Protein 5OKA (pdb70)

InterPro domains:
  IPR001360 Glycoside hydrolase family 1 [PF00232] (7-475)
  IPR001360 Glycoside hydrolase family 1 [PR00131] (292-306)
  IPR001360 Glycoside hydrolase family 1 [PR00131] (374-382)
  IPR001360 Glycoside hydrolase family 1 [PR00131] (395-406)
  IPR001360 Glycoside hydrolase family 1 [PR00131] (416-433)
  IPR001360 Glycoside hydrolase family 1 [PR00131] (440-452)
  IPR001360 Glycoside hydrolase family 1 [PTHR10353] (10-475)
  IPR017853 Glycoside hydrolase superfamily [SSF51445] (8-477)
  IPR018120 Glycoside hydrolase family 1, active site [PS00572] (374-382)
  IPR033132 Glycosyl hydrolases family 1, N-terminal conserved site [PS00653] (13-27)

Secondary structure (DSSP, 8-state):
-PPPPPPTT-EEEEE--HHHH---TTSTTPPPBHHHHHTTSTTSSGGG--TTTTT-HHHHHHHHHHHHHHHT-SEEEEE--HHHHSTBSBSS--HHHHHHHHHHHHHHHHTTPEEEEEEESS--BHHHHHHH-GGGSTHHHHHHHHHHHHHHHHHTTT--EEEEEESHHHHHHHHHTS-SSTT----HHHHHHHHHHHHHHHHHHHHHHHHH-TT-EEEEEEE---EEESSS-HHHHHHHHHHIIIIIIHHHHHHHHS---HHHHHHHHHTT-PPP--TTHHHHHHT---S-EEEE----EEEE---TTS-----EETTTEEEE--TTSEE-TTS-EE-HHHHHHHHHHHHHHH---EEEEEE---B----BTTTB---HHHHHHHHHHHHHHHHHHHHT--EEEEEEE-SB---BTTTBSSSB--SEEES--SS--TT--EEE-HHHHHHHHHHHTTTS--/-PPPPPPTT-EEEEE--HHHH---TTSTTPPPBHHHHHTTSTTSSGGG--TTTTT-HHHHHHHHHHHHHHHT-SEEEEE--HHHHSTTSSSS--HHHHHHHHHHHHHHHHTT-EEEEEEESS--BHHHHHHH-GGGSTHHHHHHHHHHHHHHHHHTTT--EEEEEESHHHHHHHHHTS-SSTT----HHHHHHHHHHHHHHHHHHHHHHHHH-TT-EEEEEEE---EEESSS-HHHHHHHHHHHIIIIIHHHHHHHHS---HHHHHHHHHTT-PPP--TTHHHHHHT---S-EEEE----EEEE---TTS-----EETTTEEEE--TTSEE-TTS-EE-HHHHHHHHHHHHHHH---EEEEEE---B----BTTTB---HHHHHHHHHHHHHHHHHHHHT--EEEEEEE-SB----SSS-SSSB--SEEE---SS--TT--EEE-HHHHHHHHHHHTTTS--/-PPPPPPTT-EEEEE--HHHH---TTSTTPPPBHHHHHHTSTTSSGGG--TTTTT-HHHHHHHHHHHHHHHT-SEEEEE--HHHH-TTSSSS--HHHHHHHHHHHHHHHHTTPEEEEEEESS--BHHHHHHH-GGGSTHHHHHHHHHHHHHHHHHTTT--EEEEEESHHHHHHHHHTS-SSTT----HHHHHHHHHHHHHHHHHHHHHHHHH-TT-EEEEEEE---EEESSS-HHHHHHHHHHHIIIIIHHHHHHHHS---HHHHHHHHHTT-SPP--TTHHHHHHT---S-EEEE-S--EEEE---TTS-----EETTTEEEE--TTSEE-TTS-EE-HHHHHHHHHHHHHHH---EEEEEE---B----BTTTB---HHHHHHHHHHHHHHHHHHHHT--EEEEEEE-SB----SSS-SSSB--SEEE---SS--TT--EEE-HHHHHHHHHHHTTTS--/-PPPPPPTT-EEEEE--HHHH---TTSTTPPPBHHHHHHTSTTSSGGG--TTTTT-HHHHHHHHHHHHHHHT-SEEEEE--HHHH-TBSBSS--HHHHHHHHHHHHHHHHTTPEEEEEEESS--BHHHHHHH-GGGSTHHHHHHHHHHHHHHHHHTTT--EEEEEESHHHHHHHHHTS-SSTT----HHHHHHHHHHHHHHHHHHHHHHHHH-TT-EEEEEEE---EEESSS-HHHHHHHHHHHIIIIIHHHHHHHHS---HHHHHHHHHTT-SPP--TTHHHHHHT---S-EEEE-S--EEEE---TTS-----EETTTEEEE--TTSEE-TTS-EE-HHHHHHHHHHHHHHH---EEEEEE---B----BTTTB---HHHHHHHHHHHHHHHHHHHHT--EEEEEEE-SB----SSS-SSSB--SEEES--SS--TT--EEE-HHHHHHHHHHHTTTS--

Radius of gyration: 42.03 Å; Cα contacts (8 Å, |Δi|>4): 4276; chains: 4; bounding box: 72×100×112 Å

CATH classification: 3.20.20.80

Structure (mmCIF, N/CA/C/O backbone):
data_5OKA
#
_entry.id   5OKA
#
_cell.length_a   101.549
_cell.length_b   97.430
_cell.length_c   105.249
_cell.angle_alpha   90.00
_cell.angle_beta   97.82
_cell.angle_gamma   90.00
#
_symmetry.space_group_name_H-M   'P 1 21 1'
#
loop_
_entity.id
_entity.type
_entity.pdbx_description
1 polymer 'Putative 6-phospho-beta-galactobiosidase'
2 non-polymer GLYCEROL
3 non-polymer IMIDAZOLE
4 water water
#
loop_
_atom_site.group_PDB
_atom_site.id
_atom_site.type_symbol
_atom_site.label_atom_id
_atom_site.label_alt_id
_atom_site.label_comp_id
_atom_site.label_asym_id
_atom_site.label_entity_id
_atom_site.label_seq_id
_atom_site.pdbx_PDB_ins_code
_atom_site.Cartn_x
_atom_site.Cartn_y
_atom_site.Cartn_z
_atom_site.occupancy
_atom_site.B_iso_or_equiv
_atom_site.auth_seq_id
_atom_site.auth_comp_id
_atom_site.auth_asym_id
_atom_site.auth_atom_id
_atom_site.pdbx_PDB_model_num
ATOM 1 N N . ARG A 1 11 ? -43.123 15.880 3.631 1.00 43.86 4 ARG A N 1
ATOM 2 C CA . ARG A 1 11 ? -42.763 14.593 3.041 1.00 42.49 4 ARG A CA 1
ATOM 3 C C . ARG A 1 11 ? -41.258 14.337 3.076 1.00 41.49 4 ARG A C 1
ATOM 4 O O . ARG A 1 11 ? -40.449 15.244 2.857 1.00 42.54 4 ARG A O 1
ATOM 12 N N . HIS A 1 12 ? -40.890 13.091 3.358 1.00 39.08 5 HIS A N 1
ATOM 13 C CA . HIS A 1 12 ? -39.489 12.718 3.459 1.00 37.31 5 HIS A CA 1
ATOM 14 C C . HIS A 1 12 ? -38.953 12.433 2.064 1.00 34.02 5 HIS A C 1
ATOM 15 O O . HIS A 1 12 ? -39.586 11.723 1.277 1.00 33.41 5 HIS A O 1
ATOM 22 N N . LEU A 1 13 ? -37.801 13.012 1.747 1.00 31.76 6 LEU A N 1
ATOM 23 C CA . LEU A 1 13 ? -37.182 12.759 0.456 1.00 30.23 6 LEU A CA 1
ATOM 24 C C . LEU A 1 13 ? -36.465 11.422 0.517 1.00 27.86 6 LEU A C 1
ATOM 25 O O . LEU A 1 13 ? -35.904 11.050 1.553 1.00 28.39 6 LEU A O 1
ATOM 30 N N . LYS A 1 14 ? -36.518 10.679 -0.579 1.00 25.92 7 LYS A N 1
ATOM 31 C CA . LYS A 1 14 ? -35.735 9.465 -0.653 1.00 25.09 7 LYS A CA 1
ATOM 32 C C . LYS A 1 14 ? -34.264 9.835 -0.832 1.00 23.55 7 LYS A C 1
ATOM 33 O O . LYS A 1 14 ? -33.942 10.842 -1.465 1.00 22.74 7 LYS A O 1
ATOM 39 N N . PRO A 1 15 ? -33.354 9.028 -0.301 1.00 22.84 8 PRO A N 1
ATOM 40 C CA . PRO A 1 15 ? -31.934 9.250 -0.569 1.00 22.14 8 PRO A CA 1
ATOM 41 C C . PRO A 1 15 ? -31.615 8.885 -2.005 1.00 20.90 8 PRO A C 1
ATOM 42 O O . PRO A 1 15 ? -32.377 8.193 -2.686 1.00 22.33 8 PRO A O 1
ATOM 46 N N . PHE A 1 16 ? -30.468 9.357 -2.470 1.00 19.13 9 PHE A N 1
ATOM 47 C CA . PHE A 1 16 ? -29.974 8.825 -3.724 1.00 17.16 9 PHE A CA 1
ATOM 48 C C . PHE A 1 16 ? -29.660 7.346 -3.520 1.00 18.61 9 PHE A C 1
ATOM 49 O O . PHE A 1 16 ? -29.141 6.965 -2.465 1.00 20.26 9 PHE A O 1
ATOM 57 N N . PRO A 1 17 ? -29.984 6.487 -4.480 1.00 18.76 10 PRO A N 1
ATOM 58 C CA . PRO A 1 17 ? -29.805 5.046 -4.278 1.00 20.40 10 PRO A CA 1
ATOM 59 C C . PRO A 1 17 ? -28.340 4.694 -4.099 1.00 22.33 10 PRO A C 1
ATOM 60 O O . PRO A 1 17 ? -27.453 5.443 -4.534 1.00 22.62 10 PRO A O 1
ATOM 64 N N . PRO A 1 18 ? -28.051 3.561 -3.457 1.00 25.00 11 PRO A N 1
ATOM 65 C CA . PRO A 1 18 ? -26.660 3.271 -3.074 1.00 26.85 11 PRO A CA 1
ATOM 66 C C . PRO A 1 18 ? -25.681 3.196 -4.231 1.00 29.91 11 PRO A C 1
ATOM 67 O O . PRO A 1 18 ? -24.503 3.521 -4.040 1.00 32.92 11 PRO A O 1
ATOM 71 N N . GLU A 1 19 ? -26.111 2.785 -5.422 1.00 29.20 12 GLU A N 1
ATOM 72 C CA . GLU A 1 19 ? -25.207 2.685 -6.563 1.00 28.91 12 GLU A CA 1
ATOM 73 C C . GLU A 1 19 ? -25.455 3.788 -7.587 1.00 26.44 12 GLU A C 1
ATOM 74 O O . GLU A 1 19 ? -25.136 3.631 -8.770 1.00 27.17 12 GLU A O 1
ATOM 76 N N . PHE A 1 20 ? -26.006 4.914 -7.135 1.00 22.66 13 PHE A N 1
ATOM 77 C CA . PHE A 1 20 ? -26.254 6.048 -8.014 1.00 19.03 13 PHE A CA 1
ATOM 78 C C . PHE A 1 20 ? -24.963 6.472 -8.698 1.00 17.80 13 PHE A C 1
ATOM 79 O O . PHE A 1 20 ? -23.930 6.653 -8.047 1.00 18.21 13 PHE A O 1
ATOM 87 N N . LEU A 1 21 ? -25.021 6.642 -10.013 1.00 15.23 14 LEU A N 1
ATOM 88 C CA . LEU A 1 21 ? -23.809 6.929 -10.783 1.00 14.01 14 LEU A CA 1
ATOM 89 C C . LEU A 1 21 ? -23.565 8.433 -10.796 1.00 12.95 14 LEU A C 1
ATOM 90 O O . LEU A 1 21 ? -23.982 9.149 -11.715 1.00 12.87 14 LEU A O 1
ATOM 95 N N . TRP A 1 22 ? -22.860 8.919 -9.772 1.00 12.71 15 TRP A N 1
ATOM 96 C CA . TRP A 1 22 ? -22.369 10.291 -9.774 1.00 12.47 15 TRP A CA 1
ATOM 97 C C . TRP A 1 22 ? -21.259 10.387 -10.803 1.00 10.79 15 TRP A C 1
ATOM 98 O O . TRP A 1 22 ? -20.182 9.790 -10.633 1.00 12.61 15 TRP A O 1
ATOM 109 N N . GLY A 1 23 ? -21.506 11.145 -11.871 1.00 10.26 16 GLY A N 1
ATOM 110 C CA . GLY A 1 23 ? -20.638 11.128 -13.027 1.00 11.20 16 GLY A CA 1
ATOM 111 C C . GLY A 1 23 ? -20.274 12.506 -13.545 1.00 11.50 16 GLY A C 1
ATOM 112 O O . GLY A 1 23 ? -20.737 13.548 -13.051 1.00 11.02 16 GLY A O 1
ATOM 113 N N . ALA A 1 24 ? -19.412 12.476 -14.557 1.00 10.86 17 ALA A N 1
ATOM 114 C CA . ALA A 1 24 ? -19.132 13.666 -15.353 1.00 10.94 17 ALA A CA 1
ATOM 115 C C . ALA A 1 24 ? -18.875 13.166 -16.758 1.00 9.98 17 ALA A C 1
ATOM 116 O O . ALA A 1 24 ? -18.671 11.967 -16.957 1.00 11.43 17 ALA A O 1
ATOM 118 N N . ALA A 1 25 ? -18.899 14.073 -17.736 1.00 9.82 18 ALA A N 1
ATOM 119 C CA . ALA A 1 25 ? -18.915 13.616 -19.121 1.00 10.19 18 ALA A CA 1
ATOM 120 C C . ALA A 1 25 ? -18.081 14.500 -20.042 1.00 10.73 18 ALA A C 1
ATOM 121 O O . ALA A 1 25 ? -17.737 15.640 -19.717 1.00 10.96 18 ALA A O 1
ATOM 123 N N . SER A 1 26 ? -17.790 13.947 -21.223 1.00 9.49 19 SER A N 1
ATOM 124 C CA . SER A 1 26 ? -17.103 14.657 -22.297 1.00 9.74 19 SER A CA 1
ATOM 125 C C . SER A 1 26 ? -17.541 14.062 -23.634 1.00 8.53 19 SER A C 1
ATOM 126 O O . SER A 1 26 ? -18.397 13.174 -23.688 1.00 9.52 19 SER A O 1
ATOM 129 N N . ALA A 1 27 ? -16.963 14.580 -24.725 1.00 8.53 20 ALA A N 1
ATOM 130 C CA . ALA A 1 27 ? -17.144 14.030 -26.066 1.00 8.29 20 ALA A CA 1
ATOM 131 C C . ALA A 1 27 ? -15.788 14.023 -26.758 1.00 9.29 20 ALA A C 1
ATOM 132 O O . ALA A 1 27 ? -14.966 14.915 -26.526 1.00 9.47 20 ALA A O 1
ATOM 134 N N . ALA A 1 28 ? -15.573 13.033 -27.636 1.00 8.31 21 ALA A N 1
ATOM 135 C CA . ALA A 1 28 ? -14.227 12.767 -28.145 1.00 8.67 21 ALA A CA 1
ATOM 136 C C . ALA A 1 28 ? -13.650 13.972 -28.884 1.00 8.52 21 ALA A C 1
ATOM 137 O O . ALA A 1 28 ? -12.520 14.399 -28.609 1.00 9.17 21 ALA A O 1
ATOM 139 N N . TYR A 1 29 ? -14.394 14.524 -29.847 1.00 8.98 22 TYR A N 1
ATOM 140 C CA . TYR A 1 29 ? -13.857 15.642 -30.627 1.00 9.27 22 TYR A CA 1
ATOM 141 C C . TYR A 1 29 ? -13.574 16.845 -29.740 1.00 9.19 22 TYR A C 1
ATOM 142 O O . TYR A 1 29 ? -12.635 17.614 -29.994 1.00 9.95 22 TYR A O 1
ATOM 151 N N . GLN A 1 30 ? -14.358 17.009 -28.681 1.00 8.97 23 GLN A N 1
ATOM 152 C CA . GLN A 1 30 ? -14.232 18.180 -27.831 1.00 8.66 23 GLN A CA 1
ATOM 153 C C . GLN A 1 30 ? -13.043 18.111 -26.887 1.00 9.50 23 GLN A C 1
ATOM 154 O O . GLN A 1 30 ? -12.630 19.159 -26.376 1.00 9.83 23 GLN A O 1
ATOM 160 N N . VAL A 1 31 ? -12.502 16.919 -26.624 1.00 9.40 24 VAL A N 1
ATOM 161 C CA . VAL A 1 31 ? -11.408 16.801 -25.655 1.00 10.14 24 VAL A CA 1
ATOM 162 C C . VAL A 1 31 ? -10.123 16.175 -26.191 1.00 10.12 24 VAL A C 1
ATOM 163 O O . VAL A 1 31 ? -9.042 16.494 -25.693 1.00 11.29 24 VAL A O 1
ATOM 167 N N . GLU A 1 32 ? -10.212 15.247 -27.156 1.00 9.35 25 GLU A N 1
ATOM 168 C CA . GLU A 1 32 ? -9.097 14.317 -27.376 1.00 9.69 25 GLU A CA 1
ATOM 169 C C . GLU A 1 32 ? -7.879 14.968 -28.019 1.00 10.25 25 GLU A C 1
ATOM 170 O O . GLU A 1 32 ? -6.743 14.692 -27.617 1.00 10.90 25 GLU A O 1
ATOM 176 N N . GLY A 1 33 ? -8.082 15.754 -29.073 1.00 9.44 26 GLY A N 1
ATOM 177 C CA . GLY A 1 33 ? -6.936 16.093 -29.899 1.00 9.91 26 GLY A CA 1
ATOM 178 C C . GLY A 1 33 ? -6.438 14.875 -30.663 1.00 9.57 26 GLY A C 1
ATOM 179 O O . GLY A 1 33 ? -7.200 13.966 -31.012 1.00 9.59 26 GLY A O 1
ATOM 180 N N . ALA A 1 34 ? -5.133 14.859 -30.937 1.00 10.36 27 ALA A N 1
ATOM 181 C CA . ALA A 1 34 ? -4.509 13.738 -31.635 1.00 10.67 27 ALA A CA 1
ATOM 182 C C . ALA A 1 34 ? -5.304 13.343 -32.880 1.00 10.79 27 ALA A C 1
ATOM 183 O O . ALA A 1 34 ? -5.554 12.165 -33.148 1.00 11.72 27 ALA A O 1
ATOM 185 N N . TRP A 1 35 ? -5.694 14.358 -33.657 1.00 10.55 28 TRP A N 1
ATOM 186 C CA . TRP A 1 35 ? -6.661 14.163 -34.733 1.00 11.42 28 TRP A CA 1
ATOM 187 C C . TRP A 1 35 ? -6.123 13.309 -35.872 1.00 11.93 28 TRP A C 1
ATOM 188 O O . TRP A 1 35 ? -6.918 12.771 -36.650 1.00 11.92 28 TRP A O 1
ATOM 199 N N . ASN A 1 36 ? -4.803 13.194 -36.008 1.00 12.74 29 ASN A N 1
ATOM 200 C CA . ASN A 1 36 ? -4.198 12.469 -37.119 1.00 14.62 29 ASN A CA 1
ATOM 201 C C . ASN A 1 36 ? -3.133 11.505 -36.621 1.00 15.14 29 ASN A C 1
ATOM 202 O O . ASN A 1 36 ? -2.227 11.141 -37.365 1.00 17.99 29 ASN A O 1
ATOM 207 N N . GLU A 1 37 ? -3.247 11.073 -35.373 1.00 13.97 30 GLU A N 1
ATOM 208 C CA A GLU A 1 37 ? -2.241 10.226 -34.756 0.54 14.84 30 GLU A CA 1
ATOM 209 C CA B GLU A 1 37 ? -2.252 10.235 -34.719 0.46 14.73 30 GLU A CA 1
ATOM 210 C C . GLU A 1 37 ? -2.710 8.781 -34.687 1.00 14.02 30 GLU A C 1
ATOM 211 O O . GLU A 1 37 ? -3.908 8.492 -34.664 1.00 13.93 30 GLU A O 1
ATOM 222 N N . ASP A 1 38 ? -1.736 7.867 -34.692 1.00 14.31 31 ASP A N 1
ATOM 223 C CA . ASP A 1 38 ? -1.980 6.438 -34.486 1.00 15.47 31 ASP A CA 1
ATOM 224 C C . ASP A 1 38 ? -2.956 5.850 -35.501 1.00 15.41 31 ASP A C 1
ATOM 225 O O . ASP A 1 38 ? -3.732 4.942 -35.184 1.00 16.85 31 ASP A O 1
ATOM 230 N N . GLY A 1 39 ? -2.916 6.359 -36.728 1.00 15.15 32 GLY A N 1
ATOM 231 C CA . GLY A 1 39 ? -3.731 5.826 -37.798 1.00 14.41 32 GLY A CA 1
ATOM 232 C C . GLY A 1 39 ? -5.156 6.335 -37.840 1.00 12.57 32 GLY A C 1
ATOM 233 O O . GLY A 1 39 ? -5.932 5.860 -38.676 1.00 13.48 32 GLY A O 1
ATOM 234 N N . LYS A 1 40 ? -5.529 7.276 -36.973 1.00 11.47 33 LYS A N 1
ATOM 235 C CA . LYS A 1 40 ? -6.900 7.778 -36.959 1.00 10.93 33 LYS A CA 1
ATOM 236 C C . LYS A 1 40 ? -7.259 8.408 -38.302 1.00 10.65 33 LYS A C 1
ATOM 237 O O . LYS A 1 40 ? -6.486 9.180 -38.876 1.00 12.16 33 LYS A O 1
ATOM 243 N N . GLY A 1 41 ? -8.444 8.081 -38.806 1.00 10.38 34 GLY A N 1
ATOM 244 C CA . GLY A 1 41 ? -8.913 8.692 -40.029 1.00 11.60 34 GLY A CA 1
ATOM 245 C C . GLY A 1 41 ? -9.617 10.010 -39.777 1.00 10.51 34 GLY A C 1
ATOM 246 O O . GLY A 1 41 ? -9.909 10.379 -38.639 1.00 10.53 34 GLY A O 1
ATOM 247 N N . LEU A 1 42 ? -9.889 10.726 -40.863 1.00 10.76 35 LEU A N 1
ATOM 248 C CA . LEU A 1 42 ? -10.610 11.987 -40.757 1.00 10.50 35 LEU A CA 1
ATOM 249 C C . LEU A 1 42 ? -12.055 11.729 -40.367 1.00 10.22 35 LEU A C 1
ATOM 250 O O . LEU A 1 42 ? -12.715 10.855 -40.941 1.00 10.61 35 LEU A O 1
ATOM 255 N N . SER A 1 43 ? -12.559 12.510 -39.420 1.00 9.89 36 SER A N 1
ATOM 256 C CA . SER A 1 43 ? -13.996 12.542 -39.195 1.00 9.73 36 SER A CA 1
ATOM 257 C C . SER A 1 43 ? -14.614 13.700 -39.971 1.00 9.40 36 SER A C 1
ATOM 258 O O . SER A 1 43 ? -13.920 14.594 -40.463 1.00 10.31 36 SER A O 1
ATOM 261 N N . VAL A 1 44 ? -15.950 13.700 -40.055 1.00 8.60 37 VAL A N 1
ATOM 262 C CA . VAL A 1 44 ? -16.620 14.810 -40.728 1.00 10.08 37 VAL A CA 1
ATOM 263 C C . VAL A 1 44 ? -16.340 16.126 -40.021 1.00 10.61 37 VAL A C 1
ATOM 264 O O . VAL A 1 44 ? -16.371 17.192 -40.651 1.00 11.22 37 VAL A O 1
ATOM 268 N N . TRP A 1 45 ? -16.077 16.085 -38.708 1.00 9.55 38 TRP A N 1
ATOM 269 C CA . TRP A 1 45 ? -15.788 17.310 -37.966 1.00 10.76 38 TRP A CA 1
ATOM 270 C C . TRP A 1 45 ? -14.366 17.811 -38.207 1.00 11.40 38 TRP A C 1
ATOM 271 O O . TRP A 1 45 ? -14.141 19.026 -38.240 1.00 13.22 38 TRP A O 1
ATOM 282 N N . ASP A 1 46 ? -13.397 16.901 -38.377 1.00 11.27 39 ASP A N 1
ATOM 283 C CA . ASP A 1 46 ? -12.054 17.324 -38.766 1.00 12.06 39 ASP A CA 1
ATOM 284 C C . ASP A 1 46 ? -12.120 18.192 -40.015 1.00 12.47 39 ASP A C 1
ATOM 285 O O . ASP A 1 46 ? -11.511 19.266 -40.079 1.00 15.72 39 ASP A O 1
ATOM 290 N N . VAL A 1 47 ? -12.889 17.743 -41.011 1.00 11.44 40 VAL A N 1
ATOM 291 C CA . VAL A 1 47 ? -12.970 18.448 -42.287 1.00 12.74 40 VAL A CA 1
ATOM 292 C C . VAL A 1 47 ? -13.814 19.710 -42.155 1.00 13.27 40 VAL A C 1
ATOM 293 O O . VAL A 1 47 ? -13.410 20.797 -42.588 1.00 14.01 40 VAL A O 1
ATOM 297 N N . PHE A 1 48 ? -14.994 19.584 -41.538 1.00 11.92 41 PHE A N 1
ATOM 298 C CA . PHE A 1 48 ? -15.940 20.695 -41.446 1.00 12.38 41 PHE A CA 1
ATOM 299 C C . PHE A 1 48 ? -15.343 21.879 -40.698 1.00 12.47 41 PHE A C 1
ATOM 300 O O . PHE A 1 48 ? -15.488 23.030 -41.131 1.00 12.99 41 PHE A O 1
ATOM 308 N N . ALA A 1 49 ? -14.657 21.622 -39.577 1.00 12.77 42 ALA A N 1
ATOM 309 C CA . ALA A 1 49 ? -14.172 22.726 -38.754 1.00 13.23 42 ALA A CA 1
ATOM 310 C C . ALA A 1 49 ? -13.052 23.502 -39.427 1.00 14.11 42 ALA A C 1
ATOM 311 O O . ALA A 1 49 ? -12.727 24.611 -38.986 1.00 15.92 42 ALA A O 1
ATOM 313 N N . LYS A 1 50 ? -12.446 22.947 -40.471 1.00 13.95 43 LYS A N 1
ATOM 314 C CA . LYS A 1 50 ? -11.393 23.647 -41.191 1.00 15.64 43 LYS A CA 1
ATOM 315 C C . LYS A 1 50 ? -11.912 24.471 -42.363 1.00 16.64 43 LYS A C 1
ATOM 316 O O . LYS A 1 50 ? -11.123 25.164 -43.012 1.00 19.51 43 LYS A O 1
ATOM 322 N N . GLN A 1 51 ? -13.213 24.435 -42.638 1.00 17.27 44 GLN A N 1
ATOM 323 C CA . GLN A 1 51 ? -13.780 25.335 -43.637 1.00 20.12 44 GLN A CA 1
ATOM 324 C C . GLN A 1 51 ? -13.683 26.762 -43.118 1.00 21.86 44 GLN A C 1
ATOM 325 O O . GLN A 1 51 ? -14.088 27.025 -41.981 1.00 20.94 44 GLN A O 1
ATOM 331 N N . PRO A 1 52 ? -13.156 27.700 -43.903 1.00 24.83 45 PRO A N 1
ATOM 332 C CA . PRO A 1 52 ? -13.008 29.075 -43.414 1.00 26.42 45 PRO A CA 1
ATOM 333 C C . PRO A 1 52 ? -14.340 29.652 -42.956 1.00 26.89 45 PRO A C 1
ATOM 334 O O . PRO A 1 52 ? -15.369 29.491 -43.617 1.00 27.62 45 PRO A O 1
ATOM 338 N N . GLY A 1 53 ? -14.312 30.322 -41.801 1.00 26.94 46 GLY A N 1
ATOM 339 C CA . GLY A 1 53 ? -15.488 30.966 -41.259 1.00 26.58 46 GLY A CA 1
ATOM 340 C C . GLY A 1 53 ? -16.426 30.071 -40.482 1.00 25.25 46 GLY A C 1
ATOM 341 O O . GLY A 1 53 ? -17.392 30.574 -39.895 1.00 26.54 46 GLY A O 1
ATOM 342 N N . ARG A 1 54 ? -16.180 28.763 -40.448 1.00 23.23 47 ARG A N 1
ATOM 343 C CA . ARG A 1 54 ? -17.144 27.852 -39.846 1.00 22.34 47 ARG A CA 1
ATOM 344 C C . ARG A 1 54 ? -17.127 27.927 -38.321 1.00 21.25 47 ARG A C 1
ATOM 345 O O . ARG A 1 54 ? -18.182 27.867 -37.681 1.00 22.47 47 ARG A O 1
ATOM 353 N N . THR A 1 55 ? -15.949 28.054 -37.716 1.00 18.94 48 THR A N 1
ATOM 354 C CA . THR A 1 55 ? -15.828 28.046 -36.267 1.00 18.00 48 THR A CA 1
ATOM 355 C C . THR A 1 55 ? -15.180 29.338 -35.789 1.00 17.96 48 THR A C 1
ATOM 356 O O . THR A 1 55 ? -14.435 29.992 -36.525 1.00 19.33 48 THR A O 1
ATOM 360 N N . PHE A 1 56 ? -15.468 29.691 -34.538 1.00 18.46 49 PHE A N 1
ATOM 361 C CA . PHE A 1 56 ? -14.965 30.939 -33.983 1.00 1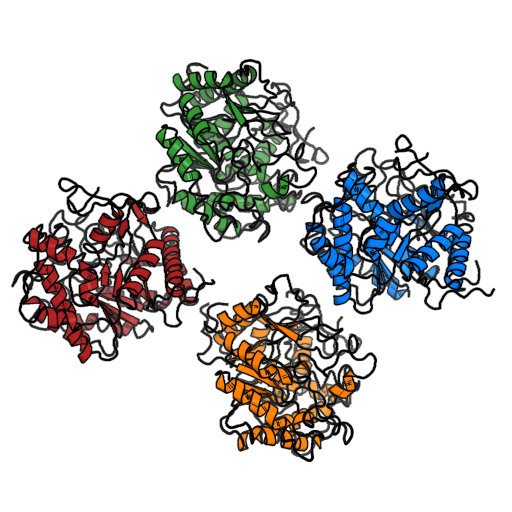8.46 49 PHE A CA 1
ATOM 362 C C . PHE A 1 56 ? -13.443 30.938 -33.943 1.00 18.06 49 PHE A C 1
ATOM 363 O O . PHE A 1 56 ? -12.822 30.030 -33.374 1.00 17.66 49 PHE A O 1
ATOM 371 N N . LYS A 1 57 ? -12.847 31.960 -34.560 1.00 17.72 50 LYS A N 1
ATOM 372 C CA . LYS A 1 57 ? -11.393 32.102 -34.622 1.00 19.07 50 LYS A CA 1
ATOM 373 C C . LYS A 1 57 ? -10.722 30.867 -35.218 1.00 18.91 50 LYS A C 1
ATOM 374 O O . LYS A 1 57 ? -9.557 30.577 -34.943 1.00 21.22 50 LYS A O 1
ATOM 380 N N . GLY A 1 58 ? -11.457 30.124 -36.043 1.00 17.99 51 GLY A N 1
ATOM 381 C CA . GLY A 1 58 ? -10.894 28.939 -36.656 1.00 16.56 51 GLY A CA 1
ATOM 382 C C . GLY A 1 58 ? -10.561 27.823 -35.693 1.00 16.17 51 GLY A C 1
ATOM 383 O O . GLY A 1 58 ? -9.815 26.909 -36.060 1.00 17.07 51 GLY A O 1
ATOM 384 N N . THR A 1 59 ? -11.092 27.860 -34.469 1.00 15.48 52 THR A N 1
ATOM 385 C CA . THR A 1 59 ? -10.783 26.812 -33.505 1.00 14.87 52 THR A CA 1
ATOM 386 C C . THR A 1 59 ? -11.284 25.460 -34.006 1.00 14.75 52 THR A C 1
ATOM 387 O O . THR A 1 59 ? -12.307 25.358 -34.689 1.00 15.52 52 THR A O 1
ATOM 391 N N . ASN A 1 60 ? -10.542 24.410 -33.672 1.00 13.68 53 ASN A N 1
ATOM 392 C CA . ASN A 1 60 ? -10.881 23.082 -34.165 1.00 12.58 53 ASN A CA 1
ATOM 393 C C . ASN A 1 60 ? -10.317 22.036 -33.209 1.00 12.73 53 ASN A C 1
ATOM 394 O O . ASN A 1 60 ? -9.661 22.359 -32.213 1.00 13.25 53 ASN A O 1
ATOM 399 N N . GLY A 1 61 ? -10.571 20.773 -33.531 1.00 11.09 54 GLY A N 1
ATOM 400 C CA . GLY A 1 61 ? -10.225 19.680 -32.645 1.00 11.70 54 GLY A CA 1
ATOM 401 C C . GLY A 1 61 ? -8.866 19.045 -32.866 1.00 11.38 54 GLY A C 1
ATOM 402 O O . GLY A 1 61 ? -8.638 17.935 -32.377 1.00 11.30 54 GLY A O 1
ATOM 403 N N . ASP A 1 62 ? -7.951 19.719 -33.579 1.00 11.08 55 ASP A N 1
ATOM 404 C CA . ASP A 1 62 ? -6.628 19.136 -33.812 1.00 11.93 55 ASP A CA 1
ATOM 405 C C . ASP A 1 62 ? -5.962 18.770 -32.498 1.00 11.66 55 ASP A C 1
ATOM 406 O O . ASP A 1 62 ? -5.380 17.682 -32.365 1.00 11.29 55 ASP A O 1
ATOM 411 N N . VAL A 1 63 ? -6.038 19.679 -31.520 1.00 11.51 56 VAL A N 1
ATOM 412 C CA . VAL A 1 63 ? -5.469 19.488 -30.195 1.00 11.01 56 VAL A CA 1
ATOM 413 C C . VAL A 1 63 ? -6.538 19.490 -29.111 1.00 10.61 56 VAL A C 1
ATOM 414 O O . VAL A 1 63 ? -6.486 18.674 -28.186 1.00 10.47 56 VAL A O 1
ATOM 418 N N . ALA A 1 64 ? -7.520 20.393 -29.205 1.00 10.29 57 ALA A N 1
ATOM 419 C CA . ALA A 1 64 ? -8.545 20.510 -28.169 1.00 10.65 57 ALA A CA 1
ATOM 420 C C . ALA A 1 64 ? -7.865 20.710 -26.814 1.00 10.96 57 ALA A C 1
ATOM 421 O O . ALA A 1 64 ? -7.104 21.667 -26.647 1.00 11.65 57 ALA A O 1
ATOM 423 N N . VAL A 1 65 ? -8.132 19.848 -25.833 1.00 10.06 58 VAL A N 1
ATOM 424 C CA . VAL A 1 65 ? -7.406 19.899 -24.565 1.00 11.19 58 VAL A CA 1
ATOM 425 C C . VAL A 1 65 ? -6.433 18.737 -24.416 1.00 11.26 58 VAL A C 1
ATOM 426 O O . VAL A 1 65 ? -5.918 18.497 -23.321 1.00 11.58 58 VAL A O 1
ATOM 430 N N . ASP A 1 66 ? -6.165 18.014 -25.502 1.00 11.10 59 ASP A N 1
ATOM 431 C CA . ASP A 1 66 ? -5.114 16.997 -25.555 1.00 11.58 59 ASP A CA 1
ATOM 432 C C . ASP A 1 66 ? -5.358 15.841 -24.585 1.00 11.36 59 ASP A C 1
ATOM 433 O O . ASP A 1 66 ? -4.416 15.266 -24.036 1.00 11.96 59 ASP A O 1
ATOM 438 N N . HIS A 1 67 ? -6.625 15.477 -24.371 1.00 10.09 60 HIS A N 1
ATOM 439 C CA . HIS A 1 67 ? -6.930 14.358 -23.483 1.00 10.45 60 HIS A CA 1
ATOM 440 C C . HIS A 1 67 ? -6.334 13.045 -23.991 1.00 11.22 60 HIS A C 1
ATOM 441 O O . HIS A 1 67 ? -6.039 12.149 -23.192 1.00 11.82 60 HIS A O 1
ATOM 448 N N . TYR A 1 68 ? -6.134 12.906 -25.309 1.00 10.36 61 TYR A N 1
ATOM 449 C CA . TYR A 1 68 ? -5.561 11.665 -25.828 1.00 11.41 61 TYR A CA 1
ATOM 450 C C . TYR A 1 68 ? -4.204 11.378 -25.201 1.00 11.77 61 TYR A C 1
ATOM 451 O O . TYR A 1 68 ? -3.887 10.225 -24.883 1.00 13.00 61 TYR A O 1
ATOM 460 N N . HIS A 1 69 ? -3.394 12.413 -25.002 1.00 11.57 62 HIS A N 1
ATOM 461 C CA . HIS A 1 69 ? -2.082 12.234 -24.399 1.00 12.37 62 HIS A CA 1
ATOM 462 C C . HIS A 1 69 ? -2.096 12.425 -22.896 1.00 12.57 62 HIS A C 1
ATOM 463 O O . HIS A 1 69 ? -1.225 11.878 -22.215 1.00 15.14 62 HIS A O 1
ATOM 470 N N . ARG A 1 70 ? -3.072 13.159 -22.360 1.00 12.19 63 ARG A N 1
ATOM 471 C CA A ARG A 1 70 ? -3.112 13.534 -20.952 0.58 12.86 63 ARG A CA 1
ATOM 472 C CA B ARG A 1 70 ? -3.081 13.505 -20.944 0.42 12.01 63 ARG A CA 1
ATOM 473 C C . ARG A 1 70 ? -4.153 12.749 -20.162 1.00 12.20 63 ARG A C 1
ATOM 474 O O . ARG A 1 70 ? -4.498 13.142 -19.034 1.00 13.46 63 ARG A O 1
ATOM 489 N N . TYR A 1 71 ? -4.646 11.635 -20.716 1.00 12.27 64 TYR A N 1
ATOM 490 C CA . TYR A 1 71 ? -5.747 10.920 -20.070 1.00 11.92 64 TYR A CA 1
ATOM 491 C C . TYR A 1 71 ? -5.380 10.412 -18.679 1.00 12.76 64 TYR A C 1
ATOM 492 O O . TYR A 1 71 ? -6.249 10.354 -17.810 1.00 13.21 64 TYR A O 1
ATOM 501 N N . GLN A 1 72 ? -4.118 10.049 -18.428 1.00 13.62 65 GLN A N 1
ATOM 502 C CA A GLN A 1 72 ? -3.756 9.558 -17.099 0.44 14.36 65 GLN A CA 1
ATOM 503 C CA B GLN A 1 72 ? -3.763 9.557 -17.098 0.56 14.35 65 GLN A CA 1
ATOM 504 C C . GLN A 1 72 ? -3.928 10.647 -16.048 1.00 14.31 65 GLN A C 1
ATOM 505 O O . GLN A 1 72 ? -4.495 10.410 -14.971 1.00 14.89 65 GLN A O 1
ATOM 516 N N . GLU A 1 73 ? -3.447 11.852 -16.348 1.00 15.46 66 GLU A N 1
ATOM 517 C CA . GLU A 1 73 ? -3.638 12.987 -15.451 1.00 16.34 66 GLU A CA 1
ATOM 518 C C . GLU A 1 73 ? -5.119 13.283 -15.247 1.00 15.66 66 GLU A C 1
ATOM 519 O O . GLU A 1 73 ? -5.571 13.515 -14.114 1.00 15.38 66 GLU A O 1
ATOM 525 N N . ASP A 1 74 ? -5.899 13.250 -16.329 1.00 13.32 67 ASP A N 1
ATOM 526 C CA . ASP A 1 74 ? -7.323 13.543 -16.196 1.00 12.33 67 ASP A CA 1
ATOM 527 C C . ASP A 1 74 ? -8.034 12.500 -15.333 1.00 12.75 67 ASP A C 1
ATOM 528 O O . ASP A 1 74 ? -8.853 12.850 -14.470 1.00 12.91 67 ASP A O 1
ATOM 533 N N . VAL A 1 75 ? -7.721 11.214 -15.531 1.00 12.83 68 VAL A N 1
ATOM 534 C CA . VAL A 1 75 ? -8.335 10.175 -14.709 1.00 12.98 68 VAL A CA 1
ATOM 535 C C . VAL A 1 75 ? -7.880 10.294 -13.256 1.00 13.01 68 VAL A C 1
ATOM 536 O O . VAL A 1 75 ? -8.663 10.050 -12.329 1.00 14.41 68 VAL A O 1
ATOM 540 N N . ALA A 1 76 ? -6.619 10.675 -13.028 1.00 14.10 69 ALA A N 1
ATOM 541 C CA . ALA A 1 76 ? -6.165 10.899 -11.658 1.00 15.01 69 ALA A CA 1
ATOM 542 C C . ALA A 1 76 ? -6.992 11.983 -10.981 1.00 14.63 69 ALA A C 1
ATOM 543 O O . ALA A 1 76 ? -7.336 11.865 -9.797 1.00 16.11 69 ALA A O 1
ATOM 545 N N . LEU A 1 77 ? -7.341 13.041 -11.722 1.00 14.67 70 LEU A N 1
ATOM 546 C CA . LEU A 1 77 ? -8.225 14.060 -11.157 1.00 14.46 70 LEU A CA 1
ATOM 547 C C . LEU A 1 77 ? -9.618 13.503 -10.890 1.00 14.07 70 LEU A C 1
ATOM 548 O O . LEU A 1 77 ? -10.241 13.839 -9.874 1.00 14.95 70 LEU A O 1
ATOM 553 N N . MET A 1 78 ? -10.128 12.652 -11.787 1.00 13.26 71 MET A N 1
ATOM 554 C CA . MET A 1 78 ? -11.428 12.028 -11.534 1.00 13.64 71 MET A CA 1
ATOM 555 C C . MET A 1 78 ? -11.402 11.208 -10.252 1.00 14.12 71 MET A C 1
ATOM 556 O O . MET A 1 78 ? -12.364 11.225 -9.477 1.00 15.26 71 MET A O 1
ATOM 561 N N . ALA A 1 79 ? -10.310 10.472 -10.021 1.00 14.94 72 ALA A N 1
ATOM 562 C CA . ALA A 1 79 ? -10.192 9.663 -8.812 1.00 16.27 72 ALA A CA 1
ATOM 563 C C . ALA A 1 79 ? -10.092 10.545 -7.576 1.00 16.62 72 ALA A C 1
ATOM 564 O O . ALA A 1 79 ? -10.644 10.211 -6.520 1.00 17.49 72 ALA A O 1
ATOM 566 N N . GLU A 1 80 ? -9.387 11.674 -7.690 1.00 16.86 73 GLU A N 1
ATOM 567 C CA . GLU A 1 80 ? -9.343 12.628 -6.587 1.00 18.07 73 GLU A CA 1
ATOM 568 C C . GLU A 1 80 ? -10.738 13.155 -6.264 1.00 16.87 73 GLU A C 1
ATOM 569 O O . GLU A 1 80 ? -11.116 13.267 -5.092 1.00 18.27 73 GLU A O 1
ATOM 575 N N . MET A 1 81 ? -11.527 13.458 -7.296 1.00 16.29 74 MET A N 1
ATOM 576 C CA . MET A 1 81 ? -12.899 13.893 -7.076 1.00 16.78 74 MET A CA 1
ATOM 577 C C . MET A 1 81 ? -13.757 12.777 -6.496 1.00 17.49 74 MET A C 1
ATOM 578 O O . MET A 1 81 ? -14.749 13.050 -5.809 1.00 18.29 74 MET A O 1
ATOM 583 N N . GLY A 1 82 ? -13.398 11.523 -6.762 1.00 17.26 75 GLY A N 1
ATOM 584 C CA . GLY A 1 82 ? -14.220 10.403 -6.348 1.00 17.22 75 GLY A CA 1
ATOM 585 C C . GLY A 1 82 ? -15.356 10.074 -7.289 1.00 16.88 75 GLY A C 1
ATOM 586 O O . GLY A 1 82 ? -16.355 9.501 -6.852 1.00 16.20 75 GLY A O 1
ATOM 587 N N . LEU A 1 83 ? -15.242 10.433 -8.564 1.00 16.40 76 LEU A N 1
ATOM 588 C CA . LEU A 1 83 ? -16.288 10.145 -9.537 1.00 16.57 76 LEU A CA 1
ATOM 589 C C . LEU A 1 83 ? -16.673 8.680 -9.477 1.00 14.59 76 LEU A C 1
ATOM 590 O O . LEU A 1 83 ? -15.807 7.798 -9.450 1.00 15.28 76 LEU A O 1
ATOM 595 N N . LYS A 1 84 ? -17.977 8.423 -9.466 1.00 13.91 77 LYS A N 1
ATOM 596 C CA . LYS A 1 84 ? -18.447 7.054 -9.598 1.00 14.21 77 LYS A CA 1
ATOM 597 C C . LYS A 1 84 ? -18.469 6.615 -11.050 1.00 13.60 77 LYS A C 1
ATOM 598 O O . LYS A 1 84 ? -18.373 5.413 -11.327 1.00 14.38 77 LYS A O 1
ATOM 604 N N . ALA A 1 85 ? -18.617 7.559 -11.981 1.00 11.99 78 ALA A N 1
ATOM 605 C CA . ALA A 1 85 ? -18.716 7.214 -13.391 1.00 12.37 78 ALA A CA 1
ATOM 606 C C . ALA A 1 85 ? -18.164 8.351 -14.236 1.00 11.02 78 ALA A C 1
ATOM 607 O O . ALA A 1 85 ? -18.286 9.542 -13.897 1.00 12.42 78 ALA A O 1
ATOM 609 N N . TYR A 1 86 ? -17.588 7.962 -15.372 1.00 11.09 79 TYR A N 1
ATOM 610 C CA . TYR A 1 86 ? -17.129 8.913 -16.372 1.00 10.55 79 TYR A CA 1
ATOM 611 C C . TYR A 1 86 ? -17.708 8.485 -17.709 1.00 10.19 79 TYR A C 1
ATOM 612 O O . TYR A 1 86 ? -17.481 7.350 -18.150 1.00 10.66 79 TYR A O 1
ATOM 621 N N . ARG A 1 87 ? -18.491 9.371 -18.325 1.00 9.42 80 ARG A N 1
ATOM 622 C CA . ARG A 1 87 ? -19.094 9.100 -19.621 1.00 9.23 80 ARG A CA 1
ATOM 623 C C . ARG A 1 87 ? -18.280 9.791 -20.702 1.00 8.88 80 ARG A C 1
ATOM 624 O O . ARG A 1 87 ? -18.070 11.010 -20.650 1.00 10.03 80 ARG A O 1
ATOM 632 N N . PHE A 1 88 ? -17.824 9.013 -21.673 1.00 9.47 81 PHE A N 1
ATOM 633 C CA . PHE A 1 88 ? -17.010 9.556 -22.752 1.00 8.66 81 PHE A CA 1
ATOM 634 C C . PHE A 1 88 ? -17.529 8.961 -24.038 1.00 8.92 81 PHE A C 1
ATOM 635 O O . PHE A 1 88 ? -18.283 7.993 -24.015 1.00 9.61 81 PHE A O 1
ATOM 643 N N . SER A 1 89 ? -17.141 9.547 -25.164 1.00 8.29 82 SER A N 1
ATOM 644 C CA . SER A 1 89 ? -17.488 8.949 -26.444 1.00 8.67 82 SER A CA 1
ATOM 645 C C . SER A 1 89 ? -16.261 8.347 -27.113 1.00 8.79 82 SER A C 1
ATOM 646 O O . SER A 1 89 ? -15.122 8.788 -26.901 1.00 9.54 82 SER A O 1
ATOM 649 N N . VAL A 1 90 ? -16.506 7.320 -27.912 1.00 9.11 83 VAL A N 1
ATOM 650 C CA . VAL A 1 90 ? -15.460 6.698 -28.712 1.00 8.57 83 VAL A CA 1
ATOM 651 C C . VAL A 1 90 ? -15.472 7.339 -30.087 1.00 8.35 83 VAL A C 1
ATOM 652 O O . VAL A 1 90 ? -16.533 7.508 -30.698 1.00 9.75 83 VAL A O 1
ATOM 656 N N . SER A 1 91 ? -14.291 7.712 -30.566 1.00 8.41 84 SER A N 1
ATOM 657 C CA . SER A 1 91 ? -14.156 8.299 -31.889 1.00 9.80 84 SER A CA 1
ATOM 658 C C . SER A 1 91 ? -14.117 7.166 -32.909 1.00 9.57 84 SER A C 1
ATOM 659 O O . SER A 1 91 ? -13.124 6.440 -33.011 1.00 10.05 84 SER A O 1
ATOM 662 N N . TRP A 1 92 ? -15.204 7.020 -33.667 1.00 8.47 85 TRP A N 1
ATOM 663 C CA . TRP A 1 92 ? -15.311 5.965 -34.669 1.00 8.41 85 TRP A CA 1
ATOM 664 C C . TRP A 1 92 ? -14.105 5.966 -35.610 1.00 9.14 85 TRP A C 1
ATOM 665 O O . TRP A 1 92 ? -13.576 4.900 -35.949 1.00 9.69 85 TRP A O 1
ATOM 676 N N . SER A 1 93 ? -13.628 7.154 -35.998 1.00 9.04 86 SER A N 1
ATOM 677 C CA A SER A 1 93 ? -12.519 7.218 -36.944 0.74 9.49 86 SER A CA 1
ATOM 678 C CA B SER A 1 93 ? -12.505 7.267 -36.929 0.26 9.42 86 SER A CA 1
ATOM 679 C C . SER A 1 93 ? -11.188 6.752 -36.354 1.00 9.64 86 SER A C 1
ATOM 680 O O . SER A 1 93 ? -10.243 6.526 -37.117 1.00 10.28 86 SER A O 1
ATOM 685 N N . ARG A 1 94 ? -11.084 6.604 -35.032 1.00 10.13 87 ARG A N 1
ATOM 686 C CA . ARG A 1 94 ? -9.897 5.966 -34.466 1.00 11.37 87 ARG A CA 1
ATOM 687 C C . ARG A 1 94 ? -9.952 4.458 -34.611 1.00 11.24 87 ARG A C 1
ATOM 688 O O . ARG A 1 94 ? -8.900 3.807 -34.686 1.00 12.23 87 ARG A O 1
ATOM 696 N N . VAL A 1 95 ? -11.157 3.887 -34.596 1.00 10.84 88 VAL A N 1
ATOM 697 C CA . VAL A 1 95 ? -11.344 2.441 -34.597 1.00 10.53 88 VAL A CA 1
ATOM 698 C C . VAL A 1 95 ? -11.461 1.897 -36.014 1.00 10.64 88 VAL A C 1
ATOM 699 O O . VAL A 1 95 ? -10.863 0.868 -36.343 1.00 11.52 88 VAL A O 1
ATOM 703 N N . PHE A 1 96 ? -12.235 2.571 -36.864 1.00 10.58 89 PHE A N 1
ATOM 704 C CA . PHE A 1 96 ? -12.300 2.266 -38.293 1.00 9.77 89 PHE A CA 1
ATOM 705 C C . PHE A 1 96 ? -12.010 3.574 -39.009 1.00 10.03 89 PHE A C 1
ATOM 706 O O . PHE A 1 96 ? -12.917 4.389 -39.227 1.00 10.87 89 PHE A O 1
ATOM 714 N N . PRO A 1 97 ? -10.749 3.820 -39.360 1.00 10.39 90 PRO A N 1
ATOM 715 C CA . PRO A 1 97 ? -10.396 5.097 -39.995 1.00 10.48 90 PRO A CA 1
ATOM 716 C C . PRO A 1 97 ? -11.236 5.418 -41.214 1.00 10.94 90 PRO A C 1
ATOM 717 O O . PRO A 1 97 ? -11.518 6.599 -41.464 1.00 11.86 90 PRO A O 1
ATOM 721 N N . ASP A 1 98 ? -11.671 4.408 -41.964 1.00 11.29 91 ASP A N 1
ATOM 722 C CA . ASP A 1 98 ? -12.559 4.622 -43.099 1.00 12.79 91 ASP A CA 1
ATOM 723 C C . ASP A 1 98 ? -14.021 4.309 -42.796 1.00 12.78 91 ASP A C 1
ATOM 724 O O . ASP A 1 98 ? -14.834 4.265 -43.720 1.00 13.91 91 ASP A O 1
ATOM 729 N N . GLY A 1 99 ? -14.376 4.115 -41.541 1.00 11.34 92 GLY A N 1
ATOM 730 C CA . GLY A 1 99 ? -15.759 3.817 -41.170 1.00 10.64 92 GLY A CA 1
ATOM 731 C C . GLY A 1 99 ? -16.092 2.348 -41.265 1.00 11.83 92 GLY A C 1
ATOM 732 O O . GLY A 1 99 ? -16.586 1.752 -40.307 1.00 13.76 92 GLY A O 1
ATOM 733 N N . ASN A 1 100 ? -15.810 1.754 -42.410 1.00 13.23 93 ASN A N 1
ATOM 734 C CA . ASN A 1 100 ? -15.836 0.315 -42.607 1.00 14.46 93 ASN A CA 1
ATOM 735 C C . ASN A 1 100 ? -14.402 -0.099 -42.959 1.00 16.12 93 ASN A C 1
ATOM 736 O O . ASN A 1 100 ? -13.467 0.685 -42.804 1.00 18.12 93 ASN A O 1
ATOM 741 N N . GLY A 1 101 ? -14.219 -1.323 -43.435 1.00 16.41 94 GLY A N 1
ATOM 742 C CA . GLY A 1 101 ? -12.867 -1.766 -43.734 1.00 16.67 94 GLY A CA 1
ATOM 743 C C . GLY A 1 101 ? -12.112 -2.194 -42.486 1.00 16.16 94 GLY A C 1
ATOM 744 O O . GLY A 1 101 ? -12.690 -2.705 -41.530 1.00 17.35 94 GLY A O 1
ATOM 745 N N . ALA A 1 102 ? -10.798 -1.975 -42.499 1.00 15.57 95 ALA A N 1
ATOM 746 C CA . ALA A 1 102 ? -9.908 -2.596 -41.523 1.00 15.04 95 ALA A CA 1
ATOM 747 C C . ALA A 1 102 ? -9.963 -1.892 -40.171 1.00 14.87 95 ALA A C 1
ATOM 748 O O . ALA A 1 102 ? -9.890 -0.661 -40.096 1.00 16.02 95 ALA A O 1
ATOM 750 N N . VAL A 1 103 ? -10.049 -2.684 -39.102 1.00 14.45 96 VAL A N 1
ATOM 751 C CA . VAL A 1 103 ? -10.000 -2.138 -37.753 1.00 14.74 96 VAL A CA 1
ATOM 752 C C . VAL A 1 103 ? -8.589 -1.634 -37.454 1.00 14.38 96 VAL A C 1
ATOM 753 O O . VAL A 1 103 ? -7.585 -2.166 -37.952 1.00 16.01 96 VAL A O 1
ATOM 757 N N . ASN A 1 104 ? -8.511 -0.578 -36.654 1.00 12.98 97 ASN A N 1
ATOM 758 C CA A ASN A 1 104 ? -7.245 0.032 -36.259 0.50 12.84 97 ASN A CA 1
ATOM 759 C CA B ASN A 1 104 ? -7.244 0.029 -36.259 0.50 13.12 97 ASN A CA 1
ATOM 760 C C . ASN A 1 104 ? -6.985 -0.344 -34.805 1.00 13.56 97 ASN A C 1
ATOM 761 O O . ASN A 1 104 ? -7.631 0.185 -33.896 1.00 13.71 97 ASN A O 1
ATOM 770 N N . GLU A 1 105 ? -6.037 -1.256 -34.588 1.00 14.03 98 GLU A N 1
ATOM 771 C CA . GLU A 1 105 ? -5.787 -1.739 -33.235 1.00 14.19 98 GLU A CA 1
ATOM 772 C C . GLU A 1 105 ? -5.234 -0.652 -32.318 1.00 13.27 98 GLU A C 1
ATOM 773 O O . GLU A 1 105 ? -5.501 -0.685 -31.114 1.00 13.75 98 GLU A O 1
ATOM 779 N N . LYS A 1 106 ? -4.462 0.307 -32.844 1.00 12.62 99 LYS A N 1
ATOM 780 C CA . LYS A 1 106 ? -3.979 1.387 -31.977 1.00 14.09 99 LYS A CA 1
ATOM 781 C C . LYS A 1 106 ? -5.121 2.249 -31.448 1.00 13.67 99 LYS A C 1
ATOM 782 O O . LYS A 1 106 ? -5.071 2.715 -30.293 1.00 14.74 99 LYS A O 1
ATOM 788 N N . GLY A 1 107 ? -6.167 2.439 -32.260 1.00 12.79 100 GLY A N 1
ATOM 789 C CA . GLY A 1 107 ? -7.322 3.195 -31.802 1.00 12.63 100 GLY A CA 1
ATOM 790 C C . GLY A 1 107 ? -8.055 2.479 -30.687 1.00 12.97 100 GLY A C 1
ATOM 791 O O . GLY A 1 107 ? -8.373 3.077 -29.655 1.00 14.02 100 GLY A O 1
ATOM 792 N N . LEU A 1 108 ? -8.319 1.182 -30.870 1.00 12.00 101 LEU A N 1
ATOM 793 C CA . LEU A 1 108 ? -8.933 0.412 -29.794 1.00 11.88 101 LEU A CA 1
ATOM 794 C C . LEU A 1 108 ? -8.057 0.416 -28.555 1.00 12.13 101 LEU A C 1
ATOM 795 O O . LEU A 1 108 ? -8.561 0.481 -27.432 1.00 13.03 101 LEU A O 1
ATOM 800 N N . ASP A 1 109 ? -6.741 0.359 -28.745 1.00 12.65 102 ASP A N 1
ATOM 801 C CA . ASP A 1 109 ? -5.838 0.320 -27.606 1.00 13.69 102 ASP A CA 1
ATOM 802 C C . ASP A 1 109 ? -5.927 1.588 -26.775 1.00 12.76 102 ASP A C 1
ATOM 803 O O . ASP A 1 109 ? -5.787 1.519 -25.547 1.00 13.24 102 ASP A O 1
ATOM 808 N N . PHE A 1 110 ? -6.165 2.752 -27.400 1.00 12.69 103 PHE A N 1
ATOM 809 C CA . PHE A 1 110 ? -6.378 3.946 -26.580 1.00 11.82 103 PHE A CA 1
ATOM 810 C C . PHE A 1 110 ? -7.563 3.765 -25.635 1.00 10.79 103 PHE A C 1
ATOM 811 O O . PHE A 1 110 ? -7.466 4.033 -24.429 1.00 11.47 103 PHE A O 1
ATOM 819 N N . TYR A 1 111 ? -8.707 3.332 -26.169 1.00 10.76 104 TYR A N 1
ATOM 820 C CA . TYR A 1 111 ? -9.877 3.175 -25.312 1.00 10.44 104 TYR A CA 1
ATOM 821 C C . TYR A 1 111 ? -9.686 2.052 -24.308 1.00 11.34 104 TYR A C 1
ATOM 822 O O . TYR A 1 111 ? -10.202 2.132 -23.189 1.00 11.32 104 TYR A O 1
ATOM 831 N N . ASP A 1 112 ? -8.911 1.027 -24.664 1.00 11.98 105 ASP A N 1
ATOM 832 C CA A ASP A 1 112 ? -8.602 -0.018 -23.699 0.56 13.21 105 ASP A CA 1
ATOM 833 C CA B ASP A 1 112 ? -8.593 -0.020 -23.703 0.44 13.13 105 ASP A CA 1
ATOM 834 C C . ASP A 1 112 ? -7.803 0.554 -22.533 1.00 13.65 105 ASP A C 1
ATOM 835 O O . ASP A 1 112 ? -8.114 0.290 -21.367 1.00 14.53 105 ASP A O 1
ATOM 844 N N . ARG A 1 113 ? -6.784 1.368 -22.835 1.00 13.40 106 ARG A N 1
ATOM 845 C CA . ARG A 1 113 ? -5.982 1.987 -21.782 1.00 12.83 106 ARG A CA 1
ATOM 846 C C . ARG A 1 113 ? -6.821 2.939 -20.933 1.00 12.85 106 ARG A C 1
ATOM 847 O O . ARG A 1 113 ? -6.664 2.993 -19.707 1.00 14.16 106 ARG A O 1
ATOM 855 N N . LEU A 1 114 ? -7.710 3.704 -21.570 1.00 12.00 107 LEU A N 1
ATOM 856 C CA . LEU A 1 114 ? -8.587 4.606 -20.825 1.00 11.91 107 LEU A CA 1
ATOM 857 C C . LEU A 1 114 ? -9.501 3.824 -19.887 1.00 12.01 107 LEU A C 1
ATOM 858 O O . LEU A 1 114 ? -9.625 4.153 -18.701 1.00 12.74 107 LEU A O 1
ATOM 863 N N . ILE A 1 115 ? -10.133 2.768 -20.402 1.00 11.69 108 ILE A N 1
ATOM 864 C CA . ILE A 1 115 ? -11.032 1.955 -19.587 1.00 12.14 108 ILE A CA 1
ATOM 865 C C . ILE A 1 115 ? -10.275 1.309 -18.436 1.00 13.47 108 ILE A C 1
ATOM 866 O O . ILE A 1 115 ? -10.762 1.265 -17.302 1.00 14.36 108 ILE A O 1
ATOM 871 N N . GLU A 1 116 ? -9.065 0.821 -18.698 1.00 14.44 109 GLU A N 1
ATOM 872 C CA . GLU A 1 116 ? -8.274 0.231 -17.623 1.00 15.44 109 GLU A CA 1
ATOM 873 C C . GLU A 1 116 ? -7.921 1.262 -16.559 1.00 15.99 109 GLU A C 1
ATOM 874 O O . GLU A 1 116 ? -7.974 0.967 -15.362 1.00 17.13 109 GLU A O 1
ATOM 880 N N . GLU A 1 117 ? -7.570 2.480 -16.974 1.00 15.15 110 GLU A N 1
ATOM 881 C CA . GLU A 1 117 ? -7.253 3.528 -16.005 1.00 15.97 110 GLU A CA 1
ATOM 882 C C . GLU A 1 117 ? -8.466 3.832 -15.124 1.00 15.21 110 GLU A C 1
ATOM 883 O O . GLU A 1 117 ? -8.363 3.897 -13.885 1.00 17.38 110 GLU A O 1
ATOM 889 N N . LEU A 1 118 ? -9.639 3.987 -15.753 1.00 13.91 111 LEU A N 1
ATOM 890 C CA . LEU A 1 118 ? -10.867 4.220 -14.997 1.00 14.01 111 LEU A CA 1
ATOM 891 C C . LEU A 1 118 ? -11.125 3.084 -14.016 1.00 15.47 111 LEU A C 1
ATOM 892 O O . LEU A 1 118 ? -11.371 3.314 -12.825 1.00 15.66 111 LEU A O 1
ATOM 897 N N . ARG A 1 119 ? -11.071 1.843 -14.507 1.00 16.21 112 ARG A N 1
ATOM 898 C CA . ARG A 1 119 ? -11.372 0.681 -13.678 1.00 19.00 112 ARG A CA 1
ATOM 899 C C . ARG A 1 119 ? -10.406 0.576 -12.512 1.00 18.79 112 ARG A C 1
ATOM 900 O O . ARG A 1 119 ? -10.812 0.276 -11.384 1.00 19.91 112 ARG A O 1
ATOM 908 N N . ASN A 1 120 ? -9.121 0.820 -12.767 1.00 18.66 113 ASN A N 1
ATOM 909 C CA . ASN A 1 120 ? -8.126 0.763 -11.707 1.00 20.81 113 ASN A CA 1
ATOM 910 C C . ASN A 1 120 ? -8.370 1.819 -10.642 1.00 21.12 113 ASN A C 1
ATOM 911 O O . ASN A 1 120 ? -7.929 1.640 -9.501 1.00 23.08 113 ASN A O 1
ATOM 916 N N . HIS A 1 121 ? -9.058 2.910 -10.979 1.00 20.21 114 HIS A N 1
ATOM 917 C CA . HIS A 1 121 ? -9.423 3.890 -9.964 1.00 22.03 114 HIS A CA 1
ATOM 918 C C . HIS A 1 121 ? -10.856 3.736 -9.456 1.00 22.51 114 HIS A C 1
ATOM 919 O O . HIS A 1 121 ? -11.352 4.627 -8.763 1.00 24.77 114 HIS A O 1
ATOM 926 N N . GLY A 1 122 ? -11.524 2.626 -9.769 1.00 21.59 115 GLY A N 1
ATOM 927 C CA . GLY A 1 122 ? -12.874 2.398 -9.281 1.00 21.28 115 GLY A CA 1
ATOM 928 C C . GLY A 1 122 ? -13.956 3.234 -9.932 1.00 20.64 115 GLY A C 1
ATOM 929 O O . GLY A 1 122 ? -15.024 3.425 -9.339 1.00 23.53 115 GLY A O 1
ATOM 930 N N . ILE A 1 123 ? -13.727 3.722 -11.147 1.00 17.01 116 ILE A N 1
ATOM 931 C CA . ILE A 1 123 ? -14.678 4.569 -11.860 1.00 15.89 116 ILE A CA 1
ATOM 932 C C . ILE A 1 123 ? -15.365 3.730 -12.926 1.00 15.16 116 ILE A C 1
ATOM 933 O O . ILE A 1 123 ? -14.701 3.034 -13.707 1.00 15.76 116 ILE A O 1
ATOM 938 N N . GLU A 1 124 ? -16.691 3.802 -12.966 1.00 13.93 117 GLU A N 1
ATOM 939 C CA A GLU A 1 124 ? -17.457 3.069 -13.963 0.55 14.64 117 GLU A CA 1
ATOM 940 C CA B GLU A 1 124 ? -17.462 3.072 -13.960 0.45 14.75 117 GLU A CA 1
ATOM 941 C C . GLU A 1 124 ? -17.372 3.789 -15.307 1.00 13.73 117 GLU A C 1
ATOM 942 O O . GLU A 1 124 ? -17.748 4.967 -15.389 1.00 13.44 117 GLU A O 1
ATOM 953 N N . PRO A 1 125 ? -16.878 3.142 -16.360 1.00 12.78 118 PRO A N 1
ATOM 954 C CA . PRO A 1 125 ? -16.930 3.768 -17.686 1.00 12.50 118 PRO A CA 1
ATOM 955 C C . PRO A 1 125 ? -18.351 3.722 -18.212 1.00 12.84 118 PRO A C 1
ATOM 956 O O . PRO A 1 125 ? -19.049 2.719 -18.057 1.00 14.66 118 PRO A O 1
ATOM 960 N N . ILE A 1 126 ? -18.787 4.818 -18.822 1.00 11.53 119 ILE A N 1
ATOM 961 C CA . ILE A 1 126 ? -20.030 4.828 -19.590 1.00 10.58 119 ILE A CA 1
ATOM 962 C C . ILE A 1 126 ? -19.633 5.168 -21.018 1.00 10.16 119 ILE A C 1
ATOM 963 O O . ILE A 1 126 ? -19.221 6.308 -21.303 1.00 10.71 119 ILE A O 1
ATOM 968 N N . VAL A 1 127 ? -19.712 4.174 -21.905 1.00 9.07 120 VAL A N 1
ATOM 969 C CA . VAL A 1 127 ? -19.216 4.347 -23.271 1.00 9.08 120 VAL A CA 1
ATOM 970 C C . VAL A 1 127 ? -20.341 4.856 -24.156 1.00 8.79 120 VAL A C 1
ATOM 971 O O . VAL A 1 127 ? -21.409 4.240 -24.230 1.00 10.01 120 VAL A O 1
ATOM 975 N N . THR A 1 128 ? -20.099 5.973 -24.835 1.00 8.90 121 THR A N 1
ATOM 976 C CA . THR A 1 128 ? -21.029 6.546 -25.798 1.00 8.35 121 THR A CA 1
ATOM 977 C C . THR A 1 128 ? -20.527 6.207 -27.197 1.00 8.94 121 THR A C 1
ATOM 978 O O . THR A 1 128 ? -19.410 6.585 -27.574 1.00 9.43 121 THR A O 1
ATOM 982 N N . LEU A 1 129 ? -21.349 5.493 -27.967 1.00 8.28 122 LEU A N 1
ATOM 983 C CA . LEU A 1 129 ? -20.889 5.012 -29.270 1.00 8.76 122 LEU A CA 1
ATOM 984 C C . LEU A 1 129 ? -20.673 6.150 -30.261 1.00 9.00 122 LEU A C 1
ATOM 985 O O . LEU A 1 129 ? -19.729 6.112 -31.066 1.00 10.28 122 LEU A O 1
ATOM 990 N N . TYR A 1 130 ? -21.555 7.148 -30.269 1.00 8.99 123 TYR A N 1
ATOM 991 C CA . TYR A 1 130 ? -21.568 8.114 -31.357 1.00 9.13 123 TYR A CA 1
ATOM 992 C C . TYR A 1 130 ? -21.817 9.508 -30.824 1.00 9.60 123 TYR A C 1
ATOM 993 O O . TYR A 1 130 ? -22.904 9.797 -30.310 1.00 11.17 123 TYR A O 1
ATOM 1002 N N . HIS A 1 131 ? -20.835 10.383 -31.003 1.00 9.32 124 HIS A N 1
ATOM 1003 C CA . HIS A 1 131 ? -21.010 11.802 -30.724 1.00 9.25 124 HIS A CA 1
ATOM 1004 C C . HIS A 1 131 ? -20.569 12.615 -31.946 1.00 10.04 124 HIS A C 1
ATOM 1005 O O . HIS A 1 131 ? -19.622 13.401 -31.904 1.00 10.83 124 HIS A O 1
ATOM 1012 N N . TRP A 1 132 ? -21.268 12.389 -33.062 1.00 9.83 125 TRP A N 1
ATOM 1013 C CA . TRP A 1 132 ? -21.371 13.314 -34.192 1.00 9.32 125 TRP A CA 1
ATOM 1014 C C . TRP A 1 132 ? -20.209 13.222 -35.170 1.00 10.02 125 TRP A C 1
ATOM 1015 O O . TRP A 1 132 ? -20.144 14.036 -36.113 1.00 10.75 125 TRP A O 1
ATOM 1026 N N . ASP A 1 133 ? -19.316 12.249 -35.008 1.00 9.56 126 ASP A N 1
ATOM 1027 C CA . ASP A 1 133 ? -18.027 12.258 -35.691 1.00 9.49 126 ASP A CA 1
ATOM 1028 C C . ASP A 1 133 ? -17.878 11.070 -36.633 1.00 9.90 126 ASP A C 1
ATOM 1029 O O . ASP A 1 133 ? -16.845 10.387 -36.631 1.00 10.91 126 ASP A O 1
ATOM 1034 N N . VAL A 1 134 ? -18.892 10.834 -37.461 1.00 9.42 127 VAL A N 1
ATOM 1035 C CA . VAL A 1 134 ? -18.807 9.740 -38.438 1.00 9.71 127 VAL A CA 1
ATOM 1036 C C . VAL A 1 134 ? -17.572 9.933 -39.314 1.00 9.89 127 VAL A C 1
ATOM 1037 O O . VAL A 1 134 ? -17.229 11.083 -39.672 1.00 9.06 127 VAL A O 1
ATOM 1041 N N . PRO A 1 135 ? -16.854 8.870 -39.666 1.00 8.98 128 PRO A N 1
ATOM 1042 C CA . PRO A 1 135 ? -15.676 9.038 -40.518 1.00 9.79 128 PRO A CA 1
ATOM 1043 C C . PRO A 1 135 ? -16.022 9.683 -41.856 1.00 9.47 128 PRO A C 1
ATOM 1044 O O . PRO A 1 135 ? -17.020 9.350 -42.508 1.00 10.12 128 PRO A O 1
ATOM 1048 N N . GLN A 1 136 ? -15.168 10.626 -42.256 1.00 9.56 129 GLN A N 1
ATOM 1049 C CA . GLN A 1 136 ? -15.367 11.331 -43.515 1.00 9.29 129 GLN A CA 1
ATOM 1050 C C . GLN A 1 136 ? -15.469 10.373 -44.696 1.00 9.12 129 GLN A C 1
ATOM 1051 O O . GLN A 1 136 ? -16.206 10.650 -45.647 1.00 10.00 129 GLN A O 1
ATOM 1057 N N . ALA A 1 137 ? -14.768 9.234 -44.654 1.00 9.01 130 ALA A N 1
ATOM 1058 C CA . ALA A 1 137 ? -14.830 8.303 -45.783 1.00 9.44 130 ALA A CA 1
ATOM 1059 C C . ALA A 1 137 ? -16.253 7.809 -46.048 1.00 10.08 130 ALA A C 1
ATOM 1060 O O . ALA A 1 137 ? -16.597 7.533 -47.200 1.00 10.25 130 ALA A O 1
ATOM 1062 N N . LEU A 1 138 ? -17.088 7.669 -45.007 1.00 9.62 131 LEU A N 1
ATOM 1063 C CA . LEU A 1 138 ? -18.464 7.226 -45.242 1.00 10.04 131 LEU A CA 1
ATOM 1064 C C . LEU A 1 138 ? -19.292 8.342 -45.860 1.00 10.44 131 LEU A C 1
ATOM 1065 O O . LEU A 1 138 ? -20.200 8.090 -46.667 1.00 10.92 131 LEU A O 1
ATOM 1070 N N . MET A 1 139 ? -19.022 9.583 -45.462 1.00 9.83 132 MET A N 1
ATOM 1071 C CA A MET A 1 139 ? -19.667 10.707 -46.126 0.51 10.64 132 MET A CA 1
ATOM 1072 C CA B MET A 1 139 ? -19.660 10.714 -46.121 0.49 11.21 132 MET A CA 1
ATOM 1073 C C . MET A 1 139 ? -19.259 10.767 -47.591 1.00 10.99 132 MET A C 1
ATOM 1074 O O . MET A 1 139 ? -20.109 10.918 -48.477 1.00 12.34 132 MET A O 1
ATOM 1083 N N . ASP A 1 140 ? -17.954 10.618 -47.867 1.00 11.32 133 ASP A N 1
ATOM 1084 C CA . ASP A 1 140 ? -17.453 10.639 -49.241 1.00 12.09 133 ASP A CA 1
ATOM 1085 C C . ASP A 1 140 ? -18.101 9.542 -50.083 1.00 11.27 133 ASP A C 1
ATOM 1086 O O . ASP A 1 140 ? -18.475 9.765 -51.244 1.00 11.50 133 ASP A O 1
ATOM 1091 N N . ALA A 1 141 ? -18.196 8.329 -49.534 1.00 10.40 134 ALA A N 1
ATOM 1092 C CA . ALA A 1 141 ? -18.638 7.193 -50.335 1.00 11.19 134 ALA A CA 1
ATOM 1093 C C . ALA A 1 141 ? -20.139 7.218 -50.568 1.00 11.63 134 ALA A C 1
ATOM 1094 O O . ALA A 1 141 ? -20.601 7.019 -51.700 1.00 12.55 134 ALA A O 1
ATOM 1096 N N . TYR A 1 142 ? -20.923 7.471 -49.508 1.00 11.75 135 TYR A N 1
ATOM 1097 C CA . TYR A 1 142 ? -22.357 7.284 -49.654 1.00 11.40 135 TYR A CA 1
ATOM 1098 C C . TYR A 1 142 ? -23.198 8.292 -48.891 1.00 11.80 135 TYR A C 1
ATOM 1099 O O . TYR A 1 142 ? -24.410 8.078 -48.746 1.00 13.23 135 TYR A O 1
ATOM 1108 N N . GLY A 1 143 ? -22.618 9.392 -48.431 1.00 11.80 136 GLY A N 1
ATOM 1109 C CA . GLY A 1 143 ? -23.413 10.379 -47.728 1.00 12.28 136 GLY A CA 1
ATOM 1110 C C . GLY A 1 143 ? -23.723 10.053 -46.285 1.00 11.47 136 GLY A C 1
ATOM 1111 O O . GLY A 1 143 ? -24.669 10.622 -45.729 1.00 12.20 136 GLY A O 1
ATOM 1112 N N . ALA A 1 144 ? -22.969 9.136 -45.669 1.00 11.31 137 ALA A N 1
ATOM 1113 C CA . ALA A 1 144 ? -23.094 8.843 -44.244 1.00 11.31 137 ALA A CA 1
ATOM 1114 C C . ALA A 1 144 ? -24.543 8.561 -43.843 1.00 10.33 137 ALA A C 1
ATOM 1115 O O . ALA A 1 144 ? -25.133 7.604 -44.351 1.00 10.92 137 ALA A O 1
ATOM 1117 N N . TRP A 1 145 ? -25.137 9.390 -42.968 1.00 9.99 138 TRP A N 1
ATOM 1118 C CA . TRP A 1 145 ? -26.445 9.092 -42.376 1.00 9.74 138 TRP A CA 1
ATOM 1119 C C . TRP A 1 145 ? -27.597 9.118 -43.375 1.00 10.34 138 TRP A C 1
ATOM 1120 O O . TRP A 1 145 ? -28.712 8.723 -43.011 1.00 10.80 138 TRP A O 1
ATOM 1131 N N . GLU A 1 146 ? -27.370 9.566 -44.609 1.00 10.05 139 GLU A N 1
ATOM 1132 C CA . GLU A 1 146 ? -28.411 9.532 -45.627 1.00 10.42 139 GLU A CA 1
ATOM 1133 C C . GLU A 1 146 ? -28.506 8.201 -46.351 1.00 11.22 139 GLU A C 1
ATOM 1134 O O . GLU A 1 146 ? -29.399 8.035 -47.191 1.00 12.77 139 GLU A O 1
ATOM 1140 N N . SER A 1 147 ? -27.634 7.245 -46.050 1.00 10.32 140 SER A N 1
ATOM 1141 C CA . SER A 1 147 ? -27.662 5.952 -46.709 1.00 10.37 140 SER A CA 1
ATOM 1142 C C . SER A 1 147 ? -27.932 4.844 -45.702 1.00 10.47 140 SER A C 1
ATOM 1143 O O . SER A 1 147 ? -27.323 4.803 -44.629 1.00 10.98 140 SER A O 1
ATOM 1146 N N . ARG A 1 148 ? -28.802 3.905 -46.082 1.00 11.01 141 ARG A N 1
ATOM 1147 C CA . ARG A 1 148 ? -29.004 2.713 -45.267 1.00 11.49 141 ARG A CA 1
ATOM 1148 C C . ARG A 1 148 ? -27.728 1.896 -45.097 1.00 10.56 141 ARG A C 1
ATOM 1149 O O . ARG A 1 148 ? -27.649 1.083 -44.172 1.00 11.54 141 ARG A O 1
ATOM 1157 N N . ARG A 1 149 ? -26.711 2.116 -45.939 1.00 10.04 142 ARG A N 1
ATOM 1158 C CA . ARG A 1 149 ? -25.434 1.432 -45.746 1.00 11.13 142 ARG A CA 1
ATOM 1159 C C . ARG A 1 149 ? -24.844 1.704 -44.368 1.00 11.15 142 ARG A C 1
ATOM 1160 O O . ARG A 1 149 ? -24.107 0.865 -43.834 1.00 12.13 142 ARG A O 1
ATOM 1168 N N . ILE A 1 150 ? -25.152 2.858 -43.771 1.00 9.55 143 ILE A N 1
ATOM 1169 C CA . ILE A 1 150 ? -24.570 3.159 -42.474 1.00 9.22 143 ILE A CA 1
ATOM 1170 C C . ILE A 1 150 ? -25.099 2.236 -41.387 1.00 9.27 143 ILE A C 1
ATOM 1171 O O . ILE A 1 150 ? -24.431 2.049 -40.360 1.00 10.61 143 ILE A O 1
ATOM 1176 N N . ILE A 1 151 ? -26.287 1.652 -41.574 1.00 9.62 144 ILE A N 1
ATOM 1177 C CA . ILE A 1 151 ? -26.845 0.801 -40.522 1.00 10.11 144 ILE A CA 1
ATOM 1178 C C . ILE A 1 151 ? -25.899 -0.355 -40.223 1.00 10.93 144 ILE A C 1
ATOM 1179 O O . ILE A 1 151 ? -25.495 -0.568 -39.074 1.00 11.96 144 ILE A O 1
ATOM 1184 N N . ASP A 1 152 ? -25.496 -1.093 -41.260 1.00 11.36 145 ASP A N 1
ATOM 1185 C CA . ASP A 1 152 ? -24.566 -2.193 -41.039 1.00 13.06 145 ASP A CA 1
ATOM 1186 C C . ASP A 1 152 ? -23.179 -1.686 -40.665 1.00 11.65 145 ASP A C 1
ATOM 1187 O O . ASP A 1 152 ? -22.509 -2.302 -39.828 1.00 12.01 145 ASP A O 1
ATOM 1192 N N . ASP A 1 153 ? -22.749 -0.540 -41.209 1.00 10.59 146 ASP A N 1
ATOM 1193 C CA . ASP A 1 153 ? -21.394 -0.103 -40.877 1.00 10.62 146 ASP A CA 1
ATOM 1194 C C . ASP A 1 153 ? -21.319 0.334 -39.418 1.00 9.59 146 ASP A C 1
ATOM 1195 O O . ASP A 1 153 ? -20.405 -0.072 -38.683 1.00 10.41 146 ASP A O 1
ATOM 1200 N N . PHE A 1 154 ? -22.316 1.101 -38.966 1.00 8.73 147 PHE A N 1
ATOM 1201 C CA . PHE A 1 154 ? -22.393 1.460 -37.556 1.00 9.44 147 PHE A CA 1
ATOM 1202 C C . PHE A 1 154 ? -22.509 0.214 -36.688 1.00 9.64 147 PHE A C 1
ATOM 1203 O O . PHE A 1 154 ? -21.848 0.112 -35.642 1.00 10.06 147 PHE A O 1
ATOM 1211 N N . ASP A 1 155 ? -23.307 -0.769 -37.127 1.00 10.11 148 ASP A N 1
ATOM 1212 C CA . ASP A 1 155 ? -23.464 -1.971 -36.317 1.00 9.87 148 ASP A CA 1
ATOM 1213 C C . ASP A 1 155 ? -22.133 -2.693 -36.184 1.00 10.62 148 ASP A C 1
ATOM 1214 O O . ASP A 1 155 ? -21.773 -3.155 -35.089 1.00 10.52 148 ASP A O 1
ATOM 1219 N N . ARG A 1 156 ? -21.360 -2.751 -37.281 1.00 10.58 149 ARG A N 1
ATOM 1220 C CA . ARG A 1 156 ? -20.094 -3.466 -37.207 1.00 11.48 149 ARG A CA 1
ATOM 1221 C C . ARG A 1 156 ? -19.153 -2.764 -36.244 1.00 10.71 149 ARG A C 1
ATOM 1222 O O . ARG A 1 156 ? -18.448 -3.416 -35.466 1.00 10.77 149 ARG A O 1
ATOM 1230 N N . TYR A 1 157 ? -19.185 -1.430 -36.247 1.00 9.89 150 TYR A N 1
ATOM 1231 C CA . TYR A 1 157 ? -18.371 -0.659 -35.322 1.00 9.84 150 TYR A CA 1
ATOM 1232 C C . TYR A 1 157 ? -18.822 -0.917 -33.884 1.00 9.76 150 TYR A C 1
ATOM 1233 O O . TYR A 1 157 ? -18.003 -1.239 -33.007 1.00 10.01 150 TYR A O 1
ATOM 1242 N N . ALA A 1 158 ? -20.140 -0.878 -33.641 1.00 9.91 151 ALA A N 1
ATOM 1243 C CA . ALA A 1 158 ? -20.626 -1.060 -32.277 1.00 9.49 151 ALA A CA 1
ATOM 1244 C C . ALA A 1 158 ? -20.279 -2.448 -31.764 1.00 9.83 151 ALA A C 1
ATOM 1245 O O . ALA A 1 158 ? -19.798 -2.605 -30.632 1.00 10.14 151 ALA A O 1
ATOM 1247 N N . VAL A 1 159 ? -20.512 -3.470 -32.593 1.00 9.84 152 VAL A N 1
ATOM 1248 C CA . VAL A 1 159 ? -20.213 -4.839 -32.185 1.00 10.72 152 VAL A CA 1
ATOM 1249 C C . VAL A 1 159 ? -18.732 -4.990 -31.854 1.00 10.62 152 VAL A C 1
ATOM 1250 O O . VAL A 1 159 ? -18.367 -5.666 -30.878 1.00 10.99 152 VAL A O 1
ATOM 1254 N N . THR A 1 160 ? -17.854 -4.339 -32.637 1.00 10.79 153 THR A N 1
ATOM 1255 C CA . THR A 1 160 ? -16.429 -4.396 -32.320 1.00 11.44 153 THR A CA 1
ATOM 1256 C C . THR A 1 160 ? -16.191 -3.914 -30.897 1.00 10.55 153 THR A C 1
ATOM 1257 O O . THR A 1 160 ? -15.530 -4.589 -30.095 1.00 11.81 153 THR A O 1
ATOM 1261 N N . LEU A 1 161 ? -16.791 -2.776 -30.544 1.00 9.57 154 LEU A N 1
ATOM 1262 C CA . LEU A 1 161 ? -16.635 -2.267 -29.185 1.00 9.20 154 LEU A CA 1
ATOM 1263 C C . LEU A 1 161 ? -17.253 -3.211 -28.162 1.00 10.90 154 LEU A C 1
ATOM 1264 O O . LEU A 1 161 ? -16.649 -3.471 -27.113 1.00 11.48 154 LEU A O 1
ATOM 1269 N N . PHE A 1 162 ? -18.446 -3.753 -28.459 1.00 10.16 155 PHE A N 1
ATOM 1270 C CA . PHE A 1 162 ? -19.071 -4.663 -27.505 1.00 10.86 155 PHE A CA 1
ATOM 1271 C C . PHE A 1 162 ? -18.165 -5.857 -27.265 1.00 11.87 155 PHE A C 1
ATOM 1272 O O . PHE A 1 162 ? -18.049 -6.343 -26.133 1.00 13.39 155 PHE A O 1
ATOM 1280 N N . GLN A 1 163 ? -17.503 -6.335 -28.324 1.00 11.95 156 GLN A N 1
ATOM 1281 C CA . GLN A 1 163 ? -16.667 -7.519 -28.178 1.00 13.96 156 GLN A CA 1
ATOM 1282 C C . GLN A 1 163 ? -15.417 -7.208 -27.373 1.00 14.66 156 GLN A C 1
ATOM 1283 O O . GLN A 1 163 ? -14.984 -8.029 -26.552 1.00 15.80 156 GLN A O 1
ATOM 1289 N N . ARG A 1 164 ? -14.846 -6.009 -27.559 1.00 13.26 157 ARG A N 1
ATOM 1290 C CA A ARG A 1 164 ? -13.579 -5.710 -26.913 0.35 13.85 157 ARG A CA 1
ATOM 1291 C CA B ARG A 1 164 ? -13.576 -5.704 -26.907 0.65 13.77 157 ARG A CA 1
ATOM 1292 C C . ARG A 1 164 ? -13.770 -5.248 -25.473 1.00 13.39 157 ARG A C 1
ATOM 1293 O O . ARG A 1 164 ? -12.907 -5.502 -24.626 1.00 15.53 157 ARG A O 1
ATOM 1308 N N . PHE A 1 165 ? -14.894 -4.592 -25.174 1.00 12.38 158 PHE A N 1
ATOM 1309 C CA . PHE A 1 165 ? -15.052 -3.919 -23.896 1.00 11.76 158 PHE A CA 1
ATOM 1310 C C . PHE A 1 165 ? -16.268 -4.351 -23.093 1.00 12.77 158 PHE A C 1
ATOM 1311 O O . PHE A 1 165 ? -16.426 -3.884 -21.957 1.00 13.38 158 PHE A O 1
ATOM 1319 N N . GLY A 1 166 ? -17.126 -5.214 -23.646 1.00 13.14 159 GLY A N 1
ATOM 1320 C CA . GLY A 1 166 ? -18.356 -5.582 -22.964 1.00 14.61 159 GLY A CA 1
ATOM 1321 C C . GLY A 1 166 ? -18.130 -6.238 -21.618 1.00 17.31 159 GLY A C 1
ATOM 1322 O O . GLY A 1 166 ? -18.990 -6.158 -20.739 1.00 19.75 159 GLY A O 1
ATOM 1323 N N . ASP A 1 167 ? -16.975 -6.888 -21.436 1.00 18.74 160 ASP A N 1
ATOM 1324 C CA . ASP A 1 167 ? -16.646 -7.523 -20.165 1.00 22.32 160 ASP A CA 1
ATOM 1325 C C . ASP A 1 167 ? -16.358 -6.510 -19.066 1.00 21.76 160 ASP A C 1
ATOM 1326 O O . ASP A 1 167 ? -16.410 -6.861 -17.882 1.00 24.91 160 ASP A O 1
ATOM 1331 N N . ARG A 1 168 ? -16.047 -5.272 -19.427 1.00 18.90 161 ARG A N 1
ATOM 1332 C CA . ARG A 1 168 ? -15.639 -4.256 -18.473 1.00 18.40 161 ARG A CA 1
ATOM 1333 C C . ARG A 1 168 ? -16.525 -3.027 -18.459 1.00 17.59 161 ARG A C 1
ATOM 1334 O O . ARG A 1 168 ? -16.322 -2.150 -17.610 1.00 19.63 161 ARG A O 1
ATOM 1342 N N . VAL A 1 169 ? -17.466 -2.911 -19.386 1.00 15.27 162 VAL A N 1
ATOM 1343 C CA . VAL A 1 169 ? -18.340 -1.752 -19.480 1.00 14.86 162 VAL A CA 1
ATOM 1344 C C . VAL A 1 169 ? -19.769 -2.257 -19.411 1.00 14.90 162 VAL A C 1
ATOM 1345 O O . VAL A 1 169 ? -20.210 -3.018 -20.287 1.00 14.52 162 VAL A O 1
ATOM 1349 N N . LYS A 1 170 ? -20.480 -1.853 -18.361 1.00 14.80 163 LYS A N 1
ATOM 1350 C CA . LYS A 1 170 ? -21.877 -2.216 -18.183 1.00 14.21 163 LYS A CA 1
ATOM 1351 C C . LYS A 1 170 ? -22.806 -1.229 -18.872 1.00 12.93 163 LYS A C 1
ATOM 1352 O O . LYS A 1 170 ? -23.803 -1.644 -19.465 1.00 15.05 163 LYS A O 1
ATOM 1358 N N . TYR A 1 171 ? -22.490 0.063 -18.817 1.00 12.24 164 TYR A N 1
ATOM 1359 C CA . TYR A 1 171 ? -23.389 1.121 -19.270 1.00 11.72 164 TYR A CA 1
ATOM 1360 C C . TYR A 1 171 ? -22.929 1.683 -20.612 1.00 10.41 164 TYR A C 1
ATOM 1361 O O . TYR A 1 171 ? -21.790 2.174 -20.744 1.00 10.54 164 TYR A O 1
ATOM 1370 N N . TRP A 1 172 ? -23.845 1.659 -21.589 1.00 9.35 165 TRP A N 1
ATOM 1371 C CA . TRP A 1 172 ? -23.571 2.098 -22.947 1.00 8.86 165 TRP A CA 1
ATOM 1372 C C . TRP A 1 172 ? -24.664 3.044 -23.422 1.00 8.85 165 TRP A C 1
ATOM 1373 O O . TRP A 1 172 ? -25.862 2.801 -23.201 1.00 9.96 165 TRP A O 1
ATOM 1384 N N . VAL A 1 173 ? -24.241 4.116 -24.084 1.00 8.41 166 VAL A N 1
ATOM 1385 C CA . VAL A 1 173 ? -25.132 5.032 -24.777 1.00 8.11 166 VAL A CA 1
ATOM 1386 C C . VAL A 1 173 ? -24.876 4.877 -26.269 1.00 7.93 166 VAL A C 1
ATOM 1387 O O . VAL A 1 173 ? -23.722 4.779 -26.701 1.00 9.15 166 VAL A O 1
ATOM 1391 N N . THR A 1 174 ? -25.948 4.834 -27.058 1.00 8.78 167 THR A N 1
ATOM 1392 C CA . THR A 1 174 ? -25.797 4.628 -28.496 1.00 9.31 167 THR A CA 1
ATOM 1393 C C . THR A 1 174 ? -25.560 5.947 -29.222 1.00 8.83 167 THR A C 1
ATOM 1394 O O . THR A 1 174 ? -24.410 6.399 -29.349 1.00 10.88 167 THR A O 1
ATOM 1398 N N . LEU A 1 175 ? -26.633 6.556 -29.726 1.00 9.09 168 LEU A N 1
ATOM 1399 C CA . LEU A 1 175 ? -26.551 7.866 -30.353 1.00 9.47 168 LEU A CA 1
ATOM 1400 C C . LEU A 1 175 ? -26.777 8.925 -29.288 1.00 9.91 168 LEU A C 1
ATOM 1401 O O . LEU A 1 175 ? -27.725 8.835 -28.498 1.00 12.09 168 LEU A O 1
ATOM 1406 N N . ASN A 1 176 ? -25.883 9.893 -29.233 1.00 10.63 169 ASN A N 1
ATOM 1407 C CA . ASN A 1 176 ? -25.985 10.978 -28.272 1.00 10.09 169 ASN A CA 1
ATOM 1408 C C . ASN A 1 176 ? -26.514 12.216 -28.994 1.00 8.62 169 ASN A C 1
ATOM 1409 O O . ASN A 1 176 ? -25.856 12.747 -29.894 1.00 10.44 169 ASN A O 1
ATOM 1414 N N . GLN A 1 177 ? -27.685 12.624 -28.542 1.00 8.47 170 GLN A N 1
ATOM 1415 C CA A GLN A 1 177 ? -28.350 13.797 -29.075 0.72 8.56 170 GLN A CA 1
ATOM 1416 C CA B GLN A 1 177 ? -28.312 13.879 -29.157 0.28 8.72 170 GLN A CA 1
ATOM 1417 C C . GLN A 1 177 ? -28.594 13.821 -30.695 1.00 8.24 170 GLN A C 1
ATOM 1418 O O . GLN A 1 177 ? -28.166 14.672 -31.473 1.00 9.32 170 GLN A O 1
ATOM 1429 N N . GLN A 1 178 ? -29.177 12.690 -31.088 1.00 9.38 171 GLN A N 1
ATOM 1430 C CA . GLN A 1 178 ? -29.529 12.519 -32.491 1.00 8.70 171 GLN A CA 1
ATOM 1431 C C . GLN A 1 178 ? -30.328 13.709 -33.008 1.00 8.53 171 GLN A C 1
ATOM 1432 O O . GLN A 1 178 ? -30.157 14.142 -34.158 1.00 9.17 171 GLN A O 1
ATOM 1438 N N . ASN A 1 179 ? -31.237 14.235 -32.180 1.00 8.38 172 ASN A N 1
ATOM 1439 C CA . ASN A 1 179 ? -32.039 15.364 -32.631 1.00 8.38 172 ASN A CA 1
ATOM 1440 C C . ASN A 1 179 ? -31.164 16.571 -32.959 1.00 9.37 172 ASN A C 1
ATOM 1441 O O . ASN A 1 179 ? -31.476 17.328 -33.894 1.00 11.88 172 ASN A O 1
ATOM 1446 N N . ILE A 1 180 ? -30.033 16.725 -32.263 1.00 9.48 173 ILE A N 1
ATOM 1447 C CA A ILE A 1 180 ? -29.126 17.830 -32.557 0.54 10.30 173 ILE A CA 1
ATOM 1448 C CA B ILE A 1 180 ? -29.128 17.830 -32.558 0.46 10.00 173 ILE A CA 1
ATOM 1449 C C . ILE A 1 180 ? -28.305 17.553 -33.811 1.00 9.10 173 ILE A C 1
ATOM 1450 O O . ILE A 1 180 ? -28.264 18.377 -34.728 1.00 10.09 173 ILE A O 1
ATOM 1459 N N . PHE A 1 181 ? -27.621 16.402 -33.880 1.00 8.99 174 PHE A N 1
ATOM 1460 C CA . PHE A 1 181 ? -26.747 16.228 -35.045 1.00 9.72 174 PHE A CA 1
ATOM 1461 C C . PHE A 1 181 ? -27.541 16.145 -36.342 1.00 10.15 174 PHE A C 1
ATOM 1462 O O . PHE A 1 181 ? -27.090 16.654 -37.382 1.00 10.58 174 PHE A O 1
ATOM 1470 N N . ILE A 1 182 ? -28.744 15.573 -36.286 1.00 9.88 175 ILE A N 1
ATOM 1471 C CA . ILE A 1 182 ? -29.598 15.512 -37.465 1.00 10.44 175 ILE A CA 1
ATOM 1472 C C . ILE A 1 182 ? -30.142 16.899 -37.817 1.00 10.86 175 ILE A C 1
ATOM 1473 O O . ILE A 1 182 ? -30.041 17.340 -38.968 1.00 10.91 175 ILE A O 1
ATOM 1478 N N . SER A 1 183 ? -30.709 17.620 -36.837 1.00 10.84 176 SER A N 1
ATOM 1479 C CA A SER A 1 183 ? -31.312 18.915 -37.151 0.20 10.97 176 SER A CA 1
ATOM 1480 C CA B SER A 1 183 ? -31.312 18.912 -37.160 0.46 11.36 176 SER A CA 1
ATOM 1481 C CA C SER A 1 183 ? -31.313 18.918 -37.140 0.34 11.24 176 SER A CA 1
ATOM 1482 C C . SER A 1 183 ? -30.254 19.944 -37.539 1.00 10.70 176 SER A C 1
ATOM 1483 O O . SER A 1 183 ? -30.437 20.697 -38.508 1.00 11.95 176 SER A O 1
ATOM 1490 N N . PHE A 1 184 ? -29.154 20.001 -36.796 1.00 10.64 177 PHE A N 1
ATOM 1491 C CA . PHE A 1 184 ? -28.099 20.957 -37.115 1.00 10.70 177 PHE A CA 1
ATOM 1492 C C . PHE A 1 184 ? -27.384 20.589 -38.407 1.00 10.64 177 PHE A C 1
ATOM 1493 O O . PHE A 1 184 ? -26.928 21.482 -39.131 1.00 11.89 177 PHE A O 1
ATOM 1501 N N . GLY A 1 185 ? -27.288 19.291 -38.719 1.00 10.11 178 GLY A N 1
ATOM 1502 C CA . GLY A 1 185 ? -26.576 18.882 -39.918 1.00 10.59 178 GLY A CA 1
ATOM 1503 C C . GLY A 1 185 ? -27.391 18.982 -41.191 1.00 10.20 178 GLY A C 1
ATOM 1504 O O . GLY A 1 185 ? -26.823 19.172 -42.271 1.00 11.04 178 GLY A O 1
ATOM 1505 N N . TYR A 1 186 ? -28.722 18.838 -41.095 1.00 9.89 179 TYR A N 1
ATOM 1506 C CA . TYR A 1 186 ? -29.558 18.715 -42.282 1.00 9.56 179 TYR A CA 1
ATOM 1507 C C . TYR A 1 186 ? -30.687 19.729 -42.381 1.00 10.76 179 TYR A C 1
ATOM 1508 O O . TYR A 1 186 ? -31.272 19.863 -43.461 1.00 11.82 179 TYR A O 1
ATOM 1517 N N . ARG A 1 187 ? -31.038 20.421 -41.303 1.00 11.75 180 ARG A N 1
ATOM 1518 C CA A ARG A 1 187 ? -32.062 21.458 -41.348 0.44 12.87 180 ARG A CA 1
ATOM 1519 C CA B ARG A 1 187 ? -32.057 21.461 -41.370 0.56 13.12 180 ARG A CA 1
ATOM 1520 C C . ARG A 1 187 ? -31.470 22.855 -41.236 1.00 13.46 180 ARG A C 1
ATOM 1521 O O . ARG A 1 187 ? -31.772 23.733 -42.052 1.00 15.57 180 ARG A O 1
ATOM 1536 N N . LEU A 1 188 ? -30.610 23.074 -40.250 1.00 12.87 181 LEU A N 1
ATOM 1537 C CA . LEU A 1 188 ? -30.032 24.389 -40.022 1.00 13.46 181 LEU A CA 1
ATOM 1538 C C . LEU A 1 188 ? -28.717 24.599 -40.758 1.00 13.59 181 LEU A C 1
ATOM 1539 O O . LEU A 1 188 ? -28.275 25.744 -40.888 1.00 15.16 181 LEU A O 1
ATOM 1544 N N . GLY A 1 189 ? -28.084 23.527 -41.227 1.00 12.65 182 GLY A N 1
ATOM 1545 C CA . GLY A 1 189 ? -26.816 23.659 -41.917 1.00 12.21 182 GLY A CA 1
ATOM 1546 C C . GLY A 1 189 ? -25.668 24.156 -41.068 1.00 13.16 182 GLY A C 1
ATOM 1547 O O . GLY A 1 189 ? -24.686 24.653 -41.617 1.00 15.29 182 GLY A O 1
ATOM 1548 N N . LEU A 1 190 ? -25.768 24.047 -39.739 1.00 12.63 183 LEU A N 1
ATOM 1549 C CA . LEU A 1 190 ? -24.744 24.549 -38.827 1.00 13.76 183 LEU A CA 1
ATOM 1550 C C . LEU A 1 190 ? -23.644 23.538 -38.554 1.00 12.84 183 LEU A C 1
ATOM 1551 O O . LEU A 1 190 ? -22.534 23.929 -38.166 1.00 13.34 183 LEU A O 1
ATOM 1556 N N . HIS A 1 191 ? -23.954 22.249 -38.684 1.00 11.53 184 HIS A N 1
ATOM 1557 C CA . HIS A 1 191 ? -23.058 21.134 -38.403 1.00 11.41 184 HIS A CA 1
ATOM 1558 C C . HIS A 1 191 ? -22.927 20.313 -39.680 1.00 11.27 184 HIS A C 1
ATOM 1559 O O . HIS A 1 191 ? -23.727 20.492 -40.607 1.00 10.80 184 HIS A O 1
ATOM 1566 N N . PRO A 1 192 ? -21.947 19.400 -39.772 1.00 11.67 185 PRO A N 1
ATOM 1567 C CA . PRO A 1 192 ? -21.810 18.588 -40.992 1.00 11.95 185 PRO A CA 1
ATOM 1568 C C . PRO A 1 192 ? -23.073 17.776 -41.240 1.00 11.66 185 PRO A C 1
ATOM 1569 O O . PRO A 1 192 ? -23.626 17.240 -40.284 1.00 12.12 185 PRO A O 1
ATOM 1573 N N . PRO A 1 193 ? -23.498 17.638 -42.506 1.00 11.44 186 PRO A N 1
ATOM 1574 C CA . PRO A 1 193 ? -22.835 18.094 -43.735 1.00 12.41 186 PRO A CA 1
ATOM 1575 C C . PRO A 1 193 ? -23.225 19.495 -44.205 1.00 12.95 186 PRO A C 1
ATOM 1576 O O . PRO A 1 193 ? -22.977 19.815 -45.372 1.00 16.77 186 PRO A O 1
ATOM 1580 N N . GLY A 1 194 ? -23.835 20.302 -43.340 1.00 11.62 187 GLY A N 1
ATOM 1581 C CA . GLY A 1 194 ? -24.161 21.667 -43.705 1.00 12.89 187 GLY A CA 1
ATOM 1582 C C . GLY A 1 194 ? -25.313 21.798 -44.671 1.00 12.97 187 GLY A C 1
ATOM 1583 O O . GLY A 1 194 ? -25.366 22.769 -45.436 1.00 16.32 187 GLY A O 1
ATOM 1584 N N . VAL A 1 195 ? -26.294 20.913 -44.577 1.00 12.57 188 VAL A N 1
ATOM 1585 C CA . VAL A 1 195 ? -27.426 20.874 -45.491 1.00 12.02 188 VAL A CA 1
ATOM 1586 C C . VAL A 1 195 ? -28.603 21.576 -44.830 1.00 12.13 188 VAL A C 1
ATOM 1587 O O . VAL A 1 195 ? -28.753 21.563 -43.596 1.00 11.86 188 VAL A O 1
ATOM 1591 N N . LYS A 1 196 ? -29.424 22.245 -45.645 1.00 12.76 189 LYS A N 1
ATOM 1592 C CA . LYS A 1 196 ? -30.660 22.868 -45.161 1.00 13.33 189 LYS A CA 1
ATOM 1593 C C . LYS A 1 196 ? -31.798 22.327 -46.044 1.00 13.68 189 LYS A C 1
ATOM 1594 O O . LYS A 1 196 ? -32.175 22.937 -47.051 1.00 15.95 189 LYS A O 1
ATOM 1600 N N . ASP A 1 197 ? -32.354 21.176 -45.657 1.00 13.05 190 ASP A N 1
ATOM 1601 C CA . ASP A 1 197 ? -33.331 20.471 -46.493 1.00 13.12 190 ASP A CA 1
ATOM 1602 C C . ASP A 1 197 ? -34.092 19.529 -45.557 1.00 12.82 190 ASP A C 1
ATOM 1603 O O . ASP A 1 197 ? -33.563 18.488 -45.165 1.00 12.89 190 ASP A O 1
ATOM 1608 N N . MET A 1 198 ? -35.333 19.890 -45.227 1.00 13.01 191 MET A N 1
ATOM 1609 C CA A MET A 1 198 ? -36.046 19.096 -44.236 0.36 13.70 191 MET A CA 1
ATOM 1610 C CA B MET A 1 198 ? -36.108 19.115 -44.256 0.64 13.91 191 MET A CA 1
ATOM 1611 C C . MET A 1 198 ? -36.363 17.689 -44.735 1.00 12.61 191 MET A C 1
ATOM 1612 O O . MET A 1 198 ? -36.397 16.751 -43.929 1.00 11.99 191 MET A O 1
ATOM 1621 N N . LYS A 1 199 ? -36.584 17.507 -46.040 1.00 12.91 192 LYS A N 1
ATOM 1622 C CA . LYS A 1 199 ? -36.815 16.156 -46.554 1.00 12.92 192 LYS A CA 1
ATOM 1623 C C . LYS A 1 199 ? -35.610 15.260 -46.270 1.00 11.96 192 LYS A C 1
ATOM 1624 O O . LYS A 1 199 ? -35.743 14.139 -45.739 1.00 11.46 192 LYS A O 1
ATOM 1630 N N . ARG A 1 200 ? -34.416 15.758 -46.599 1.00 12.34 193 ARG A N 1
ATOM 1631 C CA . ARG A 1 200 ? -33.191 15.017 -46.325 1.00 11.03 193 ARG A CA 1
ATOM 1632 C C . ARG A 1 200 ? -33.003 14.818 -44.830 1.00 10.13 193 ARG A C 1
ATOM 1633 O O . ARG A 1 200 ? -32.600 13.735 -44.389 1.00 10.76 193 ARG A O 1
ATOM 1641 N N . MET A 1 201 ? -33.377 15.820 -44.029 1.00 10.08 194 MET A N 1
ATOM 1642 C CA A MET A 1 201 ? -33.260 15.687 -42.582 0.62 10.07 194 MET A CA 1
ATOM 1643 C CA B MET A 1 201 ? -33.265 15.694 -42.579 0.38 11.35 194 MET A CA 1
ATOM 1644 C C . MET A 1 201 ? -34.066 14.504 -42.063 1.00 9.68 194 MET A C 1
ATOM 1645 O O . MET A 1 201 ? -33.565 13.694 -41.273 1.00 9.12 194 MET A O 1
ATOM 1654 N N . TYR A 1 202 ? -35.322 14.387 -42.494 1.00 9.46 195 TYR A N 1
ATOM 1655 C CA . TYR A 1 202 ? -36.159 13.319 -41.957 1.00 9.29 195 TYR A CA 1
ATOM 1656 C C . TYR A 1 202 ? -35.745 11.952 -42.476 1.00 9.26 195 TYR A C 1
ATOM 1657 O O . TYR A 1 202 ? -35.906 10.953 -41.761 1.00 9.72 195 TYR A O 1
ATOM 1666 N N . GLU A 1 203 ? -35.178 11.885 -43.691 1.00 10.17 196 GLU A N 1
ATOM 1667 C CA . GLU A 1 203 ? -34.649 10.604 -44.166 1.00 11.03 196 GLU A CA 1
ATOM 1668 C C . GLU A 1 203 ? -33.433 10.168 -43.349 1.00 10.08 196 GLU A C 1
ATOM 1669 O O . GLU A 1 203 ? -33.336 9.007 -42.914 1.00 10.00 196 GLU A O 1
ATOM 1675 N N . ALA A 1 204 ? -32.476 11.082 -43.156 1.00 9.77 197 ALA A N 1
ATOM 1676 C CA . ALA A 1 204 ? -31.307 10.754 -42.343 1.00 8.79 197 ALA A CA 1
ATOM 1677 C C . ALA A 1 204 ? -31.731 10.389 -40.926 1.00 8.71 197 ALA A C 1
ATOM 1678 O O . ALA A 1 204 ? -31.176 9.466 -40.315 1.00 9.78 197 ALA A O 1
ATOM 1680 N N . ASN A 1 205 ? -32.741 11.087 -40.398 1.00 8.25 198 ASN A N 1
ATOM 1681 C CA . ASN A 1 205 ? -33.200 10.791 -39.052 1.00 8.24 198 ASN A CA 1
ATOM 1682 C C . ASN A 1 205 ? -33.760 9.377 -38.962 1.00 7.89 198 ASN A C 1
ATOM 1683 O O . ASN A 1 205 ? -33.533 8.667 -37.969 1.00 8.24 198 ASN A O 1
ATOM 1688 N N . HIS A 1 206 ? -34.515 8.960 -39.983 1.00 8.17 199 HIS A N 1
ATOM 1689 C CA . HIS A 1 206 ? -35.077 7.616 -39.973 1.00 9.11 199 HIS A CA 1
ATOM 1690 C C . HIS A 1 206 ? -33.978 6.567 -40.030 1.00 8.48 199 HIS A C 1
ATOM 1691 O O . HIS A 1 206 ? -34.036 5.547 -39.324 1.00 8.27 199 HIS A O 1
ATOM 1698 N N . ILE A 1 207 ? -32.958 6.810 -40.859 1.00 8.37 200 ILE A N 1
ATOM 1699 C CA . ILE A 1 207 ? -31.828 5.887 -40.922 1.00 8.73 200 ILE A CA 1
ATOM 1700 C C . ILE A 1 207 ? -31.102 5.806 -39.578 1.00 8.25 200 ILE A C 1
ATOM 1701 O O . ILE A 1 207 ? -30.741 4.714 -39.120 1.00 8.77 200 ILE A O 1
ATOM 1706 N N . ALA A 1 208 ? -30.908 6.947 -38.910 1.00 8.39 201 ALA A N 1
ATOM 1707 C CA . ALA A 1 208 ? -30.302 6.925 -37.581 1.00 9.04 201 ALA A CA 1
ATOM 1708 C C . ALA A 1 208 ? -31.153 6.127 -36.599 1.00 8.17 201 ALA A C 1
ATOM 1709 O O . ALA A 1 208 ? -30.623 5.386 -35.761 1.00 8.62 201 ALA A O 1
ATOM 1711 N N . ASN A 1 209 ? -32.482 6.245 -36.697 1.00 7.90 202 ASN A N 1
ATOM 1712 C CA . ASN A 1 209 ? -33.355 5.431 -35.847 1.00 7.33 202 ASN A CA 1
ATOM 1713 C C . ASN A 1 209 ? -33.118 3.946 -36.071 1.00 8.21 202 ASN A C 1
ATOM 1714 O O . ASN A 1 209 ? -33.066 3.156 -35.110 1.00 8.55 202 ASN A O 1
ATOM 1719 N N . LEU A 1 210 ? -32.994 3.544 -37.341 1.00 8.11 203 LEU A N 1
ATOM 1720 C CA . LEU A 1 210 ? -32.762 2.136 -37.629 1.00 8.90 203 LEU A CA 1
ATOM 1721 C C . LEU A 1 210 ? -31.398 1.684 -37.119 1.00 8.08 203 LEU A C 1
ATOM 1722 O O . LEU A 1 210 ? -31.261 0.565 -36.616 1.00 9.35 203 LEU A O 1
ATOM 1727 N N . ALA A 1 211 ? -30.374 2.532 -37.256 1.00 8.07 204 ALA A N 1
ATOM 1728 C CA . ALA A 1 211 ? -29.041 2.193 -36.763 1.00 8.71 204 ALA A CA 1
ATOM 1729 C C . ALA A 1 211 ? -29.050 2.005 -35.249 1.00 8.40 204 ALA A C 1
ATOM 1730 O O . ALA A 1 211 ? -28.442 1.061 -34.719 1.00 9.46 204 ALA A O 1
ATOM 1732 N N . ASN A 1 212 ? -29.755 2.889 -34.539 1.00 9.35 205 ASN A N 1
ATOM 1733 C CA . ASN A 1 212 ? -29.885 2.762 -33.092 1.00 8.98 205 ASN A CA 1
ATOM 1734 C C . ASN A 1 212 ? -30.525 1.428 -32.723 1.00 8.53 205 ASN A C 1
ATOM 1735 O O . ASN A 1 212 ? -30.016 0.687 -31.859 1.00 9.28 205 ASN A O 1
ATOM 1740 N N . ALA A 1 213 ? -31.649 1.105 -33.378 1.00 8.95 206 ALA A N 1
ATOM 1741 C CA . ALA A 1 213 ? -32.341 -0.139 -33.055 1.00 9.45 206 ALA A CA 1
ATOM 1742 C C . ALA A 1 213 ? -31.463 -1.351 -33.356 1.00 9.07 206 ALA A C 1
ATOM 1743 O O . ALA A 1 213 ? -31.408 -2.305 -32.567 1.00 9.95 206 ALA A O 1
ATOM 1745 N N . LYS A 1 214 ? -30.753 -1.318 -34.488 1.00 9.60 207 LYS A N 1
ATOM 1746 C CA . LYS A 1 214 ? -29.923 -2.450 -34.873 1.00 10.10 207 LYS A CA 1
ATOM 1747 C C . LYS A 1 214 ? -28.831 -2.699 -33.844 1.00 9.48 207 LYS A C 1
ATOM 1748 O O . LYS A 1 214 ? -28.572 -3.850 -33.461 1.00 10.48 207 LYS A O 1
ATOM 1754 N N . VAL A 1 215 ? -28.197 -1.631 -33.355 1.00 8.96 208 VAL A N 1
ATOM 1755 C CA A VAL A 1 215 ? -27.118 -1.852 -32.400 0.50 9.16 208 VAL A CA 1
ATOM 1756 C CA B VAL A 1 215 ? -27.119 -1.784 -32.382 0.50 9.52 208 VAL A CA 1
ATOM 1757 C C . VAL A 1 215 ? -27.646 -2.303 -31.046 1.00 9.83 208 VAL A C 1
ATOM 1758 O O . VAL A 1 215 ? -26.983 -3.090 -30.361 1.00 10.66 208 VAL A O 1
ATOM 1765 N N . ILE A 1 216 ? -28.839 -1.855 -30.636 1.00 9.35 209 ILE A N 1
ATOM 1766 C CA . ILE A 1 216 ? -29.385 -2.375 -29.381 1.00 11.00 209 ILE A CA 1
ATOM 1767 C C . ILE A 1 216 ? -29.680 -3.870 -29.503 1.00 10.79 209 ILE A C 1
ATOM 1768 O O . ILE A 1 216 ? -29.409 -4.666 -28.580 1.00 11.24 209 ILE A O 1
ATOM 1773 N N . GLN A 1 217 ? -30.233 -4.278 -30.651 1.00 10.42 210 GLN A N 1
ATOM 1774 C CA . GLN A 1 217 ? -30.439 -5.702 -30.900 1.00 12.64 210 GLN A CA 1
ATOM 1775 C C . GLN A 1 217 ? -29.125 -6.475 -30.807 1.00 11.99 210 GLN A C 1
ATOM 1776 O O . GLN A 1 217 ? -29.064 -7.543 -30.187 1.00 13.42 210 GLN A O 1
ATOM 1782 N N . SER A 1 218 ? -28.061 -5.957 -31.433 1.00 10.95 211 SER A N 1
ATOM 1783 C CA . SER A 1 218 ? -26.766 -6.637 -31.370 1.00 11.15 211 SER A CA 1
ATOM 1784 C C . SER A 1 218 ? -26.243 -6.706 -29.939 1.00 11.23 211 SER A C 1
ATOM 1785 O O . SER A 1 218 ? -25.648 -7.718 -29.515 1.00 12.84 211 SER A O 1
ATOM 1788 N N . PHE A 1 219 ? -26.442 -5.624 -29.187 1.00 10.79 212 PHE A N 1
ATOM 1789 C CA . PHE A 1 219 ? -25.974 -5.561 -27.811 1.00 10.77 212 PHE A CA 1
ATOM 1790 C C . PHE A 1 219 ? -26.546 -6.705 -26.997 1.00 12.14 212 PHE A C 1
ATOM 1791 O O . PHE A 1 219 ? -25.848 -7.275 -26.146 1.00 13.31 212 PHE A O 1
ATOM 1799 N N . ARG A 1 220 ? -27.816 -7.059 -27.239 1.00 12.15 213 ARG A N 1
ATOM 1800 C CA . ARG A 1 220 ? -28.397 -8.175 -26.486 1.00 13.77 213 ARG A CA 1
ATOM 1801 C C . ARG A 1 220 ? -27.628 -9.480 -26.693 1.00 15.03 213 ARG A C 1
ATOM 1802 O O . ARG A 1 220 ? -27.574 -10.319 -25.785 1.00 16.61 213 ARG A O 1
ATOM 1810 N N . HIS A 1 221 ? -27.025 -9.664 -27.871 1.00 14.67 214 HIS A N 1
ATOM 1811 C CA . HIS A 1 221 ? -26.245 -10.863 -28.153 1.00 16.56 214 HIS A CA 1
ATOM 1812 C C . HIS A 1 221 ? -24.879 -10.800 -27.494 1.00 16.66 214 HIS A C 1
ATOM 1813 O O . HIS A 1 221 ? -24.370 -11.822 -27.021 1.00 18.77 214 HIS A O 1
ATOM 1820 N N . TYR A 1 222 ? -24.265 -9.617 -27.455 1.00 16.46 215 TYR A N 1
ATOM 1821 C CA . TYR A 1 222 ? -22.867 -9.560 -27.038 1.00 18.26 215 TYR A CA 1
ATOM 1822 C C . TYR A 1 222 ? -22.645 -9.133 -25.593 1.00 18.88 215 TYR A C 1
ATOM 1823 O O . TYR A 1 222 ? -21.599 -9.470 -25.024 1.00 19.71 215 TYR A O 1
ATOM 1832 N N . VAL A 1 223 ? -23.572 -8.394 -24.993 1.00 17.28 216 VAL A N 1
ATOM 1833 C CA . VAL A 1 223 ? -23.382 -7.884 -23.636 1.00 17.30 216 VAL A CA 1
ATOM 1834 C C . VAL A 1 223 ? -24.629 -8.214 -22.825 1.00 18.94 216 VAL A C 1
ATOM 1835 O O . VAL A 1 223 ? -25.418 -7.315 -22.501 1.00 17.11 216 VAL A O 1
ATOM 1839 N N . PRO A 1 224 ? -24.842 -9.482 -22.470 1.00 22.64 217 PRO A N 1
ATOM 1840 C CA . PRO A 1 224 ? -26.131 -9.878 -21.880 1.00 25.38 217 PRO A CA 1
ATOM 1841 C C . PRO A 1 224 ? -26.435 -9.236 -20.534 1.00 26.73 217 PRO A C 1
ATOM 1842 O O . PRO A 1 224 ? -27.615 -9.111 -20.186 1.00 29.02 217 PRO A O 1
ATOM 1846 N N . ASP A 1 225 ? -25.431 -8.818 -19.768 1.00 25.94 218 ASP A N 1
ATOM 1847 C CA . ASP A 1 225 ? -25.676 -8.160 -18.492 1.00 27.97 218 ASP A CA 1
ATOM 1848 C C . ASP A 1 225 ? -25.575 -6.645 -18.577 1.00 24.43 218 ASP A C 1
ATOM 1849 O O . ASP A 1 225 ? -25.681 -5.971 -17.547 1.00 26.03 218 ASP A O 1
ATOM 1854 N N . GLY A 1 226 ? -25.388 -6.090 -19.766 1.00 18.71 219 GLY A N 1
ATOM 1855 C CA . GLY A 1 226 ? -25.216 -4.661 -19.885 1.00 16.40 219 GLY A CA 1
ATOM 1856 C C . GLY A 1 226 ? -26.530 -3.910 -19.954 1.00 14.05 219 GLY A C 1
ATOM 1857 O O . GLY A 1 226 ? -27.620 -4.477 -20.056 1.00 15.16 219 GLY A O 1
ATOM 1858 N N . LYS A 1 227 ? -26.413 -2.591 -19.895 1.00 12.53 220 LYS A N 1
ATOM 1859 C CA . LYS A 1 227 ? -27.548 -1.687 -19.992 1.00 11.97 220 LYS A CA 1
ATOM 1860 C C . LYS A 1 227 ? -27.226 -0.669 -21.074 1.00 10.92 220 LYS A C 1
ATOM 1861 O O . LYS A 1 227 ? -26.138 -0.082 -21.073 1.00 11.56 220 LYS A O 1
ATOM 1867 N N . ILE A 1 228 ? -28.157 -0.465 -22.002 1.00 10.32 221 ILE A N 1
ATOM 1868 C CA . ILE A 1 228 ? -27.908 0.378 -23.165 1.00 10.42 221 ILE A CA 1
ATOM 1869 C C . ILE A 1 228 ? -29.114 1.270 -23.423 1.00 9.74 221 ILE A C 1
ATOM 1870 O O . ILE A 1 228 ? -30.265 0.892 -23.177 1.00 10.97 221 ILE A O 1
ATOM 1875 N N . GLY A 1 229 ? -28.847 2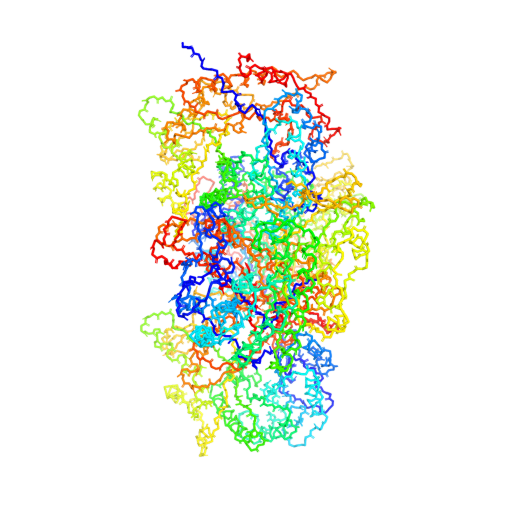.470 -23.917 1.00 9.40 222 GLY A N 1
ATOM 1876 C CA . GLY A 1 229 ? -29.921 3.315 -24.383 1.00 9.13 222 GLY A CA 1
ATOM 1877 C C . GLY A 1 229 ? -29.409 4.472 -25.206 1.00 8.61 222 GLY A C 1
ATOM 1878 O O . GLY A 1 229 ? -28.219 4.797 -25.180 1.00 9.00 222 GLY A O 1
ATOM 1879 N N . PRO A 1 230 ? -30.295 5.107 -25.964 1.00 9.17 223 PRO A N 1
ATOM 1880 C CA . PRO A 1 230 ? -29.938 6.355 -26.639 1.00 8.94 223 PRO A CA 1
ATOM 1881 C C . PRO A 1 230 ? -29.993 7.494 -25.633 1.00 8.80 223 PRO A C 1
ATOM 1882 O O . PRO A 1 230 ? -30.532 7.356 -24.537 1.00 9.94 223 PRO A O 1
ATOM 1886 N N . SER A 1 231 ? -29.428 8.638 -26.017 1.00 9.09 224 SER A N 1
ATOM 1887 C CA . SER A 1 231 ? -29.516 9.838 -25.193 1.00 8.76 224 SER A CA 1
ATOM 1888 C C . SER A 1 231 ? -30.116 10.970 -26.012 1.00 9.03 224 SER A C 1
ATOM 1889 O O . SER A 1 231 ? -29.639 11.270 -27.109 1.00 10.32 224 SER A O 1
ATOM 1892 N N . PHE A 1 232 ? -31.150 11.597 -25.469 1.00 9.33 225 PHE A N 1
ATOM 1893 C CA . PHE A 1 232 ? -31.943 12.589 -26.177 1.00 8.88 225 PHE A CA 1
ATOM 1894 C C . PHE A 1 232 ? -31.715 13.969 -25.574 1.00 9.83 225 PHE A C 1
ATOM 1895 O O . PHE A 1 232 ? -31.762 14.128 -24.350 1.00 9.89 225 PHE A O 1
ATOM 1903 N N . ALA A 1 233 ? -31.485 14.968 -26.428 1.00 8.56 226 ALA A N 1
ATOM 1904 C CA . ALA A 1 233 ? -31.356 16.351 -25.968 1.00 8.27 226 ALA A CA 1
ATOM 1905 C C . ALA A 1 233 ? -32.764 16.890 -25.731 1.00 8.18 226 ALA A C 1
ATOM 1906 O O . ALA A 1 233 ? -33.474 17.258 -26.670 1.00 9.32 226 ALA A O 1
ATOM 1908 N N . TYR A 1 234 ? -33.183 16.906 -24.473 1.00 8.23 227 TYR A N 1
ATOM 1909 C CA . TYR A 1 234 ? -34.579 17.113 -24.100 1.00 8.19 227 TYR A CA 1
ATOM 1910 C C . TYR A 1 234 ? -34.773 18.518 -23.545 1.00 9.54 227 TYR A C 1
ATOM 1911 O O . TYR A 1 234 ? -34.276 18.835 -22.459 1.00 10.37 227 TYR A O 1
ATOM 1920 N N . SER A 1 235 ? -35.532 19.342 -24.269 1.00 9.33 228 SER A N 1
ATOM 1921 C CA . SER A 1 235 ? -36.057 20.589 -23.725 1.00 9.82 228 SER A CA 1
ATOM 1922 C C . SER A 1 235 ? -37.558 20.408 -23.523 1.00 8.76 228 SER A C 1
ATOM 1923 O O . SER A 1 235 ? -38.334 20.484 -24.495 1.00 9.63 228 SER A O 1
ATOM 1926 N N . PRO A 1 236 ? -38.014 20.108 -22.307 1.00 8.71 229 PRO A N 1
ATOM 1927 C CA . PRO A 1 236 ? -39.454 19.939 -22.085 1.00 8.80 229 PRO A CA 1
ATOM 1928 C C . PRO A 1 236 ? -40.187 21.223 -22.433 1.00 8.43 229 PRO A C 1
ATOM 1929 O O . PRO A 1 236 ? -39.740 22.326 -22.105 1.00 9.71 229 PRO A O 1
ATOM 1933 N N . MET A 1 237 ? -41.330 21.067 -23.097 1.00 8.97 230 MET A N 1
ATOM 1934 C CA . MET A 1 237 ? -42.134 22.205 -23.521 1.00 9.23 230 MET A CA 1
ATOM 1935 C C . MET A 1 237 ? -43.154 22.593 -22.452 1.00 9.59 230 MET A C 1
ATOM 1936 O O . MET A 1 237 ? -43.708 21.731 -21.759 1.00 9.81 230 MET A O 1
ATOM 1941 N N . TYR A 1 238 ? -43.408 23.901 -22.332 1.00 9.17 231 TYR A N 1
ATOM 1942 C CA . TYR A 1 238 ? -44.462 24.458 -21.489 1.00 9.11 231 TYR A CA 1
ATOM 1943 C C . TYR A 1 238 ? -45.410 25.270 -22.358 1.00 9.94 231 TYR A C 1
ATOM 1944 O O . TYR A 1 238 ? -44.941 25.986 -23.244 1.00 10.11 231 TYR A O 1
ATOM 1953 N N . PRO A 1 239 ? -46.718 25.255 -22.087 1.00 9.98 232 PRO A N 1
ATOM 1954 C CA . PRO A 1 239 ? -47.585 26.285 -22.664 1.00 11.15 232 PRO A CA 1
ATOM 1955 C C . PRO A 1 239 ? -47.348 27.594 -21.941 1.00 10.72 232 PRO A C 1
ATOM 1956 O O . PRO A 1 239 ? -47.062 27.626 -20.740 1.00 11.44 232 PRO A O 1
ATOM 1960 N N . TYR A 1 240 ? -47.490 28.690 -22.681 1.00 11.06 233 TYR A N 1
ATOM 1961 C CA . TYR A 1 240 ? -47.310 29.997 -22.063 1.00 12.37 233 TYR A CA 1
ATOM 1962 C C . TYR A 1 240 ? -48.336 30.231 -20.960 1.00 12.28 233 TYR A C 1
ATOM 1963 O O . TYR A 1 240 ? -48.008 30.783 -19.902 1.00 13.24 233 TYR A O 1
ATOM 1972 N N . ASP A 1 241 ? -49.583 29.838 -21.192 1.00 11.98 234 ASP A N 1
ATOM 1973 C CA . ASP A 1 241 ? -50.636 30.019 -20.201 1.00 12.45 234 ASP A CA 1
ATOM 1974 C C . ASP A 1 241 ? -51.783 29.076 -20.534 1.00 11.98 234 ASP A C 1
ATOM 1975 O O . ASP A 1 241 ? -51.675 28.214 -21.414 1.00 12.36 234 ASP A O 1
ATOM 1980 N N . SER A 1 242 ? -52.895 29.259 -19.837 1.00 10.83 235 SER A N 1
ATOM 1981 C CA . SER A 1 242 ? -54.049 28.384 -19.962 1.00 10.84 235 SER A CA 1
ATOM 1982 C C . SER A 1 242 ? -55.019 28.805 -21.066 1.00 10.92 235 SER A C 1
ATOM 1983 O O . SER A 1 242 ? -56.158 28.325 -21.085 1.00 11.18 235 SER A O 1
ATOM 1986 N N . ARG A 1 243 ? -54.612 29.695 -21.968 1.00 10.65 236 ARG A N 1
ATOM 1987 C CA . ARG A 1 243 ? -55.389 29.901 -23.181 1.00 10.07 236 ARG A CA 1
ATOM 1988 C C . ARG A 1 243 ? -55.414 28.590 -23.952 1.00 9.71 236 ARG A C 1
ATOM 1989 O O . ARG A 1 243 ? -54.344 28.012 -24.199 1.00 9.30 236 ARG A O 1
ATOM 1997 N N . PRO A 1 244 ? -56.590 28.088 -24.343 1.00 10.16 237 PRO A N 1
ATOM 1998 C CA . PRO A 1 244 ? -56.629 26.794 -25.052 1.00 10.07 237 PRO A CA 1
ATOM 1999 C C . PRO A 1 244 ? -55.682 26.729 -26.240 1.00 10.17 237 PRO A C 1
ATOM 2000 O O . PRO A 1 244 ? -54.999 25.720 -26.415 1.00 10.66 237 PRO A O 1
ATOM 2004 N N . GLU A 1 245 ? -55.579 27.795 -27.034 1.00 10.70 238 GLU A N 1
ATOM 2005 C CA . GLU A 1 245 ? -54.690 27.733 -28.192 1.00 11.09 238 GLU A CA 1
ATOM 2006 C C . GLU A 1 245 ? -53.222 27.626 -27.789 1.00 9.89 238 GLU A C 1
ATOM 2007 O O . GLU A 1 245 ? -52.417 27.062 -28.543 1.00 11.43 238 GLU A O 1
ATOM 2013 N N . ASN A 1 246 ? -52.852 28.132 -26.608 1.00 10.15 239 ASN A N 1
ATOM 2014 C CA . ASN A 1 246 ? -51.473 27.965 -26.157 1.00 9.73 239 ASN A CA 1
ATOM 2015 C C . ASN A 1 246 ? -51.219 26.562 -25.626 1.00 9.83 239 ASN A C 1
ATOM 2016 O O . ASN A 1 246 ? -50.128 26.008 -25.821 1.00 9.98 239 ASN A O 1
ATOM 2021 N N . VAL A 1 247 ? -52.207 25.966 -24.956 1.00 9.58 240 VAL A N 1
ATOM 2022 C CA . VAL A 1 247 ? -52.071 24.574 -24.551 1.00 9.44 240 VAL A CA 1
ATOM 2023 C C . VAL A 1 247 ? -51.977 23.675 -25.777 1.00 10.18 240 VAL A C 1
ATOM 2024 O O . VAL A 1 247 ? -51.184 22.727 -25.811 1.00 9.57 240 VAL A O 1
ATOM 2028 N N . LEU A 1 248 ? -52.770 23.972 -26.810 1.00 8.94 241 LEU A N 1
ATOM 2029 C CA . LEU A 1 248 ? -52.674 23.211 -28.052 1.00 9.42 241 LEU A CA 1
ATOM 2030 C C . LEU A 1 248 ? -51.295 23.366 -28.682 1.00 9.65 241 LEU A C 1
ATOM 2031 O O . LEU A 1 248 ? -50.711 22.385 -29.163 1.00 9.85 241 LEU A O 1
ATOM 2036 N N . ALA A 1 249 ? -50.753 24.588 -28.673 1.00 9.55 242 ALA A N 1
ATOM 2037 C CA . ALA A 1 249 ? -49.392 24.794 -29.166 1.00 9.91 242 ALA A CA 1
ATOM 2038 C C . ALA A 1 249 ? -48.400 23.923 -28.407 1.00 9.01 242 ALA A C 1
ATOM 2039 O O . ALA A 1 249 ? -47.493 23.340 -29.010 1.00 9.92 242 ALA A O 1
ATOM 2041 N N . PHE A 1 250 ? -48.571 23.814 -27.084 1.00 9.61 243 PHE A N 1
ATOM 2042 C CA . PHE A 1 250 ? -47.731 22.933 -26.279 1.00 9.46 243 PHE A CA 1
ATOM 2043 C C . PHE A 1 250 ? -47.885 21.471 -26.696 1.00 8.84 243 PHE A C 1
ATOM 2044 O O . PHE A 1 250 ? -46.887 20.752 -26.812 1.00 9.57 243 PHE A O 1
ATOM 2052 N N . GLU A 1 251 ? -49.118 21.006 -26.941 1.00 8.95 244 GLU A N 1
ATOM 2053 C CA . GLU A 1 251 ? -49.298 19.628 -27.409 1.00 9.52 244 GLU A CA 1
ATOM 2054 C C . GLU A 1 251 ? -48.513 19.395 -28.692 1.00 9.35 244 GLU A C 1
ATOM 2055 O O . GLU A 1 251 ? -47.797 18.387 -28.838 1.00 10.46 244 GLU A O 1
ATOM 2061 N N . ASN A 1 252 ? -48.637 20.338 -29.635 1.00 9.61 245 ASN A N 1
ATOM 2062 C CA . ASN A 1 252 ? -47.920 20.227 -30.901 1.00 9.58 245 ASN A CA 1
ATOM 2063 C C . ASN A 1 252 ? -46.417 20.214 -30.676 1.00 9.60 245 ASN A C 1
ATOM 2064 O O . ASN A 1 252 ? -45.700 19.398 -31.261 1.00 10.36 245 ASN A O 1
ATOM 2069 N N . ALA A 1 253 ? -45.919 21.120 -29.833 1.00 8.93 246 ALA A N 1
ATOM 2070 C CA . ALA A 1 253 ? -44.478 21.271 -29.657 1.00 9.05 246 ALA A CA 1
ATOM 2071 C C . ALA A 1 253 ? -43.865 20.072 -28.947 1.00 9.41 246 ALA A C 1
ATOM 2072 O O . ALA A 1 253 ? -42.800 19.585 -29.346 1.00 8.77 246 ALA A O 1
ATOM 2074 N N . GLU A 1 254 ? -44.492 19.604 -27.868 1.00 9.52 247 GLU A N 1
ATOM 2075 C CA . GLU A 1 254 ? -43.936 18.458 -27.165 1.00 8.42 247 GLU A CA 1
ATOM 2076 C C . GLU A 1 254 ? -43.917 17.236 -28.070 1.00 9.45 247 GLU A C 1
ATOM 2077 O O . GLU A 1 254 ? -42.946 16.469 -28.067 1.00 9.36 247 GLU A O 1
ATOM 2083 N N . GLU A 1 255 ? -44.962 17.059 -28.884 1.00 9.49 248 GLU A N 1
ATOM 2084 C CA . GLU A 1 255 ? -44.964 15.906 -29.776 1.00 9.78 248 GLU A CA 1
ATOM 2085 C C . GLU A 1 255 ? -43.928 16.053 -30.892 1.00 10.28 248 GLU A C 1
ATOM 2086 O O . GLU A 1 255 ? -43.169 15.116 -31.187 1.00 10.77 248 GLU A O 1
ATOM 2092 N N . PHE A 1 256 ? -43.883 17.222 -31.530 1.00 9.58 249 PHE A N 1
ATOM 2093 C CA . PHE A 1 256 ? -43.045 17.398 -32.712 1.00 10.39 249 PHE A CA 1
ATOM 2094 C C . PHE A 1 256 ? -41.568 17.468 -32.352 1.00 9.26 249 PHE A C 1
ATOM 2095 O O . PHE A 1 256 ? -40.721 16.970 -33.099 1.00 10.52 249 PHE A O 1
ATOM 2103 N N . GLN A 1 257 ? -41.238 18.085 -31.218 1.00 8.94 250 GLN A N 1
ATOM 2104 C CA . GLN A 1 257 ? -39.843 18.286 -30.846 1.00 9.34 250 GLN A CA 1
ATOM 2105 C C . GLN A 1 257 ? -39.291 17.154 -29.998 1.00 9.23 250 GLN A C 1
ATOM 2106 O O . GLN A 1 257 ? -38.082 16.888 -30.040 1.00 10.03 250 GLN A O 1
ATOM 2112 N N . ASN A 1 258 ? -40.142 16.495 -29.210 1.00 8.20 251 ASN A N 1
ATOM 2113 C CA . ASN A 1 258 ? -39.676 15.550 -28.205 1.00 8.51 251 ASN A CA 1
ATOM 2114 C C . ASN A 1 258 ? -40.192 14.141 -28.445 1.00 7.83 251 ASN A C 1
ATOM 2115 O O . ASN A 1 258 ? -39.381 13.220 -28.574 1.00 8.62 251 ASN A O 1
ATOM 2120 N N . HIS A 1 259 ? -41.511 13.939 -28.546 1.00 7.71 252 HIS A N 1
ATOM 2121 C CA . HIS A 1 259 ? -42.013 12.592 -28.791 1.00 8.41 252 HIS A CA 1
ATOM 2122 C C . HIS A 1 259 ? -41.537 12.048 -30.131 1.00 8.26 252 HIS A C 1
ATOM 2123 O O . HIS A 1 259 ? -41.381 10.831 -30.282 1.00 8.62 252 HIS A O 1
ATOM 2130 N N . TRP A 1 260 ? -41.300 12.926 -31.112 1.00 7.55 253 TRP A N 1
ATOM 2131 C CA . TRP A 1 260 ? -40.834 12.468 -32.418 1.00 8.21 253 TRP A CA 1
ATOM 2132 C C . TRP A 1 260 ? -39.621 11.559 -32.297 1.00 9.14 253 TRP A C 1
ATOM 2133 O O . TRP A 1 260 ? -39.491 10.590 -33.053 1.00 9.25 253 TRP A O 1
ATOM 2144 N N . TRP A 1 261 ? -38.720 11.864 -31.358 1.00 7.85 254 TRP A N 1
ATOM 2145 C CA . TRP A 1 261 ? -37.563 11.016 -31.079 1.00 7.00 254 TRP A CA 1
ATOM 2146 C C . TRP A 1 261 ? -37.840 9.985 -29.986 1.00 7.66 254 TRP A C 1
ATOM 2147 O O . TRP A 1 261 ? -37.591 8.789 -30.180 1.00 8.21 254 TRP A O 1
ATOM 2158 N N . MET A 1 262 ? -38.353 10.421 -28.828 1.00 7.55 255 MET A N 1
ATOM 2159 C CA . MET A 1 262 ? -38.405 9.497 -27.701 1.00 7.79 255 MET A CA 1
ATOM 2160 C C . MET A 1 262 ? -39.431 8.388 -27.901 1.00 8.04 255 MET A C 1
ATOM 2161 O O . MET A 1 262 ? -39.224 7.276 -27.406 1.00 8.59 255 MET A O 1
ATOM 2166 N N . ASP A 1 263 ? -40.531 8.650 -28.622 1.00 8.39 256 ASP A N 1
ATOM 2167 C CA . ASP A 1 263 ? -41.477 7.570 -28.895 1.00 7.94 256 ASP A CA 1
ATOM 2168 C C . ASP A 1 263 ? -40.855 6.506 -29.788 1.00 7.93 256 ASP A C 1
ATOM 2169 O O . ASP A 1 263 ? -41.202 5.327 -29.680 1.00 8.75 256 ASP A O 1
ATOM 2174 N N . VAL A 1 264 ? -39.986 6.901 -30.720 1.00 8.44 257 VAL A N 1
ATOM 2175 C CA . VAL A 1 264 ? -39.318 5.891 -31.529 1.00 8.44 257 VAL A CA 1
ATOM 2176 C C . VAL A 1 264 ? -38.367 5.080 -30.667 1.00 8.55 257 VAL A C 1
ATOM 2177 O O . VAL A 1 264 ? -38.324 3.844 -30.751 1.00 9.57 257 VAL A O 1
ATOM 2181 N N . TYR A 1 265 ? -37.623 5.758 -29.791 1.00 7.74 258 TYR A N 1
ATOM 2182 C CA . TYR A 1 265 ? -36.695 5.053 -28.911 1.00 8.68 258 TYR A CA 1
ATOM 2183 C C . TYR A 1 265 ? -37.410 4.076 -27.979 1.00 8.51 258 TYR A C 1
ATOM 2184 O O . TYR A 1 265 ? -36.930 2.958 -27.746 1.00 11.05 258 TYR A O 1
ATOM 2193 N N . ALA A 1 266 ? -38.544 4.489 -27.411 1.00 8.92 259 ALA A N 1
ATOM 2194 C CA . ALA A 1 266 ? -39.205 3.683 -26.389 1.00 9.89 259 ALA A CA 1
ATOM 2195 C C . ALA A 1 266 ? -40.193 2.675 -26.967 1.00 10.21 259 ALA A C 1
ATOM 2196 O O . ALA A 1 266 ? -40.299 1.551 -26.467 1.00 11.20 259 ALA A O 1
ATOM 2198 N N . TRP A 1 267 ? -40.914 3.062 -28.014 1.00 9.11 260 TRP A N 1
ATOM 2199 C CA . TRP A 1 267 ? -42.031 2.300 -28.547 1.00 10.29 260 TRP A CA 1
ATOM 2200 C C . TRP A 1 267 ? -41.837 1.860 -29.990 1.00 10.94 260 TRP A C 1
ATOM 2201 O O . TRP A 1 267 ? -42.627 1.044 -30.481 1.00 12.99 260 TRP A O 1
ATOM 2212 N N . GLY A 1 268 ? -40.842 2.400 -30.692 1.00 9.98 261 GLY A N 1
ATOM 2213 C CA . GLY A 1 268 ? -40.632 2.070 -32.083 1.00 11.29 261 GLY A CA 1
ATOM 2214 C C . GLY A 1 268 ? -41.650 2.658 -33.026 1.00 11.52 261 GLY A C 1
ATOM 2215 O O . GLY A 1 268 ? -41.807 2.146 -34.131 1.00 13.39 261 GLY A O 1
ATOM 2216 N N . MET A 1 269 ? -42.328 3.741 -32.644 1.00 11.01 262 MET A N 1
ATOM 2217 C CA A MET A 1 269 ? -43.359 4.323 -33.489 0.11 11.26 262 MET A CA 1
ATOM 2218 C CA B MET A 1 269 ? -43.364 4.324 -33.484 0.39 12.14 262 MET A CA 1
ATOM 2219 C CA C MET A 1 269 ? -43.388 4.323 -33.459 0.50 11.40 262 MET A CA 1
ATOM 2220 C C . MET A 1 269 ? -43.274 5.840 -33.445 1.00 11.53 262 MET A C 1
ATOM 2221 O O . MET A 1 269 ? -43.067 6.433 -32.385 1.00 13.24 262 MET A O 1
ATOM 2234 N N . TYR A 1 270 ? -43.442 6.457 -34.603 1.00 9.80 263 TYR A N 1
ATOM 2235 C CA . TYR A 1 270 ? -43.535 7.904 -34.666 1.00 9.63 263 TYR A CA 1
ATOM 2236 C C . TYR A 1 270 ? -44.941 8.343 -34.248 1.00 10.35 263 TYR A C 1
ATOM 2237 O O . TYR A 1 270 ? -45.928 7.655 -34.531 1.00 11.83 263 TYR A O 1
ATOM 2246 N N . PRO A 1 271 ? -45.066 9.500 -33.606 1.00 9.92 264 PRO A N 1
ATOM 2247 C CA . PRO A 1 271 ? -46.398 9.990 -33.237 1.00 10.48 264 PRO A CA 1
ATOM 2248 C C . PRO A 1 271 ? -47.178 10.442 -34.465 1.00 10.98 264 PRO A C 1
ATOM 2249 O O . PRO A 1 271 ? -46.622 10.996 -35.417 1.00 11.44 264 PRO A O 1
ATOM 2253 N N . GLN A 1 272 ? -48.496 10.217 -34.420 1.00 11.31 265 GLN A N 1
ATOM 2254 C CA . GLN A 1 272 ? -49.304 10.284 -35.637 1.00 11.80 265 GLN A CA 1
ATOM 2255 C C . GLN A 1 272 ? -49.548 11.712 -36.105 1.00 12.04 265 GLN A C 1
ATOM 2256 O O . GLN A 1 272 ? -49.529 11.974 -37.310 1.00 13.16 265 GLN A O 1
ATOM 2262 N N . ALA A 1 273 ? -49.825 12.645 -35.193 1.00 12.46 266 ALA A N 1
ATOM 2263 C CA . ALA A 1 273 ? -50.098 14.010 -35.642 1.00 12.41 266 ALA A CA 1
ATOM 2264 C C . ALA A 1 273 ? -48.874 14.611 -36.326 1.00 12.24 266 ALA A C 1
ATOM 2265 O O . ALA A 1 273 ? -48.983 15.229 -37.397 1.00 13.71 266 ALA A O 1
ATOM 2267 N N . ALA A 1 274 ? -47.694 14.404 -35.741 1.00 11.49 267 ALA A N 1
ATOM 2268 C CA . ALA A 1 274 ? -46.469 14.888 -36.361 1.00 12.04 267 ALA A CA 1
ATOM 2269 C C . ALA A 1 274 ? -46.234 14.202 -37.697 1.00 11.65 267 ALA A C 1
ATOM 2270 O O . ALA A 1 274 ? -45.880 14.857 -38.685 1.00 12.65 267 ALA A O 1
ATOM 2272 N N . TRP A 1 275 ? -46.444 12.883 -37.748 1.00 11.41 268 TRP A N 1
ATOM 2273 C CA . TRP A 1 275 ? -46.301 12.158 -39.005 1.00 12.85 268 TRP A CA 1
ATOM 2274 C C . TRP A 1 275 ? -47.213 12.738 -40.077 1.00 14.08 268 TRP A C 1
ATOM 2275 O O . TRP A 1 275 ? -46.784 12.978 -41.209 1.00 14.98 268 TRP A O 1
ATOM 2286 N N . ASN A 1 276 ? -48.482 12.966 -39.737 1.00 14.05 269 ASN A N 1
ATOM 2287 C CA . ASN A 1 276 ? -49.430 13.473 -40.723 1.00 15.29 269 ASN A CA 1
ATOM 2288 C C . ASN A 1 276 ? -49.070 14.879 -41.177 1.00 15.18 269 ASN A C 1
ATOM 2289 O O . ASN A 1 276 ? -49.245 15.216 -42.356 1.00 17.75 269 ASN A O 1
ATOM 2294 N N . TYR A 1 277 ? -48.574 15.720 -40.265 1.00 14.47 270 TYR A N 1
ATOM 2295 C CA . TYR A 1 277 ? -48.108 17.039 -40.686 1.00 15.67 270 TYR A CA 1
ATOM 2296 C C . TYR A 1 277 ? -46.972 16.909 -41.702 1.00 16.21 270 TYR A C 1
ATOM 2297 O O . TYR A 1 277 ? -46.985 17.545 -42.770 1.00 17.71 270 TYR A O 1
ATOM 2306 N N . LEU A 1 278 ? -45.975 16.079 -41.386 1.00 14.32 271 LEU A N 1
ATOM 2307 C CA . LEU A 1 278 ? -44.871 15.905 -42.324 1.00 15.31 271 LEU A CA 1
ATOM 2308 C C . LEU A 1 278 ? -45.362 15.351 -43.656 1.00 15.82 271 LEU A C 1
ATOM 2309 O O . LEU A 1 278 ? -44.950 15.821 -44.719 1.00 16.17 271 LEU A O 1
ATOM 2314 N N . GLU A 1 279 ? -46.273 14.381 -43.622 1.00 16.98 272 GLU A N 1
ATOM 2315 C CA . GLU A 1 279 ? -46.775 13.814 -44.866 1.00 21.18 272 GLU A CA 1
ATOM 2316 C C . GLU A 1 279 ? -47.497 14.870 -45.694 1.00 20.59 272 GLU A C 1
ATOM 2317 O O . GLU A 1 279 ? -47.392 14.879 -46.927 1.00 21.79 272 GLU A O 1
ATOM 2323 N N . SER A 1 280 ? -48.213 15.789 -45.029 1.00 19.78 273 SER A N 1
ATOM 2324 C CA . SER A 1 280 ? -48.877 16.876 -45.743 1.00 22.95 273 SER A CA 1
ATOM 2325 C C . SER A 1 280 ? -47.875 17.842 -46.363 1.00 23.36 273 SER A C 1
ATOM 2326 O O . SER A 1 280 ? -48.202 18.522 -47.342 1.00 25.33 273 SER A O 1
ATOM 2329 N N . GLN A 1 281 ? -46.663 17.927 -45.810 1.00 21.73 274 GLN A N 1
ATOM 2330 C CA . GLN A 1 281 ? -45.601 18.739 -46.398 1.00 23.69 274 GLN A CA 1
ATOM 2331 C C . GLN A 1 281 ? -44.701 17.959 -47.356 1.00 23.69 274 GLN A C 1
ATOM 2332 O O . GLN A 1 281 ? -43.728 18.528 -47.868 1.00 24.70 274 GLN A O 1
ATOM 2338 N N . GLY A 1 282 ? -44.977 16.677 -47.601 1.00 22.96 275 GLY A N 1
ATOM 2339 C CA . GLY A 1 282 ? -44.079 15.863 -48.407 1.00 22.07 275 GLY A CA 1
ATOM 2340 C C . GLY A 1 282 ? -42.754 15.541 -47.742 1.00 21.17 275 GLY A C 1
ATOM 2341 O O . GLY A 1 282 ? -41.746 15.362 -48.432 1.00 22.86 275 GLY A O 1
ATOM 2342 N N . LEU A 1 283 ? -42.725 15.469 -46.413 1.00 18.17 276 LEU A N 1
ATOM 2343 C CA . LEU A 1 283 ? -41.481 15.344 -45.666 1.00 15.76 276 LEU A CA 1
ATOM 2344 C C . LEU A 1 283 ? -41.324 14.041 -44.895 1.00 14.68 276 LEU A C 1
ATOM 2345 O O . LEU A 1 283 ? -40.276 13.841 -44.273 1.00 15.33 276 LEU A O 1
ATOM 2350 N N . GLU A 1 284 ? -42.330 13.171 -44.866 1.00 15.29 277 GLU A N 1
ATOM 2351 C CA . GLU A 1 284 ? -42.204 11.964 -44.067 1.00 15.27 277 GLU A CA 1
ATOM 2352 C C . GLU A 1 284 ? -41.153 11.030 -44.679 1.00 14.46 277 GLU A C 1
ATOM 2353 O O . GLU A 1 284 ? -40.965 11.004 -45.896 1.00 15.30 277 GLU A O 1
ATOM 2359 N N . PRO A 1 285 ? -40.422 10.287 -43.851 1.00 13.98 278 PRO A N 1
ATOM 2360 C CA . PRO A 1 285 ? -39.340 9.445 -44.374 1.00 14.20 278 PRO A CA 1
ATOM 2361 C C . PRO A 1 285 ? -39.855 8.246 -45.151 1.00 15.16 278 PRO A C 1
ATOM 2362 O O . PRO A 1 285 ? -41.005 7.815 -45.020 1.00 16.27 278 PRO A O 1
ATOM 2366 N N . THR A 1 286 ? -38.958 7.710 -45.976 1.00 15.98 279 THR A N 1
ATOM 2367 C CA . THR A 1 286 ? -39.226 6.502 -46.740 1.00 17.41 279 THR A CA 1
ATOM 2368 C C . THR A 1 286 ? -39.079 5.294 -45.825 1.00 18.24 279 THR A C 1
ATOM 2369 O O . THR A 1 286 ? -38.052 5.126 -45.163 1.00 19.39 279 THR A O 1
ATOM 2373 N N . VAL A 1 287 ? -40.104 4.450 -45.792 1.00 18.72 280 VAL A N 1
ATOM 2374 C CA . VAL A 1 287 ? -40.148 3.294 -44.909 1.00 18.33 280 VAL A CA 1
ATOM 2375 C C . VAL A 1 287 ? -39.991 2.046 -45.762 1.00 18.75 280 VAL A C 1
ATOM 2376 O O . VAL A 1 287 ? -40.658 1.902 -46.796 1.00 21.38 280 VAL A O 1
ATOM 2380 N N . ALA A 1 288 ? -39.102 1.162 -45.347 1.00 17.46 281 ALA A N 1
ATOM 2381 C CA . ALA A 1 288 ? -38.857 -0.089 -46.041 1.00 18.49 281 ALA A CA 1
ATOM 2382 C C . ALA A 1 288 ? -39.458 -1.250 -45.266 1.00 19.23 281 ALA A C 1
ATOM 2383 O O . ALA A 1 288 ? -39.675 -1.151 -44.054 1.00 17.77 281 ALA A O 1
ATOM 2385 N N . PRO A 1 289 ? -39.750 -2.365 -45.934 1.00 21.64 282 PRO A N 1
ATOM 2386 C CA . PRO A 1 289 ? -40.197 -3.559 -45.212 1.00 22.11 282 PRO A CA 1
ATOM 2387 C C . PRO A 1 289 ? -39.191 -3.934 -44.135 1.00 21.61 282 PRO A C 1
ATOM 2388 O O . PRO A 1 289 ? -37.976 -3.877 -44.341 1.00 23.55 282 PRO A O 1
ATOM 2392 N N . GLY A 1 290 ? -39.708 -4.283 -42.963 1.00 19.96 283 GLY A N 1
ATOM 2393 C CA . GLY A 1 290 ? -38.886 -4.623 -41.832 1.00 17.41 283 GLY A CA 1
ATOM 2394 C C . GLY A 1 290 ? -38.552 -3.467 -40.909 1.00 15.13 283 GLY A C 1
ATOM 2395 O O . GLY A 1 290 ? -38.130 -3.710 -39.776 1.00 15.95 283 GLY A O 1
ATOM 2396 N N . ASP A 1 291 ? -38.738 -2.217 -41.350 1.00 14.00 284 ASP A N 1
ATOM 2397 C CA . ASP A 1 291 ? -38.368 -1.073 -40.515 1.00 13.24 284 ASP A CA 1
ATOM 2398 C C . ASP A 1 291 ? -39.135 -1.066 -39.194 1.00 12.94 284 ASP A C 1
ATOM 2399 O O . ASP A 1 291 ? -38.538 -0.930 -38.118 1.00 12.20 284 ASP A O 1
ATOM 2404 N N . TRP A 1 292 ? -40.466 -1.177 -39.248 1.00 13.02 285 TRP A N 1
ATOM 2405 C CA . TRP A 1 292 ? -41.237 -1.092 -38.009 1.00 14.18 285 TRP A CA 1
ATOM 2406 C C . TRP A 1 292 ? -40.907 -2.246 -37.074 1.00 14.36 285 TRP A C 1
ATOM 2407 O O . TRP A 1 292 ? -40.828 -2.060 -35.852 1.00 14.17 285 TRP A O 1
ATOM 2418 N N . GLU A 1 293 ? -40.726 -3.447 -37.629 1.00 15.19 286 GLU A N 1
ATOM 2419 C CA . GLU A 1 293 ? -40.391 -4.611 -36.815 1.00 17.81 286 GLU A CA 1
ATOM 2420 C C . GLU A 1 293 ? -39.089 -4.380 -36.053 1.00 16.43 286 GLU A C 1
ATOM 2421 O O . GLU A 1 293 ? -38.999 -4.647 -34.844 1.00 16.48 286 GLU A O 1
ATOM 2427 N N . LEU A 1 294 ? -38.075 -3.853 -36.743 1.00 15.19 287 LEU A N 1
ATOM 2428 C CA . LEU A 1 294 ? -36.796 -3.578 -36.096 1.00 13.65 287 LEU A CA 1
ATOM 2429 C C . LEU A 1 294 ? -36.934 -2.495 -35.033 1.00 12.40 287 LEU A C 1
ATOM 2430 O O . LEU A 1 294 ? -36.455 -2.656 -33.902 1.00 13.06 287 LEU A O 1
ATOM 2435 N N . LEU A 1 295 ? -37.596 -1.384 -35.369 1.00 12.17 288 LEU A N 1
ATOM 2436 C CA . LEU A 1 295 ? -37.703 -0.290 -34.406 1.00 11.75 288 LEU A CA 1
ATOM 2437 C C . LEU A 1 295 ? -38.466 -0.723 -33.165 1.00 11.61 288 LEU A C 1
ATOM 2438 O O . LEU A 1 295 ? -38.142 -0.303 -32.047 1.00 12.05 288 LEU A O 1
ATOM 2443 N N . GLN A 1 296 ? -39.479 -1.569 -33.336 1.00 12.89 289 GLN A N 1
ATOM 2444 C CA . GLN A 1 296 ? -40.273 -1.989 -32.194 1.00 14.92 289 GLN A CA 1
ATOM 2445 C C . GLN A 1 296 ? -39.601 -3.089 -31.386 1.00 17.45 289 GLN A C 1
ATOM 2446 O O . GLN A 1 296 ? -39.910 -3.238 -30.197 1.00 21.40 289 GLN A O 1
ATOM 2452 N N . ALA A 1 297 ? -38.652 -3.821 -31.964 1.00 16.17 290 ALA A N 1
ATOM 2453 C CA . ALA A 1 297 ? -38.067 -4.946 -31.242 1.00 18.26 290 ALA A CA 1
ATOM 2454 C C . ALA A 1 297 ? -36.806 -4.598 -30.458 1.00 20.68 290 ALA A C 1
ATOM 2455 O O . ALA A 1 297 ? -36.196 -5.498 -29.875 1.00 27.16 290 ALA A O 1
ATOM 2457 N N . ALA A 1 298 ? -36.437 -3.332 -30.359 1.00 19.01 291 ALA A N 1
ATOM 2458 C CA . ALA A 1 298 ? -35.146 -2.943 -29.794 1.00 17.85 291 ALA A CA 1
ATOM 2459 C C . ALA A 1 298 ? -35.366 -2.031 -28.590 1.00 17.33 291 ALA A C 1
ATOM 2460 O O . ALA A 1 298 ? -34.998 -0.851 -28.608 1.00 19.01 291 ALA A O 1
ATOM 2462 N N . LYS A 1 299 ? -35.909 -2.595 -27.527 1.00 15.50 292 LYS A N 1
ATOM 2463 C CA A LYS A 1 299 ? -36.233 -1.804 -26.350 0.58 14.79 292 LYS A CA 1
ATOM 2464 C CA B LYS A 1 299 ? -36.236 -1.815 -26.339 0.42 14.78 292 LYS A CA 1
ATOM 2465 C C . LYS A 1 299 ? -34.984 -1.445 -25.593 1.00 13.18 292 LYS A C 1
ATOM 2466 O O . LYS A 1 299 ? -34.131 -2.321 -25.327 1.00 13.83 292 LYS A O 1
ATOM 2477 N N . PRO A 1 300 ? -34.781 -0.189 -25.193 1.00 11.60 293 PRO A N 1
ATOM 2478 C CA . PRO A 1 300 ? -33.614 0.209 -24.421 1.00 10.91 293 PRO A CA 1
ATOM 2479 C C . PRO A 1 300 ? -33.822 -0.083 -22.942 1.00 11.45 293 PRO A C 1
ATOM 2480 O O . PRO A 1 300 ? -34.945 -0.261 -22.475 1.00 12.45 293 PRO A O 1
ATOM 2484 N N . ASP A 1 301 ? -32.711 -0.131 -22.200 1.00 10.63 294 ASP A N 1
ATOM 2485 C CA . ASP A 1 301 ? -32.805 -0.283 -20.753 1.00 11.05 294 ASP A CA 1
ATOM 2486 C C . ASP A 1 301 ? -33.098 1.030 -20.050 1.00 10.85 294 ASP A C 1
ATOM 2487 O O . ASP A 1 301 ? -33.609 1.024 -18.925 1.00 13.40 294 ASP A O 1
ATOM 2492 N N . PHE A 1 302 ? -32.734 2.155 -20.654 1.00 9.90 295 PHE A N 1
ATOM 2493 C CA . PHE A 1 302 ? -32.970 3.449 -20.039 1.00 10.29 295 PHE A CA 1
ATOM 2494 C C . PHE A 1 302 ? -33.084 4.472 -21.150 1.00 9.13 295 PHE A C 1
ATOM 2495 O O . PHE A 1 302 ? -32.696 4.220 -22.292 1.00 9.67 295 PHE A O 1
ATOM 2503 N N . MET A 1 303 ? -33.617 5.633 -20.798 1.00 9.63 296 MET A N 1
ATOM 2504 C CA . MET A 1 303 ? -33.564 6.808 -21.652 1.00 10.62 296 MET A CA 1
ATOM 2505 C C . MET A 1 303 ? -32.450 7.709 -21.131 1.00 10.03 296 MET A C 1
ATOM 2506 O O . MET A 1 303 ? -32.460 8.109 -19.959 1.00 10.33 296 MET A O 1
ATOM 2511 N N . GLY A 1 304 ? -31.473 8.008 -21.982 1.00 9.31 297 GLY A N 1
ATOM 2512 C CA . GLY A 1 304 ? -30.500 9.028 -21.637 1.00 8.87 297 GLY A CA 1
ATOM 2513 C C . GLY A 1 304 ? -31.088 10.401 -21.900 1.00 8.51 297 GLY A C 1
ATOM 2514 O O . GLY A 1 304 ? -31.819 10.608 -22.868 1.00 9.09 297 GLY A O 1
ATOM 2515 N N . VAL A 1 305 ? -30.784 11.341 -21.009 1.00 8.78 298 VAL A N 1
ATOM 2516 C CA . VAL A 1 305 ? -31.311 12.699 -21.098 1.00 8.99 298 VAL A CA 1
ATOM 2517 C C . VAL A 1 305 ? -30.173 13.705 -20.990 1.00 9.32 298 VAL A C 1
ATOM 2518 O O . VAL A 1 305 ? -29.470 13.753 -19.969 1.00 9.80 298 VAL A O 1
ATOM 2522 N N . ASN A 1 306 ? -30.012 14.524 -22.026 1.00 8.77 299 ASN A N 1
ATOM 2523 C CA . ASN A 1 306 ? -29.152 15.704 -21.977 1.00 9.36 299 ASN A CA 1
ATOM 2524 C C . ASN A 1 306 ? -30.082 16.884 -21.723 1.00 9.19 299 ASN A C 1
ATOM 2525 O O . ASN A 1 306 ? -30.951 17.172 -22.552 1.00 10.76 299 ASN A O 1
ATOM 2530 N N . TYR A 1 307 ? -29.908 17.569 -20.593 1.00 9.59 300 TYR A N 1
ATOM 2531 C CA . TYR A 1 307 ? -30.847 18.617 -20.197 1.00 9.76 300 TYR A CA 1
ATOM 2532 C C . TYR A 1 307 ? -30.132 19.924 -19.896 1.00 9.25 300 TYR A C 1
ATOM 2533 O O . TYR A 1 307 ? -29.192 19.949 -19.094 1.00 10.59 300 TYR A O 1
ATOM 2542 N N . TYR A 1 308 ? -30.620 21.006 -20.484 1.00 9.96 301 TYR A N 1
ATOM 2543 C CA . TYR A 1 308 ? -30.191 22.351 -20.124 1.00 10.67 301 TYR A CA 1
ATOM 2544 C C . TYR A 1 308 ? -31.331 23.284 -19.744 1.00 10.72 301 TYR A C 1
ATOM 2545 O O . TYR A 1 308 ? -31.158 24.104 -18.841 1.00 12.00 301 TYR A O 1
ATOM 2554 N N . GLN A 1 309 ? -32.469 23.217 -20.432 1.00 10.93 302 GLN A N 1
ATOM 2555 C CA . GLN A 1 309 ? -33.521 24.192 -20.171 1.00 11.54 302 GLN A CA 1
ATOM 2556 C C . GLN A 1 309 ? -34.816 23.711 -20.794 1.00 11.28 302 GLN A C 1
ATOM 2557 O O . GLN A 1 309 ? -34.818 22.882 -21.705 1.00 12.04 302 GLN A O 1
ATOM 2563 N N . THR A 1 310 ? -35.917 24.270 -20.304 1.00 9.81 303 THR A N 1
ATOM 2564 C CA . THR A 1 310 ? -37.231 24.105 -20.897 1.00 9.88 303 THR A CA 1
ATOM 2565 C C . THR A 1 310 ? -37.448 25.156 -21.985 1.00 10.71 303 THR A C 1
ATOM 2566 O O . THR A 1 310 ? -36.673 26.102 -22.145 1.00 11.85 303 THR A O 1
ATOM 2570 N N . THR A 1 311 ? -38.536 24.986 -22.729 1.00 10.24 304 THR A N 1
ATOM 2571 C CA . THR A 1 311 ? -38.951 25.923 -23.765 1.00 9.93 304 THR A CA 1
ATOM 2572 C C . THR A 1 311 ? -40.435 26.196 -23.584 1.00 9.68 304 THR A C 1
ATOM 2573 O O . THR A 1 311 ? -41.223 25.261 -23.430 1.00 10.45 304 THR A O 1
ATOM 2577 N N . THR A 1 312 ? -40.816 27.468 -23.616 1.00 9.54 305 THR A N 1
ATOM 2578 C CA . THR A 1 312 ? -42.216 27.852 -23.498 1.00 10.37 305 THR A CA 1
ATOM 2579 C C . THR A 1 312 ? -42.720 28.248 -24.879 1.00 10.12 305 THR A C 1
ATOM 2580 O O . THR A 1 312 ? -41.993 28.872 -25.662 1.00 12.00 305 THR A O 1
ATOM 2584 N N . VAL A 1 313 ? -43.951 27.838 -25.195 1.00 10.16 306 VAL A N 1
ATOM 2585 C CA . VAL A 1 313 ? -44.499 28.043 -26.528 1.00 10.56 306 VAL A CA 1
ATOM 2586 C C . VAL A 1 313 ? -45.885 28.663 -26.443 1.00 10.72 306 VAL A C 1
ATOM 2587 O O . VAL A 1 313 ? -46.583 28.584 -25.423 1.00 10.67 306 VAL A O 1
ATOM 2591 N N . GLU A 1 314 ? -46.288 29.265 -27.561 1.00 10.89 307 GLU A N 1
ATOM 2592 C CA . GLU A 1 314 ? -47.616 29.829 -27.710 1.00 11.45 307 GLU A CA 1
ATOM 2593 C C . GLU A 1 314 ? -48.097 29.595 -29.133 1.00 11.38 307 GLU A C 1
ATOM 2594 O O . GLU A 1 314 ? -47.342 29.153 -30.013 1.00 11.68 307 GLU A O 1
ATOM 2600 N N . HIS A 1 315 ? -49.381 29.891 -29.338 1.00 12.58 308 HIS A N 1
ATOM 2601 C CA . HIS A 1 315 ? -50.020 29.742 -30.637 1.00 14.85 308 HIS A CA 1
ATOM 2602 C C . HIS A 1 315 ? -49.251 30.485 -31.722 1.00 15.34 308 HIS A C 1
ATOM 2603 O O . HIS A 1 315 ? -48.753 31.595 -31.512 1.00 16.71 308 HIS A O 1
ATOM 2610 N N . ASN A 1 316 ? -49.176 29.866 -32.897 1.00 16.28 309 ASN A N 1
ATOM 2611 C CA . ASN A 1 316 ? -48.465 30.425 -34.046 1.00 18.84 309 ASN A CA 1
ATOM 2612 C C . ASN A 1 316 ? -49.353 30.258 -35.271 1.00 24.68 309 ASN A C 1
ATOM 2613 O O . ASN A 1 316 ? -49.468 29.143 -35.809 1.00 25.31 309 ASN A O 1
ATOM 2618 N N . PRO A 1 317 ? -49.985 31.328 -35.738 1.00 29.53 310 PRO A N 1
ATOM 2619 C CA . PRO A 1 317 ? -50.892 31.230 -36.892 1.00 33.99 310 PRO A CA 1
ATOM 2620 C C . PRO A 1 317 ? -50.167 30.724 -38.126 1.00 38.61 310 PRO A C 1
ATOM 2621 O O . PRO A 1 317 ? -48.931 30.804 -38.209 1.00 38.46 310 PRO A O 1
ATOM 2625 N N . PRO A 1 318 ? -50.900 30.179 -39.103 1.00 42.79 311 PRO A N 1
ATOM 2626 C CA . PRO A 1 318 ? -50.249 29.675 -40.326 1.00 46.24 311 PRO A CA 1
ATOM 2627 C C . PRO A 1 318 ? -49.498 30.745 -41.102 1.00 49.76 311 PRO A C 1
ATOM 2628 O O . PRO A 1 318 ? -48.786 30.409 -42.057 1.00 50.07 311 PRO A O 1
ATOM 2632 N N . ASP A 1 319 ? -49.641 32.015 -40.724 1.00 52.90 312 ASP A N 1
ATOM 2633 C CA . ASP A 1 319 ? -48.925 33.131 -41.324 1.00 55.77 312 ASP A CA 1
ATOM 2634 C C . ASP A 1 319 ? -47.861 33.694 -40.388 1.00 56.46 312 ASP A C 1
ATOM 2635 O O . ASP A 1 319 ? -47.448 34.849 -40.547 1.00 56.85 312 ASP A O 1
ATOM 2640 N N . GLY A 1 320 ? -47.404 32.905 -39.424 1.00 56.35 313 GLY A N 1
ATOM 2641 C CA . GLY A 1 320 ? -46.600 33.403 -38.318 1.00 55.90 313 GLY A CA 1
ATOM 2642 C C . GLY A 1 320 ? -45.128 33.071 -38.440 1.00 55.16 313 GLY A C 1
ATOM 2643 O O . GLY A 1 320 ? -44.553 33.083 -39.534 1.00 55.36 313 GLY A O 1
ATOM 2644 N N . VAL A 1 321 ? -44.515 32.777 -37.292 1.00 54.04 314 VAL A N 1
ATOM 2645 C CA . VAL A 1 321 ? -43.070 32.613 -37.195 1.00 53.06 314 VAL A CA 1
ATOM 2646 C C . VAL A 1 321 ? -42.646 31.292 -37.822 1.00 52.92 314 VAL A C 1
ATOM 2647 O O . VAL A 1 321 ? -43.285 30.251 -37.621 1.00 51.97 314 VAL A O 1
ATOM 2651 N N . GLY A 1 322 ? -41.558 31.328 -38.586 1.00 53.88 315 GLY A N 1
ATOM 2652 C CA . GLY A 1 322 ? -40.994 30.126 -39.173 1.00 54.81 315 GLY A CA 1
ATOM 2653 C C . GLY A 1 322 ? -39.509 29.970 -38.895 1.00 55.78 315 GLY A C 1
ATOM 2654 O O . GLY A 1 322 ? -39.090 29.821 -37.743 1.00 56.12 315 GLY A O 1
ATOM 2655 N N . THR A 1 336 ? -34.507 35.226 -30.250 1.00 50.16 329 THR A N 1
ATOM 2656 C CA . THR A 1 336 ? -35.702 35.526 -31.032 1.00 49.40 329 THR A CA 1
ATOM 2657 C C . THR A 1 336 ? -36.587 34.285 -31.174 1.00 45.92 329 THR A C 1
ATOM 2658 O O . THR A 1 336 ? -36.124 33.156 -30.994 1.00 46.76 329 THR A O 1
ATOM 2662 N N . SER A 1 337 ? -37.860 34.499 -31.498 1.00 41.13 330 SER A N 1
ATOM 2663 C CA . SER A 1 337 ? -38.814 33.400 -31.545 1.00 36.50 330 SER A CA 1
ATOM 2664 C C . SER A 1 337 ? -38.579 32.526 -32.770 1.00 33.83 330 SER A C 1
ATOM 2665 O O . SER A 1 337 ? -38.259 33.017 -33.856 1.00 34.15 330 SER A O 1
ATOM 2668 N N . SER A 1 338 ? -38.733 31.218 -32.584 1.00 30.10 331 SER A N 1
ATOM 2669 C CA . SER A 1 338 ? -38.720 30.260 -33.677 1.00 27.58 331 SER A CA 1
ATOM 2670 C C . SER A 1 338 ? -39.943 29.368 -33.538 1.00 24.19 331 SER A C 1
ATOM 2671 O O . SER A 1 338 ? -40.583 29.321 -32.489 1.00 22.21 331 SER A O 1
ATOM 2674 N N . GLY A 1 339 ? -40.265 28.653 -34.607 1.00 23.56 332 GLY A N 1
ATOM 2675 C CA . GLY A 1 339 ? -41.385 27.744 -34.552 1.00 24.29 332 GLY A CA 1
ATOM 2676 C C . GLY A 1 339 ? -41.776 27.277 -35.938 1.00 24.08 332 GLY A C 1
ATOM 2677 O O . GLY A 1 339 ? -41.030 27.435 -36.910 1.00 24.95 332 GLY A O 1
ATOM 2678 N N . ILE A 1 340 ? -42.966 26.690 -35.992 1.00 22.59 333 ILE A N 1
ATOM 2679 C CA . ILE A 1 340 ? -43.523 26.141 -37.226 1.00 22.56 333 ILE A CA 1
ATOM 2680 C C . ILE A 1 340 ? -44.891 26.750 -37.406 1.00 21.50 333 ILE A C 1
ATOM 2681 O O . ILE A 1 340 ? -45.757 26.630 -36.530 1.00 18.96 333 ILE A O 1
ATOM 2686 N N . PRO A 1 341 ? -45.159 27.438 -38.524 1.00 23.22 334 PRO A N 1
ATOM 2687 C CA . PRO A 1 341 ? -46.470 28.069 -38.719 1.00 24.24 334 PRO A CA 1
ATOM 2688 C C . PRO A 1 341 ? -47.590 27.047 -38.607 1.00 24.12 334 PRO A C 1
ATOM 2689 O O . PRO A 1 341 ? -47.509 25.946 -39.157 1.00 24.32 334 PRO A O 1
ATOM 2693 N N . GLY A 1 342 ? -48.637 27.417 -37.871 1.00 22.66 335 GLY A N 1
ATOM 2694 C CA . GLY A 1 342 ? -49.751 26.529 -37.641 1.00 22.77 335 GLY A CA 1
ATOM 2695 C C . GLY A 1 342 ? -49.566 25.536 -36.517 1.00 22.79 335 GLY A C 1
ATOM 2696 O O . GLY A 1 342 ? -50.533 24.847 -36.162 1.00 25.55 335 GLY A O 1
ATOM 2697 N N . LEU A 1 343 ? -48.365 25.422 -35.947 1.00 19.82 336 LEU A N 1
ATOM 2698 C CA . LEU A 1 343 ? -48.109 24.466 -34.878 1.00 18.31 336 LEU A CA 1
ATOM 2699 C C . LEU A 1 343 ? -47.780 25.144 -33.554 1.00 15.31 336 LEU A C 1
ATOM 2700 O O . LEU A 1 343 ? -48.483 24.920 -32.563 1.00 15.01 336 LEU A O 1
ATOM 2705 N N . PHE A 1 344 ? -46.731 25.968 -33.506 1.00 14.48 337 PHE A N 1
ATOM 2706 C CA . PHE A 1 344 ? -46.296 26.597 -32.262 1.00 12.90 337 PHE A CA 1
ATOM 2707 C C . PHE A 1 344 ? -45.194 27.589 -32.589 1.00 12.26 337 PHE A C 1
ATOM 2708 O O . PHE A 1 344 ? -44.572 27.522 -33.653 1.00 12.85 337 PHE A O 1
ATOM 2716 N N . LYS A 1 345 ? -44.948 28.499 -31.651 1.00 11.99 338 LYS A N 1
ATOM 2717 C CA . LYS A 1 345 ? -43.730 29.298 -31.677 1.00 12.81 338 LYS A CA 1
ATOM 2718 C C . LYS A 1 345 ? -43.229 29.486 -30.253 1.00 12.75 338 LYS A C 1
ATOM 2719 O O . LYS A 1 345 ? -44.009 29.473 -29.298 1.00 12.42 338 LYS A O 1
ATOM 2725 N N . THR A 1 346 ? -41.919 29.653 -30.113 1.00 12.66 339 THR A N 1
ATOM 2726 C CA . THR A 1 346 ? -41.362 29.860 -28.788 1.00 13.14 339 THR A CA 1
ATOM 2727 C C . THR A 1 346 ? -41.616 31.286 -28.305 1.00 13.83 339 THR A C 1
ATOM 2728 O O . THR A 1 346 ? -41.806 32.223 -29.088 1.00 14.44 339 THR A O 1
ATOM 2732 N N . VAL A 1 347 ? -41.614 31.436 -26.981 1.00 13.10 340 VAL A N 1
ATOM 2733 C CA . VAL A 1 347 ? -41.790 32.728 -26.337 1.00 13.92 340 VAL A CA 1
ATOM 2734 C C . VAL A 1 347 ? -41.000 32.697 -25.040 1.00 13.75 340 VAL A C 1
ATOM 2735 O O . VAL A 1 347 ? -40.885 31.654 -24.392 1.00 14.76 340 VAL A O 1
ATOM 2739 N N . ARG A 1 348 ? -40.435 33.843 -24.673 1.00 16.04 341 ARG A N 1
ATOM 2740 C CA . ARG A 1 348 ? -39.685 33.942 -23.432 1.00 17.84 341 ARG A CA 1
ATOM 2741 C C . ARG A 1 348 ? -40.587 33.616 -22.247 1.00 15.95 341 ARG A C 1
ATOM 2742 O O . ARG A 1 348 ? -41.734 34.067 -22.171 1.00 17.56 341 ARG A O 1
ATOM 2750 N N . ASN A 1 349 ? -40.070 32.809 -21.325 1.00 14.76 342 ASN A N 1
ATOM 2751 C CA . ASN A 1 349 ? -40.809 32.437 -20.127 1.00 14.57 342 ASN A CA 1
ATOM 2752 C C . ASN A 1 349 ? -40.513 33.482 -19.060 1.00 16.51 342 ASN A C 1
ATOM 2753 O O . ASN A 1 349 ? -39.367 33.561 -18.588 1.00 16.34 342 ASN A O 1
ATOM 2758 N N . PRO A 1 350 ? -41.490 34.293 -18.643 1.00 18.07 343 PRO A N 1
ATOM 2759 C CA . PRO A 1 350 ? -41.198 35.339 -17.654 1.00 19.32 343 PRO A CA 1
ATOM 2760 C C . PRO A 1 350 ? -40.926 34.806 -16.259 1.00 19.90 343 PRO A C 1
ATOM 2761 O O . PRO A 1 350 ? -40.557 35.597 -15.377 1.00 22.11 343 PRO A O 1
ATOM 2765 N N . HIS A 1 351 ? -41.094 33.505 -16.023 1.00 17.93 344 HIS A N 1
ATOM 2766 C CA . HIS A 1 351 ? -41.049 32.960 -14.674 1.00 18.97 344 HIS A CA 1
ATOM 2767 C C . HIS A 1 351 ? -39.802 32.137 -14.373 1.00 20.40 344 HIS A C 1
ATOM 2768 O O . HIS A 1 351 ? -39.780 31.437 -13.357 1.00 22.67 344 HIS A O 1
ATOM 2775 N N . VAL A 1 352 ? -38.774 32.192 -15.220 1.00 20.63 345 VAL A N 1
ATOM 2776 C CA . VAL A 1 352 ? -37.505 31.523 -14.950 1.00 22.41 345 VAL A CA 1
ATOM 2777 C C . VAL A 1 352 ? -36.372 32.524 -15.114 1.00 26.18 345 VAL A C 1
ATOM 2778 O O . VAL A 1 352 ? -36.494 33.506 -15.854 1.00 26.29 345 VAL A O 1
ATOM 2782 N N . ASP A 1 353 ? -35.272 32.277 -14.398 1.00 29.73 346 ASP A N 1
ATOM 2783 C CA . ASP A 1 353 ? -34.049 33.046 -14.580 1.00 34.42 346 ASP A CA 1
ATOM 2784 C C . ASP A 1 353 ? -33.392 32.677 -15.907 1.00 33.73 346 ASP A C 1
ATOM 2785 O O . ASP A 1 353 ? -33.719 31.672 -16.540 1.00 30.82 346 ASP A O 1
ATOM 2790 N N . THR A 1 354 ? -32.430 33.493 -16.322 1.00 36.14 347 THR A N 1
ATOM 2791 C CA . THR A 1 354 ? -31.713 33.250 -17.563 1.00 38.46 347 THR A CA 1
ATOM 2792 C C . THR A 1 354 ? -30.213 33.290 -17.316 1.00 39.55 347 THR A C 1
ATOM 2793 O O . THR A 1 354 ? -29.737 33.964 -16.398 1.00 39.58 347 THR A O 1
ATOM 2797 N N . THR A 1 355 ? -29.474 32.550 -18.144 1.00 40.56 348 THR A N 1
ATOM 2798 C CA . THR A 1 355 ? -28.024 32.658 -18.169 1.00 42.19 348 THR A CA 1
ATOM 2799 C C . THR A 1 355 ? -27.621 33.929 -18.915 1.00 44.98 348 THR A C 1
ATOM 2800 O O . THR A 1 355 ? -28.461 34.703 -19.381 1.00 45.15 348 THR A O 1
ATOM 2804 N N . ASN A 1 356 ? -26.315 34.145 -19.045 1.00 47.72 349 ASN A N 1
ATOM 2805 C CA . ASN A 1 356 ? -25.821 35.281 -19.812 1.00 50.67 349 ASN A CA 1
ATOM 2806 C C . ASN A 1 356 ? -25.948 35.087 -21.319 1.00 52.26 349 ASN A C 1
ATOM 2807 O O . ASN A 1 356 ? -25.592 35.998 -22.074 1.00 52.16 349 ASN A O 1
ATOM 2812 N N . TRP A 1 357 ? -26.446 33.934 -21.770 1.00 53.64 350 TRP A N 1
ATOM 2813 C CA A TRP A 1 357 ? -26.668 33.642 -23.181 0.43 54.01 350 TRP A CA 1
ATOM 2814 C CA B TRP A 1 357 ? -26.670 33.696 -23.192 0.57 54.52 350 TRP A CA 1
ATOM 2815 C C . TRP A 1 357 ? -28.148 33.531 -23.522 1.00 54.01 350 TRP A C 1
ATOM 2816 O O . TRP A 1 357 ? -28.494 32.955 -24.559 1.00 54.39 350 TRP A O 1
ATOM 2837 N N . ASP A 1 358 ? -29.025 34.041 -22.660 1.00 52.73 351 ASP A N 1
ATOM 2838 C CA . ASP A 1 358 ? -30.473 33.966 -22.814 1.00 51.46 351 ASP A CA 1
ATOM 2839 C C . ASP A 1 358 ? -31.014 32.548 -22.672 1.00 48.14 351 ASP A C 1
ATOM 2840 O O . ASP A 1 358 ? -32.189 32.307 -22.977 1.00 48.44 351 ASP A O 1
ATOM 2845 N N . TRP A 1 359 ? -30.193 31.601 -22.224 1.00 44.42 352 TRP A N 1
ATOM 2846 C CA . TRP A 1 359 ? -30.702 30.286 -21.868 1.00 41.16 352 TRP A CA 1
ATOM 2847 C C . TRP A 1 359 ? -31.444 30.374 -20.545 1.00 34.94 352 TRP A C 1
ATOM 2848 O O . TRP A 1 359 ? -30.988 31.027 -19.603 1.00 34.54 352 TRP A O 1
ATOM 2859 N N . ALA A 1 360 ? -32.584 29.702 -20.468 1.00 29.73 353 ALA A N 1
ATOM 2860 C CA . ALA A 1 360 ? -33.290 29.621 -19.202 1.00 25.53 353 ALA A CA 1
ATOM 2861 C C . ALA A 1 360 ? -32.490 28.793 -18.202 1.00 21.37 353 ALA A C 1
ATOM 2862 O O . ALA A 1 360 ? -31.754 27.870 -18.566 1.00 22.03 353 ALA A O 1
ATOM 2864 N N . ILE A 1 361 ? -32.638 29.137 -16.928 1.00 17.96 354 ILE A N 1
ATOM 2865 C CA . ILE A 1 361 ? -32.204 28.282 -15.831 1.00 16.42 354 ILE A CA 1
ATOM 2866 C C . ILE A 1 361 ? -33.483 27.779 -15.182 1.00 15.03 354 ILE A C 1
ATOM 2867 O O . ILE A 1 361 ? -34.256 28.561 -14.612 1.00 16.44 354 ILE A O 1
ATOM 2872 N N . ASP A 1 362 ? -33.733 26.479 -15.288 1.00 12.25 355 ASP A N 1
ATOM 2873 C CA . ASP A 1 362 ? -35.007 25.903 -14.855 1.00 11.25 355 ASP A CA 1
ATOM 2874 C C . ASP A 1 362 ? -34.786 24.509 -14.286 1.00 11.64 355 ASP A C 1
ATOM 2875 O O . ASP A 1 362 ? -35.057 23.496 -14.940 1.00 11.57 355 ASP A O 1
ATOM 2880 N N . PRO A 1 363 ? -34.301 24.415 -13.046 1.00 11.23 356 PRO A N 1
ATOM 2881 C CA . PRO A 1 363 ? -34.095 23.078 -12.453 1.00 11.62 356 PRO A CA 1
ATOM 2882 C C . PRO A 1 363 ? -35.394 22.306 -12.228 1.00 11.00 356 PRO A C 1
ATOM 2883 O O . PRO A 1 363 ? -35.423 21.064 -12.364 1.00 11.16 356 PRO A O 1
ATOM 2887 N N . VAL A 1 364 ? -36.482 23.009 -11.880 1.00 11.20 357 VAL A N 1
ATOM 2888 C CA . VAL A 1 364 ? -37.769 22.327 -11.775 1.00 10.97 357 VAL A CA 1
ATOM 2889 C C . VAL A 1 364 ? -38.130 21.694 -13.111 1.00 10.49 357 VAL A C 1
ATOM 2890 O O . VAL A 1 364 ? -38.698 20.598 -13.151 1.00 10.84 357 VAL A O 1
ATOM 2894 N N . GLY A 1 365 ? -37.743 22.339 -14.220 1.00 9.88 358 GLY A N 1
ATOM 2895 C CA . GLY A 1 365 ? -37.957 21.762 -15.536 1.00 10.07 358 GLY A CA 1
ATOM 2896 C C . GLY A 1 365 ? -37.295 20.412 -15.720 1.00 9.98 358 GLY A C 1
ATOM 2897 O O . GLY A 1 365 ? -37.790 19.575 -16.476 1.00 10.00 358 GLY A O 1
ATOM 2898 N N . LEU A 1 366 ? -36.143 20.198 -15.075 1.00 9.86 359 LEU A N 1
ATOM 2899 C CA . LEU A 1 366 ? -35.531 18.876 -15.104 1.00 10.39 359 LEU A CA 1
ATOM 2900 C C . LEU A 1 366 ? -36.406 17.874 -14.373 1.00 10.49 359 LEU A C 1
ATOM 2901 O O . LEU A 1 366 ? -36.649 16.769 -14.884 1.00 10.80 359 LEU A O 1
ATOM 2906 N N . ARG A 1 367 ? -36.923 18.249 -13.195 1.00 10.78 360 ARG A N 1
ATOM 2907 C CA . ARG A 1 367 ? -37.868 17.342 -12.533 1.00 11.25 360 ARG A CA 1
ATOM 2908 C C . ARG A 1 367 ? -39.072 17.029 -13.426 1.00 10.42 360 ARG A C 1
ATOM 2909 O O . ARG A 1 367 ? -39.493 15.867 -13.534 1.00 9.88 360 ARG A O 1
ATOM 2917 N N . ILE A 1 368 ? -39.622 18.047 -14.092 1.00 9.72 361 ILE A N 1
ATOM 2918 C CA . ILE A 1 368 ? -40.764 17.839 -14.983 1.00 9.65 361 ILE A CA 1
ATOM 2919 C C . ILE A 1 368 ? -40.408 16.881 -16.112 1.00 9.27 361 ILE A C 1
ATOM 2920 O O . ILE A 1 368 ? -41.163 15.951 -16.418 1.00 9.47 361 ILE A O 1
ATOM 2925 N N . GLY A 1 369 ? -39.244 17.078 -16.739 1.00 9.36 362 GLY A N 1
ATOM 2926 C CA . GLY A 1 369 ? -38.848 16.189 -17.823 1.00 9.79 362 GLY A CA 1
ATOM 2927 C C . GLY A 1 369 ? -38.675 14.749 -17.371 1.00 8.99 362 GLY A C 1
ATOM 2928 O O . GLY A 1 369 ? -39.070 13.807 -18.075 1.00 9.49 362 GLY A O 1
ATOM 2929 N N . LEU A 1 370 ? -38.048 14.555 -16.208 1.00 9.15 363 LEU A N 1
ATOM 2930 C CA . LEU A 1 370 ? -37.899 13.208 -15.665 1.00 8.75 363 LEU A CA 1
ATOM 2931 C C . LEU A 1 370 ? -39.261 12.577 -15.393 1.00 8.46 363 LEU A C 1
ATOM 2932 O O . LEU A 1 370 ? -39.496 11.398 -15.713 1.00 9.37 363 LEU A O 1
ATOM 2937 N N . ARG A 1 371 ? -40.163 13.345 -14.779 1.00 8.68 364 ARG A N 1
ATOM 2938 C CA . ARG A 1 371 ? -41.511 12.855 -14.519 1.00 9.14 364 ARG A CA 1
ATOM 2939 C C . ARG A 1 371 ? -42.228 12.484 -15.810 1.00 9.43 364 ARG A C 1
ATOM 2940 O O . ARG A 1 371 ? -42.938 11.472 -15.861 1.00 10.08 364 ARG A O 1
ATOM 2948 N N . ARG A 1 372 ? -42.054 13.287 -16.864 1.00 8.85 365 ARG A N 1
ATOM 2949 C CA . ARG A 1 372 ? -42.736 13.004 -18.124 1.00 9.01 365 ARG A CA 1
ATOM 2950 C C . ARG A 1 372 ? -42.235 11.716 -18.741 1.00 8.87 365 ARG A C 1
ATOM 2951 O O . ARG A 1 372 ? -43.024 10.933 -19.280 1.00 9.06 365 ARG A O 1
ATOM 2959 N N . ILE A 1 373 ? -40.920 11.495 -18.702 1.00 8.93 366 ILE A N 1
ATOM 2960 C CA . ILE A 1 373 ? -40.380 10.262 -19.267 1.00 9.40 366 ILE A CA 1
ATOM 2961 C C . ILE A 1 373 ? -40.857 9.047 -18.474 1.00 8.72 366 ILE A C 1
ATOM 2962 O O . ILE A 1 373 ? -41.253 8.022 -19.054 1.00 9.28 366 ILE A O 1
ATOM 2967 N N . ALA A 1 374 ? -40.847 9.135 -17.138 1.00 9.58 367 ALA A N 1
ATOM 2968 C CA . ALA A 1 374 ? -41.352 8.016 -16.348 1.00 10.98 367 ALA A CA 1
ATOM 2969 C C . ALA A 1 374 ? -42.833 7.776 -16.626 1.00 10.20 367 ALA A C 1
ATOM 2970 O O . ALA A 1 374 ? -43.263 6.633 -16.823 1.00 10.82 367 ALA A O 1
ATOM 2972 N N . ASN A 1 375 ? -43.622 8.850 -16.677 1.00 10.14 368 ASN A N 1
ATOM 2973 C CA . ASN A 1 375 ? -45.067 8.747 -16.850 1.00 10.26 368 ASN A CA 1
ATOM 2974 C C . ASN A 1 375 ? -45.428 8.192 -18.224 1.00 9.78 368 ASN A C 1
ATOM 2975 O O . ASN A 1 375 ? -46.399 7.441 -18.356 1.00 10.14 368 ASN A O 1
ATOM 2980 N N . ARG A 1 376 ? -44.654 8.533 -19.255 1.00 9.14 369 ARG A N 1
ATOM 2981 C CA . ARG A 1 376 ? -45.005 8.124 -20.609 1.00 8.77 369 ARG A CA 1
ATOM 2982 C C . ARG A 1 376 ? -44.441 6.754 -20.968 1.00 8.81 369 ARG A C 1
ATOM 2983 O O . ARG A 1 376 ? -45.138 5.942 -21.589 1.00 9.68 369 ARG A O 1
ATOM 2991 N N . TYR A 1 377 ? -43.192 6.478 -20.579 1.00 9.12 370 TYR A N 1
ATOM 2992 C CA . TYR A 1 377 ? -42.485 5.299 -21.046 1.00 9.38 370 TYR A CA 1
ATOM 2993 C C . TYR A 1 377 ? -42.121 4.325 -19.943 1.00 10.62 370 TYR A C 1
ATOM 2994 O O . TYR A 1 377 ? -41.695 3.206 -20.255 1.00 10.60 370 TYR A O 1
ATOM 3003 N N . GLN A 1 378 ? -42.261 4.713 -18.673 1.00 10.37 371 GLN A N 1
ATOM 3004 C CA . GLN A 1 378 ? -41.885 3.870 -17.536 1.00 11.01 371 GLN A CA 1
ATOM 3005 C C . GLN A 1 378 ? -40.427 3.418 -17.608 1.00 12.35 371 GLN A C 1
ATOM 3006 O O . GLN A 1 378 ? -40.089 2.313 -17.182 1.00 15.47 371 GLN A O 1
ATOM 3012 N N . LEU A 1 379 ? -39.547 4.263 -18.178 1.00 11.06 372 LEU A N 1
ATOM 3013 C CA . LEU A 1 379 ? -38.147 3.892 -18.316 1.00 10.77 372 LEU A CA 1
ATOM 3014 C C . LEU A 1 379 ? -37.323 4.519 -17.207 1.00 10.48 372 LEU A C 1
ATOM 3015 O O . LEU A 1 379 ? -37.580 5.662 -16.816 1.00 11.88 372 LEU A O 1
ATOM 3020 N N . PRO A 1 380 ? -36.309 3.798 -16.730 1.00 11.21 373 PRO A N 1
ATOM 3021 C CA . PRO A 1 380 ? -35.251 4.452 -15.958 1.00 11.30 373 PRO A CA 1
ATOM 3022 C C . PRO A 1 380 ? -34.563 5.493 -16.829 1.00 10.75 373 PRO A C 1
ATOM 3023 O O . PRO A 1 380 ? -34.592 5.426 -18.061 1.00 10.69 373 PRO A O 1
ATOM 3027 N N . ILE A 1 381 ? -33.945 6.476 -16.175 1.00 11.20 374 ILE A N 1
ATOM 3028 C CA . ILE A 1 381 ? -33.315 7.597 -16.863 1.00 11.14 374 ILE A CA 1
ATOM 3029 C C . ILE A 1 381 ? -31.875 7.727 -16.400 1.00 10.21 374 ILE A C 1
ATOM 3030 O O . ILE A 1 381 ? -31.596 7.679 -15.195 1.00 11.59 374 ILE A O 1
ATOM 3035 N N . LEU A 1 382 ? -30.963 7.887 -17.351 1.00 10.16 375 LEU A N 1
ATOM 3036 C CA . LEU A 1 382 ? -29.594 8.285 -17.045 1.00 9.72 375 LEU A CA 1
ATOM 3037 C C . LEU A 1 382 ? -29.446 9.722 -17.520 1.00 9.64 375 LEU A C 1
ATOM 3038 O O . LEU A 1 382 ? -29.609 9.997 -18.711 1.00 9.96 375 LEU A O 1
ATOM 3043 N N . ILE A 1 383 ? -29.182 10.645 -16.599 1.00 9.27 376 ILE A N 1
ATOM 3044 C CA . ILE A 1 383 ? -28.930 12.019 -17.015 1.00 9.32 376 ILE A CA 1
ATOM 3045 C C . ILE A 1 383 ? -27.488 12.062 -17.512 1.00 9.61 376 ILE A C 1
ATOM 3046 O O . ILE A 1 383 ? -26.541 11.929 -16.732 1.00 10.51 376 ILE A O 1
ATOM 3051 N N . THR A 1 384 ? -27.323 12.182 -18.825 1.00 8.72 377 THR A N 1
ATOM 3052 C CA . THR A 1 384 ? -26.027 12.053 -19.468 1.00 8.54 377 THR A CA 1
ATOM 3053 C C . THR A 1 384 ? -25.294 13.380 -19.592 1.00 8.65 377 THR A C 1
ATOM 3054 O O . THR A 1 384 ? -24.091 13.374 -19.876 1.00 9.66 377 THR A O 1
ATOM 3058 N N . GLU A 1 385 ? -25.980 14.504 -19.385 1.00 8.82 378 GLU A N 1
ATOM 3059 C CA . GLU A 1 385 ? -25.374 15.815 -19.571 1.00 9.09 378 GLU A CA 1
ATOM 3060 C C . GLU A 1 385 ? -26.252 16.869 -18.918 1.00 8.77 378 GLU A C 1
ATOM 3061 O O . GLU A 1 385 ? -27.454 16.937 -19.195 1.00 10.11 378 GLU A O 1
ATOM 3067 N N . ASN A 1 386 ? -25.644 17.692 -18.065 1.00 9.39 379 ASN A N 1
ATOM 3068 C CA . ASN A 1 386 ? -26.275 18.875 -17.489 1.00 10.54 379 ASN A CA 1
ATOM 3069 C C . ASN A 1 386 ? -25.147 19.718 -16.917 1.00 10.83 379 ASN A C 1
ATOM 3070 O O . ASN A 1 386 ? -24.265 19.178 -16.250 1.00 11.30 379 ASN A O 1
ATOM 3075 N N . GLY A 1 387 ? -25.152 21.017 -17.188 1.00 10.84 380 GLY A N 1
ATOM 3076 C CA . GLY A 1 387 ? -24.065 21.839 -16.687 1.00 11.19 380 GLY A CA 1
ATOM 3077 C C . GLY A 1 387 ? -24.280 23.284 -17.067 1.00 10.92 380 GLY A C 1
ATOM 3078 O O . GLY A 1 387 ? -25.267 23.639 -17.728 1.00 12.65 380 GLY A O 1
ATOM 3079 N N . LEU A 1 388 ? -23.346 24.126 -16.619 1.00 11.66 381 LEU A N 1
ATOM 3080 C CA . LEU A 1 388 ? -23.416 25.562 -16.840 1.00 12.72 381 LEU A CA 1
ATOM 3081 C C . LEU A 1 388 ? -22.145 26.044 -17.530 1.00 12.98 381 LEU A C 1
ATOM 3082 O O . LEU A 1 388 ? -21.034 25.806 -17.034 1.00 13.90 381 LEU A O 1
ATOM 3087 N N . GLY A 1 389 ? -22.308 26.726 -18.654 1.00 13.31 382 GLY A N 1
ATOM 3088 C CA . GLY A 1 389 ? -21.191 27.340 -19.355 1.00 14.39 382 GLY A CA 1
ATOM 3089 C C . GLY A 1 389 ? -21.088 28.793 -18.984 1.00 15.33 382 GLY A C 1
ATOM 3090 O O . GLY A 1 389 ? -22.087 29.521 -18.956 1.00 17.68 382 GLY A O 1
ATOM 3091 N N . GLU A 1 390 ? -19.865 29.232 -18.669 1.00 15.10 383 GLU A N 1
ATOM 3092 C CA . GLU A 1 390 ? -19.638 30.599 -18.229 1.00 15.87 383 GLU A CA 1
ATOM 3093 C C . GLU A 1 390 ? -18.178 30.951 -18.479 1.00 16.76 383 GLU A C 1
ATOM 3094 O O . GLU A 1 390 ? -17.329 30.067 -18.602 1.00 17.55 383 GLU A O 1
ATOM 3100 N N . PHE A 1 391 ? -17.901 32.255 -18.553 1.00 18.24 384 PHE A N 1
ATOM 3101 C CA . PHE A 1 391 ? -16.551 32.779 -18.797 1.00 21.01 384 PHE A CA 1
ATOM 3102 C C . PHE A 1 391 ? -15.758 32.826 -17.492 1.00 23.20 384 PHE A C 1
ATOM 3103 O O . PHE A 1 391 ? -15.643 33.874 -16.849 1.00 26.12 384 PHE A O 1
ATOM 3111 N N . ASP A 1 392 ? -15.151 31.699 -17.123 1.00 21.46 385 ASP A N 1
ATOM 3112 C CA . ASP A 1 392 ? -14.427 31.603 -15.859 1.00 21.08 385 ASP A CA 1
ATOM 3113 C C . ASP A 1 392 ? -13.149 32.433 -15.890 1.00 21.09 385 ASP A C 1
ATOM 3114 O O . ASP A 1 392 ? -12.455 32.496 -16.908 1.00 22.39 385 ASP A O 1
ATOM 3119 N N . THR A 1 393 ? -12.835 33.061 -14.761 1.00 21.63 386 THR A N 1
ATOM 3120 C CA . THR A 1 393 ? -11.617 33.847 -14.596 1.00 23.20 386 THR A CA 1
ATOM 3121 C C . THR A 1 393 ? -10.609 33.057 -13.774 1.00 23.96 386 THR A C 1
ATOM 3122 O O . THR A 1 393 ? -10.943 32.546 -12.698 1.00 23.25 386 THR A O 1
ATOM 3126 N N . LEU A 1 394 ? -9.379 32.961 -14.275 1.00 24.85 387 LEU A N 1
ATOM 3127 C CA . LEU A 1 394 ? -8.283 32.358 -13.525 1.00 25.95 387 LEU A CA 1
ATOM 3128 C C . LEU A 1 394 ? -7.646 33.456 -12.679 1.00 28.66 387 LEU A C 1
ATOM 3129 O O . LEU A 1 394 ? -6.992 34.360 -13.209 1.00 29.45 387 LEU A O 1
ATOM 3134 N N . GLU A 1 395 ? -7.844 33.385 -11.374 1.00 30.26 388 GLU A N 1
ATOM 3135 C CA . GLU A 1 395 ? -7.348 34.404 -10.465 1.00 33.47 388 GLU A CA 1
ATOM 3136 C C . GLU A 1 395 ? -5.987 33.996 -9.920 1.00 34.17 388 GLU A C 1
ATOM 3137 O O . GLU A 1 395 ? -5.601 32.826 -10.012 1.00 33.56 388 GLU A O 1
ATOM 3143 N N . PRO A 1 396 ? -5.216 34.946 -9.377 1.00 35.41 389 PRO A N 1
ATOM 3144 C CA . PRO A 1 396 ? -3.861 34.622 -8.910 1.00 35.61 389 PRO A CA 1
ATOM 3145 C C . PRO A 1 396 ? -3.851 33.448 -7.941 1.00 35.59 389 PRO A C 1
ATOM 3146 O O . PRO A 1 396 ? -4.768 33.271 -7.136 1.00 36.72 389 PRO A O 1
ATOM 3150 N N . GLY A 1 397 ? -2.796 32.642 -8.027 1.00 34.28 390 GLY A N 1
ATOM 3151 C CA . GLY A 1 397 ? -2.728 31.419 -7.256 1.00 33.51 390 GLY A CA 1
ATOM 3152 C C . GLY A 1 397 ? -3.469 30.258 -7.871 1.00 33.71 390 GLY A C 1
ATOM 3153 O O . GLY A 1 397 ? -3.708 29.259 -7.184 1.00 34.59 390 GLY A O 1
ATOM 3154 N N . ASP A 1 398 ? -3.832 30.358 -9.152 1.00 32.98 391 ASP A N 1
ATOM 3155 C CA . ASP A 1 398 ? -4.570 29.313 -9.866 1.00 31.80 391 ASP A CA 1
ATOM 3156 C C . ASP A 1 398 ? -5.873 28.965 -9.142 1.00 29.77 391 ASP A C 1
ATOM 3157 O O . ASP A 1 398 ? -6.132 27.815 -8.782 1.00 29.80 391 ASP A O 1
ATOM 3162 N N . ILE A 1 399 ? -6.695 29.992 -8.939 1.00 27.88 392 ILE A N 1
ATOM 3163 C CA . ILE A 1 399 ? -7.986 29.865 -8.273 1.00 27.37 392 ILE A CA 1
ATOM 3164 C C . ILE A 1 399 ? -9.076 30.240 -9.268 1.00 25.49 392 ILE A C 1
ATOM 3165 O O . ILE A 1 399 ? -8.971 31.263 -9.952 1.00 26.68 392 ILE A O 1
ATOM 3170 N N . VAL A 1 400 ? -10.118 29.416 -9.352 1.00 22.39 393 VAL A N 1
ATOM 3171 C CA . VAL A 1 400 ? -11.295 29.717 -10.160 1.00 21.11 393 VAL A CA 1
ATOM 3172 C C . VAL A 1 400 ? -12.502 29.631 -9.240 1.00 21.86 393 VAL A C 1
ATOM 3173 O O . VAL A 1 400 ? -12.883 28.538 -8.800 1.00 22.32 393 VAL A O 1
ATOM 3177 N N . ASN A 1 401 ? -13.100 30.778 -8.939 1.00 21.84 394 ASN A N 1
ATOM 3178 C CA . ASN A 1 401 ? -14.247 30.819 -8.039 1.00 22.44 394 ASN A CA 1
ATOM 3179 C C . ASN A 1 401 ? -15.506 30.774 -8.894 1.00 22.43 394 ASN A C 1
ATOM 3180 O O . ASN A 1 401 ? -16.016 31.811 -9.325 1.00 25.02 394 ASN A O 1
ATOM 3185 N N . ASP A 1 402 ? -16.047 29.569 -9.085 1.00 19.03 395 ASP A N 1
ATOM 3186 C CA . ASP A 1 402 ? -17.210 29.405 -9.947 1.00 16.48 395 ASP A CA 1
ATOM 3187 C C . ASP A 1 402 ? -18.441 29.055 -9.126 1.00 17.12 395 ASP A C 1
ATOM 3188 O O . ASP A 1 402 ? -19.085 28.023 -9.344 1.00 16.25 395 ASP A O 1
ATOM 3193 N N . ASP A 1 403 ? -18.769 29.937 -8.181 1.00 18.04 396 ASP A N 1
ATOM 3194 C CA . ASP A 1 403 ? -19.953 29.746 -7.353 1.00 18.75 396 ASP A CA 1
ATOM 3195 C C . ASP A 1 403 ? -21.219 29.669 -8.193 1.00 17.91 396 ASP A C 1
ATOM 3196 O O . ASP A 1 403 ? -22.178 28.999 -7.804 1.00 17.91 396 ASP A O 1
ATOM 3201 N N . TYR A 1 404 ? -21.245 30.352 -9.341 1.00 17.31 397 TYR A N 1
ATOM 3202 C CA . TYR A 1 404 ? -22.407 30.290 -10.224 1.00 17.49 397 TYR A CA 1
ATOM 3203 C C . TYR A 1 404 ? -22.634 28.868 -10.729 1.00 16.23 397 TYR A C 1
ATOM 3204 O O . TYR A 1 404 ? -23.783 28.408 -10.852 1.00 16.24 397 TYR A O 1
ATOM 3213 N N . ARG A 1 405 ? -21.547 28.147 -11.007 1.00 15.67 398 ARG A N 1
ATOM 3214 C CA . ARG A 1 405 ? -21.671 26.768 -11.463 1.00 14.69 398 ARG A CA 1
ATOM 3215 C C . ARG A 1 405 ? -22.143 25.866 -10.329 1.00 14.41 398 ARG A C 1
ATOM 3216 O O . ARG A 1 405 ? -23.004 24.997 -10.531 1.00 14.68 398 ARG A O 1
ATOM 3224 N N . ILE A 1 406 ? -21.602 26.073 -9.126 1.00 14.67 399 ILE A N 1
ATOM 3225 C CA . ILE A 1 406 ? -22.068 25.334 -7.957 1.00 15.36 399 ILE A CA 1
ATOM 3226 C C . ILE A 1 406 ? -23.562 25.545 -7.750 1.00 15.55 399 ILE A C 1
ATOM 3227 O O . ILE A 1 406 ? -24.311 24.592 -7.524 1.00 15.76 399 ILE A O 1
ATOM 3232 N N . ASP A 1 407 ? -24.019 26.796 -7.821 1.00 16.49 400 ASP A N 1
ATOM 3233 C CA A ASP A 1 407 ? -25.436 27.067 -7.596 0.50 17.47 400 ASP A CA 1
ATOM 3234 C CA B ASP A 1 407 ? -25.437 27.076 -7.601 0.50 17.09 400 ASP A CA 1
ATOM 3235 C C . ASP A 1 407 ? -26.302 26.342 -8.619 1.00 16.41 400 ASP A C 1
ATOM 3236 O O . ASP A 1 407 ? -27.310 25.700 -8.262 1.00 15.86 400 ASP A O 1
ATOM 3245 N N . TYR A 1 408 ? -25.922 26.423 -9.902 1.00 16.16 401 TYR A N 1
ATOM 3246 C CA . TYR A 1 408 ? -26.692 25.754 -10.952 1.00 14.51 401 TYR A CA 1
ATOM 3247 C C . TYR A 1 408 ? -26.763 24.245 -10.708 1.00 14.19 401 TYR A C 1
ATOM 3248 O O . TYR A 1 408 ? -27.850 23.639 -10.705 1.00 13.69 401 TYR A O 1
ATOM 3257 N N . LEU A 1 409 ? -25.605 23.620 -10.481 1.00 14.23 402 LEU A N 1
ATOM 3258 C CA . LEU A 1 409 ? -25.582 22.174 -10.292 1.00 13.34 402 LEU A CA 1
ATOM 3259 C C . LEU A 1 409 ? -26.349 21.769 -9.039 1.00 13.82 402 LEU A C 1
ATOM 3260 O O . LEU A 1 409 ? -27.118 20.801 -9.063 1.00 14.00 402 LEU A O 1
ATOM 3265 N N . ARG A 1 410 ? -26.169 22.510 -7.943 1.00 14.03 403 ARG A N 1
ATOM 3266 C CA . ARG A 1 410 ? -26.877 22.206 -6.701 1.00 13.86 403 ARG A CA 1
ATOM 3267 C C . ARG A 1 410 ? -28.379 22.164 -6.926 1.00 13.84 403 ARG A C 1
ATOM 3268 O O . ARG A 1 410 ? -29.054 21.218 -6.502 1.00 13.87 403 ARG A O 1
ATOM 3276 N N . ARG A 1 411 ? -28.919 23.186 -7.599 1.00 14.17 404 ARG A N 1
ATOM 3277 C CA . ARG A 1 411 ? -30.366 23.242 -7.788 1.00 14.11 404 ARG A CA 1
ATOM 3278 C C . ARG A 1 411 ? -30.861 22.078 -8.639 1.00 12.93 404 ARG A C 1
ATOM 3279 O O . ARG A 1 411 ? -31.933 21.501 -8.371 1.00 13.19 404 ARG A O 1
ATOM 3287 N N . HIS A 1 412 ? -30.095 21.711 -9.672 1.00 12.30 405 HIS A N 1
ATOM 3288 C CA . HIS A 1 412 ? -30.519 20.577 -10.491 1.00 11.72 405 HIS A CA 1
ATOM 3289 C C . HIS A 1 412 ? -30.456 19.256 -9.729 1.00 11.99 405 HIS A C 1
ATOM 3290 O O . HIS A 1 412 ? -31.370 18.428 -9.841 1.00 12.64 405 HIS A O 1
ATOM 3297 N N . VAL A 1 413 ? -29.392 19.034 -8.952 1.00 12.37 406 VAL A N 1
ATOM 3298 C CA . VAL A 1 413 ? -29.299 17.796 -8.181 1.00 13.30 406 VAL A CA 1
ATOM 3299 C C . VAL A 1 413 ? -30.433 17.706 -7.157 1.00 13.22 406 VAL A C 1
ATOM 3300 O O . VAL A 1 413 ? -31.012 16.629 -6.933 1.00 13.48 406 VAL A O 1
ATOM 3304 N N . GLN A 1 414 ? -30.788 18.839 -6.541 1.00 13.25 407 GLN A N 1
ATOM 3305 C CA . GLN A 1 414 ? -31.912 18.845 -5.605 1.00 14.05 407 GLN A CA 1
ATOM 3306 C C . GLN A 1 414 ? -33.207 18.426 -6.296 1.00 13.60 407 GLN A C 1
ATOM 3307 O O . GLN A 1 414 ? -33.997 17.626 -5.750 1.00 14.65 407 GLN A O 1
ATOM 3313 N N . GLU A 1 415 ? -33.439 18.944 -7.510 1.00 13.49 408 GLU A N 1
ATOM 3314 C CA . GLU A 1 415 ? -34.645 18.547 -8.227 1.00 13.13 408 GLU A CA 1
ATOM 3315 C C . GLU A 1 415 ? -34.617 17.078 -8.629 1.00 12.45 408 GLU A C 1
ATOM 3316 O O . GLU A 1 415 ? -35.674 16.423 -8.661 1.00 13.16 408 GLU A O 1
ATOM 3322 N N . ILE A 1 416 ? -33.435 16.543 -8.946 1.00 12.73 409 ILE A N 1
ATOM 3323 C CA . ILE A 1 416 ? -33.333 15.112 -9.216 1.00 12.83 409 ILE A CA 1
ATOM 3324 C C . ILE A 1 416 ? -33.769 14.309 -8.003 1.00 12.89 409 ILE A C 1
ATOM 3325 O O . ILE A 1 416 ? -34.508 13.322 -8.131 1.00 12.66 409 ILE A O 1
ATOM 3330 N N . GLN A 1 417 ? -33.331 14.716 -6.803 1.00 13.07 410 GLN A N 1
ATOM 3331 C CA . GLN A 1 417 ? -33.753 13.982 -5.613 1.00 13.43 410 GLN A CA 1
ATOM 3332 C C . GLN A 1 417 ? -35.268 14.027 -5.436 1.00 14.22 410 GLN A C 1
ATOM 3333 O O . GLN A 1 417 ? -35.884 13.031 -5.025 1.00 14.66 410 GLN A O 1
ATOM 3339 N N . ARG A 1 418 ? -35.892 15.164 -5.755 1.00 13.88 411 ARG A N 1
ATOM 3340 C CA . ARG A 1 418 ? -37.351 15.216 -5.685 1.00 14.61 411 ARG A CA 1
ATOM 3341 C C . ARG A 1 418 ? -37.996 14.287 -6.707 1.00 13.86 411 ARG A C 1
ATOM 3342 O O . ARG A 1 418 ? -39.011 13.645 -6.414 1.00 14.82 411 ARG A O 1
ATOM 3350 N N . ALA A 1 419 ? -37.419 14.188 -7.908 1.00 12.65 412 ALA A N 1
ATOM 3351 C CA . ALA A 1 419 ? -37.959 13.269 -8.902 1.00 12.34 412 ALA A CA 1
ATOM 3352 C C . ALA A 1 419 ? -37.827 11.818 -8.456 1.00 12.51 412 ALA A C 1
ATOM 3353 O O . ALA A 1 419 ? -38.760 11.022 -8.630 1.00 12.56 412 ALA A O 1
ATOM 3355 N N . ILE A 1 420 ? -36.688 11.461 -7.852 1.00 12.40 413 ILE A N 1
ATOM 3356 C CA . ILE A 1 420 ? -36.533 10.120 -7.296 1.00 13.79 413 ILE A CA 1
ATOM 3357 C C . ILE A 1 420 ? -37.592 9.869 -6.230 1.00 14.47 413 ILE A C 1
ATOM 3358 O O . ILE A 1 420 ? -38.213 8.798 -6.186 1.00 15.33 413 ILE A O 1
ATOM 3363 N N . THR A 1 421 ? -37.825 10.859 -5.366 1.00 14.89 414 THR A N 1
ATOM 3364 C CA . THR A 1 421 ? -38.835 10.717 -4.323 1.00 16.40 414 THR A CA 1
ATOM 3365 C C . THR A 1 421 ? -40.219 10.520 -4.926 1.00 16.26 414 THR A C 1
A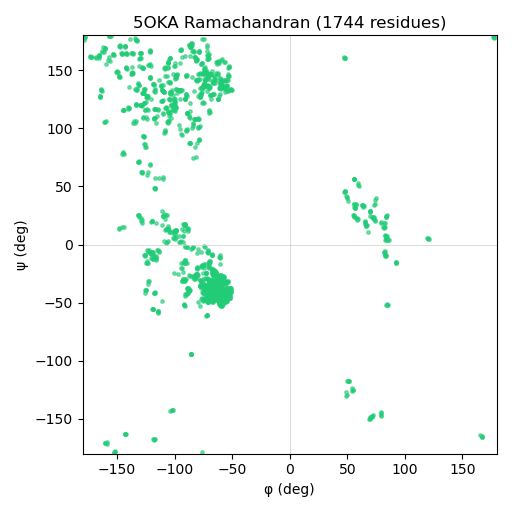TOM 3366 O O . THR A 1 421 ? -41.037 9.766 -4.384 1.00 19.11 414 THR A O 1
ATOM 3370 N N . ASP A 1 422 ? -40.497 11.186 -6.053 1.00 15.16 415 ASP A N 1
ATOM 3371 C CA . ASP A 1 422 ? -41.766 10.996 -6.746 1.00 15.52 415 ASP A CA 1
ATOM 3372 C C . ASP A 1 422 ? -41.917 9.590 -7.308 1.00 16.81 415 ASP A C 1
ATOM 3373 O O . ASP A 1 422 ? -43.043 9.180 -7.599 1.00 19.78 415 ASP A O 1
ATOM 3378 N N . GLY A 1 423 ? -40.819 8.869 -7.523 1.00 15.85 416 GLY A N 1
ATOM 3379 C CA . GLY A 1 423 ? -40.865 7.526 -8.088 1.00 15.60 416 GLY A CA 1
ATOM 3380 C C . GLY A 1 423 ? -40.114 7.358 -9.400 1.00 15.33 416 GLY A C 1
ATOM 3381 O O . GLY A 1 423 ? -40.179 6.271 -9.993 1.00 16.81 416 GLY A O 1
ATOM 3382 N N . VAL A 1 424 ? -39.407 8.366 -9.896 1.00 13.48 417 VAL A N 1
ATOM 3383 C CA . VAL A 1 424 ? -38.615 8.212 -11.110 1.00 12.84 417 VAL A CA 1
ATOM 3384 C C . VAL A 1 424 ? -37.363 7.415 -10.775 1.00 12.39 417 VAL A C 1
ATOM 3385 O O . VAL A 1 424 ? -36.695 7.683 -9.770 1.00 13.74 417 VAL A O 1
ATOM 3389 N N . ASP A 1 425 ? -37.029 6.444 -11.619 1.00 12.57 418 ASP A N 1
ATOM 3390 C CA . ASP A 1 425 ? -35.806 5.660 -11.440 1.00 13.38 418 ASP A CA 1
ATOM 3391 C C . ASP A 1 425 ? -34.693 6.379 -12.190 1.00 13.37 418 ASP A C 1
ATOM 3392 O O . ASP A 1 425 ? -34.548 6.225 -13.403 1.00 16.25 418 ASP A O 1
ATOM 3397 N N . VAL A 1 426 ? -33.901 7.165 -11.473 1.00 12.22 419 VAL A N 1
ATOM 3398 C CA . VAL A 1 426 ? -32.764 7.873 -12.055 1.00 11.80 419 VAL A CA 1
ATOM 3399 C C . VAL A 1 426 ? -31.499 7.088 -11.733 1.00 11.59 419 VAL A C 1
ATOM 3400 O O . VAL A 1 426 ? -31.156 6.902 -10.561 1.00 13.43 419 VAL A O 1
ATOM 3404 N N . LEU A 1 427 ? -30.798 6.639 -12.779 1.00 12.35 420 LEU A N 1
ATOM 3405 C CA . LEU A 1 427 ? -29.637 5.773 -12.600 1.00 12.36 420 LEU A CA 1
ATOM 3406 C C . LEU A 1 427 ? -28.381 6.561 -12.247 1.00 12.36 420 LEU A C 1
ATOM 3407 O O . LEU A 1 427 ? -27.456 6.017 -11.627 1.00 13.76 420 LEU A O 1
ATOM 3412 N N . GLY A 1 428 ? -28.310 7.819 -12.657 1.00 11.76 421 GLY A N 1
ATOM 3413 C CA . GLY A 1 428 ? -27.106 8.588 -12.417 1.00 11.29 421 GLY A CA 1
ATOM 3414 C C . GLY A 1 428 ? -27.237 9.954 -13.036 1.00 10.54 421 GLY A C 1
ATOM 3415 O O . GLY A 1 428 ? -28.247 10.280 -13.677 1.00 10.37 421 GLY A O 1
ATOM 3416 N N . TYR A 1 429 ? -26.186 10.746 -12.836 1.00 10.65 422 TYR A N 1
ATOM 3417 C CA . TYR A 1 429 ? -26.166 12.147 -13.232 1.00 10.59 422 TYR A CA 1
ATOM 3418 C C . TYR A 1 429 ? -24.756 12.468 -13.688 1.00 10.35 422 TYR A C 1
ATOM 3419 O O . TYR A 1 429 ? -23.817 12.415 -12.886 1.00 11.29 422 TYR A O 1
ATOM 3428 N N . CYS A 1 430 ? -24.602 12.803 -14.959 1.00 10.27 423 CYS A N 1
ATOM 3429 C CA . CYS A 1 430 ? -23.292 13.113 -15.517 1.00 10.65 423 CYS A CA 1
ATOM 3430 C C . CYS A 1 430 ? -23.200 14.613 -15.731 1.00 10.45 423 CYS A C 1
ATOM 3431 O O . CYS A 1 430 ? -23.796 15.148 -16.674 1.00 11.85 423 CYS A O 1
ATOM 3434 N N . ALA A 1 431 ? -22.450 15.289 -14.863 1.00 11.26 424 ALA A N 1
ATOM 3435 C CA . ALA A 1 431 ? -22.262 16.720 -15.051 1.00 11.54 424 ALA A CA 1
ATOM 3436 C C . ALA A 1 431 ? -21.451 16.995 -16.316 1.00 10.84 424 ALA A C 1
ATOM 3437 O O . ALA A 1 431 ? -20.484 16.292 -16.628 1.00 10.89 424 ALA A O 1
ATOM 3439 N N . TRP A 1 432 ? -21.860 18.022 -17.051 1.00 10.59 425 TRP A N 1
ATOM 3440 C CA . TRP A 1 432 ? -21.141 18.461 -18.243 1.00 10.39 425 TRP A CA 1
ATOM 3441 C C . TRP A 1 432 ? -20.370 19.723 -17.884 1.00 11.26 425 TRP A C 1
ATOM 3442 O O . TRP A 1 432 ? -20.987 20.749 -17.631 1.00 12.61 425 TRP A O 1
ATOM 3453 N N . SER A 1 433 ? -19.037 19.690 -17.855 1.00 10.95 426 SER A N 1
ATOM 3454 C CA . SER A 1 433 ? -18.185 18.580 -18.279 1.00 10.34 426 SER A CA 1
ATOM 3455 C C . SER A 1 433 ? -17.123 18.326 -17.213 1.00 11.57 426 SER A C 1
ATOM 3456 O O . SER A 1 433 ? -17.029 19.079 -16.239 1.00 11.90 426 SER A O 1
ATOM 3459 N N . PHE A 1 434 ? -16.289 17.297 -17.382 1.00 11.29 427 PHE A N 1
ATOM 3460 C CA . PHE A 1 434 ? -15.252 17.083 -16.380 1.00 11.19 427 PHE A CA 1
ATOM 3461 C C . PHE A 1 434 ? -14.158 18.142 -16.478 1.00 11.60 427 PHE A C 1
ATOM 3462 O O . PHE A 1 434 ? -13.921 18.891 -15.523 1.00 11.79 427 PHE A O 1
ATOM 3470 N N . THR A 1 435 ? -13.481 18.223 -17.624 1.00 11.47 428 THR A N 1
ATOM 3471 C CA . THR A 1 435 ? -12.586 19.341 -17.901 1.00 11.07 428 THR A CA 1
ATOM 3472 C C . THR A 1 435 ? -13.251 20.295 -18.879 1.00 10.93 428 THR A C 1
ATOM 3473 O O . THR A 1 435 ? -14.165 19.924 -19.621 1.00 11.24 428 THR A O 1
ATOM 3477 N N . ASP A 1 436 ? -12.747 21.527 -18.912 1.00 10.65 429 ASP A N 1
ATOM 3478 C CA . ASP A 1 436 ? -13.092 22.416 -20.010 1.00 11.39 429 ASP A CA 1
ATOM 3479 C C . ASP A 1 436 ? -12.792 21.734 -21.338 1.00 11.27 429 ASP A C 1
ATOM 3480 O O . ASP A 1 436 ? -11.895 20.885 -21.446 1.00 11.91 429 ASP A O 1
ATOM 3485 N N . LEU A 1 437 ? -13.538 22.118 -22.366 1.00 11.67 430 LEU A N 1
ATOM 3486 C CA . LEU A 1 437 ? -13.388 21.459 -23.653 1.00 12.43 430 LEU A CA 1
ATOM 3487 C C . LEU A 1 437 ? -13.664 22.437 -24.788 1.00 10.68 430 LEU A C 1
ATOM 3488 O O . LEU A 1 437 ? -14.062 23.586 -24.576 1.00 12.97 430 LEU A O 1
ATOM 3493 N N . LEU A 1 438 ? -13.373 21.982 -25.999 1.00 10.05 431 LEU A N 1
ATOM 3494 C CA . LEU A 1 438 ? -13.650 22.755 -27.197 1.00 11.03 431 LEU A CA 1
ATOM 3495 C C . LEU A 1 438 ? -15.137 22.675 -27.521 1.00 11.92 431 LEU A C 1
ATOM 3496 O O . LEU A 1 438 ? -15.701 21.581 -27.588 1.00 12.30 431 LEU A O 1
ATOM 3501 N N . SER A 1 439 ? -15.768 23.827 -27.734 1.00 11.42 432 SER A N 1
ATOM 3502 C CA . SER A 1 439 ? -17.126 23.830 -28.258 1.00 12.10 432 SER A CA 1
ATOM 3503 C C . SER A 1 439 ? -17.093 23.643 -29.771 1.00 12.43 432 SER A C 1
ATOM 3504 O O . SER A 1 439 ? -16.095 23.915 -30.441 1.00 12.91 432 SER A O 1
ATOM 3507 N N . TRP A 1 440 ? -18.218 23.181 -30.310 1.00 11.45 433 TRP A N 1
ATOM 3508 C CA . TRP A 1 440 ? -18.264 22.811 -31.720 1.00 11.26 433 TRP A CA 1
ATOM 3509 C C . TRP A 1 440 ? -17.995 24.004 -32.632 1.00 12.83 433 TRP A C 1
ATOM 3510 O O . TRP A 1 440 ? -17.232 23.894 -33.604 1.00 12.85 433 TRP A O 1
ATOM 3521 N N . LEU A 1 441 ? -18.607 25.154 -32.335 1.00 13.90 434 LEU A N 1
ATOM 3522 C CA . LEU A 1 441 ? -18.513 26.318 -33.204 1.00 14.87 434 LEU A CA 1
ATOM 3523 C C . LEU A 1 441 ? -18.024 27.575 -32.512 1.00 15.10 434 LEU A C 1
ATOM 3524 O O . LEU A 1 441 ? -17.735 28.557 -33.207 1.00 15.39 434 LEU A O 1
ATOM 3529 N N . ASN A 1 442 ? -17.909 27.585 -31.182 1.00 14.76 435 ASN A N 1
ATOM 3530 C CA . ASN A 1 442 ? -17.723 28.829 -30.442 1.00 15.68 435 ASN A CA 1
ATOM 3531 C C . ASN A 1 442 ? -16.430 28.872 -29.637 1.00 15.53 435 ASN A C 1
ATOM 3532 O O . ASN A 1 442 ? -16.318 29.674 -28.700 1.00 15.72 435 ASN A O 1
ATOM 3537 N N . GLY A 1 443 ? -15.451 28.039 -29.980 1.00 14.27 436 GLY A N 1
ATOM 3538 C CA . GLY A 1 443 ? -14.175 28.124 -29.294 1.00 14.13 436 GLY A CA 1
ATOM 3539 C C . GLY A 1 443 ? -14.241 27.610 -27.863 1.00 13.66 436 GLY A C 1
ATOM 3540 O O . GLY A 1 443 ? -15.007 26.699 -27.529 1.00 13.65 436 GLY A O 1
ATOM 3541 N N . TYR A 1 444 ? -13.427 28.224 -26.997 1.00 14.06 437 TYR A N 1
ATOM 3542 C CA . TYR A 1 444 ? -13.150 27.701 -25.661 1.00 14.51 437 TYR A CA 1
ATOM 3543 C C . TYR A 1 444 ? -13.616 28.581 -24.507 1.00 15.15 437 TYR A C 1
ATOM 3544 O O . TYR A 1 444 ? -13.621 28.107 -23.364 1.00 15.82 437 TYR A O 1
ATOM 3553 N N . GLN A 1 445 ? -13.980 29.841 -24.751 1.00 14.82 438 GLN A N 1
ATOM 3554 C CA . GLN A 1 445 ? -14.073 30.785 -23.638 1.00 16.35 438 GLN A CA 1
ATOM 3555 C C . GLN A 1 445 ? -15.285 30.543 -22.747 1.00 15.37 438 GLN A C 1
ATOM 3556 O O . GLN A 1 445 ? -15.235 30.860 -21.553 1.00 16.96 438 GLN A O 1
ATOM 3562 N N . LYS A 1 446 ? -16.374 30.002 -23.288 1.00 14.43 439 LYS A N 1
ATOM 3563 C CA . LYS A 1 446 ? -17.514 29.622 -22.454 1.00 15.30 439 LYS A CA 1
ATOM 3564 C C . LYS A 1 446 ? -17.220 28.233 -21.904 1.00 15.60 439 LYS A C 1
ATOM 3565 O O . LYS A 1 446 ? -17.369 27.231 -22.603 1.00 17.84 439 LYS A O 1
ATOM 3571 N N . ARG A 1 447 ? -16.802 28.169 -20.649 1.00 13.28 440 ARG A N 1
ATOM 3572 C CA . ARG A 1 447 ? -16.241 26.956 -20.077 1.00 13.28 440 ARG A CA 1
ATOM 3573 C C . ARG A 1 447 ? -17.291 26.191 -19.286 1.00 12.60 440 ARG A C 1
ATOM 3574 O O . ARG A 1 447 ? -18.177 26.786 -18.667 1.00 13.25 440 ARG A O 1
ATOM 3582 N N . TYR A 1 448 ? -17.175 24.858 -19.308 1.00 12.63 441 TYR A N 1
ATOM 3583 C CA . TYR A 1 448 ? -18.119 23.973 -18.632 1.00 13.00 441 TYR A CA 1
ATOM 3584 C C . TYR A 1 448 ? -17.509 23.080 -17.562 1.00 13.06 441 TYR A C 1
ATOM 3585 O O . TYR A 1 448 ? -18.260 22.396 -16.864 1.00 13.31 441 TYR A O 1
ATOM 3594 N N . GLY A 1 449 ? -16.192 23.043 -17.412 1.00 11.94 442 GLY A N 1
ATOM 3595 C CA . GLY A 1 449 ? -15.588 21.982 -16.631 1.00 12.31 442 GLY A CA 1
ATOM 3596 C C . GLY A 1 449 ? -15.619 22.213 -15.129 1.00 11.94 442 GLY A C 1
ATOM 3597 O O . GLY A 1 449 ? -15.765 23.329 -14.635 1.00 12.76 442 GLY A O 1
ATOM 3598 N N . PHE A 1 450 ? -15.478 21.107 -14.391 1.00 12.13 443 PHE A N 1
ATOM 3599 C CA . PHE A 1 450 ? -15.002 21.180 -13.013 1.00 12.45 443 PHE A CA 1
ATOM 3600 C C . PHE A 1 450 ? -13.516 21.505 -12.960 1.00 12.97 443 PHE A C 1
ATOM 3601 O O . PHE A 1 450 ? -13.040 22.036 -11.949 1.00 13.25 443 PHE A O 1
ATOM 3609 N N . VAL A 1 451 ? -12.788 21.186 -14.030 1.00 12.47 444 VAL A N 1
ATOM 3610 C CA . VAL A 1 451 ? -11.345 21.370 -14.125 1.00 12.33 444 VAL A CA 1
ATOM 3611 C C . VAL A 1 451 ? -11.086 22.374 -15.240 1.00 12.73 444 VAL A C 1
ATOM 3612 O O . VAL A 1 451 ? -11.431 22.129 -16.402 1.00 13.64 444 VAL A O 1
ATOM 3616 N N . TYR A 1 452 ? -10.518 23.516 -14.875 1.00 13.22 445 TYR A N 1
ATOM 3617 C CA . TYR A 1 452 ? -10.123 24.534 -15.832 1.00 13.20 445 TYR A CA 1
ATOM 3618 C C . TYR A 1 452 ? -8.929 24.031 -16.624 1.00 13.21 445 TYR A C 1
ATOM 3619 O O . TYR A 1 452 ? -8.011 23.428 -16.067 1.00 14.13 445 TYR A O 1
ATOM 3628 N N . VAL A 1 453 ? -8.946 24.250 -17.932 1.00 13.68 446 VAL A N 1
ATOM 3629 C CA . VAL A 1 453 ? -7.795 23.952 -18.775 1.00 13.11 446 VAL A CA 1
ATOM 3630 C C . VAL A 1 453 ? -7.231 25.270 -19.275 1.00 13.19 446 VAL A C 1
ATOM 3631 O O . VAL A 1 453 ? -7.943 26.067 -19.898 1.00 13.99 446 VAL A O 1
ATOM 3635 N N . ASN A 1 454 ? -5.948 25.493 -19.005 1.00 13.95 447 ASN A N 1
ATOM 3636 C CA . ASN A 1 454 ? -5.282 26.743 -19.353 1.00 14.84 447 ASN A CA 1
ATOM 3637 C C . ASN A 1 454 ? -4.937 26.743 -20.841 1.00 15.57 447 ASN A C 1
ATOM 3638 O O . ASN A 1 454 ? -3.890 26.253 -21.265 1.00 17.33 447 ASN A O 1
ATOM 3643 N N . ARG A 1 455 ? -5.865 27.262 -21.637 1.00 16.16 448 ARG A N 1
ATOM 3644 C CA . ARG A 1 455 ? -5.694 27.549 -23.055 1.00 16.40 448 ARG A CA 1
ATOM 3645 C C . ARG A 1 455 ? -6.815 28.508 -23.430 1.00 17.16 448 ARG A C 1
ATOM 3646 O O . ARG A 1 455 ? -7.742 28.733 -22.649 1.00 18.82 448 ARG A O 1
ATOM 3654 N N . ASP A 1 456 ? -6.733 29.075 -24.627 1.00 16.84 449 ASP A N 1
ATOM 3655 C CA . ASP A 1 456 ? -7.802 29.956 -25.099 1.00 18.22 449 ASP A CA 1
ATOM 3656 C C . ASP A 1 456 ? -7.996 29.730 -26.594 1.00 16.85 449 ASP A C 1
ATOM 3657 O O . ASP A 1 456 ? -7.582 28.705 -27.145 1.00 16.24 449 ASP A O 1
ATOM 3662 N N . ASP A 1 457 ? -8.665 30.673 -27.257 1.00 17.26 450 ASP A N 1
ATOM 3663 C CA . ASP A 1 457 ? -8.930 30.536 -28.684 1.00 18.20 450 ASP A CA 1
ATOM 3664 C C . ASP A 1 457 ? -7.702 30.812 -29.541 1.00 19.99 450 ASP A C 1
ATOM 3665 O O . ASP A 1 457 ? -7.672 30.395 -30.705 1.00 20.90 450 ASP A O 1
ATOM 3670 N N . GLU A 1 458 ? -6.690 31.491 -28.997 1.00 21.50 451 GLU A N 1
ATOM 3671 C CA . GLU A 1 458 ? -5.518 31.852 -29.783 1.00 24.90 451 GLU A CA 1
ATOM 3672 C C . GLU A 1 458 ? -4.419 30.804 -29.725 1.00 24.30 451 GLU A C 1
ATOM 3673 O O . GLU A 1 458 ? -3.679 30.648 -30.703 1.00 24.96 451 GLU A O 1
ATOM 3679 N N . SER A 1 459 ? -4.286 30.086 -28.613 1.00 22.63 452 SER A N 1
ATOM 3680 C CA . SER A 1 459 ? -3.245 29.072 -28.510 1.00 21.84 452 SER A CA 1
ATOM 3681 C C . SER A 1 459 ? -3.583 28.103 -27.388 1.00 19.73 452 SER A C 1
ATOM 3682 O O . SER A 1 459 ? -4.440 28.363 -26.537 1.00 18.82 452 SER A O 1
ATOM 3685 N N . GLU A 1 460 ? -2.873 26.979 -27.393 1.00 18.99 453 GLU A N 1
ATOM 3686 C CA . GLU A 1 460 ? -3.052 25.948 -26.386 1.00 18.30 453 GLU A CA 1
ATOM 3687 C C . GLU A 1 460 ? -2.345 26.264 -25.078 1.00 16.27 453 GLU A C 1
ATOM 3688 O O . GLU A 1 460 ? -2.510 25.504 -24.119 1.00 15.71 453 GLU A O 1
ATOM 3694 N N . LYS A 1 461 ? -1.586 27.362 -25.004 1.00 17.01 454 LYS A N 1
ATOM 3695 C CA A LYS A 1 461 ? -0.821 27.723 -23.801 0.40 17.38 454 LYS A CA 1
ATOM 3696 C CA B LYS A 1 461 ? -0.821 27.723 -23.800 0.60 17.29 454 LYS A CA 1
ATOM 3697 C C . LYS A 1 461 ? -0.085 26.472 -23.324 1.00 17.40 454 LYS A C 1
ATOM 3698 O O . LYS A 1 461 ? 0.580 25.815 -24.138 1.00 17.63 454 LYS A O 1
ATOM 3709 N N . ASP A 1 462 ? -0.189 26.093 -22.053 1.00 16.72 455 ASP A N 1
ATOM 3710 C CA . ASP A 1 462 ? 0.443 24.887 -21.541 1.00 17.12 455 ASP A CA 1
ATOM 3711 C C . ASP A 1 462 ? -0.553 23.774 -21.244 1.00 15.22 455 ASP A C 1
ATOM 3712 O O . ASP A 1 462 ? -0.151 22.702 -20.786 1.00 16.11 455 ASP A O 1
ATOM 3717 N N . LEU A 1 463 ? -1.839 23.999 -21.502 1.00 13.01 456 LEU A N 1
ATOM 3718 C CA . LEU A 1 463 ? -2.888 23.000 -21.297 1.00 13.80 456 LEU A CA 1
ATOM 3719 C C . LEU A 1 463 ? -2.964 22.497 -19.853 1.00 14.80 456 LEU A C 1
ATOM 3720 O O . LEU A 1 463 ? -3.463 21.395 -19.605 1.00 14.67 456 LEU A O 1
ATOM 3725 N N . ARG A 1 464 ? -2.474 23.257 -18.876 1.00 15.09 457 ARG A N 1
ATOM 3726 C CA . ARG A 1 464 ? -2.472 22.709 -17.528 1.00 16.04 457 ARG A CA 1
ATOM 3727 C C . ARG A 1 464 ? -3.884 22.660 -16.948 1.00 15.26 457 ARG A C 1
ATOM 3728 O O . ARG A 1 464 ? -4.756 23.477 -17.269 1.00 15.31 457 ARG A O 1
ATOM 3736 N N . ARG A 1 465 ? -4.101 21.666 -16.098 1.00 14.57 458 ARG A N 1
ATOM 3737 C CA . ARG A 1 465 ? -5.384 21.417 -15.453 1.00 14.57 458 ARG A CA 1
ATOM 3738 C C . ARG A 1 465 ? -5.388 22.075 -14.077 1.00 14.74 458 ARG A C 1
ATOM 3739 O O . ARG A 1 465 ? -4.451 21.891 -13.295 1.00 16.16 458 ARG A O 1
ATOM 3747 N N . ILE A 1 466 ? -6.453 22.812 -13.768 1.00 14.64 459 ILE A N 1
ATOM 3748 C CA . ILE A 1 466 ? -6.573 23.564 -12.519 1.00 15.50 459 ILE A CA 1
ATOM 3749 C C . ILE A 1 466 ? -7.959 23.295 -11.945 1.00 15.05 459 ILE A C 1
ATOM 3750 O O . ILE A 1 466 ? -8.963 23.587 -12.594 1.00 15.02 459 ILE A O 1
ATOM 3755 N N . LYS A 1 467 ? -8.022 22.749 -10.735 1.00 14.98 460 LYS A N 1
ATOM 3756 C CA . LYS A 1 467 ? -9.316 22.439 -10.132 1.00 15.49 460 LYS A CA 1
ATOM 3757 C C . LYS A 1 467 ? -10.075 23.723 -9.797 1.00 15.26 460 LYS A C 1
ATOM 3758 O O . LYS A 1 467 ? -9.527 24.627 -9.161 1.00 17.69 460 LYS A O 1
ATOM 3764 N N . LYS A 1 468 ? -11.331 23.813 -10.234 1.00 14.14 461 LYS A N 1
ATOM 3765 C CA . LYS A 1 468 ? -12.178 24.937 -9.868 1.00 14.44 461 LYS A CA 1
ATOM 3766 C C . LYS A 1 468 ? -12.832 24.665 -8.512 1.00 14.16 461 LYS A C 1
ATOM 3767 O O . LYS A 1 468 ? -12.847 23.537 -8.020 1.00 15.74 461 LYS A O 1
ATOM 3773 N N . LYS A 1 469 ? -13.405 25.712 -7.911 1.00 14.69 462 LYS A N 1
ATOM 3774 C CA . LYS A 1 469 ? -14.126 25.528 -6.649 1.00 15.49 462 LYS A CA 1
ATOM 3775 C C . LYS A 1 469 ? -15.204 24.445 -6.768 1.00 15.39 462 LYS A C 1
ATOM 3776 O O . LYS A 1 469 ? -15.425 23.655 -5.830 1.00 16.37 462 LYS A O 1
ATOM 3782 N N . SER A 1 470 ? -15.881 24.388 -7.925 1.00 14.42 463 SER A N 1
ATOM 3783 C CA . SER A 1 470 ? -16.944 23.410 -8.131 1.00 14.30 463 SER A CA 1
ATOM 3784 C C . SER A 1 470 ? -16.428 21.980 -8.055 1.00 13.80 463 SER A C 1
ATOM 3785 O O . SER A 1 470 ? -17.185 21.070 -7.693 1.00 13.99 463 SER A O 1
ATOM 3788 N N . PHE A 1 471 ? -15.149 21.763 -8.385 1.00 13.90 464 PHE A N 1
ATOM 3789 C CA . PHE A 1 471 ? -14.557 20.434 -8.254 1.00 14.26 464 PHE A CA 1
ATOM 3790 C C . PHE A 1 471 ? -14.692 19.932 -6.822 1.00 14.30 464 PHE A C 1
ATOM 3791 O O . PHE A 1 471 ? -15.132 18.803 -6.577 1.00 13.97 464 PHE A O 1
ATOM 3799 N N . TYR A 1 472 ? -14.324 20.771 -5.855 1.00 14.80 465 TYR A N 1
ATOM 3800 C CA . TYR A 1 472 ? -14.393 20.354 -4.463 1.00 15.46 465 TYR A CA 1
ATOM 3801 C C . TYR A 1 472 ? -15.834 20.252 -3.983 1.00 14.99 465 TYR A C 1
ATOM 3802 O O . TYR A 1 472 ? -16.157 19.368 -3.165 1.00 16.58 465 TYR A O 1
ATOM 3811 N N . TRP A 1 473 ? -16.713 21.131 -4.483 1.00 14.80 466 TRP A N 1
ATOM 3812 C CA . TRP A 1 473 ? -18.129 21.004 -4.137 1.00 14.68 466 TRP A CA 1
ATOM 3813 C C . TRP A 1 473 ? -18.683 19.645 -4.561 1.00 13.59 466 TRP A C 1
ATOM 3814 O O . TRP A 1 473 ? -19.346 18.952 -3.772 1.00 14.49 466 TRP A O 1
ATOM 3825 N N . TYR A 1 474 ? -18.429 19.246 -5.813 1.00 13.17 467 TYR A N 1
ATOM 3826 C CA . TYR A 1 474 ? -18.973 17.983 -6.303 1.00 12.93 467 TYR A CA 1
ATOM 3827 C C . TYR A 1 474 ? -18.306 16.801 -5.617 1.00 13.13 467 TYR A C 1
ATOM 3828 O O . TYR A 1 474 ? -18.967 15.800 -5.316 1.00 13.60 467 TYR A O 1
ATOM 3837 N N . GLN A 1 475 ? -17.004 16.912 -5.338 1.00 13.53 468 GLN A N 1
ATOM 3838 C CA . GLN A 1 475 ? -16.333 15.904 -4.527 1.00 14.20 468 GLN A CA 1
ATOM 3839 C C . GLN A 1 475 ? -17.090 15.660 -3.224 1.00 15.55 468 GLN A C 1
ATOM 3840 O O . GLN A 1 475 ? -17.305 14.506 -2.826 1.00 15.48 468 GLN A O 1
ATOM 3846 N N . ARG A 1 476 ? -17.523 16.741 -2.561 1.00 15.55 469 ARG A N 1
ATOM 3847 C CA A ARG A 1 476 ? -18.274 16.589 -1.317 0.46 15.39 469 ARG A CA 1
ATOM 3848 C CA B ARG A 1 476 ? -18.285 16.610 -1.319 0.54 15.82 469 ARG A CA 1
ATOM 3849 C C . ARG A 1 476 ? -19.656 15.988 -1.564 1.00 14.92 469 ARG A C 1
ATOM 3850 O O . ARG A 1 476 ? -20.121 15.157 -0.771 1.00 15.31 469 ARG A O 1
ATOM 3865 N N . VAL A 1 477 ? -20.332 16.394 -2.651 1.00 13.74 470 VAL A N 1
ATOM 3866 C CA . VAL A 1 477 ? -21.628 15.794 -2.996 1.00 13.52 470 VAL A CA 1
ATOM 3867 C C . VAL A 1 477 ? -21.495 14.283 -3.121 1.00 13.41 470 VAL A C 1
ATOM 3868 O O . VAL A 1 477 ? -22.287 13.517 -2.563 1.00 13.37 470 VAL A O 1
ATOM 3872 N N . ILE A 1 478 ? -20.476 13.829 -3.846 1.00 13.39 471 ILE A N 1
ATOM 3873 C CA . ILE A 1 478 ? -20.316 12.396 -4.052 1.00 13.81 471 ILE A CA 1
ATOM 3874 C C . ILE A 1 478 ? -19.984 11.703 -2.741 1.00 14.66 471 ILE A C 1
ATOM 3875 O O . ILE A 1 478 ? -20.541 10.645 -2.426 1.00 14.75 471 ILE A O 1
ATOM 3880 N N . GLU A 1 479 ? -19.065 12.286 -1.962 1.00 15.97 472 GLU A N 1
ATOM 3881 C CA A GLU A 1 479 ? -18.656 11.678 -0.699 0.57 17.91 472 GLU A CA 1
ATOM 3882 C CA B GLU A 1 479 ? -18.661 11.657 -0.710 0.43 17.58 472 GLU A CA 1
ATOM 3883 C C . GLU A 1 479 ? -19.853 11.446 0.216 1.00 17.43 472 GLU A C 1
ATOM 3884 O O . GLU A 1 479 ? -19.920 10.435 0.929 1.00 18.63 472 GLU A O 1
ATOM 3895 N N . THR A 1 480 ? -20.806 12.377 0.214 1.00 15.11 473 THR A N 1
ATOM 3896 C CA . THR A 1 480 ? -21.982 12.304 1.071 1.00 15.12 473 THR A CA 1
ATOM 3897 C C . THR A 1 480 ? -23.194 11.704 0.367 1.00 14.78 473 THR A C 1
ATOM 3898 O O . THR A 1 480 ? -24.286 11.683 0.946 1.00 15.54 473 THR A O 1
ATOM 3902 N N . ASN A 1 481 ? -23.020 11.190 -0.849 1.00 13.75 474 ASN A N 1
ATOM 3903 C CA . ASN A 1 481 ? -24.127 10.666 -1.657 1.00 13.51 474 ASN A CA 1
ATOM 3904 C C . ASN A 1 481 ? -25.287 11.653 -1.751 1.00 13.52 474 ASN A C 1
ATOM 3905 O O . ASN A 1 481 ? -26.460 11.272 -1.753 1.00 14.47 474 ASN A O 1
ATOM 3910 N N . GLY A 1 482 ? -24.962 12.939 -1.834 1.00 13.40 475 GLY A N 1
ATOM 3911 C CA . GLY A 1 482 ? -26.002 13.928 -1.999 1.00 14.64 475 GLY A CA 1
ATOM 3912 C C . GLY A 1 482 ? -26.724 14.311 -0.727 1.00 17.48 475 GLY A C 1
ATOM 3913 O O . GLY A 1 482 ? -27.722 15.037 -0.800 1.00 19.75 475 GLY A O 1
ATOM 3914 N N A ALA A 1 483 ? -26.172 13.994 0.444 0.47 18.77 476 ALA A N 1
ATOM 3915 N N B ALA A 1 483 ? -26.352 13.709 0.413 0.53 16.06 476 ALA A N 1
ATOM 3916 C CA A ALA A 1 483 ? -26.706 14.581 1.670 0.47 19.97 476 ALA A CA 1
ATOM 3917 C CA B ALA A 1 483 ? -27.196 13.699 1.605 0.53 15.37 476 ALA A CA 1
ATOM 3918 C C A ALA A 1 483 ? -26.346 16.064 1.795 0.47 19.38 476 ALA A C 1
ATOM 3919 C C B ALA A 1 483 ? -27.298 15.054 2.272 0.53 14.47 476 ALA A C 1
ATOM 3920 O O A ALA A 1 483 ? -27.147 16.857 2.304 0.47 19.62 476 ALA A O 1
ATOM 3921 O O B ALA A 1 483 ? -28.179 15.237 3.117 0.53 15.08 476 ALA A O 1
ATOM 3924 N N A GLU A 1 484 ? -25.157 16.466 1.333 0.47 19.11 477 GLU A N 1
ATOM 3925 N N B GLU A 1 484 ? -26.439 15.997 1.906 0.53 14.06 477 GLU A N 1
ATOM 3926 C CA A GLU A 1 484 ? -24.676 17.841 1.490 0.47 20.42 477 GLU A CA 1
ATOM 3927 C CA B GLU A 1 484 ? -26.419 17.315 2.516 0.53 14.37 477 GLU A CA 1
ATOM 3928 C C A GLU A 1 484 ? -24.488 18.514 0.136 0.47 20.90 477 GLU A C 1
ATOM 3929 C C B GLU A 1 484 ? -27.270 18.335 1.772 0.53 15.82 477 GLU A C 1
ATOM 3930 O O A GLU A 1 484 ? -23.554 18.184 -0.605 0.47 20.38 477 GLU A O 1
ATOM 3931 O O B GLU A 1 484 ? -27.543 19.408 2.322 0.53 15.87 477 GLU A O 1
ATOM 3942 N N A LEU A 1 485 ? -25.337 19.497 -0.153 0.47 21.90 478 LEU A N 1
ATOM 3943 N N B LEU A 1 485 ? -27.701 18.035 0.553 0.53 18.20 478 LEU A N 1
ATOM 3944 C CA A LEU A 1 485 ? -25.251 20.264 -1.387 0.47 23.61 478 LEU A CA 1
ATOM 3945 C CA B LEU A 1 485 ? -28.398 19.027 -0.262 0.53 20.03 478 LEU A CA 1
ATOM 3946 C C A LEU A 1 485 ? -25.139 21.757 -1.085 0.47 22.92 478 LEU A C 1
ATOM 3947 C C B LEU A 1 485 ? -29.888 19.119 0.067 0.53 19.89 478 LEU A C 1
ATOM 3948 O O A LEU A 1 485 ? -24.262 22.448 -1.608 0.47 22.19 478 LEU A O 1
ATOM 3949 O O B LEU A 1 485 ? -30.448 18.216 0.685 0.53 20.22 478 LEU A O 1
ATOM 3958 N N . ARG B 1 11 ? -0.791 -30.033 -55.241 1.00 46.73 4 ARG B N 1
ATOM 3959 C CA . ARG B 1 11 ? -0.579 -31.361 -54.681 1.00 45.69 4 ARG B CA 1
ATOM 3960 C C . ARG B 1 11 ? -1.850 -32.145 -54.965 1.00 46.17 4 ARG B C 1
ATOM 3961 O O . ARG B 1 11 ? -2.945 -31.615 -54.781 1.00 47.25 4 ARG B O 1
ATOM 3969 N N . HIS B 1 12 ? -1.731 -33.400 -55.394 1.00 44.97 5 HIS B N 1
ATOM 3970 C CA . HIS B 1 12 ? -2.925 -34.163 -55.729 1.00 43.97 5 HIS B CA 1
ATOM 3971 C C . HIS B 1 12 ? -3.452 -34.833 -54.464 1.00 37.31 5 HIS B C 1
ATOM 3972 O O . HIS B 1 12 ? -2.749 -35.623 -53.827 1.00 37.04 5 HIS B O 1
ATOM 3979 N N . LEU B 1 13 ? -4.702 -34.528 -54.128 1.00 31.81 6 LEU B N 1
ATOM 3980 C CA . LEU B 1 13 ? -5.368 -35.003 -52.924 1.00 27.06 6 LEU B CA 1
ATOM 3981 C C . LEU B 1 13 ? -5.993 -36.381 -53.142 1.00 24.51 6 LEU B C 1
ATOM 3982 O O . LEU B 1 13 ? -6.462 -36.704 -54.238 1.00 25.37 6 LEU B O 1
ATOM 3987 N N . LYS B 1 14 ? -5.969 -37.202 -52.125 1.00 22.16 7 LYS B N 1
ATOM 3988 C CA . LYS B 1 14 ? -6.664 -38.444 -52.161 1.00 22.58 7 LYS B CA 1
ATOM 3989 C C . LYS B 1 14 ? -8.183 -38.157 -51.998 1.00 20.72 7 LYS B C 1
ATOM 3990 O O . LYS B 1 14 ? -8.527 -37.180 -51.373 1.00 20.44 7 LYS B O 1
ATOM 3996 N N . PRO B 1 15 ? -9.044 -38.984 -52.590 1.00 21.30 8 PRO B N 1
ATOM 3997 C CA . PRO B 1 15 ? -10.470 -38.785 -52.320 1.00 21.16 8 PRO B CA 1
ATOM 3998 C C . PRO B 1 15 ? -10.784 -39.177 -50.889 1.00 20.54 8 PRO B C 1
ATOM 3999 O O . PRO B 1 15 ? -9.996 -39.837 -50.210 1.00 21.63 8 PRO B O 1
ATOM 4003 N N . PHE B 1 16 ? -11.947 -38.745 -50.427 1.00 19.23 9 PHE B N 1
ATOM 4004 C CA . PHE B 1 16 ? -12.485 -39.317 -49.206 1.00 18.44 9 PHE B CA 1
ATOM 4005 C C . PHE B 1 16 ? -12.795 -40.792 -49.458 1.00 19.07 9 PHE B C 1
ATOM 4006 O O . PHE B 1 16 ? -13.204 -41.158 -50.566 1.00 18.98 9 PHE B O 1
ATOM 4014 N N . PRO B 1 17 ? -12.563 -41.667 -48.483 1.00 19.16 10 PRO B N 1
ATOM 4015 C CA . PRO B 1 17 ? -12.777 -43.107 -48.712 1.00 20.21 10 PRO B CA 1
ATOM 4016 C C . PRO B 1 17 ? -14.233 -43.417 -49.006 1.00 20.67 10 PRO B C 1
ATOM 4017 O O . PRO B 1 17 ? -15.133 -42.644 -48.635 1.00 20.19 10 PRO B O 1
ATOM 4021 N N . PRO B 1 18 ? -14.501 -44.543 -49.678 1.00 23.23 11 PRO B N 1
ATOM 4022 C CA . PRO B 1 18 ? -15.857 -44.792 -50.197 1.00 25.14 11 PRO B CA 1
ATOM 4023 C C . PRO B 1 18 ? -16.939 -44.846 -49.143 1.00 27.55 11 PRO B C 1
ATOM 4024 O O . PRO B 1 18 ? -18.080 -44.470 -49.433 1.00 29.49 11 PRO B O 1
ATOM 4028 N N . GLU B 1 19 ? -16.641 -45.314 -47.935 1.00 27.78 12 GLU B N 1
ATOM 4029 C CA . GLU B 1 19 ? -17.655 -45.396 -46.894 1.00 29.41 12 GLU B CA 1
ATOM 4030 C C . GLU B 1 19 ? -17.433 -44.364 -45.795 1.00 25.52 12 GLU B C 1
ATOM 4031 O O . GLU B 1 19 ? -17.858 -44.565 -44.655 1.00 25.58 12 GLU B O 1
ATOM 4037 N N . PHE B 1 20 ? -16.780 -43.251 -46.134 1.00 21.65 13 PHE B N 1
ATOM 4038 C CA . PHE B 1 20 ? -16.550 -42.177 -45.173 1.00 17.48 13 PHE B CA 1
ATOM 4039 C C . PHE B 1 20 ? -17.868 -41.750 -44.544 1.00 16.11 13 PHE B C 1
ATOM 4040 O O . PHE B 1 20 ? -18.866 -41.552 -45.242 1.00 17.25 13 PHE B O 1
ATOM 4048 N N . LEU B 1 21 ? -17.879 -41.632 -43.216 1.00 14.73 14 LEU B N 1
ATOM 4049 C CA . LEU B 1 21 ? -19.129 -41.356 -42.503 1.00 14.71 14 LEU B CA 1
ATOM 4050 C C . LEU B 1 21 ? -19.375 -39.852 -42.452 1.00 13.53 14 LEU B C 1
ATOM 4051 O O . LEU B 1 21 ? -19.004 -39.169 -41.493 1.00 13.82 14 LEU B O 1
ATOM 4056 N N . TRP B 1 22 ? -20.021 -39.330 -43.497 1.00 12.49 15 TRP B N 1
ATOM 4057 C CA . TRP B 1 22 ? -20.520 -37.956 -43.475 1.00 12.06 15 TRP B CA 1
ATOM 4058 C C . TRP B 1 22 ? -21.686 -37.887 -42.505 1.00 12.12 15 TRP B C 1
ATOM 4059 O O . TRP B 1 22 ? -22.746 -38.490 -42.738 1.00 13.12 15 TRP B O 1
ATOM 4070 N N . GLY B 1 23 ? -21.504 -37.142 -41.418 1.00 11.57 16 GLY B N 1
ATOM 4071 C CA . GLY B 1 23 ? -22.438 -37.177 -40.316 1.00 11.61 16 GLY B CA 1
ATOM 4072 C C . GLY B 1 23 ? -22.825 -35.805 -39.798 1.00 10.96 16 GLY B C 1
ATOM 4073 O O . GLY B 1 23 ? -22.338 -34.761 -40.257 1.00 10.11 16 GLY B O 1
ATOM 4074 N N . ALA B 1 24 ? -23.742 -35.843 -38.838 1.00 10.44 17 ALA B N 1
ATOM 4075 C CA . ALA B 1 24 ? -24.044 -34.665 -38.033 1.00 10.25 17 ALA B CA 1
ATOM 4076 C C . ALA B 1 24 ? -24.373 -35.174 -36.645 1.00 9.87 17 ALA B C 1
ATOM 4077 O O . ALA B 1 24 ? -24.608 -36.371 -36.467 1.00 11.35 17 ALA B O 1
ATOM 4079 N N . ALA B 1 25 ? -24.373 -34.275 -35.658 1.00 9.81 18 ALA B N 1
ATOM 4080 C CA . ALA B 1 25 ? -24.420 -34.735 -34.273 1.00 10.48 18 ALA B CA 1
ATOM 4081 C C . ALA B 1 25 ? -25.304 -33.857 -33.396 1.00 10.32 18 ALA B C 1
ATOM 4082 O O . ALA B 1 25 ? -25.633 -32.719 -33.736 1.00 11.36 18 ALA B O 1
ATOM 4084 N N . SER B 1 26 ? -25.653 -34.415 -32.232 1.00 9.40 19 SER B N 1
ATOM 4085 C CA . SER B 1 26 ? -26.403 -33.713 -31.198 1.00 9.74 19 SER B CA 1
ATOM 4086 C C . SER B 1 26 ? -26.043 -34.325 -29.848 1.00 9.31 19 SER B C 1
ATOM 4087 O O . SER B 1 26 ? -25.220 -35.241 -29.760 1.00 9.43 19 SER B O 1
ATOM 4090 N N . ALA B 1 27 ? -26.665 -33.805 -28.785 1.00 8.77 20 ALA B N 1
ATOM 4091 C CA . ALA B 1 27 ? -26.564 -34.378 -27.448 1.00 8.86 20 ALA B CA 1
ATOM 4092 C C . ALA B 1 27 ? -27.956 -34.383 -26.831 1.00 9.60 20 ALA B C 1
ATOM 4093 O O . ALA B 1 27 ? -28.760 -33.483 -27.083 1.00 9.62 20 ALA B O 1
ATOM 4095 N N . ALA B 1 28 ? -28.221 -35.388 -25.990 1.00 9.27 21 ALA B N 1
ATOM 4096 C CA . ALA B 1 28 ? -29.591 -35.655 -25.551 1.00 9.23 21 ALA B CA 1
ATOM 4097 C C . ALA B 1 28 ? -30.208 -34.458 -24.834 1.00 8.92 21 ALA B C 1
ATOM 4098 O O . ALA B 1 28 ? -31.323 -34.038 -25.161 1.00 8.85 21 ALA B O 1
ATOM 4100 N N . TYR B 1 29 ? -29.522 -33.916 -23.830 1.00 8.64 22 TYR B N 1
ATOM 4101 C CA . TYR B 1 29 ? -30.108 -32.812 -23.078 1.00 9.04 22 TYR B CA 1
ATOM 4102 C C . TYR B 1 29 ? -30.349 -31.605 -23.967 1.00 9.07 22 TYR B C 1
ATOM 4103 O O . TYR B 1 29 ? -31.305 -30.852 -23.756 1.00 9.21 22 TYR B O 1
ATOM 4112 N N . GLN B 1 30 ? -29.505 -31.412 -24.973 1.00 8.04 23 GLN B N 1
ATOM 4113 C CA . GLN B 1 30 ? -29.597 -30.232 -25.814 1.00 7.54 23 GLN B CA 1
ATOM 4114 C C . GLN B 1 30 ? -30.727 -30.306 -26.829 1.00 9.10 23 GLN B C 1
ATOM 4115 O O . GLN B 1 30 ? -31.123 -29.259 -27.346 1.00 9.98 23 GLN B O 1
ATOM 4121 N N . VAL B 1 31 ? -31.253 -31.498 -27.128 1.00 9.09 24 VAL B N 1
ATOM 4122 C CA . VAL B 1 31 ? -32.293 -31.604 -28.158 1.00 9.78 24 VAL B CA 1
ATOM 4123 C C . VAL B 1 31 ? -33.609 -32.223 -27.700 1.00 9.28 24 VAL B C 1
ATOM 4124 O O . VAL B 1 31 ? -34.663 -31.899 -28.255 1.00 10.64 24 VAL B O 1
ATOM 4128 N N . GLU B 1 32 ? -33.571 -33.154 -26.743 1.00 8.96 25 GLU B N 1
ATOM 4129 C CA . GLU B 1 32 ? -34.696 -34.087 -26.604 1.00 8.85 25 GLU B CA 1
ATOM 4130 C C . GLU B 1 32 ? -35.952 -33.441 -26.026 1.00 9.25 25 GLU B C 1
ATOM 4131 O O . GLU B 1 32 ? -37.066 -33.691 -26.510 1.00 9.94 25 GLU B O 1
ATOM 4137 N N . GLY B 1 33 ? -35.809 -32.672 -24.950 1.00 9.62 26 GLY B N 1
ATOM 4138 C CA . GLY B 1 33 ? -36.998 -32.356 -24.173 1.00 9.97 26 GLY B CA 1
ATOM 4139 C C . GLY B 1 33 ? -37.520 -33.598 -23.463 1.00 9.71 26 GLY B C 1
ATOM 4140 O O . GLY B 1 33 ? -36.765 -34.502 -23.086 1.00 10.14 26 GLY B O 1
ATOM 4141 N N . ALA B 1 34 ? -38.837 -33.638 -23.260 1.00 9.46 27 ALA B N 1
ATOM 4142 C CA . ALA B 1 34 ? -39.491 -34.777 -22.606 1.00 10.57 27 ALA B CA 1
ATOM 4143 C C . ALA B 1 34 ? -38.768 -35.173 -21.320 1.00 10.49 27 ALA B C 1
ATOM 4144 O O . ALA B 1 34 ? -38.532 -36.350 -21.044 1.00 11.81 27 ALA B O 1
ATOM 4146 N N . TRP B 1 35 ? -38.436 -34.161 -20.517 1.00 10.21 28 TRP B N 1
ATOM 4147 C CA . TRP B 1 35 ? -37.527 -34.343 -19.388 1.00 11.18 28 TRP B CA 1
ATOM 4148 C C . TRP B 1 35 ? -38.125 -35.198 -18.284 1.00 11.62 28 TRP B C 1
ATOM 4149 O O . TRP B 1 35 ? -37.377 -35.728 -17.456 1.00 11.07 28 TRP B O 1
ATOM 4160 N N . ASN B 1 36 ? -39.452 -35.331 -18.240 1.00 12.24 29 ASN B N 1
ATOM 4161 C CA . ASN B 1 36 ? -40.136 -36.055 -17.174 1.00 13.41 29 ASN B CA 1
ATOM 4162 C C . ASN B 1 36 ? -41.142 -37.054 -17.733 1.00 15.45 29 ASN B C 1
ATOM 4163 O O . ASN B 1 36 ? -42.109 -37.407 -17.059 1.00 17.75 29 ASN B O 1
ATOM 4168 N N . GLU B 1 37 ? -40.932 -37.518 -18.960 1.00 13.84 30 GLU B N 1
ATOM 4169 C CA . GLU B 1 37 ? -41.893 -38.365 -19.648 1.00 14.55 30 GLU B CA 1
ATOM 4170 C C . GLU B 1 37 ? -41.429 -39.811 -19.693 1.00 14.48 30 GLU B C 1
ATOM 4171 O O . GLU B 1 37 ? -40.227 -40.100 -19.694 1.00 14.81 30 GLU B O 1
ATOM 4177 N N . ASP B 1 38 ? -42.408 -40.714 -19.751 1.00 14.34 31 ASP B N 1
ATOM 4178 C CA . ASP B 1 38 ? -42.156 -42.131 -19.989 1.00 15.74 31 ASP B CA 1
ATOM 4179 C C . ASP B 1 38 ? -41.207 -42.730 -18.953 1.00 16.18 31 ASP B C 1
ATOM 4180 O O . ASP B 1 38 ? -40.417 -43.627 -19.263 1.00 17.39 31 ASP B O 1
ATOM 4185 N N . GLY B 1 39 ? -41.303 -42.248 -17.712 1.00 16.04 32 GLY B N 1
ATOM 4186 C CA . GLY B 1 39 ? -40.548 -42.771 -16.596 1.00 15.74 32 GLY B CA 1
ATOM 4187 C C . GLY B 1 39 ? -39.147 -42.218 -16.438 1.00 14.13 32 GLY B C 1
ATOM 4188 O O . GLY B 1 39 ? -38.427 -42.667 -15.536 1.00 14.98 32 GLY B O 1
ATOM 4189 N N . LYS B 1 40 ? -38.739 -41.251 -17.260 1.00 13.00 33 LYS B N 1
ATOM 4190 C CA . LYS B 1 40 ? -37.379 -40.733 -17.173 1.00 11.58 33 LYS B CA 1
ATOM 4191 C C . LYS B 1 40 ? -37.120 -40.120 -15.798 1.00 11.20 33 LYS B C 1
ATOM 4192 O O . LYS B 1 40 ? -37.936 -39.358 -15.278 1.00 13.21 33 LYS B O 1
ATOM 4198 N N . GLY B 1 41 ? -35.961 -40.445 -15.210 1.00 11.07 34 GLY B N 1
ATOM 4199 C CA . GLY B 1 41 ? -35.561 -39.840 -13.957 1.00 11.74 34 GLY B CA 1
ATOM 4200 C C . GLY B 1 41 ? -34.837 -38.513 -14.161 1.00 11.01 34 GLY B C 1
ATOM 4201 O O . GLY B 1 41 ? -34.485 -38.130 -15.274 1.00 11.82 34 GLY B O 1
ATOM 4202 N N . LEU B 1 42 ? -34.610 -37.804 -13.053 1.00 10.68 35 LEU B N 1
ATOM 4203 C CA . LEU B 1 42 ? -33.874 -36.544 -13.112 1.00 11.37 35 LEU B CA 1
ATOM 4204 C C . LEU B 1 42 ? -32.408 -36.802 -13.430 1.00 10.50 35 LEU B C 1
ATOM 4205 O O . LEU B 1 42 ? -31.785 -37.693 -12.843 1.00 10.95 35 LEU B O 1
ATOM 4210 N N . SER B 1 43 ? -31.851 -36.018 -14.348 1.00 10.14 36 SER B N 1
ATOM 4211 C CA . SER B 1 43 ? -30.406 -35.984 -14.512 1.00 9.92 36 SER B CA 1
ATOM 4212 C C . SER B 1 43 ? -29.825 -34.833 -13.698 1.00 9.78 36 SER B C 1
ATOM 4213 O O . SER B 1 43 ? -30.538 -33.942 -13.234 1.00 10.82 36 SER B O 1
ATOM 4216 N N . VAL B 1 44 ? -28.495 -34.838 -13.552 1.00 9.27 37 VAL B N 1
ATOM 4217 C CA . VAL B 1 44 ? -27.860 -33.731 -12.849 1.00 9.54 37 VAL B CA 1
ATOM 4218 C C . VAL B 1 44 ? -28.099 -32.413 -13.568 1.00 10.20 37 VAL B C 1
ATOM 4219 O O . VAL B 1 44 ? -28.086 -31.352 -12.938 1.00 10.61 37 VAL B O 1
ATOM 4223 N N . TRP B 1 45 ? -28.306 -32.449 -14.891 1.00 9.58 38 TRP B N 1
ATOM 4224 C CA . TRP B 1 45 ? -28.552 -31.213 -15.633 1.00 10.73 38 TRP B CA 1
ATOM 4225 C C . TRP B 1 45 ? -29.980 -30.712 -15.455 1.00 11.42 38 TRP B C 1
ATOM 4226 O O . TRP B 1 45 ? -30.206 -29.496 -15.396 1.00 12.83 38 TRP B O 1
ATOM 4237 N N . ASP B 1 46 ? -30.954 -31.626 -15.358 1.00 10.53 39 ASP B N 1
ATOM 4238 C CA . ASP B 1 46 ? -32.314 -31.211 -15.027 1.00 11.30 39 ASP B CA 1
ATOM 4239 C C . ASP B 1 46 ? -32.307 -30.359 -13.769 1.00 12.89 39 ASP B C 1
ATOM 4240 O O . ASP B 1 46 ? -32.934 -29.296 -13.714 1.00 14.76 39 ASP B O 1
ATOM 4245 N N . VAL B 1 47 ? -31.574 -30.808 -12.750 1.00 11.61 40 VAL B N 1
ATOM 4246 C CA . VAL B 1 47 ? -31.553 -30.110 -11.469 1.00 11.83 40 VAL B CA 1
ATOM 4247 C C . VAL B 1 47 ? -30.703 -28.846 -11.547 1.00 11.72 40 VAL B C 1
ATOM 4248 O O . VAL B 1 47 ? -31.118 -27.765 -11.119 1.00 13.06 40 VAL B O 1
ATOM 4252 N N . PHE B 1 48 ? -29.495 -28.967 -12.098 1.00 11.48 41 PHE B N 1
ATOM 4253 C CA . PHE B 1 48 ? -28.554 -27.850 -12.124 1.00 11.78 41 PHE B CA 1
ATOM 4254 C C . PHE B 1 48 ? -29.121 -26.659 -12.886 1.00 12.28 41 PHE B C 1
ATOM 4255 O O . PHE B 1 48 ? -29.000 -25.513 -12.438 1.00 12.92 41 PHE B O 1
ATOM 4263 N N . ALA B 1 49 ? -29.749 -26.907 -14.042 1.00 11.90 42 ALA B N 1
ATOM 4264 C CA . ALA B 1 49 ? -30.209 -25.790 -14.863 1.00 11.69 42 ALA B CA 1
ATOM 4265 C C . ALA B 1 49 ? -31.376 -25.045 -14.232 1.00 13.16 42 ALA B C 1
ATOM 4266 O O . ALA B 1 49 ? -31.704 -23.942 -14.678 1.00 13.75 42 ALA B O 1
ATOM 4268 N N . LYS B 1 50 ? -32.033 -25.630 -13.235 1.00 13.12 43 LYS B N 1
ATOM 4269 C CA . LYS B 1 50 ? -33.129 -24.961 -12.548 1.00 14.57 43 LYS B CA 1
ATOM 4270 C C . LYS B 1 50 ? -32.667 -24.166 -11.333 1.00 16.24 43 LYS B C 1
ATOM 4271 O O . LYS B 1 50 ? -33.489 -23.505 -10.692 1.00 17.72 43 LYS B O 1
ATOM 4277 N N . GLN B 1 51 ? -31.376 -24.191 -11.020 1.00 16.52 44 GLN B N 1
ATOM 4278 C CA . GLN B 1 51 ? -30.849 -23.305 -9.988 1.00 17.76 44 GLN B CA 1
ATOM 4279 C C . GLN B 1 51 ? -30.969 -21.863 -10.464 1.00 19.15 44 GLN B C 1
ATOM 4280 O O . GLN B 1 51 ? -30.550 -21.552 -11.587 1.00 18.62 44 GLN B O 1
ATOM 4286 N N . PRO B 1 52 ? -31.526 -20.962 -9.656 1.00 21.76 45 PRO B N 1
ATOM 4287 C CA . PRO B 1 52 ? -31.688 -19.574 -10.103 1.00 22.66 45 PRO B CA 1
ATOM 4288 C C . PRO B 1 52 ? -30.357 -18.961 -10.510 1.00 23.42 45 PRO B C 1
ATOM 4289 O O . PRO B 1 52 ? -29.346 -19.102 -9.814 1.00 23.51 45 PRO B O 1
ATOM 4293 N N . GLY B 1 53 ? -30.366 -18.279 -11.656 1.00 22.83 46 GLY B N 1
ATOM 4294 C CA . GLY B 1 53 ? -29.195 -17.597 -12.164 1.00 22.16 46 GLY B CA 1
ATOM 4295 C C . GLY B 1 53 ? -28.206 -18.461 -12.915 1.00 20.72 46 GLY B C 1
ATOM 4296 O O . GLY B 1 53 ? -27.260 -17.922 -13.499 1.00 21.97 46 GLY B O 1
ATOM 4297 N N . ARG B 1 54 ? -28.402 -19.779 -12.949 1.00 18.83 47 ARG B N 1
ATOM 4298 C CA . ARG B 1 54 ? -27.388 -20.663 -13.514 1.00 18.51 47 ARG B CA 1
ATOM 4299 C C . ARG B 1 54 ? -27.329 -20.578 -15.037 1.00 17.08 47 ARG B C 1
ATOM 4300 O O . ARG B 1 54 ? -26.240 -20.610 -15.624 1.00 18.52 47 ARG B O 1
ATOM 4308 N N . THR B 1 55 ? -28.475 -20.476 -15.695 1.00 14.89 48 THR B N 1
ATOM 4309 C CA . THR B 1 55 ? -28.529 -20.467 -17.148 1.00 14.07 48 THR B CA 1
ATOM 4310 C C . THR B 1 55 ? -29.169 -19.176 -17.636 1.00 13.63 48 THR B C 1
ATOM 4311 O O . THR B 1 55 ? -29.975 -18.556 -16.934 1.00 15.28 48 THR B O 1
ATOM 4315 N N . PHE B 1 56 ? -28.816 -18.784 -18.857 1.00 13.82 49 PHE B N 1
ATOM 4316 C CA . PHE B 1 56 ? -29.314 -17.534 -19.412 1.00 13.82 49 PHE B CA 1
ATOM 4317 C C . PHE B 1 56 ? -30.832 -17.576 -19.534 1.00 13.87 49 PHE B C 1
ATOM 4318 O O . PHE B 1 56 ? -31.404 -18.500 -20.130 1.00 13.13 49 PHE B O 1
ATOM 4326 N N . LYS B 1 57 ? -31.482 -16.576 -18.938 1.00 14.44 50 LYS B N 1
ATOM 4327 C CA . LYS B 1 57 ? -32.934 -16.443 -18.938 1.00 15.16 50 LYS B CA 1
ATOM 4328 C C . LYS B 1 57 ? -33.633 -17.679 -18.385 1.00 14.74 50 LYS B C 1
ATOM 4329 O O . LYS B 1 57 ? -34.808 -17.920 -18.677 1.00 16.49 50 LYS B O 1
ATOM 4335 N N . GLY B 1 58 ? -32.931 -18.454 -17.563 1.00 14.42 51 GLY B N 1
ATOM 4336 C CA . GLY B 1 58 ? -33.504 -19.660 -17.002 1.00 14.37 51 GLY B CA 1
ATOM 4337 C C . GLY B 1 58 ? -33.790 -20.758 -18.002 1.00 13.52 51 GLY B C 1
ATOM 4338 O O . GLY B 1 58 ? -34.529 -21.696 -17.680 1.00 14.92 51 GLY B O 1
ATOM 4339 N N . THR B 1 59 ? -33.212 -20.688 -19.201 1.00 12.91 52 THR B N 1
ATOM 4340 C CA . THR B 1 59 ? -33.461 -21.725 -20.196 1.00 11.91 52 THR B CA 1
ATOM 4341 C C . THR B 1 59 ? -32.950 -23.079 -19.702 1.00 12.63 52 THR B C 1
ATOM 4342 O O . THR B 1 59 ? -31.952 -23.175 -18.982 1.00 13.92 52 THR B O 1
ATOM 4346 N N . ASN B 1 60 ? -33.645 -24.139 -20.095 1.00 11.11 53 ASN B N 1
ATOM 4347 C CA . ASN B 1 60 ? -33.312 -25.470 -19.602 1.00 11.32 53 ASN B CA 1
ATOM 4348 C C . ASN B 1 60 ? -33.823 -26.499 -20.603 1.00 10.77 53 ASN B C 1
ATOM 4349 O O . ASN B 1 60 ? -34.420 -26.154 -21.626 1.00 10.92 53 ASN B O 1
ATOM 4354 N N . GLY B 1 61 ? -33.589 -27.770 -20.294 1.00 10.49 54 GLY B N 1
ATOM 4355 C CA . GLY B 1 61 ? -33.891 -28.845 -21.225 1.00 10.16 54 GLY B CA 1
ATOM 4356 C C . GLY B 1 61 ? -35.272 -29.465 -21.096 1.00 9.22 54 GLY B C 1
ATOM 4357 O O . GLY B 1 61 ? -35.493 -30.569 -21.597 1.00 10.72 54 GLY B O 1
ATOM 4358 N N . ASP B 1 62 ? -36.215 -28.788 -20.434 1.00 9.89 55 ASP B N 1
ATOM 4359 C CA . ASP B 1 62 ? -37.548 -29.369 -20.283 1.00 10.36 55 ASP B CA 1
ATOM 4360 C C . ASP B 1 62 ? -38.142 -29.722 -21.636 1.00 10.47 55 ASP B C 1
ATOM 4361 O O . ASP B 1 62 ? -38.742 -30.794 -21.804 1.00 10.48 55 ASP B O 1
ATOM 4366 N N . VAL B 1 63 ? -38.008 -28.810 -22.601 1.00 9.87 56 VAL B N 1
ATOM 4367 C CA . VAL B 1 63 ? -38.500 -28.994 -23.960 1.00 10.79 56 VAL B CA 1
ATOM 4368 C C . VAL B 1 63 ? -37.366 -28.982 -24.977 1.00 10.54 56 VAL B C 1
ATOM 4369 O O . VAL B 1 63 ? -37.347 -29.798 -25.904 1.00 10.79 56 VAL B O 1
ATOM 4373 N N . ALA B 1 64 ? -36.401 -28.078 -24.812 1.00 10.15 57 ALA B N 1
ATOM 4374 C CA . ALA B 1 64 ? -35.282 -27.939 -25.758 1.00 9.07 57 ALA B CA 1
ATOM 4375 C C . ALA B 1 64 ? -35.876 -27.729 -27.152 1.00 10.00 57 ALA B C 1
ATOM 4376 O O . ALA B 1 64 ? -36.697 -26.821 -27.327 1.00 10.07 57 ALA B O 1
ATOM 4378 N N . VAL B 1 65 ? -35.514 -28.537 -28.147 1.00 8.97 58 VAL B N 1
ATOM 4379 C CA . VAL B 1 65 ? -36.144 -28.459 -29.460 1.00 9.99 58 VAL B CA 1
ATOM 4380 C C . VAL B 1 65 ? -37.103 -29.619 -29.694 1.00 9.81 58 VAL B C 1
ATOM 4381 O O . VAL B 1 65 ? -37.542 -29.849 -30.833 1.00 10.22 58 VAL B O 1
ATOM 4385 N N . ASP B 1 66 ? -37.448 -30.346 -28.634 1.00 10.33 59 ASP B N 1
ATOM 4386 C CA . ASP B 1 66 ? -38.519 -31.336 -28.656 1.00 9.86 59 ASP B CA 1
ATOM 4387 C C . ASP B 1 66 ? -38.227 -32.495 -29.602 1.00 9.51 59 ASP B C 1
ATOM 4388 O O . ASP B 1 66 ? -39.142 -33.081 -30.178 1.00 10.89 59 ASP B O 1
ATOM 4393 N N . HIS B 1 67 ? -36.957 -32.865 -29.750 1.00 9.64 60 HIS B N 1
ATOM 4394 C CA . HIS B 1 67 ? -36.608 -33.982 -30.622 1.00 10.11 60 HIS B CA 1
ATOM 4395 C C . HIS B 1 67 ? -37.248 -35.294 -30.163 1.00 10.80 60 HIS B C 1
ATOM 4396 O O . HIS B 1 67 ? -37.533 -36.166 -30.996 1.00 11.24 60 HIS B O 1
ATOM 4403 N N . TYR B 1 68 ? -37.517 -35.444 -28.857 1.00 10.41 61 TYR B N 1
ATOM 4404 C CA . TYR B 1 68 ? -38.144 -36.677 -28.379 1.00 10.05 61 TYR B CA 1
ATOM 4405 C C . TYR B 1 68 ? -39.473 -36.933 -29.083 1.00 10.03 61 TYR B C 1
ATOM 4406 O O . TYR B 1 68 ? -39.801 -38.080 -29.418 1.00 11.33 61 TYR B O 1
ATOM 4415 N N . HIS B 1 69 ? -40.252 -35.882 -29.317 1.00 10.70 62 HIS B N 1
ATOM 4416 C CA . HIS B 1 69 ? -41.535 -36.038 -29.988 1.00 11.10 62 HIS B CA 1
ATOM 4417 C C . HIS B 1 69 ? -41.457 -35.812 -31.488 1.00 12.00 62 HIS B C 1
ATOM 4418 O O . HIS B 1 69 ? -42.390 -36.192 -32.205 1.00 14.57 62 HIS B O 1
ATOM 4425 N N . ARG B 1 70 ? -40.375 -35.206 -31.978 1.00 10.85 63 ARG B N 1
ATOM 4426 C CA . ARG B 1 70 ? -40.278 -34.795 -33.377 1.00 11.07 63 ARG B CA 1
ATOM 4427 C C . ARG B 1 70 ? -39.179 -35.537 -34.126 1.00 10.68 63 ARG B C 1
ATOM 4428 O O . ARG B 1 70 ? -38.767 -35.109 -35.216 1.00 12.22 63 ARG B O 1
ATOM 4436 N N . TYR B 1 71 ? -38.730 -36.673 -33.581 1.00 11.89 64 TYR B N 1
ATOM 4437 C CA . TYR B 1 71 ? -37.597 -37.374 -34.176 1.00 12.10 64 TYR B CA 1
ATOM 4438 C C . TYR B 1 71 ? -37.917 -37.878 -35.575 1.00 12.14 64 TYR B C 1
ATOM 4439 O O . TYR B 1 71 ? -37.016 -37.981 -36.408 1.00 13.08 64 TYR B O 1
ATOM 4448 N N . GLN B 1 72 ? -39.186 -38.178 -35.870 1.00 12.67 65 GLN B N 1
ATOM 4449 C CA . GLN B 1 72 ? -39.502 -38.642 -37.216 1.00 14.20 65 GLN B CA 1
ATOM 4450 C C . GLN B 1 72 ? -39.268 -37.539 -38.237 1.00 13.89 65 GLN B C 1
ATOM 4451 O O . GLN B 1 72 ? -38.671 -37.780 -39.295 1.00 14.76 65 GLN B O 1
ATOM 4457 N N . GLU B 1 73 ? -39.703 -36.316 -37.921 1.00 13.20 66 GLU B N 1
ATOM 4458 C CA . GLU B 1 73 ? -39.451 -35.189 -38.811 1.00 13.26 66 GLU B CA 1
ATOM 4459 C C . GLU B 1 73 ? -37.955 -34.932 -38.937 1.00 12.72 66 GLU B C 1
ATOM 4460 O O . GLU B 1 73 ? -37.442 -34.706 -40.044 1.00 13.46 66 GLU B O 1
ATOM 4466 N N . ASP B 1 74 ? -37.230 -34.979 -37.811 1.00 11.72 67 ASP B N 1
ATOM 4467 C CA . ASP B 1 74 ? -35.797 -34.707 -37.865 1.00 11.66 67 ASP B CA 1
ATOM 4468 C C . ASP B 1 74 ? -35.062 -35.749 -38.702 1.00 11.25 67 ASP B C 1
ATOM 4469 O O . ASP B 1 74 ? -34.187 -35.404 -39.511 1.00 12.26 67 ASP B O 1
ATOM 4474 N N . VAL B 1 75 ? -35.404 -37.028 -38.533 1.00 12.53 68 VAL B N 1
ATOM 4475 C CA . VAL B 1 75 ? -34.765 -38.072 -39.332 1.00 13.49 68 VAL B CA 1
ATOM 4476 C C . VAL B 1 75 ? -35.141 -37.937 -40.804 1.00 13.26 68 VAL B C 1
ATOM 4477 O O . VAL B 1 75 ? -34.310 -38.171 -41.688 1.00 13.52 68 VAL B O 1
ATOM 4481 N N . ALA B 1 76 ? -36.390 -37.552 -41.098 1.00 13.73 69 ALA B N 1
ATOM 4482 C CA . ALA B 1 76 ? -36.757 -37.306 -42.490 1.00 13.86 69 ALA B CA 1
ATOM 4483 C C . ALA B 1 76 ? -35.879 -36.216 -43.099 1.00 13.50 69 ALA B C 1
ATOM 4484 O O . ALA B 1 76 ? -35.464 -36.317 -44.261 1.00 14.20 69 ALA B O 1
ATOM 4486 N N . LEU B 1 77 ? -35.574 -35.171 -42.325 1.00 13.28 70 LEU B N 1
ATOM 4487 C CA . LEU B 1 77 ? -34.657 -34.138 -42.811 1.00 12.78 70 LEU B CA 1
ATOM 4488 C C . LEU B 1 77 ? -33.247 -34.685 -43.006 1.00 12.48 70 LEU B C 1
ATOM 4489 O O . LEU B 1 77 ? -32.562 -34.311 -43.967 1.00 13.06 70 LEU B O 1
ATOM 4494 N N . MET B 1 78 ? -32.790 -35.557 -42.102 1.00 12.35 71 MET B N 1
ATOM 4495 C CA . MET B 1 78 ? -31.477 -36.177 -42.287 1.00 12.84 71 MET B CA 1
ATOM 4496 C C . MET B 1 78 ? -31.431 -36.983 -43.575 1.00 13.37 71 MET B C 1
ATOM 4497 O O . MET B 1 78 ? -30.425 -36.965 -44.297 1.00 14.00 71 MET B O 1
ATOM 4502 N N . ALA B 1 79 ? -32.507 -37.717 -43.865 1.00 14.03 72 ALA B N 1
ATOM 4503 C CA . ALA B 1 79 ? -32.561 -38.520 -45.080 1.00 15.60 72 ALA B CA 1
ATOM 4504 C C . ALA B 1 79 ? -32.600 -37.633 -46.313 1.00 15.61 72 ALA B C 1
ATOM 4505 O O . ALA B 1 79 ? -31.983 -37.956 -47.338 1.00 16.80 72 ALA B O 1
ATOM 4507 N N . GLU B 1 80 ? -33.316 -36.505 -46.231 1.00 14.66 73 GLU B N 1
ATOM 4508 C CA . GLU B 1 80 ? -33.309 -35.545 -47.331 1.00 15.47 73 GLU B CA 1
ATOM 4509 C C . GLU B 1 80 ? -31.901 -35.012 -47.574 1.00 14.33 73 GLU B C 1
ATOM 4510 O O . GLU B 1 80 ? -31.460 -34.891 -48.726 1.00 17.23 73 GLU B O 1
ATOM 4516 N N . MET B 1 81 ? -31.174 -34.707 -46.499 1.00 14.05 74 MET B N 1
ATOM 4517 C CA . MET B 1 81 ? -29.786 -34.278 -46.637 1.00 15.30 74 MET B CA 1
ATOM 4518 C C . MET B 1 81 ? -28.903 -35.396 -47.175 1.00 16.02 74 MET B C 1
ATOM 4519 O O . MET B 1 81 ? -27.892 -35.120 -47.830 1.00 16.99 74 MET B O 1
ATOM 4524 N N . GLY B 1 82 ? -29.275 -36.651 -46.934 1.00 16.14 75 GLY B N 1
ATOM 4525 C CA . GLY B 1 82 ? -28.441 -37.774 -47.311 1.00 16.15 75 GLY B CA 1
ATOM 4526 C C . GLY B 1 82 ? -27.369 -38.127 -46.306 1.00 15.07 75 GLY B C 1
ATOM 4527 O O . GLY B 1 82 ? -26.345 -38.699 -46.683 1.00 14.73 75 GLY B O 1
ATOM 4528 N N . LEU B 1 83 ? -27.568 -37.792 -45.033 1.00 16.30 76 LEU B N 1
ATOM 4529 C CA . LEU B 1 83 ? -26.572 -38.101 -44.014 1.00 15.76 76 LEU B CA 1
ATOM 4530 C C . LEU B 1 83 ? -26.184 -39.567 -44.079 1.00 14.72 76 LEU B C 1
ATOM 4531 O O . LEU B 1 83 ? -27.047 -40.447 -44.135 1.00 14.74 76 LEU B O 1
ATOM 4536 N N . LYS B 1 84 ? -24.881 -39.831 -44.043 1.00 15.12 77 LYS B N 1
ATOM 4537 C CA . LYS B 1 84 ? -24.443 -41.211 -43.913 1.00 15.03 77 LYS B CA 1
ATOM 4538 C C . LYS B 1 84 ? -24.503 -41.664 -42.469 1.00 14.84 77 LYS B C 1
ATOM 4539 O O . LYS B 1 84 ? -24.637 -42.868 -42.208 1.00 16.08 77 LYS B O 1
ATOM 4545 N N . ALA B 1 85 ? -24.393 -40.724 -41.528 1.00 13.32 78 ALA B N 1
ATOM 4546 C CA . ALA B 1 85 ? -24.359 -41.078 -40.118 1.00 12.64 78 ALA B CA 1
ATOM 4547 C C . ALA B 1 85 ? -24.966 -39.962 -39.281 1.00 11.71 78 ALA B C 1
ATOM 4548 O O . ALA B 1 85 ? -24.856 -38.766 -39.604 1.00 12.78 78 ALA B O 1
ATOM 4550 N N . TYR B 1 86 ? -25.583 -40.372 -38.174 1.00 11.39 79 TYR B N 1
ATOM 4551 C CA . TYR B 1 86 ? -26.101 -39.434 -37.184 1.00 10.69 79 TYR B CA 1
ATOM 4552 C C . TYR B 1 86 ? -25.589 -39.863 -35.820 1.00 10.37 79 TYR B C 1
ATOM 4553 O O . TYR B 1 86 ? -25.845 -40.993 -35.387 1.00 11.21 79 TYR B O 1
ATOM 4562 N N . ARG B 1 87 ? -24.838 -38.981 -35.162 1.00 9.88 80 ARG B N 1
ATOM 4563 C CA . ARG B 1 87 ? -24.307 -39.271 -33.840 1.00 9.63 80 ARG B CA 1
ATOM 4564 C C . ARG B 1 87 ? -25.178 -38.590 -32.798 1.00 9.08 80 ARG B C 1
ATOM 4565 O O . ARG B 1 87 ? -25.397 -37.371 -32.854 1.00 10.98 80 ARG B O 1
ATOM 4573 N N . PHE B 1 88 ? -25.674 -39.378 -31.859 1.00 10.28 81 PHE B N 1
ATOM 4574 C CA . PHE B 1 88 ? -26.546 -38.842 -30.822 1.00 9.53 81 PHE B CA 1
ATOM 4575 C C . PHE B 1 88 ? -26.099 -39.456 -29.513 1.00 8.66 81 PHE B C 1
ATOM 4576 O O . PHE B 1 88 ? -25.359 -40.436 -29.511 1.00 10.05 81 PHE B O 1
ATOM 4584 N N . SER B 1 89 ? -26.534 -38.878 -28.395 1.00 8.64 82 SER B N 1
ATOM 4585 C CA . SER B 1 89 ? -26.251 -39.488 -27.107 1.00 8.26 82 SER B CA 1
ATOM 4586 C C . SER B 1 89 ? -27.517 -40.081 -26.501 1.00 9.33 82 SER B C 1
ATOM 4587 O O . SER B 1 89 ? -28.639 -39.645 -26.798 1.00 10.24 82 SER B O 1
ATOM 4590 N N . VAL B 1 90 ? -27.320 -41.110 -25.684 1.00 9.16 83 VAL B N 1
ATOM 4591 C CA . VAL B 1 90 ? -28.402 -41.746 -24.942 1.00 9.23 83 VAL B CA 1
ATOM 4592 C C . VAL B 1 90 ? -28.454 -41.123 -23.563 1.00 9.66 83 VAL B C 1
ATOM 4593 O O . VAL B 1 90 ? -27.423 -40.973 -22.898 1.00 10.27 83 VAL B O 1
ATOM 4597 N N . SER B 1 91 ? -29.655 -40.757 -23.136 1.00 9.59 84 SER B N 1
ATOM 4598 C CA . SER B 1 91 ? -29.855 -40.178 -21.818 1.00 10.36 84 SER B CA 1
ATOM 4599 C C . SER B 1 91 ? -29.957 -41.318 -20.811 1.00 9.52 84 SER B C 1
ATOM 4600 O O . SER B 1 91 ? -30.972 -42.030 -20.765 1.00 10.71 84 SER B O 1
ATOM 4603 N N . TRP B 1 92 ? -28.908 -41.473 -19.996 1.00 8.84 85 TRP B N 1
ATOM 4604 C CA . TRP B 1 92 ? -28.855 -42.535 -18.995 1.00 9.13 85 TRP B CA 1
ATOM 4605 C C . TRP B 1 92 ? -30.100 -42.534 -18.119 1.00 9.96 85 TRP B C 1
ATOM 4606 O O . TRP B 1 92 ? -30.638 -43.599 -17.795 1.00 10.41 85 TRP B O 1
ATOM 4617 N N . SER B 1 93 ? -30.592 -41.350 -17.745 1.00 10.67 86 SER B N 1
ATOM 4618 C CA . SER B 1 93 ? -31.757 -41.294 -16.861 1.00 11.03 86 SER B CA 1
ATOM 4619 C C . SER B 1 93 ? -33.057 -41.755 -17.518 1.00 11.23 86 SER B C 1
ATOM 4620 O O . SER B 1 93 ? -34.033 -42.003 -16.796 1.00 11.39 86 SER B O 1
ATOM 4623 N N . ARG B 1 94 ? -33.105 -41.888 -18.847 1.00 10.40 87 ARG B N 1
ATOM 4624 C CA . ARG B 1 94 ? -34.260 -42.538 -19.462 1.00 10.57 87 ARG B CA 1
ATOM 4625 C C . ARG B 1 94 ? -34.188 -44.047 -19.315 1.00 11.35 87 ARG B C 1
ATOM 4626 O O . ARG B 1 94 ? -35.231 -44.708 -19.229 1.00 13.53 87 ARG B O 1
ATOM 4634 N N . VAL B 1 95 ? -32.977 -44.604 -19.298 1.00 11.28 88 VAL B N 1
ATOM 4635 C CA . VAL B 1 95 ? -32.790 -46.050 -19.291 1.00 11.45 88 VAL B CA 1
ATOM 4636 C C . VAL B 1 95 ? -32.759 -46.596 -17.869 1.00 11.80 88 VAL B C 1
ATOM 4637 O O . VAL B 1 95 ? -33.347 -47.643 -17.586 1.00 12.60 88 VAL B O 1
ATOM 4641 N N . PHE B 1 96 ? -32.064 -45.910 -16.963 1.00 11.39 89 PHE B N 1
ATOM 4642 C CA . PHE B 1 96 ? -32.091 -46.223 -15.536 1.00 11.50 89 PHE B CA 1
ATOM 4643 C C . PHE B 1 96 ? -32.437 -44.928 -14.822 1.00 11.22 89 PHE B C 1
ATOM 4644 O O . PHE B 1 96 ? -31.551 -44.112 -14.537 1.00 11.72 89 PHE B O 1
ATOM 4652 N N . PRO B 1 97 ? -33.721 -44.692 -14.541 1.00 11.48 90 PRO B N 1
ATOM 4653 C CA . PRO B 1 97 ? -34.117 -43.423 -13.908 1.00 12.08 90 PRO B CA 1
ATOM 4654 C C . PRO B 1 97 ? -33.371 -43.114 -12.624 1.00 12.14 90 PRO B C 1
ATOM 4655 O O . PRO B 1 97 ? -33.135 -41.932 -12.336 1.00 13.37 90 PRO B O 1
ATOM 4659 N N . ASP B 1 98 ? -32.993 -44.133 -11.848 1.00 13.42 91 ASP B N 1
ATOM 4660 C CA . ASP B 1 98 ? -32.179 -43.952 -10.653 1.00 16.45 91 ASP B CA 1
ATOM 4661 C C . ASP B 1 98 ? -30.705 -44.271 -10.879 1.00 14.95 91 ASP B C 1
ATOM 4662 O O . ASP B 1 98 ? -29.945 -44.364 -9.907 1.00 16.89 91 ASP B O 1
ATOM 4667 N N . GLY B 1 99 ? -30.286 -44.440 -12.125 1.00 13.48 92 GLY B N 1
ATOM 4668 C CA . GLY B 1 99 ? -28.879 -44.714 -12.433 1.00 13.81 92 GLY B CA 1
ATOM 4669 C C . GLY B 1 99 ? -28.501 -46.171 -12.333 1.00 14.32 92 GLY B C 1
ATOM 4670 O O . GLY B 1 99 ? -27.893 -46.730 -13.253 1.00 13.56 92 GLY B O 1
ATOM 4671 N N . ASN B 1 100 ? -28.820 -46.796 -11.217 1.00 16.45 93 ASN B N 1
ATOM 4672 C CA . ASN B 1 100 ? -28.734 -48.234 -11.058 1.00 18.00 93 ASN B CA 1
ATOM 4673 C C . ASN B 1 100 ? -30.160 -48.714 -10.770 1.00 22.32 93 ASN B C 1
ATOM 4674 O O . ASN B 1 100 ? -31.123 -47.960 -10.919 1.00 23.98 93 ASN B O 1
ATOM 4679 N N . GLY B 1 101 ? -30.317 -49.954 -10.358 1.00 23.94 94 GLY B N 1
ATOM 4680 C CA . GLY B 1 101 ? -31.677 -50.412 -10.126 1.00 21.57 94 GLY B CA 1
ATOM 4681 C C . GLY B 1 101 ? -32.396 -50.779 -11.419 1.00 19.54 94 GLY B C 1
ATOM 4682 O O . GLY B 1 101 ? -31.789 -51.246 -12.377 1.00 20.51 94 GLY B O 1
ATOM 4683 N N . ALA B 1 102 ? -33.710 -50.550 -11.446 1.00 19.34 95 ALA B N 1
ATOM 4684 C CA . ALA B 1 102 ? -34.561 -51.149 -12.472 1.00 18.52 95 ALA B CA 1
ATOM 4685 C C . ALA B 1 102 ? -34.450 -50.438 -13.818 1.00 17.69 95 ALA B C 1
ATOM 4686 O O . ALA B 1 102 ? -34.505 -49.208 -13.891 1.00 18.52 95 ALA B O 1
ATOM 4688 N N . VAL B 1 103 ? -34.324 -51.227 -14.889 1.00 16.87 96 VAL B N 1
ATOM 4689 C CA . VAL B 1 103 ? -34.305 -50.672 -16.236 1.00 17.22 96 VAL B CA 1
ATOM 4690 C C . VAL B 1 103 ? -35.695 -50.166 -16.608 1.00 16.32 96 VAL B C 1
ATOM 4691 O O . VAL B 1 103 ? -36.721 -50.720 -16.188 1.00 18.64 96 VAL B O 1
ATOM 4695 N N . ASN B 1 104 ? -35.734 -49.093 -17.399 1.00 13.93 97 ASN B N 1
ATOM 4696 C CA . ASN B 1 104 ? -36.983 -48.498 -17.876 1.00 14.82 97 ASN B CA 1
ATOM 4697 C C . ASN B 1 104 ? -37.143 -48.861 -19.351 1.00 14.76 97 ASN B C 1
ATOM 4698 O O . ASN B 1 104 ? -36.476 -48.293 -20.223 1.00 14.36 97 ASN B O 1
ATOM 4703 N N . GLU B 1 105 ? -38.041 -49.808 -19.627 1.00 14.99 98 GLU B N 1
ATOM 4704 C CA A GLU B 1 105 ? -38.228 -50.279 -20.997 0.38 15.95 98 GLU B CA 1
ATOM 4705 C CA B GLU B 1 105 ? -38.218 -50.276 -20.997 0.62 15.78 98 GLU B CA 1
ATOM 4706 C C . GLU B 1 105 ? -38.729 -49.175 -21.922 1.00 15.55 98 GLU B C 1
ATOM 4707 O O . GLU B 1 105 ? -38.385 -49.160 -23.106 1.00 15.39 98 GLU B O 1
ATOM 4718 N N . LYS B 1 106 ? -39.547 -48.244 -21.416 1.00 15.17 99 LYS B N 1
ATOM 4719 C CA . LYS B 1 106 ? -40.004 -47.154 -22.282 1.00 17.06 99 LYS B CA 1
ATOM 4720 C C . LYS B 1 106 ? -38.850 -46.263 -22.734 1.00 15.94 99 LYS B C 1
ATOM 4721 O O . LYS B 1 106 ? -38.861 -45.744 -23.867 1.00 16.26 99 LYS B O 1
ATOM 4727 N N . GLY B 1 107 ? -37.847 -46.086 -21.866 1.00 15.34 100 GLY B N 1
ATOM 4728 C CA . GLY B 1 107 ? -36.679 -45.308 -22.249 1.00 14.79 100 GLY B CA 1
ATOM 4729 C C . GLY B 1 107 ? -35.877 -45.989 -23.340 1.00 14.15 100 GLY B C 1
ATOM 4730 O O . GLY B 1 107 ? -35.505 -45.362 -24.339 1.00 14.56 100 GLY B O 1
ATOM 4731 N N . LEU B 1 108 ? -35.612 -47.287 -23.170 1.00 14.13 101 LEU B N 1
ATOM 4732 C CA . LEU B 1 108 ? -34.950 -48.042 -24.224 1.00 14.88 101 LEU B CA 1
ATOM 4733 C C . LEU B 1 108 ? -35.770 -48.015 -25.504 1.00 14.90 101 LEU B C 1
ATOM 4734 O O . LEU B 1 108 ? -35.211 -47.950 -26.602 1.00 14.84 101 LEU B O 1
ATOM 4739 N N . ASP B 1 109 ? -37.099 -48.041 -25.383 1.00 14.54 102 ASP B N 1
ATOM 4740 C CA . ASP B 1 109 ? -37.944 -48.056 -26.566 1.00 14.98 102 ASP B CA 1
ATOM 4741 C C . ASP B 1 109 ? -37.811 -46.775 -27.376 1.00 13.83 102 ASP B C 1
ATOM 4742 O O . ASP B 1 109 ? -37.903 -46.820 -28.609 1.00 13.85 102 ASP B O 1
ATOM 4747 N N . PHE B 1 110 ? -37.598 -45.625 -26.726 1.00 13.98 103 PHE B N 1
ATOM 4748 C CA . PHE B 1 110 ? -37.349 -44.425 -27.526 1.00 12.99 103 PHE B CA 1
ATOM 4749 C C . PHE B 1 110 ? -36.125 -44.598 -28.421 1.00 12.58 103 PHE B C 1
ATOM 4750 O O . PHE B 1 110 ? -36.171 -44.313 -29.624 1.00 13.00 103 PHE B O 1
ATOM 4758 N N . TYR B 1 111 ? -35.011 -45.051 -27.848 1.00 11.79 104 TYR B N 1
ATOM 4759 C CA . TYR B 1 111 ? -33.800 -45.207 -28.648 1.00 12.16 104 TYR B CA 1
ATOM 4760 C C . TYR B 1 111 ? -33.955 -46.312 -29.682 1.00 12.97 104 TYR B C 1
ATOM 4761 O O . TYR B 1 111 ? -33.386 -46.222 -30.775 1.00 13.18 104 TYR B O 1
ATOM 4770 N N . ASP B 1 112 ? -34.742 -47.344 -29.372 1.00 13.17 105 ASP B N 1
ATOM 4771 C CA . ASP B 1 112 ? -35.032 -48.364 -30.369 1.00 15.08 105 ASP B CA 1
ATOM 4772 C C . ASP B 1 112 ? -35.774 -47.763 -31.557 1.00 14.82 105 ASP B C 1
ATOM 4773 O O . ASP B 1 112 ? -35.427 -48.022 -32.714 1.00 15.28 105 ASP B O 1
ATOM 4778 N N . ARG B 1 113 ? -36.789 -46.932 -31.285 1.00 13.97 106 ARG B N 1
ATOM 4779 C CA . ARG B 1 113 ? -37.543 -46.299 -32.367 1.00 14.28 106 ARG B CA 1
ATOM 4780 C C . ARG B 1 113 ? -36.663 -45.356 -33.178 1.00 13.11 106 ARG B C 1
ATOM 4781 O O . ARG B 1 113 ? -36.768 -45.305 -34.411 1.00 15.10 106 ARG B O 1
ATOM 4789 N N . LEU B 1 114 ? -35.795 -44.600 -32.503 1.00 12.27 107 LEU B N 1
ATOM 4790 C CA . LEU B 1 114 ? -34.892 -43.698 -33.210 1.00 12.38 107 LEU B CA 1
ATOM 4791 C C . LEU B 1 114 ? -33.936 -44.476 -34.107 1.00 12.71 107 LEU B C 1
ATOM 4792 O O . LEU B 1 114 ? -33.736 -44.130 -35.280 1.00 13.87 107 LEU B O 1
ATOM 4797 N N . ILE B 1 115 ? -33.330 -45.533 -33.565 1.00 12.80 108 ILE B N 1
ATOM 4798 C CA . ILE B 1 115 ? -32.398 -46.348 -34.344 1.00 13.14 108 ILE B CA 1
ATOM 4799 C C . ILE B 1 115 ? -33.106 -46.993 -35.532 1.00 14.29 108 ILE B C 1
ATOM 4800 O O . ILE B 1 115 ? -32.564 -47.051 -36.642 1.00 14.93 108 ILE B O 1
ATOM 4805 N N . GLU B 1 116 ? -34.333 -47.475 -35.326 1.00 14.85 109 GLU B N 1
ATOM 4806 C CA . GLU B 1 116 ? -35.076 -48.057 -36.437 1.00 16.45 109 GLU B CA 1
ATOM 4807 C C . GLU B 1 116 ? -35.373 -47.013 -37.506 1.00 16.23 109 GLU B C 1
ATOM 4808 O O . GLU B 1 116 ? -35.290 -47.300 -38.701 1.00 17.48 109 GLU B O 1
ATOM 4814 N N . GLU B 1 117 ? -35.720 -45.791 -37.096 1.00 15.58 110 GLU B N 1
ATOM 4815 C CA . GLU B 1 117 ? -35.984 -44.731 -38.067 1.00 16.37 110 GLU B CA 1
ATOM 4816 C C . GLU B 1 117 ? -34.734 -44.426 -38.893 1.00 15.65 110 GLU B C 1
ATOM 4817 O O . GLU B 1 117 ? -34.790 -44.312 -40.133 1.00 17.29 110 GLU B O 1
ATOM 4823 N N . LEU B 1 118 ? -33.590 -44.300 -38.211 1.00 14.64 111 LEU B N 1
ATOM 4824 C CA . LEU B 1 118 ? -32.327 -44.064 -38.902 1.00 13.70 111 LEU B CA 1
ATOM 4825 C C . LEU B 1 118 ? -32.029 -45.189 -39.882 1.00 15.63 111 LEU B C 1
ATOM 4826 O O . LEU B 1 118 ? -31.736 -44.942 -41.058 1.00 16.36 111 LEU B O 1
ATOM 4831 N N . ARG B 1 119 ? -32.111 -46.438 -39.415 1.00 16.95 112 ARG B N 1
ATOM 4832 C CA . ARG B 1 119 ? -31.765 -47.574 -40.265 1.00 20.21 112 ARG B CA 1
ATOM 4833 C C . ARG B 1 119 ? -32.725 -47.707 -41.436 1.00 19.95 112 ARG B C 1
ATOM 4834 O O . ARG B 1 119 ? -32.313 -48.069 -42.543 1.00 20.89 112 ARG B O 1
ATOM 4842 N N . ASN B 1 120 ? -34.008 -47.419 -41.215 1.00 19.41 113 ASN B N 1
ATOM 4843 C CA . ASN B 1 120 ? -34.974 -47.459 -42.301 1.00 21.68 113 ASN B CA 1
ATOM 4844 C C . ASN B 1 120 ? -34.684 -46.403 -43.348 1.00 21.95 113 ASN B C 1
ATOM 4845 O O . ASN B 1 120 ? -35.115 -46.554 -44.496 1.00 23.94 113 ASN B O 1
ATOM 4850 N N . HIS B 1 121 ? -33.986 -45.327 -42.980 1.00 20.18 114 HIS B N 1
ATOM 4851 C CA . HIS B 1 121 ? -33.559 -44.344 -43.972 1.00 22.39 114 HIS B CA 1
ATOM 4852 C C . HIS B 1 121 ? -32.107 -44.509 -44.420 1.00 23.18 114 HIS B C 1
ATOM 4853 O O . HIS B 1 121 ? -31.570 -43.609 -45.074 1.00 25.28 114 HIS B O 1
ATOM 4860 N N . GLY B 1 122 ? -31.462 -45.627 -44.091 1.00 21.12 115 GLY B N 1
ATOM 4861 C CA . GLY B 1 122 ? -30.094 -45.861 -44.525 1.00 20.27 115 GLY B CA 1
ATOM 4862 C C . GLY B 1 122 ? -29.034 -45.032 -43.828 1.00 19.84 115 GLY B C 1
ATOM 4863 O O . GLY B 1 122 ? -27.950 -44.834 -44.387 1.00 22.04 115 GLY B O 1
ATOM 4864 N N . ILE B 1 123 ? -29.302 -44.553 -42.618 1.00 17.35 116 ILE B N 1
ATOM 4865 C CA . ILE B 1 123 ? -28.369 -43.717 -41.868 1.00 15.34 116 ILE B CA 1
ATOM 4866 C C . ILE B 1 123 ? -27.733 -44.570 -40.779 1.00 16.12 116 ILE B C 1
ATOM 4867 O O . ILE B 1 123 ? -28.442 -45.252 -40.030 1.00 17.78 116 ILE B O 1
ATOM 4872 N N . GLU B 1 124 ? -26.400 -44.525 -40.681 1.00 14.82 117 GLU B N 1
ATOM 4873 C CA . GLU B 1 124 ? -25.695 -45.252 -39.624 1.00 16.27 117 GLU B CA 1
ATOM 4874 C C . GLU B 1 124 ? -25.859 -44.529 -38.291 1.00 14.81 117 GLU B C 1
ATOM 4875 O O . GLU B 1 124 ? -25.489 -43.350 -38.185 1.00 13.88 117 GLU B O 1
ATOM 4881 N N . PRO B 1 125 ? -26.395 -45.179 -37.263 1.00 14.04 118 PRO B N 1
ATOM 4882 C CA . PRO B 1 125 ? -26.405 -44.561 -35.935 1.00 13.02 118 PRO B CA 1
ATOM 4883 C C . PRO B 1 125 ? -25.014 -44.632 -35.337 1.00 13.78 118 PRO B C 1
ATOM 4884 O O . PRO B 1 125 ? -24.321 -45.649 -35.441 1.00 15.45 118 PRO B O 1
ATOM 4888 N N . ILE B 1 126 ? -24.594 -43.540 -34.715 1.00 11.78 119 ILE B N 1
ATOM 4889 C CA . ILE B 1 126 ? -23.390 -43.548 -33.890 1.00 10.89 119 ILE B CA 1
ATOM 4890 C C . ILE B 1 126 ? -23.859 -43.228 -32.482 1.00 10.78 119 ILE B C 1
ATOM 4891 O O . ILE B 1 126 ? -24.278 -42.091 -32.203 1.00 11.90 119 ILE B O 1
ATOM 4896 N N . VAL B 1 127 ? -23.827 -44.235 -31.602 1.00 10.91 120 VAL B N 1
ATOM 4897 C CA . VAL B 1 127 ? -24.389 -44.076 -30.263 1.00 11.01 120 VAL B CA 1
ATOM 4898 C C . VAL B 1 127 ? -23.306 -43.582 -29.319 1.00 10.07 120 VAL B C 1
ATOM 4899 O O . VAL B 1 127 ? -22.249 -44.209 -29.199 1.00 10.89 120 VAL B O 1
ATOM 4903 N N . THR B 1 128 ? -23.578 -42.468 -28.641 1.00 9.42 121 THR B N 1
ATOM 4904 C CA . THR B 1 128 ? -22.700 -41.901 -27.622 1.00 9.13 121 THR B CA 1
ATOM 4905 C C . THR B 1 128 ? -23.281 -42.253 -26.259 1.00 9.21 121 THR B C 1
ATOM 4906 O O . THR B 1 128 ? -24.420 -41.883 -25.951 1.00 9.75 121 THR B O 1
ATOM 4910 N N . LEU B 1 129 ? -22.507 -42.979 -25.451 1.00 8.69 122 LEU B N 1
ATOM 4911 C CA . LEU B 1 129 ? -23.033 -43.478 -24.182 1.00 9.62 122 LEU B CA 1
ATOM 4912 C C . LEU B 1 129 ? -23.292 -42.350 -23.197 1.00 9.64 122 LEU B C 1
ATOM 4913 O O . LEU B 1 129 ? -24.272 -42.394 -22.436 1.00 10.81 122 LEU B O 1
ATOM 4918 N N . TYR B 1 130 ? -22.406 -41.358 -23.147 1.00 9.37 123 TYR B N 1
ATOM 4919 C CA . TYR B 1 130 ? -22.444 -40.391 -22.059 1.00 9.36 123 TYR B CA 1
ATOM 4920 C C . TYR B 1 130 ? -22.167 -38.989 -22.563 1.00 9.66 123 TYR B C 1
ATOM 4921 O O . TYR B 1 130 ? -21.051 -38.692 -23.005 1.00 11.28 123 TYR B O 1
ATOM 4930 N N . HIS B 1 131 ? -23.158 -38.107 -22.417 1.00 10.28 124 HIS B N 1
ATOM 4931 C CA . HIS B 1 131 ? -22.968 -36.682 -22.655 1.00 10.44 124 HIS B CA 1
ATOM 4932 C C . HIS B 1 131 ? -23.486 -35.889 -21.455 1.00 10.38 124 HIS B C 1
ATOM 4933 O O . HIS B 1 131 ? -24.411 -35.087 -21.562 1.00 10.84 124 HIS B O 1
ATOM 4940 N N . TRP B 1 132 ? -22.862 -36.130 -20.299 1.00 9.53 125 TRP B N 1
ATOM 4941 C CA . TRP B 1 132 ? -22.808 -35.215 -19.159 1.00 9.63 125 TRP B CA 1
ATOM 4942 C C . TRP B 1 132 ? -24.023 -35.302 -18.245 1.00 9.81 125 TRP B C 1
ATOM 4943 O O . TRP B 1 132 ? -24.145 -34.490 -17.298 1.00 10.75 125 TRP B O 1
ATOM 4954 N N . ASP B 1 133 ? -24.913 -36.264 -18.469 1.00 9.98 126 ASP B N 1
ATOM 4955 C CA . ASP B 1 133 ? -26.226 -36.254 -17.840 1.00 9.68 126 ASP B CA 1
ATOM 4956 C C . ASP B 1 133 ? -26.424 -37.458 -16.924 1.00 10.28 126 ASP B C 1
ATOM 4957 O O . ASP B 1 133 ? -27.460 -38.134 -16.972 1.00 11.11 126 ASP B O 1
ATOM 4962 N N . VAL B 1 134 ? -25.449 -37.711 -16.055 1.00 9.46 127 VAL B N 1
ATOM 4963 C CA . VAL B 1 134 ? -25.580 -38.813 -15.092 1.00 9.69 127 VAL B CA 1
ATOM 4964 C C . VAL B 1 134 ? -26.844 -38.620 -14.261 1.00 10.04 127 VAL B C 1
ATOM 4965 O O . VAL B 1 134 ? -27.200 -37.471 -13.924 1.00 10.26 127 VAL B O 1
ATOM 4969 N N . PRO B 1 135 ? -27.576 -39.681 -13.931 1.00 9.36 128 PRO B N 1
ATOM 4970 C CA . PRO B 1 135 ? -28.794 -39.509 -13.132 1.00 10.03 128 PRO B CA 1
ATOM 4971 C C . PRO B 1 135 ? -28.513 -38.867 -11.780 1.00 9.94 128 PRO B C 1
ATOM 4972 O O . PRO B 1 135 ? -27.543 -39.199 -11.089 1.00 10.37 128 PRO B O 1
ATOM 4976 N N . GLN B 1 136 ? -29.386 -37.930 -11.413 1.00 9.72 129 GLN B N 1
ATOM 4977 C CA . GLN B 1 136 ? -29.245 -37.234 -10.141 1.00 10.10 129 GLN B CA 1
ATOM 4978 C C . GLN B 1 136 ? -29.193 -38.196 -8.964 1.00 9.68 129 GLN B C 1
ATOM 4979 O O . GLN B 1 136 ? -28.496 -37.924 -7.986 1.00 10.44 129 GLN B O 1
ATOM 4985 N N . ALA B 1 137 ? -29.904 -39.328 -9.040 1.00 10.28 130 ALA B N 1
ATOM 4986 C CA . ALA B 1 137 ? -29.893 -40.276 -7.925 1.00 10.66 130 ALA B CA 1
ATOM 4987 C C . ALA B 1 137 ? -28.488 -40.785 -7.612 1.00 11.20 130 ALA B C 1
ATOM 4988 O O . ALA B 1 137 ? -28.190 -41.088 -6.452 1.00 12.21 130 ALA B O 1
ATOM 4990 N N . LEU B 1 138 ? -27.619 -40.920 -8.624 1.00 10.73 131 LEU B N 1
ATOM 4991 C CA . LEU B 1 138 ? -26.254 -41.366 -8.348 1.00 10.69 131 LEU B CA 1
ATOM 4992 C C . LEU B 1 138 ? -25.436 -40.259 -7.707 1.00 11.30 131 LEU B C 1
ATOM 4993 O O . LEU B 1 138 ? -24.558 -40.530 -6.873 1.00 12.58 131 LEU B O 1
ATOM 4998 N N . MET B 1 139 ? -25.683 -39.006 -8.108 1.00 10.65 132 MET B N 1
ATOM 4999 C CA A MET B 1 139 ? -25.055 -37.885 -7.418 0.48 11.14 132 MET B CA 1
ATOM 5000 C CA B MET B 1 139 ? -25.064 -37.877 -7.422 0.52 11.18 132 MET B CA 1
ATOM 5001 C C . MET B 1 139 ? -25.488 -37.845 -5.959 1.00 11.37 132 MET B C 1
ATOM 5002 O O . MET B 1 139 ? -24.656 -37.691 -5.060 1.00 12.64 132 MET B O 1
ATOM 5011 N N . ASP B 1 140 ? -26.792 -38.006 -5.704 1.00 10.93 133 ASP B N 1
ATOM 5012 C CA . ASP B 1 140 ? -27.292 -37.993 -4.331 1.00 13.23 133 ASP B CA 1
ATOM 5013 C C . ASP B 1 140 ? -26.701 -39.138 -3.516 1.00 13.25 133 ASP B C 1
ATOM 5014 O O . ASP B 1 140 ? -26.357 -38.957 -2.342 1.00 13.34 133 ASP B O 1
ATOM 5019 N N . ALA B 1 141 ? -26.621 -40.338 -4.104 1.00 12.05 134 ALA B N 1
ATOM 5020 C CA . ALA B 1 141 ? -26.222 -41.516 -3.334 1.00 12.62 134 ALA B CA 1
ATOM 5021 C C . ALA B 1 141 ? -24.733 -41.504 -3.033 1.00 14.05 134 ALA B C 1
ATOM 5022 O O . ALA B 1 141 ? -24.316 -41.780 -1.901 1.00 15.47 134 ALA B O 1
ATOM 5024 N N . TYR B 1 142 ? -23.909 -41.192 -4.035 1.00 12.92 135 TYR B N 1
ATOM 5025 C CA . TYR B 1 142 ? -22.479 -41.365 -3.820 1.00 12.34 135 TYR B CA 1
ATOM 5026 C C . TYR B 1 142 ? -21.622 -40.331 -4.537 1.00 12.55 135 TYR B C 1
ATOM 5027 O O . TYR B 1 142 ? -20.407 -40.543 -4.664 1.00 13.77 135 TYR B O 1
ATOM 5036 N N . GLY B 1 143 ? -22.196 -39.234 -5.021 1.00 12.93 136 GLY B N 1
ATOM 5037 C CA . GLY B 1 143 ? -21.380 -38.228 -5.659 1.00 12.55 136 GLY B CA 1
ATOM 5038 C C . GLY B 1 143 ? -20.995 -38.546 -7.080 1.00 11.98 136 GLY B C 1
ATOM 5039 O O . GLY B 1 143 ? -20.026 -37.974 -7.583 1.00 12.81 136 GLY B O 1
ATOM 5040 N N . ALA B 1 144 ? -21.716 -39.461 -7.735 1.00 11.70 137 ALA B N 1
ATOM 5041 C CA . ALA B 1 144 ? -21.525 -39.762 -9.148 1.00 12.07 137 ALA B CA 1
ATOM 5042 C C . ALA B 1 144 ? -20.061 -40.048 -9.479 1.00 11.44 137 ALA B C 1
ATOM 5043 O O . ALA B 1 144 ? -19.493 -41.004 -8.944 1.00 11.00 137 ALA B O 1
ATOM 5045 N N . TRP B 1 145 ? -19.438 -39.221 -10.330 1.00 11.23 138 TRP B N 1
ATOM 5046 C CA . TRP B 1 145 ? -18.107 -39.510 -10.862 1.00 10.31 138 TRP B CA 1
ATOM 5047 C C . TRP B 1 145 ? -17.007 -39.465 -9.810 1.00 10.66 138 TRP B C 1
ATOM 5048 O O . TRP B 1 145 ? -15.875 -39.862 -10.113 1.00 11.12 138 TRP B O 1
ATOM 5059 N N . GLU B 1 146 ? -17.300 -39.016 -8.592 1.00 11.15 139 GLU B N 1
ATOM 5060 C CA . GLU B 1 146 ? -16.295 -39.027 -7.538 1.00 10.75 139 GLU B CA 1
ATOM 5061 C C . GLU B 1 146 ? -16.209 -40.355 -6.799 1.00 11.14 139 GLU B C 1
ATOM 5062 O O . GLU B 1 146 ? -15.335 -40.509 -5.941 1.00 12.74 139 GLU B O 1
ATOM 5068 N N . SER B 1 147 ? -17.070 -41.321 -7.114 1.00 10.48 140 SER B N 1
ATOM 5069 C CA . SER B 1 147 ? -17.061 -42.610 -6.441 1.00 10.94 140 SER B CA 1
ATOM 5070 C C . SER B 1 147 ? -16.750 -43.717 -7.436 1.00 10.81 140 SER B C 1
ATOM 5071 O O . SER B 1 147 ? -17.281 -43.733 -8.549 1.00 11.15 140 SER B O 1
ATOM 5074 N N . ARG B 1 148 ? -15.914 -44.669 -7.013 1.00 11.05 141 ARG B N 1
ATOM 5075 C CA A ARG B 1 148 ? -15.652 -45.834 -7.847 0.29 11.67 141 ARG B CA 1
ATOM 5076 C CA B ARG B 1 148 ? -15.652 -45.840 -7.840 0.71 12.01 141 ARG B CA 1
ATOM 5077 C C . ARG B 1 148 ? -16.910 -46.661 -8.095 1.00 11.22 141 ARG B C 1
ATOM 5078 O O . ARG B 1 148 ? -16.925 -47.485 -9.018 1.00 11.97 141 ARG B O 1
ATOM 5093 N N . ARG B 1 149 ? -17.973 -46.445 -7.308 1.00 11.24 142 ARG B N 1
ATOM 5094 C CA . ARG B 1 149 ? -19.227 -47.151 -7.551 1.00 12.72 142 ARG B CA 1
ATOM 5095 C C . ARG B 1 149 ? -19.759 -46.884 -8.948 1.00 12.41 142 ARG B C 1
ATOM 5096 O O . ARG B 1 149 ? -20.460 -47.728 -9.512 1.00 12.63 142 ARG B O 1
ATOM 5104 N N . ILE B 1 150 ? -19.432 -45.727 -9.528 1.00 10.91 143 ILE B N 1
ATOM 5105 C CA . ILE B 1 150 ? -19.943 -45.411 -10.855 1.00 10.90 143 ILE B CA 1
ATOM 5106 C C . ILE B 1 150 ? -19.358 -46.329 -11.919 1.00 11.04 143 ILE B C 1
ATOM 5107 O O . ILE B 1 150 ? -19.980 -46.522 -12.975 1.00 11.70 143 ILE B O 1
ATOM 5112 N N . ILE B 1 151 ? -18.185 -46.920 -11.670 1.00 10.50 144 ILE B N 1
ATOM 5113 C CA . ILE B 1 151 ? -17.571 -47.760 -12.699 1.00 11.18 144 ILE B CA 1
ATOM 5114 C C . ILE B 1 151 ? -18.500 -48.915 -13.054 1.00 11.77 144 ILE B C 1
ATOM 5115 O O . ILE B 1 151 ? -18.856 -49.119 -14.222 1.00 12.57 144 ILE B O 1
ATOM 5120 N N . ASP B 1 152 ? -18.946 -49.662 -12.041 1.00 12.54 145 ASP B N 1
ATOM 5121 C CA . ASP B 1 152 ? -19.858 -50.760 -12.323 1.00 13.44 145 ASP B CA 1
ATOM 5122 C C . ASP B 1 152 ? -21.227 -50.258 -12.757 1.00 13.06 145 ASP B C 1
ATOM 5123 O O . ASP B 1 152 ? -21.856 -50.882 -13.622 1.00 13.96 145 ASP B O 1
ATOM 5128 N N . ASP B 1 153 ? -21.685 -49.116 -12.222 1.00 12.06 146 ASP B N 1
ATOM 5129 C CA . ASP B 1 153 ? -23.023 -48.667 -12.600 1.00 11.67 146 ASP B CA 1
ATOM 5130 C C . ASP B 1 153 ? -23.041 -48.217 -14.050 1.00 10.45 146 ASP B C 1
ATOM 5131 O O . ASP B 1 153 ? -23.943 -48.589 -14.817 1.00 11.71 146 ASP B O 1
ATOM 5136 N N . PHE B 1 154 ? -22.016 -47.462 -14.452 1.00 11.05 147 PHE B N 1
ATOM 5137 C CA . PHE B 1 154 ? -21.875 -47.094 -15.851 1.00 10.20 147 PHE B CA 1
ATOM 5138 C C . PHE B 1 154 ? -21.733 -48.337 -16.718 1.00 11.06 147 PHE B C 1
ATOM 5139 O O . PHE B 1 154 ? -22.355 -48.430 -17.788 1.00 10.78 147 PHE B O 1
ATOM 5147 N N . ASP B 1 155 ? -20.966 -49.333 -16.247 1.00 11.82 148 ASP B N 1
ATOM 5148 C CA . ASP B 1 155 ? -20.779 -50.534 -17.053 1.00 12.11 148 ASP B CA 1
ATOM 5149 C C . ASP B 1 155 ? -22.111 -51.234 -17.255 1.00 12.37 148 ASP B C 1
ATOM 5150 O O . ASP B 1 155 ? -22.440 -51.657 -18.378 1.00 12.09 148 ASP B O 1
ATOM 5155 N N . ARG B 1 156 ? -22.929 -51.295 -16.194 1.00 12.16 149 ARG B N 1
ATOM 5156 C CA . ARG B 1 156 ? -24.202 -51.992 -16.319 1.00 12.89 149 ARG B CA 1
ATOM 5157 C C . ARG B 1 156 ? -25.096 -51.280 -17.317 1.00 11.83 149 ARG B C 1
ATOM 5158 O O . ARG B 1 156 ? -25.797 -51.923 -18.112 1.00 12.79 149 ARG B O 1
ATOM 5166 N N . TYR B 1 157 ? -25.054 -49.947 -17.308 1.00 10.93 150 TYR B N 1
ATOM 5167 C CA . TYR B 1 157 ? -25.823 -49.171 -18.265 1.00 11.29 150 TYR B CA 1
ATOM 5168 C C . TYR B 1 157 ? -25.321 -49.423 -19.680 1.00 11.26 150 TYR B C 1
ATOM 5169 O O . TYR B 1 157 ? -26.113 -49.722 -20.589 1.00 12.24 150 TYR B O 1
ATOM 5178 N N . ALA B 1 158 ? -23.994 -49.389 -19.869 1.00 10.93 151 ALA B N 1
ATOM 5179 C CA . ALA B 1 158 ? -23.445 -49.554 -21.211 1.00 10.82 151 ALA B CA 1
ATOM 5180 C C . ALA B 1 158 ? -23.776 -50.933 -21.758 1.00 11.40 151 ALA B C 1
ATOM 5181 O O . ALA B 1 158 ? -24.208 -51.076 -22.911 1.00 11.65 151 ALA B O 1
ATOM 5183 N N . VAL B 1 159 ? -23.584 -51.966 -20.935 1.00 12.17 152 VAL B N 1
ATOM 5184 C CA . VAL B 1 159 ? -23.876 -53.328 -21.368 1.00 13.34 152 VAL B CA 1
ATOM 5185 C C . VAL B 1 159 ? -25.342 -53.459 -21.755 1.00 13.03 152 VAL B C 1
ATOM 5186 O O . VAL B 1 159 ? -25.677 -54.128 -22.744 1.00 12.73 152 VAL B O 1
ATOM 5190 N N . THR B 1 160 ? -26.237 -52.791 -21.008 1.00 12.50 153 THR B N 1
ATOM 5191 C CA . THR B 1 160 ? -27.650 -52.828 -21.379 1.00 12.58 153 THR B CA 1
ATOM 5192 C C . THR B 1 160 ? -27.820 -52.344 -22.812 1.00 13.16 153 THR B C 1
ATOM 5193 O O . THR B 1 160 ? -28.424 -53.032 -23.652 1.00 14.50 153 THR B O 1
ATOM 5197 N N . LEU B 1 161 ? -27.198 -51.202 -23.134 1.00 11.77 154 LEU B N 1
ATOM 5198 C CA . LEU B 1 161 ? -27.279 -50.688 -24.495 1.00 12.17 154 LEU B CA 1
ATOM 5199 C C . LEU B 1 161 ? -26.625 -51.644 -25.486 1.00 12.44 154 LEU B C 1
ATOM 5200 O O . LEU B 1 161 ? -27.193 -51.918 -26.552 1.00 12.58 154 LEU B O 1
ATOM 5205 N N . PHE B 1 162 ? -25.451 -52.200 -25.134 1.00 12.09 155 PHE B N 1
ATOM 5206 C CA . PHE B 1 162 ? -24.782 -53.113 -26.057 1.00 12.77 155 PHE B CA 1
ATOM 5207 C C . PHE B 1 162 ? -25.679 -54.302 -26.352 1.00 13.50 155 PHE B C 1
ATOM 5208 O O . PHE B 1 162 ? -25.755 -54.767 -27.499 1.00 14.62 155 PHE B O 1
ATOM 5216 N N . GLN B 1 163 ? -26.389 -54.792 -25.331 1.00 14.46 156 GLN B N 1
ATOM 5217 C CA . GLN B 1 163 ? -27.196 -55.984 -25.539 1.00 16.48 156 GLN B CA 1
ATOM 5218 C C . GLN B 1 163 ? -28.405 -55.669 -26.402 1.00 16.25 156 GLN B C 1
ATOM 5219 O O . GLN B 1 163 ? -28.792 -56.472 -27.259 1.00 17.72 156 GLN B O 1
ATOM 5225 N N . ARG B 1 164 ? -28.978 -54.474 -26.235 1.00 14.79 157 ARG B N 1
ATOM 5226 C CA A ARG B 1 164 ? -30.225 -54.174 -26.924 0.47 15.28 157 ARG B CA 1
ATOM 5227 C CA B ARG B 1 164 ? -30.227 -54.171 -26.927 0.53 14.95 157 ARG B CA 1
ATOM 5228 C C . ARG B 1 164 ? -29.986 -53.698 -28.351 1.00 14.88 157 ARG B C 1
ATOM 5229 O O . ARG B 1 164 ? -30.807 -53.967 -29.238 1.00 17.28 157 ARG B O 1
ATOM 5244 N N . PHE B 1 165 ? -28.862 -53.017 -28.593 1.00 14.19 158 PHE B N 1
ATOM 5245 C CA . PHE B 1 165 ? -28.630 -52.335 -29.853 1.00 13.57 158 PHE B CA 1
ATOM 5246 C C . PHE B 1 165 ? -27.380 -52.771 -30.602 1.00 14.98 158 PHE B C 1
ATOM 5247 O O . PHE B 1 165 ? -27.166 -52.296 -31.726 1.00 14.63 158 PHE B O 1
ATOM 5255 N N . GLY B 1 166 ? -26.549 -53.646 -30.022 1.00 15.43 159 GLY B N 1
ATOM 5256 C CA . GLY B 1 166 ? -25.286 -54.006 -30.656 1.00 17.88 159 GLY B CA 1
ATOM 5257 C C . GLY B 1 166 ? -25.425 -54.639 -32.029 1.00 19.41 159 GLY B C 1
ATOM 5258 O O . GLY B 1 166 ? -24.515 -54.536 -32.854 1.00 20.32 159 GLY B O 1
ATOM 5259 N N . ASP B 1 167 ? -26.546 -55.311 -32.292 1.00 20.94 160 ASP B N 1
ATOM 5260 C CA . ASP B 1 167 ? -26.756 -55.899 -33.613 1.00 24.55 160 ASP B CA 1
ATOM 5261 C C . ASP B 1 167 ? -27.052 -54.858 -34.686 1.00 22.75 160 ASP B C 1
ATOM 5262 O O . ASP B 1 167 ? -26.939 -55.165 -35.876 1.00 24.45 160 ASP B O 1
ATOM 5267 N N . ARG B 1 168 ? -27.423 -53.640 -34.297 1.00 19.64 161 ARG B N 1
ATOM 5268 C CA . ARG B 1 168 ? -27.821 -52.608 -35.240 1.00 18.00 161 ARG B CA 1
ATOM 5269 C C . ARG B 1 168 ? -26.932 -51.383 -35.209 1.00 17.65 161 ARG B C 1
ATOM 5270 O O . ARG B 1 168 ? -27.097 -50.495 -36.054 1.00 19.50 161 ARG B O 1
ATOM 5278 N N . VAL B 1 169 ? -26.014 -51.292 -34.256 1.00 15.22 162 VAL B N 1
ATOM 5279 C CA . VAL B 1 169 ? -25.143 -50.138 -34.115 1.00 15.04 162 VAL B CA 1
ATOM 5280 C C . VAL B 1 169 ? -23.714 -50.645 -34.119 1.00 15.19 162 VAL B C 1
ATOM 5281 O O . VAL B 1 169 ? -23.313 -51.385 -33.212 1.00 15.91 162 VAL B O 1
ATOM 5285 N N . LYS B 1 170 ? -22.948 -50.246 -35.131 1.00 15.29 163 LYS B N 1
ATOM 5286 C CA . LYS B 1 170 ? -21.543 -50.615 -35.224 1.00 15.01 163 LYS B CA 1
ATOM 5287 C C . LYS B 1 170 ? -20.635 -49.640 -34.488 1.00 13.93 163 LYS B C 1
ATOM 5288 O O . LYS B 1 170 ? -19.672 -50.064 -33.842 1.00 14.42 163 LYS B O 1
ATOM 5294 N N . TYR B 1 171 ? -20.929 -48.344 -34.564 1.00 13.72 164 TYR B N 1
ATOM 5295 C CA . TYR B 1 171 ? -20.048 -47.293 -34.064 1.00 12.86 164 TYR B CA 1
ATOM 5296 C C . TYR B 1 171 ? -20.570 -46.727 -32.750 1.00 11.50 164 TYR B C 1
ATOM 5297 O O . TYR B 1 171 ? -21.708 -46.226 -32.680 1.00 11.96 164 TYR B O 1
ATOM 5306 N N . TRP B 1 172 ? -19.709 -46.764 -31.729 1.00 11.00 165 TRP B N 1
ATOM 5307 C CA . TRP B 1 172 ? -20.040 -46.323 -30.384 1.00 9.94 165 TRP B CA 1
ATOM 5308 C C . TRP B 1 172 ? -18.964 -45.383 -29.850 1.00 9.20 165 TRP B C 1
ATOM 5309 O O . TRP B 1 172 ? -17.758 -45.643 -29.979 1.00 10.72 165 TRP B O 1
ATOM 5320 N N . VAL B 1 173 ? -19.413 -44.311 -29.208 1.00 9.67 166 VAL B N 1
ATOM 5321 C CA . VAL B 1 173 ? -18.554 -43.408 -28.457 1.00 8.63 166 VAL B CA 1
ATOM 5322 C C . VAL B 1 173 ? -18.877 -43.597 -26.980 1.00 8.51 166 VAL B C 1
ATOM 5323 O O . VAL B 1 173 ? -20.048 -43.699 -26.604 1.00 9.79 166 VAL B O 1
ATOM 5327 N N . THR B 1 174 ? -17.845 -43.652 -26.143 1.00 9.14 167 THR B N 1
ATOM 5328 C CA . THR B 1 174 ? -18.066 -43.874 -24.718 1.00 9.64 167 THR B CA 1
ATOM 5329 C C . THR B 1 174 ? -18.345 -42.559 -24.000 1.00 9.40 167 THR B C 1
ATOM 5330 O O . THR B 1 174 ? -19.503 -42.129 -23.922 1.00 11.28 167 THR B O 1
ATOM 5334 N N . LEU B 1 175 ? -17.307 -41.946 -23.434 1.00 8.94 168 LEU B N 1
ATOM 5335 C CA . LEU B 1 175 ? -17.433 -40.641 -22.801 1.00 9.50 168 LEU B CA 1
ATOM 5336 C C . LEU B 1 175 ? -17.155 -39.567 -23.842 1.00 10.65 168 LEU B C 1
ATOM 5337 O O . LEU B 1 175 ? -16.146 -39.623 -24.555 1.00 11.94 168 LEU B O 1
ATOM 5342 N N . ASN B 1 176 ? -18.054 -38.608 -23.948 1.00 10.47 169 ASN B N 1
ATOM 5343 C CA . ASN B 1 176 ? -17.877 -37.520 -24.894 1.00 10.37 169 ASN B CA 1
ATOM 5344 C C . ASN B 1 176 ? -17.373 -36.292 -24.142 1.00 9.97 169 ASN B C 1
ATOM 5345 O O . ASN B 1 176 ? -18.070 -35.768 -23.267 1.00 10.77 169 ASN B O 1
ATOM 5350 N N . GLN B 1 177 ? -16.164 -35.847 -24.457 1.00 9.45 170 GLN B N 1
ATOM 5351 C CA . GLN B 1 177 ? -15.555 -34.662 -23.880 1.00 9.57 170 GLN B CA 1
ATOM 5352 C C . GLN B 1 177 ? -15.407 -34.768 -22.348 1.00 9.37 170 GLN B C 1
ATOM 5353 O O . GLN B 1 177 ? -15.786 -33.898 -21.623 1.00 10.49 170 GLN B O 1
ATOM 5359 N N . GLN B 1 178 ? -14.838 -35.875 -21.907 1.00 9.81 171 GLN B N 1
ATOM 5360 C CA . GLN B 1 178 ? -14.542 -36.063 -20.494 1.00 9.92 171 GLN B CA 1
ATOM 5361 C C . GLN B 1 178 ? -13.752 -34.891 -19.940 1.00 8.93 171 GLN B C 1
ATOM 5362 O O . GLN B 1 178 ? -13.985 -34.459 -18.805 1.00 9.06 171 GLN B O 1
ATOM 5368 N N . ASN B 1 179 ? -12.803 -34.361 -20.723 1.00 8.49 172 ASN B N 1
ATOM 5369 C CA . ASN B 1 179 ? -12.012 -33.239 -20.228 1.00 9.19 172 ASN B CA 1
ATOM 5370 C C . ASN B 1 179 ? -12.882 -32.024 -19.929 1.00 10.13 172 ASN B C 1
ATOM 5371 O O . ASN B 1 179 ? -12.591 -31.273 -18.986 1.00 11.54 172 ASN B O 1
ATOM 5376 N N . ILE B 1 180 ? -13.982 -31.859 -20.672 1.00 9.80 173 ILE B N 1
ATOM 5377 C CA A ILE B 1 180 ? -14.892 -30.744 -20.428 0.40 9.79 173 ILE B CA 1
ATOM 5378 C CA B ILE B 1 180 ? -14.891 -30.743 -20.429 0.60 9.77 173 ILE B CA 1
ATOM 5379 C C . ILE B 1 180 ? -15.784 -31.014 -19.222 1.00 9.72 173 ILE B C 1
ATOM 5380 O O . ILE B 1 180 ? -15.879 -30.189 -18.313 1.00 9.50 173 ILE B O 1
ATOM 5389 N N . PHE B 1 181 ? -16.480 -32.161 -19.189 1.00 9.41 174 PHE B N 1
ATOM 5390 C CA . PHE B 1 181 ? -17.407 -32.333 -18.064 1.00 9.67 174 PHE B CA 1
ATOM 5391 C C . PHE B 1 181 ? -16.664 -32.425 -16.742 1.00 10.10 174 PHE B C 1
ATOM 5392 O O . PHE B 1 181 ? -17.137 -31.906 -15.724 1.00 11.19 174 PHE B O 1
ATOM 5400 N N . ILE B 1 182 ? -15.459 -32.989 -16.762 1.00 9.93 175 ILE B N 1
ATOM 5401 C CA . ILE B 1 182 ? -14.653 -33.056 -15.553 1.00 10.80 175 ILE B CA 1
ATOM 5402 C C . ILE B 1 182 ? -14.134 -31.671 -15.165 1.00 10.12 175 ILE B C 1
ATOM 5403 O O . ILE B 1 182 ? -14.283 -31.246 -14.016 1.00 10.68 175 ILE B O 1
ATOM 5408 N N . SER B 1 183 ? -13.533 -30.928 -16.110 1.00 10.55 176 SER B N 1
ATOM 5409 C CA A SER B 1 183 ? -12.951 -29.637 -15.752 0.24 11.09 176 SER B CA 1
ATOM 5410 C CA B SER B 1 183 ? -12.951 -29.641 -15.739 0.47 11.10 176 SER B CA 1
ATOM 5411 C CA C SER B 1 183 ? -12.950 -29.632 -15.763 0.29 10.94 176 SER B CA 1
ATOM 5412 C C . SER B 1 183 ? -14.030 -28.602 -15.427 1.00 10.44 176 SER B C 1
ATOM 5413 O O . SER B 1 183 ? -13.895 -27.838 -14.460 1.00 11.32 176 SER B O 1
ATOM 5420 N N . PHE B 1 184 ? -15.088 -28.552 -16.229 1.00 10.00 177 PHE B N 1
ATOM 5421 C CA . PHE B 1 184 ? -16.151 -27.584 -15.971 1.00 10.44 177 PHE B CA 1
ATOM 5422 C C . PHE B 1 184 ? -16.921 -27.939 -14.707 1.00 10.58 177 PHE B C 1
ATOM 5423 O O . PHE B 1 184 ? -17.408 -27.038 -14.015 1.00 11.19 177 PHE B O 1
ATOM 5431 N N . GLY B 1 185 ? -17.037 -29.236 -14.390 1.00 9.85 178 GLY B N 1
ATOM 5432 C CA . GLY B 1 185 ? -17.805 -29.631 -13.220 1.00 9.76 178 GLY B CA 1
ATOM 5433 C C . GLY B 1 185 ? -17.035 -29.550 -11.917 1.00 9.34 178 GLY B C 1
ATOM 5434 O O . GLY B 1 185 ? -17.643 -29.343 -10.855 1.00 10.81 178 GLY B O 1
ATOM 5435 N N . TYR B 1 186 ? -15.699 -29.713 -11.964 1.00 8.79 179 TYR B N 1
ATOM 5436 C CA . TYR B 1 186 ? -14.914 -29.856 -10.745 1.00 9.90 179 TYR B CA 1
ATOM 5437 C C . TYR B 1 186 ? -13.783 -28.856 -10.594 1.00 10.25 179 TYR B C 1
ATOM 5438 O O . TYR B 1 186 ? -13.259 -28.716 -9.482 1.00 12.66 179 TYR B O 1
ATOM 5447 N N . ARG B 1 187 ? -13.375 -28.169 -11.657 1.00 11.01 180 ARG B N 1
ATOM 5448 C CA A ARG B 1 187 ? -12.347 -27.141 -11.566 0.50 11.96 180 ARG B CA 1
ATOM 5449 C CA B ARG B 1 187 ? -12.358 -27.133 -11.533 0.50 12.18 180 ARG B CA 1
ATOM 5450 C C . ARG B 1 187 ? -12.910 -25.735 -11.725 1.00 12.76 180 ARG B C 1
ATOM 5451 O O . ARG B 1 187 ? -12.599 -24.847 -10.928 1.00 14.15 180 ARG B O 1
ATOM 5466 N N . LEU B 1 188 ? -13.755 -25.515 -12.738 1.00 12.44 181 LEU B N 1
ATOM 5467 C CA . LEU B 1 188 ? -14.298 -24.192 -13.006 1.00 13.28 181 LEU B CA 1
ATOM 5468 C C . LEU B 1 188 ? -15.641 -23.949 -12.330 1.00 12.85 181 LEU B C 1
ATOM 5469 O O . LEU B 1 188 ? -16.072 -22.795 -12.241 1.00 14.11 181 LEU B O 1
ATOM 5474 N N . GLY B 1 189 ? -16.313 -25.001 -11.861 1.00 12.30 182 GLY B N 1
ATOM 5475 C CA . GLY B 1 189 ? -17.607 -24.858 -11.216 1.00 12.70 182 GLY B CA 1
ATOM 5476 C C . GLY B 1 189 ? -18.723 -24.365 -12.109 1.00 13.84 182 GLY B C 1
ATOM 5477 O O . GLY B 1 189 ? -19.738 -23.882 -11.598 1.00 16.11 182 GLY B O 1
ATOM 5478 N N . LEU B 1 190 ? -18.571 -24.472 -13.432 1.00 12.70 183 LEU B N 1
ATOM 5479 C CA . LEU B 1 190 ? -19.561 -23.975 -14.388 1.00 12.21 183 LEU B CA 1
ATOM 5480 C C . LEU B 1 190 ? -20.654 -24.985 -14.694 1.00 11.35 183 LEU B C 1
ATOM 5481 O O . LEU B 1 190 ? -21.768 -24.592 -15.064 1.00 11.87 183 LEU B O 1
ATOM 5486 N N . HIS B 1 191 ? -20.351 -26.272 -14.576 1.00 10.95 184 HIS B N 1
ATOM 5487 C CA . HIS B 1 191 ? -21.251 -27.370 -14.900 1.00 11.42 184 HIS B CA 1
ATOM 5488 C C . HIS B 1 191 ? -21.426 -28.213 -13.643 1.00 11.17 184 HIS B C 1
ATOM 5489 O O . HIS B 1 191 ? -20.660 -28.037 -12.688 1.00 10.39 184 HIS B O 1
ATOM 5496 N N . PRO B 1 192 ? -22.412 -29.132 -13.594 1.00 11.55 185 PRO B N 1
ATOM 5497 C CA . PRO B 1 192 ? -22.599 -29.940 -12.379 1.00 12.09 185 PRO B CA 1
ATOM 5498 C C . PRO B 1 192 ? -21.355 -30.769 -12.048 1.00 11.01 185 PRO B C 1
ATOM 5499 O O . PRO B 1 192 ? -20.739 -31.328 -12.951 1.00 12.13 185 PRO B O 1
ATOM 5503 N N . PRO B 1 193 ? -21.007 -30.889 -10.760 1.00 11.06 186 PRO B N 1
ATOM 5504 C CA . PRO B 1 193 ? -21.728 -30.410 -9.574 1.00 12.70 186 PRO B CA 1
ATOM 5505 C C . PRO B 1 193 ? -21.358 -29.004 -9.108 1.00 13.98 186 PRO B C 1
ATOM 5506 O O . PRO B 1 193 ? -21.651 -28.652 -7.965 1.00 17.35 186 PRO B O 1
ATOM 5510 N N . GLY B 1 194 ? -20.718 -28.215 -9.963 1.00 12.62 187 GLY B N 1
ATOM 5511 C CA . GLY B 1 194 ? -20.394 -26.847 -9.599 1.00 13.22 187 GLY B CA 1
ATOM 5512 C C . GLY B 1 194 ? -19.265 -26.697 -8.604 1.00 13.20 187 GLY B C 1
ATOM 5513 O O . GLY B 1 194 ? -19.255 -25.732 -7.837 1.00 15.81 187 GLY B O 1
ATOM 5514 N N . VAL B 1 195 ? -18.266 -27.560 -8.671 1.00 11.64 188 VAL B N 1
ATOM 5515 C CA . VAL B 1 195 ? -17.163 -27.602 -7.718 1.00 11.84 188 VAL B CA 1
ATOM 5516 C C . VAL B 1 195 ? -15.932 -26.926 -8.319 1.00 12.34 188 VAL B C 1
ATOM 5517 O O . VAL B 1 195 ? -15.728 -26.923 -9.544 1.00 11.63 188 VAL B O 1
ATOM 5521 N N . LYS B 1 196 ? -15.132 -26.268 -7.452 1.00 13.26 189 LYS B N 1
ATOM 5522 C CA . LYS B 1 196 ? -13.834 -25.670 -7.834 1.00 13.73 189 LYS B CA 1
ATOM 5523 C C . LYS B 1 196 ? -12.772 -26.207 -6.882 1.00 13.40 189 LYS B C 1
ATOM 5524 O O . LYS B 1 196 ? -12.429 -25.602 -5.855 1.00 15.69 189 LYS B O 1
ATOM 5530 N N . ASP B 1 197 ? -12.240 -27.359 -7.252 1.00 12.74 190 ASP B N 1
ATOM 5531 C CA A ASP B 1 197 ? -11.291 -28.072 -6.401 0.50 12.67 190 ASP B CA 1
ATOM 5532 C CA B ASP B 1 197 ? -11.245 -28.024 -6.425 0.50 12.80 190 ASP B CA 1
ATOM 5533 C C . ASP B 1 197 ? -10.482 -29.008 -7.297 1.00 12.54 190 ASP B C 1
ATOM 5534 O O . ASP B 1 197 ? -11.006 -30.050 -7.700 1.00 12.51 190 ASP B O 1
ATOM 5543 N N . MET B 1 198 ? -9.220 -28.671 -7.568 1.00 12.79 191 MET B N 1
ATOM 5544 C CA A MET B 1 198 ? -8.464 -29.481 -8.515 0.38 13.06 191 MET B CA 1
ATOM 5545 C CA B MET B 1 198 ? -8.412 -29.465 -8.494 0.62 13.13 191 MET B CA 1
ATOM 5546 C C . MET B 1 198 ? -8.212 -30.893 -8.000 1.00 11.77 191 MET B C 1
ATOM 5547 O O . MET B 1 198 ? -8.163 -31.837 -8.801 1.00 11.37 191 MET B O 1
ATOM 5556 N N . LYS B 1 199 ? -8.054 -31.070 -6.688 1.00 12.16 192 LYS B N 1
ATOM 5557 C CA . LYS B 1 199 ? -7.872 -32.417 -6.153 1.00 13.10 192 LYS B CA 1
ATOM 5558 C C . LYS B 1 199 ? -9.065 -33.301 -6.503 1.00 12.12 192 LYS B C 1
ATOM 5559 O O . LYS B 1 199 ? -8.911 -34.417 -7.024 1.00 11.32 192 LYS B O 1
ATOM 5565 N N . ARG B 1 200 ? -10.275 -32.800 -6.237 1.00 11.94 193 ARG B N 1
ATOM 5566 C CA . ARG B 1 200 ? -11.481 -33.542 -6.582 1.00 11.53 193 ARG B CA 1
ATOM 5567 C C . ARG B 1 200 ? -11.584 -33.757 -8.083 1.00 10.74 193 ARG B C 1
ATOM 5568 O O . ARG B 1 200 ? -11.994 -34.835 -8.533 1.00 10.68 193 ARG B O 1
ATOM 5576 N N . MET B 1 201 ? -11.181 -32.758 -8.870 1.00 10.96 194 MET B N 1
ATOM 5577 C CA A MET B 1 201 ? -11.225 -32.887 -10.321 0.73 10.73 194 MET B CA 1
ATOM 5578 C CA B MET B 1 201 ? -11.234 -32.894 -10.320 0.27 9.62 194 MET B CA 1
ATOM 5579 C C . MET B 1 201 ? -10.401 -34.074 -10.801 1.00 9.33 194 MET B C 1
ATOM 5580 O O . MET B 1 201 ? -10.868 -34.881 -11.614 1.00 9.74 194 MET B O 1
ATOM 5589 N N . TYR B 1 202 ? -9.159 -34.191 -10.316 1.00 9.41 195 TYR B N 1
ATOM 5590 C CA . TYR B 1 202 ? -8.294 -35.258 -10.811 1.00 10.07 195 TYR B CA 1
ATOM 5591 C C . TYR B 1 202 ? -8.727 -36.626 -10.305 1.00 9.66 195 TYR B C 1
ATOM 5592 O O . TYR B 1 202 ? -8.534 -37.628 -11.015 1.00 10.23 195 TYR B O 1
ATOM 5601 N N . GLU B 1 203 ? -9.336 -36.692 -9.107 1.00 10.24 196 GLU B N 1
ATOM 5602 C CA . GLU B 1 203 ? -9.876 -37.977 -8.653 1.00 11.25 196 GLU B CA 1
ATOM 5603 C C . GLU B 1 203 ? -11.062 -38.416 -9.510 1.00 11.03 196 GLU B C 1
ATOM 5604 O O . GLU B 1 203 ? -11.140 -39.576 -9.952 1.00 11.14 196 GLU B O 1
ATOM 5610 N N . ALA B 1 204 ? -12.009 -37.500 -9.740 1.00 9.58 197 ALA B N 1
ATOM 5611 C CA . ALA B 1 204 ? -13.150 -37.824 -10.593 1.00 9.76 197 ALA B CA 1
ATOM 5612 C C . ALA B 1 204 ? -12.681 -38.205 -11.990 1.00 9.90 197 ALA B C 1
ATOM 5613 O O . ALA B 1 204 ? -13.214 -39.136 -12.608 1.00 9.54 197 ALA B O 1
ATOM 5615 N N . ASN B 1 205 ? -11.654 -37.520 -12.485 1.00 9.15 198 ASN B N 1
ATOM 5616 C CA . ASN B 1 205 ? -11.144 -37.822 -13.809 1.00 8.94 198 ASN B CA 1
ATOM 5617 C C . ASN B 1 205 ? -10.587 -39.237 -13.869 1.00 8.69 198 ASN B C 1
ATOM 5618 O O . ASN B 1 205 ? -10.765 -39.948 -14.870 1.00 8.48 198 ASN B O 1
ATOM 5623 N N . HIS B 1 206 ? -9.880 -39.656 -12.813 1.00 8.30 199 HIS B N 1
ATOM 5624 C CA . HIS B 1 206 ? -9.325 -41.004 -12.814 1.00 9.21 199 HIS B CA 1
ATOM 5625 C C . HIS B 1 206 ? -10.432 -42.050 -12.813 1.00 9.01 199 HIS B C 1
ATOM 5626 O O . HIS B 1 206 ? -10.344 -43.074 -13.513 1.00 9.24 199 HIS B O 1
ATOM 5633 N N . ILE B 1 207 ? -11.482 -41.809 -12.026 1.00 9.15 200 ILE B N 1
ATOM 5634 C CA . ILE B 1 207 ? -12.620 -42.724 -12.017 1.00 10.02 200 ILE B CA 1
ATOM 5635 C C . ILE B 1 207 ? -13.285 -42.786 -13.390 1.00 9.19 200 ILE B C 1
ATOM 5636 O O . ILE B 1 207 ? -13.615 -43.871 -13.882 1.00 9.83 200 ILE B O 1
ATOM 5641 N N . ALA B 1 208 ? -13.443 -41.636 -14.055 1.00 8.44 201 ALA B N 1
ATOM 5642 C CA . ALA B 1 208 ? -13.985 -41.652 -15.411 1.00 8.67 201 ALA B CA 1
ATOM 5643 C C . ALA B 1 208 ? -13.091 -42.457 -16.359 1.00 8.57 201 ALA B C 1
ATOM 5644 O O . ALA B 1 208 ? -13.589 -43.202 -17.216 1.00 8.77 201 ALA B O 1
ATOM 5646 N N . ASN B 1 209 ? -11.767 -42.339 -16.212 1.00 8.91 202 ASN B N 1
ATOM 5647 C CA . ASN B 1 209 ? -10.866 -43.154 -17.030 1.00 9.24 202 ASN B CA 1
ATOM 5648 C C . ASN B 1 209 ? -11.113 -44.642 -16.825 1.00 8.62 202 ASN B C 1
ATOM 5649 O O . ASN B 1 209 ? -11.113 -45.430 -17.791 1.00 8.71 202 ASN B O 1
ATOM 5654 N N . LEU B 1 210 ? -11.296 -45.050 -15.565 1.00 8.88 203 LEU B N 1
ATOM 5655 C CA . LEU B 1 210 ? -11.547 -46.460 -15.289 1.00 9.23 203 LEU B CA 1
ATOM 5656 C C . LEU B 1 210 ? -12.887 -46.909 -15.872 1.00 9.63 203 LEU B C 1
ATOM 5657 O O . LEU B 1 210 ? -13.004 -48.024 -16.396 1.00 10.31 203 LEU B O 1
ATOM 5662 N N . ALA B 1 211 ? -13.910 -46.056 -15.783 1.00 9.96 204 ALA B N 1
ATOM 5663 C CA . ALA B 1 211 ? -15.215 -46.396 -16.349 1.00 10.22 204 ALA B CA 1
ATOM 5664 C C . ALA B 1 211 ? -15.127 -46.571 -17.860 1.00 9.85 204 ALA B C 1
ATOM 5665 O O . ALA B 1 211 ? -15.704 -47.514 -18.425 1.00 10.37 204 ALA B O 1
ATOM 5667 N N . ASN B 1 212 ? -14.386 -45.676 -18.528 1.00 9.76 205 ASN B N 1
ATOM 5668 C CA . ASN B 1 212 ? -14.193 -45.793 -19.968 1.00 9.77 205 ASN B CA 1
ATOM 5669 C C . ASN B 1 212 ? -13.542 -47.124 -20.320 1.00 10.04 205 ASN B C 1
ATOM 5670 O O . ASN B 1 212 ? -14.015 -47.858 -21.208 1.00 10.51 205 ASN B O 1
ATOM 5675 N N . ALA B 1 213 ? -12.450 -47.457 -19.621 1.00 10.06 206 ALA B N 1
ATOM 5676 C CA . ALA B 1 213 ? -11.753 -48.709 -19.905 1.00 10.91 206 ALA B CA 1
ATOM 5677 C C . ALA B 1 213 ? -12.650 -49.918 -19.648 1.00 10.70 206 ALA B C 1
ATOM 5678 O O . ALA B 1 213 ? -12.670 -50.874 -20.440 1.00 11.00 206 ALA B O 1
ATOM 5680 N N . LYS B 1 214 ? -13.410 -49.889 -18.550 1.00 11.01 207 LYS B N 1
ATOM 5681 C CA . LYS B 1 214 ? -14.263 -51.018 -18.211 1.00 11.93 207 LYS B CA 1
ATOM 5682 C C . LYS B 1 214 ? -15.299 -51.260 -19.298 1.00 11.24 207 LYS B C 1
ATOM 5683 O O . LYS B 1 214 ? -15.539 -52.409 -19.697 1.00 11.31 207 LYS B O 1
ATOM 5689 N N . VAL B 1 215 ? -15.908 -50.187 -19.807 1.00 10.37 208 VAL B N 1
ATOM 5690 C CA A VAL B 1 215 ? -16.942 -50.390 -20.814 0.52 10.61 208 VAL B CA 1
ATOM 5691 C CA B VAL B 1 215 ? -16.940 -50.328 -20.831 0.48 10.10 208 VAL B CA 1
ATOM 5692 C C . VAL B 1 215 ? -16.351 -50.833 -22.147 1.00 10.72 208 VAL B C 1
ATOM 5693 O O . VAL B 1 215 ? -16.991 -51.600 -22.876 1.00 11.74 208 VAL B O 1
ATOM 5700 N N . ILE B 1 216 ? -15.129 -50.401 -22.487 1.00 10.83 209 ILE B N 1
ATOM 5701 C CA . ILE B 1 216 ? -14.527 -50.905 -23.724 1.00 11.50 209 ILE B CA 1
ATOM 5702 C C . ILE B 1 216 ? -14.241 -52.401 -23.603 1.00 11.26 209 ILE B C 1
ATOM 5703 O O . ILE B 1 216 ? -14.492 -53.195 -24.535 1.00 12.24 209 ILE B O 1
ATOM 5708 N N . GLN B 1 217 ? -13.758 -52.815 -22.430 1.00 12.09 210 GLN B N 1
ATOM 5709 C CA A GLN B 1 217 ? -13.557 -54.234 -22.155 0.45 13.43 210 GLN B CA 1
ATOM 5710 C CA B GLN B 1 217 ? -13.555 -54.238 -22.186 0.55 13.42 210 GLN B CA 1
ATOM 5711 C C . GLN B 1 217 ? -14.858 -55.015 -22.336 1.00 13.50 210 GLN B C 1
ATOM 5712 O O . GLN B 1 217 ? -14.886 -56.069 -22.988 1.00 14.76 210 GLN B O 1
ATOM 5723 N N . SER B 1 218 ? -15.956 -54.503 -21.757 1.00 12.38 211 SER B N 1
ATOM 5724 C CA . SER B 1 218 ? -17.248 -55.178 -21.903 1.00 12.77 211 SER B CA 1
ATOM 5725 C C . SER B 1 218 ? -17.692 -55.226 -23.366 1.00 12.81 211 SER B C 1
ATOM 5726 O O . SER B 1 218 ? -18.241 -56.239 -23.837 1.00 15.27 211 SER B O 1
ATOM 5729 N N . PHE B 1 219 ? -17.452 -54.136 -24.099 1.00 12.33 212 PHE B N 1
ATOM 5730 C CA . PHE B 1 219 ? -17.859 -54.048 -25.495 1.00 12.08 212 PHE B CA 1
ATOM 5731 C C . PHE B 1 219 ? -17.258 -55.179 -26.310 1.00 14.13 212 PHE B C 1
ATOM 5732 O O . PHE B 1 219 ? -17.916 -55.724 -27.203 1.00 15.40 212 PHE B O 1
ATOM 5740 N N . ARG B 1 220 ? -16.005 -55.546 -26.019 1.00 14.59 213 ARG B N 1
ATOM 5741 C CA . ARG B 1 220 ? -15.394 -56.654 -26.759 1.00 16.56 213 ARG B CA 1
ATOM 5742 C C . ARG B 1 220 ? -16.179 -57.953 -26.597 1.00 18.32 213 ARG B C 1
ATOM 5743 O O . ARG B 1 220 ? -16.194 -58.793 -27.510 1.00 19.81 213 ARG B O 1
ATOM 5751 N N . HIS B 1 221 ? -16.820 -58.147 -25.441 1.00 19.25 214 HIS B N 1
ATOM 5752 C CA . HIS B 1 221 ? -17.624 -59.343 -25.219 1.00 21.57 214 HIS B CA 1
ATOM 5753 C C . HIS B 1 221 ? -18.956 -59.253 -25.944 1.00 21.35 214 HIS B C 1
ATOM 5754 O O . HIS B 1 221 ? -19.433 -60.250 -26.497 1.00 23.95 214 HIS B O 1
ATOM 5761 N N . TYR B 1 222 ? -19.586 -58.078 -25.933 1.00 19.00 215 TYR B N 1
ATOM 5762 C CA . TYR B 1 222 ? -20.974 -58.004 -26.380 1.00 20.33 215 TYR B CA 1
ATOM 5763 C C . TYR B 1 222 ? -21.149 -57.566 -27.827 1.00 20.34 215 TYR B C 1
ATOM 5764 O O . TYR B 1 222 ? -22.173 -57.895 -28.438 1.00 22.29 215 TYR B O 1
ATOM 5773 N N . VAL B 1 223 ? -20.200 -56.822 -28.384 1.00 18.90 216 VAL B N 1
ATOM 5774 C CA . VAL B 1 223 ? -20.315 -56.299 -29.745 1.00 18.25 216 VAL B CA 1
ATOM 5775 C C . VAL B 1 223 ? -19.006 -56.596 -30.469 1.00 19.50 216 VAL B C 1
ATOM 5776 O O . VAL B 1 223 ? -18.225 -55.676 -30.756 1.00 18.71 216 VAL B O 1
ATOM 5780 N N . PRO B 1 224 ? -18.734 -57.859 -30.793 1.00 22.51 217 PRO B N 1
ATOM 5781 C CA . PRO B 1 224 ? -17.395 -58.220 -31.286 1.00 25.12 217 PRO B CA 1
ATOM 5782 C C . PRO B 1 224 ? -17.025 -57.597 -32.622 1.00 25.52 217 PRO B C 1
ATOM 5783 O O . PRO B 1 224 ? -15.829 -57.442 -32.903 1.00 26.57 217 PRO B O 1
ATOM 5787 N N . ASP B 1 225 ? -17.997 -57.230 -33.455 1.00 24.84 218 ASP B N 1
ATOM 5788 C CA . ASP B 1 225 ? -17.714 -56.597 -34.735 1.00 26.01 218 ASP B CA 1
ATOM 5789 C C . ASP B 1 225 ? -17.859 -55.083 -34.688 1.00 23.21 218 ASP B C 1
ATOM 5790 O O . ASP B 1 225 ? -17.770 -54.429 -35.731 1.00 24.92 218 ASP B O 1
ATOM 5795 N N . GLY B 1 226 ? -18.091 -54.511 -33.511 1.00 18.55 219 GLY B N 1
ATOM 5796 C CA . GLY B 1 226 ? -18.279 -53.080 -33.404 1.00 16.05 219 GLY B CA 1
ATOM 5797 C C . GLY B 1 226 ? -16.970 -52.324 -33.273 1.00 14.64 219 GLY B C 1
ATOM 5798 O O . GLY B 1 226 ? -15.889 -52.904 -33.134 1.00 15.91 219 GLY B O 1
ATOM 5799 N N . LYS B 1 227 ? -17.086 -50.999 -33.327 1.00 13.36 220 LYS B N 1
ATOM 5800 C CA . LYS B 1 227 ? -15.953 -50.095 -33.175 1.00 12.39 220 LYS B CA 1
ATOM 5801 C C . LYS B 1 227 ? -16.317 -49.084 -32.100 1.00 12.09 220 LYS B C 1
ATOM 5802 O O . LYS B 1 227 ? -17.403 -48.492 -32.143 1.00 12.42 220 LYS B O 1
ATOM 5808 N N . ILE B 1 228 ? -15.421 -48.888 -31.135 1.00 11.44 221 ILE B N 1
ATOM 5809 C CA . ILE B 1 228 ? -15.716 -48.051 -29.982 1.00 10.99 221 ILE B CA 1
ATOM 5810 C C . ILE B 1 228 ? -14.514 -47.176 -29.665 1.00 10.04 221 ILE B C 1
ATOM 5811 O O . ILE B 1 228 ? -13.358 -47.570 -29.864 1.00 11.82 221 ILE B O 1
ATOM 5816 N N . GLY B 1 229 ? -14.794 -45.973 -29.169 1.00 10.13 222 GLY B N 1
ATOM 5817 C CA . GLY B 1 229 ? -13.740 -45.131 -28.655 1.00 10.30 222 GLY B CA 1
ATOM 5818 C C . GLY B 1 229 ? -14.299 -43.986 -27.842 1.00 9.93 222 GLY B C 1
ATOM 5819 O O . GLY B 1 229 ? -15.491 -43.664 -27.919 1.00 9.28 222 GLY B O 1
ATOM 5820 N N . PRO B 1 230 ? -13.454 -43.366 -27.026 1.00 9.53 223 PRO B N 1
ATOM 5821 C CA . PRO B 1 230 ? -13.840 -42.129 -26.350 1.00 9.79 223 PRO B CA 1
ATOM 5822 C C . PRO B 1 230 ? -13.729 -40.975 -27.334 1.00 9.11 223 PRO B C 1
ATOM 5823 O O . PRO B 1 230 ? -13.120 -41.093 -28.396 1.00 10.01 223 PRO B O 1
ATOM 5827 N N . SER B 1 231 ? -14.307 -39.838 -26.962 1.00 9.55 224 SER B N 1
ATOM 5828 C CA . SER B 1 231 ? -14.170 -38.632 -27.766 1.00 9.60 224 SER B CA 1
ATOM 5829 C C . SER B 1 231 ? -13.604 -37.509 -26.911 1.00 9.19 224 SER B C 1
ATOM 5830 O O . SER B 1 231 ? -14.142 -37.197 -25.844 1.00 10.74 224 SER B O 1
ATOM 5833 N N . PHE B 1 232 ? -12.530 -36.897 -27.391 1.00 9.79 225 PHE B N 1
ATOM 5834 C CA . PHE B 1 232 ? -11.767 -35.921 -26.635 1.00 9.42 225 PHE B CA 1
ATOM 5835 C C . PHE B 1 232 ? -11.959 -34.538 -27.243 1.00 8.91 225 PHE B C 1
ATOM 5836 O O . PHE B 1 232 ? -11.866 -34.375 -28.466 1.00 9.36 225 PHE B O 1
ATOM 5844 N N . ALA B 1 233 ? -12.226 -33.544 -26.391 1.00 8.35 226 ALA B N 1
ATOM 5845 C CA . ALA B 1 233 ? -12.322 -32.156 -26.847 1.00 8.89 226 ALA B CA 1
ATOM 5846 C C . ALA B 1 233 ? -10.904 -31.624 -27.008 1.00 8.63 226 ALA B C 1
ATOM 5847 O O . ALA B 1 233 ? -10.256 -31.241 -26.035 1.00 8.72 226 ALA B O 1
ATOM 5849 N N . TYR B 1 234 ? -10.423 -31.586 -28.244 1.00 8.45 227 TYR B N 1
ATOM 5850 C CA . TYR B 1 234 ? -9.004 -31.385 -28.531 1.00 8.89 227 TYR B CA 1
ATOM 5851 C C . TYR B 1 234 ? -8.768 -29.970 -29.042 1.00 9.80 227 TYR B C 1
ATOM 5852 O O . TYR B 1 234 ? -9.203 -29.623 -30.146 1.00 10.17 227 TYR B O 1
ATOM 5861 N N . SER B 1 235 ? -8.044 -29.174 -28.255 1.00 9.55 228 SER B N 1
ATOM 5862 C CA . SER B 1 235 ? -7.480 -27.918 -28.738 1.00 9.34 228 SER B CA 1
ATOM 5863 C C . SER B 1 235 ? -5.975 -28.101 -28.872 1.00 9.31 228 SER B C 1
ATOM 5864 O O . SER B 1 235 ? -5.249 -28.036 -27.867 1.00 9.44 228 SER B O 1
ATOM 5867 N N . PRO B 1 236 ? -5.462 -28.389 -30.065 1.00 9.00 229 PRO B N 1
ATOM 5868 C CA . PRO B 1 236 ? -4.011 -28.555 -30.210 1.00 8.61 229 PRO B CA 1
ATOM 5869 C C . PRO B 1 236 ? -3.273 -27.286 -29.815 1.00 8.25 229 PRO B C 1
ATOM 5870 O O . PRO B 1 236 ? -3.694 -26.174 -30.147 1.00 9.22 229 PRO B O 1
ATOM 5874 N N . MET B 1 237 ? -2.167 -27.465 -29.093 1.00 8.67 230 MET B N 1
ATOM 5875 C CA . MET B 1 237 ? -1.382 -26.336 -28.619 1.00 9.24 230 MET B CA 1
ATOM 5876 C C . MET B 1 237 ? -0.315 -25.946 -29.637 1.00 9.01 230 MET B C 1
ATOM 5877 O O . MET B 1 237 ? 0.244 -26.793 -30.343 1.00 9.52 230 MET B O 1
ATOM 5882 N N . TYR B 1 238 ? -0.053 -24.638 -29.713 1.00 8.72 231 TYR B N 1
ATOM 5883 C CA . TYR B 1 238 ? 1.031 -24.046 -30.485 1.00 8.85 231 TYR B CA 1
ATOM 5884 C C . TYR B 1 238 ? 1.941 -23.253 -29.561 1.00 8.96 231 TYR B C 1
ATOM 5885 O O . TYR B 1 238 ? 1.445 -22.576 -28.657 1.00 10.02 231 TYR B O 1
ATOM 5894 N N . PRO B 1 239 ? 3.251 -23.247 -29.795 1.00 9.89 232 PRO B N 1
ATOM 5895 C CA . PRO B 1 239 ? 4.091 -22.224 -29.162 1.00 10.15 232 PRO B CA 1
ATOM 5896 C C . PRO B 1 239 ? 3.901 -20.885 -29.857 1.00 10.76 232 PRO B C 1
ATOM 5897 O O . PRO B 1 239 ? 3.693 -20.813 -31.068 1.00 11.62 232 PRO B O 1
ATOM 5901 N N . TYR B 1 240 ? 4.010 -19.807 -29.077 1.00 11.21 233 TYR B N 1
ATOM 5902 C CA . TYR B 1 240 ? 3.873 -18.481 -29.668 1.00 11.60 233 TYR B CA 1
ATOM 5903 C C . TYR B 1 240 ? 4.956 -18.232 -30.714 1.00 10.94 233 TYR B C 1
ATOM 5904 O O . TYR B 1 240 ? 4.685 -17.666 -31.783 1.00 12.81 233 TYR B O 1
ATOM 5913 N N . ASP B 1 241 ? 6.187 -18.636 -30.423 1.00 11.09 234 ASP B N 1
ATOM 5914 C CA . ASP B 1 241 ? 7.285 -18.442 -31.359 1.00 12.31 234 ASP B CA 1
ATOM 5915 C C . ASP B 1 241 ? 8.404 -19.401 -30.986 1.00 11.75 234 ASP B C 1
ATOM 5916 O O . ASP B 1 241 ? 8.241 -20.274 -30.127 1.00 12.07 234 ASP B O 1
ATOM 5921 N N . SER B 1 242 ? 9.554 -19.219 -31.624 1.00 10.98 235 SER B N 1
ATOM 5922 C CA . SER B 1 242 ? 10.690 -20.113 -31.466 1.00 10.69 235 SER B CA 1
ATOM 5923 C C . SER B 1 242 ? 11.605 -19.731 -30.305 1.00 9.64 235 SER B C 1
ATOM 5924 O O . SER B 1 242 ? 12.728 -20.246 -30.228 1.00 10.83 235 SER B O 1
ATOM 5927 N N . ARG B 1 243 ? 11.168 -18.846 -29.409 1.00 9.89 236 ARG B N 1
ATOM 5928 C CA . ARG B 1 243 ? 11.894 -18.670 -28.160 1.00 10.16 236 ARG B CA 1
ATOM 5929 C C . ARG B 1 243 ? 11.883 -20.004 -27.426 1.00 9.47 236 ARG B C 1
ATOM 5930 O O . ARG B 1 243 ? 10.804 -20.583 -27.229 1.00 9.59 236 ARG B O 1
ATOM 5938 N N . PRO B 1 244 ? 13.034 -20.506 -26.974 1.00 9.03 237 PRO B N 1
ATOM 5939 C CA . PRO B 1 244 ? 13.020 -21.809 -26.287 1.00 9.48 237 PRO B CA 1
ATOM 5940 C C . PRO B 1 244 ? 12.028 -21.886 -25.138 1.00 9.84 237 PRO B C 1
ATOM 5941 O O . PRO B 1 244 ? 11.328 -22.897 -25.016 1.00 9.37 237 PRO B O 1
ATOM 5945 N N . GLU B 1 245 ? 11.902 -20.837 -24.320 1.00 9.87 238 GLU B N 1
ATOM 5946 C CA A GLU B 1 245 ? 10.953 -20.906 -23.212 0.41 10.39 238 GLU B CA 1
ATOM 5947 C CA B GLU B 1 245 ? 10.950 -20.888 -23.208 0.59 9.89 238 GLU B CA 1
ATOM 5948 C C . GLU B 1 245 ? 9.509 -21.007 -23.696 1.00 9.75 238 GLU B C 1
ATOM 5949 O O . GLU B 1 245 ? 8.663 -21.595 -23.002 1.00 10.57 238 GLU B O 1
ATOM 5960 N N . ASN B 1 246 ? 9.202 -20.465 -24.878 1.00 9.89 239 ASN B N 1
ATOM 5961 C CA . ASN B 1 246 ? 7.842 -20.620 -25.398 1.00 9.51 239 ASN B CA 1
ATOM 5962 C C . ASN B 1 246 ? 7.611 -22.013 -25.971 1.00 9.33 239 ASN B C 1
ATOM 5963 O O . ASN B 1 246 ? 6.505 -22.566 -25.855 1.00 9.36 239 ASN B O 1
ATOM 5968 N N . VAL B 1 247 ? 8.634 -22.599 -26.596 1.00 8.54 240 VAL B N 1
ATOM 5969 C CA . VAL B 1 247 ? 8.505 -23.981 -27.044 1.00 8.82 240 VAL B CA 1
ATOM 5970 C C . VAL B 1 247 ? 8.342 -24.911 -25.848 1.00 8.72 240 VAL B C 1
ATOM 5971 O O . VAL B 1 247 ? 7.526 -25.840 -25.868 1.00 9.32 240 VAL B O 1
ATOM 5975 N N . LEU B 1 248 ? 9.077 -24.645 -24.766 1.00 8.26 241 LEU B N 1
ATOM 5976 C CA . LEU B 1 248 ? 8.906 -25.434 -23.549 1.00 9.00 241 LEU B CA 1
ATOM 5977 C C . LEU B 1 248 ? 7.498 -25.278 -22.981 1.00 9.66 241 LEU B C 1
ATOM 5978 O O . LEU B 1 248 ? 6.892 -26.256 -22.524 1.00 9.64 241 LEU B O 1
ATOM 5983 N N . ALA B 1 249 ? 6.968 -24.050 -22.989 1.00 8.96 242 ALA B N 1
ATOM 5984 C CA . ALA B 1 249 ? 5.585 -23.840 -22.558 1.00 8.89 242 ALA B CA 1
ATOM 5985 C C . ALA B 1 249 ? 4.626 -24.687 -23.383 1.00 8.52 242 ALA B C 1
ATOM 5986 O O . ALA B 1 249 ? 3.675 -25.267 -22.840 1.00 9.01 242 ALA B O 1
ATOM 5988 N N . PHE B 1 250 ? 4.865 -24.765 -24.698 1.00 8.92 243 PHE B N 1
ATOM 5989 C CA . PHE B 1 250 ? 4.068 -25.628 -25.563 1.00 9.41 243 PHE B CA 1
ATOM 5990 C C . PHE B 1 250 ? 4.193 -27.099 -25.173 1.00 8.88 243 PHE B C 1
ATOM 5991 O O . PHE B 1 250 ? 3.186 -27.815 -25.127 1.00 9.62 243 PHE B O 1
ATOM 5999 N N . GLU B 1 251 ? 5.409 -27.574 -24.877 1.00 8.75 244 GLU B N 1
ATOM 6000 C CA . GLU B 1 251 ? 5.546 -28.957 -24.420 1.00 9.37 244 GLU B CA 1
ATOM 6001 C C . GLU B 1 251 ? 4.695 -29.197 -23.180 1.00 9.13 244 GLU B C 1
ATOM 6002 O O . GLU B 1 251 ? 3.976 -30.207 -23.077 1.00 10.29 244 GLU B O 1
ATOM 6008 N N . ASN B 1 252 ? 4.782 -28.274 -22.218 1.00 8.91 245 ASN B N 1
ATOM 6009 C CA . ASN B 1 252 ? 4.009 -28.415 -20.990 1.00 9.23 245 ASN B CA 1
ATOM 6010 C C . ASN B 1 252 ? 2.515 -28.428 -21.283 1.00 8.96 245 ASN B C 1
ATOM 6011 O O . ASN B 1 252 ? 1.780 -29.265 -20.749 1.00 9.86 245 ASN B O 1
ATOM 6016 N N . ALA B 1 253 ? 2.053 -27.503 -22.133 1.00 8.94 246 ALA B N 1
ATOM 6017 C CA . ALA B 1 253 ? 0.623 -27.338 -22.382 1.00 9.01 246 ALA B CA 1
ATOM 6018 C C . ALA B 1 253 ? 0.048 -28.516 -23.149 1.00 8.70 246 ALA B C 1
ATOM 6019 O O . ALA B 1 253 ? -1.033 -29.010 -22.820 1.00 9.06 246 ALA B O 1
ATOM 6021 N N . GLU B 1 254 ? 0.728 -28.961 -24.201 1.00 9.78 247 GLU B N 1
ATOM 6022 C CA . GLU B 1 254 ? 0.209 -30.096 -24.953 1.00 9.18 247 GLU B CA 1
ATOM 6023 C C . GLU B 1 254 ? 0.138 -31.330 -24.064 1.00 9.40 247 GLU B C 1
ATOM 6024 O O . GLU B 1 254 ? -0.837 -32.092 -24.122 1.00 8.69 247 GLU B O 1
ATOM 6030 N N . GLU B 1 255 ? 1.136 -31.515 -23.188 1.00 9.29 248 GLU B N 1
ATOM 6031 C CA . GLU B 1 255 ? 1.098 -32.680 -22.308 1.00 9.97 248 GLU B CA 1
ATOM 6032 C C . GLU B 1 255 ? 0.008 -32.553 -21.249 1.00 10.04 248 GLU B C 1
ATOM 6033 O O . GLU B 1 255 ? -0.751 -33.497 -21.009 1.00 10.54 248 GLU B O 1
ATOM 6039 N N . PHE B 1 256 ? -0.088 -31.385 -20.618 1.00 9.50 249 PHE B N 1
ATOM 6040 C CA . PHE B 1 256 ? -0.992 -31.200 -19.491 1.00 9.65 249 PHE B CA 1
ATOM 6041 C C . PHE B 1 256 ? -2.449 -31.148 -19.937 1.00 9.24 249 PHE B C 1
ATOM 6042 O O . PHE B 1 256 ? -3.336 -31.664 -19.247 1.00 10.52 249 PHE B O 1
ATOM 6050 N N . GLN B 1 257 ? -2.720 -30.529 -21.084 1.00 9.25 250 GLN B N 1
ATOM 6051 C CA . GLN B 1 257 ? -4.092 -30.315 -21.527 1.00 9.66 250 GLN B CA 1
ATOM 6052 C C . GLN B 1 257 ? -4.599 -31.429 -22.419 1.00 8.69 250 GLN B C 1
ATOM 6053 O O . GLN B 1 257 ? -5.808 -31.676 -22.452 1.00 10.46 250 GLN B O 1
ATOM 6059 N N . ASN B 1 258 ? -3.705 -32.084 -23.163 1.00 8.25 251 ASN B N 1
ATOM 6060 C CA . ASN B 1 258 ? -4.107 -33.018 -24.207 1.00 8.34 251 ASN B CA 1
ATOM 6061 C C . ASN B 1 258 ? -3.616 -34.436 -23.957 1.00 7.49 251 ASN B C 1
ATOM 6062 O O . ASN B 1 258 ? -4.438 -35.359 -23.884 1.00 8.83 251 ASN B O 1
ATOM 6067 N N . HIS B 1 259 ? -2.305 -34.638 -23.781 1.00 7.16 252 HIS B N 1
ATOM 6068 C CA . HIS B 1 259 ? -1.810 -35.987 -23.531 1.00 7.70 252 HIS B CA 1
ATOM 6069 C C . HIS B 1 259 ? -2.365 -36.545 -22.233 1.00 7.87 252 HIS B C 1
ATOM 6070 O O . HIS B 1 259 ? -2.521 -37.766 -22.105 1.00 8.21 252 HIS B O 1
ATOM 6077 N N . TRP B 1 260 ? -2.646 -35.674 -21.257 1.00 7.55 253 TRP B N 1
ATOM 6078 C CA . TRP B 1 260 ? -3.181 -36.136 -19.981 1.00 8.38 253 TRP B CA 1
ATOM 6079 C C . TRP B 1 260 ? -4.395 -37.035 -20.174 1.00 8.13 253 TRP B C 1
ATOM 6080 O O . TRP B 1 260 ? -4.574 -38.010 -19.432 1.00 8.46 253 TRP B O 1
ATOM 6091 N N . TRP B 1 261 ? -5.239 -36.719 -21.158 1.00 7.85 254 TRP B N 1
ATOM 6092 C CA . TRP B 1 261 ? -6.382 -37.559 -21.509 1.00 7.93 254 TRP B CA 1
ATOM 6093 C C . TRP B 1 261 ? -6.057 -38.585 -22.593 1.00 8.25 254 TRP B C 1
ATOM 6094 O O . TRP B 1 261 ? -6.316 -39.784 -22.424 1.00 8.23 254 TRP B O 1
ATOM 6105 N N . MET B 1 262 ? -5.487 -38.142 -23.716 1.00 7.74 255 MET B N 1
ATOM 6106 C CA . MET B 1 262 ? -5.375 -39.058 -24.846 1.00 8.25 255 MET B CA 1
ATOM 6107 C C . MET B 1 262 ? -4.364 -40.172 -24.599 1.00 8.53 255 MET B C 1
ATOM 6108 O O . MET B 1 262 ? -4.545 -41.277 -25.116 1.00 8.99 255 MET B O 1
ATOM 6113 N N . ASP B 1 263 ? -3.304 -39.919 -23.820 1.00 8.35 256 ASP B N 1
ATOM 6114 C CA . ASP B 1 263 ? -2.380 -41.003 -23.506 1.00 8.98 256 ASP B CA 1
ATOM 6115 C C . ASP B 1 263 ? -3.055 -42.071 -22.659 1.00 7.69 256 ASP B C 1
ATOM 6116 O O . ASP B 1 263 ? -2.721 -43.254 -22.779 1.00 8.41 256 ASP B O 1
ATOM 6121 N N . VAL B 1 264 ? -3.986 -41.685 -21.782 1.00 8.21 257 VAL B N 1
ATOM 6122 C CA . VAL B 1 264 ? -4.694 -42.701 -21.020 1.00 8.64 257 VAL B CA 1
ATOM 6123 C C . VAL B 1 264 ? -5.590 -43.498 -21.946 1.00 8.66 257 VAL B C 1
ATOM 6124 O O . VAL B 1 264 ? -5.644 -44.732 -21.879 1.00 9.44 257 VAL B O 1
ATOM 6128 N N . TYR B 1 265 ? -6.288 -42.807 -22.845 1.00 8.57 258 TYR B N 1
ATOM 6129 C CA . TYR B 1 265 ? -7.179 -43.508 -23.762 1.00 9.96 258 TYR B CA 1
ATOM 6130 C C . TYR B 1 265 ? -6.420 -44.482 -24.654 1.00 9.63 258 TYR B C 1
ATOM 6131 O O . TYR B 1 265 ? -6.892 -45.593 -24.917 1.00 11.39 258 TYR B O 1
ATOM 6140 N N . ALA B 1 266 ? -5.255 -44.070 -25.154 1.00 9.48 259 ALA B N 1
ATOM 6141 C CA . ALA B 1 266 ? -4.555 -44.864 -26.153 1.00 9.58 259 ALA B CA 1
ATOM 6142 C C . ALA B 1 266 ? -3.602 -45.883 -25.541 1.00 9.53 259 ALA B C 1
ATOM 6143 O O . ALA B 1 266 ? -3.468 -46.996 -26.056 1.00 10.66 259 ALA B O 1
ATOM 6145 N N . TRP B 1 267 ? -2.925 -45.508 -24.457 1.00 9.12 260 TRP B N 1
ATOM 6146 C CA . TRP B 1 267 ? -1.836 -46.277 -23.882 1.00 9.95 260 TRP B CA 1
ATOM 6147 C C . TRP B 1 267 ? -2.110 -46.721 -22.458 1.00 10.65 260 TRP B C 1
ATOM 6148 O O . TRP B 1 267 ? -1.352 -47.538 -21.921 1.00 12.15 260 TRP B O 1
ATOM 6159 N N . GLY B 1 268 ? -3.136 -46.180 -21.812 1.00 10.18 261 GLY B N 1
ATOM 6160 C CA . GLY B 1 268 ? -3.388 -46.535 -20.432 1.00 10.11 261 GLY B CA 1
ATOM 6161 C C . GLY B 1 268 ? -2.431 -45.942 -19.429 1.00 11.64 261 GLY B C 1
ATOM 6162 O O . GLY B 1 268 ? -2.338 -46.453 -18.311 1.00 13.33 261 GLY B O 1
ATOM 6163 N N . MET B 1 269 ? -1.732 -44.859 -19.772 1.00 11.82 262 MET B N 1
ATOM 6164 C CA A MET B 1 269 ? -0.728 -44.293 -18.880 0.60 12.66 262 MET B CA 1
ATOM 6165 C CA B MET B 1 269 ? -0.726 -44.295 -18.885 0.40 12.38 262 MET B CA 1
ATOM 6166 C C . MET B 1 269 ? -0.810 -42.777 -18.895 1.00 11.81 262 MET B C 1
ATOM 6167 O O . MET B 1 269 ? -0.953 -42.162 -19.956 1.00 13.94 262 MET B O 1
ATOM 6176 N N . TYR B 1 270 ? -0.682 -42.180 -17.721 1.00 10.41 263 TYR B N 1
ATOM 6177 C CA . TYR B 1 270 ? -0.573 -40.735 -17.645 1.00 9.79 263 TYR B CA 1
ATOM 6178 C C . TYR B 1 270 ? 0.852 -40.294 -17.975 1.00 10.56 263 TYR B C 1
ATOM 6179 O O . TYR B 1 270 ? 1.819 -40.980 -17.633 1.00 11.81 263 TYR B O 1
ATOM 6188 N N . PRO B 1 271 ? 1.013 -39.125 -18.593 1.00 9.55 264 PRO B N 1
ATOM 6189 C CA . PRO B 1 271 ? 2.368 -38.631 -18.879 1.00 10.00 264 PRO B CA 1
ATOM 6190 C C . PRO B 1 271 ? 3.084 -38.188 -17.606 1.00 9.61 264 PRO B C 1
ATOM 6191 O O . PRO B 1 271 ? 2.481 -37.632 -16.689 1.00 11.50 264 PRO B O 1
ATOM 6195 N N . GLN B 1 272 ? 4.398 -38.424 -17.568 1.00 10.15 265 GLN B N 1
ATOM 6196 C CA . GLN B 1 272 ? 5.128 -38.356 -16.302 1.00 11.52 265 GLN B CA 1
ATOM 6197 C C . GLN B 1 272 ? 5.366 -36.932 -15.808 1.00 10.92 265 GLN B C 1
ATOM 6198 O O . GLN B 1 272 ? 5.283 -36.687 -14.602 1.00 12.32 265 GLN B O 1
ATOM 6204 N N . ALA B 1 273 ? 5.726 -35.987 -16.685 1.00 11.80 266 ALA B N 1
ATOM 6205 C CA . ALA B 1 273 ? 5.981 -34.635 -16.197 1.00 12.28 266 ALA B CA 1
ATOM 6206 C C . ALA B 1 273 ? 4.719 -34.040 -15.587 1.00 10.74 266 ALA B C 1
ATOM 6207 O O . ALA B 1 273 ? 4.767 -33.412 -14.522 1.00 12.30 266 ALA B O 1
ATOM 6209 N N . ALA B 1 274 ? 3.573 -34.235 -16.244 1.00 10.42 267 ALA B N 1
ATOM 6210 C CA . ALA B 1 274 ? 2.319 -33.752 -15.677 1.00 11.09 267 ALA B CA 1
ATOM 6211 C C . ALA B 1 274 ? 2.016 -34.449 -14.360 1.00 11.68 267 ALA B C 1
ATOM 6212 O O . ALA B 1 274 ? 1.600 -33.806 -13.385 1.00 12.55 267 ALA B O 1
ATOM 6214 N N . TRP B 1 275 ? 2.204 -35.769 -14.317 1.00 11.59 268 TRP B N 1
ATOM 6215 C CA . TRP B 1 275 ? 1.980 -36.503 -13.079 1.00 12.61 268 TRP B CA 1
ATOM 6216 C C . TRP B 1 275 ? 2.829 -35.936 -11.950 1.00 13.19 268 TRP B C 1
ATOM 6217 O O . TRP B 1 275 ? 2.334 -35.695 -10.846 1.00 13.73 268 TRP B O 1
ATOM 6228 N N . ASN B 1 276 ? 4.119 -35.714 -12.212 1.00 13.07 269 ASN B N 1
ATOM 6229 C CA . ASN B 1 276 ? 5.008 -35.231 -11.163 1.00 14.46 269 ASN B CA 1
ATOM 6230 C C . ASN B 1 276 ? 4.639 -33.824 -10.716 1.00 15.04 269 ASN B C 1
ATOM 6231 O O . ASN B 1 276 ? 4.752 -33.501 -9.527 1.00 16.87 269 ASN B O 1
ATOM 6236 N N . TYR B 1 277 ? 4.214 -32.965 -11.650 1.00 13.93 270 TYR B N 1
ATOM 6237 C CA . TYR B 1 277 ? 3.731 -31.646 -11.248 1.00 13.94 270 TYR B CA 1
ATOM 6238 C C . TYR B 1 277 ? 2.531 -31.772 -10.310 1.00 13.55 270 TYR B C 1
ATOM 6239 O O . TYR B 1 277 ? 2.483 -31.159 -9.229 1.00 15.50 270 TYR B O 1
ATOM 6248 N N . LEU B 1 278 ? 1.547 -32.580 -10.706 1.00 12.58 271 LEU B N 1
ATOM 6249 C CA . LEU B 1 278 ? 0.375 -32.744 -9.856 1.00 13.34 271 LEU B CA 1
ATOM 6250 C C . LEU B 1 278 ? 0.759 -33.320 -8.503 1.00 14.78 271 LEU B C 1
ATOM 6251 O O . LEU B 1 278 ? 0.279 -32.860 -7.464 1.00 15.33 271 LEU B O 1
ATOM 6256 N N . GLU B 1 279 ? 1.663 -34.293 -8.492 1.00 15.43 272 GLU B N 1
ATOM 6257 C CA . GLU B 1 279 ? 2.093 -34.895 -7.237 1.00 18.66 272 GLU B CA 1
ATOM 6258 C C . GLU B 1 279 ? 2.760 -33.860 -6.339 1.00 19.38 272 GLU B C 1
ATOM 6259 O O . GLU B 1 279 ? 2.536 -33.845 -5.121 1.00 20.28 272 GLU B O 1
ATOM 6265 N N . SER B 1 280 ? 3.555 -32.961 -6.927 1.00 18.84 273 SER B N 1
ATOM 6266 C CA A SER B 1 280 ? 4.187 -31.897 -6.155 0.85 20.02 273 SER B CA 1
ATOM 6267 C CA B SER B 1 280 ? 4.185 -31.905 -6.145 0.15 20.09 273 SER B CA 1
ATOM 6268 C C . SER B 1 280 ? 3.168 -30.929 -5.571 1.00 20.64 273 SER B C 1
ATOM 6269 O O . SER B 1 280 ? 3.463 -30.266 -4.567 1.00 22.97 273 SER B O 1
ATOM 6274 N N . GLN B 1 281 ? 1.987 -30.823 -6.183 1.00 19.14 274 GLN B N 1
ATOM 6275 C CA . GLN B 1 281 ? 0.913 -29.990 -5.649 1.00 21.02 274 GLN B CA 1
ATOM 6276 C C . GLN B 1 281 ? -0.074 -30.763 -4.775 1.00 21.02 274 GLN B C 1
ATOM 6277 O O . GLN B 1 281 ? -1.063 -30.174 -4.317 1.00 22.65 274 GLN B O 1
ATOM 6283 N N . GLY B 1 282 ? 0.158 -32.055 -4.542 1.00 20.87 275 GLY B N 1
ATOM 6284 C CA . GLY B 1 282 ? -0.787 -32.887 -3.815 1.00 20.26 275 GLY B CA 1
ATOM 6285 C C . GLY B 1 282 ? -2.069 -33.183 -4.564 1.00 18.61 275 GLY B C 1
ATOM 6286 O O . GLY B 1 282 ? -3.109 -33.405 -3.937 1.00 20.84 275 GLY B O 1
ATOM 6287 N N . LEU B 1 283 ? -2.022 -33.211 -5.895 1.00 15.60 276 LEU B N 1
ATOM 6288 C CA . LEU B 1 283 ? -3.218 -33.296 -6.721 1.00 13.87 276 LEU B CA 1
ATOM 6289 C C . LEU B 1 283 ? -3.325 -34.585 -7.524 1.00 13.60 276 LEU B C 1
ATOM 6290 O O . LEU B 1 283 ? -4.330 -34.774 -8.216 1.00 14.64 276 LEU B O 1
ATOM 6295 N N . GLU B 1 284 ? -2.319 -35.454 -7.488 1.00 14.22 277 GLU B N 1
ATOM 6296 C CA . GLU B 1 284 ? -2.382 -36.653 -8.310 1.00 14.83 277 GLU B CA 1
ATOM 6297 C C . GLU B 1 284 ? -3.464 -37.598 -7.777 1.00 14.33 277 GLU B C 1
ATOM 6298 O O . GLU B 1 284 ? -3.702 -37.669 -6.567 1.00 15.82 277 GLU B O 1
ATOM 6304 N N . PRO B 1 285 ? -4.146 -38.323 -8.662 1.00 13.28 278 PRO B N 1
ATOM 6305 C CA . PRO B 1 285 ? -5.260 -39.168 -8.218 1.00 13.00 278 PRO B CA 1
ATOM 6306 C C . PRO B 1 285 ? -4.778 -40.385 -7.445 1.00 13.64 278 PRO B C 1
ATOM 6307 O O . PRO B 1 285 ? -3.620 -40.802 -7.524 1.00 15.46 278 PRO B O 1
ATOM 6311 N N . THR B 1 286 ? -5.706 -40.943 -6.672 1.00 14.74 279 THR B N 1
ATOM 6312 C CA . THR B 1 286 ? -5.467 -42.162 -5.916 1.00 16.29 279 THR B CA 1
ATOM 6313 C C . THR B 1 286 ? -5.589 -43.366 -6.837 1.00 17.42 279 THR B C 1
ATOM 6314 O O . THR B 1 286 ? -6.595 -43.525 -7.535 1.00 18.95 279 THR B O 1
ATOM 6318 N N . VAL B 1 287 ? -4.568 -44.217 -6.834 1.00 17.77 280 VAL B N 1
ATOM 6319 C CA . VAL B 1 287 ? -4.502 -45.376 -7.714 1.00 18.15 280 VAL B CA 1
ATOM 6320 C C . VAL B 1 287 ? -4.678 -46.630 -6.871 1.00 18.42 280 VAL B C 1
ATOM 6321 O O . VAL B 1 287 ? -4.040 -46.778 -5.821 1.00 21.25 280 VAL B O 1
ATOM 6325 N N . ALA B 1 288 ? -5.553 -47.515 -7.316 1.00 16.48 281 ALA B N 1
ATOM 6326 C CA . ALA B 1 288 ? -5.818 -48.764 -6.626 1.00 17.35 281 ALA B CA 1
ATOM 6327 C C . ALA B 1 288 ? -5.187 -49.929 -7.376 1.00 18.00 281 ALA B C 1
ATOM 6328 O O . ALA B 1 288 ? -4.910 -49.831 -8.578 1.00 17.14 281 ALA B O 1
ATOM 6330 N N . PRO B 1 289 ? -4.924 -51.044 -6.693 1.00 19.82 282 PRO B N 1
ATOM 6331 C CA . PRO B 1 289 ? -4.446 -52.239 -7.396 1.00 20.97 282 PRO B CA 1
ATOM 6332 C C . PRO B 1 289 ? -5.399 -52.608 -8.521 1.00 21.12 282 PRO B C 1
ATOM 6333 O O . PRO B 1 289 ? -6.622 -52.576 -8.363 1.00 23.06 282 PRO B O 1
ATOM 6337 N N . GLY B 1 290 ? -4.830 -52.939 -9.674 1.00 20.29 283 GLY B N 1
ATOM 6338 C CA . GLY B 1 290 ? -5.609 -53.278 -10.839 1.00 19.09 283 GLY B CA 1
ATOM 6339 C C . GLY B 1 290 ? -5.928 -52.124 -11.770 1.00 16.68 283 GLY B C 1
ATOM 6340 O O . GLY B 1 290 ? -6.310 -52.370 -12.919 1.00 16.19 283 GLY B O 1
ATOM 6341 N N . ASP B 1 291 ? -5.771 -50.872 -11.320 1.00 14.77 284 ASP B N 1
ATOM 6342 C CA . ASP B 1 291 ? -6.112 -49.726 -12.164 1.00 13.71 284 ASP B CA 1
ATOM 6343 C C . ASP B 1 291 ? -5.286 -49.709 -13.445 1.00 13.20 284 ASP B C 1
ATOM 6344 O O . ASP B 1 291 ? -5.837 -49.562 -14.540 1.00 12.80 284 ASP B O 1
ATOM 6349 N N . TRP B 1 292 ? -3.954 -49.810 -13.329 1.00 13.25 285 TRP B N 1
ATOM 6350 C CA . TRP B 1 292 ? -3.117 -49.716 -14.524 1.00 14.56 285 TRP B CA 1
ATOM 6351 C C . TRP B 1 292 ? -3.401 -50.861 -15.477 1.00 15.57 285 TRP B C 1
ATOM 6352 O O . TRP B 1 292 ? -3.436 -50.674 -16.698 1.00 14.91 285 TRP B O 1
ATOM 6363 N N . GLU B 1 293 ? -3.589 -52.060 -14.936 1.00 16.14 286 GLU B N 1
ATOM 6364 C CA A GLU B 1 293 ? -3.899 -53.214 -15.769 0.58 17.16 286 GLU B CA 1
ATOM 6365 C CA B GLU B 1 293 ? -3.897 -53.209 -15.782 0.42 17.19 286 GLU B CA 1
ATOM 6366 C C . GLU B 1 293 ? -5.165 -52.968 -16.589 1.00 16.55 286 GLU B C 1
ATOM 6367 O O . GLU B 1 293 ? -5.202 -53.230 -17.802 1.00 17.22 286 GLU B O 1
ATOM 6378 N N . LEU B 1 294 ? -6.208 -52.439 -15.941 1.00 14.24 287 LEU B N 1
ATOM 6379 C CA . LEU B 1 294 ? -7.456 -52.175 -16.642 1.00 14.12 287 LEU B CA 1
ATOM 6380 C C . LEU B 1 294 ? -7.272 -51.087 -17.693 1.00 13.14 287 LEU B C 1
ATOM 6381 O O . LEU B 1 294 ? -7.707 -51.241 -18.839 1.00 13.37 287 LEU B O 1
ATOM 6386 N N . LEU B 1 295 ? -6.627 -49.978 -17.324 1.00 12.77 288 LEU B N 1
ATOM 6387 C CA . LEU B 1 295 ? -6.473 -48.882 -18.277 1.00 12.24 288 LEU B CA 1
ATOM 6388 C C . LEU B 1 295 ? -5.657 -49.313 -19.487 1.00 12.34 288 LEU B C 1
ATOM 6389 O O . LEU B 1 295 ? -5.913 -48.868 -20.610 1.00 12.99 288 LEU B O 1
ATOM 6394 N N . GLN B 1 296 ? -4.669 -50.176 -19.276 1.00 13.68 289 GLN B N 1
ATOM 6395 C CA . GLN B 1 296 ? -3.814 -50.601 -20.371 1.00 16.25 289 GLN B CA 1
ATOM 6396 C C . GLN B 1 296 ? -4.450 -51.686 -21.228 1.00 18.84 289 GLN B C 1
ATOM 6397 O O . GLN B 1 296 ? -4.084 -51.819 -22.400 1.00 22.63 289 GLN B O 1
ATOM 6403 N N . ALA B 1 297 ? -5.435 -52.418 -20.710 1.00 16.82 290 ALA B N 1
ATOM 6404 C CA . ALA B 1 297 ? -5.999 -53.530 -21.467 1.00 19.21 290 ALA B CA 1
ATOM 6405 C C . ALA B 1 297 ? -7.220 -53.158 -22.300 1.00 21.98 290 ALA B C 1
ATOM 6406 O O . ALA B 1 297 ? -7.824 -54.049 -22.905 1.00 28.16 290 ALA B O 1
ATOM 6408 N N . ALA B 1 298 ? -7.571 -51.884 -22.400 1.00 19.22 291 ALA B N 1
ATOM 6409 C CA . ALA B 1 298 ? -8.830 -51.470 -23.020 1.00 19.14 291 ALA B CA 1
ATOM 6410 C C . ALA B 1 298 ? -8.546 -50.542 -24.199 1.00 19.26 291 ALA B C 1
ATOM 6411 O O . ALA B 1 298 ? -8.887 -49.358 -24.174 1.00 20.47 291 ALA B O 1
ATOM 6413 N N . LYS B 1 299 ? -7.983 -51.100 -25.253 1.00 17.66 292 LYS B N 1
ATOM 6414 C CA . LYS B 1 299 ? -7.580 -50.315 -26.414 1.00 16.31 292 LYS B CA 1
ATOM 6415 C C . LYS B 1 299 ? -8.802 -49.933 -27.245 1.00 14.65 292 LYS B C 1
ATOM 6416 O O . LYS B 1 299 ? -9.628 -50.796 -27.552 1.00 15.75 292 LYS B O 1
ATOM 6422 N N . PRO B 1 300 ? -8.943 -48.670 -27.627 1.00 13.19 293 PRO B N 1
ATOM 6423 C CA . PRO B 1 300 ? -10.067 -48.259 -28.473 1.00 12.09 293 PRO B CA 1
ATOM 6424 C C . PRO B 1 300 ? -9.787 -48.536 -29.941 1.00 11.54 293 PRO B C 1
ATOM 6425 O O . PRO B 1 300 ? -8.642 -48.699 -30.363 1.00 12.53 293 PRO B O 1
ATOM 6429 N N . ASP B 1 301 ? -10.864 -48.562 -30.733 1.00 10.80 294 ASP B N 1
ATOM 6430 C CA . ASP B 1 301 ? -10.709 -48.702 -32.179 1.00 11.66 294 ASP B CA 1
ATOM 6431 C C . ASP B 1 301 ? -10.373 -47.382 -32.854 1.00 12.00 294 ASP B C 1
ATOM 6432 O O . ASP B 1 301 ? -9.783 -47.368 -33.941 1.00 13.33 294 ASP B O 1
ATOM 6437 N N . PHE B 1 302 ? -10.754 -46.268 -32.247 1.00 11.52 295 PHE B N 1
ATOM 6438 C CA . PHE B 1 302 ? -10.484 -44.967 -32.831 1.00 10.70 295 PHE B CA 1
ATOM 6439 C C . PHE B 1 302 ? -10.415 -43.955 -31.705 1.00 10.15 295 PHE B C 1
ATOM 6440 O O . PHE B 1 302 ? -10.884 -44.202 -30.584 1.00 10.59 295 PHE B O 1
ATOM 6448 N N . MET B 1 303 ? -9.853 -42.797 -32.024 1.00 9.80 296 MET B N 1
ATOM 6449 C CA . MET B 1 303 ? -9.941 -41.634 -31.156 1.00 9.31 296 MET B CA 1
ATOM 6450 C C . MET B 1 303 ? -11.037 -40.729 -31.714 1.00 9.74 296 MET B C 1
ATOM 6451 O O . MET B 1 303 ? -10.967 -40.305 -32.877 1.00 10.94 296 MET B O 1
ATOM 6456 N N . GLY B 1 304 ? -12.049 -40.440 -30.898 1.00 9.34 297 GLY B N 1
ATOM 6457 C CA . GLY B 1 304 ? -13.014 -39.417 -31.272 1.00 9.57 297 GLY B CA 1
ATOM 6458 C C . GLY B 1 304 ? -12.436 -38.045 -30.972 1.00 9.13 297 GLY B C 1
ATOM 6459 O O . GLY B 1 304 ? -11.761 -37.841 -29.966 1.00 9.27 297 GLY B O 1
ATOM 6460 N N . VAL B 1 305 ? -12.695 -37.099 -31.871 1.00 9.52 298 VAL B N 1
ATOM 6461 C CA . VAL B 1 305 ? -12.167 -35.745 -31.746 1.00 9.98 298 VAL B CA 1
ATOM 6462 C C . VAL B 1 305 ? -13.296 -34.735 -31.896 1.00 9.94 298 VAL B C 1
ATOM 6463 O O . VAL B 1 305 ? -13.937 -34.668 -32.952 1.00 10.41 298 VAL B O 1
ATOM 6467 N N . ASN B 1 306 ? -13.508 -33.925 -30.861 1.00 9.09 299 ASN B N 1
ATOM 6468 C CA . ASN B 1 306 ? -14.350 -32.732 -30.945 1.00 8.94 299 ASN B CA 1
ATOM 6469 C C . ASN B 1 306 ? -13.402 -31.552 -31.135 1.00 8.92 299 ASN B C 1
ATOM 6470 O O . ASN B 1 306 ? -12.556 -31.294 -30.274 1.00 10.08 299 ASN B O 1
ATOM 6475 N N . TYR B 1 307 ? -13.519 -30.844 -32.256 1.00 9.23 300 TYR B N 1
ATOM 6476 C CA . TYR B 1 307 ? -12.556 -29.800 -32.582 1.00 9.68 300 TYR B CA 1
ATOM 6477 C C . TYR B 1 307 ? -13.250 -28.479 -32.877 1.00 9.78 300 TYR B C 1
ATOM 6478 O O . TYR B 1 307 ? -14.151 -28.425 -33.719 1.00 10.92 300 TYR B O 1
ATOM 6487 N N . TYR B 1 308 ? -12.775 -27.410 -32.239 1.00 9.53 301 TYR B N 1
ATOM 6488 C CA . TYR B 1 308 ? -13.172 -26.048 -32.568 1.00 10.19 301 TYR B CA 1
ATOM 6489 C C . TYR B 1 308 ? -12.009 -25.123 -32.885 1.00 10.24 301 TYR B C 1
ATOM 6490 O O . TYR B 1 308 ? -12.145 -24.274 -33.772 1.00 10.81 301 TYR B O 1
ATOM 6499 N N . GLN B 1 309 ? -10.888 -25.227 -32.169 1.00 10.97 302 GLN B N 1
ATOM 6500 C CA . GLN B 1 309 ? -9.821 -24.254 -32.361 1.00 11.68 302 GLN B CA 1
ATOM 6501 C C . GLN B 1 309 ? -8.564 -24.744 -31.669 1.00 11.11 302 GLN B C 1
ATOM 6502 O O . GLN B 1 309 ? -8.611 -25.581 -30.764 1.00 11.89 302 GLN B O 1
ATOM 6508 N N . THR B 1 310 ? -7.442 -24.177 -32.092 1.00 10.59 303 THR B N 1
ATOM 6509 C CA . THR B 1 310 ? -6.157 -24.361 -31.439 1.00 9.64 303 THR B CA 1
ATOM 6510 C C . THR B 1 310 ? -5.996 -23.327 -30.332 1.00 10.16 303 THR B C 1
ATOM 6511 O O . THR B 1 310 ? -6.793 -22.396 -30.202 1.00 11.54 303 THR B O 1
ATOM 6515 N N . THR B 1 311 ? -4.937 -23.498 -29.538 1.00 9.78 304 THR B N 1
ATOM 6516 C CA . THR B 1 311 ? -4.581 -22.580 -28.466 1.00 9.91 304 THR B CA 1
ATOM 6517 C C . THR B 1 311 ? -3.091 -22.318 -28.572 1.00 9.78 304 THR B C 1
ATOM 6518 O O . THR B 1 311 ? -2.306 -23.256 -28.726 1.00 11.05 304 THR B O 1
ATOM 6522 N N . THR B 1 312 ? -2.705 -21.049 -28.504 1.00 9.97 305 THR B N 1
ATOM 6523 C CA . THR B 1 312 ? -1.301 -20.670 -28.538 1.00 10.06 305 THR B CA 1
ATOM 6524 C C . THR B 1 312 ? -0.862 -20.293 -27.129 1.00 9.28 305 THR B C 1
ATOM 6525 O O . THR B 1 312 ? -1.619 -19.664 -26.379 1.00 10.94 305 THR B O 1
ATOM 6529 N N . VAL B 1 313 ? 0.348 -20.722 -26.754 1.00 9.28 306 VAL B N 1
ATOM 6530 C CA . VAL B 1 313 ? 0.836 -20.537 -25.395 1.00 10.04 306 VAL B CA 1
ATOM 6531 C C . VAL B 1 313 ? 2.224 -19.907 -25.391 1.00 10.16 306 VAL B C 1
ATOM 6532 O O . VAL B 1 313 ? 2.966 -19.942 -26.381 1.00 10.44 306 VAL B O 1
ATOM 6536 N N . GLU B 1 314 ? 2.570 -19.331 -24.242 1.00 11.19 307 GLU B N 1
ATOM 6537 C CA . GLU B 1 314 ? 3.890 -18.767 -24.012 1.00 10.73 307 GLU B CA 1
ATOM 6538 C C . GLU B 1 314 ? 4.302 -19.042 -22.571 1.00 10.77 307 GLU B C 1
ATOM 6539 O O . GLU B 1 314 ? 3.513 -19.514 -21.742 1.00 11.10 307 GLU B O 1
ATOM 6545 N N . HIS B 1 315 ? 5.570 -18.754 -22.297 1.00 11.37 308 HIS B N 1
ATOM 6546 C CA . HIS B 1 315 ? 6.148 -18.930 -20.972 1.00 12.60 308 HIS B CA 1
ATOM 6547 C C . HIS B 1 315 ? 5.341 -18.184 -19.913 1.00 13.21 308 HIS B C 1
ATOM 6548 O O . HIS B 1 315 ? 4.859 -17.071 -20.138 1.00 14.26 308 HIS B O 1
ATOM 6555 N N . ASN B 1 316 ? 5.206 -18.808 -18.750 1.00 13.91 309 ASN B N 1
ATOM 6556 C CA . ASN B 1 316 ? 4.435 -18.251 -17.638 1.00 16.78 309 ASN B CA 1
ATOM 6557 C C . ASN B 1 316 ? 5.266 -18.404 -16.374 1.00 21.89 309 ASN B C 1
ATOM 6558 O O . ASN B 1 316 ? 5.404 -19.536 -15.867 1.00 23.32 309 ASN B O 1
ATOM 6563 N N . PRO B 1 317 ? 5.848 -17.327 -15.850 1.00 28.01 310 PRO B N 1
ATOM 6564 C CA . PRO B 1 317 ? 6.703 -17.427 -14.654 1.00 32.20 310 PRO B CA 1
ATOM 6565 C C . PRO B 1 317 ? 5.948 -17.997 -13.466 1.00 36.06 310 PRO B C 1
ATOM 6566 O O . PRO B 1 317 ? 4.708 -17.983 -13.438 1.00 35.41 310 PRO B O 1
ATOM 6570 N N . PRO B 1 318 ? 6.663 -18.526 -12.465 1.00 41.04 311 PRO B N 1
ATOM 6571 C CA . PRO B 1 318 ? 5.980 -19.122 -11.301 1.00 44.54 311 PRO B CA 1
ATOM 6572 C C . PRO B 1 318 ? 5.102 -18.146 -10.531 1.00 48.99 311 PRO B C 1
ATOM 6573 O O . PRO B 1 318 ? 4.325 -18.585 -9.673 1.00 49.23 311 PRO B O 1
ATOM 6577 N N . ASP B 1 319 ? 5.198 -16.846 -10.808 1.00 52.71 312 ASP B N 1
ATOM 6578 C CA . ASP B 1 319 ? 4.349 -15.830 -10.199 1.00 56.34 312 ASP B CA 1
ATOM 6579 C C . ASP B 1 319 ? 3.366 -15.220 -11.194 1.00 57.04 312 ASP B C 1
ATOM 6580 O O . ASP B 1 319 ? 2.916 -14.086 -10.998 1.00 57.42 312 ASP B O 1
ATOM 6585 N N . GLY B 1 320 ? 3.025 -15.944 -12.252 1.00 57.01 313 GLY B N 1
ATOM 6586 C CA . GLY B 1 320 ? 2.315 -15.390 -13.396 1.00 56.94 313 GLY B CA 1
ATOM 6587 C C . GLY B 1 320 ? 0.839 -15.730 -13.408 1.00 56.68 313 GLY B C 1
ATOM 6588 O O . GLY B 1 320 ? 0.179 -15.772 -12.363 1.00 56.83 313 GLY B O 1
ATOM 6589 N N . VAL B 1 321 ? 0.317 -15.978 -14.612 1.00 55.94 314 VAL B N 1
ATOM 6590 C CA . VAL B 1 321 ? -1.121 -16.115 -14.816 1.00 55.27 314 VAL B CA 1
ATOM 6591 C C . VAL B 1 321 ? -1.617 -17.437 -14.245 1.00 55.21 314 VAL B C 1
ATOM 6592 O O . VAL B 1 321 ? -0.991 -18.491 -14.424 1.00 54.30 314 VAL B O 1
ATOM 6596 N N . GLY B 1 322 ? -2.753 -17.385 -13.552 1.00 55.92 315 GLY B N 1
ATOM 6597 C CA . GLY B 1 322 ? -3.394 -18.576 -13.027 1.00 56.75 315 GLY B CA 1
ATOM 6598 C C . GLY B 1 322 ? -4.866 -18.664 -13.393 1.00 57.66 315 GLY B C 1
ATOM 6599 O O . GLY B 1 322 ? -5.225 -18.909 -14.548 1.00 58.09 315 GLY B O 1
ATOM 6600 N N . THR B 1 336 ? -9.404 -13.476 -22.050 1.00 50.62 329 THR B N 1
ATOM 6601 C CA . THR B 1 336 ? -8.240 -13.177 -21.222 1.00 49.97 329 THR B CA 1
ATOM 6602 C C . THR B 1 336 ? -7.362 -14.417 -21.034 1.00 46.33 329 THR B C 1
ATOM 6603 O O . THR B 1 336 ? -7.821 -15.547 -21.215 1.00 46.95 329 THR B O 1
ATOM 6607 N N . SER B 1 337 ? -6.102 -14.199 -20.664 1.00 41.31 330 SER B N 1
ATOM 6608 C CA . SER B 1 337 ? -5.148 -15.296 -20.579 1.00 36.31 330 SER B CA 1
ATOM 6609 C C . SER B 1 337 ? -5.420 -16.172 -19.363 1.00 33.82 330 SER B C 1
ATOM 6610 O O . SER B 1 337 ? -5.760 -15.684 -18.282 1.00 34.90 330 SER B O 1
ATOM 6613 N N . SER B 1 338 ? -5.253 -17.478 -19.550 1.00 29.86 331 SER B N 1
ATOM 6614 C CA . SER B 1 338 ? -5.312 -18.461 -18.481 1.00 26.94 331 SER B CA 1
ATOM 6615 C C . SER B 1 338 ? -4.072 -19.335 -18.577 1.00 23.56 331 SER B C 1
ATOM 6616 O O . SER B 1 338 ? -3.377 -19.347 -19.590 1.00 22.30 331 SER B O 1
ATOM 6619 N N . GLY B 1 339 ? -3.798 -20.081 -17.517 1.00 22.59 332 GLY B N 1
ATOM 6620 C CA . GLY B 1 339 ? -2.662 -20.974 -17.544 1.00 22.08 332 GLY B CA 1
ATOM 6621 C C . GLY B 1 339 ? -2.338 -21.483 -16.155 1.00 21.57 332 GLY B C 1
ATOM 6622 O O . GLY B 1 339 ? -3.139 -21.371 -15.220 1.00 23.10 332 GLY B O 1
ATOM 6623 N N . ILE B 1 340 ? -1.142 -22.058 -16.053 1.00 19.58 333 ILE B N 1
ATOM 6624 C CA . ILE B 1 340 ? -0.646 -22.623 -14.808 1.00 20.27 333 ILE B CA 1
ATOM 6625 C C . ILE B 1 340 ? 0.716 -21.991 -14.563 1.00 19.29 333 ILE B C 1
ATOM 6626 O O . ILE B 1 340 ? 1.612 -22.107 -15.398 1.00 17.34 333 ILE B O 1
ATOM 6631 N N . PRO B 1 341 ? 0.911 -21.303 -13.433 1.00 20.93 334 PRO B N 1
ATOM 6632 C CA . PRO B 1 341 ? 2.204 -20.655 -13.175 1.00 21.07 334 PRO B CA 1
ATOM 6633 C C . PRO B 1 341 ? 3.336 -21.665 -13.232 1.00 21.11 334 PRO B C 1
ATOM 6634 O O . PRO B 1 341 ? 3.238 -22.766 -12.685 1.00 21.73 334 PRO B O 1
ATOM 6638 N N . GLY B 1 342 ? 4.412 -21.282 -13.917 1.00 20.79 335 GLY B N 1
ATOM 6639 C CA . GLY B 1 342 ? 5.554 -22.145 -14.116 1.00 20.88 335 GLY B CA 1
ATOM 6640 C C . GLY B 1 342 ? 5.432 -23.116 -15.267 1.00 20.85 335 GLY B C 1
ATOM 6641 O O . GLY B 1 342 ? 6.431 -23.748 -15.631 1.00 23.42 335 GLY B O 1
ATOM 6642 N N . LEU B 1 343 ? 4.255 -23.248 -15.875 1.00 18.78 336 LEU B N 1
ATOM 6643 C CA . LEU B 1 343 ? 4.062 -24.198 -16.963 1.00 17.29 336 LEU B CA 1
ATOM 6644 C C . LEU B 1 343 ? 3.774 -23.508 -18.289 1.00 13.51 336 LEU B C 1
ATOM 6645 O O . LEU B 1 343 ? 4.509 -23.714 -19.260 1.00 13.83 336 LEU B O 1
ATOM 6650 N N . PHE B 1 344 ? 2.725 -22.691 -18.358 1.00 12.38 337 PHE B N 1
ATOM 6651 C CA . PHE B 1 344 ? 2.338 -22.046 -19.609 1.00 11.76 337 PHE B CA 1
ATOM 6652 C C . PHE B 1 344 ? 1.220 -21.057 -19.318 1.00 11.44 337 PHE B C 1
ATOM 6653 O O . PHE B 1 344 ? 0.538 -21.138 -18.286 1.00 12.14 337 PHE B O 1
ATOM 6661 N N . LYS B 1 345 ? 1.025 -20.132 -20.256 1.00 11.41 338 LYS B N 1
ATOM 6662 C CA . LYS B 1 345 ? -0.186 -19.326 -20.274 1.00 12.15 338 LYS B CA 1
ATOM 6663 C C . LYS B 1 345 ? -0.611 -19.123 -21.717 1.00 12.01 338 LYS B C 1
ATOM 6664 O O . LYS B 1 345 ? 0.218 -19.131 -22.627 1.00 11.94 338 LYS B O 1
ATOM 6670 N N . THR B 1 346 ? -1.912 -18.941 -21.921 1.00 12.39 339 THR B N 1
ATOM 6671 C CA . THR B 1 346 ? -2.413 -18.722 -23.265 1.00 12.85 339 THR B CA 1
ATOM 6672 C C . THR B 1 346 ? -2.129 -17.293 -23.721 1.00 13.22 339 THR B C 1
ATOM 6673 O O . THR B 1 346 ? -1.958 -16.371 -22.919 1.00 15.83 339 THR B O 1
ATOM 6677 N N . VAL B 1 347 ? -2.072 -17.126 -25.038 1.00 12.89 340 VAL B N 1
ATOM 6678 C CA . VAL B 1 347 ? -1.866 -15.828 -25.660 1.00 13.83 340 VAL B CA 1
ATOM 6679 C C . VAL B 1 347 ? -2.602 -15.849 -26.991 1.00 14.30 340 VAL B C 1
ATOM 6680 O O . VAL B 1 347 ? -2.699 -16.889 -27.642 1.00 14.15 340 VAL B O 1
ATOM 6684 N N . ARG B 1 348 ? -3.161 -14.705 -27.373 1.00 15.45 341 ARG B N 1
ATOM 6685 C CA . ARG B 1 348 ? -3.856 -14.613 -28.647 1.00 16.39 341 ARG B CA 1
ATOM 6686 C C . ARG B 1 348 ? -2.898 -14.914 -29.794 1.00 14.77 341 ARG B C 1
ATOM 6687 O O . ARG B 1 348 ? -1.753 -14.452 -29.808 1.00 15.96 341 ARG B O 1
ATOM 6695 N N . ASN B 1 349 ? -3.366 -15.719 -30.751 1.00 14.00 342 ASN B N 1
ATOM 6696 C CA . ASN B 1 349 ? -2.562 -16.073 -31.913 1.00 13.67 342 ASN B CA 1
ATOM 6697 C C . ASN B 1 349 ? -2.811 -15.020 -32.975 1.00 15.16 342 ASN B C 1
ATOM 6698 O O . ASN B 1 349 ? -3.933 -14.934 -33.497 1.00 15.96 342 ASN B O 1
ATOM 6703 N N . PRO B 1 350 ? -1.815 -14.202 -33.340 1.00 16.30 343 PRO B N 1
ATOM 6704 C CA . PRO B 1 350 ? -2.060 -13.150 -34.336 1.00 18.25 343 PRO B CA 1
ATOM 6705 C C . PRO B 1 350 ? -2.270 -13.680 -35.739 1.00 17.48 343 PRO B C 1
ATOM 6706 O O . PRO B 1 350 ? -2.646 -12.896 -36.618 1.00 19.94 343 PRO B O 1
ATOM 6710 N N . HIS B 1 351 ? -2.076 -14.977 -35.977 1.00 15.84 344 HIS B N 1
ATOM 6711 C CA . HIS B 1 351 ? -2.038 -15.511 -37.332 1.00 16.73 344 HIS B CA 1
ATOM 6712 C C . HIS B 1 351 ? -3.258 -16.330 -37.717 1.00 16.94 344 HIS B C 1
ATOM 6713 O O . HIS B 1 351 ? -3.213 -17.032 -38.734 1.00 17.80 344 HIS B O 1
ATOM 6720 N N . VAL B 1 352 ? -4.338 -16.269 -36.945 1.00 16.53 345 VAL B N 1
ATOM 6721 C CA . VAL B 1 352 ? -5.566 -16.968 -37.300 1.00 17.29 345 VAL B CA 1
ATOM 6722 C C . VAL B 1 352 ? -6.726 -15.992 -37.264 1.00 19.50 345 VAL B C 1
ATOM 6723 O O . VAL B 1 352 ? -6.711 -15.009 -36.514 1.00 19.54 345 VAL B O 1
ATOM 6727 N N . ASP B 1 353 ? -7.745 -16.285 -38.075 1.00 21.36 346 ASP B N 1
ATOM 6728 C CA . ASP B 1 353 ? -8.994 -15.545 -38.044 1.00 24.17 346 ASP B CA 1
ATOM 6729 C C . ASP B 1 353 ? -9.737 -15.866 -36.753 1.00 23.59 346 ASP B C 1
ATOM 6730 O O . ASP B 1 353 ? -9.396 -16.797 -36.022 1.00 20.47 346 ASP B O 1
ATOM 6735 N N A THR B 1 354 ? -10.790 -15.102 -36.479 0.50 24.04 347 THR B N 1
ATOM 6736 N N B THR B 1 354 ? -10.763 -15.069 -36.478 0.50 25.47 347 THR B N 1
ATOM 6737 C CA A THR B 1 354 ? -11.563 -15.291 -35.261 0.50 24.44 347 THR B CA 1
ATOM 6738 C CA B THR B 1 354 ? -11.597 -15.251 -35.305 0.50 27.18 347 THR B CA 1
ATOM 6739 C C A THR B 1 354 ? -13.051 -15.299 -35.574 0.50 23.69 347 THR B C 1
ATOM 6740 C C B THR B 1 354 ? -13.058 -15.131 -35.701 0.50 27.41 347 THR B C 1
ATOM 6741 O O A THR B 1 354 ? -13.501 -14.749 -36.584 0.50 24.54 347 THR B O 1
ATOM 6742 O O B THR B 1 354 ? -13.408 -14.415 -36.645 0.50 28.31 347 THR B O 1
ATOM 6749 N N A THR B 1 355 ? -13.814 -15.941 -34.691 0.50 21.84 348 THR B N 1
ATOM 6750 N N B THR B 1 355 ? -13.909 -15.849 -34.975 0.50 26.31 348 THR B N 1
ATOM 6751 C CA A THR B 1 355 ? -15.264 -15.831 -34.722 0.50 21.36 348 THR B CA 1
ATOM 6752 C CA B THR B 1 355 ? -15.353 -15.701 -35.085 0.50 25.97 348 THR B CA 1
ATOM 6753 C C A THR B 1 355 ? -15.694 -14.580 -33.962 0.50 21.76 348 THR B C 1
ATOM 6754 C C B THR B 1 355 ? -15.868 -15.124 -33.773 0.50 25.83 348 THR B C 1
ATOM 6755 O O A THR B 1 355 ? -14.883 -13.881 -33.347 0.50 22.24 348 THR B O 1
ATOM 6756 O O B THR B 1 355 ? -15.600 -15.674 -32.699 0.50 25.34 348 THR B O 1
ATOM 6763 N N A ASN B 1 356 ? -16.997 -14.304 -33.981 0.50 22.72 349 ASN B N 1
ATOM 6764 N N B ASN B 1 356 ? -16.579 -14.001 -33.861 0.50 25.89 349 ASN B N 1
ATOM 6765 C CA A ASN B 1 356 ? -17.532 -13.162 -33.248 0.50 23.39 349 ASN B CA 1
ATOM 6766 C CA B ASN B 1 356 ? -17.050 -13.279 -32.680 0.50 25.72 349 ASN B CA 1
ATOM 6767 C C A ASN B 1 356 ? -17.559 -13.372 -31.737 0.50 24.46 349 ASN B C 1
ATOM 6768 C C B ASN B 1 356 ? -15.908 -12.935 -31.723 0.50 24.57 349 ASN B C 1
ATOM 6769 O O A ASN B 1 356 ? -17.989 -12.466 -31.015 0.50 24.08 349 ASN B O 1
ATOM 6770 O O B ASN B 1 356 ? -16.084 -12.939 -30.502 0.50 24.70 349 ASN B O 1
ATOM 6779 N N A TRP B 1 357 ? -17.121 -14.528 -31.239 0.50 25.50 350 TRP B N 1
ATOM 6780 N N B TRP B 1 357 ? -14.726 -12.666 -32.285 0.50 22.86 350 TRP B N 1
ATOM 6781 C CA A TRP B 1 357 ? -16.964 -14.750 -29.808 0.50 27.08 350 TRP B CA 1
ATOM 6782 C CA B TRP B 1 357 ? -13.565 -12.150 -31.560 0.50 21.52 350 TRP B CA 1
ATOM 6783 C C A TRP B 1 357 ? -15.508 -14.953 -29.413 0.50 27.09 350 TRP B C 1
ATOM 6784 C C B TRP B 1 357 ? -12.912 -13.151 -30.607 0.50 22.44 350 TRP B C 1
ATOM 6785 O O A TRP B 1 357 ? -15.226 -15.577 -28.385 0.50 26.79 350 TRP B O 1
ATOM 6786 O O B TRP B 1 357 ? -11.688 -13.318 -30.635 0.50 22.91 350 TRP B O 1
ATOM 6807 N N A ASP B 1 358 ? -14.581 -14.436 -30.213 0.50 27.47 351 ASP B N 1
ATOM 6808 N N B ASP B 1 358 ? -13.701 -13.821 -29.769 0.50 23.38 351 ASP B N 1
ATOM 6809 C CA A ASP B 1 358 ? -13.145 -14.555 -29.989 0.50 27.70 351 ASP B CA 1
ATOM 6810 C CA B ASP B 1 358 ? -13.164 -14.637 -28.684 0.50 24.64 351 ASP B CA 1
ATOM 6811 C C A ASP B 1 358 ? -12.650 -15.995 -30.052 0.50 26.92 351 ASP B C 1
ATOM 6812 C C B ASP B 1 358 ? -12.867 -16.085 -29.070 0.50 24.20 351 ASP B C 1
ATOM 6813 O O A ASP B 1 358 ? -11.509 -16.273 -29.661 0.50 26.44 351 ASP B O 1
ATOM 6814 O O B ASP B 1 358 ? -12.468 -16.864 -28.199 0.50 23.74 351 ASP B O 1
ATOM 6823 N N A TRP B 1 359 ? -13.482 -16.922 -30.518 0.50 26.36 352 TRP B N 1
ATOM 6824 N N B TRP B 1 359 ? -13.038 -16.470 -30.333 0.50 24.09 352 TRP B N 1
ATOM 6825 C CA A TRP B 1 359 ? -12.994 -18.247 -30.863 0.50 26.48 352 TRP B CA 1
ATOM 6826 C CA B TRP B 1 359 ? -12.812 -17.844 -30.763 0.50 25.03 352 TRP B CA 1
ATOM 6827 C C A TRP B 1 359 ? -12.197 -18.151 -32.154 0.50 25.53 352 TRP B C 1
ATOM 6828 C C B TRP B 1 359 ? -12.006 -17.847 -32.055 0.50 24.33 352 TRP B C 1
ATOM 6829 O O A TRP B 1 359 ? -12.647 -17.551 -33.134 0.50 26.34 352 TRP B O 1
ATOM 6830 O O B TRP B 1 359 ? -12.283 -17.055 -32.958 0.50 24.24 352 TRP B O 1
ATOM 6851 N N . ALA B 1 360 ? -11.010 -18.734 -32.147 1.00 23.72 353 ALA B N 1
ATOM 6852 C CA . ALA B 1 360 ? -10.190 -18.793 -33.348 1.00 21.43 353 ALA B CA 1
ATOM 6853 C C . ALA B 1 360 ? -10.873 -19.641 -34.414 1.00 18.74 353 ALA B C 1
ATOM 6854 O O . ALA B 1 360 ? -11.603 -20.592 -34.112 1.00 19.33 353 ALA B O 1
ATOM 6856 N N . ILE B 1 361 ? -10.626 -19.291 -35.672 1.00 16.58 354 ILE B N 1
ATOM 6857 C CA . ILE B 1 361 ? -10.964 -20.148 -36.797 1.00 15.64 354 ILE B CA 1
ATOM 6858 C C . ILE B 1 361 ? -9.633 -20.625 -37.353 1.00 14.08 354 ILE B C 1
ATOM 6859 O O . ILE B 1 361 ? -8.857 -19.831 -37.902 1.00 16.48 354 ILE B O 1
ATOM 6864 N N . ASP B 1 362 ? -9.358 -21.918 -37.214 1.00 11.73 355 ASP B N 1
ATOM 6865 C CA . ASP B 1 362 ? -8.053 -22.475 -37.565 1.00 11.04 355 ASP B CA 1
ATOM 6866 C C . ASP B 1 362 ? -8.252 -23.860 -38.155 1.00 11.21 355 ASP B C 1
ATOM 6867 O O . ASP B 1 362 ? -8.011 -24.877 -37.496 1.00 10.67 355 ASP B O 1
ATOM 6872 N N . PRO B 1 363 ? -8.671 -23.939 -39.422 1.00 11.76 356 PRO B N 1
ATOM 6873 C CA . PRO B 1 363 ? -8.859 -25.263 -40.047 1.00 12.08 356 PRO B CA 1
ATOM 6874 C C . PRO B 1 363 ? -7.559 -26.047 -40.209 1.00 11.34 356 PRO B C 1
ATOM 6875 O O . PRO B 1 363 ? -7.550 -27.293 -40.095 1.00 10.93 356 PRO B O 1
ATOM 6879 N N . VAL B 1 364 ? -6.447 -25.348 -40.486 1.00 11.33 357 VAL B N 1
ATOM 6880 C CA . VAL B 1 364 ? -5.166 -26.041 -40.544 1.00 11.12 357 VAL B CA 1
ATOM 6881 C C . VAL B 1 364 ? -4.877 -26.689 -39.201 1.00 10.15 357 VAL B C 1
ATOM 6882 O O . VAL B 1 364 ? -4.307 -27.785 -39.144 1.00 10.14 357 VAL B O 1
ATOM 6886 N N . GLY B 1 365 ? -5.290 -26.036 -38.104 1.00 10.11 358 GLY B N 1
ATOM 6887 C CA . GLY B 1 365 ? -5.163 -26.631 -36.782 1.00 10.05 358 GLY B CA 1
ATOM 6888 C C . GLY B 1 365 ? -5.851 -27.977 -36.654 1.00 9.32 358 GLY B C 1
ATOM 6889 O O . GLY B 1 365 ? -5.388 -28.842 -35.902 1.00 9.53 358 GLY B O 1
ATOM 6890 N N . LEU B 1 366 ? -6.966 -28.176 -37.367 1.00 9.49 359 LEU B N 1
ATOM 6891 C CA . LEU B 1 366 ? -7.583 -29.496 -37.386 1.00 9.77 359 LEU B CA 1
ATOM 6892 C C . LEU B 1 366 ? -6.684 -30.497 -38.092 1.00 10.45 359 LEU B C 1
ATOM 6893 O O . LEU B 1 366 ? -6.485 -31.617 -37.597 1.00 11.13 359 LEU B O 1
ATOM 6898 N N . ARG B 1 367 ? -6.114 -30.112 -39.242 1.00 10.64 360 ARG B N 1
ATOM 6899 C CA . ARG B 1 367 ? -5.148 -31.017 -39.873 1.00 11.07 360 ARG B CA 1
ATOM 6900 C C . ARG B 1 367 ? -3.989 -31.350 -38.930 1.00 10.11 360 ARG B C 1
ATOM 6901 O O . ARG B 1 367 ? -3.579 -32.513 -38.817 1.00 10.11 360 ARG B O 1
ATOM 6909 N N . ILE B 1 368 ? -3.478 -30.347 -38.212 1.00 9.50 361 ILE B N 1
ATOM 6910 C CA . ILE B 1 368 ? -2.385 -30.568 -37.269 1.00 9.39 361 ILE B CA 1
ATOM 6911 C C . ILE B 1 368 ? -2.799 -31.545 -36.177 1.00 8.71 361 ILE B C 1
ATOM 6912 O O . ILE B 1 368 ? -2.051 -32.467 -35.834 1.00 9.57 361 ILE B O 1
ATOM 6917 N N . GLY B 1 369 ? -3.995 -31.360 -35.609 1.00 9.28 362 GLY B N 1
ATOM 6918 C CA . GLY B 1 369 ? -4.436 -32.268 -34.559 1.00 8.86 362 GLY B CA 1
ATOM 6919 C C . GLY B 1 369 ? -4.587 -33.696 -35.048 1.00 8.27 362 GLY B C 1
ATOM 6920 O O . GLY B 1 369 ? -4.229 -34.647 -34.344 1.00 9.38 362 GLY B O 1
ATOM 6921 N N . LEU B 1 370 ? -5.155 -33.865 -36.248 1.00 9.62 363 LEU B N 1
ATOM 6922 C CA . LEU B 1 370 ? -5.284 -35.206 -36.814 1.00 9.01 363 LEU B CA 1
ATOM 6923 C C . LEU B 1 370 ? -3.915 -35.837 -37.021 1.00 8.77 363 LEU B C 1
ATOM 6924 O O . LEU B 1 370 ? -3.708 -37.020 -36.708 1.00 9.53 363 LEU B O 1
ATOM 6929 N N . ARG B 1 371 ? -2.975 -35.057 -37.569 1.00 8.92 364 ARG B N 1
ATOM 6930 C CA . ARG B 1 371 ? -1.617 -35.544 -37.768 1.00 9.11 364 ARG B CA 1
ATOM 6931 C C . ARG B 1 371 ? -0.975 -35.932 -36.444 1.00 9.53 364 ARG B C 1
ATOM 6932 O O . ARG B 1 371 ? -0.282 -36.948 -36.362 1.00 9.32 364 ARG B O 1
ATOM 6940 N N . ARG B 1 372 ? -1.203 -35.142 -35.388 1.00 9.73 365 ARG B N 1
ATOM 6941 C CA . ARG B 1 372 ? -0.588 -35.450 -34.098 1.00 8.82 365 ARG B CA 1
ATOM 6942 C C . ARG B 1 372 ? -1.123 -36.753 -33.532 1.00 8.90 365 ARG B C 1
ATOM 6943 O O . ARG B 1 372 ? -0.365 -37.540 -32.955 1.00 8.97 365 ARG B O 1
ATOM 6951 N N . ILE B 1 373 ? -2.436 -36.977 -33.648 1.00 9.15 366 ILE B N 1
ATOM 6952 C CA . ILE B 1 373 ? -3.009 -38.217 -33.126 1.00 9.64 366 ILE B CA 1
ATOM 6953 C C . ILE B 1 373 ? -2.490 -39.423 -33.902 1.00 8.85 366 ILE B C 1
ATOM 6954 O O . ILE B 1 373 ? -2.116 -40.447 -33.308 1.00 9.53 366 ILE B O 1
ATOM 6959 N N . ALA B 1 374 ? -2.438 -39.328 -35.235 1.00 9.18 367 ALA B N 1
ATOM 6960 C CA . ALA B 1 374 ? -1.873 -40.440 -36.002 1.00 9.76 367 ALA B CA 1
ATOM 6961 C C . ALA B 1 374 ? -0.404 -40.664 -35.644 1.00 9.63 367 ALA B C 1
ATOM 6962 O O . ALA B 1 374 ? 0.035 -41.806 -35.453 1.00 10.69 367 ALA B O 1
ATOM 6964 N N . ASN B 1 375 ? 0.366 -39.582 -35.541 1.00 9.12 368 ASN B N 1
ATOM 6965 C CA . ASN B 1 375 ? 1.802 -39.682 -35.289 1.00 9.36 368 ASN B CA 1
ATOM 6966 C C . ASN B 1 375 ? 2.083 -40.259 -33.906 1.00 8.66 368 ASN B C 1
ATOM 6967 O O . ASN B 1 375 ? 3.047 -41.012 -33.725 1.00 9.67 368 ASN B O 1
ATOM 6972 N N . ARG B 1 376 ? 1.257 -39.924 -32.919 1.00 8.89 369 ARG B N 1
ATOM 6973 C CA . ARG B 1 376 ? 1.534 -40.356 -31.556 1.00 9.18 369 ARG B CA 1
ATOM 6974 C C . ARG B 1 376 ? 0.946 -41.724 -31.252 1.00 9.21 369 ARG B C 1
ATOM 6975 O O . ARG B 1 376 ? 1.597 -42.547 -30.597 1.00 10.08 369 ARG B O 1
ATOM 6983 N N . TYR B 1 377 ? -0.272 -41.994 -31.729 1.00 9.05 370 TYR B N 1
ATOM 6984 C CA . TYR B 1 377 ? -1.023 -43.171 -31.315 1.00 9.60 370 TYR B CA 1
ATOM 6985 C C . TYR B 1 377 ? -1.326 -44.138 -32.442 1.00 9.75 370 TYR B C 1
ATOM 6986 O O . TYR B 1 377 ? -1.801 -45.248 -32.164 1.00 9.96 370 TYR B O 1
ATOM 6995 N N . GLN B 1 378 ? -1.112 -43.743 -33.699 1.00 10.29 371 GLN B N 1
ATOM 6996 C CA . GLN B 1 378 ? -1.425 -44.578 -34.860 1.00 10.56 371 GLN B CA 1
ATOM 6997 C C . GLN B 1 378 ? -2.891 -45.007 -34.877 1.00 12.05 371 GLN B C 1
ATOM 6998 O O . GLN B 1 378 ? -3.220 -46.093 -35.351 1.00 15.98 371 GLN B O 1
ATOM 7004 N N . LEU B 1 379 ? -3.782 -44.161 -34.355 1.00 10.38 372 LEU B N 1
ATOM 7005 C CA . LEU B 1 379 ? -5.190 -44.517 -34.291 1.00 11.28 372 LEU B CA 1
ATOM 7006 C C . LEU B 1 379 ? -5.961 -43.870 -35.427 1.00 11.74 372 LEU B C 1
ATOM 7007 O O . LEU B 1 379 ? -5.670 -42.729 -35.805 1.00 13.07 372 LEU B O 1
ATOM 7012 N N . PRO B 1 380 ? -6.961 -44.573 -35.961 1.00 11.80 373 PRO B N 1
ATOM 7013 C CA . PRO B 1 380 ? -7.970 -43.901 -36.780 1.00 11.92 373 PRO B CA 1
ATOM 7014 C C . PRO B 1 380 ? -8.710 -42.877 -35.933 1.00 11.98 373 PRO B C 1
ATOM 7015 O O . PRO B 1 380 ? -8.759 -42.974 -34.704 1.00 11.56 373 PRO B O 1
ATOM 7019 N N . ILE B 1 381 ? -9.291 -41.884 -36.601 1.00 11.87 374 ILE B N 1
ATOM 7020 C CA . ILE B 1 381 ? -9.963 -40.782 -35.921 1.00 11.22 374 ILE B CA 1
ATOM 7021 C C . ILE B 1 381 ? -11.380 -40.649 -36.448 1.00 11.40 374 ILE B C 1
ATOM 7022 O O . ILE B 1 381 ? -11.597 -40.646 -37.661 1.00 12.02 374 ILE B O 1
ATOM 7027 N N . LEU B 1 382 ? -12.340 -40.512 -35.543 1.00 10.78 375 LEU B N 1
ATOM 7028 C CA . LEU B 1 382 ? -13.690 -40.103 -35.916 1.00 10.68 375 LEU B CA 1
ATOM 7029 C C . LEU B 1 382 ? -13.859 -38.676 -35.422 1.00 9.85 375 LEU B C 1
ATOM 7030 O O . LEU B 1 382 ? -13.735 -38.423 -34.220 1.00 9.84 375 LEU B O 1
ATOM 7035 N N . ILE B 1 383 ? -14.071 -37.739 -36.339 1.00 9.35 376 ILE B N 1
ATOM 7036 C CA . ILE B 1 383 ? -14.326 -36.367 -35.922 1.00 9.55 376 ILE B CA 1
ATOM 7037 C C . ILE B 1 383 ? -15.787 -36.305 -35.504 1.00 9.42 376 ILE B C 1
ATOM 7038 O O . ILE B 1 383 ? -16.693 -36.415 -36.337 1.00 10.88 376 ILE B O 1
ATOM 7043 N N . THR B 1 384 ? -16.015 -36.198 -34.202 1.00 9.32 377 THR B N 1
ATOM 7044 C CA . THR B 1 384 ? -17.346 -36.327 -33.635 1.00 9.82 377 THR B CA 1
ATOM 7045 C C . THR B 1 384 ? -18.084 -34.999 -33.531 1.00 9.51 377 THR B C 1
ATOM 7046 O O . THR B 1 384 ? -19.303 -34.995 -33.307 1.00 9.91 377 THR B O 1
ATOM 7050 N N . GLU B 1 385 ? -17.389 -33.876 -33.695 1.00 9.60 378 GLU B N 1
ATOM 7051 C CA . GLU B 1 385 ? -18.003 -32.567 -33.525 1.00 10.30 378 GLU B CA 1
ATOM 7052 C C . GLU B 1 385 ? -17.096 -31.512 -34.133 1.00 9.84 378 GLU B C 1
ATOM 7053 O O . GLU B 1 385 ? -15.909 -31.452 -33.803 1.00 9.79 378 GLU B O 1
ATOM 7059 N N . ASN B 1 386 ? -17.660 -30.683 -35.007 1.00 9.89 379 ASN B N 1
ATOM 7060 C CA . ASN B 1 386 ? -16.995 -29.493 -35.521 1.00 10.68 379 ASN B CA 1
ATOM 7061 C C . ASN B 1 386 ? -18.092 -28.641 -36.132 1.00 10.30 379 ASN B C 1
ATOM 7062 O O . ASN B 1 386 ? -18.934 -29.171 -36.856 1.00 11.09 379 ASN B O 1
ATOM 7067 N N . GLY B 1 387 ? -18.117 -27.349 -35.819 1.00 10.58 380 GLY B N 1
ATOM 7068 C CA . GLY B 1 387 ? -19.174 -26.505 -36.353 1.00 10.25 380 GLY B CA 1
ATOM 7069 C C . GLY B 1 387 ? -18.983 -25.068 -35.923 1.00 10.50 380 GLY B C 1
ATOM 7070 O O . GLY B 1 387 ? -18.036 -24.729 -35.203 1.00 11.23 380 GLY B O 1
ATOM 7071 N N . LEU B 1 388 ? -19.896 -24.215 -36.394 1.00 10.88 381 LEU B N 1
ATOM 7072 C CA . LEU B 1 388 ? -19.845 -22.778 -36.153 1.00 10.93 381 LEU B CA 1
ATOM 7073 C C . LEU B 1 388 ? -21.148 -22.325 -35.514 1.00 10.19 381 LEU B C 1
ATOM 7074 O O . LEU B 1 388 ? -22.236 -22.610 -36.030 1.00 12.32 381 LEU B O 1
ATOM 7079 N N . GLY B 1 389 ? -21.042 -21.622 -34.391 1.00 11.08 382 GLY B N 1
ATOM 7080 C CA . GLY B 1 389 ? -22.200 -21.028 -33.747 1.00 12.75 382 GLY B CA 1
ATOM 7081 C C . GLY B 1 389 ? -22.292 -19.569 -34.130 1.00 13.09 382 GLY B C 1
ATOM 7082 O O . GLY B 1 389 ? -21.294 -18.842 -34.102 1.00 15.12 382 GLY B O 1
ATOM 7083 N N . GLU B 1 390 ? -23.496 -19.138 -34.504 1.00 12.68 383 GLU B N 1
ATOM 7084 C CA . GLU B 1 390 ? -23.681 -17.763 -34.940 1.00 13.82 383 GLU B CA 1
ATOM 7085 C C . GLU B 1 390 ? -25.140 -17.382 -34.722 1.00 13.08 383 GLU B C 1
ATOM 7086 O O . GLU B 1 390 ? -26.019 -18.242 -34.624 1.00 13.73 383 GLU B O 1
ATOM 7092 N N . PHE B 1 391 ? -25.382 -16.074 -34.638 1.00 14.30 384 PHE B N 1
ATOM 7093 C CA . PHE B 1 391 ? -26.722 -15.528 -34.404 1.00 15.92 384 PHE B CA 1
ATOM 7094 C C . PHE B 1 391 ? -27.485 -15.432 -35.726 1.00 17.92 384 PHE B C 1
ATOM 7095 O O . PHE B 1 391 ? -27.700 -14.348 -36.279 1.00 20.65 384 PHE B O 1
ATOM 7103 N N . ASP B 1 392 ? -27.925 -16.595 -36.220 1.00 15.65 385 ASP B N 1
ATOM 7104 C CA . ASP B 1 392 ? -28.577 -16.680 -37.528 1.00 15.51 385 ASP B CA 1
ATOM 7105 C C . ASP B 1 392 ? -29.880 -15.889 -37.538 1.00 17.84 385 ASP B C 1
ATOM 7106 O O . ASP B 1 392 ? -30.632 -15.892 -36.562 1.00 19.05 385 ASP B O 1
ATOM 7111 N N . THR B 1 393 ? -30.153 -15.221 -38.657 1.00 18.46 386 THR B N 1
ATOM 7112 C CA . THR B 1 393 ? -31.377 -14.448 -38.842 1.00 20.03 386 THR B CA 1
ATOM 7113 C C . THR B 1 393 ? -32.340 -15.209 -39.745 1.00 19.85 386 THR B C 1
ATOM 7114 O O . THR B 1 393 ? -31.952 -15.683 -40.819 1.00 20.24 386 THR B O 1
ATOM 7118 N N . LEU B 1 394 ? -33.593 -15.320 -39.314 1.00 20.17 387 LEU B N 1
ATOM 7119 C CA . LEU B 1 394 ? -34.646 -15.894 -40.144 1.00 21.08 387 LEU B CA 1
ATOM 7120 C C . LEU B 1 394 ? -35.231 -14.775 -41.001 1.00 22.02 387 LEU B C 1
ATOM 7121 O O . LEU B 1 394 ? -35.916 -13.884 -40.490 1.00 23.43 387 LEU B O 1
ATOM 7126 N N . GLU B 1 395 ? -34.951 -14.809 -42.293 1.00 22.99 388 GLU B N 1
ATOM 7127 C CA . GLU B 1 395 ? -35.382 -13.757 -43.198 1.00 25.89 388 GLU B CA 1
ATOM 7128 C C . GLU B 1 395 ? -36.738 -14.104 -43.791 1.00 25.98 388 GLU B C 1
ATOM 7129 O O . GLU B 1 395 ? -37.169 -15.260 -43.734 1.00 25.58 388 GLU B O 1
ATOM 7135 N N . PRO B 1 396 ? -37.452 -13.121 -44.347 1.00 27.51 389 PRO B N 1
ATOM 7136 C CA . PRO B 1 396 ? -38.781 -13.403 -44.903 1.00 28.37 389 PRO B CA 1
ATOM 7137 C C . PRO B 1 396 ? -38.736 -14.540 -45.913 1.00 28.84 389 PRO B C 1
ATOM 7138 O O . PRO B 1 396 ? -37.766 -14.699 -46.660 1.00 29.50 389 PRO B O 1
ATOM 7142 N N . GLY B 1 397 ? -39.800 -15.339 -45.926 1.00 28.72 390 GLY B N 1
ATOM 7143 C CA . GLY B 1 397 ? -39.833 -16.541 -46.732 1.00 28.20 390 GLY B CA 1
ATOM 7144 C C . GLY B 1 397 ? -39.148 -17.736 -46.109 1.00 27.46 390 GLY B C 1
ATOM 7145 O O . GLY B 1 397 ? -38.892 -18.720 -46.815 1.00 28.04 390 GLY B O 1
ATOM 7146 N N . ASP B 1 398 ? -38.853 -17.686 -44.808 1.00 25.82 391 ASP B N 1
ATOM 7147 C CA . ASP B 1 398 ? -38.176 -18.774 -44.098 1.00 25.02 391 ASP B CA 1
ATOM 7148 C C . ASP B 1 398 ? -36.839 -19.127 -44.759 1.00 24.30 391 ASP B C 1
ATOM 7149 O O . ASP B 1 398 ? -36.576 -20.271 -45.138 1.00 24.71 391 ASP B O 1
ATOM 7154 N N . ILE B 1 399 ? -35.989 -18.111 -44.882 1.00 22.33 392 ILE B N 1
ATOM 7155 C CA . ILE B 1 399 ? -34.661 -18.246 -45.470 1.00 21.55 392 ILE B CA 1
ATOM 7156 C C . ILE B 1 399 ? -33.632 -17.908 -44.405 1.00 20.17 392 ILE B C 1
ATOM 7157 O O . ILE B 1 399 ? -33.766 -16.897 -43.704 1.00 21.07 392 ILE B O 1
ATOM 7162 N N . VAL B 1 400 ? -32.607 -18.745 -44.284 1.00 18.06 393 VAL B N 1
ATOM 7163 C CA . VAL B 1 400 ? -31.480 -18.476 -43.402 1.00 17.70 393 VAL B CA 1
ATOM 7164 C C . VAL B 1 400 ? -30.232 -18.533 -44.268 1.00 18.20 393 VAL B C 1
ATOM 7165 O O . VAL B 1 400 ? -29.824 -19.611 -44.721 1.00 19.13 393 VAL B O 1
ATOM 7169 N N . ASN B 1 401 ? -29.631 -17.374 -44.518 1.00 18.02 394 ASN B N 1
ATOM 7170 C CA . ASN B 1 401 ? -28.442 -17.317 -45.362 1.00 18.89 394 ASN B CA 1
ATOM 7171 C C . ASN B 1 401 ? -27.236 -17.392 -44.441 1.00 19.11 394 ASN B C 1
ATOM 7172 O O . ASN B 1 401 ? -26.739 -16.382 -43.942 1.00 22.08 394 ASN B O 1
ATOM 7177 N N . ASP B 1 402 ? -26.722 -18.605 -44.255 1.00 16.09 395 ASP B N 1
ATOM 7178 C CA . ASP B 1 402 ? -25.603 -18.793 -43.339 1.00 14.24 395 ASP B CA 1
ATOM 7179 C C . ASP B 1 402 ? -24.330 -19.140 -44.102 1.00 15.53 395 ASP B C 1
ATOM 7180 O O . ASP B 1 402 ? -23.681 -20.161 -43.850 1.00 14.96 395 ASP B O 1
ATOM 7185 N N . ASP B 1 403 ? -23.960 -18.261 -45.034 1.00 15.92 396 ASP B N 1
ATOM 7186 C CA . ASP B 1 403 ? -22.737 -18.461 -45.802 1.00 17.07 396 ASP B CA 1
ATOM 7187 C C . ASP B 1 403 ? -21.511 -18.542 -44.900 1.00 15.94 396 ASP B C 1
ATOM 7188 O O . ASP B 1 403 ? -20.533 -19.209 -45.252 1.00 15.69 396 ASP B O 1
ATOM 7193 N N . TYR B 1 404 ? -21.538 -17.864 -43.746 1.00 15.18 397 TYR B N 1
ATOM 7194 C CA . TYR B 1 404 ? -20.420 -17.936 -42.804 1.00 14.81 397 TYR B CA 1
ATOM 7195 C C . TYR B 1 404 ? -20.215 -19.364 -42.303 1.00 13.79 397 TYR B C 1
ATOM 7196 O O . TYR B 1 404 ? -19.073 -19.815 -42.120 1.00 13.97 397 TYR B O 1
ATOM 7205 N N . ARG B 1 405 ? -21.315 -20.094 -42.091 1.00 12.70 398 ARG B N 1
ATOM 7206 C CA . ARG B 1 405 ? -21.221 -21.486 -41.656 1.00 12.45 398 ARG B CA 1
ATOM 7207 C C . ARG B 1 405 ? -20.698 -22.372 -42.780 1.00 12.48 398 ARG B C 1
ATOM 7208 O O . ARG B 1 405 ? -19.842 -23.236 -42.551 1.00 13.21 398 ARG B O 1
ATOM 7216 N N . ILE B 1 406 ? -21.178 -22.148 -44.007 1.00 13.44 399 ILE B N 1
ATOM 7217 C CA . ILE B 1 406 ? -20.645 -22.870 -45.160 1.00 13.44 399 ILE B CA 1
ATOM 7218 C C . ILE B 1 406 ? -19.143 -22.658 -45.278 1.00 13.52 399 ILE B C 1
ATOM 7219 O O . ILE B 1 406 ? -18.383 -23.610 -45.473 1.00 14.15 399 ILE B O 1
ATOM 7224 N N . ASP B 1 407 ? -18.691 -21.405 -45.170 1.00 14.02 400 ASP B N 1
ATOM 7225 C CA A ASP B 1 407 ? -17.265 -21.133 -45.312 0.46 15.35 400 ASP B CA 1
ATOM 7226 C CA B ASP B 1 407 ? -17.265 -21.115 -45.303 0.54 14.75 400 ASP B CA 1
ATOM 7227 C C . ASP B 1 407 ? -16.458 -21.845 -44.236 1.00 14.18 400 ASP B C 1
ATOM 7228 O O . ASP B 1 407 ? -15.408 -22.444 -44.524 1.00 14.28 400 ASP B O 1
ATOM 7237 N N . TYR B 1 408 ? -16.930 -21.800 -42.988 1.00 13.62 401 TYR B N 1
ATOM 7238 C CA . TYR B 1 408 ? -16.211 -22.471 -41.906 1.00 13.12 401 TYR B CA 1
ATOM 7239 C C . TYR B 1 408 ? -16.116 -23.974 -42.158 1.00 12.23 401 TYR B C 1
ATOM 7240 O O . TYR B 1 408 ? -15.023 -24.574 -42.103 1.00 12.51 401 TYR B O 1
ATOM 7249 N N . LEU B 1 409 ? -17.259 -24.602 -42.451 1.00 12.08 402 LEU B N 1
ATOM 7250 C CA . LEU B 1 409 ? -17.265 -26.045 -42.649 1.00 12.44 402 LEU B CA 1
ATOM 7251 C C . LEU B 1 409 ? -16.430 -26.433 -43.860 1.00 12.86 402 LEU B C 1
ATOM 7252 O O . LEU B 1 409 ? -15.659 -27.396 -43.804 1.00 13.25 402 LEU B O 1
ATOM 7257 N N . ARG B 1 410 ? -16.563 -25.688 -44.960 1.00 12.97 403 ARG B N 1
ATOM 7258 C CA . ARG B 1 410 ? -15.776 -25.970 -46.156 1.00 13.38 403 ARG B CA 1
ATOM 7259 C C . ARG B 1 410 ? -14.291 -25.992 -45.837 1.00 13.04 403 ARG B C 1
ATOM 7260 O O . ARG B 1 410 ? -13.576 -26.918 -46.239 1.00 13.50 403 ARG B O 1
ATOM 7268 N N . ARG B 1 411 ? -13.804 -24.973 -45.113 1.00 12.96 404 ARG B N 1
ATOM 7269 C CA . ARG B 1 411 ? -12.367 -24.916 -44.847 1.00 12.88 404 ARG B CA 1
ATOM 7270 C C . ARG B 1 411 ? -11.915 -26.104 -44.005 1.00 12.46 404 ARG B C 1
ATOM 7271 O O . ARG B 1 411 ? -10.829 -26.670 -44.231 1.00 12.43 404 ARG B O 1
ATOM 7279 N N . HIS B 1 412 ? -12.733 -26.495 -43.020 1.00 11.77 405 HIS B N 1
ATOM 7280 C CA . HIS B 1 412 ? -12.357 -27.654 -42.212 1.00 10.73 405 HIS B CA 1
ATOM 7281 C C . HIS B 1 412 ? -12.388 -28.956 -43.013 1.00 11.76 405 HIS B C 1
ATOM 7282 O O . HIS B 1 412 ? -11.478 -29.785 -42.888 1.00 12.14 405 HIS B O 1
ATOM 7289 N N . VAL B 1 413 ? -13.415 -29.153 -43.846 1.00 12.19 406 VAL B N 1
ATOM 7290 C CA . VAL B 1 413 ? -13.478 -30.371 -44.653 1.00 12.47 406 VAL B CA 1
ATOM 7291 C C . VAL B 1 413 ? -12.286 -30.448 -45.613 1.00 12.82 406 VAL B C 1
ATOM 7292 O O . VAL B 1 413 ? -11.688 -31.518 -45.802 1.00 13.09 406 VAL B O 1
ATOM 7296 N N . GLN B 1 414 ? -11.898 -29.307 -46.199 1.00 12.71 407 GLN B N 1
ATOM 7297 C CA . GLN B 1 414 ? -10.707 -29.269 -47.050 1.00 13.55 407 GLN B CA 1
ATOM 7298 C C . GLN B 1 414 ? -9.462 -29.724 -46.291 1.00 12.83 407 GLN B C 1
ATOM 7299 O O . GLN B 1 414 ? -8.650 -30.511 -46.814 1.00 14.52 407 GLN B O 1
ATOM 7305 N N . GLU B 1 415 ? -9.297 -29.249 -45.046 1.00 12.43 408 GLU B N 1
ATOM 7306 C CA . GLU B 1 415 ? -8.125 -29.669 -44.282 1.00 12.81 408 GLU B CA 1
ATOM 7307 C C . GLU B 1 415 ? -8.183 -31.145 -43.910 1.00 11.58 408 GLU B C 1
ATOM 7308 O O . GLU B 1 415 ? -7.134 -31.805 -43.840 1.00 12.65 408 GLU B O 1
ATOM 7314 N N . ILE B 1 416 ? -9.382 -31.683 -43.653 1.00 11.55 409 ILE B N 1
ATOM 7315 C CA . ILE B 1 416 ? -9.498 -33.120 -43.409 1.00 11.90 409 ILE B CA 1
ATOM 7316 C C . ILE B 1 416 ? -9.012 -33.901 -44.617 1.00 12.25 409 ILE B C 1
ATOM 7317 O O . ILE B 1 416 ? -8.291 -34.899 -44.483 1.00 12.59 409 ILE B O 1
ATOM 7322 N N . GLN B 1 417 ? -9.395 -33.463 -45.817 1.00 12.70 410 GLN B N 1
ATOM 7323 C CA . GLN B 1 417 ? -8.935 -34.157 -47.013 1.00 13.24 410 GLN B CA 1
ATOM 7324 C C . GLN B 1 417 ? -7.415 -34.114 -47.124 1.00 13.27 410 GLN B C 1
ATOM 7325 O O . GLN B 1 417 ? -6.788 -35.093 -47.560 1.00 12.73 410 GLN B O 1
ATOM 7331 N N . ARG B 1 418 ? -6.803 -32.987 -46.736 1.00 13.15 411 ARG B N 1
ATOM 7332 C CA . ARG B 1 418 ? -5.341 -32.940 -46.745 1.00 13.34 411 ARG B CA 1
ATOM 7333 C C . ARG B 1 418 ? -4.739 -33.900 -45.720 1.00 12.25 411 ARG B C 1
ATOM 7334 O O . ARG B 1 418 ? -3.713 -34.539 -45.989 1.00 13.10 411 ARG B O 1
ATOM 7342 N N . ALA B 1 419 ? -5.360 -34.026 -44.543 1.00 12.16 412 ALA B N 1
ATOM 7343 C CA . ALA B 1 419 ? -4.867 -34.976 -43.549 1.00 12.18 412 ALA B CA 1
ATOM 7344 C C . ALA B 1 419 ? -4.982 -36.409 -44.045 1.00 12.01 412 ALA B C 1
ATOM 7345 O O . ALA B 1 419 ? -4.073 -37.224 -43.832 1.00 11.85 412 ALA B O 1
ATOM 7347 N N . ILE B 1 420 ? -6.095 -36.740 -44.707 1.00 12.25 413 ILE B N 1
ATOM 7348 C CA . ILE B 1 420 ? -6.235 -38.061 -45.311 1.00 12.71 413 ILE B CA 1
ATOM 7349 C C . ILE B 1 420 ? -5.127 -38.283 -46.329 1.00 13.52 413 ILE B C 1
ATOM 7350 O O . ILE B 1 420 ? -4.509 -39.355 -46.377 1.00 14.53 413 ILE B O 1
ATOM 7355 N N . THR B 1 421 ? -4.840 -37.259 -47.138 1.00 13.47 414 THR B N 1
ATOM 7356 C CA . THR B 1 421 ? -3.779 -37.375 -48.128 1.00 14.34 414 THR B CA 1
ATOM 7357 C C . THR B 1 421 ? -2.427 -37.622 -47.468 1.00 13.84 414 THR B C 1
ATOM 7358 O O . THR B 1 421 ? -1.609 -38.400 -47.981 1.00 15.73 414 THR B O 1
ATOM 7362 N N . ASP B 1 422 ? -2.196 -37.007 -46.306 1.00 13.79 415 ASP B N 1
ATOM 7363 C CA . ASP B 1 422 ? -0.962 -37.232 -45.561 1.00 13.95 415 ASP B CA 1
ATOM 7364 C C . ASP B 1 422 ? -0.850 -38.658 -45.029 1.00 15.14 415 ASP B C 1
ATOM 7365 O O . ASP B 1 422 ? 0.266 -39.108 -44.744 1.00 18.07 415 ASP B O 1
ATOM 7370 N N . GLY B 1 423 ? -1.968 -39.369 -44.862 1.00 14.08 416 GLY B N 1
ATOM 7371 C CA . GLY B 1 423 ? -1.940 -40.724 -44.347 1.00 13.51 416 GLY B CA 1
ATOM 7372 C C . GLY B 1 423 ? -2.740 -40.954 -43.073 1.00 14.36 416 GLY B C 1
ATOM 7373 O O . GLY B 1 423 ? -2.715 -42.060 -42.519 1.00 16.85 416 GLY B O 1
ATOM 7374 N N . VAL B 1 424 ? -3.475 -39.939 -42.598 1.00 12.37 417 VAL B N 1
ATOM 7375 C CA . VAL B 1 424 ? -4.326 -40.114 -41.425 1.00 11.89 417 VAL B CA 1
ATOM 7376 C C . VAL B 1 424 ? -5.568 -40.893 -41.832 1.00 12.06 417 VAL B C 1
ATOM 7377 O O . VAL B 1 424 ? -6.183 -40.607 -42.865 1.00 13.93 417 VAL B O 1
ATOM 7381 N N . ASP B 1 425 ? -5.950 -41.878 -41.020 1.00 11.83 418 ASP B N 1
ATOM 7382 C CA . ASP B 1 425 ? -7.171 -42.651 -41.262 1.00 12.58 418 ASP B CA 1
ATOM 7383 C C . ASP B 1 425 ? -8.323 -41.940 -40.553 1.00 12.88 418 ASP B C 1
ATOM 7384 O O . ASP B 1 425 ? -8.487 -42.062 -39.338 1.00 15.15 418 ASP B O 1
ATOM 7389 N N . VAL B 1 426 ? -9.104 -41.167 -41.302 1.00 11.78 419 VAL B N 1
ATOM 7390 C CA . VAL B 1 426 ? -10.263 -40.457 -40.763 1.00 12.25 419 VAL B CA 1
ATOM 7391 C C . VAL B 1 426 ? -11.516 -41.237 -41.148 1.00 12.76 419 VAL B C 1
ATOM 7392 O O . VAL B 1 426 ? -11.806 -41.414 -42.338 1.00 14.27 419 VAL B O 1
ATOM 7396 N N . LEU B 1 427 ? -12.265 -41.702 -40.143 1.00 12.10 420 LEU B N 1
ATOM 7397 C CA . LEU B 1 427 ? -13.421 -42.563 -40.393 1.00 12.42 420 LEU B CA 1
ATOM 7398 C C . LEU B 1 427 ? -14.663 -41.772 -40.796 1.00 11.97 420 LEU B C 1
ATOM 7399 O O . LEU B 1 427 ? -15.552 -42.309 -41.474 1.00 13.20 420 LEU B O 1
ATOM 7404 N N . GLY B 1 428 ? -14.759 -40.516 -40.380 1.00 11.72 421 GLY B N 1
ATOM 7405 C CA . GLY B 1 428 ? -15.951 -39.736 -40.657 1.00 12.60 421 GLY B CA 1
ATOM 7406 C C . GLY B 1 428 ? -15.836 -38.372 -40.017 1.00 11.24 421 GLY B C 1
ATOM 7407 O O . GLY B 1 428 ? -14.863 -38.063 -39.311 1.00 11.21 421 GLY B O 1
ATOM 7408 N N . TYR B 1 429 ? -16.868 -37.565 -40.257 1.00 11.73 422 TYR B N 1
ATOM 7409 C CA . TYR B 1 429 ? -16.900 -36.165 -39.851 1.00 11.36 422 TYR B CA 1
ATOM 7410 C C . TYR B 1 429 ? -18.328 -35.842 -39.456 1.00 11.47 422 TYR B C 1
ATOM 7411 O O . TYR B 1 429 ? -19.227 -35.886 -40.302 1.00 12.38 422 TYR B O 1
ATOM 7420 N N . CYS B 1 430 ? -18.548 -35.518 -38.187 1.00 10.97 423 CYS B N 1
ATOM 7421 C CA . CYS B 1 430 ? -19.884 -35.195 -37.697 1.00 11.32 423 CYS B CA 1
ATOM 7422 C C . CYS B 1 430 ? -19.972 -33.695 -37.484 1.00 10.90 423 CYS B C 1
ATOM 7423 O O . CYS B 1 430 ? -19.402 -33.164 -36.522 1.00 12.11 423 CYS B O 1
ATOM 7426 N N . ALA B 1 431 ? -20.689 -33.010 -38.373 1.00 10.76 424 ALA B N 1
ATOM 7427 C CA . ALA B 1 431 ? -20.891 -31.580 -38.188 1.00 10.95 424 ALA B CA 1
ATOM 7428 C C . ALA B 1 431 ? -21.753 -31.330 -36.952 1.00 10.45 424 ALA B C 1
ATOM 7429 O O . ALA B 1 431 ? -22.710 -32.058 -36.674 1.00 10.70 424 ALA B O 1
ATOM 7431 N N . TRP B 1 432 ? -21.386 -30.307 -36.190 1.00 10.75 425 TRP B N 1
ATOM 7432 C CA . TRP B 1 432 ? -22.160 -29.894 -35.020 1.00 10.26 425 TRP B CA 1
ATOM 7433 C C . TRP B 1 432 ? -22.906 -28.606 -35.375 1.00 10.24 425 TRP B C 1
ATOM 7434 O O . TRP B 1 432 ? -22.261 -27.577 -35.571 1.00 11.72 425 TRP B O 1
ATOM 7445 N N . SER B 1 433 ? -24.238 -28.599 -35.449 1.00 9.60 426 SER B N 1
ATOM 7446 C CA A SER B 1 433 ? -25.105 -29.720 -35.102 0.74 8.58 426 SER B CA 1
ATOM 7447 C CA B SER B 1 433 ? -25.096 -29.730 -35.108 0.26 10.75 426 SER B CA 1
ATOM 7448 C C . SER B 1 433 ? -26.106 -29.956 -36.232 1.00 10.06 426 SER B C 1
ATOM 7449 O O . SER B 1 433 ? -26.136 -29.206 -37.212 1.00 10.24 426 SER B O 1
ATOM 7454 N N . PHE B 1 434 ? -26.944 -30.988 -36.115 1.00 10.38 427 PHE B N 1
ATOM 7455 C CA . PHE B 1 434 ? -27.928 -31.197 -37.171 1.00 10.46 427 PHE B CA 1
ATOM 7456 C C . PHE B 1 434 ? -29.027 -30.143 -37.125 1.00 10.25 427 PHE B C 1
ATOM 7457 O O . PHE B 1 434 ? -29.220 -29.398 -38.093 1.00 10.80 427 PHE B O 1
ATOM 7465 N N . THR B 1 435 ? -29.765 -30.077 -36.018 1.00 10.27 428 THR B N 1
ATOM 7466 C CA . THR B 1 435 ? -30.677 -28.967 -35.775 1.00 10.38 428 THR B CA 1
ATOM 7467 C C . THR B 1 435 ? -30.068 -28.033 -34.749 1.00 10.05 428 THR B C 1
ATOM 7468 O O . THR B 1 435 ? -29.188 -28.421 -33.977 1.00 9.47 428 THR B O 1
ATOM 7472 N N . ASP B 1 436 ? -30.568 -26.798 -34.728 1.00 9.66 429 ASP B N 1
ATOM 7473 C CA . ASP B 1 436 ? -30.292 -25.921 -33.604 1.00 9.47 429 ASP B CA 1
ATOM 7474 C C . ASP B 1 436 ? -30.657 -26.624 -32.306 1.00 10.46 429 ASP B C 1
ATOM 7475 O O . ASP B 1 436 ? -31.546 -27.484 -32.264 1.00 10.96 429 ASP B O 1
ATOM 7480 N N . LEU B 1 437 ? -29.980 -26.236 -31.230 1.00 9.49 430 LEU B N 1
ATOM 7481 C CA . LEU B 1 437 ? -30.182 -26.912 -29.960 1.00 10.97 430 LEU B CA 1
ATOM 7482 C C . LEU B 1 437 ? -30.023 -25.944 -28.798 1.00 8.91 430 LEU B C 1
ATOM 7483 O O . LEU B 1 437 ? -29.661 -24.778 -28.969 1.00 11.12 430 LEU B O 1
ATOM 7488 N N . LEU B 1 438 ? -30.381 -26.429 -27.612 1.00 8.95 431 LEU B N 1
ATOM 7489 C CA . LEU B 1 438 ? -30.191 -25.670 -26.387 1.00 9.69 431 LEU B CA 1
ATOM 7490 C C . LEU B 1 438 ? -28.722 -25.722 -25.983 1.00 10.13 431 LEU B C 1
ATOM 7491 O O . LEU B 1 438 ? -28.134 -26.806 -25.905 1.00 10.99 431 LEU B O 1
ATOM 7496 N N . SER B 1 439 ? -28.129 -24.559 -25.724 1.00 10.24 432 SER B N 1
ATOM 7497 C CA . SER B 1 439 ? -26.796 -24.555 -25.138 1.00 10.46 432 SER B CA 1
ATOM 7498 C C . SER B 1 439 ? -26.898 -24.773 -23.631 1.00 10.30 432 SER B C 1
ATOM 7499 O O . SER B 1 439 ? -27.939 -24.535 -23.011 1.00 11.81 432 SER B O 1
ATOM 7502 N N . TRP B 1 440 ? -25.791 -25.219 -23.040 1.00 10.52 433 TRP B N 1
ATOM 7503 C CA . TRP B 1 440 ? -25.805 -25.609 -21.633 1.00 10.26 433 TRP B CA 1
ATOM 7504 C C . TRP B 1 440 ? -26.131 -24.435 -20.717 1.00 11.05 433 TRP B C 1
ATOM 7505 O O . TRP B 1 440 ? -26.927 -24.575 -19.778 1.00 11.29 433 TRP B O 1
ATOM 7516 N N . LEU B 1 441 ? -25.530 -23.270 -20.968 1.00 11.69 434 LEU B N 1
ATOM 7517 C CA . LEU B 1 441 ? -25.688 -22.122 -20.086 1.00 11.92 434 LEU B CA 1
ATOM 7518 C C . LEU B 1 441 ? -26.162 -20.865 -20.787 1.00 11.84 434 LEU B C 1
ATOM 7519 O O . LEU B 1 441 ? -26.492 -19.887 -20.100 1.00 12.60 434 LEU B O 1
ATOM 7524 N N . ASN B 1 442 ? -26.212 -20.845 -22.120 1.00 12.01 435 ASN B N 1
ATOM 7525 C CA . ASN B 1 442 ? -26.379 -19.593 -22.845 1.00 13.14 435 ASN B CA 1
ATOM 7526 C C . ASN B 1 442 ? -27.638 -19.558 -23.703 1.00 11.94 435 ASN B C 1
ATOM 7527 O O . ASN B 1 442 ? -27.727 -18.739 -24.620 1.00 12.32 435 ASN B O 1
ATOM 7532 N N . GLY B 1 443 ? -28.622 -20.407 -23.421 1.00 11.69 436 GLY B N 1
ATOM 7533 C CA . GLY B 1 443 ? -29.858 -20.317 -24.187 1.00 11.14 436 GLY B CA 1
ATOM 7534 C C . GLY B 1 443 ? -29.703 -20.805 -25.622 1.00 11.05 436 GLY B C 1
ATOM 7535 O O . GLY B 1 443 ? -28.913 -21.702 -25.926 1.00 11.11 436 GLY B O 1
ATOM 7536 N N . TYR B 1 444 ? -30.473 -20.189 -26.519 1.00 10.76 437 TYR B N 1
ATOM 7537 C CA . TYR B 1 444 ? -30.651 -20.686 -27.876 1.00 11.21 437 TYR B CA 1
ATOM 7538 C C . TYR B 1 444 ? -30.125 -19.767 -28.971 1.00 11.57 437 TYR B C 1
ATOM 7539 O O . TYR B 1 444 ? -30.068 -20.200 -30.125 1.00 12.51 437 TYR B O 1
ATOM 7548 N N . GLN B 1 445 ? -29.770 -18.516 -28.668 1.00 11.40 438 GLN B N 1
ATOM 7549 C CA . GLN B 1 445 ? -29.600 -17.540 -29.745 1.00 13.16 438 GLN B CA 1
ATOM 7550 C C . GLN B 1 445 ? -28.368 -17.809 -30.602 1.00 11.72 438 GLN B C 1
ATOM 7551 O O . GLN B 1 445 ? -28.378 -17.494 -31.799 1.00 12.86 438 GLN B O 1
ATOM 7557 N N . LYS B 1 446 ? -27.290 -18.340 -30.023 1.00 12.08 439 LYS B N 1
ATOM 7558 C CA . LYS B 1 446 ? -26.116 -18.710 -30.817 1.00 12.53 439 LYS B CA 1
ATOM 7559 C C . LYS B 1 446 ? -26.378 -20.102 -31.377 1.00 12.67 439 LYS B C 1
ATOM 7560 O O . LYS B 1 446 ? -26.334 -21.095 -30.650 1.00 14.66 439 LYS B O 1
ATOM 7566 N N . ARG B 1 447 ? -26.693 -20.169 -32.666 1.00 11.56 440 ARG B N 1
ATOM 7567 C CA . ARG B 1 447 ? -27.213 -21.370 -33.302 1.00 10.95 440 ARG B CA 1
ATOM 7568 C C . ARG B 1 447 ? -26.116 -22.128 -34.038 1.00 10.40 440 ARG B C 1
ATOM 7569 O O . ARG B 1 447 ? -25.205 -21.529 -34.617 1.00 11.95 440 ARG B O 1
ATOM 7577 N N . TYR B 1 448 ? -26.228 -23.464 -34.031 1.00 10.17 441 TYR B N 1
ATOM 7578 C CA . TYR B 1 448 ? -25.228 -24.336 -34.640 1.00 10.77 441 TYR B CA 1
ATOM 7579 C C . TYR B 1 448 ? -25.759 -25.232 -35.749 1.00 10.21 441 TYR B C 1
ATOM 7580 O O . TYR B 1 448 ? -24.958 -25.917 -36.391 1.00 11.31 441 TYR B O 1
ATOM 7589 N N . GLY B 1 449 ? -27.067 -25.267 -35.992 1.00 9.93 442 GLY B N 1
ATOM 7590 C CA . GLY B 1 449 ? -27.617 -26.309 -36.831 1.00 10.00 442 GLY B CA 1
ATOM 7591 C C . GLY B 1 449 ? -27.492 -26.051 -38.325 1.00 11.07 442 GLY B C 1
ATOM 7592 O O . GLY B 1 449 ? -27.326 -24.929 -38.792 1.00 11.60 442 GLY B O 1
ATOM 7593 N N . PHE B 1 450 ? -27.591 -27.143 -39.091 1.00 10.45 443 PHE B N 1
ATOM 7594 C CA . PHE B 1 450 ? -27.994 -27.037 -40.492 1.00 10.99 443 PHE B CA 1
ATOM 7595 C C . PHE B 1 450 ? -29.474 -26.713 -40.619 1.00 11.24 443 PHE B C 1
ATOM 7596 O O . PHE B 1 450 ? -29.899 -26.180 -41.653 1.00 12.28 443 PHE B O 1
ATOM 7604 N N . VAL B 1 451 ? -30.261 -27.055 -39.603 1.00 10.80 444 VAL B N 1
ATOM 7605 C CA . VAL B 1 451 ? -31.703 -26.881 -39.595 1.00 11.43 444 VAL B CA 1
ATOM 7606 C C . VAL B 1 451 ? -32.025 -25.904 -38.475 1.00 10.49 444 VAL B C 1
ATOM 7607 O O . VAL B 1 451 ? -31.748 -26.176 -37.299 1.00 11.42 444 VAL B O 1
ATOM 7611 N N . TYR B 1 452 ? -32.575 -24.756 -38.849 1.00 11.27 445 TYR B N 1
ATOM 7612 C CA . TYR B 1 452 ? -33.018 -23.753 -37.899 1.00 11.68 445 TYR B CA 1
ATOM 7613 C C . TYR B 1 452 ? -34.260 -24.262 -37.186 1.00 11.74 445 TYR B C 1
ATOM 7614 O O . TYR B 1 452 ? -35.154 -24.841 -37.805 1.00 12.19 445 TYR B O 1
ATOM 7623 N N . VAL B 1 453 ? -34.315 -24.067 -35.875 1.00 11.37 446 VAL B N 1
ATOM 7624 C CA . VAL B 1 453 ? -35.516 -24.379 -35.106 1.00 11.16 446 VAL B CA 1
ATOM 7625 C C . VAL B 1 453 ? -36.128 -23.072 -34.630 1.00 11.48 446 VAL B C 1
ATOM 7626 O O . VAL B 1 453 ? -35.469 -22.273 -33.954 1.00 11.95 446 VAL B O 1
ATOM 7630 N N . ASN B 1 454 ? -37.392 -22.858 -34.985 1.00 12.05 447 ASN B N 1
ATOM 7631 C CA . ASN B 1 454 ? -38.088 -21.617 -34.656 1.00 12.91 447 ASN B CA 1
ATOM 7632 C C . ASN B 1 454 ? -38.527 -21.661 -33.195 1.00 12.90 447 ASN B C 1
ATOM 7633 O O . ASN B 1 454 ? -39.627 -22.104 -32.858 1.00 13.56 447 ASN B O 1
ATOM 7638 N N . ARG B 1 455 ? -37.646 -21.186 -32.321 1.00 12.31 448 ARG B N 1
ATOM 7639 C CA . ARG B 1 455 ? -37.922 -20.947 -30.909 1.00 11.44 448 ARG B CA 1
ATOM 7640 C C . ARG B 1 455 ? -36.846 -19.986 -30.428 1.00 12.98 448 ARG B C 1
ATOM 7641 O O . ARG B 1 455 ? -35.869 -19.733 -31.132 1.00 14.56 448 ARG B O 1
ATOM 7649 N N . ASP B 1 456 ? -37.022 -19.451 -29.229 1.00 13.20 449 ASP B N 1
ATOM 7650 C CA . ASP B 1 456 ? -36.012 -18.556 -28.667 1.00 14.31 449 ASP B CA 1
ATOM 7651 C C . ASP B 1 456 ? -35.917 -18.800 -27.166 1.00 12.96 449 ASP B C 1
ATOM 7652 O O . ASP B 1 456 ? -36.359 -19.835 -26.655 1.00 12.69 449 ASP B O 1
ATOM 7657 N N . ASP B 1 457 ? -35.316 -17.846 -26.452 1.00 12.68 450 ASP B N 1
ATOM 7658 C CA . ASP B 1 457 ? -35.124 -17.993 -25.014 1.00 13.41 450 ASP B CA 1
ATOM 7659 C C . ASP B 1 457 ? -36.401 -17.771 -24.225 1.00 14.87 450 ASP B C 1
ATOM 7660 O O . ASP B 1 457 ? -36.458 -18.149 -23.049 1.00 16.21 450 ASP B O 1
ATOM 7665 N N . GLU B 1 458 ? -37.407 -17.145 -24.830 1.00 15.40 451 GLU B N 1
ATOM 7666 C CA . GLU B 1 458 ? -38.638 -16.831 -24.116 1.00 17.11 451 GLU B CA 1
ATOM 7667 C C . GLU B 1 458 ? -39.697 -17.916 -24.246 1.00 17.27 451 GLU B C 1
ATOM 7668 O O . GLU B 1 458 ? -40.494 -18.102 -23.317 1.00 18.34 451 GLU B O 1
ATOM 7674 N N . SER B 1 459 ? -39.737 -18.632 -25.368 1.00 17.49 452 SER B N 1
ATOM 7675 C CA . SER B 1 459 ? -40.756 -19.656 -25.555 1.00 16.68 452 SER B CA 1
ATOM 7676 C C . SER B 1 459 ? -40.347 -20.585 -26.686 1.00 14.78 452 SER B C 1
ATOM 7677 O O . SER B 1 459 ? -39.437 -20.293 -27.472 1.00 14.50 452 SER B O 1
ATOM 7680 N N . GLU B 1 460 ? -41.056 -21.709 -26.769 1.00 14.55 453 GLU B N 1
ATOM 7681 C CA . GLU B 1 460 ? -40.813 -22.687 -27.817 1.00 13.62 453 GLU B CA 1
ATOM 7682 C C . GLU B 1 460 ? -41.397 -22.274 -29.158 1.00 13.60 453 GLU B C 1
ATOM 7683 O O . GLU B 1 460 ? -41.168 -22.974 -30.147 1.00 13.09 453 GLU B O 1
ATOM 7689 N N . LYS B 1 461 ? -42.152 -21.174 -29.221 1.00 13.87 454 LYS B N 1
ATOM 7690 C CA . LYS B 1 461 ? -42.819 -20.739 -30.461 1.00 14.54 454 LYS B CA 1
ATOM 7691 C C . LYS B 1 461 ? -43.561 -21.944 -31.041 1.00 14.97 454 LYS B C 1
ATOM 7692 O O . LYS B 1 461 ? -44.300 -22.614 -30.308 1.00 14.78 454 LYS B O 1
ATOM 7698 N N . ASP B 1 462 ? -43.380 -22.271 -32.317 1.00 14.82 455 ASP B N 1
ATOM 7699 C CA . ASP B 1 462 ? -43.991 -23.449 -32.911 1.00 15.33 455 ASP B CA 1
ATOM 7700 C C . ASP B 1 462 ? -42.996 -24.577 -33.160 1.00 14.19 455 ASP B C 1
ATOM 7701 O O . ASP B 1 462 ? -43.387 -25.621 -33.695 1.00 15.62 455 ASP B O 1
ATOM 7706 N N . LEU B 1 463 ? -41.724 -24.396 -32.790 1.00 12.55 456 LEU B N 1
ATOM 7707 C CA . LEU B 1 463 ? -40.693 -25.423 -32.937 1.00 12.51 456 LEU B CA 1
ATOM 7708 C C . LEU B 1 463 ? -40.491 -25.871 -34.384 1.00 13.15 456 LEU B C 1
ATOM 7709 O O . LEU B 1 463 ? -39.976 -26.972 -34.629 1.00 12.60 456 LEU B O 1
ATOM 7714 N N . ARG B 1 464 ? -40.869 -25.056 -35.368 1.00 13.68 457 ARG B N 1
ATOM 7715 C CA . ARG B 1 464 ? -40.764 -25.541 -36.735 1.00 15.03 457 ARG B CA 1
ATOM 7716 C C . ARG B 1 464 ? -39.308 -25.603 -37.193 1.00 13.75 457 ARG B C 1
ATOM 7717 O O . ARG B 1 464 ? -38.443 -24.840 -36.745 1.00 14.01 457 ARG B O 1
ATOM 7725 N N . ARG B 1 465 ? -39.041 -26.571 -38.058 1.00 12.54 458 ARG B N 1
ATOM 7726 C CA . ARG B 1 465 ? -37.722 -26.809 -38.624 1.00 12.58 458 ARG B CA 1
ATOM 7727 C C . ARG B 1 465 ? -37.641 -26.127 -39.985 1.00 13.06 458 ARG B C 1
ATOM 7728 O O . ARG B 1 465 ? -38.541 -26.282 -40.816 1.00 15.03 458 ARG B O 1
ATOM 7736 N N . ILE B 1 466 ? -36.556 -25.395 -40.220 1.00 13.27 459 ILE B N 1
ATOM 7737 C CA . ILE B 1 466 ? -36.355 -24.631 -41.447 1.00 14.04 459 ILE B CA 1
ATOM 7738 C C . ILE B 1 466 ? -34.942 -24.906 -41.941 1.00 13.22 459 ILE B C 1
ATOM 7739 O O . ILE B 1 466 ? -33.975 -24.628 -41.231 1.00 13.18 459 ILE B O 1
ATOM 7744 N N . LYS B 1 467 ? -34.811 -25.440 -43.149 1.00 13.95 460 LYS B N 1
ATOM 7745 C CA . LYS B 1 467 ? -33.483 -25.748 -43.670 1.00 14.45 460 LYS B CA 1
ATOM 7746 C C . LYS B 1 467 ? -32.716 -24.459 -43.956 1.00 14.30 460 LYS B C 1
ATOM 7747 O O . LYS B 1 467 ? -33.229 -23.566 -44.638 1.00 15.94 460 LYS B O 1
ATOM 7753 N N . LYS B 1 468 ? -31.488 -24.359 -43.433 1.00 13.21 461 LYS B N 1
ATOM 7754 C CA . LYS B 1 468 ? -30.615 -23.232 -43.737 1.00 13.26 461 LYS B CA 1
ATOM 7755 C C . LYS B 1 468 ? -29.895 -23.480 -45.063 1.00 13.23 461 LYS B C 1
ATOM 7756 O O . LYS B 1 468 ? -29.882 -24.591 -45.593 1.00 14.16 461 LYS B O 1
ATOM 7762 N N . LYS B 1 469 ? -29.283 -22.428 -45.606 1.00 14.27 462 LYS B N 1
ATOM 7763 C CA . LYS B 1 469 ? -28.502 -22.594 -46.832 1.00 14.27 462 LYS B CA 1
ATOM 7764 C C . LYS B 1 469 ? -27.436 -23.688 -46.673 1.00 13.75 462 LYS B C 1
ATOM 7765 O O . LYS B 1 469 ? -27.199 -24.498 -47.591 1.00 14.69 462 LYS B O 1
ATOM 7771 N N . SER B 1 470 ? -26.821 -23.760 -45.487 1.00 13.23 463 SER B N 1
ATOM 7772 C CA . SER B 1 470 ? -25.774 -24.753 -45.250 1.00 13.10 463 SER B CA 1
ATOM 7773 C C . SER B 1 470 ? -26.295 -26.181 -45.380 1.00 13.26 463 SER B C 1
ATOM 7774 O O . SER B 1 470 ? -25.519 -27.097 -45.685 1.00 13.21 463 SER B O 1
ATOM 7777 N N . PHE B 1 471 ? -27.592 -26.395 -45.136 1.00 13.14 464 PHE B N 1
ATOM 7778 C CA . PHE B 1 471 ? -28.176 -27.722 -45.304 1.00 13.52 464 PHE B CA 1
ATOM 7779 C C . PHE B 1 471 ? -27.957 -28.222 -46.724 1.00 13.54 464 PHE B C 1
ATOM 7780 O O . PHE B 1 471 ? -27.511 -29.355 -46.942 1.00 13.55 464 PHE B O 1
ATOM 7788 N N . TYR B 1 472 ? -28.264 -27.376 -47.706 1.00 13.96 465 TYR B N 1
ATOM 7789 C CA . TYR B 1 472 ? -28.109 -27.775 -49.097 1.00 14.81 465 TYR B CA 1
ATOM 7790 C C . TYR B 1 472 ? -26.642 -27.868 -49.487 1.00 14.58 465 TYR B C 1
ATOM 7791 O O . TYR B 1 472 ? -26.272 -28.728 -50.305 1.00 15.08 465 TYR B O 1
ATOM 7800 N N . TRP B 1 473 ? -25.792 -27.001 -48.917 1.00 13.86 466 TRP B N 1
ATOM 7801 C CA . TRP B 1 473 ? -24.360 -27.133 -49.188 1.00 13.82 466 TRP B CA 1
ATOM 7802 C C . TRP B 1 473 ? -23.838 -28.501 -48.747 1.00 13.17 466 TRP B C 1
ATOM 7803 O O . TRP B 1 473 ? -23.144 -29.197 -49.505 1.00 13.32 466 TRP B O 1
ATOM 7814 N N . TYR B 1 474 ? -24.168 -28.907 -47.519 1.00 12.55 467 TYR B N 1
ATOM 7815 C CA . TYR B 1 474 ? -23.668 -30.181 -47.012 1.00 12.46 467 TYR B CA 1
ATOM 7816 C C . TYR B 1 474 ? -24.301 -31.351 -47.749 1.00 12.53 467 TYR B C 1
ATOM 7817 O O . TYR B 1 474 ? -23.642 -32.370 -47.983 1.00 13.70 467 TYR B O 1
ATOM 7826 N N . GLN B 1 475 ? -25.580 -31.219 -48.121 1.00 12.68 468 GLN B N 1
ATOM 7827 C CA . GLN B 1 475 ? -26.214 -32.215 -48.974 1.00 13.59 468 GLN B CA 1
ATOM 7828 C C . GLN B 1 475 ? -25.378 -32.466 -50.223 1.00 13.89 468 GLN B C 1
ATOM 7829 O O . GLN B 1 475 ? -25.164 -33.622 -50.619 1.00 14.58 468 GLN B O 1
ATOM 7835 N N . ARG B 1 476 ? -24.875 -31.390 -50.842 1.00 13.94 469 ARG B N 1
ATOM 7836 C CA . ARG B 1 476 ? -24.040 -31.543 -52.031 1.00 14.18 469 ARG B CA 1
ATOM 7837 C C . ARG B 1 476 ? -22.669 -32.143 -51.699 1.00 14.46 469 ARG B C 1
ATOM 7838 O O . ARG B 1 476 ? -22.145 -32.958 -52.469 1.00 15.11 469 ARG B O 1
ATOM 7846 N N . VAL B 1 477 ? -22.073 -31.762 -50.563 1.00 14.12 470 VAL B N 1
ATOM 7847 C CA . VAL B 1 477 ? -20.831 -32.409 -50.128 1.00 13.94 470 VAL B CA 1
ATOM 7848 C C . VAL B 1 477 ? -21.014 -33.919 -50.051 1.00 13.50 470 VAL B C 1
ATOM 7849 O O . VAL B 1 477 ? -20.202 -34.694 -50.572 1.00 14.47 470 VAL B O 1
ATOM 7853 N N . ILE B 1 478 ? -22.091 -34.363 -49.402 1.00 14.01 471 ILE B N 1
ATOM 7854 C CA . ILE B 1 478 ? -22.284 -35.795 -49.216 1.00 14.39 471 ILE B CA 1
ATOM 7855 C C . ILE B 1 478 ? -22.533 -36.483 -50.544 1.00 15.80 471 ILE B C 1
ATOM 7856 O O . ILE B 1 478 ? -21.976 -37.553 -50.816 1.00 15.81 471 ILE B O 1
ATOM 7861 N N . GLU B 1 479 ? -23.379 -35.886 -51.385 1.00 15.94 472 GLU B N 1
ATOM 7862 C CA A GLU B 1 479 ? -23.709 -36.497 -52.668 0.57 17.02 472 GLU B CA 1
ATOM 7863 C CA B GLU B 1 479 ? -23.707 -36.507 -52.664 0.43 17.81 472 GLU B CA 1
ATOM 7864 C C . GLU B 1 479 ? -22.469 -36.725 -53.524 1.00 17.24 472 GLU B C 1
ATOM 7865 O O . GLU B 1 479 ? -22.401 -37.712 -54.269 1.00 18.96 472 GLU B O 1
ATOM 7876 N N . THR B 1 480 ? -21.477 -35.833 -53.428 1.00 16.57 473 THR B N 1
ATOM 7877 C CA . THR B 1 480 ? -20.263 -35.925 -54.227 1.00 16.56 473 THR B CA 1
ATOM 7878 C C . THR B 1 480 ? -19.106 -36.537 -53.451 1.00 17.06 473 THR B C 1
ATOM 7879 O O . THR B 1 480 ? -17.967 -36.517 -53.932 1.00 18.72 473 THR B O 1
ATOM 7883 N N . ASN B 1 481 ? -19.373 -37.069 -52.258 1.00 16.27 474 ASN B N 1
ATOM 7884 C CA . ASN B 1 481 ? -18.340 -37.609 -51.373 1.00 16.86 474 ASN B CA 1
ATOM 7885 C C . ASN B 1 481 ? -17.185 -36.627 -51.179 1.00 17.30 474 ASN B C 1
ATOM 7886 O O . ASN B 1 481 ? -16.015 -37.011 -51.143 1.00 18.81 474 ASN B O 1
ATOM 7891 N N . GLY B 1 482 ? -17.514 -35.345 -51.051 1.00 17.92 475 GLY B N 1
ATOM 7892 C CA . GLY B 1 482 ? -16.526 -34.327 -50.781 1.00 19.56 475 GLY B CA 1
ATOM 7893 C C . GLY B 1 482 ? -15.804 -33.771 -51.986 1.00 21.27 475 GLY B C 1
ATOM 7894 O O . GLY B 1 482 ? -14.904 -32.938 -51.808 1.00 22.41 475 GLY B O 1
ATOM 7895 N N . ALA B 1 483 ? -16.164 -34.190 -53.205 1.00 21.96 476 ALA B N 1
ATOM 7896 C CA . ALA B 1 483 ? -15.513 -33.642 -54.392 1.00 23.49 476 ALA B CA 1
ATOM 7897 C C . ALA B 1 483 ? -15.990 -32.228 -54.706 1.00 25.05 476 ALA B C 1
ATOM 7898 O O . ALA B 1 483 ? -15.261 -31.456 -55.337 1.00 26.70 476 ALA B O 1
ATOM 7900 N N . GLU B 1 484 ? -17.195 -31.860 -54.270 1.00 24.88 477 GLU B N 1
ATOM 7901 C CA . GLU B 1 484 ? -17.708 -30.504 -54.450 1.00 25.93 477 GLU B CA 1
ATOM 7902 C C . GLU B 1 484 ? -17.884 -29.887 -53.070 1.00 26.48 477 GLU B C 1
ATOM 7903 O O . GLU B 1 484 ? -18.838 -30.219 -52.358 1.00 25.61 477 GLU B O 1
ATOM 7909 N N . LEU B 1 485 ? -16.973 -28.988 -52.703 1.00 28.47 478 LEU B N 1
ATOM 7910 C CA . LEU B 1 485 ? -16.958 -28.399 -51.363 1.00 30.37 478 LEU B CA 1
ATOM 7911 C C . LEU B 1 485 ? -17.405 -26.933 -51.325 1.00 33.19 478 LEU B C 1
ATOM 7912 O O . LEU B 1 485 ? -17.481 -26.267 -52.356 1.00 35.39 478 LEU B O 1
ATOM 7917 N N . ARG C 1 11 ? 3.853 26.323 -95.982 1.00 55.55 4 ARG C N 1
ATOM 7918 C CA . ARG C 1 11 ? 3.814 24.854 -96.058 1.00 54.99 4 ARG C CA 1
ATOM 7919 C C . ARG C 1 11 ? 2.490 24.334 -96.656 1.00 53.88 4 ARG C C 1
ATOM 7920 O O . ARG C 1 11 ? 1.432 24.922 -96.448 1.00 54.63 4 ARG C O 1
ATOM 7928 N N . HIS C 1 12 ? 2.580 23.268 -97.462 1.00 50.36 5 HIS C N 1
ATOM 7929 C CA . HIS C 1 12 ? 1.432 22.670 -98.144 1.00 46.66 5 HIS C CA 1
ATOM 7930 C C . HIS C 1 12 ? 0.912 21.507 -97.317 1.00 38.20 5 HIS C C 1
ATOM 7931 O O . HIS C 1 12 ? 1.656 20.573 -97.040 1.00 38.31 5 HIS C O 1
ATOM 7938 N N . LEU C 1 13 ? -0.375 21.531 -96.981 1.00 29.21 6 LEU C N 1
ATOM 7939 C CA . LEU C 1 13 ? -0.954 20.518 -96.104 1.00 22.54 6 LEU C CA 1
ATOM 7940 C C . LEU C 1 13 ? -1.300 19.244 -96.857 1.00 18.59 6 LEU C C 1
ATOM 7941 O O . LEU C 1 13 ? -1.791 19.283 -97.991 1.00 19.83 6 LEU C O 1
ATOM 7946 N N . LYS C 1 14 ? -1.065 18.108 -96.208 1.00 15.65 7 LYS C N 1
ATOM 7947 C CA . LYS C 1 14 ? -1.504 16.842 -96.766 1.00 14.90 7 LYS C CA 1
ATOM 7948 C C . LYS C 1 14 ? -3.016 16.702 -96.618 1.00 12.70 7 LYS C C 1
ATOM 7949 O O . LYS C 1 14 ? -3.608 17.250 -95.689 1.00 13.22 7 LYS C O 1
ATOM 7955 N N . PRO C 1 15 ? -3.659 15.959 -97.510 1.00 12.26 8 PRO C N 1
ATOM 7956 C CA . PRO C 1 15 ? -5.078 15.653 -97.317 1.00 11.49 8 PRO C CA 1
ATOM 7957 C C . PRO C 1 15 ? -5.263 14.672 -96.169 1.00 11.61 8 PRO C C 1
ATOM 7958 O O . PRO C 1 15 ? -4.336 13.983 -95.738 1.00 12.59 8 PRO C O 1
ATOM 7962 N N . PHE C 1 16 ? -6.485 14.616 -95.669 1.00 11.50 9 PHE C N 1
ATOM 7963 C CA . PHE C 1 16 ? -6.849 13.528 -94.780 1.00 11.51 9 PHE C CA 1
ATOM 7964 C C . PHE C 1 16 ? -6.808 12.222 -95.568 1.00 11.78 9 PHE C C 1
ATOM 7965 O O . PHE C 1 16 ? -7.102 12.220 -96.767 1.00 12.49 9 PHE C O 1
ATOM 7973 N N . PRO C 1 17 ? -6.403 11.116 -94.951 1.00 11.81 10 PRO C N 1
ATOM 7974 C CA . PRO C 1 17 ? -6.299 9.846 -95.688 1.00 12.96 10 PRO C CA 1
ATOM 7975 C C . PRO C 1 17 ? -7.654 9.392 -96.210 1.00 12.34 10 PRO C C 1
ATOM 7976 O O . PRO C 1 17 ? -8.708 9.775 -95.678 1.00 12.22 10 PRO C O 1
ATOM 7980 N N . PRO C 1 18 ? -7.666 8.563 -97.256 1.00 13.87 11 PRO C N 1
ATOM 7981 C CA . PRO C 1 18 ? -8.932 8.277 -97.953 1.00 16.02 11 PRO C CA 1
ATOM 7982 C C . PRO C 1 18 ? -10.003 7.661 -97.087 1.00 19.68 11 PRO C C 1
ATOM 7983 O O . PRO C 1 18 ? -11.191 7.916 -97.325 1.00 22.04 11 PRO C O 1
ATOM 7987 N N . GLU C 1 19 ? -9.643 6.846 -96.103 1.00 19.05 12 GLU C N 1
ATOM 7988 C CA . GLU C 1 19 ? -10.645 6.214 -95.255 1.00 20.81 12 GLU C CA 1
ATOM 7989 C C . GLU C 1 19 ? -10.622 6.745 -93.829 1.00 17.25 12 GLU C C 1
ATOM 7990 O O . GLU C 1 19 ? -10.968 6.032 -92.882 1.00 17.50 12 GLU C O 1
ATOM 7996 N N . PHE C 1 20 ? -10.216 7.999 -93.669 1.00 14.17 13 PHE C N 1
ATOM 7997 C CA . PHE C 1 20 ? -10.190 8.631 -92.358 1.00 11.49 13 PHE C CA 1
ATOM 7998 C C . PHE C 1 20 ? -11.552 8.495 -91.698 1.00 11.41 13 PHE C C 1
ATOM 7999 O O . PHE C 1 20 ? -12.587 8.722 -92.331 1.00 12.19 13 PHE C O 1
ATOM 8007 N N . LEU C 1 21 ? -11.557 8.093 -90.427 1.00 10.50 14 LEU C N 1
ATOM 8008 C CA . LEU C 1 21 ? -12.819 7.823 -89.734 1.00 10.16 14 LEU C CA 1
ATOM 8009 C C . LEU C 1 21 ? -13.375 9.107 -89.124 1.00 9.24 14 LEU C C 1
ATOM 8010 O O . LEU C 1 21 ? -13.143 9.416 -87.949 1.00 10.82 14 LEU C O 1
ATOM 8015 N N . TRP C 1 22 ? -14.152 9.847 -89.924 1.00 9.27 15 TRP C N 1
ATOM 8016 C CA . TRP C 1 22 ? -14.940 10.967 -89.411 1.00 9.21 15 TRP C CA 1
ATOM 8017 C C . TRP C 1 22 ? -16.057 10.397 -88.550 1.00 8.43 15 TRP C C 1
ATOM 8018 O O . TRP C 1 22 ? -16.946 9.689 -89.042 1.00 9.52 15 TRP C O 1
ATOM 8029 N N . GLY C 1 23 ? -16.011 10.682 -87.255 1.00 8.42 16 GLY C N 1
ATOM 8030 C CA . GLY C 1 23 ? -16.870 10.019 -86.303 1.00 8.80 16 GLY C CA 1
ATOM 8031 C C . GLY C 1 23 ? -17.540 10.981 -85.345 1.00 9.00 16 GLY C C 1
ATOM 8032 O O . GLY C 1 23 ? -17.313 12.201 -85.356 1.00 8.35 16 GLY C O 1
ATOM 8033 N N . ALA C 1 24 ? -18.395 10.389 -84.526 1.00 8.46 17 ALA C N 1
ATOM 8034 C CA . ALA C 1 24 ? -18.960 11.073 -83.368 1.00 8.51 17 ALA C CA 1
ATOM 8035 C C . ALA C 1 24 ? -19.129 10.015 -82.297 1.00 8.04 17 ALA C C 1
ATOM 8036 O O . ALA C 1 24 ? -19.069 8.815 -82.589 1.00 9.05 17 ALA C O 1
ATOM 8038 N N . ALA C 1 25 ? -19.318 10.451 -81.051 1.00 8.36 18 ALA C N 1
ATOM 8039 C CA . ALA C 1 25 ? -19.236 9.501 -79.948 1.00 8.33 18 ALA C CA 1
ATOM 8040 C C . ALA C 1 25 ? -20.260 9.781 -78.861 1.00 8.67 18 ALA C C 1
ATOM 8041 O O . ALA C 1 25 ? -20.838 10.869 -78.781 1.00 9.33 18 ALA C O 1
ATOM 8043 N N . SER C 1 26 ? -20.437 8.770 -78.003 1.00 7.75 19 SER C N 1
ATOM 8044 C CA . SER C 1 26 ? -21.283 8.842 -76.817 1.00 7.94 19 SER C CA 1
ATOM 8045 C C . SER C 1 26 ? -20.745 7.868 -75.775 1.00 8.09 19 SER C C 1
ATOM 8046 O O . SER C 1 26 ? -19.718 7.219 -75.981 1.00 8.01 19 SER C O 1
ATOM 8049 N N . ALA C 1 27 ? -21.440 7.796 -74.637 1.00 8.23 20 ALA C N 1
ATOM 8050 C CA . ALA C 1 27 ? -21.170 6.816 -73.588 1.00 7.91 20 ALA C CA 1
ATOM 8051 C C . ALA C 1 27 ? -22.504 6.276 -73.087 1.00 7.73 20 ALA C C 1
ATOM 8052 O O . ALA C 1 27 ? -23.502 7.000 -73.048 1.00 8.54 20 ALA C O 1
ATOM 8054 N N . ALA C 1 28 ? -22.511 5.003 -72.679 1.00 7.62 21 ALA C N 1
ATOM 8055 C CA . ALA C 1 28 ? -23.779 4.307 -72.443 1.00 8.41 21 ALA C CA 1
ATOM 8056 C C . ALA C 1 28 ? -24.640 4.998 -71.378 1.00 8.12 21 ALA C C 1
ATOM 8057 O O . ALA C 1 28 ? -25.833 5.254 -71.595 1.00 7.91 21 ALA C O 1
ATOM 8059 N N . TYR C 1 29 ? -24.074 5.270 -70.200 1.00 7.75 22 TYR C N 1
ATOM 8060 C CA . TYR C 1 29 ? -24.882 5.857 -69.132 1.00 7.88 22 TYR C CA 1
ATOM 8061 C C . TYR C 1 29 ? -25.407 7.226 -69.536 1.00 7.94 22 TYR C C 1
ATOM 8062 O O . TYR C 1 29 ? -26.503 7.632 -69.133 1.00 7.94 22 TYR C O 1
ATOM 8071 N N . GLN C 1 30 ? -24.649 7.948 -70.346 1.00 7.33 23 GLN C N 1
ATOM 8072 C CA . GLN C 1 30 ? -25.030 9.294 -70.730 1.00 7.67 23 GLN C CA 1
ATOM 8073 C C . GLN C 1 30 ? -26.133 9.338 -71.781 1.00 7.81 23 GLN C C 1
ATOM 8074 O O . GLN C 1 30 ? -26.775 10.386 -71.917 1.00 7.86 23 GLN C O 1
ATOM 8080 N N . VAL C 1 31 ? -26.384 8.245 -72.514 1.00 7.75 24 VAL C N 1
ATOM 8081 C CA A VAL C 1 31 ? -27.281 8.256 -73.666 0.32 8.47 24 VAL C CA 1
ATOM 8082 C CA B VAL C 1 31 ? -27.355 8.315 -73.602 0.68 8.11 24 VAL C CA 1
ATOM 8083 C C . VAL C 1 31 ? -28.447 7.266 -73.535 1.00 8.81 24 VAL C C 1
ATOM 8084 O O . VAL C 1 31 ? -29.558 7.534 -74.003 1.00 10.47 24 VAL C O 1
ATOM 8091 N N . GLU C 1 32 ? -28.205 6.092 -72.940 1.00 8.36 25 GLU C N 1
ATOM 8092 C CA . GLU C 1 32 ? -29.091 4.953 -73.217 1.00 8.21 25 GLU C CA 1
ATOM 8093 C C . GLU C 1 32 ? -30.449 5.057 -72.532 1.00 8.83 25 GLU C C 1
ATOM 8094 O O . GLU C 1 32 ? -31.481 4.768 -73.154 1.00 9.58 25 GLU C O 1
ATOM 8100 N N . GLY C 1 33 ? -30.470 5.386 -71.237 1.00 9.14 26 GLY C N 1
ATOM 8101 C CA . GLY C 1 33 ? -31.685 5.147 -70.473 1.00 8.40 26 GLY C CA 1
ATOM 8102 C C . GLY C 1 33 ? -31.908 3.654 -70.281 1.00 9.06 26 GLY C C 1
ATOM 8103 O O . GLY C 1 33 ? -30.959 2.863 -70.188 1.00 9.71 26 GLY C O 1
ATOM 8104 N N . ALA C 1 34 ? -33.182 3.258 -70.210 1.00 9.79 27 ALA C N 1
ATOM 8105 C CA . ALA C 1 34 ? -33.540 1.844 -70.053 1.00 9.69 27 ALA C CA 1
ATOM 8106 C C . ALA C 1 34 ? -32.712 1.179 -68.945 1.00 9.74 27 ALA C C 1
ATOM 8107 O O . ALA C 1 34 ? -32.208 0.057 -69.088 1.00 11.18 27 ALA C O 1
ATOM 8109 N N . TRP C 1 35 ? -32.603 1.883 -67.809 1.00 10.33 28 TRP C N 1
ATOM 8110 C CA . TRP C 1 35 ? -31.643 1.508 -66.764 1.00 10.37 28 TRP C CA 1
ATOM 8111 C C . TRP C 1 35 ? -31.995 0.193 -66.090 1.00 11.60 28 TRP C C 1
ATOM 8112 O O . TRP C 1 35 ? -31.116 -0.442 -65.498 1.00 12.00 28 TRP C O 1
ATOM 8123 N N . ASN C 1 36 ? -33.259 -0.224 -66.149 1.00 12.62 29 ASN C N 1
ATOM 8124 C CA . ASN C 1 36 ? -33.680 -1.453 -65.485 1.00 14.49 29 ASN C CA 1
ATOM 8125 C C . ASN C 1 36 ? -34.485 -2.348 -66.421 1.00 15.68 29 ASN C C 1
ATOM 8126 O O . ASN C 1 36 ? -35.271 -3.176 -65.959 1.00 18.75 29 ASN C O 1
ATOM 8131 N N . GLU C 1 37 ? -34.300 -2.197 -67.725 1.00 14.77 30 GLU C N 1
ATOM 8132 C CA . GLU C 1 37 ? -35.095 -2.913 -68.708 1.00 16.16 30 GLU C CA 1
ATOM 8133 C C . GLU C 1 37 ? -34.345 -4.122 -69.243 1.00 16.46 30 GLU C C 1
ATOM 8134 O O . GLU C 1 37 ? -33.114 -4.153 -69.263 1.00 16.15 30 GLU C O 1
ATOM 8140 N N . ASP C 1 38 ? -35.113 -5.118 -69.684 1.00 16.40 31 ASP C N 1
ATOM 8141 C CA . ASP C 1 38 ? -34.566 -6.281 -70.382 1.00 17.89 31 ASP C CA 1
ATOM 8142 C C . ASP C 1 38 ? -33.482 -6.980 -69.562 1.00 17.94 31 ASP C C 1
ATOM 8143 O O . ASP C 1 38 ? -32.502 -7.497 -70.103 1.00 19.74 31 ASP C O 1
ATOM 8148 N N . GLY C 1 39 ? -33.660 -6.991 -68.244 1.00 16.77 32 GLY C N 1
ATOM 8149 C CA . GLY C 1 39 ? -32.770 -7.712 -67.360 1.00 16.52 32 GLY C CA 1
ATOM 8150 C C . GLY C 1 39 ? -31.502 -6.991 -66.969 1.00 14.78 32 GLY C C 1
ATOM 8151 O O . GLY C 1 39 ? -30.660 -7.594 -66.293 1.00 15.63 32 GLY C O 1
ATOM 8152 N N . LYS C 1 40 ? -31.326 -5.736 -67.373 1.00 13.06 33 LYS C N 1
ATOM 8153 C CA . LYS C 1 40 ? -30.101 -5.017 -67.046 1.00 12.65 33 LYS C CA 1
ATOM 8154 C C . LYS C 1 40 ? -29.933 -4.899 -65.536 1.00 12.65 33 LYS C C 1
ATOM 8155 O O . LYS C 1 40 ? -30.887 -4.589 -64.818 1.00 14.48 33 LYS C O 1
ATOM 8161 N N . GLY C 1 41 ? -28.711 -5.170 -65.051 1.00 12.36 34 GLY C N 1
ATOM 8162 C CA . GLY C 1 41 ? -28.405 -5.006 -63.645 1.00 11.52 34 GLY C CA 1
ATOM 8163 C C . GLY C 1 41 ? -27.975 -3.582 -63.300 1.00 10.75 34 GLY C C 1
ATOM 8164 O O . GLY C 1 41 ? -27.729 -2.753 -64.171 1.00 11.43 34 GLY C O 1
ATOM 8165 N N . LEU C 1 42 ? -27.875 -3.313 -61.999 1.00 10.95 35 LEU C N 1
ATOM 8166 C CA . LEU C 1 42 ? -27.448 -1.999 -61.541 1.00 11.49 35 LEU C CA 1
ATOM 8167 C C . LEU C 1 42 ? -25.973 -1.786 -61.846 1.00 10.34 35 LEU C C 1
ATOM 8168 O O . LEU C 1 42 ? -25.147 -2.658 -61.570 1.00 11.45 35 LEU C O 1
ATOM 8173 N N . SER C 1 43 ? -25.631 -0.611 -62.364 1.00 9.69 36 SER C N 1
ATOM 8174 C CA . SER C 1 43 ? -24.234 -0.208 -62.400 1.00 9.01 36 SER C CA 1
ATOM 8175 C C . SER C 1 43 ? -23.912 0.640 -61.178 1.00 8.90 36 SER C C 1
ATOM 8176 O O . SER C 1 43 ? -24.801 1.128 -60.477 1.00 9.69 36 SER C O 1
ATOM 8179 N N . VAL C 1 44 ? -22.613 0.853 -60.946 1.00 9.00 37 VAL C N 1
ATOM 8180 C CA . VAL C 1 44 ? -22.223 1.726 -59.839 1.00 9.29 37 VAL C CA 1
ATOM 8181 C C . VAL C 1 44 ? -22.765 3.134 -60.030 1.00 9.39 37 VAL C C 1
ATOM 8182 O O . VAL C 1 44 ? -22.999 3.848 -59.051 1.00 10.66 37 VAL C O 1
ATOM 8186 N N . TRP C 1 45 ? -22.976 3.558 -61.280 1.00 9.18 38 TRP C N 1
ATOM 8187 C CA . TRP C 1 45 ? -23.506 4.898 -61.519 1.00 10.03 38 TRP C CA 1
ATOM 8188 C C . TRP C 1 45 ? -25.008 4.981 -61.259 1.00 10.44 38 TRP C C 1
ATOM 8189 O O . TRP C 1 45 ? -25.493 6.008 -60.764 1.00 11.65 38 TRP C O 1
ATOM 8200 N N . ASP C 1 46 ? -25.760 3.919 -61.577 1.00 10.22 39 ASP C N 1
ATOM 8201 C CA . ASP C 1 46 ? -27.177 3.896 -61.218 1.00 10.96 39 ASP C CA 1
ATOM 8202 C C . ASP C 1 46 ? -27.339 4.183 -59.733 1.00 11.93 39 ASP C C 1
ATOM 8203 O O . ASP C 1 46 ? -28.191 4.977 -59.324 1.00 13.49 39 ASP C O 1
ATOM 8208 N N . VAL C 1 47 ? -26.515 3.540 -58.911 1.00 11.25 40 VAL C N 1
ATOM 8209 C CA . VAL C 1 47 ? -26.626 3.673 -57.465 1.00 11.17 40 VAL C CA 1
ATOM 8210 C C . VAL C 1 47 ? -26.075 5.018 -57.002 1.00 11.07 40 VAL C C 1
ATOM 8211 O O . VAL C 1 47 ? -26.712 5.740 -56.228 1.00 11.93 40 VAL C O 1
ATOM 8215 N N . PHE C 1 48 ? -24.888 5.385 -57.485 1.00 10.18 41 PHE C N 1
ATOM 8216 C CA . PHE C 1 48 ? -24.228 6.597 -57.013 1.00 10.31 41 PHE C CA 1
ATOM 8217 C C . PHE C 1 48 ? -25.075 7.830 -57.298 1.00 9.93 41 PHE C C 1
ATOM 8218 O O . PHE C 1 48 ? -25.217 8.710 -56.436 1.00 10.16 41 PHE C O 1
ATOM 8226 N N . ALA C 1 49 ? -25.659 7.905 -58.500 1.00 10.30 42 ALA C N 1
ATOM 8227 C CA . ALA C 1 49 ? -26.392 9.103 -58.899 1.00 10.25 42 ALA C CA 1
ATOM 8228 C C . ALA C 1 49 ? -27.696 9.280 -58.141 1.00 10.95 42 ALA C C 1
ATOM 8229 O O . ALA C 1 49 ? -28.251 10.382 -58.152 1.00 12.77 42 ALA C O 1
ATOM 8231 N N . LYS C 1 50 ? -28.190 8.241 -57.474 1.00 10.90 43 LYS C N 1
ATOM 8232 C CA . LYS C 1 50 ? -29.416 8.369 -56.699 1.00 12.28 43 LYS C CA 1
ATOM 8233 C C . LYS C 1 50 ? -29.168 8.809 -55.264 1.00 11.67 43 LYS C C 1
ATOM 8234 O O . LYS C 1 50 ? -30.130 9.043 -54.522 1.00 13.99 43 LYS C O 1
ATOM 8240 N N . GLN C 1 51 ? -27.912 8.988 -54.866 1.00 10.89 44 GLN C N 1
ATOM 8241 C CA . GLN C 1 51 ? -27.644 9.552 -53.543 1.00 10.17 44 GLN C CA 1
ATOM 8242 C C . GLN C 1 51 ? -28.122 11.002 -53.501 1.00 11.03 44 GLN C C 1
ATOM 8243 O O . GLN C 1 51 ? -27.790 11.783 -54.398 1.00 11.96 44 GLN C O 1
ATOM 8249 N N . PRO C 1 52 ? -28.910 11.397 -52.499 1.00 12.19 45 PRO C N 1
ATOM 8250 C CA . PRO C 1 52 ? -29.388 12.784 -52.455 1.00 13.31 45 PRO C CA 1
ATOM 8251 C C . PRO C 1 52 ? -28.229 13.771 -52.474 1.00 13.37 45 PRO C C 1
ATOM 8252 O O . PRO C 1 52 ? -27.224 13.601 -51.777 1.00 13.84 45 PRO C O 1
ATOM 8256 N N . GLY C 1 53 ? -28.379 14.811 -53.292 1.00 13.50 46 GLY C N 1
ATOM 8257 C CA . GLY C 1 53 ? -27.376 15.848 -53.416 1.00 14.37 46 GLY C CA 1
ATOM 8258 C C . GLY C 1 53 ? -26.221 15.533 -54.342 1.00 13.14 46 GLY C C 1
ATOM 8259 O O . GLY C 1 53 ? -25.403 16.423 -54.604 1.00 14.13 46 GLY C O 1
ATOM 8260 N N . ARG C 1 54 ? -26.126 14.303 -54.863 1.00 11.45 47 ARG C N 1
ATOM 8261 C CA . ARG C 1 54 ? -24.945 13.916 -55.630 1.00 11.21 47 ARG C CA 1
ATOM 8262 C C . ARG C 1 54 ? -24.934 14.552 -57.018 1.00 11.14 47 ARG C C 1
ATOM 8263 O O . ARG C 1 54 ? -23.867 14.917 -57.524 1.00 12.07 47 ARG C O 1
ATOM 8271 N N . THR C 1 55 ? -26.093 14.655 -57.666 1.00 11.30 48 THR C N 1
ATOM 8272 C CA . THR C 1 55 ? -26.169 15.174 -59.020 1.00 10.59 48 THR C CA 1
ATOM 8273 C C . THR C 1 55 ? -27.109 16.368 -59.067 1.00 10.67 48 THR C C 1
ATOM 8274 O O . THR C 1 55 ? -28.036 16.483 -58.256 1.00 11.63 48 THR C O 1
ATOM 8278 N N . PHE C 1 56 ? -26.876 17.239 -60.043 1.00 10.76 49 PHE C N 1
ATOM 8279 C CA . PHE C 1 56 ? -27.657 18.464 -60.152 1.00 11.79 49 PHE C CA 1
ATOM 8280 C C . PHE C 1 56 ? -29.124 18.143 -60.391 1.00 11.35 49 PHE C C 1
ATOM 8281 O O . PHE C 1 56 ? -29.469 17.409 -61.323 1.00 11.91 49 PHE C O 1
ATOM 8289 N N . LYS C 1 57 ? -29.986 18.683 -59.531 1.00 11.46 50 LYS C N 1
ATOM 8290 C CA . LYS C 1 57 ? -31.431 18.471 -59.607 1.00 12.80 50 LYS C CA 1
ATOM 8291 C C . LYS C 1 57 ? -31.808 16.992 -59.587 1.00 12.54 50 LYS C C 1
ATOM 8292 O O . LYS C 1 57 ? -32.884 16.617 -60.054 1.00 13.99 50 LYS C O 1
ATOM 8298 N N . GLY C 1 58 ? -30.945 16.144 -59.027 1.00 11.38 51 GLY C N 1
ATOM 8299 C CA . GLY C 1 58 ? -31.207 14.718 -58.981 1.00 11.05 51 GLY C CA 1
ATOM 8300 C C . GLY C 1 58 ? -31.221 14.023 -60.324 1.00 11.01 51 GLY C C 1
ATOM 8301 O O . GLY C 1 58 ? -31.708 12.893 -60.418 1.00 12.58 51 GLY C O 1
ATOM 8302 N N . THR C 1 59 ? -30.684 14.653 -61.366 1.00 10.15 52 THR C N 1
ATOM 8303 C CA . THR C 1 59 ? -30.694 14.026 -62.681 1.00 9.63 52 THR C CA 1
ATOM 8304 C C . THR C 1 59 ? -29.865 12.745 -62.672 1.00 10.87 52 THR C C 1
ATOM 8305 O O . THR C 1 59 ? -28.875 12.612 -61.940 1.00 11.36 52 THR C O 1
ATOM 8309 N N . ASN C 1 60 ? -30.288 11.781 -63.481 1.00 10.35 53 ASN C N 1
ATOM 8310 C CA . ASN C 1 60 ? -29.634 10.479 -63.498 1.00 10.26 53 ASN C CA 1
ATOM 8311 C C . ASN C 1 60 ? -29.914 9.795 -64.832 1.00 9.76 53 ASN C C 1
ATOM 8312 O O . ASN C 1 60 ? -30.602 10.334 -65.704 1.00 9.63 53 ASN C O 1
ATOM 8317 N N . GLY C 1 61 ? -29.367 8.593 -64.983 1.00 9.87 54 GLY C N 1
ATOM 8318 C CA . GLY C 1 61 ? -29.421 7.898 -66.255 1.00 10.33 54 GLY C CA 1
ATOM 8319 C C . GLY C 1 61 ? -30.611 6.977 -66.437 1.00 9.01 54 GLY C C 1
ATOM 8320 O O . GLY C 1 61 ? -30.591 6.126 -67.331 1.00 9.67 54 GLY C O 1
ATOM 8321 N N . ASP C 1 62 ? -31.664 7.126 -65.623 1.00 8.84 55 ASP C N 1
ATOM 8322 C CA . ASP C 1 62 ? -32.826 6.249 -65.777 1.00 10.08 55 ASP C CA 1
ATOM 8323 C C . ASP C 1 62 ? -33.350 6.285 -67.208 1.00 9.65 55 ASP C C 1
ATOM 8324 O O . ASP C 1 62 ? -33.665 5.241 -67.794 1.00 10.64 55 ASP C O 1
ATOM 8329 N N . VAL C 1 63 ? -33.460 7.492 -67.772 1.00 9.57 56 VAL C N 1
ATOM 8330 C CA . VAL C 1 63 ? -33.932 7.712 -69.131 1.00 10.29 56 VAL C CA 1
ATOM 8331 C C . VAL C 1 63 ? -32.863 8.363 -70.003 1.00 9.01 56 VAL C C 1
ATOM 8332 O O . VAL C 1 63 ? -32.702 7.988 -71.171 1.00 8.98 56 VAL C O 1
ATOM 8336 N N . ALA C 1 64 ? -32.125 9.344 -69.467 1.00 8.80 57 ALA C N 1
ATOM 8337 C CA . ALA C 1 64 ? -31.099 10.083 -70.234 1.00 7.96 57 ALA C CA 1
ATOM 8338 C C . ALA C 1 64 ? -31.766 10.638 -71.493 1.00 8.62 57 ALA C C 1
ATOM 8339 O O . ALA C 1 64 ? -32.804 11.308 -71.388 1.00 9.67 57 ALA C O 1
ATOM 8341 N N . VAL C 1 65 ? -31.247 10.365 -72.685 1.00 8.67 58 VAL C N 1
ATOM 8342 C CA . VAL C 1 65 ? -31.907 10.775 -73.916 1.00 9.18 58 VAL C CA 1
ATOM 8343 C C . VAL C 1 65 ? -32.566 9.595 -74.620 1.00 10.14 58 VAL C C 1
ATOM 8344 O O . VAL C 1 65 ? -32.970 9.709 -75.785 1.00 11.30 58 VAL C O 1
ATOM 8348 N N . ASP C 1 66 ? -32.700 8.464 -73.923 1.00 10.31 59 ASP C N 1
ATOM 8349 C CA . ASP C 1 66 ? -33.500 7.329 -74.384 1.00 10.13 59 ASP C CA 1
ATOM 8350 C C . ASP C 1 66 ? -32.975 6.712 -75.679 1.00 9.47 59 ASP C C 1
ATOM 8351 O O . ASP C 1 66 ? -33.751 6.233 -76.510 1.00 10.89 59 ASP C O 1
ATOM 8356 N N . HIS C 1 67 ? -31.655 6.710 -75.870 1.00 9.20 60 HIS C N 1
ATOM 8357 C CA . HIS C 1 67 ? -31.093 6.105 -77.075 1.00 9.58 60 HIS C CA 1
ATOM 8358 C C . HIS C 1 67 ? -31.410 4.618 -77.164 1.00 9.96 60 HIS C C 1
ATOM 8359 O O . HIS C 1 67 ? -31.515 4.078 -78.269 1.00 10.97 60 HIS C O 1
ATOM 8366 N N . TYR C 1 68 ? -31.600 3.945 -76.026 1.00 10.02 61 TYR C N 1
ATOM 8367 C CA . TYR C 1 68 ? -31.933 2.523 -76.074 1.00 9.85 61 TYR C CA 1
ATOM 8368 C C . TYR C 1 68 ? -33.182 2.265 -76.910 1.00 11.17 61 TYR C C 1
ATOM 8369 O O . TYR C 1 68 ? -33.254 1.265 -77.630 1.00 12.92 61 TYR C O 1
ATOM 8378 N N . HIS C 1 69 ? -34.184 3.142 -76.811 1.00 10.35 62 HIS C N 1
ATOM 8379 C CA . HIS C 1 69 ? -35.400 2.971 -77.594 1.00 12.00 62 HIS C CA 1
ATOM 8380 C C . HIS C 1 69 ? -35.389 3.742 -78.904 1.00 12.07 62 HIS C C 1
ATOM 8381 O O . HIS C 1 69 ? -36.142 3.387 -79.816 1.00 14.78 62 HIS C O 1
ATOM 8388 N N . ARG C 1 70 ? -34.543 4.763 -79.029 1.00 10.84 63 ARG C N 1
ATOM 8389 C CA A ARG C 1 70 ? -34.561 5.649 -80.187 0.48 10.80 63 ARG C CA 1
ATOM 8390 C CA B ARG C 1 70 ? -34.549 5.666 -80.173 0.52 10.44 63 ARG C CA 1
ATOM 8391 C C . ARG C 1 70 ? -33.340 5.470 -81.087 1.00 10.64 63 ARG C C 1
ATOM 8392 O O . ARG C 1 70 ? -33.071 6.319 -81.953 1.00 10.97 63 ARG C O 1
ATOM 8407 N N . TYR C 1 71 ? -32.620 4.352 -80.936 1.00 10.51 64 TYR C N 1
ATOM 8408 C CA . TYR C 1 71 ? -31.387 4.166 -81.697 1.00 10.89 64 TYR C CA 1
ATOM 8409 C C . TYR C 1 71 ? -31.625 4.160 -83.208 1.00 10.80 64 TYR C C 1
ATOM 8410 O O . TYR C 1 71 ? -30.734 4.560 -83.965 1.00 11.60 64 TYR C O 1
ATOM 8419 N N . GLN C 1 72 ? -32.789 3.708 -83.677 1.00 11.63 65 GLN C N 1
ATOM 8420 C CA . GLN C 1 72 ? -33.005 3.704 -85.122 1.00 12.92 65 GLN C CA 1
ATOM 8421 C C . GLN C 1 72 ? -33.029 5.123 -85.673 1.00 12.92 65 GLN C C 1
ATOM 8422 O O . GLN C 1 72 ? -32.396 5.414 -86.698 1.00 12.83 65 GLN C O 1
ATOM 8428 N N . GLU C 1 73 ? -33.731 6.029 -84.988 1.00 12.83 66 GLU C N 1
ATOM 8429 C CA . GLU C 1 73 ? -33.746 7.424 -85.410 1.00 12.89 66 GLU C CA 1
ATOM 8430 C C . GLU C 1 73 ? -32.354 8.034 -85.308 1.00 11.60 66 GLU C C 1
ATOM 8431 O O . GLU C 1 73 ? -31.913 8.780 -86.198 1.00 11.13 66 GLU C O 1
ATOM 8437 N N . ASP C 1 74 ? -31.646 7.732 -84.223 1.00 10.71 67 ASP C N 1
ATOM 8438 C CA . ASP C 1 74 ? -30.322 8.315 -84.068 1.00 10.18 67 ASP C CA 1
ATOM 8439 C C . ASP C 1 74 ? -29.371 7.855 -85.175 1.00 9.60 67 ASP C C 1
ATOM 8440 O O . ASP C 1 74 ? -28.625 8.669 -85.743 1.00 10.35 67 ASP C O 1
ATOM 8445 N N . VAL C 1 75 ? -29.400 6.561 -85.517 1.00 9.93 68 VAL C N 1
ATOM 8446 C CA . VAL C 1 75 ? -28.546 6.065 -86.595 1.00 10.46 68 VAL C CA 1
ATOM 8447 C C . VAL C 1 75 ? -28.974 6.650 -87.938 1.00 10.95 68 VAL C C 1
ATOM 8448 O O . VAL C 1 75 ? -28.129 6.958 -88.787 1.00 11.45 68 VAL C O 1
ATOM 8452 N N . ALA C 1 76 ? -30.284 6.828 -88.157 1.00 11.64 69 ALA C N 1
ATOM 8453 C CA . ALA C 1 76 ? -30.718 7.478 -89.391 1.00 12.43 69 ALA C CA 1
ATOM 8454 C C . ALA C 1 76 ? -30.139 8.885 -89.498 1.00 11.54 69 ALA C C 1
ATOM 8455 O O . ALA C 1 76 ? -29.729 9.313 -90.586 1.00 12.65 69 ALA C O 1
ATOM 8457 N N . LEU C 1 77 ? -30.071 9.610 -88.375 1.00 10.85 70 LEU C N 1
ATOM 8458 C CA . LEU C 1 77 ? -29.437 10.929 -88.393 1.00 10.57 70 LEU C CA 1
ATOM 8459 C C . LEU C 1 77 ? -27.940 10.832 -88.687 1.00 9.54 70 LEU C C 1
ATOM 8460 O O . LEU C 1 77 ? -27.389 11.671 -89.417 1.00 10.32 70 LEU C O 1
ATOM 8465 N N . MET C 1 78 ? -27.271 9.814 -88.137 1.00 9.20 71 MET C N 1
ATOM 8466 C CA . MET C 1 78 ? -25.855 9.618 -88.454 1.00 9.60 71 MET C CA 1
ATOM 8467 C C . MET C 1 78 ? -25.662 9.391 -89.941 1.00 10.82 71 MET C C 1
ATOM 8468 O O . MET C 1 78 ? -24.709 9.909 -90.542 1.00 11.62 71 MET C O 1
ATOM 8473 N N . ALA C 1 79 ? -26.552 8.605 -90.549 1.00 11.47 72 ALA C N 1
ATOM 8474 C CA . ALA C 1 79 ? -26.440 8.334 -91.976 1.00 12.35 72 ALA C CA 1
ATOM 8475 C C . ALA C 1 79 ? -26.716 9.587 -92.795 1.00 12.77 72 ALA C C 1
ATOM 8476 O O . ALA C 1 79 ? -26.069 9.819 -93.826 1.00 13.82 72 ALA C O 1
ATOM 8478 N N . GLU C 1 80 ? -27.673 10.406 -92.352 1.00 12.25 73 GLU C N 1
ATOM 8479 C CA . GLU C 1 80 ? -27.921 11.678 -93.024 1.00 12.88 73 GLU C CA 1
ATOM 8480 C C . GLU C 1 80 ? -26.690 12.573 -92.963 1.00 12.90 73 GLU C C 1
ATOM 8481 O O . GLU C 1 80 ? -26.345 13.234 -93.947 1.00 14.19 73 GLU C O 1
ATOM 8487 N N . MET C 1 81 ? -26.014 12.603 -91.812 1.00 11.67 74 MET C N 1
ATOM 8488 C CA . MET C 1 81 ? -24.771 13.356 -91.691 1.00 11.52 74 MET C CA 1
ATOM 8489 C C . MET C 1 81 ? -23.666 12.770 -92.557 1.00 12.32 74 MET C C 1
ATOM 8490 O O . MET C 1 81 ? -22.756 13.499 -92.977 1.00 13.96 74 MET C O 1
ATOM 8495 N N . GLY C 1 82 ? -23.733 11.472 -92.841 1.00 13.60 75 GLY C N 1
ATOM 8496 C CA . GLY C 1 82 ? -22.669 10.790 -93.544 1.00 13.63 75 GLY C CA 1
ATOM 8497 C C . GLY C 1 82 ? -21.539 10.338 -92.654 1.00 11.94 75 GLY C C 1
ATOM 8498 O O . GLY C 1 82 ? -20.419 10.175 -93.140 1.00 12.13 75 GLY C O 1
ATOM 8499 N N . LEU C 1 83 ? -21.793 10.146 -91.358 1.00 12.49 76 LEU C N 1
ATOM 8500 C CA . LEU C 1 83 ? -20.748 9.711 -90.437 1.00 13.39 76 LEU C CA 1
ATOM 8501 C C . LEU C 1 83 ? -20.045 8.477 -90.973 1.00 11.88 76 LEU C C 1
ATOM 8502 O O . LEU C 1 83 ? -20.687 7.529 -91.430 1.00 13.46 76 LEU C O 1
ATOM 8507 N N . LYS C 1 84 ? -18.717 8.493 -90.921 1.00 11.14 77 LYS C N 1
ATOM 8508 C CA . LYS C 1 84 ? -17.976 7.291 -91.264 1.00 12.15 77 LYS C CA 1
ATOM 8509 C C . LYS C 1 84 ? -17.904 6.325 -90.096 1.00 11.54 77 LYS C C 1
ATOM 8510 O O . LYS C 1 84 ? -17.770 5.116 -90.314 1.00 12.50 77 LYS C O 1
ATOM 8516 N N . ALA C 1 85 ? -17.984 6.830 -88.860 1.00 10.32 78 ALA C N 1
ATOM 8517 C CA . ALA C 1 85 ? -17.842 5.974 -87.692 1.00 10.44 78 ALA C CA 1
ATOM 8518 C C . ALA C 1 85 ? -18.663 6.537 -86.544 1.00 8.94 78 ALA C C 1
ATOM 8519 O O . ALA C 1 85 ? -18.834 7.762 -86.404 1.00 10.15 78 ALA C O 1
ATOM 8521 N N . TYR C 1 86 ? -19.144 5.620 -85.706 1.00 9.69 79 TYR C N 1
ATOM 8522 C CA . TYR C 1 86 ? -19.852 5.982 -84.485 1.00 8.39 79 TYR C CA 1
ATOM 8523 C C . TYR C 1 86 ? -19.230 5.203 -83.340 1.00 7.68 79 TYR C C 1
ATOM 8524 O O . TYR C 1 86 ? -19.229 3.965 -83.359 1.00 8.85 79 TYR C O 1
ATOM 8533 N N . ARG C 1 87 ? -18.695 5.920 -82.357 1.00 7.77 80 ARG C N 1
ATOM 8534 C CA . ARG C 1 87 ? -18.074 5.289 -81.204 1.00 8.43 80 ARG C CA 1
ATOM 8535 C C . ARG C 1 87 ? -19.043 5.323 -80.034 1.00 7.89 80 ARG C C 1
ATOM 8536 O O . ARG C 1 87 ? -19.523 6.392 -79.648 1.00 9.42 80 ARG C O 1
ATOM 8544 N N . PHE C 1 88 ? -19.316 4.156 -79.468 1.00 8.39 81 PHE C N 1
ATOM 8545 C CA . PHE C 1 88 ? -20.243 4.066 -78.347 1.00 7.46 81 PHE C CA 1
ATOM 8546 C C . PHE C 1 88 ? -19.644 3.113 -77.335 1.00 8.33 81 PHE C C 1
ATOM 8547 O O . PHE C 1 88 ? -18.705 2.380 -77.644 1.00 8.45 81 PHE C O 1
ATOM 8555 N N . SER C 1 89 ? -20.166 3.134 -76.114 1.00 7.53 82 SER C N 1
ATOM 8556 C CA . SER C 1 89 ? -19.726 2.155 -75.133 1.00 7.93 82 SER C CA 1
ATOM 8557 C C . SER C 1 89 ? -20.810 1.122 -74.872 1.00 7.79 82 SER C C 1
ATOM 8558 O O . SER C 1 89 ? -22.007 1.381 -75.036 1.00 8.69 82 SER C O 1
ATOM 8561 N N . VAL C 1 90 ? -20.370 -0.066 -74.485 1.00 8.88 83 VAL C N 1
ATOM 8562 C CA . VAL C 1 90 ? -21.267 -1.145 -74.095 1.00 9.53 83 VAL C CA 1
ATOM 8563 C C . VAL C 1 90 ? -21.415 -1.110 -72.585 1.00 9.60 83 VAL C C 1
ATOM 8564 O O . VAL C 1 90 ? -20.418 -0.991 -71.859 1.00 10.19 83 VAL C O 1
ATOM 8568 N N . SER C 1 91 ? -22.657 -1.196 -72.111 1.00 9.47 84 SER C N 1
ATOM 8569 C CA . SER C 1 91 ? -22.939 -1.213 -70.682 1.00 10.01 84 SER C CA 1
ATOM 8570 C C . SER C 1 91 ? -22.755 -2.634 -70.154 1.00 10.62 84 SER C C 1
ATOM 8571 O O . SER C 1 91 ? -23.565 -3.523 -70.435 1.00 11.06 84 SER C O 1
ATOM 8574 N N . TRP C 1 92 ? -21.679 -2.845 -69.395 1.00 9.89 85 TRP C N 1
ATOM 8575 C CA . TRP C 1 92 ? -21.374 -4.163 -68.847 1.00 9.94 85 TRP C CA 1
ATOM 8576 C C . TRP C 1 92 ? -22.571 -4.743 -68.104 1.00 10.47 85 TRP C C 1
ATOM 8577 O O . TRP C 1 92 ? -22.878 -5.932 -68.237 1.00 11.09 85 TRP C O 1
ATOM 8588 N N . SER C 1 93 ? -23.287 -3.908 -67.348 1.00 10.68 86 SER C N 1
ATOM 8589 C CA . SER C 1 93 ? -24.415 -4.413 -66.576 1.00 11.31 86 SER C CA 1
ATOM 8590 C C . SER C 1 93 ? -25.608 -4.830 -67.435 1.00 10.90 86 SER C C 1
ATOM 8591 O O . SER C 1 93 ? -26.491 -5.530 -66.917 1.00 11.80 86 SER C O 1
ATOM 8594 N N . ARG C 1 94 ? -25.658 -4.443 -68.721 1.00 11.52 87 ARG C N 1
ATOM 8595 C CA . ARG C 1 94 ? -26.654 -5.041 -69.614 1.00 12.65 87 ARG C CA 1
ATOM 8596 C C . ARG C 1 94 ? -26.287 -6.449 -70.027 1.00 13.61 87 ARG C C 1
ATOM 8597 O O . ARG C 1 94 ? -27.175 -7.260 -70.299 1.00 15.19 87 ARG C O 1
ATOM 8605 N N . VAL C 1 95 ? -24.993 -6.732 -70.136 1.00 12.56 88 VAL C N 1
ATOM 8606 C CA . VAL C 1 95 ? -24.523 -8.002 -70.670 1.00 13.25 88 VAL C CA 1
ATOM 8607 C C . VAL C 1 95 ? -24.341 -9.032 -69.566 1.00 14.34 88 VAL C C 1
ATOM 8608 O O . VAL C 1 95 ? -24.685 -10.203 -69.740 1.00 15.54 88 VAL C O 1
ATOM 8612 N N . PHE C 1 96 ? -23.776 -8.616 -68.432 1.00 13.48 89 PHE C N 1
ATOM 8613 C CA . PHE C 1 96 ? -23.682 -9.448 -67.234 1.00 13.50 89 PHE C CA 1
ATOM 8614 C C . PHE C 1 96 ? -24.274 -8.622 -66.103 1.00 12.51 89 PHE C C 1
ATOM 8615 O O . PHE C 1 96 ? -23.573 -7.806 -65.480 1.00 13.07 89 PHE C O 1
ATOM 8623 N N . PRO C 1 97 ? -25.573 -8.781 -65.831 1.00 12.05 90 PRO C N 1
ATOM 8624 C CA . PRO C 1 97 ? -26.210 -7.978 -64.773 1.00 12.38 90 PRO C CA 1
ATOM 8625 C C . PRO C 1 97 ? -25.509 -8.067 -63.433 1.00 13.48 90 PRO C C 1
ATOM 8626 O O . PRO C 1 97 ? -25.498 -7.080 -62.690 1.00 14.67 90 PRO C O 1
ATOM 8630 N N . ASP C 1 98 ? -24.892 -9.205 -63.121 1.00 15.22 91 ASP C N 1
ATOM 8631 C CA . ASP C 1 98 ? -24.128 -9.386 -61.893 1.00 18.76 91 ASP C CA 1
ATOM 8632 C C . ASP C 1 98 ? -22.623 -9.257 -62.103 1.00 17.44 91 ASP C C 1
ATOM 8633 O O . ASP C 1 98 ? -21.851 -9.592 -61.198 1.00 19.13 91 ASP C O 1
ATOM 8638 N N . GLY C 1 99 ? -22.191 -8.783 -63.263 1.00 15.15 92 GLY C N 1
ATOM 8639 C CA . GLY C 1 99 ? -20.762 -8.609 -63.541 1.00 15.16 92 GLY C CA 1
ATOM 8640 C C . GLY C 1 99 ? -20.096 -9.873 -64.021 1.00 14.91 92 GLY C C 1
ATOM 8641 O O . GLY C 1 99 ? -19.418 -9.870 -65.052 1.00 15.54 92 GLY C O 1
ATOM 8642 N N . ASN C 1 100 ? -20.256 -10.960 -63.287 1.00 17.89 93 ASN C N 1
ATOM 8643 C CA . ASN C 1 100 ? -19.863 -12.280 -63.737 1.00 21.29 93 ASN C CA 1
ATOM 8644 C C . ASN C 1 100 ? -21.128 -13.134 -63.777 1.00 24.03 93 ASN C C 1
ATOM 8645 O O . ASN C 1 100 ? -22.242 -12.618 -63.690 1.00 25.77 93 ASN C O 1
ATOM 8650 N N . GLY C 1 101 ? -20.969 -14.441 -63.912 1.00 25.85 94 GLY C N 1
ATOM 8651 C CA . GLY C 1 101 ? -22.170 -15.251 -63.959 1.00 26.05 94 GLY C CA 1
ATOM 8652 C C . GLY C 1 101 ? -22.855 -15.232 -65.310 1.00 25.99 94 GLY C C 1
ATOM 8653 O O . GLY C 1 101 ? -22.192 -15.185 -66.348 1.00 27.60 94 GLY C O 1
ATOM 8654 N N . ALA C 1 102 ? -24.185 -15.266 -65.307 1.00 24.45 95 ALA C N 1
ATOM 8655 C CA . ALA C 1 102 ? -24.942 -15.566 -66.514 1.00 23.71 95 ALA C CA 1
ATOM 8656 C C . ALA C 1 102 ? -24.988 -14.383 -67.472 1.00 22.48 95 ALA C C 1
ATOM 8657 O O . ALA C 1 102 ? -25.239 -13.242 -67.072 1.00 23.13 95 ALA C O 1
ATOM 8659 N N . VAL C 1 103 ? -24.763 -14.671 -68.755 1.00 21.34 96 VAL C N 1
ATOM 8660 C CA . VAL C 1 103 ? -24.899 -13.655 -69.790 1.00 21.52 96 VAL C CA 1
ATOM 8661 C C . VAL C 1 103 ? -26.374 -13.333 -70.004 1.00 20.51 96 VAL C C 1
ATOM 8662 O O . VAL C 1 103 ? -27.242 -14.213 -69.933 1.00 22.47 96 VAL C O 1
ATOM 8666 N N . ASN C 1 104 ? -26.668 -12.059 -70.249 1.00 17.97 97 ASN C N 1
ATOM 8667 C CA A ASN C 1 104 ? -28.029 -11.597 -70.515 0.63 17.23 97 ASN C CA 1
ATOM 8668 C CA B ASN C 1 104 ? -28.029 -11.600 -70.516 0.37 16.99 97 ASN C CA 1
ATOM 8669 C C . ASN C 1 104 ? -28.164 -11.420 -72.024 1.00 16.55 97 ASN C C 1
ATOM 8670 O O . ASN C 1 104 ? -27.654 -10.450 -72.597 1.00 16.52 97 ASN C O 1
ATOM 8679 N N . GLU C 1 105 ? -28.861 -12.357 -72.666 1.00 15.92 98 GLU C N 1
ATOM 8680 C CA . GLU C 1 105 ? -28.964 -12.323 -74.120 1.00 16.26 98 GLU C CA 1
ATOM 8681 C C . GLU C 1 105 ? -29.728 -11.102 -74.630 1.00 15.46 98 GLU C C 1
ATOM 8682 O O . GLU C 1 105 ? -29.403 -10.593 -75.706 1.00 15.31 98 GLU C O 1
ATOM 8688 N N . LYS C 1 106 ? -30.735 -10.609 -73.895 1.00 16.07 99 LYS C N 1
ATOM 8689 C CA . LYS C 1 106 ? -31.434 -9.406 -74.355 1.00 17.45 99 LYS C CA 1
ATOM 8690 C C . LYS C 1 106 ? -30.524 -8.182 -74.353 1.00 15.97 99 LYS C C 1
ATOM 8691 O O . LYS C 1 106 ? -30.638 -7.312 -75.240 1.00 16.02 99 LYS C O 1
ATOM 8697 N N . GLY C 1 107 ? -29.604 -8.110 -73.386 1.00 14.84 100 GLY C N 1
ATOM 8698 C CA . GLY C 1 107 ? -28.662 -7.005 -73.362 1.00 15.34 100 GLY C CA 1
ATOM 8699 C C . GLY C 1 107 ? -27.734 -7.035 -74.558 1.00 15.50 100 GLY C C 1
ATOM 8700 O O . GLY C 1 107 ? -27.529 -6.017 -75.226 1.00 16.03 100 GLY C O 1
ATOM 8701 N N . LEU C 1 108 ? -27.166 -8.207 -74.853 1.00 14.94 101 LEU C N 1
ATOM 8702 C CA . LEU C 1 108 ? -26.354 -8.333 -76.062 1.00 15.05 101 LEU C CA 1
ATOM 8703 C C . LEU C 1 108 ? -27.171 -8.036 -77.309 1.00 14.76 101 LEU C C 1
ATOM 8704 O O . LEU C 1 108 ? -26.649 -7.469 -78.274 1.00 14.30 101 LEU C O 1
ATOM 8709 N N . ASP C 1 109 ? -28.453 -8.405 -77.301 1.00 14.57 102 ASP C N 1
ATOM 8710 C CA A ASP C 1 109 ? -29.272 -8.189 -78.483 0.67 13.89 102 ASP C CA 1
ATOM 8711 C CA B ASP C 1 109 ? -29.312 -8.188 -78.463 0.33 14.84 102 ASP C CA 1
ATOM 8712 C C . ASP C 1 109 ? -29.450 -6.710 -78.782 1.00 13.18 102 ASP C C 1
ATOM 8713 O O . ASP C 1 109 ? -29.542 -6.329 -79.955 1.00 13.33 102 ASP C O 1
ATOM 8722 N N . PHE C 1 110 ? -29.503 -5.858 -77.752 1.00 13.49 103 PHE C N 1
ATOM 8723 C CA . PHE C 1 110 ? -29.527 -4.425 -78.051 1.00 11.91 103 PHE C CA 1
ATOM 8724 C C . PHE C 1 110 ? -28.309 -4.007 -78.876 1.00 10.83 103 PHE C C 1
ATOM 8725 O O . PHE C 1 110 ? -28.442 -3.331 -79.905 1.00 11.05 103 PHE C O 1
ATOM 8733 N N . TYR C 1 111 ? -27.108 -4.390 -78.435 1.00 10.71 104 TYR C N 1
ATOM 8734 C CA . TYR C 1 111 ? -25.908 -3.988 -79.164 1.00 10.59 104 TYR C CA 1
ATOM 8735 C C . TYR C 1 111 ? -25.836 -4.646 -80.531 1.00 11.13 104 TYR C C 1
ATOM 8736 O O . TYR C 1 111 ? -25.311 -4.049 -81.479 1.00 11.85 104 TYR C O 1
ATOM 8745 N N . ASP C 1 112 ? -26.390 -5.847 -80.669 1.00 12.08 105 ASP C N 1
ATOM 8746 C CA . ASP C 1 112 ? -26.451 -6.463 -81.984 1.00 13.08 105 ASP C CA 1
ATOM 8747 C C . ASP C 1 112 ? -27.339 -5.652 -82.912 1.00 12.24 105 ASP C C 1
ATOM 8748 O O . ASP C 1 112 ? -26.970 -5.387 -84.062 1.00 12.33 105 ASP C O 1
ATOM 8753 N N . ARG C 1 113 ? -28.501 -5.215 -82.418 1.00 12.63 106 ARG C N 1
ATOM 8754 C CA . ARG C 1 113 ? -29.400 -4.418 -83.247 1.00 13.21 106 ARG C CA 1
ATOM 8755 C C . ARG C 1 113 ? -28.769 -3.080 -83.613 1.00 11.74 106 ARG C C 1
ATOM 8756 O O . ARG C 1 113 ? -28.902 -2.608 -84.753 1.00 12.28 106 ARG C O 1
ATOM 8764 N N . LEU C 1 114 ? -28.074 -2.458 -82.661 1.00 11.12 107 LEU C N 1
ATOM 8765 C CA . LEU C 1 114 ? -27.393 -1.197 -82.941 1.00 10.86 107 LEU C CA 1
ATOM 8766 C C . LEU C 1 114 ? -26.313 -1.383 -84.004 1.00 11.13 107 LEU C C 1
ATOM 8767 O O . LEU C 1 114 ? -26.216 -0.602 -84.962 1.00 11.57 107 LEU C O 1
ATOM 8772 N N . ILE C 1 115 ? -25.483 -2.416 -83.842 1.00 11.50 108 ILE C N 1
ATOM 8773 C CA . ILE C 1 115 ? -24.410 -2.675 -84.796 1.00 12.01 108 ILE C CA 1
ATOM 8774 C C . ILE C 1 115 ? -24.975 -2.975 -86.180 1.00 12.03 108 ILE C C 1
ATOM 8775 O O . ILE C 1 115 ? -24.457 -2.492 -87.192 1.00 12.62 108 ILE C O 1
ATOM 8780 N N . GLU C 1 116 ? -26.062 -3.752 -86.246 1.00 12.62 109 GLU C N 1
ATOM 8781 C CA . GLU C 1 116 ? -26.701 -4.020 -87.527 1.00 13.95 109 GLU C CA 1
ATOM 8782 C C . GLU C 1 116 ? -27.229 -2.740 -88.164 1.00 13.20 109 GLU C C 1
ATOM 8783 O O . GLU C 1 116 ? -27.107 -2.548 -89.375 1.00 14.82 109 GLU C O 1
ATOM 8789 N N . GLU C 1 117 ? -27.814 -1.843 -87.367 1.00 12.17 110 GLU C N 1
ATOM 8790 C CA . GLU C 1 117 ? -28.296 -0.580 -87.921 1.00 13.38 110 GLU C CA 1
ATOM 8791 C C . GLU C 1 117 ? -27.138 0.230 -88.503 1.00 12.51 110 GLU C C 1
ATOM 8792 O O . GLU C 1 117 ? -27.219 0.766 -89.624 1.00 15.08 110 GLU C O 1
ATOM 8798 N N . LEU C 1 118 ? -26.040 0.315 -87.748 1.00 11.67 111 LEU C N 1
ATOM 8799 C CA . LEU C 1 118 ? -24.861 1.026 -88.226 1.00 11.73 111 LEU C CA 1
ATOM 8800 C C . LEU C 1 118 ? -24.348 0.426 -89.524 1.00 13.28 111 LEU C C 1
ATOM 8801 O O . LEU C 1 118 ? -24.107 1.142 -90.501 1.00 13.95 111 LEU C O 1
ATOM 8806 N N . ARG C 1 119 ? -24.185 -0.891 -89.558 1.00 13.81 112 ARG C N 1
ATOM 8807 C CA . ARG C 1 119 ? -23.600 -1.507 -90.739 1.00 17.35 112 ARG C CA 1
ATOM 8808 C C . ARG C 1 119 ? -24.535 -1.445 -91.939 1.00 16.64 112 ARG C C 1
ATOM 8809 O O . ARG C 1 119 ? -24.074 -1.287 -93.073 1.00 16.96 112 ARG C O 1
ATOM 8817 N N . ASN C 1 120 ? -25.844 -1.525 -91.710 1.00 15.96 113 ASN C N 1
ATOM 8818 C CA . ASN C 1 120 ? -26.793 -1.342 -92.801 1.00 17.79 113 ASN C CA 1
ATOM 8819 C C . ASN C 1 120 ? -26.722 0.058 -93.382 1.00 17.60 113 ASN C C 1
ATOM 8820 O O . ASN C 1 120 ? -27.101 0.252 -94.544 1.00 19.90 113 ASN C O 1
ATOM 8825 N N . HIS C 1 121 ? -26.255 1.039 -92.607 1.00 17.56 114 HIS C N 1
ATOM 8826 C CA . HIS C 1 121 ? -26.036 2.375 -93.155 1.00 18.90 114 HIS C CA 1
ATOM 8827 C C . HIS C 1 121 ? -24.584 2.665 -93.529 1.00 20.08 114 HIS C C 1
ATOM 8828 O O . HIS C 1 121 ? -24.255 3.820 -93.819 1.00 22.65 114 HIS C O 1
ATOM 8835 N N . GLY C 1 122 ? -23.716 1.658 -93.554 1.00 18.83 115 GLY C N 1
ATOM 8836 C CA . GLY C 1 122 ? -22.339 1.896 -93.946 1.00 18.78 115 GLY C CA 1
ATOM 8837 C C . GLY C 1 122 ? -21.499 2.653 -92.938 1.00 18.20 115 GLY C C 1
ATOM 8838 O O . GLY C 1 122 ? -20.487 3.249 -93.313 1.00 19.82 115 GLY C O 1
ATOM 8839 N N . ILE C 1 123 ? -21.874 2.631 -91.663 1.00 15.10 116 ILE C N 1
ATOM 8840 C CA . ILE C 1 123 ? -21.151 3.336 -90.609 1.00 13.72 116 ILE C CA 1
ATOM 8841 C C . ILE C 1 123 ? -20.328 2.317 -89.834 1.00 13.85 116 ILE C C 1
ATOM 8842 O O . ILE C 1 123 ? -20.847 1.270 -89.425 1.00 13.77 116 ILE C O 1
ATOM 8847 N N . GLU C 1 124 ? -19.044 2.613 -89.642 1.00 13.06 117 GLU C N 1
ATOM 8848 C CA . GLU C 1 124 ? -18.176 1.732 -88.863 1.00 13.64 117 GLU C CA 1
ATOM 8849 C C . GLU C 1 124 ? -18.486 1.851 -87.378 1.00 11.86 117 GLU C C 1
ATOM 8850 O O . GLU C 1 124 ? -18.373 2.950 -86.816 1.00 12.02 117 GLU C O 1
ATOM 8856 N N . PRO C 1 125 ? -18.844 0.765 -86.698 1.00 11.25 118 PRO C N 1
ATOM 8857 C CA . PRO C 1 125 ? -18.956 0.832 -85.236 1.00 10.90 118 PRO C CA 1
ATOM 8858 C C . PRO C 1 125 ? -17.572 0.865 -84.614 1.00 11.33 118 PRO C C 1
ATOM 8859 O O . PRO C 1 125 ? -16.664 0.152 -85.044 1.00 13.54 118 PRO C O 1
ATOM 8863 N N . ILE C 1 126 ? -17.407 1.696 -83.595 1.00 9.37 119 ILE C N 1
ATOM 8864 C CA . ILE C 1 126 ? -16.217 1.638 -82.756 1.00 10.05 119 ILE C CA 1
ATOM 8865 C C . ILE C 1 126 ? -16.711 1.302 -81.362 1.00 9.17 119 ILE C C 1
ATOM 8866 O O . ILE C 1 126 ? -17.354 2.140 -80.702 1.00 9.85 119 ILE C O 1
ATOM 8871 N N . VAL C 1 127 ? -16.433 0.075 -80.916 1.00 8.53 120 VAL C N 1
ATOM 8872 C CA . VAL C 1 127 ? -16.994 -0.406 -79.657 1.00 9.21 120 VAL C CA 1
ATOM 8873 C C . VAL C 1 127 ? -16.030 -0.084 -78.525 1.00 9.17 120 VAL C C 1
ATOM 8874 O O . VAL C 1 127 ? -14.856 -0.465 -78.568 1.00 9.07 120 VAL C O 1
ATOM 8878 N N . THR C 1 128 ? -16.530 0.603 -77.504 1.00 8.27 121 THR C N 1
ATOM 8879 C CA . THR C 1 128 ? -15.763 0.924 -76.305 1.00 7.91 121 THR C CA 1
ATOM 8880 C C . THR C 1 128 ? -16.213 -0.018 -75.194 1.00 7.87 121 THR C C 1
ATOM 8881 O O . THR C 1 128 ? -17.397 -0.051 -74.845 1.00 8.80 121 THR C O 1
ATOM 8885 N N . LEU C 1 129 ? -15.278 -0.803 -74.659 1.00 7.93 122 LEU C N 1
ATOM 8886 C CA . LEU C 1 129 ? -15.646 -1.838 -73.696 1.00 9.40 122 LEU C CA 1
ATOM 8887 C C . LEU C 1 129 ? -16.131 -1.246 -72.379 1.00 9.76 122 LEU C C 1
ATOM 8888 O O . LEU C 1 129 ? -17.066 -1.773 -71.761 1.00 10.36 122 LEU C O 1
ATOM 8893 N N . TYR C 1 130 ? -15.492 -0.175 -71.904 1.00 9.00 123 TYR C N 1
ATOM 8894 C CA . TYR C 1 130 ? -15.732 0.282 -70.539 1.00 8.96 123 TYR C CA 1
ATOM 8895 C C . TYR C 1 130 ? -15.775 1.797 -70.472 1.00 8.76 123 TYR C C 1
ATOM 8896 O O . TYR C 1 130 ? -14.766 2.459 -70.729 1.00 9.91 123 TYR C O 1
ATOM 8905 N N . HIS C 1 131 ? -16.920 2.339 -70.061 1.00 8.94 124 HIS C N 1
ATOM 8906 C CA . HIS C 1 131 ? -17.051 3.758 -69.756 1.00 9.53 124 HIS C CA 1
ATOM 8907 C C . HIS C 1 131 ? -17.675 3.926 -68.364 1.00 9.21 124 HIS C C 1
ATOM 8908 O O . HIS C 1 131 ? -18.786 4.443 -68.201 1.00 9.24 124 HIS C O 1
ATOM 8915 N N . TRP C 1 132 ? -16.961 3.422 -67.351 1.00 9.27 125 TRP C N 1
ATOM 8916 C CA . TRP C 1 132 ? -17.085 3.834 -65.951 1.00 8.74 125 TRP C CA 1
ATOM 8917 C C . TRP C 1 132 ? -18.223 3.146 -65.213 1.00 9.99 125 TRP C C 1
ATOM 8918 O O . TRP C 1 132 ? -18.497 3.495 -64.049 1.00 11.26 125 TRP C O 1
ATOM 8929 N N . ASP C 1 133 ? -18.866 2.160 -65.826 1.00 9.96 126 ASP C N 1
ATOM 8930 C CA . ASP C 1 133 ? -20.140 1.657 -65.330 1.00 10.08 126 ASP C CA 1
ATOM 8931 C C . ASP C 1 133 ? -20.040 0.194 -64.915 1.00 10.13 126 ASP C C 1
ATOM 8932 O O . ASP C 1 133 ? -20.899 -0.617 -65.269 1.00 11.21 126 ASP C O 1
ATOM 8937 N N . VAL C 1 134 ? -19.011 -0.144 -64.138 1.00 9.26 127 VAL C N 1
ATOM 8938 C CA . VAL C 1 134 ? -18.876 -1.524 -63.653 1.00 9.87 127 VAL C CA 1
ATOM 8939 C C . VAL C 1 134 ? -20.144 -1.928 -62.904 1.00 9.68 127 VAL C C 1
ATOM 8940 O O . VAL C 1 134 ? -20.754 -1.089 -62.204 1.00 9.64 127 VAL C O 1
ATOM 8944 N N . PRO C 1 135 ? -20.616 -3.164 -63.037 1.00 9.35 128 PRO C N 1
ATOM 8945 C CA . PRO C 1 135 ? -21.825 -3.564 -62.306 1.00 9.93 128 PRO C CA 1
ATOM 8946 C C . PRO C 1 135 ? -21.664 -3.423 -60.797 1.00 9.51 128 PRO C C 1
ATOM 8947 O O . PRO C 1 135 ? -20.633 -3.788 -60.221 1.00 10.43 128 PRO C O 1
ATOM 8951 N N . GLN C 1 136 ? -22.717 -2.894 -60.157 1.00 9.99 129 GLN C N 1
ATOM 8952 C CA . GLN C 1 136 ? -22.705 -2.726 -58.706 1.00 10.42 129 GLN C CA 1
ATOM 8953 C C . GLN C 1 136 ? -22.417 -4.040 -57.993 1.00 11.18 129 GLN C C 1
ATOM 8954 O O . GLN C 1 136 ? -21.761 -4.046 -56.946 1.00 11.74 129 GLN C O 1
ATOM 8960 N N . ALA C 1 137 ? -22.858 -5.164 -58.566 1.00 11.13 130 ALA C N 1
ATOM 8961 C CA . ALA C 1 137 ? -22.635 -6.456 -57.920 1.00 11.58 130 ALA C CA 1
ATOM 8962 C C . ALA C 1 137 ? -21.152 -6.753 -57.708 1.00 12.36 130 ALA C C 1
ATOM 8963 O O . ALA C 1 137 ? -20.793 -7.398 -56.717 1.00 13.84 130 ALA C O 1
ATOM 8965 N N . LEU C 1 138 ? -20.278 -6.312 -58.624 1.00 11.58 131 LEU C N 1
ATOM 8966 C CA . LEU C 1 138 ? -18.844 -6.546 -58.450 1.00 11.62 131 LEU C CA 1
ATOM 8967 C C . LEU C 1 138 ? -18.252 -5.630 -57.391 1.00 11.31 131 LEU C C 1
ATOM 8968 O O . LEU C 1 138 ? -17.310 -6.024 -56.683 1.00 12.51 131 LEU C O 1
ATOM 8973 N N . MET C 1 139 ? -18.762 -4.404 -57.283 1.00 11.61 132 MET C N 1
ATOM 8974 C CA A MET C 1 139 ? -18.353 -3.551 -56.175 0.47 12.24 132 MET C CA 1
ATOM 8975 C CA B MET C 1 139 ? -18.363 -3.541 -56.178 0.53 12.36 132 MET C CA 1
ATOM 8976 C C . MET C 1 139 ? -18.758 -4.167 -54.844 1.00 12.27 132 MET C C 1
ATOM 8977 O O . MET C 1 139 ? -17.951 -4.224 -53.906 1.00 13.81 132 MET C O 1
ATOM 8986 N N . ASP C 1 140 ? -19.992 -4.671 -54.755 1.00 13.19 133 ASP C N 1
ATOM 8987 C CA . ASP C 1 140 ? -20.447 -5.318 -53.528 1.00 15.41 133 ASP C CA 1
ATOM 8988 C C . ASP C 1 140 ? -19.624 -6.560 -53.217 1.00 15.98 133 ASP C C 1
ATOM 8989 O O . ASP C 1 140 ? -19.269 -6.805 -52.056 1.00 17.59 133 ASP C O 1
ATOM 8994 N N . ALA C 1 141 ? -19.329 -7.366 -54.240 1.00 15.24 134 ALA C N 1
ATOM 8995 C CA . ALA C 1 141 ? -18.715 -8.670 -54.011 1.00 15.53 134 ALA C CA 1
ATOM 8996 C C . ALA C 1 141 ? -17.262 -8.531 -53.590 1.00 15.22 134 ALA C C 1
ATOM 8997 O O . ALA C 1 141 ? -16.806 -9.237 -52.681 1.00 16.31 134 ALA C O 1
ATOM 8999 N N . TYR C 1 142 ? -16.505 -7.659 -54.270 1.00 13.34 135 TYR C N 1
ATOM 9000 C CA . TYR C 1 142 ? -15.075 -7.606 -53.995 1.00 13.24 135 TYR C CA 1
ATOM 9001 C C . TYR C 1 142 ? -14.441 -6.229 -54.175 1.00 13.45 135 TYR C C 1
ATOM 9002 O O . TYR C 1 142 ? -13.204 -6.141 -54.178 1.00 14.83 135 TYR C O 1
ATOM 9011 N N . GLY C 1 143 ? -15.222 -5.157 -54.284 1.00 13.23 136 GLY C N 1
ATOM 9012 C CA . GLY C 1 143 ? -14.655 -3.833 -54.434 1.00 13.70 136 GLY C CA 1
ATOM 9013 C C . GLY C 1 143 ? -14.255 -3.469 -55.842 1.00 12.43 136 GLY C C 1
ATOM 9014 O O . GLY C 1 143 ? -13.471 -2.534 -56.025 1.00 12.73 136 GLY C O 1
ATOM 9015 N N . ALA C 1 144 ? -14.778 -4.177 -56.847 1.00 11.68 137 ALA C N 1
ATOM 9016 C CA . ALA C 1 144 ? -14.562 -3.839 -58.252 1.00 11.44 137 ALA C CA 1
ATOM 9017 C C . ALA C 1 144 ? -13.084 -3.629 -58.570 1.00 10.68 137 ALA C C 1
ATOM 9018 O O . ALA C 1 144 ? -12.287 -4.556 -58.401 1.00 10.65 137 ALA C O 1
ATOM 9020 N N . TRP C 1 145 ? -12.700 -2.418 -58.996 1.00 10.16 138 TRP C N 1
ATOM 9021 C CA . TRP C 1 145 ? -11.346 -2.184 -59.498 1.00 9.54 138 TRP C CA 1
ATOM 9022 C C . TRP C 1 145 ? -10.261 -2.294 -58.432 1.00 9.83 138 TRP C C 1
ATOM 9023 O O . TRP C 1 145 ? -9.082 -2.291 -58.792 1.00 10.27 138 TRP C O 1
ATOM 9034 N N . GLU C 1 146 ? -10.608 -2.397 -57.145 1.00 10.34 139 GLU C N 1
ATOM 9035 C CA . GLU C 1 146 ? -9.593 -2.621 -56.121 1.00 11.48 139 GLU C CA 1
ATOM 9036 C C . GLU C 1 146 ? -9.223 -4.091 -55.943 1.00 11.85 139 GLU C C 1
ATOM 9037 O O . GLU C 1 146 ? -8.355 -4.395 -55.119 1.00 13.36 139 GLU C O 1
ATOM 9043 N N . SER C 1 147 ? -9.855 -5.011 -56.666 1.00 11.32 140 SER C N 1
ATOM 9044 C CA . SER C 1 147 ? -9.555 -6.429 -56.545 1.00 11.89 140 SER C CA 1
ATOM 9045 C C . SER C 1 147 ? -9.042 -6.989 -57.863 1.00 11.39 140 SER C C 1
ATOM 9046 O O . SER C 1 147 ? -9.590 -6.700 -58.930 1.00 10.70 140 SER C O 1
ATOM 9049 N N . ARG C 1 148 ? -8.013 -7.831 -57.786 1.00 11.57 141 ARG C N 1
ATOM 9050 C CA A ARG C 1 148 ? -7.533 -8.504 -58.986 0.23 12.18 141 ARG C CA 1
ATOM 9051 C CA B ARG C 1 148 ? -7.531 -8.515 -58.980 0.77 12.41 141 ARG C CA 1
ATOM 9052 C C . ARG C 1 148 ? -8.580 -9.440 -59.581 1.00 12.38 141 ARG C C 1
ATOM 9053 O O . ARG C 1 148 ? -8.442 -9.844 -60.743 1.00 12.70 141 ARG C O 1
ATOM 9068 N N . ARG C 1 149 ? -9.630 -9.777 -58.824 1.00 12.31 142 ARG C N 1
ATOM 9069 C CA . ARG C 1 149 ? -10.705 -10.595 -59.375 1.00 13.33 142 ARG C CA 1
ATOM 9070 C C . ARG C 1 149 ? -11.336 -9.936 -60.591 1.00 12.39 142 ARG C C 1
ATOM 9071 O O . ARG C 1 149 ? -11.871 -10.627 -61.464 1.00 12.57 142 ARG C O 1
ATOM 9079 N N . ILE C 1 150 ? -11.287 -8.605 -60.669 1.00 11.36 143 ILE C N 1
ATOM 9080 C CA . ILE C 1 150 ? -11.906 -7.926 -61.800 1.00 11.24 143 ILE C CA 1
ATOM 9081 C C . ILE C 1 150 ? -11.186 -8.231 -63.103 1.00 12.07 143 ILE C C 1
ATOM 9082 O O . ILE C 1 150 ? -11.800 -8.157 -64.174 1.00 12.35 143 ILE C O 1
ATOM 9087 N N . ILE C 1 151 ? -9.902 -8.600 -63.043 1.00 11.36 144 ILE C N 1
ATOM 9088 C CA . ILE C 1 151 ? -9.152 -8.834 -64.275 1.00 11.74 144 ILE C CA 1
ATOM 9089 C C . ILE C 1 151 ? -9.810 -9.937 -65.092 1.00 11.99 144 ILE C C 1
ATOM 9090 O O . ILE C 1 151 ? -10.129 -9.761 -66.278 1.00 11.96 144 ILE C O 1
ATOM 9095 N N . ASP C 1 152 ? -10.043 -11.090 -64.468 1.00 13.07 145 ASP C N 1
ATOM 9096 C CA . ASP C 1 152 ? -10.697 -12.169 -65.194 1.00 14.90 145 ASP C CA 1
ATOM 9097 C C . ASP C 1 152 ? -12.155 -11.853 -65.492 1.00 13.73 145 ASP C C 1
ATOM 9098 O O . ASP C 1 152 ? -12.650 -12.214 -66.571 1.00 13.76 145 ASP C O 1
ATOM 9103 N N . ASP C 1 153 ? -12.846 -11.133 -64.593 1.00 11.67 146 ASP C N 1
ATOM 9104 C CA . ASP C 1 153 ? -14.253 -10.863 -64.870 1.00 12.39 146 ASP C CA 1
ATOM 9105 C C . ASP C 1 153 ? -14.392 -9.912 -66.054 1.00 11.62 146 ASP C C 1
ATOM 9106 O O . ASP C 1 153 ? -15.187 -10.160 -66.971 1.00 12.11 146 ASP C O 1
ATOM 9111 N N . PHE C 1 154 ? -13.568 -8.861 -66.086 1.00 10.42 147 PHE C N 1
ATOM 9112 C CA . PHE C 1 154 ? -13.544 -7.974 -67.243 1.00 10.05 147 PHE C CA 1
ATOM 9113 C C . PHE C 1 154 ? -13.164 -8.744 -68.504 1.00 10.77 147 PHE C C 1
ATOM 9114 O O . PHE C 1 154 ? -13.786 -8.565 -69.564 1.00 10.99 147 PHE C O 1
ATOM 9122 N N . ASP C 1 155 ? -12.183 -9.657 -68.397 1.00 11.73 148 ASP C N 1
ATOM 9123 C CA . ASP C 1 155 ? -11.757 -10.393 -69.583 1.00 12.45 148 ASP C CA 1
ATOM 9124 C C . ASP C 1 155 ? -12.905 -11.247 -70.103 1.00 11.87 148 ASP C C 1
ATOM 9125 O O . ASP C 1 155 ? -13.167 -11.284 -71.316 1.00 11.06 148 ASP C O 1
ATOM 9130 N N . ARG C 1 156 ? -13.664 -11.863 -69.189 1.00 11.74 149 ARG C N 1
ATOM 9131 C CA . ARG C 1 156 ? -14.749 -12.731 -69.630 1.00 13.23 149 ARG C CA 1
ATOM 9132 C C . ARG C 1 156 ? -15.799 -11.911 -70.359 1.00 11.46 149 ARG C C 1
ATOM 9133 O O . ARG C 1 156 ? -16.339 -12.342 -71.389 1.00 11.23 149 ARG C O 1
ATOM 9141 N N . TYR C 1 157 ? -16.046 -10.695 -69.864 1.00 11.39 150 TYR C N 1
ATOM 9142 C CA . TYR C 1 157 ? -17.000 -9.803 -70.503 1.00 11.28 150 TYR C CA 1
ATOM 9143 C C . TYR C 1 157 ? -16.489 -9.376 -71.877 1.00 10.63 150 TYR C C 1
ATOM 9144 O O . TYR C 1 157 ? -17.212 -9.473 -72.884 1.00 10.64 150 TYR C O 1
ATOM 9153 N N . ALA C 1 158 ? -15.212 -8.980 -71.954 1.00 10.08 151 ALA C N 1
ATOM 9154 C CA . ALA C 1 158 ? -14.674 -8.520 -73.229 1.00 10.10 151 ALA C CA 1
ATOM 9155 C C . ALA C 1 158 ? -14.699 -9.641 -74.261 1.00 10.47 151 ALA C C 1
ATOM 9156 O O . ALA C 1 158 ? -15.103 -9.436 -75.414 1.00 11.17 151 ALA C O 1
ATOM 9158 N N . VAL C 1 159 ? -14.272 -10.842 -73.862 1.00 10.60 152 VAL C N 1
ATOM 9159 C CA . VAL C 1 159 ? -14.275 -11.966 -74.789 1.00 11.56 152 VAL C CA 1
ATOM 9160 C C . VAL C 1 159 ? -15.682 -12.228 -75.310 1.00 11.76 152 VAL C C 1
ATOM 9161 O O . VAL C 1 159 ? -15.873 -12.504 -76.505 1.00 12.06 152 VAL C O 1
ATOM 9165 N N . THR C 1 160 ? -16.691 -12.109 -74.436 1.00 11.35 153 THR C N 1
ATOM 9166 C CA . THR C 1 160 ? -18.063 -12.287 -74.893 1.00 11.58 153 THR C CA 1
ATOM 9167 C C . THR C 1 160 ? -18.363 -11.329 -76.038 1.00 11.87 153 THR C C 1
ATOM 9168 O O . THR C 1 160 ? -18.847 -11.738 -77.102 1.00 13.02 153 THR C O 1
ATOM 9172 N N . LEU C 1 161 ? -18.008 -10.052 -75.862 1.00 11.16 154 LEU C N 1
ATOM 9173 C CA . LEU C 1 161 ? -18.247 -9.074 -76.919 1.00 10.78 154 LEU C CA 1
ATOM 9174 C C . LEU C 1 161 ? -17.439 -9.406 -78.163 1.00 11.32 154 LEU C C 1
ATOM 9175 O O . LEU C 1 161 ? -17.964 -9.344 -79.286 1.00 11.95 154 LEU C O 1
ATOM 9180 N N . PHE C 1 162 ? -16.166 -9.790 -77.981 1.00 11.33 155 PHE C N 1
ATOM 9181 C CA . PHE C 1 162 ? -15.342 -10.110 -79.140 1.00 12.15 155 PHE C CA 1
ATOM 9182 C C . PHE C 1 162 ? -15.970 -11.249 -79.920 1.00 11.91 155 PHE C C 1
ATOM 9183 O O . PHE C 1 162 ? -15.961 -11.247 -81.159 1.00 12.39 155 PHE C O 1
ATOM 9191 N N . GLN C 1 163 ? -16.532 -12.232 -79.204 1.00 12.27 156 GLN C N 1
ATOM 9192 C CA . GLN C 1 163 ? -17.090 -13.394 -79.887 1.00 14.03 156 GLN C CA 1
ATOM 9193 C C . GLN C 1 163 ? -18.366 -13.017 -80.616 1.00 14.89 156 GLN C C 1
ATOM 9194 O O . GLN C 1 163 ? -18.622 -13.497 -81.728 1.00 16.47 156 GLN C O 1
ATOM 9200 N N . ARG C 1 164 ? -19.150 -12.111 -80.035 1.00 13.22 157 ARG C N 1
ATOM 9201 C CA A ARG C 1 164 ? -20.439 -11.800 -80.625 0.41 14.48 157 ARG C CA 1
ATOM 9202 C CA B ARG C 1 164 ? -20.446 -11.788 -80.624 0.59 13.76 157 ARG C CA 1
ATOM 9203 C C . ARG C 1 164 ? -20.319 -10.808 -81.776 1.00 14.45 157 ARG C C 1
ATOM 9204 O O . ARG C 1 164 ? -21.082 -10.895 -82.746 1.00 15.34 157 ARG C O 1
ATOM 9219 N N . PHE C 1 165 ? -19.365 -9.881 -81.695 1.00 13.28 158 PHE C N 1
ATOM 9220 C CA . PHE C 1 165 ? -19.322 -8.753 -82.606 1.00 13.05 158 PHE C CA 1
ATOM 9221 C C . PHE C 1 165 ? -18.032 -8.612 -83.395 1.00 13.05 158 PHE C C 1
ATOM 9222 O O . PHE C 1 165 ? -17.959 -7.732 -84.264 1.00 14.15 158 PHE C O 1
ATOM 9230 N N . GLY C 1 166 ? -17.016 -9.438 -83.124 1.00 14.36 159 GLY C N 1
ATOM 9231 C CA . GLY C 1 166 ? -15.736 -9.282 -83.795 1.00 15.76 159 GLY C CA 1
ATOM 9232 C C . GLY C 1 166 ? -15.819 -9.412 -85.303 1.00 17.40 159 GLY C C 1
ATOM 9233 O O . GLY C 1 166 ? -14.985 -8.857 -86.022 1.00 19.31 159 GLY C O 1
ATOM 9234 N N . ASP C 1 167 ? -16.821 -10.138 -85.805 1.00 17.93 160 ASP C N 1
ATOM 9235 C CA . ASP C 1 167 ? -16.991 -10.291 -87.247 1.00 20.65 160 ASP C CA 1
ATOM 9236 C C . ASP C 1 167 ? -17.458 -9.006 -87.915 1.00 19.50 160 ASP C C 1
ATOM 9237 O O . ASP C 1 167 ? -17.305 -8.856 -89.134 1.00 22.26 160 ASP C O 1
ATOM 9242 N N . ARG C 1 168 ? -18.013 -8.079 -87.144 1.00 16.12 161 ARG C N 1
ATOM 9243 C CA . ARG C 1 168 ? -18.611 -6.870 -87.675 1.00 15.31 161 ARG C CA 1
ATOM 9244 C C . ARG C 1 168 ? -17.979 -5.594 -87.150 1.00 14.47 161 ARG C C 1
ATOM 9245 O O . ARG C 1 168 ? -18.332 -4.508 -87.630 1.00 16.07 161 ARG C O 1
ATOM 9253 N N . VAL C 1 169 ? -17.084 -5.684 -86.172 1.00 13.16 162 VAL C N 1
ATOM 9254 C CA . VAL C 1 169 ? -16.478 -4.515 -85.559 1.00 12.43 162 VAL C CA 1
ATOM 9255 C C . VAL C 1 169 ? -14.979 -4.689 -85.666 1.00 12.53 162 VAL C C 1
ATOM 9256 O O . VAL C 1 169 ? -14.421 -5.631 -85.092 1.00 13.03 162 VAL C O 1
ATOM 9260 N N . LYS C 1 170 ? -14.336 -3.798 -86.413 1.00 12.96 163 LYS C N 1
ATOM 9261 C CA . LYS C 1 170 ? -12.888 -3.804 -86.544 1.00 12.30 163 LYS C CA 1
ATOM 9262 C C . LYS C 1 170 ? -12.209 -3.002 -85.441 1.00 11.86 163 LYS C C 1
ATOM 9263 O O . LYS C 1 170 ? -11.167 -3.427 -84.931 1.00 12.75 163 LYS C O 1
ATOM 9269 N N . TYR C 1 171 ? -12.789 -1.870 -85.048 1.00 11.03 164 TYR C N 1
ATOM 9270 C CA . TYR C 1 171 ? -12.152 -0.921 -84.143 1.00 10.09 164 TYR C CA 1
ATOM 9271 C C . TYR C 1 171 ? -12.752 -1.015 -82.742 1.00 9.24 164 TYR C C 1
ATOM 9272 O O . TYR C 1 171 ? -13.974 -0.849 -82.559 1.00 10.06 164 TYR C O 1
ATOM 9281 N N . TRP C 1 172 ? -11.877 -1.234 -81.755 1.00 8.99 165 TRP C N 1
ATOM 9282 C CA . TRP C 1 172 ? -12.271 -1.411 -80.364 1.00 9.30 165 TRP C CA 1
ATOM 9283 C C . TRP C 1 172 ? -11.415 -0.537 -79.453 1.00 8.95 165 TRP C C 1
ATOM 9284 O O . TRP C 1 172 ? -10.194 -0.433 -79.631 1.00 10.16 165 TRP C O 1
ATOM 9295 N N . VAL C 1 173 ? -12.065 0.081 -78.472 1.00 8.66 166 VAL C N 1
ATOM 9296 C CA . VAL C 1 173 ? -11.399 0.789 -77.391 1.00 7.96 166 VAL C CA 1
ATOM 9297 C C . VAL C 1 173 ? -11.655 -0.002 -76.118 1.00 7.62 166 VAL C C 1
ATOM 9298 O O . VAL C 1 173 ? -12.769 -0.497 -75.899 1.00 8.76 166 VAL C O 1
ATOM 9302 N N . THR C 1 174 ? -10.618 -0.153 -75.292 1.00 8.32 167 THR C N 1
ATOM 9303 C CA . THR C 1 174 ? -10.760 -0.930 -74.064 1.00 9.05 167 THR C CA 1
ATOM 9304 C C . THR C 1 174 ? -11.304 -0.072 -72.923 1.00 9.76 167 THR C C 1
ATOM 9305 O O . THR C 1 174 ? -12.524 0.061 -72.761 1.00 10.82 167 THR C O 1
ATOM 9309 N N . LEU C 1 175 ? -10.413 0.482 -72.109 1.00 9.66 168 LEU C N 1
ATOM 9310 C CA . LEU C 1 175 ? -10.787 1.397 -71.043 1.00 9.63 168 LEU C CA 1
ATOM 9311 C C . LEU C 1 175 ? -10.782 2.808 -71.601 1.00 10.03 168 LEU C C 1
ATOM 9312 O O . LEU C 1 175 ? -9.802 3.238 -72.221 1.00 12.16 168 LEU C O 1
ATOM 9317 N N . ASN C 1 176 ? -11.879 3.517 -71.403 1.00 9.96 169 ASN C N 1
ATOM 9318 C CA . ASN C 1 176 ? -11.990 4.886 -71.876 1.00 9.32 169 ASN C CA 1
ATOM 9319 C C . ASN C 1 176 ? -11.733 5.823 -70.701 1.00 8.97 169 ASN C C 1
ATOM 9320 O O . ASN C 1 176 ? -12.502 5.846 -69.738 1.00 9.79 169 ASN C O 1
ATOM 9325 N N . GLN C 1 177 ? -10.647 6.569 -70.794 1.00 8.22 170 GLN C N 1
ATOM 9326 C CA . GLN C 1 177 ? -10.267 7.548 -69.765 1.00 8.27 170 GLN C CA 1
ATOM 9327 C C . GLN C 1 177 ? -10.069 6.899 -68.396 1.00 8.01 170 GLN C C 1
ATOM 9328 O O . GLN C 1 177 ? -10.640 7.314 -67.413 1.00 8.87 170 GLN C O 1
ATOM 9334 N N . GLN C 1 178 ? -9.236 5.870 -68.367 1.00 8.74 171 GLN C N 1
ATOM 9335 C CA . GLN C 1 178 ? -8.871 5.230 -67.108 1.00 8.84 171 GLN C CA 1
ATOM 9336 C C . GLN C 1 178 ? -8.344 6.247 -66.104 1.00 8.40 171 GLN C C 1
ATOM 9337 O O . GLN C 1 178 ? -8.650 6.171 -64.908 1.00 8.83 171 GLN C O 1
ATOM 9343 N N . ASN C 1 179 ? -7.536 7.204 -66.570 1.00 8.10 172 ASN C N 1
ATOM 9344 C CA . ASN C 1 179 ? -6.995 8.201 -65.653 1.00 9.17 172 ASN C CA 1
ATOM 9345 C C . ASN C 1 179 ? -8.100 9.020 -64.994 1.00 8.54 172 ASN C C 1
ATOM 9346 O O . ASN C 1 179 ? -7.956 9.428 -63.831 1.00 10.69 172 ASN C O 1
ATOM 9351 N N . ILE C 1 180 ? -9.228 9.219 -65.692 1.00 8.28 173 ILE C N 1
ATOM 9352 C CA . ILE C 1 180 ? -10.353 9.948 -65.114 1.00 8.86 173 ILE C CA 1
ATOM 9353 C C . ILE C 1 180 ? -11.140 9.075 -64.145 1.00 8.40 173 ILE C C 1
ATOM 9354 O O . ILE C 1 180 ? -11.387 9.487 -63.014 1.00 9.45 173 ILE C O 1
ATOM 9359 N N . PHE C 1 181 ? -11.577 7.874 -64.549 1.00 8.17 174 PHE C N 1
ATOM 9360 C CA . PHE C 1 181 ? -12.408 7.109 -63.612 1.00 9.25 174 PHE C CA 1
ATOM 9361 C C . PHE C 1 181 ? -11.623 6.706 -62.375 1.00 9.06 174 PHE C C 1
ATOM 9362 O O . PHE C 1 181 ? -12.178 6.677 -61.266 1.00 10.10 174 PHE C O 1
ATOM 9370 N N . ILE C 1 182 ? -10.317 6.477 -62.536 1.00 8.94 175 ILE C N 1
ATOM 9371 C CA . ILE C 1 182 ? -9.474 6.160 -61.389 1.00 9.59 175 ILE C CA 1
ATOM 9372 C C . ILE C 1 182 ? -9.268 7.388 -60.510 1.00 9.94 175 ILE C C 1
ATOM 9373 O O . ILE C 1 182 ? -9.471 7.328 -59.293 1.00 10.52 175 ILE C O 1
ATOM 9378 N N . SER C 1 183 ? -8.897 8.530 -61.104 1.00 10.61 176 SER C N 1
ATOM 9379 C CA A SER C 1 183 ? -8.617 9.719 -60.296 0.18 10.51 176 SER C CA 1
ATOM 9380 C CA B SER C 1 183 ? -8.613 9.695 -60.268 0.54 10.42 176 SER C CA 1
ATOM 9381 C CA C SER C 1 183 ? -8.618 9.720 -60.296 0.28 10.42 176 SER C CA 1
ATOM 9382 C C . SER C 1 183 ? -9.893 10.283 -59.677 1.00 10.02 176 SER C C 1
ATOM 9383 O O . SER C 1 183 ? -9.924 10.631 -58.491 1.00 10.52 176 SER C O 1
ATOM 9390 N N . PHE C 1 184 ? -10.948 10.406 -60.469 1.00 9.67 177 PHE C N 1
ATOM 9391 C CA . PHE C 1 184 ? -12.196 10.946 -59.942 1.00 9.44 177 PHE C CA 1
ATOM 9392 C C . PHE C 1 184 ? -12.841 9.991 -58.946 1.00 9.50 177 PHE C C 1
ATOM 9393 O O . PHE C 1 184 ? -13.518 10.446 -58.016 1.00 10.22 177 PHE C O 1
ATOM 9401 N N . GLY C 1 185 ? -12.657 8.676 -59.123 1.00 8.71 178 GLY C N 1
ATOM 9402 C CA . GLY C 1 185 ? -13.276 7.716 -58.223 1.00 9.23 178 GLY C CA 1
ATOM 9403 C C . GLY C 1 185 ? -12.511 7.474 -56.941 1.00 8.94 178 GLY C C 1
ATOM 9404 O O . GLY C 1 185 ? -13.120 7.152 -55.913 1.00 10.05 178 GLY C O 1
ATOM 9405 N N . TYR C 1 186 ? -11.179 7.616 -56.970 1.00 8.95 179 TYR C N 1
ATOM 9406 C CA . TYR C 1 186 ? -10.349 7.202 -55.852 1.00 9.47 179 TYR C CA 1
ATOM 9407 C C . TYR C 1 186 ? -9.466 8.293 -55.279 1.00 9.72 179 TYR C C 1
ATOM 9408 O O . TYR C 1 186 ? -8.922 8.099 -54.189 1.00 10.30 179 TYR C O 1
ATOM 9417 N N . ARG C 1 187 ? -9.282 9.411 -55.973 1.00 9.97 180 ARG C N 1
ATOM 9418 C CA . ARG C 1 187 ? -8.509 10.520 -55.430 1.00 11.38 180 ARG C CA 1
ATOM 9419 C C . ARG C 1 187 ? -9.372 11.731 -55.109 1.00 11.78 180 ARG C C 1
ATOM 9420 O O . ARG C 1 187 ? -9.284 12.285 -54.009 1.00 12.07 180 ARG C O 1
ATOM 9428 N N . LEU C 1 188 ? -10.223 12.146 -56.041 1.00 11.72 181 LEU C N 1
ATOM 9429 C CA . LEU C 1 188 ? -11.075 13.305 -55.831 1.00 11.18 181 LEU C CA 1
ATOM 9430 C C . LEU C 1 188 ? -12.409 12.960 -55.191 1.00 11.18 181 LEU C C 1
ATOM 9431 O O . LEU C 1 188 ? -13.095 13.862 -54.704 1.00 12.49 181 LEU C O 1
ATOM 9436 N N . GLY C 1 189 ? -12.799 11.687 -55.197 1.00 11.28 182 GLY C N 1
ATOM 9437 C CA . GLY C 1 189 ? -14.068 11.296 -54.617 1.00 11.13 182 GLY C CA 1
ATOM 9438 C C . GLY C 1 189 ? -15.293 11.836 -55.315 1.00 10.70 182 GLY C C 1
ATOM 9439 O O . GLY C 1 189 ? -16.381 11.792 -54.743 1.00 12.06 182 GLY C O 1
ATOM 9440 N N . LEU C 1 190 ? -15.158 12.298 -56.556 1.00 9.82 183 LEU C N 1
ATOM 9441 C CA . LEU C 1 190 ? -16.282 12.884 -57.276 1.00 10.81 183 LEU C CA 1
ATOM 9442 C C . LEU C 1 190 ? -17.146 11.838 -57.957 1.00 9.99 183 LEU C C 1
ATOM 9443 O O . LEU C 1 190 ? -18.346 12.067 -58.149 1.00 10.29 183 LEU C O 1
ATOM 9448 N N . HIS C 1 191 ? -16.567 10.704 -58.320 1.00 9.84 184 HIS C N 1
ATOM 9449 C CA . HIS C 1 191 ? -17.233 9.641 -59.062 1.00 9.17 184 HIS C CA 1
ATOM 9450 C C . HIS C 1 191 ? -17.173 8.363 -58.231 1.00 9.80 184 HIS C C 1
ATOM 9451 O O . HIS C 1 191 ? -16.423 8.311 -57.245 1.00 9.48 184 HIS C O 1
ATOM 9458 N N . PRO C 1 192 ? -17.938 7.310 -58.582 1.00 9.53 185 PRO C N 1
ATOM 9459 C CA . PRO C 1 192 ? -17.885 6.071 -57.790 1.00 10.14 185 PRO C CA 1
ATOM 9460 C C . PRO C 1 192 ? -16.474 5.512 -57.779 1.00 10.30 185 PRO C C 1
ATOM 9461 O O . PRO C 1 192 ? -15.792 5.566 -58.796 1.00 11.65 185 PRO C O 1
ATOM 9465 N N . PRO C 1 193 ? -16.037 4.960 -56.648 1.00 10.44 186 PRO C N 1
ATOM 9466 C CA . PRO C 1 193 ? -16.801 4.714 -55.423 1.00 10.92 186 PRO C CA 1
ATOM 9467 C C . PRO C 1 193 ? -16.775 5.841 -54.394 1.00 10.22 186 PRO C C 1
ATOM 9468 O O . PRO C 1 193 ? -17.178 5.626 -53.243 1.00 13.54 186 PRO C O 1
ATOM 9472 N N . GLY C 1 194 ? -16.373 7.044 -54.788 1.00 9.43 187 GLY C N 1
ATOM 9473 C CA . GLY C 1 194 ? -16.407 8.153 -53.846 1.00 10.78 187 GLY C CA 1
ATOM 9474 C C . GLY C 1 194 ? -15.299 8.105 -52.818 1.00 10.72 187 GLY C C 1
ATOM 9475 O O . GLY C 1 194 ? -15.552 8.318 -51.620 1.00 12.52 187 GLY C O 1
ATOM 9476 N N . VAL C 1 195 ? -14.097 7.733 -53.238 1.00 9.98 188 VAL C N 1
ATOM 9477 C CA . VAL C 1 195 ? -12.953 7.579 -52.349 1.00 9.92 188 VAL C CA 1
ATOM 9478 C C . VAL C 1 195 ? -11.959 8.709 -52.580 1.00 10.37 188 VAL C C 1
ATOM 9479 O O . VAL C 1 195 ? -11.776 9.178 -53.711 1.00 9.73 188 VAL C O 1
ATOM 9483 N N . LYS C 1 196 ? -11.308 9.144 -51.490 1.00 10.39 189 LYS C N 1
ATOM 9484 C CA . LYS C 1 196 ? -10.239 10.148 -51.525 1.00 11.18 189 LYS C CA 1
ATOM 9485 C C . LYS C 1 196 ? -9.011 9.535 -50.836 1.00 11.39 189 LYS C C 1
ATOM 9486 O O . LYS C 1 196 ? -8.765 9.771 -49.653 1.00 12.90 189 LYS C O 1
ATOM 9492 N N . ASP C 1 197 ? -8.225 8.755 -51.578 1.00 11.31 190 ASP C N 1
ATOM 9493 C CA . ASP C 1 197 ? -7.152 7.974 -50.959 1.00 10.98 190 ASP C CA 1
ATOM 9494 C C . ASP C 1 197 ? -6.173 7.592 -52.063 1.00 10.87 190 ASP C C 1
ATOM 9495 O O . ASP C 1 197 ? -6.450 6.684 -52.851 1.00 11.09 190 ASP C O 1
ATOM 9500 N N . MET C 1 198 ? -5.016 8.255 -52.096 1.00 10.98 191 MET C N 1
ATOM 9501 C CA A MET C 1 198 ? -4.115 8.035 -53.219 0.44 12.04 191 MET C CA 1
ATOM 9502 C CA B MET C 1 198 ? -4.066 8.053 -53.190 0.56 11.84 191 MET C CA 1
ATOM 9503 C C . MET C 1 198 ? -3.538 6.624 -53.236 1.00 11.52 191 MET C C 1
ATOM 9504 O O . MET C 1 198 ? -3.290 6.080 -54.319 1.00 11.05 191 MET C O 1
ATOM 9513 N N . LYS C 1 199 ? -3.320 6.013 -52.073 1.00 11.61 192 LYS C N 1
ATOM 9514 C CA . LYS C 1 199 ? -2.826 4.641 -52.056 1.00 11.94 192 LYS C CA 1
ATOM 9515 C C . LYS C 1 199 ? -3.805 3.713 -52.770 1.00 10.27 192 LYS C C 1
ATOM 9516 O O . LYS C 1 199 ? -3.422 2.927 -53.655 1.00 11.50 192 LYS C O 1
ATOM 9522 N N . ARG C 1 200 ? -5.091 3.822 -52.420 1.00 10.01 193 ARG C N 1
ATOM 9523 C CA . ARG C 1 200 ? -6.110 3.018 -53.076 1.00 10.13 193 ARG C CA 1
ATOM 9524 C C . ARG C 1 200 ? -6.194 3.353 -54.559 1.00 9.53 193 ARG C C 1
ATOM 9525 O O . ARG C 1 200 ? -6.381 2.458 -55.393 1.00 9.85 193 ARG C O 1
ATOM 9533 N N . MET C 1 201 ? -6.053 4.640 -54.899 1.00 9.50 194 MET C N 1
ATOM 9534 C CA A MET C 1 201 ? -6.085 5.055 -56.298 0.78 9.77 194 MET C CA 1
ATOM 9535 C CA B MET C 1 201 ? -6.095 5.042 -56.299 0.22 8.73 194 MET C CA 1
ATOM 9536 C C . MET C 1 201 ? -5.034 4.320 -57.116 1.00 8.93 194 MET C C 1
ATOM 9537 O O . MET C 1 201 ? -5.326 3.789 -58.194 1.00 8.89 194 MET C O 1
ATOM 9546 N N . TYR C 1 202 ? -3.784 4.310 -56.633 1.00 9.29 195 TYR C N 1
ATOM 9547 C CA . TYR C 1 202 ? -2.724 3.677 -57.413 1.00 8.99 195 TYR C CA 1
ATOM 9548 C C . TYR C 1 202 ? -2.873 2.157 -57.460 1.00 9.28 195 TYR C C 1
ATOM 9549 O O . TYR C 1 202 ? -2.486 1.528 -58.460 1.00 9.17 195 TYR C O 1
ATOM 9558 N N . GLU C 1 203 ? -3.452 1.542 -56.413 1.00 9.21 196 GLU C N 1
ATOM 9559 C CA . GLU C 1 203 ? -3.709 0.100 -56.482 1.00 9.98 196 GLU C CA 1
ATOM 9560 C C . GLU C 1 203 ? -4.776 -0.230 -57.524 1.00 9.53 196 GLU C C 1
ATOM 9561 O O . GLU C 1 203 ? -4.596 -1.132 -58.366 1.00 10.14 196 GLU C O 1
ATOM 9567 N N . ALA C 1 204 ? -5.904 0.486 -57.472 1.00 9.40 197 ALA C N 1
ATOM 9568 C CA . ALA C 1 204 ? -6.952 0.277 -58.464 1.00 8.83 197 ALA C CA 1
ATOM 9569 C C . ALA C 1 204 ? -6.426 0.553 -59.865 1.00 7.70 197 ALA C C 1
ATOM 9570 O O . ALA C 1 204 ? -6.753 -0.163 -60.823 1.00 8.73 197 ALA C O 1
ATOM 9572 N N . ASN C 1 205 ? -5.570 1.567 -59.998 1.00 7.50 198 ASN C N 1
ATOM 9573 C CA . ASN C 1 205 ? -5.028 1.894 -61.306 1.00 7.88 198 ASN C CA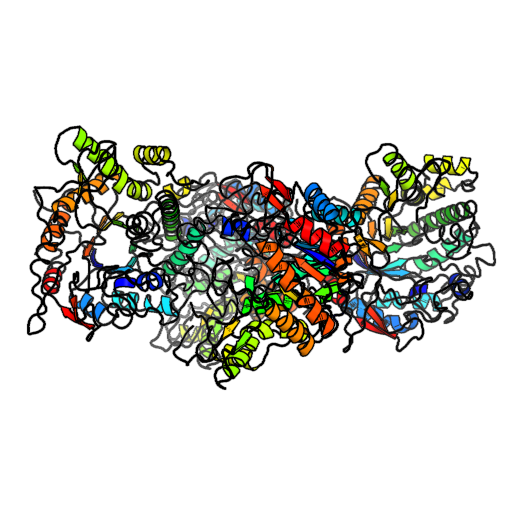 1
ATOM 9574 C C . ASN C 1 205 ? -4.179 0.754 -61.854 1.00 8.11 198 ASN C C 1
ATOM 9575 O O . ASN C 1 205 ? -4.225 0.452 -63.055 1.00 8.31 198 ASN C O 1
ATOM 9580 N N . HIS C 1 206 ? -3.376 0.128 -60.993 1.00 8.21 199 HIS C N 1
ATOM 9581 C CA . HIS C 1 206 ? -2.541 -0.976 -61.453 1.00 9.51 199 HIS C CA 1
ATOM 9582 C C . HIS C 1 206 ? -3.399 -2.160 -61.896 1.00 9.76 199 HIS C C 1
ATOM 9583 O O . HIS C 1 206 ? -3.115 -2.807 -62.921 1.00 9.52 199 HIS C O 1
ATOM 9590 N N . ILE C 1 207 ? -4.464 -2.449 -61.142 1.00 8.92 200 ILE C N 1
ATOM 9591 C CA . ILE C 1 207 ? -5.375 -3.525 -61.531 1.00 8.75 200 ILE C CA 1
ATOM 9592 C C . ILE C 1 207 ? -6.039 -3.222 -62.874 1.00 8.89 200 ILE C C 1
ATOM 9593 O O . ILE C 1 207 ? -6.144 -4.099 -63.742 1.00 9.00 200 ILE C O 1
ATOM 9598 N N . ALA C 1 208 ? -6.456 -1.969 -63.081 1.00 8.70 201 ALA C N 1
ATOM 9599 C CA . ALA C 1 208 ? -7.013 -1.580 -64.374 1.00 9.09 201 ALA C CA 1
ATOM 9600 C C . ALA C 1 208 ? -5.991 -1.759 -65.497 1.00 8.00 201 ALA C C 1
ATOM 9601 O O . ALA C 1 208 ? -6.341 -2.212 -66.593 1.00 8.46 201 ALA C O 1
ATOM 9603 N N . ASN C 1 209 ? -4.715 -1.435 -65.241 1.00 7.90 202 ASN C N 1
ATOM 9604 C CA . ASN C 1 209 ? -3.680 -1.672 -66.248 1.00 8.27 202 ASN C CA 1
ATOM 9605 C C . ASN C 1 209 ? -3.600 -3.143 -66.618 1.00 8.54 202 ASN C C 1
ATOM 9606 O O . ASN C 1 209 ? -3.469 -3.493 -67.804 1.00 8.74 202 ASN C O 1
ATOM 9611 N N . LEU C 1 210 ? -3.652 -4.021 -65.611 1.00 9.05 203 LEU C N 1
ATOM 9612 C CA . LEU C 1 210 ? -3.589 -5.451 -65.893 1.00 9.71 203 LEU C CA 1
ATOM 9613 C C . LEU C 1 210 ? -4.812 -5.916 -66.673 1.00 9.91 203 LEU C C 1
ATOM 9614 O O . LEU C 1 210 ? -4.699 -6.759 -67.568 1.00 10.32 203 LEU C O 1
ATOM 9619 N N . ALA C 1 211 ? -5.993 -5.392 -66.337 1.00 9.24 204 ALA C N 1
ATOM 9620 C CA . ALA C 1 211 ? -7.208 -5.753 -67.062 1.00 9.86 204 ALA C CA 1
ATOM 9621 C C . ALA C 1 211 ? -7.133 -5.330 -68.525 1.00 10.28 204 ALA C C 1
ATOM 9622 O O . ALA C 1 211 ? -7.536 -6.089 -69.422 1.00 10.69 204 ALA C O 1
ATOM 9624 N N . ASN C 1 212 ? -6.635 -4.115 -68.781 1.00 9.12 205 ASN C N 1
ATOM 9625 C CA . ASN C 1 212 ? -6.456 -3.645 -70.149 1.00 9.60 205 ASN C CA 1
ATOM 9626 C C . ASN C 1 212 ? -5.543 -4.584 -70.930 1.00 9.08 205 ASN C C 1
ATOM 9627 O O . ASN C 1 212 ? -5.864 -5.005 -72.057 1.00 9.76 205 ASN C O 1
ATOM 9632 N N . ALA C 1 213 ? -4.392 -4.923 -70.339 1.00 9.06 206 ALA C N 1
ATOM 9633 C CA . ALA C 1 213 ? -3.451 -5.807 -71.026 1.00 10.02 206 ALA C CA 1
ATOM 9634 C C . ALA C 1 213 ? -4.066 -7.178 -71.295 1.00 10.26 206 ALA C C 1
ATOM 9635 O O . ALA C 1 213 ? -3.900 -7.747 -72.386 1.00 10.64 206 ALA C O 1
ATOM 9637 N N . LYS C 1 214 ? -4.786 -7.723 -70.309 1.00 10.56 207 LYS C N 1
ATOM 9638 C CA . LYS C 1 214 ? -5.370 -9.049 -70.461 1.00 11.96 207 LYS C CA 1
ATOM 9639 C C . LYS C 1 214 ? -6.356 -9.068 -71.621 1.00 10.49 207 LYS C C 1
ATOM 9640 O O . LYS C 1 214 ? -6.335 -9.986 -72.458 1.00 11.20 207 LYS C O 1
ATOM 9646 N N . VAL C 1 215 ? -7.182 -8.022 -71.736 1.00 10.20 208 VAL C N 1
ATOM 9647 C CA A VAL C 1 215 ? -8.172 -8.043 -72.806 0.62 10.44 208 VAL C CA 1
ATOM 9648 C CA B VAL C 1 215 ? -8.184 -7.980 -72.796 0.38 10.11 208 VAL C CA 1
ATOM 9649 C C . VAL C 1 215 ? -7.535 -7.808 -74.166 1.00 10.16 208 VAL C C 1
ATOM 9650 O O . VAL C 1 215 ? -8.006 -8.365 -75.163 1.00 10.93 208 VAL C O 1
ATOM 9657 N N . ILE C 1 216 ? -6.453 -7.022 -74.246 1.00 10.22 209 ILE C N 1
ATOM 9658 C CA . ILE C 1 216 ? -5.776 -6.887 -75.538 1.00 10.97 209 ILE C CA 1
ATOM 9659 C C . ILE C 1 216 ? -5.191 -8.231 -75.973 1.00 11.00 209 ILE C C 1
ATOM 9660 O O . ILE C 1 216 ? -5.283 -8.628 -77.152 1.00 11.79 209 ILE C O 1
ATOM 9665 N N . GLN C 1 217 ? -4.630 -8.981 -75.018 1.00 11.79 210 GLN C N 1
ATOM 9666 C CA . GLN C 1 217 ? -4.142 -10.314 -75.356 1.00 13.35 210 GLN C CA 1
ATOM 9667 C C . GLN C 1 217 ? -5.268 -11.209 -75.864 1.00 12.38 210 GLN C C 1
ATOM 9668 O O . GLN C 1 217 ? -5.097 -11.919 -76.865 1.00 14.01 210 GLN C O 1
ATOM 9674 N N . SER C 1 218 ? -6.434 -11.184 -75.203 1.00 11.18 211 SER C N 1
ATOM 9675 C CA . SER C 1 218 ? -7.546 -12.003 -75.690 1.00 13.02 211 SER C CA 1
ATOM 9676 C C . SER C 1 218 ? -7.978 -11.574 -77.092 1.00 12.76 211 SER C C 1
ATOM 9677 O O . SER C 1 218 ? -8.307 -12.413 -77.954 1.00 14.32 211 SER C O 1
ATOM 9680 N N . PHE C 1 219 ? -7.994 -10.261 -77.327 1.00 11.33 212 PHE C N 1
ATOM 9681 C CA . PHE C 1 219 ? -8.403 -9.720 -78.615 1.00 12.87 212 PHE C CA 1
ATOM 9682 C C . PHE C 1 219 ? -7.553 -10.288 -79.738 1.00 14.89 212 PHE C C 1
ATOM 9683 O O . PHE C 1 219 ? -8.063 -10.568 -80.832 1.00 15.77 212 PHE C O 1
ATOM 9691 N N . ARG C 1 220 ? -6.253 -10.482 -79.484 1.00 14.02 213 ARG C N 1
ATOM 9692 C CA . ARG C 1 220 ? -5.403 -11.042 -80.532 1.00 17.50 213 ARG C CA 1
ATOM 9693 C C . ARG C 1 220 ? -5.882 -12.414 -81.001 1.00 18.69 213 ARG C C 1
ATOM 9694 O O . ARG C 1 220 ? -5.686 -12.757 -82.177 1.00 20.46 213 ARG C O 1
ATOM 9702 N N . HIS C 1 221 ? -6.492 -13.226 -80.123 1.00 18.42 214 HIS C N 1
ATOM 9703 C CA A HIS C 1 221 ? -7.044 -14.462 -80.640 0.63 19.33 214 HIS C CA 1
ATOM 9704 C CA B HIS C 1 221 ? -7.089 -14.491 -80.575 0.37 19.84 214 HIS C CA 1
ATOM 9705 C C . HIS C 1 221 ? -8.374 -14.231 -81.345 1.00 19.29 214 HIS C C 1
ATOM 9706 O O . HIS C 1 221 ? -8.565 -14.709 -82.467 1.00 21.27 214 HIS C O 1
ATOM 9719 N N . TYR C 1 222 ? -9.304 -13.519 -80.701 1.00 16.61 215 TYR C N 1
ATOM 9720 C CA . TYR C 1 222 ? -10.692 -13.537 -81.166 1.00 17.06 215 TYR C CA 1
ATOM 9721 C C . TYR C 1 222 ? -10.977 -12.607 -82.339 1.00 18.25 215 TYR C C 1
ATOM 9722 O O . TYR C 1 222 ? -11.956 -12.822 -83.061 1.00 19.67 215 TYR C O 1
ATOM 9731 N N . VAL C 1 223 ? -10.196 -11.551 -82.513 1.00 16.06 216 VAL C N 1
ATOM 9732 C CA . VAL C 1 223 ? -10.441 -10.589 -83.586 1.00 16.04 216 VAL C CA 1
ATOM 9733 C C . VAL C 1 223 ? -9.103 -10.377 -84.281 1.00 17.13 216 VAL C C 1
ATOM 9734 O O . VAL C 1 223 ? -8.481 -9.312 -84.142 1.00 15.70 216 VAL C O 1
ATOM 9738 N N . PRO C 1 224 ? -8.619 -11.370 -85.028 1.00 20.23 217 PRO C N 1
ATOM 9739 C CA . PRO C 1 224 ? -7.233 -11.313 -85.518 1.00 22.45 217 PRO C CA 1
ATOM 9740 C C . PRO C 1 224 ? -6.956 -10.171 -86.472 1.00 23.45 217 PRO C C 1
ATOM 9741 O O . PRO C 1 224 ? -5.799 -9.747 -86.572 1.00 26.10 217 PRO C O 1
ATOM 9745 N N . ASP C 1 225 ? -7.967 -9.655 -87.166 1.00 22.52 218 ASP C N 1
ATOM 9746 C CA . ASP C 1 225 ? -7.796 -8.539 -88.084 1.00 24.02 218 ASP C CA 1
ATOM 9747 C C . ASP C 1 225 ? -8.236 -7.211 -87.483 1.00 20.87 218 ASP C C 1
ATOM 9748 O O . ASP C 1 225 ? -8.232 -6.190 -88.180 1.00 22.44 218 ASP C O 1
ATOM 9753 N N . GLY C 1 226 ? -8.605 -7.196 -86.205 1.00 16.54 219 GLY C N 1
ATOM 9754 C CA . GLY C 1 226 ? -9.110 -5.986 -85.599 1.00 14.06 219 GLY C CA 1
ATOM 9755 C C . GLY C 1 226 ? -8.009 -5.078 -85.099 1.00 12.61 219 GLY C C 1
ATOM 9756 O O . GLY C 1 226 ? -6.825 -5.416 -85.096 1.00 15.25 219 GLY C O 1
ATOM 9757 N N . LYS C 1 227 ? -8.421 -3.891 -84.667 1.00 11.49 220 LYS C N 1
ATOM 9758 C CA . LYS C 1 227 ? -7.516 -2.891 -84.120 1.00 11.65 220 LYS C CA 1
ATOM 9759 C C . LYS C 1 227 ? -8.060 -2.453 -82.770 1.00 11.21 220 LYS C C 1
ATOM 9760 O O . LYS C 1 227 ? -9.246 -2.121 -82.654 1.00 11.16 220 LYS C O 1
ATOM 9766 N N . ILE C 1 228 ? -7.206 -2.452 -81.751 1.00 10.67 221 ILE C N 1
ATOM 9767 C CA . ILE C 1 228 ? -7.653 -2.192 -80.390 1.00 10.50 221 ILE C CA 1
ATOM 9768 C C . ILE C 1 228 ? -6.673 -1.264 -79.692 1.00 9.69 221 ILE C C 1
ATOM 9769 O O . ILE C 1 228 ? -5.460 -1.294 -79.938 1.00 11.31 221 ILE C O 1
ATOM 9774 N N . GLY C 1 229 ? -7.209 -0.444 -78.793 1.00 9.53 222 GLY C N 1
ATOM 9775 C CA . GLY C 1 229 ? -6.349 0.338 -77.939 1.00 9.98 222 GLY C CA 1
ATOM 9776 C C . GLY C 1 229 ? -7.115 0.918 -76.779 1.00 7.86 222 GLY C C 1
ATOM 9777 O O . GLY C 1 229 ? -8.347 0.982 -76.797 1.00 8.36 222 GLY C O 1
ATOM 9778 N N . PRO C 1 230 ? -6.402 1.353 -75.747 1.00 8.56 223 PRO C N 1
ATOM 9779 C CA . PRO C 1 230 ? -7.029 2.127 -74.671 1.00 8.44 223 PRO C CA 1
ATOM 9780 C C . PRO C 1 230 ? -7.208 3.564 -75.141 1.00 8.14 223 PRO C C 1
ATOM 9781 O O . PRO C 1 230 ? -6.628 3.985 -76.139 1.00 9.81 223 PRO C O 1
ATOM 9785 N N . SER C 1 231 ? -8.016 4.331 -74.410 1.00 8.30 224 SER C N 1
ATOM 9786 C CA . SER C 1 231 ? -8.154 5.747 -74.708 1.00 8.55 224 SER C CA 1
ATOM 9787 C C . SER C 1 231 ? -7.815 6.551 -73.469 1.00 8.30 224 SER C C 1
ATOM 9788 O O . SER C 1 231 ? -8.360 6.301 -72.388 1.00 9.78 224 SER C O 1
ATOM 9791 N N . PHE C 1 232 ? -6.914 7.515 -73.632 1.00 8.08 225 PHE C N 1
ATOM 9792 C CA . PHE C 1 232 ? -6.361 8.281 -72.528 1.00 7.47 225 PHE C CA 1
ATOM 9793 C C . PHE C 1 232 ? -6.870 9.717 -72.596 1.00 7.54 225 PHE C C 1
ATOM 9794 O O . PHE C 1 232 ? -6.836 10.341 -73.663 1.00 8.51 225 PHE C O 1
ATOM 9802 N N . ALA C 1 233 ? -7.338 10.242 -71.459 1.00 7.60 226 ALA C N 1
ATOM 9803 C CA . ALA C 1 233 ? -7.734 11.650 -71.374 1.00 7.90 226 ALA C CA 1
ATOM 9804 C C . ALA C 1 233 ? -6.459 12.476 -71.245 1.00 8.02 226 ALA C C 1
ATOM 9805 O O . ALA C 1 233 ? -5.859 12.556 -70.169 1.00 8.59 226 ALA C O 1
ATOM 9807 N N . TYR C 1 234 ? -6.035 13.086 -72.347 1.00 7.47 227 TYR C N 1
ATOM 9808 C CA . TYR C 1 234 ? -4.696 13.655 -72.453 1.00 7.66 227 TYR C CA 1
ATOM 9809 C C . TYR C 1 234 ? -4.772 15.171 -72.352 1.00 8.31 227 TYR C C 1
ATOM 9810 O O . TYR C 1 234 ? -5.292 15.839 -73.253 1.00 9.36 227 TYR C O 1
ATOM 9819 N N . SER C 1 235 ? -4.215 15.714 -71.272 1.00 8.02 228 SER C N 1
ATOM 9820 C CA . SER C 1 235 ? -3.951 17.145 -71.192 1.00 7.72 228 SER C CA 1
ATOM 9821 C C . SER C 1 235 ? -2.440 17.328 -71.296 1.00 7.81 228 SER C C 1
ATOM 9822 O O . SER C 1 235 ? -1.726 17.166 -70.295 1.00 8.57 228 SER C O 1
ATOM 9825 N N . PRO C 1 236 ? -1.902 17.618 -72.478 1.00 7.85 229 PRO C N 1
ATOM 9826 C CA . PRO C 1 236 ? -0.448 17.800 -72.596 1.00 7.81 229 PRO C CA 1
ATOM 9827 C C . PRO C 1 236 ? 0.010 18.952 -71.710 1.00 7.78 229 PRO C C 1
ATOM 9828 O O . PRO C 1 236 ? -0.645 19.996 -71.628 1.00 8.50 229 PRO C O 1
ATOM 9832 N N . MET C 1 237 ? 1.148 18.763 -71.038 1.00 7.48 230 MET C N 1
ATOM 9833 C CA . MET C 1 237 ? 1.676 19.779 -70.137 1.00 8.42 230 MET C CA 1
ATOM 9834 C C . MET C 1 237 ? 2.599 20.731 -70.883 1.00 8.72 230 MET C C 1
ATOM 9835 O O . MET C 1 237 ? 3.311 20.334 -71.808 1.00 8.59 230 MET C O 1
ATOM 9840 N N . TYR C 1 238 ? 2.586 21.998 -70.462 1.00 8.42 231 TYR C N 1
ATOM 9841 C CA . TYR C 1 238 ? 3.500 23.035 -70.909 1.00 8.57 231 TYR C CA 1
ATOM 9842 C C . TYR C 1 238 ? 4.251 23.596 -69.710 1.00 8.18 231 TYR C C 1
ATOM 9843 O O . TYR C 1 238 ? 3.651 23.772 -68.650 1.00 8.90 231 TYR C O 1
ATOM 9852 N N . PRO C 1 239 ? 5.523 23.953 -69.853 1.00 8.86 232 PRO C N 1
ATOM 9853 C CA . PRO C 1 239 ? 6.150 24.804 -68.840 1.00 10.17 232 PRO C CA 1
ATOM 9854 C C . PRO C 1 239 ? 5.675 26.237 -69.004 1.00 10.42 232 PRO C C 1
ATOM 9855 O O . PRO C 1 239 ? 5.421 26.710 -70.112 1.00 10.17 232 PRO C O 1
ATOM 9859 N N . TYR C 1 240 ? 5.569 26.942 -67.876 1.00 10.40 233 TYR C N 1
ATOM 9860 C CA . TYR C 1 240 ? 5.129 28.333 -67.936 1.00 12.01 233 TYR C CA 1
ATOM 9861 C C . TYR C 1 240 ? 6.089 29.189 -68.757 1.00 12.19 233 TYR C C 1
ATOM 9862 O O . TYR C 1 240 ? 5.659 30.018 -69.568 1.00 12.71 233 TYR C O 1
ATOM 9871 N N . ASP C 1 241 ? 7.388 28.986 -68.584 1.00 12.13 234 ASP C N 1
ATOM 9872 C CA . ASP C 1 241 ? 8.380 29.762 -69.318 1.00 12.86 234 ASP C CA 1
ATOM 9873 C C . ASP C 1 241 ? 9.689 28.985 -69.315 1.00 12.69 234 ASP C C 1
ATOM 9874 O O . ASP C 1 241 ? 9.733 27.819 -68.912 1.00 12.67 234 ASP C O 1
ATOM 9879 N N . SER C 1 242 ? 10.758 29.638 -69.769 1.00 12.16 235 SER C N 1
ATOM 9880 C CA . SER C 1 242 ? 12.053 28.998 -69.936 1.00 11.73 235 SER C CA 1
ATOM 9881 C C . SER C 1 242 ? 12.917 29.046 -68.682 1.00 10.68 235 SER C C 1
ATOM 9882 O O . SER C 1 242 ? 14.116 28.751 -68.760 1.00 12.17 235 SER C O 1
ATOM 9885 N N . ARG C 1 243 ? 12.355 29.418 -67.539 1.00 11.05 236 ARG C N 1
ATOM 9886 C CA A ARG C 1 243 ? 13.092 29.271 -66.300 0.56 10.79 236 ARG C CA 1
ATOM 9887 C CA B ARG C 1 243 ? 13.082 29.269 -66.287 0.44 11.18 236 ARG C CA 1
ATOM 9888 C C . ARG C 1 243 ? 13.387 27.789 -66.098 1.00 10.56 236 ARG C C 1
ATOM 9889 O O . ARG C 1 243 ? 12.468 26.965 -66.184 1.00 10.61 236 ARG C O 1
ATOM 9904 N N . PRO C 1 244 ? 14.642 27.415 -65.849 1.00 10.07 237 PRO C N 1
ATOM 9905 C CA . PRO C 1 244 ? 14.946 25.981 -65.701 1.00 10.49 237 PRO C CA 1
ATOM 9906 C C . PRO C 1 244 ? 14.042 25.261 -64.707 1.00 10.37 237 PRO C C 1
ATOM 9907 O O . PRO C 1 244 ? 13.582 24.150 -64.999 1.00 10.44 237 PRO C O 1
ATOM 9911 N N . GLU C 1 245 ? 13.727 25.879 -63.569 1.00 11.47 238 GLU C N 1
ATOM 9912 C CA A GLU C 1 245 ? 12.873 25.228 -62.582 0.66 11.84 238 GLU C CA 1
ATOM 9913 C CA B GLU C 1 245 ? 12.870 25.222 -62.582 0.34 11.91 238 GLU C CA 1
ATOM 9914 C C . GLU C 1 245 ? 11.462 24.983 -63.117 1.00 11.14 238 GLU C C 1
ATOM 9915 O O . GLU C 1 245 ? 10.792 24.028 -62.700 1.00 11.25 238 GLU C O 1
ATOM 9926 N N . ASN C 1 246 ? 10.991 25.829 -64.041 1.00 10.50 239 ASN C N 1
ATOM 9927 C CA . ASN C 1 246 ? 9.668 25.610 -64.631 1.00 9.75 239 ASN C CA 1
ATOM 9928 C C . ASN C 1 246 ? 9.707 24.517 -65.694 1.00 9.74 239 ASN C C 1
ATOM 9929 O O . ASN C 1 246 ? 8.748 23.743 -65.835 1.00 10.26 239 ASN C O 1
ATOM 9934 N N . VAL C 1 247 ? 10.803 24.439 -66.451 1.00 9.91 240 VAL C N 1
ATOM 9935 C CA . VAL C 1 247 ? 10.948 23.330 -67.387 1.00 9.92 240 VAL C CA 1
ATOM 9936 C C . VAL C 1 247 ? 11.033 22.015 -66.630 1.00 10.41 240 VAL C C 1
ATOM 9937 O O . VAL C 1 247 ? 10.442 21.003 -67.037 1.00 10.15 240 VAL C O 1
ATOM 9941 N N . LEU C 1 248 ? 11.737 22.014 -65.493 1.00 9.79 241 LEU C N 1
ATOM 9942 C CA . LEU C 1 248 ? 11.791 20.812 -64.667 1.00 10.34 241 LEU C CA 1
ATOM 9943 C C . LEU C 1 248 ? 10.408 20.446 -64.137 1.00 10.14 241 LEU C C 1
ATOM 9944 O O . LEU C 1 248 ? 10.045 19.260 -64.096 1.00 9.32 241 LEU C O 1
ATOM 9949 N N . ALA C 1 249 ? 9.630 21.455 -63.716 1.00 9.95 242 ALA C N 1
ATOM 9950 C CA . ALA C 1 249 ? 8.257 21.201 -63.292 1.00 9.45 242 ALA C CA 1
ATOM 9951 C C . ALA C 1 249 ? 7.467 20.535 -64.405 1.00 8.94 242 ALA C C 1
ATOM 9952 O O . ALA C 1 249 ? 6.690 19.605 -64.153 1.00 9.43 242 ALA C O 1
ATOM 9954 N N . PHE C 1 250 ? 7.666 21.000 -65.643 1.00 8.99 243 PHE C N 1
ATOM 9955 C CA . PHE C 1 250 ? 7.028 20.380 -66.798 1.00 9.30 243 PHE C CA 1
ATOM 9956 C C . PHE C 1 250 ? 7.467 18.929 -66.977 1.00 9.35 243 PHE C C 1
ATOM 9957 O O . PHE C 1 250 ? 6.635 18.067 -67.269 1.00 9.66 243 PHE C O 1
ATOM 9965 N N . GLU C 1 251 ? 8.767 18.637 -66.822 1.00 9.99 244 GLU C N 1
ATOM 9966 C CA . GLU C 1 251 ? 9.211 17.242 -66.921 1.00 10.53 244 GLU C CA 1
ATOM 9967 C C . GLU C 1 251 ? 8.471 16.380 -65.908 1.00 9.76 244 GLU C C 1
ATOM 9968 O O . GLU C 1 251 ? 7.976 15.285 -66.227 1.00 10.16 244 GLU C O 1
ATOM 9974 N N . ASN C 1 252 ? 8.400 16.868 -64.670 1.00 9.76 245 ASN C N 1
ATOM 9975 C CA . ASN C 1 252 ? 7.704 16.129 -63.625 1.00 9.68 245 ASN C CA 1
ATOM 9976 C C . ASN C 1 252 ? 6.234 15.935 -63.967 1.00 9.96 245 ASN C C 1
ATOM 9977 O O . ASN C 1 252 ? 5.697 14.833 -63.816 1.00 10.47 245 ASN C O 1
ATOM 9982 N N . ALA C 1 253 ? 5.562 17.004 -64.411 1.00 8.79 246 ALA C N 1
ATOM 9983 C CA . ALA C 1 253 ? 4.120 16.953 -64.633 1.00 8.51 246 ALA C CA 1
ATOM 9984 C C . ALA C 1 253 ? 3.777 16.052 -65.805 1.00 9.13 246 ALA C C 1
ATOM 9985 O O . ALA C 1 253 ? 2.831 15.261 -65.734 1.00 9.03 246 ALA C O 1
ATOM 9987 N N . GLU C 1 254 ? 4.508 16.179 -66.913 1.00 9.03 247 GLU C N 1
ATOM 9988 C CA . GLU C 1 254 ? 4.205 15.335 -68.062 1.00 8.79 247 GLU C CA 1
ATOM 9989 C C . GLU C 1 254 ? 4.414 13.875 -67.708 1.00 9.28 247 GLU C C 1
ATOM 9990 O O . GLU C 1 254 ? 3.614 13.016 -68.095 1.00 9.41 247 GLU C O 1
ATOM 9996 N N . GLU C 1 255 ? 5.458 13.575 -66.930 1.00 9.49 248 GLU C N 1
ATOM 9997 C CA . GLU C 1 255 ? 5.671 12.181 -66.557 1.00 10.74 248 GLU C CA 1
ATOM 9998 C C . GLU C 1 255 ? 4.602 11.692 -65.581 1.00 9.69 248 GLU C C 1
ATOM 9999 O O . GLU C 1 255 ? 4.072 10.583 -65.727 1.00 10.95 248 GLU C O 1
ATOM 10005 N N . PHE C 1 256 ? 4.266 12.512 -64.590 1.00 9.88 249 PHE C N 1
ATOM 10006 C CA . PHE C 1 256 ? 3.372 12.083 -63.527 1.00 10.25 249 PHE C CA 1
ATOM 10007 C C . PHE C 1 256 ? 1.928 11.990 -64.002 1.00 10.16 249 PHE C C 1
ATOM 10008 O O . PHE C 1 256 ? 1.199 11.075 -63.608 1.00 11.20 249 PHE C O 1
ATOM 10016 N N . GLN C 1 257 ? 1.498 12.931 -64.840 1.00 9.12 250 GLN C N 1
ATOM 10017 C CA . GLN C 1 257 ? 0.110 13.008 -65.281 1.00 9.58 250 GLN C CA 1
ATOM 10018 C C . GLN C 1 257 ? -0.156 12.221 -66.553 1.00 8.31 250 GLN C C 1
ATOM 10019 O O . GLN C 1 257 ? -1.287 11.764 -66.760 1.00 9.16 250 GLN C O 1
ATOM 10025 N N . ASN C 1 258 ? 0.848 12.085 -67.422 1.00 7.41 251 ASN C N 1
ATOM 10026 C CA . ASN C 1 258 ? 0.626 11.536 -68.753 1.00 7.72 251 ASN C CA 1
ATOM 10027 C C . ASN C 1 258 ? 1.425 10.266 -69.002 1.00 7.15 251 ASN C C 1
ATOM 10028 O O . ASN C 1 258 ? 0.828 9.231 -69.327 1.00 7.65 251 ASN C O 1
ATOM 10033 N N . HIS C 1 259 ? 2.755 10.289 -68.837 1.00 7.17 252 HIS C N 1
ATOM 10034 C CA . HIS C 1 259 ? 3.525 9.072 -69.077 1.00 8.41 252 HIS C CA 1
ATOM 10035 C C . HIS C 1 259 ? 3.129 7.966 -68.121 1.00 7.28 252 HIS C C 1
ATOM 10036 O O . HIS C 1 259 ? 3.199 6.791 -68.483 1.00 7.50 252 HIS C O 1
ATOM 10043 N N . TRP C 1 260 ? 2.692 8.325 -66.909 1.00 7.60 253 TRP C N 1
ATOM 10044 C CA . TRP C 1 260 ? 2.282 7.324 -65.930 1.00 8.37 253 TRP C CA 1
ATOM 10045 C C . TRP C 1 260 ? 1.275 6.342 -66.517 1.00 8.13 253 TRP C C 1
ATOM 10046 O O . TRP C 1 260 ? 1.314 5.146 -66.206 1.00 8.36 253 TRP C O 1
ATOM 10057 N N . TRP C 1 261 ? 0.366 6.830 -67.364 1.00 7.43 254 TRP C N 1
ATOM 10058 C CA . TRP C 1 261 ? -0.578 5.965 -68.059 1.00 7.49 254 TRP C CA 1
ATOM 10059 C C . TRP C 1 261 ? -0.073 5.503 -69.422 1.00 7.36 254 TRP C C 1
ATOM 10060 O O . TRP C 1 261 ? -0.081 4.298 -69.718 1.00 8.22 254 TRP C O 1
ATOM 10071 N N . MET C 1 262 ? 0.348 6.444 -70.272 1.00 6.98 255 MET C N 1
ATOM 10072 C CA . MET C 1 262 ? 0.624 6.080 -71.656 1.00 7.65 255 MET C CA 1
ATOM 10073 C C . MET C 1 262 ? 1.859 5.198 -71.791 1.00 7.78 255 MET C C 1
ATOM 10074 O O . MET C 1 262 ? 1.898 4.347 -72.679 1.00 8.22 255 MET C O 1
ATOM 10079 N N . ASP C 1 263 ? 2.862 5.356 -70.920 1.00 7.63 256 ASP C N 1
ATOM 10080 C CA . ASP C 1 263 ? 4.004 4.444 -70.975 1.00 8.28 256 ASP C CA 1
ATOM 10081 C C . ASP C 1 263 ? 3.594 3.023 -70.614 1.00 8.79 256 ASP C C 1
ATOM 10082 O O . ASP C 1 263 ? 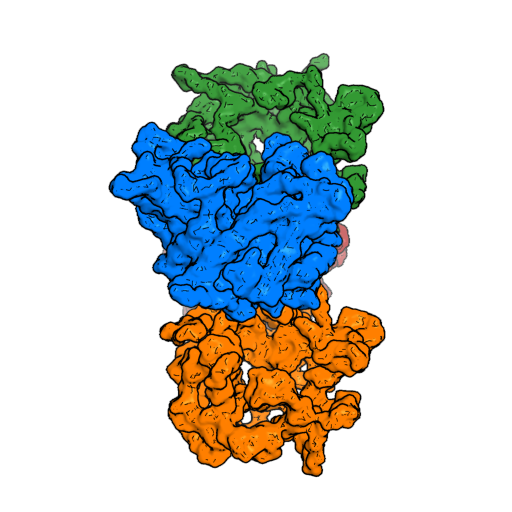4.178 2.064 -71.121 1.00 9.30 256 ASP C O 1
ATOM 10087 N N . VAL C 1 264 ? 2.636 2.855 -69.699 1.00 7.96 257 VAL C N 1
ATOM 10088 C CA . VAL C 1 264 ? 2.175 1.502 -69.410 1.00 7.97 257 VAL C CA 1
ATOM 10089 C C . VAL C 1 264 ? 1.434 0.939 -70.611 1.00 8.76 257 VAL C C 1
ATOM 10090 O O . VAL C 1 264 ? 1.658 -0.209 -71.016 1.00 9.18 257 VAL C O 1
ATOM 10094 N N . TYR C 1 265 ? 0.572 1.753 -71.226 1.00 8.37 258 TYR C N 1
ATOM 10095 C CA . TYR C 1 265 ? -0.161 1.279 -72.395 1.00 9.03 258 TYR C CA 1
ATOM 10096 C C . TYR C 1 265 ? 0.778 0.891 -73.536 1.00 9.22 258 TYR C C 1
ATOM 10097 O O . TYR C 1 265 ? 0.562 -0.125 -74.208 1.00 11.05 258 TYR C O 1
ATOM 10106 N N . ALA C 1 266 ? 1.812 1.695 -73.789 1.00 8.58 259 ALA C N 1
ATOM 10107 C CA . ALA C 1 266 ? 2.648 1.493 -74.969 1.00 8.43 259 ALA C CA 1
ATOM 10108 C C . ALA C 1 266 ? 3.813 0.546 -74.723 1.00 9.84 259 ALA C C 1
ATOM 10109 O O . ALA C 1 266 ? 4.160 -0.247 -75.607 1.00 10.19 259 ALA C O 1
ATOM 10111 N N . TRP C 1 267 ? 4.411 0.616 -73.538 1.00 9.69 260 TRP C N 1
ATOM 10112 C CA . TRP C 1 267 ? 5.653 -0.071 -73.225 1.00 10.02 260 TRP C CA 1
ATOM 10113 C C . TRP C 1 267 ? 5.521 -1.063 -72.077 1.00 11.00 260 TRP C C 1
ATOM 10114 O O . TRP C 1 267 ? 6.463 -1.826 -71.825 1.00 13.43 260 TRP C O 1
ATOM 10125 N N . GLY C 1 268 ? 4.420 -1.038 -71.337 1.00 9.90 261 GLY C N 1
ATOM 10126 C CA . GLY C 1 268 ? 4.279 -1.927 -70.204 1.00 10.44 261 GLY C CA 1
ATOM 10127 C C . GLY C 1 268 ? 5.111 -1.558 -68.995 1.00 10.79 261 GLY C C 1
ATOM 10128 O O . GLY C 1 268 ? 5.336 -2.412 -68.133 1.00 12.98 261 GLY C O 1
ATOM 10129 N N . MET C 1 269 ? 5.555 -0.302 -68.885 1.00 11.00 262 MET C N 1
ATOM 10130 C CA A MET C 1 269 ? 6.446 0.103 -67.806 0.57 12.36 262 MET C CA 1
ATOM 10131 C CA B MET C 1 269 ? 6.462 0.113 -67.821 0.43 12.04 262 MET C CA 1
ATOM 10132 C C . MET C 1 269 ? 6.036 1.460 -67.257 1.00 11.54 262 MET C C 1
ATOM 10133 O O . MET C 1 269 ? 5.750 2.390 -68.012 1.00 13.40 262 MET C O 1
ATOM 10142 N N . TYR C 1 270 ? 6.045 1.576 -65.938 1.00 10.41 263 TYR C N 1
ATOM 10143 C CA . TYR C 1 270 ? 5.848 2.875 -65.322 1.00 9.98 263 TYR C CA 1
ATOM 10144 C C . TYR C 1 270 ? 7.141 3.691 -65.405 1.00 10.45 263 TYR C C 1
ATOM 10145 O O . TYR C 1 270 ? 8.240 3.137 -65.311 1.00 11.30 263 TYR C O 1
ATOM 10154 N N . PRO C 1 271 ? 7.041 5.012 -65.525 1.00 10.15 264 PRO C N 1
ATOM 10155 C CA . PRO C 1 271 ? 8.261 5.834 -65.550 1.00 10.61 264 PRO C CA 1
ATOM 10156 C C . PRO C 1 271 ? 8.921 5.890 -64.175 1.00 10.21 264 PRO C C 1
ATOM 10157 O O . PRO C 1 271 ? 8.247 5.930 -63.142 1.00 11.69 264 PRO C O 1
ATOM 10161 N N . GLN C 1 272 ? 10.258 5.922 -64.174 1.00 10.49 265 GLN C N 1
ATOM 10162 C CA . GLN C 1 272 ? 11.000 5.641 -62.950 1.00 11.65 265 GLN C CA 1
ATOM 10163 C C . GLN C 1 272 ? 10.970 6.790 -61.947 1.00 12.16 265 GLN C C 1
ATOM 10164 O O . GLN C 1 272 ? 10.871 6.546 -60.743 1.00 12.58 265 GLN C O 1
ATOM 10170 N N . ALA C 1 273 ? 11.111 8.040 -62.391 1.00 11.67 266 ALA C N 1
ATOM 10171 C CA . ALA C 1 273 ? 11.118 9.133 -61.420 1.00 12.16 266 ALA C CA 1
ATOM 10172 C C . ALA C 1 273 ? 9.785 9.214 -60.679 1.00 12.14 266 ALA C C 1
ATOM 10173 O O . ALA C 1 273 ? 9.752 9.367 -59.447 1.00 12.57 266 ALA C O 1
ATOM 10175 N N . ALA C 1 274 ? 8.673 9.081 -61.413 1.00 10.72 267 ALA C N 1
ATOM 10176 C CA . ALA C 1 274 ? 7.362 9.076 -60.779 1.00 10.32 267 ALA C CA 1
ATOM 10177 C C . ALA C 1 274 ? 7.217 7.884 -59.847 1.00 10.73 267 ALA C C 1
ATOM 10178 O O . ALA C 1 274 ? 6.729 8.030 -58.718 1.00 11.98 267 ALA C O 1
ATOM 10180 N N . TRP C 1 275 ? 7.645 6.698 -60.298 1.00 11.19 268 TRP C N 1
ATOM 10181 C CA . TRP C 1 275 ? 7.591 5.510 -59.449 1.00 11.17 268 TRP C CA 1
ATOM 10182 C C . TRP C 1 275 ? 8.349 5.730 -58.148 1.00 11.83 268 TRP C C 1
ATOM 10183 O O . TRP C 1 275 ? 7.839 5.432 -57.064 1.00 13.30 268 TRP C O 1
ATOM 10194 N N . ASN C 1 276 ? 9.572 6.260 -58.237 1.00 12.77 269 ASN C N 1
ATOM 10195 C CA . ASN C 1 276 ? 10.385 6.450 -57.040 1.00 13.50 269 ASN C CA 1
ATOM 10196 C C . ASN C 1 276 ? 9.758 7.472 -56.101 1.00 13.79 269 ASN C C 1
ATOM 10197 O O . ASN C 1 276 ? 9.818 7.313 -54.873 1.00 15.06 269 ASN C O 1
ATOM 10202 N N . TYR C 1 277 ? 9.154 8.532 -56.649 1.00 13.77 270 TYR C N 1
ATOM 10203 C CA . TYR C 1 277 ? 8.452 9.478 -55.783 1.00 13.46 270 TYR C CA 1
ATOM 10204 C C . TYR C 1 277 ? 7.314 8.788 -55.041 1.00 13.04 270 TYR C C 1
ATOM 10205 O O . TYR C 1 277 ? 7.181 8.907 -53.810 1.00 15.00 270 TYR C O 1
ATOM 10214 N N . LEU C 1 278 ? 6.485 8.044 -55.776 1.00 12.41 271 LEU C N 1
ATOM 10215 C CA . LEU C 1 278 ? 5.371 7.362 -55.125 1.00 12.26 271 LEU C CA 1
ATOM 10216 C C . LEU C 1 278 ? 5.873 6.381 -54.073 1.00 13.16 271 LEU C C 1
ATOM 10217 O O . LEU C 1 278 ? 5.305 6.284 -52.980 1.00 14.29 271 LEU C O 1
ATOM 10222 N N . GLU C 1 279 ? 6.955 5.665 -54.375 1.00 14.35 272 GLU C N 1
ATOM 10223 C CA . GLU C 1 279 ? 7.514 4.724 -53.411 1.00 16.79 272 GLU C CA 1
ATOM 10224 C C . GLU C 1 279 ? 7.968 5.446 -52.146 1.00 16.75 272 GLU C C 1
ATOM 10225 O O . GLU C 1 279 ? 7.747 4.960 -51.028 1.00 18.73 272 GLU C O 1
ATOM 10231 N N . SER C 1 280 ? 8.572 6.631 -52.302 1.00 16.32 273 SER C N 1
ATOM 10232 C CA . SER C 1 280 ? 8.986 7.422 -51.147 1.00 17.54 273 SER C CA 1
ATOM 10233 C C . SER C 1 280 ? 7.799 7.891 -50.320 1.00 18.78 273 SER C C 1
ATOM 10234 O O . SER C 1 280 ? 7.973 8.205 -49.136 1.00 20.51 273 SER C O 1
ATOM 10237 N N . GLN C 1 281 ? 6.608 7.969 -50.915 1.00 18.00 274 GLN C N 1
ATOM 10238 C CA . GLN C 1 281 ? 5.402 8.325 -50.172 1.00 19.09 274 GLN C CA 1
ATOM 10239 C C . GLN C 1 281 ? 4.598 7.113 -49.709 1.00 17.92 274 GLN C C 1
ATOM 10240 O O . GLN C 1 281 ? 3.527 7.286 -49.106 1.00 19.39 274 GLN C O 1
ATOM 10246 N N . GLY C 1 282 ? 5.078 5.897 -49.969 1.00 17.18 275 GLY C N 1
ATOM 10247 C CA . GLY C 1 282 ? 4.312 4.702 -49.658 1.00 17.54 275 GLY C CA 1
ATOM 10248 C C . GLY C 1 282 ? 3.094 4.494 -50.534 1.00 16.79 275 GLY C C 1
ATOM 10249 O O . GLY C 1 282 ? 2.129 3.852 -50.104 1.00 19.95 275 GLY C O 1
ATOM 10250 N N . LEU C 1 283 ? 3.122 4.993 -51.768 1.00 13.63 276 LEU C N 1
ATOM 10251 C CA . LEU C 1 283 ? 1.953 5.002 -52.637 1.00 13.52 276 LEU C CA 1
ATOM 10252 C C . LEU C 1 283 ? 2.083 4.117 -53.865 1.00 13.47 276 LEU C C 1
ATOM 10253 O O . LEU C 1 283 ? 1.110 3.998 -54.622 1.00 13.73 276 LEU C O 1
ATOM 10258 N N . GLU C 1 284 ? 3.244 3.519 -54.104 1.00 14.49 277 GLU C N 1
ATOM 10259 C CA . GLU C 1 284 ? 3.398 2.732 -55.312 1.00 14.59 277 GLU C CA 1
ATOM 10260 C C . GLU C 1 284 ? 2.542 1.468 -55.208 1.00 14.72 277 GLU C C 1
ATOM 10261 O O . GLU C 1 284 ? 2.336 0.940 -54.111 1.00 14.77 277 GLU C O 1
ATOM 10267 N N . PRO C 1 285 ? 2.004 0.983 -56.325 1.00 13.51 278 PRO C N 1
ATOM 10268 C CA . PRO C 1 285 ? 1.100 -0.172 -56.265 1.00 12.94 278 PRO C CA 1
ATOM 10269 C C . PRO C 1 285 ? 1.836 -1.462 -55.932 1.00 14.08 278 PRO C C 1
ATOM 10270 O O . PRO C 1 285 ? 3.050 -1.597 -56.112 1.00 15.12 278 PRO C O 1
ATOM 10274 N N . THR C 1 286 ? 1.056 -2.431 -55.460 1.00 15.04 279 THR C N 1
ATOM 10275 C CA . THR C 1 286 ? 1.562 -3.765 -55.172 1.00 16.19 279 THR C CA 1
ATOM 10276 C C . THR C 1 286 ? 1.716 -4.539 -56.476 1.00 15.89 279 THR C C 1
ATOM 10277 O O . THR C 1 286 ? 0.775 -4.627 -57.271 1.00 17.08 279 THR C O 1
ATOM 10281 N N . VAL C 1 287 ? 2.902 -5.094 -56.700 1.00 16.42 280 VAL C N 1
ATOM 10282 C CA . VAL C 1 287 ? 3.225 -5.794 -57.937 1.00 18.35 280 VAL C CA 1
ATOM 10283 C C . VAL C 1 287 ? 3.336 -7.285 -57.645 1.00 19.20 280 VAL C C 1
ATOM 10284 O O . VAL C 1 287 ? 4.019 -7.693 -56.696 1.00 21.39 280 VAL C O 1
ATOM 10288 N N . ALA C 1 288 ? 2.673 -8.093 -58.461 1.00 18.06 281 ALA C N 1
ATOM 10289 C CA . ALA C 1 288 ? 2.688 -9.538 -58.335 1.00 18.28 281 ALA C CA 1
ATOM 10290 C C . ALA C 1 288 ? 3.547 -10.157 -59.426 1.00 19.60 281 ALA C C 1
ATOM 10291 O O . ALA C 1 288 ? 3.764 -9.550 -60.481 1.00 18.24 281 ALA C O 1
ATOM 10293 N N . PRO C 1 289 ? 4.061 -11.366 -59.201 1.00 22.54 282 PRO C N 1
ATOM 10294 C CA . PRO C 1 289 ? 4.790 -12.064 -60.267 1.00 22.90 282 PRO C CA 1
ATOM 10295 C C . PRO C 1 289 ? 3.931 -12.194 -61.516 1.00 22.95 282 PRO C C 1
ATOM 10296 O O . PRO C 1 289 ? 2.743 -12.515 -61.446 1.00 24.75 282 PRO C O 1
ATOM 10300 N N . GLY C 1 290 ? 4.540 -11.930 -62.670 1.00 22.34 283 GLY C N 1
ATOM 10301 C CA . GLY C 1 290 ? 3.833 -11.973 -63.927 1.00 20.62 283 GLY C CA 1
ATOM 10302 C C . GLY C 1 290 ? 3.236 -10.651 -64.377 1.00 17.91 283 GLY C C 1
ATOM 10303 O O . GLY C 1 290 ? 2.860 -10.532 -65.549 1.00 18.46 283 GLY C O 1
ATOM 10304 N N . ASP C 1 291 ? 3.132 -9.658 -63.484 1.00 16.17 284 ASP C N 1
ATOM 10305 C CA . ASP C 1 291 ? 2.532 -8.377 -63.859 1.00 14.51 284 ASP C CA 1
ATOM 10306 C C . ASP C 1 291 ? 3.302 -7.713 -64.996 1.00 14.12 284 ASP C C 1
ATOM 10307 O O . ASP C 1 291 ? 2.708 -7.279 -65.990 1.00 13.96 284 ASP C O 1
ATOM 10312 N N . TRP C 1 292 ? 4.625 -7.581 -64.849 1.00 14.56 285 TRP C N 1
ATOM 10313 C CA . TRP C 1 292 ? 5.393 -6.884 -65.876 1.00 15.14 285 TRP C CA 1
ATOM 10314 C C . TRP C 1 292 ? 5.335 -7.630 -67.200 1.00 15.15 285 TRP C C 1
ATOM 10315 O O . TRP C 1 292 ? 5.201 -7.012 -68.261 1.00 15.57 285 TRP C O 1
ATOM 10326 N N . GLU C 1 293 ? 5.407 -8.961 -67.156 1.00 16.36 286 GLU C N 1
ATOM 10327 C CA A GLU C 1 293 ? 5.338 -9.739 -68.388 0.54 18.41 286 GLU C CA 1
ATOM 10328 C CA B GLU C 1 293 ? 5.332 -9.749 -68.383 0.46 18.23 286 GLU C CA 1
ATOM 10329 C C . GLU C 1 293 ? 4.020 -9.497 -69.117 1.00 17.07 286 GLU C C 1
ATOM 10330 O O . GLU C 1 293 ? 4.002 -9.299 -70.344 1.00 18.01 286 GLU C O 1
ATOM 10341 N N . LEU C 1 294 ? 2.907 -9.496 -68.378 1.00 16.13 287 LEU C N 1
ATOM 10342 C CA . LEU C 1 294 ? 1.610 -9.253 -69.000 1.00 15.27 287 LEU C CA 1
ATOM 10343 C C . LEU C 1 294 ? 1.532 -7.840 -69.559 1.00 13.37 287 LEU C C 1
ATOM 10344 O O . LEU C 1 294 ? 1.103 -7.635 -70.700 1.00 13.82 287 LEU C O 1
ATOM 10349 N N . LEU C 1 295 ? 1.943 -6.846 -68.766 1.00 12.52 288 LEU C N 1
ATOM 10350 C CA . LEU C 1 295 ? 1.833 -5.462 -69.226 1.00 12.09 288 LEU C CA 1
ATOM 10351 C C . LEU C 1 295 ? 2.685 -5.216 -70.463 1.00 12.84 288 LEU C C 1
ATOM 10352 O O . LEU C 1 295 ? 2.293 -4.453 -71.352 1.00 12.62 288 LEU C O 1
ATOM 10357 N N . GLN C 1 296 ? 3.847 -5.868 -70.546 1.00 14.33 289 GLN C N 1
ATOM 10358 C CA . GLN C 1 296 ? 4.740 -5.660 -71.677 1.00 16.47 289 GLN C CA 1
ATOM 10359 C C . GLN C 1 296 ? 4.331 -6.456 -72.908 1.00 19.12 289 GLN C C 1
ATOM 10360 O O . GLN C 1 296 ? 4.725 -6.086 -74.022 1.00 22.77 289 GLN C O 1
ATOM 10366 N N . ALA C 1 297 ? 3.531 -7.511 -72.743 1.00 18.46 290 ALA C N 1
ATOM 10367 C CA . ALA C 1 297 ? 3.145 -8.372 -73.854 1.00 20.50 290 ALA C CA 1
ATOM 10368 C C . ALA C 1 297 ? 1.839 -7.959 -74.528 1.00 23.02 290 ALA C C 1
ATOM 10369 O O . ALA C 1 297 ? 1.295 -8.745 -75.307 1.00 26.79 290 ALA C O 1
ATOM 10371 N N . ALA C 1 298 ? 1.302 -6.777 -74.230 1.00 21.11 291 ALA C N 1
ATOM 10372 C CA . ALA C 1 298 ? -0.022 -6.415 -74.731 1.00 19.96 291 ALA C CA 1
ATOM 10373 C C . ALA C 1 298 ? -0.026 -5.119 -75.537 1.00 19.14 291 ALA C C 1
ATOM 10374 O O . ALA C 1 298 ? -0.725 -4.163 -75.189 1.00 19.49 291 ALA C O 1
ATOM 10376 N N . LYS C 1 299 ? 0.685 -5.099 -76.642 1.00 17.46 292 LYS C N 1
ATOM 10377 C CA . LYS C 1 299 ? 0.850 -3.866 -77.402 1.00 16.12 292 LYS C CA 1
ATOM 10378 C C . LYS C 1 299 ? -0.446 -3.483 -78.113 1.00 13.14 292 LYS C C 1
ATOM 10379 O O . LYS C 1 299 ? -1.064 -4.329 -78.764 1.00 15.22 292 LYS C O 1
ATOM 10385 N N . PRO C 1 300 ? -0.881 -2.231 -78.018 1.00 11.85 293 PRO C N 1
ATOM 10386 C CA . PRO C 1 300 ? -2.093 -1.800 -78.720 1.00 10.86 293 PRO C CA 1
ATOM 10387 C C . PRO C 1 300 ? -1.788 -1.433 -80.165 1.00 10.97 293 PRO C C 1
ATOM 10388 O O . PRO C 1 300 ? -0.649 -1.171 -80.542 1.00 13.16 293 PRO C O 1
ATOM 10392 N N . ASP C 1 301 ? -2.843 -1.400 -80.978 1.00 10.17 294 ASP C N 1
ATOM 10393 C CA . ASP C 1 301 ? -2.697 -0.938 -82.357 1.00 10.35 294 ASP C CA 1
ATOM 10394 C C . ASP C 1 301 ? -2.686 0.578 -82.462 1.00 10.63 294 ASP C C 1
ATOM 10395 O O . ASP C 1 301 ? -2.150 1.128 -83.427 1.00 12.23 294 ASP C O 1
ATOM 10400 N N . PHE C 1 302 ? -3.298 1.274 -81.514 1.00 9.73 295 PHE C N 1
ATOM 10401 C CA . PHE C 1 302 ? -3.341 2.725 -81.562 1.00 9.05 295 PHE C CA 1
ATOM 10402 C C . PHE C 1 302 ? -3.475 3.217 -80.141 1.00 9.76 295 PHE C C 1
ATOM 10403 O O . PHE C 1 302 ? -3.830 2.453 -79.237 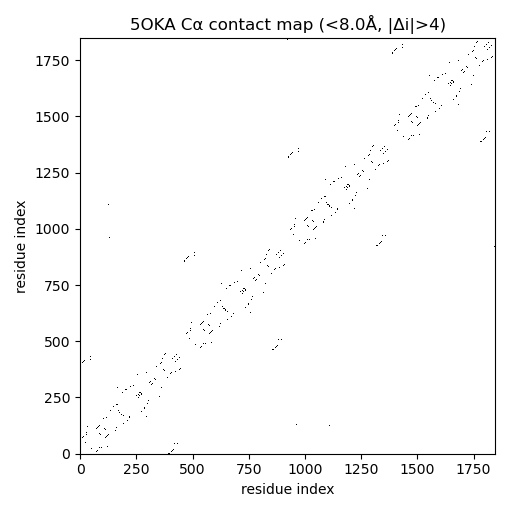1.00 9.42 295 PHE C O 1
ATOM 10411 N N . MET C 1 303 ? -3.188 4.503 -79.959 1.00 8.80 296 MET C N 1
ATOM 10412 C CA . MET C 1 303 ? -3.507 5.209 -78.728 1.00 8.83 296 MET C CA 1
ATOM 10413 C C . MET C 1 303 ? -4.785 6.006 -78.969 1.00 8.01 296 MET C C 1
ATOM 10414 O O . MET C 1 303 ? -4.845 6.821 -79.898 1.00 9.16 296 MET C O 1
ATOM 10419 N N . GLY C 1 304 ? -5.816 5.754 -78.157 1.00 7.87 297 GLY C N 1
ATOM 10420 C CA . GLY C 1 304 ? -6.988 6.610 -78.176 1.00 8.54 297 GLY C CA 1
ATOM 10421 C C . GLY C 1 304 ? -6.704 7.863 -77.365 1.00 7.72 297 GLY C C 1
ATOM 10422 O O . GLY C 1 304 ? -6.036 7.817 -76.333 1.00 8.57 297 GLY C O 1
ATOM 10423 N N . VAL C 1 305 ? -7.198 8.998 -77.855 1.00 7.18 298 VAL C N 1
ATOM 10424 C CA . VAL C 1 305 ? -6.970 10.291 -77.204 1.00 7.70 298 VAL C CA 1
ATOM 10425 C C . VAL C 1 305 ? -8.292 11.019 -77.024 1.00 8.27 298 VAL C C 1
ATOM 10426 O O . VAL C 1 305 ? -8.968 11.333 -78.013 1.00 7.78 298 VAL C O 1
ATOM 10430 N N . ASN C 1 306 ? -8.643 11.314 -75.771 1.00 7.65 299 ASN C N 1
ATOM 10431 C CA . ASN C 1 306 ? -9.733 12.232 -75.451 1.00 7.72 299 ASN C CA 1
ATOM 10432 C C . ASN C 1 306 ? -9.072 13.567 -75.125 1.00 7.45 299 ASN C C 1
ATOM 10433 O O . ASN C 1 306 ? -8.256 13.638 -74.200 1.00 8.51 299 ASN C O 1
ATOM 10438 N N . TYR C 1 307 ? -9.391 14.616 -75.882 1.00 7.67 300 TYR C N 1
ATOM 10439 C CA . TYR C 1 307 ? -8.675 15.880 -75.739 1.00 7.92 300 TYR C CA 1
ATOM 10440 C C . TYR C 1 307 ? -9.635 17.037 -75.543 1.00 7.84 300 TYR C C 1
ATOM 10441 O O . TYR C 1 307 ? -10.551 17.233 -76.351 1.00 8.20 300 TYR C O 1
ATOM 10450 N N . TYR C 1 308 ? -9.367 17.840 -74.531 1.00 7.82 301 TYR C N 1
ATOM 10451 C CA . TYR C 1 308 ? -10.047 19.111 -74.298 1.00 8.77 301 TYR C CA 1
ATOM 10452 C C . TYR C 1 308 ? -9.114 20.304 -74.159 1.00 8.69 301 TYR C C 1
ATOM 10453 O O . TYR C 1 308 ? -9.435 21.374 -74.676 1.00 8.87 301 TYR C O 1
ATOM 10462 N N . GLN C 1 309 ? -7.987 20.173 -73.459 1.00 8.45 302 GLN C N 1
ATOM 10463 C CA A GLN C 1 309 ? -7.126 21.329 -73.234 0.55 8.84 302 GLN C CA 1
ATOM 10464 C CA B GLN C 1 309 ? -7.084 21.310 -73.345 0.45 8.28 302 GLN C CA 1
ATOM 10465 C C . GLN C 1 309 ? -5.768 20.862 -72.735 1.00 8.63 302 GLN C C 1
ATOM 10466 O O . GLN C 1 309 ? -5.638 19.762 -72.198 1.00 10.26 302 GLN C O 1
ATOM 10477 N N . THR C 1 310 ? -4.786 21.742 -72.862 1.00 8.53 303 THR C N 1
ATOM 10478 C CA . THR C 1 310 ? -3.477 21.590 -72.259 1.00 8.56 303 THR C CA 1
ATOM 10479 C C . THR C 1 310 ? -3.505 22.151 -70.838 1.00 8.61 303 THR C C 1
ATOM 10480 O O . THR C 1 310 ? -4.483 22.764 -70.398 1.00 9.80 303 THR C O 1
ATOM 10484 N N . THR C 1 311 ? -2.410 21.920 -70.116 1.00 8.49 304 THR C N 1
ATOM 10485 C CA . THR C 1 311 ? -2.217 22.414 -68.761 1.00 9.29 304 THR C CA 1
ATOM 10486 C C . THR C 1 311 ? -0.818 22.999 -68.679 1.00 9.06 304 THR C C 1
ATOM 10487 O O . THR C 1 311 ? 0.137 22.389 -69.162 1.00 9.57 304 THR C O 1
ATOM 10491 N N . THR C 1 312 ? -0.694 24.181 -68.092 1.00 9.16 305 THR C N 1
ATOM 10492 C CA . THR C 1 312 ? 0.600 24.823 -67.912 1.00 8.86 305 THR C CA 1
ATOM 10493 C C . THR C 1 312 ? 1.003 24.708 -66.447 1.00 8.78 305 THR C C 1
ATOM 10494 O O . THR C 1 312 ? 0.157 24.829 -65.552 1.00 10.41 305 THR C O 1
ATOM 10498 N N . VAL C 1 313 ? 2.291 24.450 -66.200 1.00 8.98 306 VAL C N 1
ATOM 10499 C CA . VAL C 1 313 ? 2.786 24.217 -64.849 1.00 9.46 306 VAL C CA 1
ATOM 10500 C C . VAL C 1 313 ? 4.009 25.083 -64.572 1.00 9.79 306 VAL C C 1
ATOM 10501 O O . VAL C 1 313 ? 4.690 25.567 -65.483 1.00 9.55 306 VAL C O 1
ATOM 10505 N N . GLU C 1 314 ? 4.289 25.252 -63.281 1.00 11.30 307 GLU C N 1
ATOM 10506 C CA . GLU C 1 314 ? 5.474 25.958 -62.824 1.00 11.51 307 GLU C CA 1
ATOM 10507 C C . GLU C 1 314 ? 6.007 25.263 -61.580 1.00 11.46 307 GLU C C 1
ATOM 10508 O O . GLU C 1 314 ? 5.374 24.358 -61.021 1.00 11.11 307 GLU C O 1
ATOM 10514 N N . HIS C 1 315 ? 7.200 25.696 -61.176 1.00 12.04 308 HIS C N 1
ATOM 10515 C CA A HIS C 1 315 ? 7.867 25.176 -59.991 0.57 14.11 308 HIS C CA 1
ATOM 10516 C CA B HIS C 1 315 ? 7.843 25.134 -60.000 0.43 14.41 308 HIS C CA 1
ATOM 10517 C C . HIS C 1 315 ? 6.964 25.308 -58.769 1.00 14.79 308 HIS C C 1
ATOM 10518 O O . HIS C 1 315 ? 6.211 26.278 -58.633 1.00 15.18 308 HIS C O 1
ATOM 10531 N N . ASN C 1 316 ? 7.052 24.324 -57.871 1.00 15.77 309 ASN C N 1
ATOM 10532 C CA . ASN C 1 316 ? 6.226 24.269 -56.672 1.00 19.83 309 ASN C CA 1
ATOM 10533 C C . ASN C 1 316 ? 7.089 23.882 -55.479 1.00 27.82 309 ASN C C 1
ATOM 10534 O O . ASN C 1 316 ? 7.448 22.708 -55.331 1.00 29.52 309 ASN C O 1
ATOM 10539 N N . PRO C 1 317 ? 7.422 24.827 -54.606 1.00 34.32 310 PRO C N 1
ATOM 10540 C CA . PRO C 1 317 ? 8.298 24.527 -53.461 1.00 40.53 310 PRO C CA 1
ATOM 10541 C C . PRO C 1 317 ? 7.727 23.407 -52.607 1.00 47.09 310 PRO C C 1
ATOM 10542 O O . PRO C 1 317 ? 6.511 23.158 -52.617 1.00 47.32 310 PRO C O 1
ATOM 10546 N N . PRO C 1 318 ? 8.578 22.710 -51.847 1.00 53.31 311 PRO C N 1
ATOM 10547 C CA . PRO C 1 318 ? 8.100 21.561 -51.055 1.00 57.92 311 PRO C CA 1
ATOM 10548 C C . PRO C 1 318 ? 7.045 21.890 -50.006 1.00 63.26 311 PRO C C 1
ATOM 10549 O O . PRO C 1 318 ? 6.459 20.957 -49.441 1.00 63.83 311 PRO C O 1
ATOM 10553 N N . ASP C 1 319 ? 6.784 23.166 -49.721 1.00 67.30 312 ASP C N 1
ATOM 10554 C CA . ASP C 1 319 ? 5.714 23.558 -48.811 1.00 70.85 312 ASP C CA 1
ATOM 10555 C C . ASP C 1 319 ? 4.554 24.230 -49.540 1.00 72.17 312 ASP C C 1
ATOM 10556 O O . ASP C 1 319 ? 3.807 25.003 -48.931 1.00 72.81 312 ASP C O 1
ATOM 10561 N N . GLY C 1 320 ? 4.385 23.947 -50.824 1.00 72.47 313 GLY C N 1
ATOM 10562 C CA . GLY C 1 320 ? 3.500 24.707 -51.692 1.00 72.42 313 GLY C CA 1
ATOM 10563 C C . GLY C 1 320 ? 2.181 24.012 -51.954 1.00 72.18 313 GLY C C 1
ATOM 10564 O O . GLY C 1 320 ? 1.607 23.366 -51.069 1.00 72.35 313 GLY C O 1
ATOM 10565 N N . VAL C 1 321 ? 1.697 24.148 -53.190 1.00 71.65 314 VAL C N 1
ATOM 10566 C CA . VAL C 1 321 ? 0.349 23.722 -53.543 1.00 71.13 314 VAL C CA 1
ATOM 10567 C C . VAL C 1 321 ? 0.269 22.201 -53.595 1.00 70.96 314 VAL C C 1
ATOM 10568 O O . VAL C 1 321 ? 1.156 21.529 -54.138 1.00 70.39 314 VAL C O 1
ATOM 10572 N N . GLY C 1 322 ? -0.804 21.651 -53.032 1.00 71.23 315 GLY C N 1
ATOM 10573 C CA . GLY C 1 322 ? -1.048 20.221 -53.081 1.00 71.56 315 GLY C CA 1
ATOM 10574 C C . GLY C 1 322 ? -2.436 19.868 -53.584 1.00 71.87 315 GLY C C 1
ATOM 10575 O O . GLY C 1 322 ? -2.848 20.293 -54.666 1.00 71.87 315 GLY C O 1
ATOM 10576 N N . THR C 1 336 ? -8.517 27.186 -59.273 1.00 49.54 329 THR C N 1
ATOM 10577 C CA . THR C 1 336 ? -7.364 27.361 -58.404 1.00 49.04 329 THR C CA 1
ATOM 10578 C C . THR C 1 336 ? -6.255 26.362 -58.741 1.00 45.85 329 THR C C 1
ATOM 10579 O O . THR C 1 336 ? -6.499 25.343 -59.393 1.00 46.68 329 THR C O 1
ATOM 10583 N N . SER C 1 337 ? -5.036 26.662 -58.296 1.00 41.32 330 SER C N 1
ATOM 10584 C CA . SER C 1 337 ? -3.886 25.835 -58.637 1.00 37.04 330 SER C CA 1
ATOM 10585 C C . SER C 1 337 ? -3.926 24.516 -57.877 1.00 34.20 330 SER C C 1
ATOM 10586 O O . SER C 1 337 ? -4.353 24.456 -56.718 1.00 35.41 330 SER C O 1
ATOM 10589 N N . SER C 1 338 ? -3.503 23.449 -58.551 1.00 29.99 331 SER C N 1
ATOM 10590 C CA . SER C 1 338 ? -3.304 22.143 -57.942 1.00 26.95 331 SER C CA 1
ATOM 10591 C C . SER C 1 338 ? -1.911 21.662 -58.319 1.00 23.47 331 SER C C 1
ATOM 10592 O O . SER C 1 338 ? -1.279 22.204 -59.228 1.00 22.45 331 SER C O 1
ATOM 10595 N N . GLY C 1 339 ? -1.424 20.649 -57.610 1.00 22.74 332 GLY C N 1
ATOM 10596 C CA . GLY C 1 339 ? -0.119 20.103 -57.931 1.00 22.11 332 GLY C CA 1
ATOM 10597 C C . GLY C 1 339 ? 0.392 19.195 -56.830 1.00 21.96 332 GLY C C 1
ATOM 10598 O O . GLY C 1 339 ? -0.361 18.760 -55.957 1.00 23.71 332 GLY C O 1
ATOM 10599 N N . ILE C 1 340 ? 1.693 18.915 -56.902 1.00 21.44 333 ILE C N 1
ATOM 10600 C CA . ILE C 1 340 ? 2.362 18.052 -55.944 1.00 21.88 333 ILE C CA 1
ATOM 10601 C C . ILE C 1 340 ? 3.553 18.847 -55.402 1.00 20.66 333 ILE C C 1
ATOM 10602 O O . ILE C 1 340 ? 4.411 19.265 -56.169 1.00 18.11 333 ILE C O 1
ATOM 10607 N N . PRO C 1 341 ? 3.626 19.068 -54.087 1.00 22.35 334 PRO C N 1
ATOM 10608 C CA . PRO C 1 341 ? 4.743 19.860 -53.544 1.00 23.01 334 PRO C CA 1
ATOM 10609 C C . PRO C 1 341 ? 6.083 19.259 -53.930 1.00 22.88 334 PRO C C 1
ATOM 10610 O O . PRO C 1 341 ? 6.286 18.045 -53.858 1.00 22.64 334 PRO C O 1
ATOM 10614 N N . GLY C 1 342 ? 6.998 20.125 -54.365 1.00 22.38 335 GLY C N 1
ATOM 10615 C CA . GLY C 1 342 ? 8.306 19.699 -54.802 1.00 23.13 335 GLY C CA 1
ATOM 10616 C C . GLY C 1 342 ? 8.373 19.218 -56.230 1.00 22.38 335 GLY C C 1
ATOM 10617 O O . GLY C 1 342 ? 9.477 18.994 -56.739 1.00 24.68 335 GLY C O 1
ATOM 10618 N N . LEU C 1 343 ? 7.237 19.045 -56.901 1.00 18.40 336 LEU C N 1
ATOM 10619 C CA . LEU C 1 343 ? 7.225 18.555 -58.272 1.00 16.88 336 LEU C CA 1
ATOM 10620 C C . LEU C 1 343 ? 6.704 19.592 -59.258 1.00 14.21 336 LEU C C 1
ATOM 10621 O O . LEU C 1 343 ? 7.400 19.923 -60.219 1.00 14.66 336 LEU C O 1
ATOM 10626 N N . PHE C 1 344 ? 5.488 20.100 -59.061 1.00 12.05 337 PHE C N 1
ATOM 10627 C CA . PHE C 1 344 ? 4.899 21.051 -59.996 1.00 11.62 337 PHE C CA 1
ATOM 10628 C C . PHE C 1 344 ? 3.604 21.581 -59.404 1.00 11.20 337 PHE C C 1
ATOM 10629 O O . PHE C 1 344 ? 3.002 20.968 -58.516 1.00 11.50 337 PHE C O 1
ATOM 10637 N N . LYS C 1 345 ? 3.158 22.713 -59.939 1.00 11.27 338 LYS C N 1
ATOM 10638 C CA . LYS C 1 345 ? 1.796 23.166 -59.697 1.00 11.80 338 LYS C CA 1
ATOM 10639 C C . LYS C 1 345 ? 1.267 23.786 -60.977 1.00 11.86 338 LYS C C 1
ATOM 10640 O O . LYS C 1 345 ? 2.037 24.264 -61.813 1.00 11.88 338 LYS C O 1
ATOM 10646 N N . THR C 1 346 ? -0.047 23.739 -61.146 1.00 12.09 339 THR C N 1
ATOM 10647 C CA . THR C 1 346 ? -0.629 24.341 -62.332 1.00 12.50 339 THR C CA 1
ATOM 10648 C C . THR C 1 346 ? -0.665 25.860 -62.196 1.00 12.47 339 THR C C 1
ATOM 10649 O O . THR C 1 346 ? -0.647 26.415 -61.095 1.00 14.40 339 THR C O 1
ATOM 10653 N N . VAL C 1 347 ? -0.700 26.531 -63.343 1.00 12.41 340 VAL C N 1
ATOM 10654 C CA . VAL C 1 347 ? -0.810 27.985 -63.402 1.00 12.67 340 VAL C CA 1
ATOM 10655 C C . VAL C 1 347 ? -1.588 28.327 -64.661 1.00 12.75 340 VAL C C 1
ATOM 10656 O O . VAL C 1 347 ? -1.481 27.628 -65.673 1.00 13.05 340 VAL C O 1
ATOM 10660 N N . ARG C 1 348 ? -2.407 29.375 -64.584 1.00 13.39 341 ARG C N 1
ATOM 10661 C CA . ARG C 1 348 ? -3.182 29.792 -65.742 1.00 15.01 341 ARG C CA 1
ATOM 10662 C C . ARG C 1 348 ? -2.236 30.155 -66.881 1.00 14.22 341 ARG C C 1
ATOM 10663 O O . ARG C 1 348 ? -1.226 30.832 -66.671 1.00 14.91 341 ARG C O 1
ATOM 10671 N N . ASN C 1 349 ? -2.542 29.670 -68.085 1.00 12.18 342 ASN C N 1
ATOM 10672 C CA . ASN C 1 349 ? -1.738 29.978 -69.258 1.00 11.14 342 ASN C CA 1
ATOM 10673 C C . ASN C 1 349 ? -2.303 31.246 -69.881 1.00 12.18 342 ASN C C 1
ATOM 10674 O O . ASN C 1 349 ? -3.430 31.216 -70.393 1.00 13.06 342 ASN C O 1
ATOM 10679 N N . PRO C 1 350 ? -1.576 32.367 -69.876 1.00 13.68 343 PRO C N 1
ATOM 10680 C CA . PRO C 1 350 ? -2.136 33.603 -70.442 1.00 15.92 343 PRO C CA 1
ATOM 10681 C C . PRO C 1 350 ? -2.247 33.586 -71.956 1.00 14.88 343 PRO C C 1
ATOM 10682 O O . PRO C 1 350 ? -2.843 34.511 -72.527 1.00 18.10 343 PRO C O 1
ATOM 10686 N N . HIS C 1 351 ? -1.728 32.554 -72.621 1.00 12.16 344 HIS C N 1
ATOM 10687 C CA . HIS C 1 351 ? -1.599 32.543 -74.071 1.00 12.24 344 HIS C CA 1
ATOM 10688 C C . HIS C 1 351 ? -2.612 31.642 -74.761 1.00 12.80 344 HIS C C 1
ATOM 10689 O O . HIS C 1 351 ? -2.410 31.290 -75.930 1.00 16.67 344 HIS C O 1
ATOM 10696 N N . VAL C 1 352 ? -3.674 31.229 -74.062 1.00 12.21 345 VAL C N 1
ATOM 10697 C CA . VAL C 1 352 ? -4.736 30.434 -74.670 1.00 11.66 345 VAL C CA 1
ATOM 10698 C C . VAL C 1 352 ? -6.092 31.079 -74.414 1.00 12.47 345 VAL C C 1
ATOM 10699 O O . VAL C 1 352 ? -6.286 31.777 -73.413 1.00 14.50 345 VAL C O 1
ATOM 10703 N N . ASP C 1 353 ? -7.034 30.835 -75.333 1.00 12.54 346 ASP C N 1
ATOM 10704 C CA . ASP C 1 353 ? -8.417 31.268 -75.156 1.00 13.69 346 ASP C CA 1
ATOM 10705 C C . ASP C 1 353 ? -9.094 30.424 -74.077 1.00 13.34 346 ASP C C 1
ATOM 10706 O O . ASP C 1 353 ? -8.565 29.409 -73.625 1.00 13.65 346 ASP C O 1
ATOM 10711 N N . THR C 1 354 ? -10.309 30.820 -73.691 1.00 14.36 347 THR C N 1
ATOM 10712 C CA . THR C 1 354 ? -11.043 30.079 -72.673 1.00 15.39 347 THR C CA 1
ATOM 10713 C C . THR C 1 354 ? -12.503 29.920 -73.075 1.00 15.49 347 THR C C 1
ATOM 10714 O O . THR C 1 354 ? -13.053 30.734 -73.825 1.00 15.65 347 THR C O 1
ATOM 10718 N N . THR C 1 355 ? -13.122 28.852 -72.573 1.00 15.69 348 THR C N 1
ATOM 10719 C CA . THR C 1 355 ? -14.559 28.663 -72.687 1.00 14.84 348 THR C CA 1
ATOM 10720 C C . THR C 1 355 ? -15.278 29.567 -71.695 1.00 15.49 348 THR C C 1
ATOM 10721 O O . THR C 1 355 ? -14.660 30.255 -70.872 1.00 16.20 348 THR C O 1
ATOM 10725 N N . ASN C 1 356 ? -16.611 29.539 -71.755 1.00 15.53 349 ASN C N 1
ATOM 10726 C CA . ASN C 1 356 ? -17.428 30.282 -70.805 1.00 16.04 349 ASN C CA 1
ATOM 10727 C C . ASN C 1 356 ? -17.454 29.645 -69.422 1.00 17.62 349 ASN C C 1
ATOM 10728 O O . ASN C 1 356 ? -18.074 30.208 -68.515 1.00 19.12 349 ASN C O 1
ATOM 10733 N N . TRP C 1 357 ? -16.792 28.504 -69.238 1.00 17.95 350 TRP C N 1
ATOM 10734 C CA . TRP C 1 357 ? -16.571 27.913 -67.926 1.00 19.88 350 TRP C CA 1
ATOM 10735 C C . TRP C 1 357 ? -15.140 28.106 -67.444 1.00 22.06 350 TRP C C 1
ATOM 10736 O O . TRP C 1 357 ? -14.731 27.475 -66.461 1.00 23.27 350 TRP C O 1
ATOM 10747 N N . ASP C 1 358 ? -14.365 28.946 -68.126 1.00 22.81 351 ASP C N 1
ATOM 10748 C CA . ASP C 1 358 ? -12.988 29.250 -67.753 1.00 24.70 351 ASP C CA 1
ATOM 10749 C C . ASP C 1 358 ? -12.037 28.075 -67.972 1.00 24.66 351 ASP C C 1
ATOM 10750 O O . ASP C 1 358 ? -11.005 27.978 -67.297 1.00 27.40 351 ASP C O 1
ATOM 10755 N N . TRP C 1 359 ? -12.376 27.164 -68.885 1.00 22.02 352 TRP C N 1
ATOM 10756 C CA A TRP C 1 359 ? -11.526 26.071 -69.366 0.43 22.44 352 TRP C CA 1
ATOM 10757 C CA B TRP C 1 359 ? -11.418 26.151 -69.271 0.57 21.62 352 TRP C CA 1
ATOM 10758 C C . TRP C 1 359 ? -10.725 26.561 -70.562 1.00 19.59 352 TRP C C 1
ATOM 10759 O O . TRP C 1 359 ? -11.241 27.335 -71.369 1.00 18.70 352 TRP C O 1
ATOM 10780 N N . ALA C 1 360 ? -9.515 26.049 -70.734 1.00 17.63 353 ALA C N 1
ATOM 10781 C CA . ALA C 1 360 ? -8.733 26.481 -71.882 1.00 14.86 353 ALA C CA 1
ATOM 10782 C C . ALA C 1 360 ? -9.289 25.917 -73.189 1.00 13.91 353 ALA C C 1
ATOM 10783 O O . ALA C 1 360 ? -9.845 24.816 -73.237 1.00 14.07 353 ALA C O 1
ATOM 10785 N N . ILE C 1 361 ? -9.150 26.709 -74.250 1.00 12.85 354 ILE C N 1
ATOM 10786 C CA . ILE C 1 361 ? -9.341 26.280 -75.630 1.00 12.08 354 ILE C CA 1
ATOM 10787 C C . ILE C 1 361 ? -7.980 26.388 -76.300 1.00 12.26 354 ILE C C 1
ATOM 10788 O O . ILE C 1 361 ? -7.426 27.490 -76.417 1.00 14.66 354 ILE C O 1
ATOM 10793 N N . ASP C 1 362 ? -7.423 25.255 -76.718 1.00 10.00 355 ASP C N 1
ATOM 10794 C CA . ASP C 1 362 ? -6.051 25.209 -77.230 1.00 9.42 355 ASP C CA 1
ATOM 10795 C C . ASP C 1 362 ? -5.951 24.187 -78.354 1.00 9.53 355 ASP C C 1
ATOM 10796 O O . ASP C 1 362 ? -5.470 23.069 -78.159 1.00 9.43 355 ASP C O 1
ATOM 10801 N N . PRO C 1 363 ? -6.376 24.546 -79.566 1.00 9.38 356 PRO C N 1
ATOM 10802 C CA . PRO C 1 363 ? -6.296 23.562 -80.667 1.00 9.78 356 PRO C CA 1
ATOM 10803 C C . PRO C 1 363 ? -4.869 23.161 -81.050 1.00 8.69 356 PRO C C 1
ATOM 10804 O O . PRO C 1 363 ? -4.607 21.978 -81.371 1.00 8.70 356 PRO C O 1
ATOM 10808 N N . VAL C 1 364 ? -3.921 24.110 -80.995 1.00 9.37 357 VAL C N 1
ATOM 10809 C CA . VAL C 1 364 ? -2.524 23.761 -81.249 1.00 9.12 357 VAL C CA 1
ATOM 10810 C C . VAL C 1 364 ? -2.064 22.716 -80.248 1.00 9.03 357 VAL C C 1
ATOM 10811 O O . VAL C 1 364 ? -1.280 21.821 -80.589 1.00 8.92 357 VAL C O 1
ATOM 10815 N N . GLY C 1 365 ? -2.576 22.787 -79.012 1.00 8.89 358 GLY C N 1
ATOM 10816 C CA . GLY C 1 365 ? -2.281 21.771 -78.017 1.00 8.36 358 GLY C CA 1
ATOM 10817 C C . GLY C 1 365 ? -2.651 20.368 -78.449 1.00 7.73 358 GLY C C 1
ATOM 10818 O O . GLY C 1 365 ? -1.991 19.403 -78.052 1.00 8.37 358 GLY C O 1
ATOM 10819 N N . LEU C 1 366 ? -3.716 20.223 -79.243 1.00 7.41 359 LEU C N 1
ATOM 10820 C CA . LEU C 1 366 ? -4.025 18.908 -79.793 1.00 8.24 359 LEU C CA 1
ATOM 10821 C C . LEU C 1 366 ? -2.941 18.468 -80.764 1.00 8.88 359 LEU C C 1
ATOM 10822 O O . LEU C 1 366 ? -2.495 17.312 -80.715 1.00 10.13 359 LEU C O 1
ATOM 10827 N N . ARG C 1 367 ? -2.500 19.376 -81.648 1.00 8.28 360 ARG C N 1
ATOM 10828 C CA . ARG C 1 367 ? -1.371 19.014 -82.515 1.00 8.65 360 ARG C CA 1
ATOM 10829 C C . ARG C 1 367 ? -0.150 18.596 -81.695 1.00 8.64 360 ARG C C 1
ATOM 10830 O O . ARG C 1 367 ? 0.500 17.589 -82.001 1.00 8.59 360 ARG C O 1
ATOM 10838 N N . ILE C 1 368 ? 0.150 19.329 -80.623 1.00 8.26 361 ILE C N 1
ATOM 10839 C CA . ILE C 1 368 ? 1.292 18.994 -79.774 1.00 8.88 361 ILE C CA 1
ATOM 10840 C C . ILE C 1 368 ? 1.126 17.612 -79.150 1.00 8.21 361 ILE C C 1
ATOM 10841 O O . ILE C 1 368 ? 2.064 16.803 -79.141 1.00 8.80 361 ILE C O 1
ATOM 10846 N N . GLY C 1 369 ? -0.063 17.317 -78.608 1.00 7.90 362 GLY C N 1
ATOM 10847 C CA . GLY C 1 369 ? -0.266 16.006 -78.009 1.00 8.84 362 GLY C CA 1
ATOM 10848 C C . GLY C 1 369 ? -0.124 14.876 -79.015 1.00 8.08 362 GLY C C 1
ATOM 10849 O O . GLY C 1 369 ? 0.481 13.836 -78.719 1.00 8.26 362 GLY C O 1
ATOM 10850 N N . LEU C 1 370 ? -0.687 15.057 -80.215 1.00 8.02 363 LEU C N 1
ATOM 10851 C CA . LEU C 1 370 ? -0.535 14.053 -81.267 1.00 8.28 363 LEU C CA 1
ATOM 10852 C C . LEU C 1 370 ? 0.935 13.854 -81.624 1.00 8.54 363 LEU C C 1
ATOM 10853 O O . LEU C 1 370 ? 1.420 12.715 -81.731 1.00 8.45 363 LEU C O 1
ATOM 10858 N N . ARG C 1 371 ? 1.667 14.961 -81.787 1.00 8.14 364 ARG C N 1
ATOM 10859 C CA . ARG C 1 371 ? 3.097 14.871 -82.080 1.00 7.63 364 ARG C CA 1
ATOM 10860 C C . ARG C 1 371 ? 3.850 14.144 -80.969 1.00 7.98 364 ARG C C 1
ATOM 10861 O O . ARG C 1 371 ? 4.755 13.348 -81.243 1.00 8.03 364 ARG C O 1
ATOM 10869 N N . ARG C 1 372 ? 3.503 14.418 -79.711 1.00 7.28 365 ARG C N 1
ATOM 10870 C CA . ARG C 1 372 ? 4.196 13.779 -78.593 1.00 7.89 365 ARG C CA 1
ATOM 10871 C C . ARG C 1 372 ? 3.966 12.277 -78.573 1.00 6.92 365 ARG C C 1
ATOM 10872 O O . ARG C 1 372 ? 4.890 11.510 -78.277 1.00 8.66 365 ARG C O 1
ATOM 10880 N N . ILE C 1 373 ? 2.734 11.834 -78.848 1.00 7.58 366 ILE C N 1
ATOM 10881 C CA . ILE C 1 373 ? 2.466 10.401 -78.867 1.00 8.09 366 ILE C CA 1
ATOM 10882 C C . ILE C 1 373 ? 3.211 9.721 -80.011 1.00 8.45 366 ILE C C 1
ATOM 10883 O O . ILE C 1 373 ? 3.774 8.633 -79.837 1.00 8.45 366 ILE C O 1
ATOM 10888 N N . ALA C 1 374 ? 3.202 10.323 -81.205 1.00 7.74 367 ALA C N 1
ATOM 10889 C CA . ALA C 1 374 ? 3.961 9.722 -82.300 1.00 8.91 367 ALA C CA 1
ATOM 10890 C C . ALA C 1 374 ? 5.454 9.700 -81.982 1.00 9.09 367 ALA C C 1
ATOM 10891 O O . ALA C 1 374 ? 6.139 8.693 -82.211 1.00 10.55 367 ALA C O 1
ATOM 10893 N N . ASN C 1 375 ? 5.969 10.801 -81.439 1.00 8.41 368 ASN C N 1
ATOM 10894 C CA . ASN C 1 375 ? 7.397 10.922 -81.178 1.00 9.13 368 ASN C CA 1
ATOM 10895 C C . ASN C 1 375 ? 7.854 9.941 -80.101 1.00 8.86 368 ASN C C 1
ATOM 10896 O O . ASN C 1 375 ? 8.967 9.408 -80.175 1.00 9.15 368 ASN C O 1
ATOM 10901 N N . ARG C 1 376 ? 7.022 9.690 -79.091 1.00 8.16 369 ARG C N 1
ATOM 10902 C CA . ARG C 1 376 ? 7.445 8.844 -77.979 1.00 8.13 369 ARG C CA 1
ATOM 10903 C C . ARG C 1 376 ? 7.169 7.366 -78.240 1.00 8.22 369 ARG C C 1
ATOM 10904 O O . ARG C 1 376 ? 8.005 6.512 -77.919 1.00 9.46 369 ARG C O 1
ATOM 10912 N N . TYR C 1 377 ? 6.017 7.045 -78.838 1.00 8.00 370 TYR C N 1
ATOM 10913 C CA . TYR C 1 377 ? 5.560 5.668 -78.934 1.00 8.62 370 TYR C CA 1
ATOM 10914 C C . TYR C 1 377 ? 5.427 5.155 -80.357 1.00 10.09 370 TYR C C 1
ATOM 10915 O O . TYR C 1 377 ? 5.209 3.950 -80.537 1.00 10.27 370 TYR C O 1
ATOM 10924 N N . GLN C 1 378 ? 5.526 6.028 -81.361 1.00 9.63 371 GLN C N 1
ATOM 10925 C CA . GLN C 1 378 ? 5.356 5.657 -82.769 1.00 9.33 371 GLN C CA 1
ATOM 10926 C C . GLN C 1 378 ? 4.005 5.008 -83.033 1.00 12.02 371 GLN C C 1
ATOM 10927 O O . GLN C 1 378 ? 3.876 4.183 -83.938 1.00 14.64 371 GLN C O 1
ATOM 10933 N N . LEU C 1 379 ? 2.991 5.399 -82.275 1.00 10.25 372 LEU C N 1
ATOM 10934 C CA . LEU C 1 379 ? 1.674 4.785 -82.426 1.00 9.33 372 LEU C CA 1
ATOM 10935 C C . LEU C 1 379 ? 0.762 5.648 -83.280 1.00 9.85 372 LEU C C 1
ATOM 10936 O O . LEU C 1 379 ? 0.786 6.882 -83.169 1.00 11.07 372 LEU C O 1
ATOM 10941 N N . PRO C 1 380 ? -0.072 5.011 -84.103 1.00 10.19 373 PRO C N 1
ATOM 10942 C CA . PRO C 1 380 ? -1.226 5.715 -84.665 1.00 10.94 373 PRO C CA 1
ATOM 10943 C C . PRO C 1 380 ? -2.153 6.151 -83.541 1.00 9.96 373 PRO C C 1
ATOM 10944 O O . PRO C 1 380 ? -2.143 5.596 -82.439 1.00 9.93 373 PRO C O 1
ATOM 10948 N N . ILE C 1 381 ? -2.960 7.166 -83.828 1.00 9.43 374 ILE C N 1
ATOM 10949 C CA . ILE C 1 381 ? -3.849 7.762 -82.833 1.00 8.85 374 ILE C CA 1
ATOM 10950 C C . ILE C 1 381 ? -5.271 7.781 -83.365 1.00 9.21 374 ILE C C 1
ATOM 10951 O O . ILE C 1 381 ? -5.505 8.201 -84.506 1.00 10.49 374 ILE C O 1
ATOM 10956 N N . LEU C 1 382 ? -6.220 7.358 -82.533 1.00 8.37 375 LEU C N 1
ATOM 10957 C CA . LEU C 1 382 ? -7.633 7.581 -82.798 1.00 8.82 375 LEU C CA 1
ATOM 10958 C C . LEU C 1 382 ? -8.079 8.652 -81.819 1.00 8.20 375 LEU C C 1
ATOM 10959 O O . LEU C 1 382 ? -7.982 8.459 -80.604 1.00 8.78 375 LEU C O 1
ATOM 10964 N N . ILE C 1 383 ? -8.524 9.796 -82.333 1.00 7.50 376 ILE C N 1
ATOM 10965 C CA . ILE C 1 383 ? -9.063 10.820 -81.445 1.00 7.74 376 ILE C CA 1
ATOM 10966 C C . ILE C 1 383 ? -10.486 10.397 -81.111 1.00 8.20 376 ILE C C 1
ATOM 10967 O O . ILE C 1 383 ? -11.367 10.399 -81.975 1.00 8.73 376 ILE C O 1
ATOM 10972 N N . THR C 1 384 ? -10.691 9.972 -79.872 1.00 7.61 377 THR C N 1
ATOM 10973 C CA . THR C 1 384 ? -11.943 9.355 -79.468 1.00 8.61 377 THR C CA 1
ATOM 10974 C C . THR C 1 384 ? -12.952 10.348 -78.918 1.00 7.70 377 THR C C 1
ATOM 10975 O O . THR C 1 384 ? -14.132 9.996 -78.788 1.00 7.88 377 THR C O 1
ATOM 10979 N N . GLU C 1 385 ? -12.526 11.569 -78.599 1.00 7.58 378 GLU C N 1
ATOM 10980 C CA . GLU C 1 385 ? -13.414 12.559 -78.004 1.00 7.62 378 GLU C CA 1
ATOM 10981 C C . GLU C 1 385 ? -12.777 13.932 -78.109 1.00 7.33 378 GLU C C 1
ATOM 10982 O O . GLU C 1 385 ? -11.645 14.128 -77.660 1.00 8.44 378 GLU C O 1
ATOM 10988 N N . ASN C 1 386 ? -13.520 14.881 -78.669 1.00 7.47 379 ASN C N 1
ATOM 10989 C CA . ASN C 1 386 ? -13.153 16.291 -78.665 1.00 7.80 379 ASN C CA 1
ATOM 10990 C C . ASN C 1 386 ? -14.430 17.040 -79.004 1.00 7.88 379 ASN C C 1
ATOM 10991 O O . ASN C 1 386 ? -15.119 16.663 -79.954 1.00 9.11 379 ASN C O 1
ATOM 10996 N N . GLY C 1 387 ? -14.755 18.078 -78.239 1.00 8.40 380 GLY C N 1
ATOM 10997 C CA . GLY C 1 387 ? -15.995 18.792 -78.503 1.00 8.88 380 GLY C CA 1
ATOM 10998 C C . GLY C 1 387 ? -16.155 19.956 -77.551 1.00 8.83 380 GLY C C 1
ATOM 10999 O O . GLY C 1 387 ? -15.325 20.179 -76.665 1.00 9.76 380 GLY C O 1
ATOM 11000 N N . LEU C 1 388 ? -17.248 20.698 -77.742 1.00 8.63 381 LEU C N 1
ATOM 11001 C CA . LEU C 1 388 ? -17.533 21.903 -76.972 1.00 9.48 381 LEU C CA 1
ATOM 11002 C C . LEU C 1 388 ? -18.908 21.777 -76.334 1.00 8.71 381 LEU C C 1
ATOM 11003 O O . LEU C 1 388 ? -19.907 21.520 -77.016 1.00 9.81 381 LEU C O 1
ATOM 11008 N N . GLY C 1 389 ? -18.968 21.982 -75.007 1.00 9.01 382 GLY C N 1
ATOM 11009 C CA . GLY C 1 389 ? -20.231 22.012 -74.289 1.00 10.20 382 GLY C CA 1
ATOM 11010 C C . GLY C 1 389 ? -20.675 23.443 -74.057 1.00 10.17 382 GLY C C 1
ATOM 11011 O O . GLY C 1 389 ? -19.888 24.285 -73.619 1.00 12.28 382 GLY C O 1
ATOM 11012 N N . GLU C 1 390 ? -21.953 23.711 -74.328 1.00 9.97 383 GLU C N 1
ATOM 11013 C CA . GLU C 1 390 ? -22.456 25.075 -74.206 1.00 11.45 383 GLU C CA 1
ATOM 11014 C C . GLU C 1 390 ? -23.966 25.030 -73.997 1.00 11.21 383 GLU C C 1
ATOM 11015 O O . GLU C 1 390 ? -24.619 24.020 -74.277 1.00 11.42 383 GLU C O 1
ATOM 11021 N N . PHE C 1 391 ? -24.508 26.144 -73.495 1.00 11.79 384 PHE C N 1
ATOM 11022 C CA . PHE C 1 391 ? -25.951 26.311 -73.271 1.00 14.13 384 PHE C CA 1
ATOM 11023 C C . PHE C 1 391 ? -26.676 26.688 -74.567 1.00 16.48 384 PHE C C 1
ATOM 11024 O O . PHE C 1 391 ? -27.140 27.820 -74.740 1.00 19.49 384 PHE C O 1
ATOM 11032 N N . ASP C 1 392 ? -26.864 25.704 -75.446 1.00 13.92 385 ASP C N 1
ATOM 11033 C CA . ASP C 1 392 ? -27.499 25.946 -76.741 1.00 14.25 385 ASP C CA 1
ATOM 11034 C C . ASP C 1 392 ? -28.963 26.348 -76.562 1.00 14.52 385 ASP C C 1
ATOM 11035 O O . ASP C 1 392 ? -29.668 25.802 -75.713 1.00 16.55 385 ASP C O 1
ATOM 11040 N N . THR C 1 393 ? -29.421 27.293 -77.386 1.00 15.35 386 THR C N 1
ATOM 11041 C CA . THR C 1 393 ? -30.791 27.801 -77.358 1.00 17.05 386 THR C CA 1
ATOM 11042 C C . THR C 1 393 ? -31.605 27.211 -78.505 1.00 16.60 386 THR C C 1
ATOM 11043 O O . THR C 1 393 ? -31.169 27.235 -79.662 1.00 17.78 386 THR C O 1
ATOM 11047 N N . LEU C 1 394 ? -32.792 26.697 -78.187 1.00 15.43 387 LEU C N 1
ATOM 11048 C CA . LEU C 1 394 ? -33.734 26.227 -79.196 1.00 16.21 387 LEU C CA 1
ATOM 11049 C C . LEU C 1 394 ? -34.587 27.409 -79.637 1.00 17.47 387 LEU C C 1
ATOM 11050 O O . LEU C 1 394 ? -35.401 27.921 -78.861 1.00 18.94 387 LEU C O 1
ATOM 11055 N N . GLU C 1 395 ? -34.404 27.837 -80.864 1.00 18.67 388 GLU C N 1
ATOM 11056 C CA A GLU C 1 395 ? -35.123 28.977 -81.404 0.60 20.25 388 GLU C CA 1
ATOM 11057 C CA B GLU C 1 395 ? -35.123 28.976 -81.406 0.40 20.43 388 GLU C CA 1
ATOM 11058 C C . GLU C 1 395 ? -36.385 28.510 -82.113 1.00 20.52 388 GLU C C 1
ATOM 11059 O O . GLU C 1 395 ? -36.501 27.339 -82.490 1.00 19.74 388 GLU C O 1
ATOM 11070 N N . PRO C 1 396 ? -37.362 29.404 -82.289 1.00 21.68 389 PRO C N 1
ATOM 11071 C CA . PRO C 1 396 ? -38.589 29.027 -82.998 1.00 22.27 389 PRO C CA 1
ATOM 11072 C C . PRO C 1 396 ? -38.286 28.405 -84.354 1.00 22.59 389 PRO C C 1
ATOM 11073 O O . PRO C 1 396 ? -37.319 28.767 -85.027 1.00 23.57 389 PRO C O 1
ATOM 11077 N N . GLY C 1 397 ? -39.118 27.440 -84.739 1.00 22.12 390 GLY C N 1
ATOM 11078 C CA . GLY C 1 397 ? -38.884 26.691 -85.952 1.00 21.64 390 GLY C CA 1
ATOM 11079 C C . GLY C 1 397 ? -37.881 25.571 -85.807 1.00 21.26 390 GLY C C 1
ATOM 11080 O O . GLY C 1 397 ? -37.397 25.058 -86.821 1.00 22.34 390 GLY C O 1
ATOM 11081 N N . ASP C 1 398 ? -37.550 25.182 -84.575 1.00 19.03 391 ASP C N 1
ATOM 11082 C CA . ASP C 1 398 ? -36.587 24.115 -84.307 1.00 17.35 391 ASP C CA 1
ATOM 11083 C C . ASP C 1 398 ? -35.241 24.395 -84.979 1.00 17.33 391 ASP C C 1
ATOM 11084 O O . ASP C 1 398 ? -34.737 23.609 -85.782 1.00 18.25 391 ASP C O 1
ATOM 11089 N N . ILE C 1 399 ? -34.681 25.553 -84.644 1.00 16.09 392 ILE C N 1
ATOM 11090 C CA . ILE C 1 399 ? -33.382 25.992 -85.139 1.00 16.52 392 ILE C CA 1
ATOM 11091 C C . ILE C 1 399 ? -32.453 26.131 -83.945 1.00 15.43 392 ILE C C 1
ATOM 11092 O O . ILE C 1 399 ? -32.832 26.723 -82.928 1.00 16.42 392 ILE C O 1
ATOM 11097 N N . VAL C 1 400 ? -31.247 25.579 -84.060 1.00 13.31 393 VAL C N 1
ATOM 11098 C CA . VAL C 1 400 ? -30.211 25.746 -83.047 1.00 13.33 393 VAL C CA 1
ATOM 11099 C C . VAL C 1 400 ? -28.966 26.250 -83.763 1.00 12.82 393 VAL C C 1
ATOM 11100 O O . VAL C 1 400 ? -28.354 25.513 -84.543 1.00 14.66 393 VAL C O 1
ATOM 11104 N N . ASN C 1 401 ? -28.615 27.510 -83.535 1.00 12.75 394 ASN C N 1
ATOM 11105 C CA . ASN C 1 401 ? -27.456 28.142 -84.169 1.00 14.30 394 ASN C CA 1
ATOM 11106 C C . ASN C 1 401 ? -26.259 28.061 -83.236 1.00 14.82 394 ASN C C 1
ATOM 11107 O O . ASN C 1 401 ? -26.206 28.757 -82.218 1.00 16.99 394 ASN C O 1
ATOM 11112 N N . ASP C 1 402 ? -25.347 27.138 -83.535 1.00 11.98 395 ASP C N 1
ATOM 11113 C CA . ASP C 1 402 ? -24.166 26.947 -82.704 1.00 10.38 395 ASP C CA 1
ATOM 11114 C C . ASP C 1 402 ? -22.860 27.249 -83.440 1.00 10.54 395 ASP C C 1
ATOM 11115 O O . ASP C 1 402 ? -21.962 26.394 -83.489 1.00 10.86 395 ASP C O 1
ATOM 11120 N N . ASP C 1 403 ? -22.721 28.476 -83.972 1.00 11.39 396 ASP C N 1
ATOM 11121 C CA . ASP C 1 403 ? -21.476 28.849 -84.650 1.00 12.36 396 ASP C CA 1
ATOM 11122 C C . ASP C 1 403 ? -20.259 28.674 -83.753 1.00 11.90 396 ASP C C 1
ATOM 11123 O O . ASP C 1 403 ? -19.169 28.388 -84.255 1.00 11.80 396 ASP C O 1
ATOM 11128 N N . TYR C 1 404 ? -20.421 28.848 -82.437 1.00 11.16 397 TYR C N 1
ATOM 11129 C CA . TYR C 1 404 ? -19.302 28.678 -81.509 1.00 10.64 397 TYR C CA 1
ATOM 11130 C C . TYR C 1 404 ? -18.780 27.242 -81.525 1.00 10.41 397 TYR C C 1
ATOM 11131 O O . TYR C 1 404 ? -17.572 27.004 -81.370 1.00 10.31 397 TYR C O 1
ATOM 11140 N N . ARG C 1 405 ? -19.679 26.268 -81.670 1.00 9.70 398 ARG C N 1
ATOM 11141 C CA . ARG C 1 405 ? -19.256 24.873 -81.753 1.00 9.75 398 ARG C CA 1
ATOM 11142 C C . ARG C 1 405 ? -18.544 24.598 -83.071 1.00 10.42 398 ARG C C 1
ATOM 11143 O O . ARG C 1 405 ? -17.518 23.901 -83.100 1.00 10.10 398 ARG C O 1
ATOM 11151 N N . ILE C 1 406 ? -19.065 25.154 -84.167 1.00 9.95 399 ILE C N 1
ATOM 11152 C CA . ILE C 1 406 ? -18.380 25.046 -85.452 1.00 10.30 399 ILE C CA 1
ATOM 11153 C C . ILE C 1 406 ? -16.971 25.618 -85.353 1.00 10.43 399 ILE C C 1
ATOM 11154 O O . ILE C 1 406 ? -16.008 25.008 -85.820 1.00 10.46 399 ILE C O 1
ATOM 11159 N N . ASP C 1 407 ? -16.825 26.801 -84.748 1.00 10.43 400 ASP C N 1
ATOM 11160 C CA . ASP C 1 407 ? -15.500 27.416 -84.640 1.00 11.08 400 ASP C CA 1
ATOM 11161 C C . ASP C 1 407 ? -14.538 26.509 -83.879 1.00 9.23 400 ASP C C 1
ATOM 11162 O O . ASP C 1 407 ? -13.389 26.289 -84.306 1.00 9.97 400 ASP C O 1
ATOM 11167 N N . TYR C 1 408 ? -14.992 25.975 -82.742 1.00 9.43 401 TYR C N 1
ATOM 11168 C CA . TYR C 1 408 ? -14.137 25.110 -81.934 1.00 9.00 401 TYR C CA 1
ATOM 11169 C C . TYR C 1 408 ? -13.721 23.858 -82.711 1.00 9.07 401 TYR C C 1
ATOM 11170 O O . TYR C 1 408 ? -12.527 23.499 -82.775 1.00 8.52 401 TYR C O 1
ATOM 11179 N N . LEU C 1 409 ? -14.699 23.167 -83.301 1.00 8.68 402 LEU C N 1
ATOM 11180 C CA . LEU C 1 409 ? -14.383 21.936 -84.015 1.00 8.60 402 LEU C CA 1
ATOM 11181 C C . LEU C 1 409 ? -13.503 22.212 -85.225 1.00 8.92 402 LEU C C 1
ATOM 11182 O O . LEU C 1 409 ? -12.529 21.493 -85.463 1.00 9.13 402 LEU C O 1
ATOM 11187 N N . ARG C 1 410 ? -13.823 23.260 -85.990 1.00 8.92 403 ARG C N 1
ATOM 11188 C CA . ARG C 1 410 ? -13.017 23.613 -87.156 1.00 9.65 403 ARG C CA 1
ATOM 11189 C C . ARG C 1 410 ? -11.557 23.797 -86.772 1.00 9.47 403 ARG C C 1
ATOM 11190 O O . ARG C 1 410 ? -10.655 23.289 -87.449 1.00 10.04 403 ARG C O 1
ATOM 11198 N N . ARG C 1 411 ? -11.306 24.545 -85.692 1.00 8.73 404 ARG C N 1
ATOM 11199 C CA . ARG C 1 411 ? -9.923 24.819 -85.311 1.00 8.78 404 ARG C CA 1
ATOM 11200 C C . ARG C 1 411 ? -9.183 23.547 -84.910 1.00 8.66 404 ARG C C 1
ATOM 11201 O O . ARG C 1 411 ? -7.990 23.377 -85.235 1.00 9.29 404 ARG C O 1
ATOM 11209 N N . HIS C 1 412 ? -9.865 22.636 -84.208 1.00 8.04 405 HIS C N 1
ATOM 11210 C CA . HIS C 1 412 ? -9.211 21.373 -83.858 1.00 8.08 405 HIS C CA 1
ATOM 11211 C C . HIS C 1 412 ? -8.965 20.489 -85.079 1.00 8.36 405 HIS C C 1
ATOM 11212 O O . HIS C 1 412 ? -7.875 19.923 -85.233 1.00 8.88 405 HIS C O 1
ATOM 11219 N N . VAL C 1 413 ? -9.943 20.394 -85.982 1.00 9.02 406 VAL C N 1
ATOM 11220 C CA . VAL C 1 413 ? -9.745 19.600 -87.196 1.00 10.07 406 VAL C CA 1
ATOM 11221 C C . VAL C 1 413 ? -8.599 20.165 -88.035 1.00 9.57 406 VAL C C 1
ATOM 11222 O O . VAL C 1 413 ? -7.793 19.410 -88.604 1.00 9.67 406 VAL C O 1
ATOM 11226 N N . GLN C 1 414 ? -8.481 21.500 -88.096 1.00 9.19 407 GLN C N 1
ATOM 11227 C CA A GLN C 1 414 ? -7.372 22.121 -88.820 0.58 9.36 407 GLN C CA 1
ATOM 11228 C CA B GLN C 1 414 ? -7.373 22.089 -88.839 0.42 9.42 407 GLN C CA 1
ATOM 11229 C C . GLN C 1 414 ? -6.031 21.695 -88.233 1.00 9.46 407 GLN C C 1
ATOM 11230 O O . GLN C 1 414 ? -5.071 21.400 -88.972 1.00 10.13 407 GLN C O 1
ATOM 11241 N N . GLU C 1 415 ? -5.940 21.669 -86.894 1.00 9.01 408 GLU C N 1
ATOM 11242 C CA . GLU C 1 415 ? -4.681 21.259 -86.276 1.00 9.25 408 GLU C CA 1
ATOM 11243 C C . GLU C 1 415 ? -4.395 19.776 -86.485 1.00 8.98 408 GLU C C 1
ATOM 11244 O O . GLU C 1 415 ? -3.225 19.383 -86.601 1.00 9.25 408 GLU C O 1
ATOM 11250 N N . ILE C 1 416 ? -5.433 18.935 -86.524 1.00 8.74 409 ILE C N 1
ATOM 11251 C CA . ILE C 1 416 ? -5.232 17.530 -86.867 1.00 9.28 409 ILE C CA 1
ATOM 11252 C C . ILE C 1 416 ? -4.632 17.407 -88.255 1.00 8.90 409 ILE C C 1
ATOM 11253 O O . ILE C 1 416 ? -3.704 16.618 -88.477 1.00 9.59 409 ILE C O 1
ATOM 11258 N N . GLN C 1 417 ? -5.133 18.193 -89.212 1.00 8.76 410 GLN C N 1
ATOM 11259 C CA . GLN C 1 417 ? -4.559 18.124 -90.550 1.00 9.57 410 GLN C CA 1
ATOM 11260 C C . GLN C 1 417 ? -3.090 18.521 -90.536 1.00 10.05 410 GLN C C 1
ATOM 11261 O O . GLN C 1 417 ? -2.269 17.943 -91.267 1.00 10.45 410 GLN C O 1
ATOM 11267 N N . ARG C 1 418 ? -2.737 19.513 -89.711 1.00 9.79 411 ARG C N 1
ATOM 11268 C CA . ARG C 1 418 ? -1.325 19.873 -89.594 1.00 10.25 411 ARG C CA 1
ATOM 11269 C C . ARG C 1 418 ? -0.502 18.746 -88.973 1.00 9.32 411 ARG C C 1
ATOM 11270 O O . ARG C 1 418 ? 0.643 18.511 -89.386 1.00 10.29 411 ARG C O 1
ATOM 11278 N N . ALA C 1 419 ? -1.060 18.033 -87.988 1.00 9.50 412 ALA C N 1
ATOM 11279 C CA . ALA C 1 419 ? -0.355 16.893 -87.403 1.00 8.81 412 ALA C CA 1
ATOM 11280 C C . ALA C 1 419 ? -0.154 15.772 -88.415 1.00 9.35 412 ALA C C 1
ATOM 11281 O O . ALA C 1 419 ? 0.923 15.173 -88.477 1.00 9.81 412 ALA C O 1
ATOM 11283 N N . ILE C 1 420 ? -1.168 15.492 -89.232 1.00 9.15 413 ILE C N 1
ATOM 11284 C CA . ILE C 1 420 ? -1.021 14.510 -90.298 1.00 10.07 413 ILE C CA 1
ATOM 11285 C C . ILE C 1 420 ? 0.076 14.940 -91.255 1.00 11.14 413 ILE C C 1
ATOM 11286 O O . ILE C 1 420 ? 0.913 14.127 -91.675 1.00 12.36 413 ILE C O 1
ATOM 11291 N N . THR C 1 421 ? 0.101 16.231 -91.600 1.00 10.71 414 THR C N 1
ATOM 11292 C CA . THR C 1 421 ? 1.134 16.730 -92.506 1.00 11.08 414 THR C CA 1
ATOM 11293 C C . THR C 1 421 ? 2.519 16.547 -91.897 1.00 11.88 414 THR C C 1
ATOM 11294 O O . THR C 1 421 ? 3.487 16.243 -92.610 1.00 13.47 414 THR C O 1
ATOM 11298 N N . ASP C 1 422 ? 2.630 16.717 -90.574 1.00 11.67 415 ASP C N 1
ATOM 11299 C CA . ASP C 1 422 ? 3.892 16.498 -89.877 1.00 12.06 415 ASP C CA 1
ATOM 11300 C C . ASP C 1 422 ? 4.322 15.038 -89.911 1.00 13.54 415 ASP C C 1
ATOM 11301 O O . ASP C 1 422 ? 5.506 14.755 -89.714 1.00 15.65 415 ASP C O 1
ATOM 11306 N N . GLY C 1 423 ? 3.386 14.110 -90.108 1.00 13.05 416 GLY C N 1
ATOM 11307 C CA . GLY C 1 423 ? 3.714 12.700 -90.139 1.00 12.36 416 GLY C CA 1
ATOM 11308 C C . GLY C 1 423 ? 3.036 11.841 -89.091 1.00 12.52 416 GLY C C 1
ATOM 11309 O O . GLY C 1 423 ? 3.346 10.652 -88.980 1.00 13.89 416 GLY C O 1
ATOM 11310 N N . VAL C 1 424 ? 2.121 12.407 -88.307 1.00 10.82 417 VAL C N 1
ATOM 11311 C CA . VAL C 1 424 ? 1.365 11.609 -87.345 1.00 10.62 417 VAL C CA 1
ATOM 11312 C C . VAL C 1 424 ? 0.313 10.801 -88.091 1.00 10.86 417 VAL C C 1
ATOM 11313 O O . VAL C 1 424 ? -0.365 11.322 -88.984 1.00 11.89 417 VAL C O 1
ATOM 11317 N N . ASP C 1 425 ? 0.170 9.525 -87.732 1.00 9.69 418 ASP C N 1
ATOM 11318 C CA . ASP C 1 425 ? -0.857 8.664 -88.327 1.00 11.35 418 ASP C CA 1
ATOM 11319 C C . ASP C 1 425 ? -2.117 8.788 -87.479 1.00 11.11 418 ASP C C 1
ATOM 11320 O O . ASP C 1 425 ? -2.231 8.168 -86.417 1.00 14.30 418 ASP C O 1
ATOM 11325 N N . VAL C 1 426 ? -3.056 9.614 -87.920 1.00 10.53 419 VAL C N 1
ATOM 11326 C CA . VAL C 1 426 ? -4.320 9.802 -87.217 1.00 9.47 419 VAL C CA 1
ATOM 11327 C C . VAL C 1 426 ? -5.387 8.995 -87.946 1.00 9.75 419 VAL C C 1
ATOM 11328 O O . VAL C 1 426 ? -5.647 9.226 -89.134 1.00 12.25 419 VAL C O 1
ATOM 11332 N N . LEU C 1 427 ? -6.000 8.045 -87.235 1.00 9.91 420 LEU C N 1
ATOM 11333 C CA . LEU C 1 427 ? -6.948 7.118 -87.849 1.00 10.75 420 LEU C CA 1
ATOM 11334 C C . LEU C 1 427 ? -8.338 7.717 -88.007 1.00 9.96 420 LEU C C 1
ATOM 11335 O O . LEU C 1 427 ? -9.093 7.310 -88.905 1.00 11.16 420 LEU C O 1
ATOM 11340 N N . GLY C 1 428 ? -8.691 8.674 -87.159 1.00 9.23 421 GLY C N 1
ATOM 11341 C CA . GLY C 1 428 ? -10.032 9.220 -87.193 1.00 9.55 421 GLY C CA 1
ATOM 11342 C C . GLY C 1 428 ? -10.202 10.236 -86.089 1.00 9.17 421 GLY C C 1
ATOM 11343 O O . GLY C 1 428 ? -9.296 10.470 -85.280 1.00 9.92 421 GLY C O 1
ATOM 11344 N N . TYR C 1 429 ? -11.395 10.823 -86.064 1.00 8.70 422 TYR C N 1
ATOM 11345 C CA . TYR C 1 429 ? -11.713 11.927 -85.167 1.00 8.27 422 TYR C CA 1
ATOM 11346 C C . TYR C 1 429 ? -13.162 11.773 -84.764 1.00 8.59 422 TYR C C 1
ATOM 11347 O O . TYR C 1 429 ? -14.041 11.871 -85.620 1.00 8.84 422 TYR C O 1
ATOM 11356 N N . CYS C 1 430 ? -13.411 11.549 -83.482 1.00 7.70 423 CYS C N 1
ATOM 11357 C CA . CYS C 1 430 ? -14.769 11.363 -82.984 1.00 8.82 423 CYS C CA 1
ATOM 11358 C C . CYS C 1 430 ? -15.185 12.614 -82.231 1.00 9.35 423 CYS C C 1
ATOM 11359 O O . CYS C 1 430 ? -14.719 12.853 -81.110 1.00 9.96 423 CYS C O 1
ATOM 11362 N N . ALA C 1 431 ? -16.058 13.407 -82.845 1.00 8.34 424 ALA C N 1
ATOM 11363 C CA . ALA C 1 431 ? -16.580 14.578 -82.160 1.00 9.57 424 ALA C CA 1
ATOM 11364 C C . ALA C 1 431 ? -17.440 14.144 -80.980 1.00 8.66 424 ALA C C 1
ATOM 11365 O O . ALA C 1 431 ? -18.209 13.178 -81.059 1.00 8.62 424 ALA C O 1
ATOM 11367 N N . TRP C 1 432 ? -17.287 14.857 -79.877 1.00 8.54 425 TRP C N 1
ATOM 11368 C CA . TRP C 1 432 ? -18.094 14.629 -78.685 1.00 8.21 425 TRP C CA 1
ATOM 11369 C C . TRP C 1 432 ? -19.117 15.745 -78.596 1.00 8.18 425 TRP C C 1
ATOM 11370 O O . TRP C 1 432 ? -18.741 16.880 -78.344 1.00 8.80 425 TRP C O 1
ATOM 11381 N N . SER C 1 433 ? -20.403 15.467 -78.805 1.00 8.29 426 SER C N 1
ATOM 11382 C CA . SER C 1 433 ? -20.978 14.136 -78.959 1.00 8.02 426 SER C CA 1
ATOM 11383 C C . SER C 1 433 ? -21.937 14.125 -80.157 1.00 8.37 426 SER C C 1
ATOM 11384 O O . SER C 1 433 ? -22.153 15.160 -80.791 1.00 8.57 426 SER C O 1
ATOM 11387 N N . PHE C 1 434 ? -22.522 12.971 -80.488 1.00 7.91 427 PHE C N 1
ATOM 11388 C CA . PHE C 1 434 ? -23.456 12.963 -81.610 1.00 8.70 427 PHE C CA 1
ATOM 11389 C C . PHE C 1 434 ? -24.761 13.657 -81.249 1.00 9.14 427 PHE C C 1
ATOM 11390 O O . PHE C 1 434 ? -25.136 14.652 -81.880 1.00 9.10 427 PHE C O 1
ATOM 11398 N N . THR C 1 435 ? -25.472 13.144 -80.245 1.00 8.79 428 THR C N 1
ATOM 11399 C CA . THR C 1 435 ? -26.613 13.846 -79.668 1.00 8.37 428 THR C CA 1
ATOM 11400 C C . THR C 1 435 ? -26.218 14.432 -78.323 1.00 7.83 428 THR C C 1
ATOM 11401 O O . THR C 1 435 ? -25.276 13.973 -77.673 1.00 7.90 428 THR C O 1
ATOM 11405 N N . ASP C 1 436 ? -26.989 15.425 -77.883 1.00 7.80 429 ASP C N 1
ATOM 11406 C CA . ASP C 1 436 ? -26.893 15.870 -76.498 1.00 8.29 429 ASP C CA 1
ATOM 11407 C C . ASP C 1 436 ? -27.052 14.678 -75.563 1.00 9.54 429 ASP C C 1
ATOM 11408 O O . ASP C 1 436 ? -27.684 13.667 -75.901 1.00 9.67 429 ASP C O 1
ATOM 11413 N N . LEU C 1 437 ? -26.464 14.793 -74.377 1.00 9.46 430 LEU C N 1
ATOM 11414 C CA . LEU C 1 437 ? -26.468 13.669 -73.455 1.00 10.68 430 LEU C CA 1
ATOM 11415 C C . LEU C 1 437 ? -26.522 14.161 -72.019 1.00 8.29 430 LEU C C 1
ATOM 11416 O O . LEU C 1 437 ? -26.444 15.359 -71.742 1.00 9.19 430 LEU C O 1
ATOM 11421 N N . LEU C 1 438 ? -26.712 13.210 -71.111 1.00 8.34 431 LEU C N 1
ATOM 11422 C CA . LEU C 1 438 ? -26.679 13.481 -69.679 1.00 7.78 431 LEU C CA 1
ATOM 11423 C C . LEU C 1 438 ? -25.231 13.618 -69.214 1.00 8.52 431 LEU C C 1
ATOM 11424 O O . LEU C 1 438 ? -24.397 12.757 -69.506 1.00 9.40 431 LEU C O 1
ATOM 11429 N N . SER C 1 439 ? -24.926 14.693 -68.484 1.00 9.03 432 SER C N 1
ATOM 11430 C CA . SER C 1 439 ? -23.624 14.775 -67.835 1.00 9.41 432 SER C CA 1
ATOM 11431 C C . SER C 1 439 ? -23.646 13.982 -66.529 1.00 9.42 432 SER C C 1
ATOM 11432 O O . SER C 1 439 ? -24.698 13.721 -65.946 1.00 10.41 432 SER C O 1
ATOM 11435 N N . TRP C 1 440 ? -22.455 13.598 -66.070 1.00 9.55 433 TRP C N 1
ATOM 11436 C CA . TRP C 1 440 ? -22.352 12.705 -64.920 1.00 9.78 433 TRP C CA 1
ATOM 11437 C C . TRP C 1 440 ? -22.955 13.315 -63.663 1.00 9.38 433 TRP C C 1
ATOM 11438 O O . TRP C 1 440 ? -23.670 12.632 -62.919 1.00 9.75 433 TRP C O 1
ATOM 11449 N N . LEU C 1 441 ? -22.675 14.594 -63.404 1.00 8.26 434 LEU C N 1
ATOM 11450 C CA . LEU C 1 441 ? -23.087 15.243 -62.165 1.00 9.55 434 LEU C CA 1
ATOM 11451 C C . LEU C 1 441 ? -23.860 16.534 -62.371 1.00 9.36 434 LEU C C 1
ATOM 11452 O O . LEU C 1 441 ? -24.369 17.078 -61.387 1.00 9.81 434 LEU C O 1
ATOM 11457 N N . ASN C 1 442 ? -23.939 17.060 -63.594 1.00 9.52 435 ASN C N 1
ATOM 11458 C CA . ASN C 1 442 ? -24.415 18.419 -63.827 1.00 10.06 435 ASN C CA 1
ATOM 11459 C C . ASN C 1 442 ? -25.652 18.488 -64.711 1.00 10.70 435 ASN C C 1
ATOM 11460 O O . ASN C 1 442 ? -25.933 19.547 -65.273 1.00 11.03 435 ASN C O 1
ATOM 11465 N N . GLY C 1 443 ? -26.404 17.396 -64.835 1.00 9.83 436 GLY C N 1
ATOM 11466 C CA . GLY C 1 443 ? -27.636 17.490 -65.603 1.00 10.85 436 GLY C CA 1
ATOM 11467 C C . GLY C 1 443 ? -27.383 17.626 -67.100 1.00 10.39 436 GLY C C 1
ATOM 11468 O O . GLY C 1 443 ? -26.397 17.113 -67.645 1.00 10.25 436 GLY C O 1
ATOM 11469 N N . TYR C 1 444 ? -28.286 18.351 -67.775 1.00 9.59 437 TYR C N 1
ATOM 11470 C CA . TYR C 1 444 ? -28.353 18.356 -69.231 1.00 9.92 437 TYR C CA 1
ATOM 11471 C C . TYR C 1 444 ? -28.071 19.700 -69.886 1.00 9.74 437 TYR C C 1
ATOM 11472 O O . TYR C 1 444 ? -27.941 19.735 -71.111 1.00 10.67 437 TYR C O 1
ATOM 11481 N N . GLN C 1 445 ? -27.980 20.800 -69.135 1.00 10.36 438 GLN C N 1
ATOM 11482 C CA A GLN C 1 445 ? -28.013 22.114 -69.776 0.60 10.19 438 GLN C CA 1
ATOM 11483 C CA B GLN C 1 445 ? -28.005 22.123 -69.760 0.40 10.53 438 GLN C CA 1
ATOM 11484 C C . GLN C 1 445 ? -26.756 22.410 -70.586 1.00 10.20 438 GLN C C 1
ATOM 11485 O O . GLN C 1 445 ? -26.832 23.132 -71.587 1.00 10.84 438 GLN C O 1
ATOM 11496 N N . LYS C 1 446 ? -25.597 21.894 -70.178 1.00 9.88 439 LYS C N 1
ATOM 11497 C CA . LYS C 1 446 ? -24.374 22.086 -70.958 1.00 10.18 439 LYS C CA 1
ATOM 11498 C C . LYS C 1 446 ? -24.353 21.009 -72.037 1.00 9.96 439 LYS C C 1
ATOM 11499 O O . LYS C 1 446 ? -24.109 19.832 -71.757 1.00 12.48 439 LYS C O 1
ATOM 11505 N N . ARG C 1 447 ? -24.672 21.402 -73.271 1.00 9.01 440 ARG C N 1
ATOM 11506 C CA . ARG C 1 447 ? -24.937 20.472 -74.360 1.00 8.48 440 ARG C CA 1
ATOM 11507 C C . ARG C 1 447 ? -23.721 20.320 -75.261 1.00 8.41 440 ARG C C 1
ATOM 11508 O O . ARG C 1 447 ? -23.026 21.300 -75.550 1.00 9.13 440 ARG C O 1
ATOM 11516 N N . TYR C 1 448 ? -23.498 19.093 -75.746 1.00 8.31 441 TYR C N 1
ATOM 11517 C CA . TYR C 1 448 ? -22.339 18.781 -76.582 1.00 8.43 441 TYR C CA 1
ATOM 11518 C C . TYR C 1 448 ? -22.677 18.280 -77.978 1.00 7.83 441 TYR C C 1
ATOM 11519 O O . TYR C 1 448 ? -21.759 18.108 -78.786 1.00 8.95 441 TYR C O 1
ATOM 11528 N N . GLY C 1 449 ? -23.942 18.036 -78.299 1.00 8.62 442 GLY C N 1
ATOM 11529 C CA . GLY C 1 449 ? -24.247 17.290 -79.505 1.00 9.37 442 GLY C CA 1
ATOM 11530 C C . GLY C 1 449 ? -24.205 18.110 -80.784 1.00 8.32 442 GLY C C 1
ATOM 11531 O O . GLY C 1 449 ? -24.289 19.342 -80.798 1.00 9.00 442 GLY C O 1
ATOM 11532 N N . PHE C 1 450 ? -24.063 17.386 -81.897 1.00 8.08 443 PHE C N 1
ATOM 11533 C CA . PHE C 1 450 ? -24.490 17.919 -83.187 1.00 8.11 443 PHE C CA 1
ATOM 11534 C C . PHE C 1 450 ? -26.006 17.948 -83.288 1.00 8.15 443 PHE C C 1
ATOM 11535 O O . PHE C 1 450 ? -26.555 18.712 -84.094 1.00 9.76 443 PHE C O 1
ATOM 11543 N N . VAL C 1 451 ? -26.673 17.093 -82.517 1.00 8.20 444 VAL C N 1
ATOM 11544 C CA . VAL C 1 451 ? -28.119 16.933 -82.532 1.00 8.77 444 VAL C CA 1
ATOM 11545 C C . VAL C 1 451 ? -28.642 17.323 -81.155 1.00 8.45 444 VAL C C 1
ATOM 11546 O O . VAL C 1 451 ? -28.285 16.705 -80.143 1.00 8.22 444 VAL C O 1
ATOM 11550 N N . TYR C 1 452 ? -29.452 18.374 -81.121 1.00 9.26 445 TYR C N 1
ATOM 11551 C CA . TYR C 1 452 ? -30.101 18.829 -79.904 1.00 8.31 445 TYR C CA 1
ATOM 11552 C C . TYR C 1 452 ? -31.173 17.827 -79.504 1.00 9.35 445 TYR C C 1
ATOM 11553 O O . TYR C 1 452 ? -31.906 17.315 -80.355 1.00 10.24 445 TYR C O 1
ATOM 11562 N N . VAL C 1 453 ? -31.255 17.519 -78.212 1.00 9.70 446 VAL C N 1
ATOM 11563 C CA . VAL C 1 453 ? -32.336 16.683 -77.697 1.00 8.96 446 VAL C CA 1
ATOM 11564 C C . VAL C 1 453 ? -33.243 17.542 -76.831 1.00 8.49 446 VAL C C 1
ATOM 11565 O O . VAL C 1 453 ? -32.791 18.153 -75.854 1.00 9.54 446 VAL C O 1
ATOM 11569 N N . ASN C 1 454 ? -34.529 17.574 -77.183 1.00 9.73 447 ASN C N 1
ATOM 11570 C CA . ASN C 1 454 ? -35.500 18.404 -76.475 1.00 10.38 447 ASN C CA 1
ATOM 11571 C C . ASN C 1 454 ? -35.905 17.721 -75.170 1.00 10.74 447 ASN C C 1
ATOM 11572 O O . ASN C 1 454 ? -36.867 16.950 -75.111 1.00 11.79 447 ASN C O 1
ATOM 11577 N N . ARG C 1 455 ? -35.153 18.022 -74.116 1.00 11.01 448 ARG C N 1
ATOM 11578 C CA . ARG C 1 455 ? -35.462 17.670 -72.736 1.00 10.74 448 ARG C CA 1
ATOM 11579 C C . ARG C 1 455 ? -34.642 18.608 -71.863 1.00 12.23 448 ARG C C 1
ATOM 11580 O O . ARG C 1 455 ? -33.753 19.313 -72.344 1.00 13.27 448 ARG C O 1
ATOM 11588 N N . ASP C 1 456 ? -34.935 18.618 -70.569 1.00 11.72 449 ASP C N 1
ATOM 11589 C CA . ASP C 1 456 ? -34.151 19.451 -69.663 1.00 12.88 449 ASP C CA 1
ATOM 11590 C C . ASP C 1 456 ? -33.965 18.697 -68.353 1.00 11.49 449 ASP C C 1
ATOM 11591 O O . ASP C 1 456 ? -34.169 17.482 -68.272 1.00 11.41 449 ASP C O 1
ATOM 11596 N N . ASP C 1 457 ? -33.580 19.422 -67.305 1.00 11.34 450 ASP C N 1
ATOM 11597 C CA . ASP C 1 457 ? -33.336 18.781 -66.019 1.00 12.38 450 ASP C CA 1
ATOM 11598 C C . ASP C 1 457 ? -34.624 18.392 -65.310 1.00 13.54 450 ASP C C 1
ATOM 11599 O O . ASP C 1 457 ? -34.574 17.614 -64.352 1.00 14.76 450 ASP C O 1
ATOM 11604 N N . GLU C 1 458 ? -35.765 18.952 -65.717 1.00 14.21 451 GLU C N 1
ATOM 11605 C CA . GLU C 1 458 ? -37.025 18.689 -65.031 1.00 16.39 451 GLU C CA 1
ATOM 11606 C C . GLU C 1 458 ? -37.814 17.550 -65.656 1.00 16.00 451 GLU C C 1
ATOM 11607 O O . GLU C 1 458 ? -38.569 16.866 -64.947 1.00 18.16 451 GLU C O 1
ATOM 11613 N N . SER C 1 459 ? -37.704 17.348 -66.966 1.00 15.73 452 SER C N 1
ATOM 11614 C CA . SER C 1 459 ? -38.487 16.289 -67.591 1.00 15.60 452 SER C CA 1
ATOM 11615 C C . SER C 1 459 ? -37.914 15.955 -68.955 1.00 14.53 452 SER C C 1
ATOM 11616 O O . SER C 1 459 ? -37.104 16.696 -69.526 1.00 13.36 452 SER C O 1
ATOM 11619 N N . GLU C 1 460 ? -38.363 14.819 -69.474 1.00 14.19 453 GLU C N 1
ATOM 11620 C CA . GLU C 1 460 ? -37.896 14.351 -70.766 1.00 14.39 453 GLU C CA 1
ATOM 11621 C C . GLU C 1 460 ? -38.598 15.022 -71.938 1.00 11.29 453 GLU C C 1
ATOM 11622 O O . GLU C 1 460 ? -38.184 14.800 -73.077 1.00 11.62 453 GLU C O 1
ATOM 11628 N N . LYS C 1 461 ? -39.634 15.833 -71.696 1.00 11.66 454 LYS C N 1
ATOM 11629 C CA . LYS C 1 461 ? -40.404 16.481 -72.777 1.00 11.69 454 LYS C CA 1
ATOM 11630 C C . LYS C 1 461 ? -40.768 15.406 -73.800 1.00 11.70 454 LYS C C 1
ATOM 11631 O O . LYS C 1 461 ? -41.236 14.328 -73.410 1.00 12.42 454 LYS C O 1
ATOM 11637 N N . ASP C 1 462 ? -40.522 15.627 -75.089 1.00 10.76 455 ASP C N 1
ATOM 11638 C CA . ASP C 1 462 ? -40.774 14.624 -76.108 1.00 10.82 455 ASP C CA 1
ATOM 11639 C C . ASP C 1 462 ? -39.494 13.986 -76.613 1.00 10.76 455 ASP C C 1
ATOM 11640 O O . ASP C 1 462 ? -39.553 13.161 -77.532 1.00 12.06 455 ASP C O 1
ATOM 11645 N N . LEU C 1 463 ? -38.342 14.358 -76.050 1.00 10.85 456 LEU C N 1
ATOM 11646 C CA . LEU C 1 463 ? -37.046 13.798 -76.431 1.00 10.44 456 LEU C CA 1
ATOM 11647 C C . LEU C 1 463 ? -36.744 13.972 -77.913 1.00 11.35 456 LEU C C 1
ATOM 11648 O O . LEU C 1 463 ? -35.938 13.228 -78.477 1.00 11.83 456 LEU C O 1
ATOM 11653 N N . ARG C 1 464 ? -37.361 14.935 -78.584 1.00 11.19 457 ARG C N 1
ATOM 11654 C CA . ARG C 1 464 ? -37.157 14.976 -80.023 1.00 11.73 457 ARG C CA 1
ATOM 11655 C C . ARG C 1 464 ? -35.759 15.461 -80.386 1.00 10.63 457 ARG C C 1
ATOM 11656 O O . ARG C 1 464 ? -35.127 16.240 -79.663 1.00 10.36 457 ARG C O 1
ATOM 11664 N N . ARG C 1 465 ? -35.284 14.964 -81.522 1.00 10.43 458 ARG C N 1
ATOM 11665 C CA . ARG C 1 465 ? -33.955 15.261 -82.042 1.00 9.59 458 ARG C CA 1
ATOM 11666 C C . ARG C 1 465 ? -34.056 16.396 -83.054 1.00 10.23 458 ARG C C 1
ATOM 11667 O O . ARG C 1 465 ? -34.901 16.354 -83.952 1.00 12.24 458 ARG C O 1
ATOM 11675 N N . ILE C 1 466 ? -33.181 17.387 -82.925 1.00 10.17 459 ILE C N 1
ATOM 11676 C CA . ILE C 1 466 ? -33.200 18.582 -83.764 1.00 10.85 459 ILE C CA 1
ATOM 11677 C C . ILE C 1 466 ? -31.772 18.838 -84.231 1.00 10.95 459 ILE C C 1
ATOM 11678 O O . ILE C 1 466 ? -30.873 19.029 -83.408 1.00 11.44 459 ILE C O 1
ATOM 11683 N N . LYS C 1 467 ? -31.554 18.854 -85.542 1.00 10.85 460 LYS C N 1
ATOM 11684 C CA . LYS C 1 467 ? -30.203 19.070 -86.052 1.00 10.41 460 LYS C CA 1
ATOM 11685 C C . LYS C 1 467 ? -29.741 20.500 -85.768 1.00 10.00 460 LYS C C 1
ATOM 11686 O O . LYS C 1 467 ? -30.436 21.463 -86.093 1.00 12.06 460 LYS C O 1
ATOM 11692 N N . LYS C 1 468 ? -28.556 20.643 -85.176 1.00 9.71 461 LYS C N 1
ATOM 11693 C CA . LYS C 1 468 ? -27.983 21.967 -84.982 1.00 9.32 461 LYS C CA 1
ATOM 11694 C C . LYS C 1 468 ? -27.252 22.403 -86.248 1.00 9.38 461 LYS C C 1
ATOM 11695 O O . LYS C 1 468 ? -26.987 21.603 -87.142 1.00 10.56 461 LYS C O 1
ATOM 11701 N N . LYS C 1 469 ? -26.920 23.696 -86.323 1.00 9.69 462 LYS C N 1
ATOM 11702 C CA . LYS C 1 469 ? -26.152 24.183 -87.469 1.00 10.66 462 LYS C CA 1
ATOM 11703 C C . LYS C 1 469 ? -24.860 23.380 -87.664 1.00 10.33 462 LYS C C 1
ATOM 11704 O O . LYS C 1 469 ? -24.451 23.083 -88.805 1.00 10.78 462 LYS C O 1
ATOM 11710 N N . SER C 1 470 ? -24.212 23.000 -86.554 1.00 9.46 463 SER C N 1
ATOM 11711 C CA . SER C 1 470 ? -22.963 22.243 -86.632 1.00 9.32 463 SER C CA 1
ATOM 11712 C C . SER C 1 470 ? -23.144 20.889 -87.311 1.00 9.71 463 SER C C 1
ATOM 11713 O O . SER C 1 470 ? -22.185 20.353 -87.879 1.00 10.46 463 SER C O 1
ATOM 11716 N N . PHE C 1 471 ? -24.348 20.312 -87.244 1.00 9.63 464 PHE C N 1
ATOM 11717 C CA . PHE C 1 471 ? -24.618 19.057 -87.937 1.00 10.31 464 PHE C CA 1
ATOM 11718 C C . PHE C 1 471 ? -24.339 19.209 -89.426 1.00 11.02 464 PHE C C 1
ATOM 11719 O O . PHE C 1 471 ? -23.654 18.382 -90.037 1.00 11.10 464 PHE C O 1
ATOM 11727 N N . TYR C 1 472 ? -24.857 20.281 -90.022 1.00 11.55 465 TYR C N 1
ATOM 11728 C CA . TYR C 1 472 ? -24.666 20.494 -91.449 1.00 12.02 465 TYR C CA 1
ATOM 11729 C C . TYR C 1 472 ? -23.229 20.875 -91.772 1.00 11.37 465 TYR C C 1
ATOM 11730 O O . TYR C 1 472 ? -22.699 20.476 -92.829 1.00 12.43 465 TYR C O 1
ATOM 11739 N N . TRP C 1 473 ? -22.581 21.627 -90.874 1.00 10.81 466 TRP C N 1
ATOM 11740 C CA . TRP C 1 473 ? -21.164 21.916 -91.073 1.00 11.53 466 TRP C CA 1
ATOM 11741 C C . TRP C 1 473 ? -20.342 20.627 -91.153 1.00 10.22 466 TRP C C 1
ATOM 11742 O O . TRP C 1 473 ? -19.522 20.447 -92.067 1.00 10.25 466 TRP C O 1
ATOM 11753 N N . TYR C 1 474 ? -20.558 19.709 -90.208 1.00 9.91 467 TYR C N 1
ATOM 11754 C CA . TYR C 1 474 ? -19.771 18.478 -90.192 1.00 9.28 467 TYR C CA 1
ATOM 11755 C C . TYR C 1 474 ? -20.126 17.591 -91.373 1.00 10.11 467 TYR C C 1
ATOM 11756 O O . TYR C 1 474 ? -19.254 16.925 -91.936 1.00 10.64 467 TYR C O 1
ATOM 11765 N N . GLN C 1 475 ? -21.399 17.585 -91.767 1.00 10.34 468 GLN C N 1
ATOM 11766 C CA . GLN C 1 475 ? -21.789 16.895 -92.990 1.00 11.19 468 GLN C CA 1
ATOM 11767 C C . GLN C 1 475 ? -20.935 17.360 -94.165 1.00 11.41 468 GLN C C 1
ATOM 11768 O O . GLN C 1 475 ? -20.463 16.543 -94.969 1.00 11.93 468 GLN C O 1
ATOM 11774 N N . ARG C 1 476 ? -20.710 18.673 -94.267 1.00 11.22 469 ARG C N 1
ATOM 11775 C CA . ARG C 1 476 ? -19.875 19.197 -95.349 1.00 12.41 469 ARG C CA 1
ATOM 11776 C C . ARG C 1 476 ? -18.395 18.835 -95.166 1.00 11.77 469 ARG C C 1
ATOM 11777 O O . ARG C 1 476 ? -17.689 18.570 -96.150 1.00 13.10 469 ARG C O 1
ATOM 11785 N N . VAL C 1 477 ? -17.900 18.828 -93.925 1.00 10.81 470 VAL C N 1
ATOM 11786 C CA . VAL C 1 477 ? -16.537 18.350 -93.679 1.00 10.90 470 VAL C CA 1
ATOM 11787 C C . VAL C 1 477 ? -16.362 16.940 -94.224 1.00 11.18 470 VAL C C 1
ATOM 11788 O O . VAL C 1 477 ? -15.404 16.642 -94.950 1.00 11.92 470 VAL C O 1
ATOM 11792 N N . ILE C 1 478 ? -17.291 16.051 -93.884 1.00 10.68 471 ILE C N 1
ATOM 11793 C CA . ILE C 1 478 ? -17.151 14.663 -94.292 1.00 11.63 471 ILE C CA 1
ATOM 11794 C C . ILE C 1 478 ? -17.253 14.539 -95.805 1.00 12.26 471 ILE C C 1
ATOM 11795 O O . ILE C 1 478 ? -16.480 13.804 -96.431 1.00 13.62 471 ILE C O 1
ATOM 11800 N N . GLU C 1 479 ? -18.180 15.283 -96.417 1.00 13.52 472 GLU C N 1
ATOM 11801 C CA . GLU C 1 479 ? -18.377 15.195 -97.862 1.00 16.82 472 GLU C CA 1
ATOM 11802 C C . GLU C 1 479 ? -17.130 15.590 -98.647 1.00 16.39 472 GLU C C 1
ATOM 11803 O O . GLU C 1 479 ? -16.924 15.101 -99.764 1.00 17.10 472 GLU C O 1
ATOM 11809 N N . THR C 1 480 ? -16.297 16.463 -98.085 1.00 14.17 473 THR C N 1
ATOM 11810 C CA . THR C 1 480 ? -15.055 16.901 -98.715 1.00 13.92 473 THR C CA 1
ATOM 11811 C C . THR C 1 480 ? -13.818 16.246 -98.101 1.00 13.01 473 THR C C 1
ATOM 11812 O O . THR C 1 480 ? -12.694 16.682 -98.383 1.00 14.74 473 THR C O 1
ATOM 11816 N N . ASN C 1 481 ? -14.006 15.226 -97.260 1.00 12.21 474 ASN C N 1
ATOM 11817 C CA . ASN C 1 481 ? -12.918 14.556 -96.541 1.00 11.54 474 ASN C CA 1
ATOM 11818 C C . ASN C 1 481 ? -11.996 15.557 -95.849 1.00 11.44 474 ASN C C 1
ATOM 11819 O O . ASN C 1 481 ? -10.770 15.427 -95.878 1.00 12.20 474 ASN C O 1
ATOM 11824 N N . GLY C 1 482 ? -12.589 16.583 -95.247 1.00 11.39 475 GLY C N 1
ATOM 11825 C CA . GLY C 1 482 ? -11.843 17.557 -94.487 1.00 11.37 475 GLY C CA 1
ATOM 11826 C C . GLY C 1 482 ? -11.264 18.708 -95.273 1.00 12.63 475 GLY C C 1
ATOM 11827 O O . GLY C 1 482 ? -10.575 19.546 -94.680 1.00 14.61 475 GLY C O 1
ATOM 11828 N N . ALA C 1 483 ? -11.530 18.795 -96.580 1.00 14.45 476 ALA C N 1
ATOM 11829 C CA . ALA C 1 483 ? -10.968 19.896 -97.355 1.00 16.78 476 ALA C CA 1
ATOM 11830 C C . ALA C 1 483 ? -11.707 21.210 -97.141 1.00 18.54 476 ALA C C 1
ATOM 11831 O O . ALA C 1 483 ? -11.086 22.276 -97.215 1.00 21.21 476 ALA C O 1
ATOM 11833 N N . GLU C 1 484 ? -13.017 21.172 -96.896 1.00 18.92 477 GLU C N 1
ATOM 11834 C CA A GLU C 1 484 ? -13.797 22.379 -96.640 0.55 21.57 477 GLU C CA 1
ATOM 11835 C CA B GLU C 1 484 ? -13.799 22.376 -96.642 0.45 21.44 477 GLU C CA 1
ATOM 11836 C C . GLU C 1 484 ? -14.203 22.378 -95.174 1.00 22.04 477 GLU C C 1
ATOM 11837 O O . GLU C 1 484 ? -15.103 21.631 -94.771 1.00 21.64 477 GLU C O 1
ATOM 11848 N N . LEU C 1 485 ? -13.539 23.220 -94.385 1.00 24.13 478 LEU C N 1
ATOM 11849 C CA . LEU C 1 485 ? -13.775 23.322 -92.951 1.00 25.10 478 LEU C CA 1
ATOM 11850 C C . LEU C 1 485 ? -14.457 24.644 -92.610 1.00 26.79 478 LEU C C 1
ATOM 11851 O O . LEU C 1 485 ? -14.384 25.603 -93.391 1.00 29.48 478 LEU C O 1
ATOM 11856 N N . ARG D 1 11 ? -34.160 -24.573 -58.997 1.00 56.50 4 ARG D N 1
ATOM 11857 C CA . ARG D 1 11 ? -33.279 -25.276 -59.930 1.00 56.13 4 ARG D CA 1
ATOM 11858 C C . ARG D 1 11 ? -31.775 -25.001 -59.819 1.00 54.72 4 ARG D C 1
ATOM 11859 O O . ARG D 1 11 ? -31.256 -24.009 -60.341 1.00 55.88 4 ARG D O 1
ATOM 11867 N N . HIS D 1 12 ? -31.101 -25.851 -59.057 1.00 51.28 5 HIS D N 1
ATOM 11868 C CA . HIS D 1 12 ? -29.650 -25.899 -59.015 1.00 47.37 5 HIS D CA 1
ATOM 11869 C C . HIS D 1 12 ? -29.196 -27.056 -59.894 1.00 40.46 5 HIS D C 1
ATOM 11870 O O . HIS D 1 12 ? -29.946 -28.003 -60.137 1.00 40.55 5 HIS D O 1
ATOM 11877 N N . LEU D 1 13 ? -27.965 -26.976 -60.378 1.00 33.75 6 LEU D N 1
ATOM 11878 C CA . LEU D 1 13 ? -27.469 -28.019 -61.264 1.00 28.06 6 LEU D CA 1
ATOM 11879 C C . LEU D 1 13 ? -27.067 -29.248 -60.462 1.00 23.74 6 LEU D C 1
ATOM 11880 O O . LEU D 1 13 ? -26.560 -29.143 -59.338 1.00 24.63 6 LEU D O 1
ATOM 11885 N N . LYS D 1 14 ? -27.335 -30.417 -61.037 1.00 20.29 7 LYS D N 1
ATOM 11886 C CA . LYS D 1 14 ? -26.871 -31.664 -60.463 1.00 19.17 7 LYS D CA 1
ATOM 11887 C C . LYS D 1 14 ? -25.369 -31.802 -60.691 1.00 17.46 7 LYS D C 1
ATOM 11888 O O . LYS D 1 14 ? -24.823 -31.233 -61.641 1.00 18.56 7 LYS D O 1
ATOM 11892 N N . PRO D 1 15 ? -24.674 -32.531 -59.823 1.00 16.35 8 PRO D N 1
ATOM 11893 C CA . PRO D 1 15 ? -23.271 -32.845 -60.098 1.00 16.30 8 PRO D CA 1
ATOM 11894 C C . PRO D 1 15 ? -23.164 -33.859 -61.224 1.00 16.49 8 PRO D C 1
ATOM 11895 O O . PRO D 1 15 ? -24.125 -34.540 -61.591 1.00 16.92 8 PRO D O 1
ATOM 11899 N N . PHE D 1 16 ? -21.966 -33.946 -61.787 1.00 15.03 9 PHE D N 1
ATOM 11900 C CA . PHE D 1 16 ? -21.660 -35.060 -62.666 1.00 14.23 9 PHE D CA 1
ATOM 11901 C C . PHE D 1 16 ? -21.666 -36.351 -61.852 1.00 15.83 9 PHE D C 1
ATOM 11902 O O . PHE D 1 16 ? -21.320 -36.335 -60.667 1.00 16.82 9 PHE D O 1
ATOM 11910 N N . PRO D 1 17 ? -22.121 -37.461 -62.423 1.00 16.16 10 PRO D N 1
ATOM 11911 C CA . PRO D 1 17 ? -22.186 -38.713 -61.655 1.00 17.78 10 PRO D CA 1
ATOM 11912 C C . PRO D 1 17 ? -20.795 -39.156 -61.237 1.00 18.25 10 PRO D C 1
ATOM 11913 O O . PRO D 1 17 ? -19.797 -38.791 -61.879 1.00 16.44 10 PRO D O 1
ATOM 11917 N N . PRO D 1 18 ? -20.687 -39.942 -60.164 1.00 21.48 11 PRO D N 1
ATOM 11918 C CA . PRO D 1 18 ? -19.359 -40.229 -59.596 1.00 23.89 11 PRO D CA 1
ATOM 11919 C C . PRO D 1 18 ? -18.400 -40.936 -60.537 1.00 26.51 11 PRO D C 1
ATOM 11920 O O . PRO D 1 18 ? -17.184 -40.728 -60.430 1.00 29.19 11 PRO D O 1
ATOM 11924 N N . GLU D 1 19 ? -18.888 -41.762 -61.457 1.00 25.48 12 GLU D N 1
ATOM 11925 C CA . GLU D 1 19 ? -17.990 -42.483 -62.348 1.00 25.36 12 GLU D CA 1
ATOM 11926 C C . GLU D 1 19 ? -18.010 -41.918 -63.760 1.00 22.44 12 GLU D C 1
ATOM 11927 O O . GLU D 1 19 ? -17.657 -42.621 -64.712 1.00 22.24 12 GLU D O 1
ATOM 11929 N N . PHE D 1 20 ? -18.361 -40.641 -63.899 1.00 18.78 13 PHE D N 1
ATOM 11930 C CA . PHE D 1 20 ? -18.407 -40.000 -65.208 1.00 14.49 13 PHE D CA 1
ATOM 11931 C C . PHE D 1 20 ? -17.077 -40.154 -65.930 1.00 12.79 13 PHE D C 1
ATOM 11932 O O . PHE D 1 20 ? -16.011 -39.892 -65.358 1.00 14.15 13 PHE D O 1
ATOM 11940 N N . LEU D 1 21 ? -17.138 -40.569 -67.198 1.00 12.09 14 LEU D N 1
ATOM 11941 C CA . LEU D 1 21 ? -15.905 -40.848 -67.941 1.00 11.58 14 LEU D CA 1
ATOM 11942 C C . LEU D 1 21 ? -15.374 -39.570 -68.581 1.00 10.92 14 LEU D C 1
ATOM 11943 O O . LEU D 1 21 ? -15.669 -39.259 -69.738 1.00 11.83 14 LEU D O 1
ATOM 11948 N N . TRP D 1 22 ? -14.569 -38.825 -67.821 1.00 11.08 15 TRP D N 1
ATOM 11949 C CA . TRP D 1 22 ? -13.814 -37.714 -68.394 1.00 10.13 15 TRP D CA 1
ATOM 11950 C C . TRP D 1 22 ? -12.732 -38.295 -69.293 1.00 10.40 15 TRP D C 1
ATOM 11951 O O . TRP D 1 22 ? -11.823 -39.001 -68.829 1.00 12.04 15 TRP D O 1
ATOM 11962 N N . GLY D 1 23 ? -12.835 -38.016 -70.587 1.00 9.77 16 GLY D N 1
ATOM 11963 C CA . GLY D 1 23 ? -12.017 -38.683 -71.571 1.00 10.52 16 GLY D CA 1
ATOM 11964 C C . GLY D 1 23 ? -11.388 -37.729 -72.566 1.00 9.81 16 GLY D C 1
ATOM 11965 O O . GLY D 1 23 ? -11.614 -36.510 -72.551 1.00 9.35 16 GLY D O 1
ATOM 11966 N N . ALA D 1 24 ? -10.562 -38.325 -73.413 1.00 10.12 17 ALA D N 1
ATOM 11967 C CA . ALA D 1 24 ? -10.060 -37.631 -74.590 1.00 9.34 17 ALA D CA 1
ATOM 11968 C C . ALA D 1 24 ? -9.929 -38.683 -75.674 1.00 9.05 17 ALA D C 1
ATOM 11969 O O . ALA D 1 24 ? -9.934 -39.880 -75.383 1.00 10.57 17 ALA D O 1
ATOM 11971 N N . ALA D 1 25 ? -9.802 -38.243 -76.929 1.00 9.40 18 ALA D N 1
ATOM 11972 C CA . ALA D 1 25 ? -9.923 -39.198 -78.020 1.00 9.90 18 ALA D CA 1
ATOM 11973 C C . ALA D 1 25 ? -8.944 -38.912 -79.151 1.00 9.84 18 ALA D C 1
ATOM 11974 O O . ALA D 1 25 ? -8.379 -37.817 -79.270 1.00 10.95 18 ALA D O 1
ATOM 11976 N N . SER D 1 26 ? -8.790 -39.927 -80.007 1.00 8.92 19 SER D N 1
ATOM 11977 C CA . SER D 1 26 ? -8.001 -39.844 -81.230 1.00 9.68 19 SER D CA 1
ATOM 11978 C C . SER D 1 26 ? -8.576 -40.828 -82.244 1.00 9.54 19 SER D C 1
ATOM 11979 O O . SER D 1 26 ? -9.586 -41.490 -81.991 1.00 9.28 19 SER D O 1
ATOM 11982 N N . ALA D 1 27 ? -7.937 -40.893 -83.413 1.00 9.25 20 ALA D N 1
ATOM 11983 C CA . ALA D 1 27 ? -8.238 -41.879 -84.445 1.00 9.66 20 ALA D CA 1
ATOM 11984 C C . ALA D 1 27 ? -6.921 -42.411 -84.998 1.00 9.51 20 ALA D C 1
ATOM 11985 O O . ALA D 1 27 ? -5.928 -41.680 -85.077 1.00 9.67 20 ALA D O 1
ATOM 11987 N N . ALA D 1 28 ? -6.919 -43.688 -85.394 1.00 8.95 21 ALA D N 1
ATOM 11988 C CA . ALA D 1 28 ? -5.656 -44.374 -85.677 1.00 9.03 21 ALA D CA 1
ATOM 11989 C C . ALA D 1 28 ? -4.863 -43.682 -86.788 1.00 8.33 21 ALA D C 1
ATOM 11990 O O . ALA D 1 28 ? -3.665 -43.407 -86.635 1.00 9.50 21 ALA D O 1
ATOM 11992 N N . TYR D 1 29 ? -5.500 -43.418 -87.933 1.00 9.02 22 TYR D N 1
ATOM 11993 C CA . TYR D 1 29 ? -4.757 -42.812 -89.037 1.00 9.08 22 TYR D CA 1
ATOM 11994 C C . TYR D 1 29 ? -4.229 -41.433 -88.663 1.00 9.42 22 TYR D C 1
ATOM 11995 O O . TYR D 1 29 ? -3.151 -41.021 -89.119 1.00 10.03 22 TYR D O 1
ATOM 12004 N N . GLN D 1 30 ? -4.957 -40.716 -87.817 1.00 9.12 23 GLN D N 1
ATOM 12005 C CA . GLN D 1 30 ? -4.583 -39.358 -87.464 1.00 9.24 23 GLN D CA 1
ATOM 12006 C C . GLN D 1 30 ? -3.431 -39.298 -86.474 1.00 9.59 23 GLN D C 1
ATOM 12007 O O . GLN D 1 30 ? -2.779 -38.251 -86.366 1.00 10.19 23 GLN D O 1
ATOM 12013 N N . VAL D 1 31 ? -3.143 -40.396 -85.775 1.00 9.19 24 VAL D N 1
ATOM 12014 C CA . VAL D 1 31 ? -2.197 -40.342 -84.666 1.00 11.49 24 VAL D CA 1
ATOM 12015 C C . VAL D 1 31 ? -1.019 -41.308 -84.802 1.00 11.56 24 VAL D C 1
ATOM 12016 O O . VAL D 1 31 ? 0.091 -40.994 -84.361 1.00 12.59 24 VAL D O 1
ATOM 12020 N N . GLU D 1 32 ? -1.229 -42.485 -85.401 1.00 11.20 25 GLU D N 1
ATOM 12021 C CA . GLU D 1 32 ? -0.303 -43.596 -85.162 1.00 10.85 25 GLU D CA 1
ATOM 12022 C C . GLU D 1 32 ? 1.012 -43.477 -85.920 1.00 11.28 25 GLU D C 1
ATOM 12023 O O . GLU D 1 32 ? 2.080 -43.736 -85.348 1.00 12.15 25 GLU D O 1
ATOM 12029 N N . GLY D 1 33 ? 0.964 -43.160 -87.219 1.00 11.32 26 GLY D N 1
ATOM 12030 C CA . GLY D 1 33 ? 2.143 -43.375 -88.053 1.00 11.36 26 GLY D CA 1
ATOM 12031 C C . GLY D 1 33 ? 2.393 -44.864 -88.241 1.00 11.57 26 GLY D C 1
ATOM 12032 O O . GLY D 1 33 ? 1.465 -45.679 -88.244 1.00 11.65 26 GLY D O 1
ATOM 12033 N N . ALA D 1 34 ? 3.668 -45.231 -88.398 1.00 11.90 27 ALA D N 1
ATOM 12034 C CA . ALA D 1 34 ? 4.049 -46.633 -88.556 1.00 11.91 27 ALA D CA 1
ATOM 12035 C C . ALA D 1 34 ? 3.176 -47.323 -89.600 1.00 12.58 27 ALA D C 1
ATOM 12036 O O . ALA D 1 34 ? 2.695 -48.444 -89.412 1.00 13.18 27 ALA D O 1
ATOM 12038 N N . TRP D 1 35 ? 2.986 -46.634 -90.726 1.00 13.18 28 TRP D N 1
ATOM 12039 C CA . TRP D 1 35 ? 1.988 -47.029 -91.718 1.00 13.34 28 TRP D CA 1
ATOM 12040 C C . TRP D 1 35 ? 2.331 -48.345 -92.398 1.00 14.10 28 TRP D C 1
ATOM 12041 O O . TRP D 1 35 ? 1.437 -48.997 -92.943 1.00 14.46 28 TRP D O 1
ATOM 12052 N N . ASN D 1 36 ? 3.599 -48.750 -92.378 1.00 15.40 29 ASN D N 1
ATOM 12053 C CA . ASN D 1 36 ? 4.034 -49.958 -93.069 1.00 17.92 29 ASN D CA 1
ATOM 12054 C C . ASN D 1 36 ? 4.886 -50.841 -92.163 1.00 18.55 29 ASN D C 1
ATOM 12055 O O . ASN D 1 36 ? 5.706 -51.627 -92.649 1.00 21.42 29 ASN D O 1
ATOM 12060 N N . GLU D 1 37 ? 4.709 -50.724 -90.850 1.00 17.77 30 GLU D N 1
ATOM 12061 C CA . GLU D 1 37 ? 5.523 -51.451 -89.890 1.00 18.26 30 GLU D CA 1
ATOM 12062 C C . GLU D 1 37 ? 4.787 -52.668 -89.352 1.00 17.61 30 GLU D C 1
ATOM 12063 O O . GLU D 1 37 ? 3.555 -52.711 -89.319 1.00 17.42 30 GLU D O 1
ATOM 12069 N N . ASP D 1 38 ? 5.566 -53.666 -88.935 1.00 18.35 31 ASP D N 1
ATOM 12070 C CA . ASP D 1 38 ? 5.053 -54.823 -88.203 1.00 19.85 31 ASP D CA 1
ATOM 12071 C C . ASP D 1 38 ? 3.948 -55.546 -88.961 1.00 18.20 31 ASP D C 1
ATOM 12072 O O . ASP D 1 38 ? 3.004 -56.069 -88.361 1.00 19.07 31 ASP D O 1
ATOM 12077 N N . GLY D 1 39 ? 4.064 -55.571 -90.286 1.00 17.72 32 GLY D N 1
ATOM 12078 C CA . GLY D 1 39 ? 3.143 -56.293 -91.127 1.00 17.19 32 GLY D CA 1
ATOM 12079 C C . GLY D 1 39 ? 1.871 -55.561 -91.481 1.00 16.31 32 GLY D C 1
ATOM 12080 O O . GLY D 1 39 ? 1.004 -56.155 -92.130 1.00 16.96 32 GLY D O 1
ATOM 12081 N N . LYS D 1 40 ? 1.724 -54.296 -91.091 1.00 15.14 33 LYS D N 1
ATOM 12082 C CA . LYS D 1 40 ? 0.485 -53.583 -91.378 1.00 14.35 33 LYS D CA 1
ATOM 12083 C C . LYS D 1 40 ? 0.249 -53.478 -92.880 1.00 14.47 33 LYS D C 1
ATOM 12084 O O . LYS D 1 40 ? 1.164 -53.158 -93.645 1.00 15.16 33 LYS D O 1
ATOM 12090 N N . GLY D 1 41 ? -1.004 -53.752 -93.308 1.00 14.03 34 GLY D N 1
ATOM 12091 C CA . GLY D 1 41 ? -1.373 -53.602 -94.701 1.00 13.62 34 GLY D CA 1
ATOM 12092 C C . GLY D 1 41 ? -1.819 -52.180 -95.029 1.00 12.50 34 GLY D C 1
ATOM 12093 O O . GLY D 1 41 ? -2.013 -51.335 -94.153 1.00 13.21 34 GLY D O 1
ATOM 12094 N N . LEU D 1 42 ? -1.979 -51.913 -96.324 1.00 13.36 35 LEU D N 1
ATOM 12095 C CA . LEU D 1 42 ? -2.452 -50.602 -96.750 1.00 13.69 35 LEU D CA 1
ATOM 12096 C C . LEU D 1 42 ? -3.920 -50.423 -96.378 1.00 12.73 35 LEU D C 1
ATOM 12097 O O . LEU D 1 42 ? -4.738 -51.324 -96.579 1.00 13.61 35 LEU D O 1
ATOM 12102 N N . SER D 1 43 ? -4.260 -49.254 -95.845 1.00 12.02 36 SER D N 1
ATOM 12103 C CA . SER D 1 43 ? -5.662 -48.868 -95.735 1.00 10.74 36 SER D CA 1
ATOM 12104 C C . SER D 1 43 ? -6.058 -48.012 -96.930 1.00 10.76 36 SER D C 1
ATOM 12105 O O . SER D 1 43 ? -5.216 -47.511 -97.676 1.00 12.24 36 SER D O 1
ATOM 12108 N N . VAL D 1 44 ? -7.368 -47.808 -97.085 1.00 10.96 37 VAL D N 1
ATOM 12109 C CA . VAL D 1 44 ? -7.824 -46.931 -98.160 1.00 11.13 37 VAL D CA 1
ATOM 12110 C C . VAL D 1 44 ? -7.288 -45.523 -97.981 1.00 11.33 37 VAL D C 1
ATOM 12111 O O . VAL D 1 44 ? -7.107 -44.797 -98.966 1.00 12.85 37 VAL D O 1
ATOM 12115 N N . TRP D 1 45 ? -7.017 -45.111 -96.737 1.00 11.31 38 TRP D N 1
ATOM 12116 C CA . TRP D 1 45 ? -6.493 -43.770 -96.502 1.00 12.13 38 TRP D CA 1
ATOM 12117 C C . TRP D 1 45 ? -5.003 -43.659 -96.817 1.00 12.25 38 TRP D C 1
ATOM 12118 O O . TRP D 1 45 ? -4.548 -42.610 -97.289 1.00 13.25 38 TRP D O 1
ATOM 12129 N N . ASP D 1 46 ? -4.225 -44.713 -96.556 1.00 12.54 39 ASP D N 1
ATOM 12130 C CA . ASP D 1 46 ? -2.832 -44.712 -96.995 1.00 13.30 39 ASP D CA 1
ATOM 12131 C C . ASP D 1 46 ? -2.753 -44.387 -98.482 1.00 13.83 39 ASP D C 1
ATOM 12132 O O . ASP D 1 46 ? -1.958 -43.544 -98.914 1.00 16.10 39 ASP D O 1
ATOM 12137 N N . VAL D 1 47 ? -3.609 -45.032 -99.276 1.00 13.65 40 VAL D N 1
ATOM 12138 C CA . VAL D 1 47 ? -3.579 -44.856 -100.723 1.00 14.36 40 VAL D CA 1
ATOM 12139 C C . VAL D 1 47 ? -4.161 -43.500 -101.110 1.00 13.30 40 VAL D C 1
ATOM 12140 O O . VAL D 1 47 ? -3.580 -42.755 -101.907 1.00 14.78 40 VAL D O 1
ATOM 12144 N N . PHE D 1 48 ? -5.319 -43.159 -100.545 1.00 12.01 41 PHE D N 1
ATOM 12145 C CA . PHE D 1 48 ? -6.018 -41.940 -100.935 1.00 12.14 41 PHE D CA 1
ATOM 12146 C C . PHE D 1 48 ? -5.177 -40.699 -100.648 1.00 12.14 41 PHE D C 1
ATOM 12147 O O . PHE D 1 48 ? -5.098 -39.790 -101.483 1.00 12.44 41 PHE D O 1
ATOM 12155 N N . ALA D 1 49 ? -4.540 -40.640 -99.472 1.00 12.56 42 ALA D N 1
ATOM 12156 C CA . ALA D 1 49 ? -3.801 -39.438 -99.097 1.00 12.99 42 ALA D CA 1
ATOM 12157 C C . ALA D 1 49 ? -2.539 -39.246 -99.923 1.00 14.05 42 ALA D C 1
ATOM 12158 O O . ALA D 1 49 ? -1.998 -38.138 -99.956 1.00 15.57 42 ALA D O 1
ATOM 12160 N N . LYS D 1 50 ? -2.068 -40.287 -100.595 1.00 14.05 43 LYS D N 1
ATOM 12161 C CA . LYS D 1 50 ? -0.892 -40.162 -101.439 1.00 14.77 43 LYS D CA 1
ATOM 12162 C C . LYS D 1 50 ? -1.227 -39.760 -102.865 1.00 14.76 43 LYS D C 1
ATOM 12163 O O . LYS D 1 50 ? -0.316 -39.570 -103.670 1.00 16.82 43 LYS D O 1
ATOM 12169 N N . GLN D 1 51 ? -2.500 -39.615 -103.201 1.00 13.55 44 GLN D N 1
ATOM 12170 C CA . GLN D 1 51 ? -2.844 -39.031 -104.487 1.00 13.19 44 GLN D CA 1
ATOM 12171 C C . GLN D 1 51 ? -2.435 -37.565 -104.458 1.00 14.15 44 GLN D C 1
ATOM 12172 O O . GLN D 1 51 ? -2.844 -36.832 -103.554 1.00 14.74 44 GLN D O 1
ATOM 12178 N N . PRO D 1 52 ? -1.627 -37.103 -105.408 1.00 16.38 45 PRO D N 1
ATOM 12179 C CA . PRO D 1 52 ? -1.180 -35.705 -105.372 1.00 17.44 45 PRO D CA 1
ATOM 12180 C C . PRO D 1 52 ? -2.350 -34.737 -105.401 1.00 18.88 45 PRO D C 1
ATOM 12181 O O . PRO D 1 52 ? -3.352 -34.960 -106.085 1.00 19.27 45 PRO D O 1
ATOM 12185 N N . GLY D 1 53 ? -2.229 -33.672 -104.611 1.00 19.59 46 GLY D N 1
ATOM 12186 C CA . GLY D 1 53 ? -3.249 -32.653 -104.531 1.00 19.26 46 GLY D CA 1
ATOM 12187 C C . GLY D 1 53 ? -4.393 -32.985 -103.602 1.00 19.15 46 GLY D C 1
ATOM 12188 O O . GLY D 1 53 ? -5.223 -32.111 -103.330 1.00 20.79 46 GLY D O 1
ATOM 12189 N N . ARG D 1 54 ? -4.449 -34.211 -103.082 1.00 18.36 47 ARG D N 1
ATOM 12190 C CA . ARG D 1 54 ? -5.591 -34.621 -102.276 1.00 17.68 47 ARG D CA 1
ATOM 12191 C C . ARG D 1 54 ? -5.549 -33.979 -100.891 1.00 16.31 47 ARG D C 1
ATOM 12192 O O . ARG D 1 54 ? -6.594 -33.616 -100.339 1.00 16.94 47 ARG D O 1
ATOM 12200 N N . THR D 1 55 ? -4.359 -33.855 -100.302 1.00 15.50 48 THR D N 1
ATOM 12201 C CA . THR D 1 55 ? -4.201 -33.338 -98.950 1.00 15.75 48 THR D CA 1
ATOM 12202 C C . THR D 1 55 ? -3.287 -32.122 -98.960 1.00 15.96 48 THR D C 1
ATOM 12203 O O . THR D 1 55 ? -2.425 -31.977 -99.837 1.00 16.79 48 THR D O 1
ATOM 12207 N N . PHE D 1 56 ? -3.468 -31.262 -97.959 1.00 15.58 49 PHE D N 1
ATOM 12208 C CA . PHE D 1 56 ? -2.707 -30.023 -97.894 1.00 15.98 49 PHE D CA 1
ATOM 12209 C C . PHE D 1 56 ? -1.221 -30.325 -97.755 1.00 15.89 49 PHE D C 1
ATOM 12210 O O . PHE D 1 56 ? -0.804 -31.058 -96.851 1.00 15.49 49 PHE D O 1
ATOM 12218 N N . LYS D 1 57 ? -0.425 -29.760 -98.670 1.00 17.00 50 LYS D N 1
ATOM 12219 C CA . LYS D 1 57 ? 1.027 -29.937 -98.691 1.00 17.45 50 LYS D CA 1
ATOM 12220 C C . LYS D 1 57 ? 1.439 -31.406 -98.736 1.00 17.18 50 LYS D C 1
ATOM 12221 O O . LYS D 1 57 ? 2.546 -31.766 -98.318 1.00 18.44 50 LYS D O 1
ATOM 12227 N N . GLY D 1 58 ? 0.556 -32.260 -99.255 1.00 16.37 51 GLY D N 1
ATOM 12228 C CA . GLY D 1 58 ? 0.848 -33.677 -99.350 1.00 17.12 51 GLY D CA 1
ATOM 12229 C C . GLY D 1 58 ? 0.971 -34.387 -98.025 1.00 16.40 51 GLY D C 1
ATOM 12230 O O . GLY D 1 58 ? 1.514 -35.496 -97.978 1.00 17.02 51 GLY D O 1
ATOM 12231 N N . THR D 1 59 ? 0.486 -33.783 -96.940 1.00 15.28 52 THR D N 1
ATOM 12232 C CA . THR D 1 59 ? 0.594 -34.423 -95.634 1.00 13.77 52 THR D CA 1
ATOM 12233 C C . THR D 1 59 ? -0.187 -35.735 -95.623 1.00 13.32 52 THR D C 1
ATOM 12234 O O . THR D 1 59 ? -1.200 -35.890 -96.309 1.00 15.69 52 THR D O 1
ATOM 12238 N N . ASN D 1 60 ? 0.307 -36.702 -94.864 1.00 14.14 53 ASN D N 1
ATOM 12239 C CA . ASN D 1 60 ? -0.321 -38.016 -94.847 1.00 13.42 53 ASN D CA 1
ATOM 12240 C C . ASN D 1 60 ? 0.035 -38.714 -93.541 1.00 13.67 53 ASN D C 1
ATOM 12241 O O . ASN D 1 60 ? 0.761 -38.173 -92.700 1.00 13.45 53 ASN D O 1
ATOM 12246 N N . GLY D 1 61 ? -0.479 -39.933 -93.385 1.00 13.05 54 GLY D N 1
ATOM 12247 C CA . GLY D 1 61 ? -0.343 -40.647 -92.134 1.00 12.43 54 GLY D CA 1
ATOM 12248 C C . GLY D 1 61 ? 0.871 -41.551 -92.009 1.00 12.22 54 GLY D C 1
ATOM 12249 O O . GLY D 1 61 ? 0.899 -42.406 -91.118 1.00 12.43 54 GLY D O 1
ATOM 12250 N N . ASP D 1 62 ? 1.886 -41.384 -92.867 1.00 12.36 55 ASP D N 1
ATOM 12251 C CA . ASP D 1 62 ? 3.068 -42.243 -92.768 1.00 12.78 55 ASP D CA 1
ATOM 12252 C C . ASP D 1 62 ? 3.659 -42.194 -91.369 1.00 12.28 55 ASP D C 1
ATOM 12253 O O . ASP D 1 62 ? 4.007 -43.232 -90.790 1.00 12.92 55 ASP D O 1
ATOM 12258 N N . VAL D 1 63 ? 3.781 -40.985 -90.819 1.00 12.83 56 VAL D N 1
ATOM 12259 C CA . VAL D 1 63 ? 4.314 -40.754 -89.485 1.00 12.30 56 VAL D CA 1
ATOM 12260 C C . VAL D 1 63 ? 3.274 -40.123 -88.567 1.00 12.22 56 VAL D C 1
ATOM 12261 O O . VAL D 1 63 ? 3.165 -40.499 -87.395 1.00 12.45 56 VAL D O 1
ATOM 12265 N N . ALA D 1 64 ? 2.494 -39.169 -89.078 1.00 11.60 57 ALA D N 1
ATOM 12266 C CA . ALA D 1 64 ? 1.477 -38.457 -88.277 1.00 11.27 57 ALA D CA 1
ATOM 12267 C C . ALA D 1 64 ? 2.177 -37.866 -87.052 1.00 12.01 57 ALA D C 1
ATOM 12268 O O . ALA D 1 64 ? 3.191 -37.169 -87.214 1.00 12.79 57 ALA D O 1
ATOM 12270 N N . VAL D 1 65 ? 1.716 -38.147 -85.833 1.00 11.59 58 VAL D N 1
ATOM 12271 C CA . VAL D 1 65 ? 2.413 -37.718 -84.631 1.00 11.36 58 VAL D CA 1
ATOM 12272 C C . VAL D 1 65 ? 3.135 -38.874 -83.955 1.00 11.91 58 VAL D C 1
ATOM 12273 O O . VAL D 1 65 ? 3.595 -38.738 -82.810 1.00 12.75 58 VAL D O 1
ATOM 12277 N N . ASP D 1 66 ? 3.263 -40.008 -84.650 1.00 11.65 59 ASP D N 1
ATOM 12278 C CA . ASP D 1 66 ? 4.136 -41.112 -84.240 1.00 12.73 59 ASP D CA 1
ATOM 12279 C C . ASP D 1 66 ? 3.702 -41.755 -82.924 1.00 13.24 59 ASP D C 1
ATOM 12280 O O . ASP D 1 66 ? 4.528 -42.245 -82.155 1.00 13.74 59 ASP D O 1
ATOM 12285 N N . HIS D 1 67 ? 2.395 -41.791 -82.666 1.00 11.37 60 HIS D N 1
ATOM 12286 C CA . HIS D 1 67 ? 1.896 -42.413 -81.443 1.00 11.43 60 HIS D CA 1
ATOM 12287 C C . HIS D 1 67 ? 2.233 -43.902 -81.369 1.00 10.81 60 HIS D C 1
ATOM 12288 O O . HIS D 1 67 ? 2.388 -44.445 -80.268 1.00 11.99 60 HIS D O 1
ATOM 12295 N N . TYR D 1 68 ? 2.367 -44.578 -82.514 1.00 11.18 61 TYR D N 1
ATOM 12296 C CA . TYR D 1 68 ? 2.697 -46.000 -82.485 1.00 12.42 61 TYR D CA 1
ATOM 12297 C C . TYR D 1 68 ? 3.993 -46.253 -81.720 1.00 13.24 61 TYR D C 1
ATOM 12298 O O . TYR D 1 68 ? 4.103 -47.241 -80.983 1.00 14.93 61 TYR D O 1
ATOM 12307 N N . HIS D 1 69 ? 4.983 -45.367 -81.872 1.00 13.28 62 HIS D N 1
ATOM 12308 C CA . HIS D 1 69 ? 6.246 -45.525 -81.166 1.00 14.70 62 HIS D CA 1
ATOM 12309 C C . HIS D 1 69 ? 6.289 -44.769 -79.849 1.00 15.26 62 HIS D C 1
ATOM 12310 O O . HIS D 1 69 ? 7.099 -45.113 -78.986 1.00 17.28 62 HIS D O 1
ATOM 12317 N N . ARG D 1 70 ? 5.429 -43.768 -79.661 1.00 14.08 63 ARG D N 1
ATOM 12318 C CA . ARG D 1 70 ? 5.502 -42.875 -78.510 1.00 13.25 63 ARG D CA 1
ATOM 12319 C C . ARG D 1 70 ? 4.337 -43.068 -77.540 1.00 12.38 63 ARG D C 1
ATOM 12320 O O . ARG D 1 70 ? 4.110 -42.226 -76.660 1.00 13.91 63 ARG D O 1
ATOM 12328 N N . TYR D 1 71 ? 3.629 -44.194 -77.649 1.00 12.68 64 TYR D N 1
ATOM 12329 C CA . TYR D 1 71 ? 2.417 -44.379 -76.860 1.00 13.03 64 TYR D CA 1
ATOM 12330 C C . TYR D 1 71 ? 2.703 -44.395 -75.364 1.00 13.61 64 TYR D C 1
ATOM 12331 O O . TYR D 1 71 ? 1.842 -43.996 -74.575 1.00 13.47 64 TYR D O 1
ATOM 12340 N N . GLN D 1 72 ? 3.886 -44.858 -74.945 1.00 14.32 65 GLN D N 1
ATOM 12341 C CA . GLN D 1 72 ? 4.168 -44.882 -73.512 1.00 14.87 65 GLN D CA 1
ATOM 12342 C C . GLN D 1 72 ? 4.218 -43.468 -72.946 1.00 15.14 65 GLN D C 1
ATOM 12343 O O . GLN D 1 72 ? 3.635 -43.188 -71.888 1.00 15.43 65 GLN D O 1
ATOM 12349 N N . GLU D 1 73 ? 4.893 -42.558 -73.653 1.00 15.29 66 GLU D N 1
ATOM 12350 C CA . GLU D 1 73 ? 4.919 -41.160 -73.241 1.00 15.59 66 GLU D CA 1
ATOM 12351 C C . GLU D 1 73 ? 3.519 -40.564 -73.262 1.00 14.24 66 GLU D C 1
ATOM 12352 O O . GLU D 1 73 ? 3.121 -39.848 -72.330 1.00 15.07 66 GLU D O 1
ATOM 12358 N N . ASP D 1 74 ? 2.748 -40.863 -74.311 1.00 12.91 67 ASP D N 1
ATOM 12359 C CA . ASP D 1 74 ? 1.407 -40.291 -74.401 1.00 12.76 67 ASP D CA 1
ATOM 12360 C C . ASP D 1 74 ? 0.513 -40.769 -73.257 1.00 13.83 67 ASP D C 1
ATOM 12361 O O . ASP D 1 74 ? -0.218 -39.971 -72.652 1.00 13.33 67 ASP D O 1
ATOM 12366 N N . VAL D 1 75 ? 0.565 -42.064 -72.933 1.00 13.41 68 VAL D N 1
ATOM 12367 C CA . VAL D 1 75 ? -0.233 -42.577 -71.823 1.00 13.94 68 VAL D CA 1
ATOM 12368 C C . VAL D 1 75 ? 0.250 -42.005 -70.496 1.00 13.85 68 VAL D C 1
ATOM 12369 O O . VAL D 1 75 ? -0.558 -41.701 -69.613 1.00 14.13 68 VAL D O 1
ATOM 12373 N N . ALA D 1 76 ? 1.568 -41.821 -70.337 1.00 14.53 69 ALA D N 1
ATOM 12374 C CA . ALA D 1 76 ? 2.063 -41.172 -69.127 1.00 14.90 69 ALA D CA 1
ATOM 12375 C C . ALA D 1 76 ? 1.476 -39.773 -68.982 1.00 15.58 69 ALA D C 1
ATOM 12376 O O . ALA D 1 76 ? 1.113 -39.353 -67.873 1.00 16.16 69 ALA D O 1
ATOM 12378 N N . LEU D 1 77 ? 1.347 -39.041 -70.097 1.00 14.35 70 LEU D N 1
ATOM 12379 C CA . LEU D 1 77 ? 0.703 -37.730 -70.034 1.00 14.36 70 LEU D CA 1
ATOM 12380 C C . LEU D 1 77 ? -0.772 -37.847 -69.668 1.00 14.31 70 LEU D C 1
ATOM 12381 O O . LEU D 1 77 ? -1.297 -37.020 -68.908 1.00 15.14 70 LEU D O 1
ATOM 12386 N N . MET D 1 78 ? -1.461 -38.858 -70.203 1.00 13.22 71 MET D N 1
ATOM 12387 C CA . MET D 1 78 ? -2.857 -39.057 -69.818 1.00 13.39 71 MET D CA 1
ATOM 12388 C C . MET D 1 78 ? -2.981 -39.290 -68.322 1.00 14.73 71 MET D C 1
ATOM 12389 O O . MET D 1 78 ? -3.903 -38.773 -67.679 1.00 14.62 71 MET D O 1
ATOM 12394 N N . ALA D 1 79 ? -2.067 -40.081 -67.756 1.00 14.86 72 ALA D N 1
ATOM 12395 C CA . ALA D 1 79 ? -2.112 -40.364 -66.327 1.00 16.28 72 ALA D CA 1
ATOM 12396 C C . ALA D 1 79 ? -1.813 -39.113 -65.513 1.00 17.04 72 ALA D C 1
ATOM 12397 O O . ALA D 1 79 ? -2.427 -38.890 -64.463 1.00 17.79 72 ALA D O 1
ATOM 12399 N N . GLU D 1 80 ? -0.878 -38.284 -65.984 1.00 16.69 73 GLU D N 1
ATOM 12400 C CA . GLU D 1 80 ? -0.615 -37.017 -65.307 1.00 18.05 73 GLU D CA 1
ATOM 12401 C C . GLU D 1 80 ? -1.857 -36.137 -65.300 1.00 18.18 73 GLU D C 1
ATOM 12402 O O . GLU D 1 80 ? -2.176 -35.500 -64.290 1.00 19.33 73 GLU D O 1
ATOM 12408 N N . MET D 1 81 ? -2.575 -36.096 -66.421 1.00 16.57 74 MET D N 1
ATOM 12409 C CA . MET D 1 81 ? -3.825 -35.348 -66.477 1.00 17.12 74 MET D CA 1
ATOM 12410 C C . MET D 1 81 ? -4.890 -35.960 -65.574 1.00 16.88 74 MET D C 1
ATOM 12411 O O . MET D 1 81 ? -5.800 -35.255 -65.111 1.00 17.90 74 MET D O 1
ATOM 12416 N N . GLY D 1 82 ? -4.800 -37.260 -65.318 1.00 16.76 75 GLY D N 1
ATOM 12417 C CA . GLY D 1 82 ? -5.835 -37.955 -64.587 1.00 16.24 75 GLY D CA 1
ATOM 12418 C C . GLY D 1 82 ? -7.006 -38.391 -65.437 1.00 14.92 75 GLY D C 1
ATOM 12419 O O . GLY D 1 82 ? -8.101 -38.586 -64.898 1.00 14.72 75 GLY D O 1
ATOM 12420 N N . LEU D 1 83 ? -6.812 -38.554 -66.750 1.00 15.53 76 LEU D N 1
ATOM 12421 C CA . LEU D 1 83 ? -7.895 -38.983 -67.630 1.00 15.39 76 LEU D CA 1
ATOM 12422 C C . LEU D 1 83 ? -8.578 -40.216 -67.070 1.00 14.73 76 LEU D C 1
ATOM 12423 O O . LEU D 1 83 ? -7.917 -41.174 -66.658 1.00 15.82 76 LEU D O 1
ATOM 12428 N N . LYS D 1 84 ? -9.912 -40.187 -67.060 1.00 14.48 77 LYS D N 1
ATOM 12429 C CA . LYS D 1 84 ? -10.654 -41.381 -66.683 1.00 14.54 77 LYS D CA 1
ATOM 12430 C C . LYS D 1 84 ? -10.789 -42.348 -67.845 1.00 13.42 77 LYS D C 1
ATOM 12431 O O . LYS D 1 84 ? -10.927 -43.560 -67.620 1.00 14.57 77 LYS D O 1
ATOM 12437 N N . ALA D 1 85 ? -10.754 -41.841 -69.079 1.00 12.13 78 ALA D N 1
ATOM 12438 C CA . ALA D 1 85 ? -10.933 -42.702 -70.240 1.00 11.21 78 ALA D CA 1
ATOM 12439 C C . ALA D 1 85 ? -10.162 -42.141 -71.426 1.00 10.37 78 ALA D C 1
ATOM 12440 O O . ALA D 1 85 ? -10.030 -40.916 -71.598 1.00 11.77 78 ALA D O 1
ATOM 12442 N N . TYR D 1 86 ? -9.693 -43.058 -72.271 1.00 11.06 79 TYR D N 1
ATOM 12443 C CA . TYR D 1 86 ? -9.047 -42.692 -73.525 1.00 10.30 79 TYR D CA 1
ATOM 12444 C C . TYR D 1 86 ? -9.725 -43.479 -74.632 1.00 9.48 79 TYR D C 1
ATOM 12445 O O . TYR D 1 86 ? -9.728 -44.716 -74.607 1.00 9.96 79 TYR D O 1
ATOM 12454 N N . ARG D 1 87 ? -10.326 -42.769 -75.583 1.00 9.24 80 ARG D N 1
ATOM 12455 C CA . ARG D 1 87 ? -10.994 -43.402 -76.710 1.00 8.92 80 ARG D CA 1
ATOM 12456 C C . ARG D 1 87 ? -10.071 -43.356 -77.916 1.00 8.41 80 ARG D C 1
ATOM 12457 O O . ARG D 1 87 ? -9.630 -42.278 -78.328 1.00 9.82 80 ARG D O 1
ATOM 12465 N N . PHE D 1 88 ? -9.809 -44.522 -78.491 1.00 9.20 81 PHE D N 1
ATOM 12466 C CA . PHE D 1 88 ? -8.924 -44.612 -79.645 1.00 9.32 81 PHE D CA 1
ATOM 12467 C C . PHE D 1 88 ? -9.563 -45.565 -80.633 1.00 9.68 81 PHE D C 1
ATOM 12468 O O . PHE D 1 88 ? -10.479 -46.313 -80.281 1.00 9.67 81 PHE D O 1
ATOM 12476 N N . SER D 1 89 ? -9.086 -45.546 -81.873 1.00 8.46 82 SER D N 1
ATOM 12477 C CA . SER D 1 89 ? -9.569 -46.529 -82.829 1.00 8.83 82 SER D CA 1
ATOM 12478 C C . SER D 1 89 ? -8.483 -47.552 -83.135 1.00 8.45 82 SER D C 1
ATOM 12479 O O . SER D 1 89 ? -7.283 -47.278 -83.023 1.00 9.62 82 SER D O 1
ATOM 12482 N N . VAL D 1 90 ? -8.923 -48.747 -83.486 1.00 9.73 83 VAL D N 1
ATOM 12483 C CA . VAL D 1 90 ? -8.031 -49.813 -83.911 1.00 10.32 83 VAL D CA 1
ATOM 12484 C C . VAL D 1 90 ? -7.955 -49.790 -85.426 1.00 10.08 83 VAL D C 1
ATOM 12485 O O . VAL D 1 90 ? -8.984 -49.684 -86.105 1.00 10.63 83 VAL D O 1
ATOM 12489 N N . SER D 1 91 ? -6.738 -49.870 -85.954 1.00 10.64 84 SER D N 1
ATOM 12490 C CA . SER D 1 91 ? -6.518 -49.896 -87.393 1.00 11.39 84 SER D CA 1
ATOM 12491 C C . SER D 1 91 ? -6.728 -51.322 -87.894 1.00 11.13 84 SER D C 1
ATOM 12492 O O . SER D 1 91 ? -5.908 -52.212 -87.635 1.00 12.27 84 SER D O 1
ATOM 12495 N N . TRP D 1 92 ? -7.835 -51.536 -88.608 1.00 10.90 85 TRP D N 1
ATOM 12496 C CA . TRP D 1 92 ? -8.152 -52.852 -89.150 1.00 10.75 85 TRP D CA 1
ATOM 12497 C C . TRP D 1 92 ? -6.980 -53.416 -89.950 1.00 11.64 85 TRP D C 1
ATOM 12498 O O . TRP D 1 92 ? -6.682 -54.611 -89.853 1.00 12.08 85 TRP D O 1
ATOM 12509 N N . SER D 1 93 ? -6.289 -52.566 -90.728 1.00 10.83 86 SER D N 1
ATOM 12510 C CA A SER D 1 93 ? -5.198 -53.071 -91.558 0.69 11.24 86 SER D CA 1
ATOM 12511 C CA B SER D 1 93 ? -5.174 -53.016 -91.562 0.31 11.53 86 SER D CA 1
ATOM 12512 C C . SER D 1 93 ? -3.974 -53.503 -90.755 1.00 11.97 86 SER D C 1
ATOM 12513 O O . SER D 1 93 ? -3.107 -54.189 -91.310 1.00 12.27 86 SER D O 1
ATOM 12518 N N . ARG D 1 94 ? -3.881 -53.140 -89.473 1.00 11.75 87 ARG D N 1
ATOM 12519 C CA . ARG D 1 94 ? -2.830 -53.718 -88.636 1.00 13.00 87 ARG D CA 1
ATOM 12520 C C . ARG D 1 94 ? -3.183 -55.126 -88.198 1.00 13.58 87 ARG D C 1
ATOM 12521 O O . ARG D 1 94 ? -2.287 -55.944 -87.973 1.00 15.74 87 ARG D O 1
ATOM 12529 N N . VAL D 1 95 ? -4.471 -55.407 -88.036 1.00 12.68 88 VAL D N 1
ATOM 12530 C CA . VAL D 1 95 ? -4.922 -56.680 -87.486 1.00 13.32 88 VAL D CA 1
ATOM 12531 C C . VAL D 1 95 ? -5.147 -57.709 -88.580 1.00 13.74 88 VAL D C 1
ATOM 12532 O O . VAL D 1 95 ? -4.790 -58.876 -88.421 1.00 14.93 88 VAL D O 1
ATOM 12536 N N . PHE D 1 96 ? -5.763 -57.294 -89.689 1.00 13.63 89 PHE D N 1
ATOM 12537 C CA . PHE D 1 96 ? -5.895 -58.117 -90.890 1.00 13.85 89 PHE D CA 1
ATOM 12538 C C . PHE D 1 96 ? -5.353 -57.279 -92.036 1.00 14.46 89 PHE D C 1
ATOM 12539 O O . PHE D 1 96 ? -6.081 -56.468 -92.624 1.00 13.80 89 PHE D O 1
ATOM 12547 N N . PRO D 1 97 ? -4.063 -57.419 -92.358 1.00 14.33 90 PRO D N 1
ATOM 12548 C CA . PRO D 1 97 ? -3.477 -56.597 -93.434 1.00 14.97 90 PRO D CA 1
ATOM 12549 C C . PRO D 1 97 ? -4.216 -56.696 -94.759 1.00 15.90 90 PRO D C 1
ATOM 12550 O O . PRO D 1 97 ? -4.271 -55.706 -95.498 1.00 16.77 90 PRO D O 1
ATOM 12554 N N . ASP D 1 98 ? -4.815 -57.847 -95.066 1.00 17.13 91 ASP D N 1
ATOM 12555 C CA . ASP D 1 98 ? -5.617 -58.020 -96.271 1.00 20.53 91 ASP D CA 1
ATOM 12556 C C . ASP D 1 98 ? -7.113 -57.908 -96.007 1.00 19.41 91 ASP D C 1
ATOM 12557 O O . ASP D 1 98 ? -7.915 -58.258 -96.881 1.00 20.30 91 ASP D O 1
ATOM 12562 N N . GLY D 1 99 ? -7.505 -57.437 -94.831 1.00 17.58 92 GLY D N 1
ATOM 12563 C CA . GLY D 1 99 ? -8.923 -57.266 -94.503 1.00 17.31 92 GLY D CA 1
ATOM 12564 C C . GLY D 1 99 ? -9.559 -58.525 -93.996 1.00 17.90 92 GLY D C 1
ATOM 12565 O O . GLY D 1 99 ? -10.217 -58.520 -92.951 1.00 16.28 92 GLY D O 1
ATOM 12566 N N . ASN D 1 100 ? -9.403 -59.611 -94.733 1.00 20.98 93 ASN D N 1
ATOM 12567 C CA . ASN D 1 100 ? -9.742 -60.952 -94.296 1.00 24.77 93 ASN D CA 1
ATOM 12568 C C . ASN D 1 100 ? -8.447 -61.765 -94.298 1.00 27.26 93 ASN D C 1
ATOM 12569 O O . ASN D 1 100 ? -7.350 -61.208 -94.383 1.00 28.38 93 ASN D O 1
ATOM 12574 N N . GLY D 1 101 ? -8.563 -63.078 -94.182 1.00 27.65 94 GLY D N 1
ATOM 12575 C CA . GLY D 1 101 ? -7.355 -63.881 -94.165 1.00 26.73 94 GLY D CA 1
ATOM 12576 C C . GLY D 1 101 ? -6.664 -63.878 -92.810 1.00 26.01 94 GLY D C 1
ATOM 12577 O O . GLY D 1 101 ? -7.300 -63.837 -91.759 1.00 28.36 94 GLY D O 1
ATOM 12578 N N . ALA D 1 102 ? -5.334 -63.920 -92.844 1.00 24.02 95 ALA D N 1
ATOM 12579 C CA . ALA D 1 102 ? -4.556 -64.239 -91.655 1.00 24.08 95 ALA D CA 1
ATOM 12580 C C . ALA D 1 102 ? -4.483 -63.068 -90.682 1.00 22.68 95 ALA D C 1
ATOM 12581 O O . ALA D 1 102 ? -4.235 -61.924 -91.074 1.00 22.26 95 ALA D O 1
ATOM 12583 N N . VAL D 1 103 ? -4.683 -63.370 -89.397 1.00 22.06 96 VAL D N 1
ATOM 12584 C CA . VAL D 1 103 ? -4.542 -62.359 -88.359 1.00 22.37 96 VAL D CA 1
ATOM 12585 C C . VAL D 1 103 ? -3.067 -62.044 -88.141 1.00 20.98 96 VAL D C 1
ATOM 12586 O O . VAL D 1 103 ? -2.201 -62.927 -88.212 1.00 22.78 96 VAL D O 1
ATOM 12590 N N . ASN D 1 104 ? -2.777 -60.773 -87.877 1.00 18.17 97 ASN D N 1
ATOM 12591 C CA A ASN D 1 104 ? -1.415 -60.295 -87.671 0.59 18.00 97 ASN D CA 1
ATOM 12592 C CA B ASN D 1 104 ? -1.415 -60.297 -87.673 0.41 17.90 97 ASN D CA 1
ATOM 12593 C C . ASN D 1 104 ? -1.209 -60.079 -86.176 1.00 17.95 97 ASN D C 1
ATOM 12594 O O . ASN D 1 104 ? -1.667 -59.077 -85.618 1.00 18.09 97 ASN D O 1
ATOM 12603 N N . GLU D 1 105 ? -0.520 -61.027 -85.529 1.00 17.58 98 GLU D N 1
ATOM 12604 C CA . GLU D 1 105 ? -0.308 -60.933 -84.090 1.00 17.86 98 GLU D CA 1
ATOM 12605 C C . GLU D 1 105 ? 0.512 -59.699 -83.708 1.00 17.19 98 GLU D C 1
ATOM 12606 O O . GLU D 1 105 ? 0.288 -59.147 -82.632 1.00 16.66 98 GLU D O 1
ATOM 12612 N N . LYS D 1 106 ? 1.455 -59.250 -84.557 1.00 17.59 99 LYS D N 1
ATOM 12613 C CA . LYS D 1 106 ? 2.224 -58.029 -84.273 1.00 20.72 99 LYS D CA 1
ATOM 12614 C C . LYS D 1 106 ? 1.282 -56.843 -84.097 1.00 17.86 99 LYS D C 1
ATOM 12615 O O . LYS D 1 106 ? 1.434 -56.012 -83.173 1.00 16.50 99 LYS D O 1
ATOM 12621 N N . GLY D 1 107 ? 0.279 -56.771 -84.974 1.00 15.57 100 GLY D N 1
ATOM 12622 C CA . GLY D 1 107 ? -0.666 -55.671 -84.936 1.00 15.38 100 GLY D CA 1
ATOM 12623 C C . GLY D 1 107 ? -1.525 -55.684 -83.691 1.00 14.65 100 GLY D C 1
ATOM 12624 O O . GLY D 1 107 ? -1.684 -54.659 -83.019 1.00 14.32 100 GLY D O 1
ATOM 12625 N N . LEU D 1 108 ? -2.093 -56.848 -83.368 1.00 14.24 101 LEU D N 1
ATOM 12626 C CA . LEU D 1 108 ? -2.855 -56.975 -82.133 1.00 13.67 101 LEU D CA 1
ATOM 12627 C C . LEU D 1 108 ? -1.981 -56.674 -80.934 1.00 13.80 101 LEU D C 1
ATOM 12628 O O . LEU D 1 108 ? -2.451 -56.092 -79.952 1.00 14.21 101 LEU D O 1
ATOM 12633 N N . ASP D 1 109 ? -0.699 -57.024 -81.012 1.00 14.42 102 ASP D N 1
ATOM 12634 C CA . ASP D 1 109 ? 0.182 -56.808 -79.879 1.00 14.96 102 ASP D CA 1
ATOM 12635 C C . ASP D 1 109 ? 0.379 -55.327 -79.598 1.00 13.62 102 ASP D C 1
ATOM 12636 O O . ASP D 1 109 ? 0.515 -54.946 -78.430 1.00 14.15 102 ASP D O 1
ATOM 12641 N N . PHE D 1 110 ? 0.381 -54.472 -80.631 1.00 14.01 103 PHE D N 1
ATOM 12642 C CA . PHE D 1 110 ? 0.410 -53.036 -80.336 1.00 13.22 103 PHE D CA 1
ATOM 12643 C C . PHE D 1 110 ? -0.773 -52.617 -79.465 1.00 12.64 103 PHE D C 1
ATOM 12644 O O . PHE D 1 110 ? -0.599 -51.933 -78.448 1.00 13.19 103 PHE D O 1
ATOM 12652 N N . TYR D 1 111 ? -1.992 -53.001 -79.856 1.00 12.14 104 TYR D N 1
ATOM 12653 C CA . TYR D 1 111 ? -3.163 -52.596 -79.077 1.00 11.58 104 TYR D CA 1
ATOM 12654 C C . TYR D 1 111 ? -3.175 -53.253 -77.707 1.00 12.33 104 TYR D C 1
ATOM 12655 O O . TYR D 1 111 ? -3.656 -52.657 -76.740 1.00 12.57 104 TYR D O 1
ATOM 12664 N N . ASP D 1 112 ? -2.624 -54.462 -77.599 1.00 12.73 105 ASP D N 1
ATOM 12665 C CA A ASP D 1 112 ? -2.491 -55.095 -76.294 0.43 13.91 105 ASP D CA 1
ATOM 12666 C CA B ASP D 1 112 ? -2.500 -55.086 -76.290 0.57 14.01 105 ASP D CA 1
ATOM 12667 C C . ASP D 1 112 ? -1.580 -54.273 -75.390 1.00 14.16 105 ASP D C 1
ATOM 12668 O O . ASP D 1 112 ? -1.903 -54.024 -74.224 1.00 14.47 105 ASP D O 1
ATOM 12677 N N . ARG D 1 113 ? -0.438 -53.826 -75.924 1.00 13.39 106 ARG D N 1
ATOM 12678 C CA . ARG D 1 113 ? 0.489 -53.017 -75.134 1.00 14.29 106 ARG D CA 1
ATOM 12679 C C . ARG D 1 113 ? -0.136 -51.681 -74.750 1.00 14.20 106 ARG D C 1
ATOM 12680 O O . ARG D 1 113 ? 0.056 -51.193 -73.626 1.00 14.12 106 ARG D O 1
ATOM 12688 N N . LEU D 1 114 ? -0.887 -51.074 -75.673 1.00 13.10 107 LEU D N 1
ATOM 12689 C CA . LEU D 1 114 ? -1.553 -49.810 -75.370 1.00 12.12 107 LEU D CA 1
ATOM 12690 C C . LEU D 1 114 ? -2.577 -49.990 -74.255 1.00 13.17 107 LEU D C 1
ATOM 12691 O O . LEU D 1 114 ? -2.615 -49.215 -73.290 1.00 13.29 107 LEU D O 1
ATOM 12696 N N . ILE D 1 115 ? -3.417 -51.019 -74.378 1.00 12.67 108 ILE D N 1
ATOM 12697 C CA . ILE D 1 115 ? -4.444 -51.285 -73.375 1.00 12.77 108 ILE D CA 1
ATOM 12698 C C . ILE D 1 115 ? -3.807 -51.601 -72.027 1.00 13.17 108 ILE D C 1
ATOM 12699 O O . ILE D 1 115 ? -4.278 -51.140 -70.981 1.00 14.03 108 ILE D O 1
ATOM 12704 N N . GLU D 1 116 ? -2.714 -52.367 -72.024 1.00 14.33 109 GLU D N 1
ATOM 12705 C CA . GLU D 1 116 ? -2.025 -52.641 -70.768 1.00 15.56 109 GLU D CA 1
ATOM 12706 C C . GLU D 1 116 ? -1.478 -51.364 -70.144 1.00 15.76 109 GLU D C 1
ATOM 12707 O O . GLU D 1 116 ? -1.548 -51.185 -68.926 1.00 16.89 109 GLU D O 1
ATOM 12713 N N . GLU D 1 117 ? -0.933 -50.460 -70.958 1.00 14.91 110 GLU D N 1
ATOM 12714 C CA . GLU D 1 117 ? -0.434 -49.199 -70.419 1.00 16.55 110 GLU D CA 1
ATOM 12715 C C . GLU D 1 117 ? -1.571 -48.401 -69.777 1.00 15.12 110 GLU D C 1
ATOM 12716 O O . GLU D 1 117 ? -1.448 -47.895 -68.646 1.00 17.54 110 GLU D O 1
ATOM 12722 N N . LEU D 1 118 ? -2.703 -48.308 -70.484 1.00 13.91 111 LEU D N 1
ATOM 12723 C CA . LEU D 1 118 ? -3.868 -47.611 -69.946 1.00 14.45 111 LEU D CA 1
ATOM 12724 C C . LEU D 1 118 ? -4.332 -48.247 -68.640 1.00 15.52 111 LEU D C 1
ATOM 12725 O O . LEU D 1 118 ? -4.546 -47.555 -67.642 1.00 16.55 111 LEU D O 1
ATOM 12730 N N . ARG D 1 119 ? -4.480 -49.574 -68.633 1.00 15.59 112 ARG D N 1
ATOM 12731 C CA A ARG D 1 119 ? -4.993 -50.245 -67.446 0.49 17.90 112 ARG D CA 1
ATOM 12732 C CA B ARG D 1 119 ? -4.974 -50.287 -67.455 0.51 17.27 112 ARG D CA 1
ATOM 12733 C C . ARG D 1 119 ? -4.031 -50.116 -66.271 1.00 18.31 112 ARG D C 1
ATOM 12734 O O . ARG D 1 119 ? -4.470 -49.969 -65.125 1.00 19.98 112 ARG D O 1
ATOM 12749 N N . ASN D 1 120 ? -2.723 -50.153 -66.531 1.00 18.42 113 ASN D N 1
ATOM 12750 C CA . ASN D 1 120 ? -1.742 -49.971 -65.471 1.00 21.61 113 ASN D CA 1
ATOM 12751 C C . ASN D 1 120 ? -1.784 -48.570 -64.896 1.00 21.44 113 ASN D C 1
ATOM 12752 O O . ASN D 1 120 ? -1.378 -48.376 -63.742 1.00 23.12 113 ASN D O 1
ATOM 12757 N N . HIS D 1 121 ? -2.265 -47.590 -65.662 1.00 20.41 114 HIS D N 1
ATOM 12758 C CA . HIS D 1 121 ? -2.462 -46.254 -65.116 1.00 21.98 114 HIS D CA 1
ATOM 12759 C C . HIS D 1 121 ? -3.904 -45.973 -64.698 1.00 22.78 114 HIS D C 1
ATOM 12760 O O . HIS D 1 121 ? -4.247 -44.813 -64.451 1.00 25.41 114 HIS D O 1
ATOM 12767 N N . GLY D 1 122 ? -4.760 -46.993 -64.632 1.00 21.91 115 GLY D N 1
ATOM 12768 C CA . GLY D 1 122 ? -6.129 -46.789 -64.183 1.00 21.81 115 GLY D CA 1
ATOM 12769 C C . GLY D 1 122 ? -7.033 -46.047 -65.146 1.00 20.60 115 GLY D C 1
ATOM 12770 O O . GLY D 1 122 ? -8.041 -45.475 -64.725 1.00 22.36 115 GLY D O 1
ATOM 12771 N N . ILE D 1 123 ? -6.722 -46.061 -66.435 1.00 16.92 116 ILE D N 1
ATOM 12772 C CA . ILE D 1 123 ? -7.495 -45.345 -67.443 1.00 15.44 116 ILE D CA 1
ATOM 12773 C C . ILE D 1 123 ? -8.365 -46.357 -68.178 1.00 15.77 116 ILE D C 1
ATOM 12774 O O . ILE D 1 123 ? -7.882 -47.424 -68.580 1.00 17.19 116 ILE D O 1
ATOM 12779 N N . GLU D 1 124 ? -9.645 -46.032 -68.351 1.00 14.92 117 GLU D N 1
ATOM 12780 C CA . GLU D 1 124 ? -10.544 -46.927 -69.078 1.00 14.75 117 GLU D CA 1
ATOM 12781 C C . GLU D 1 124 ? -10.279 -46.817 -70.572 1.00 12.62 117 GLU D C 1
ATOM 12782 O O . GLU D 1 124 ? -10.408 -45.720 -71.136 1.00 13.22 117 GLU D O 1
ATOM 12788 N N . PRO D 1 125 ? -9.933 -47.907 -71.255 1.00 12.42 118 PRO D N 1
ATOM 12789 C CA . PRO D 1 125 ? -9.889 -47.852 -72.719 1.00 12.55 118 PRO D CA 1
ATOM 12790 C C . PRO D 1 125 ? -11.303 -47.828 -73.277 1.00 12.79 118 PRO D C 1
ATOM 12791 O O . PRO D 1 125 ? -12.188 -48.538 -72.799 1.00 14.93 118 PRO D O 1
ATOM 12795 N N . ILE D 1 126 ? -11.522 -46.994 -74.286 1.00 10.46 119 ILE D N 1
ATOM 12796 C CA . ILE D 1 126 ? -12.745 -47.057 -75.078 1.00 10.11 119 ILE D CA 1
ATOM 12797 C C . ILE D 1 126 ? -12.310 -47.382 -76.496 1.00 9.29 119 ILE D C 1
ATOM 12798 O O . ILE D 1 126 ? -11.698 -46.540 -77.181 1.00 11.06 119 ILE D O 1
ATOM 12803 N N . VAL D 1 127 ? -12.592 -48.617 -76.929 1.00 9.64 120 VAL D N 1
ATOM 12804 C CA . VAL D 1 127 ? -12.094 -49.092 -78.217 1.00 10.00 120 VAL D CA 1
ATOM 12805 C C . VAL D 1 127 ? -13.120 -48.777 -79.291 1.00 9.76 120 VAL D C 1
ATOM 12806 O O . VAL D 1 127 ? -14.290 -49.163 -79.168 1.00 10.11 120 VAL D O 1
ATOM 12810 N N . THR D 1 128 ? -12.676 -48.087 -80.343 1.00 8.84 121 THR D N 1
ATOM 12811 C CA . THR D 1 128 ? -13.492 -47.771 -81.509 1.00 8.51 121 THR D CA 1
ATOM 12812 C C . THR D 1 128 ? -13.087 -48.715 -82.634 1.00 8.09 121 THR D C 1
ATOM 12813 O O . THR D 1 128 ? -11.916 -48.738 -83.038 1.00 9.65 121 THR D O 1
ATOM 12817 N N . LEU D 1 129 ? -14.044 -49.514 -83.113 1.00 8.13 122 LEU D N 1
ATOM 12818 C CA . LEU D 1 129 ? -13.703 -50.551 -84.080 1.00 9.23 122 LEU D CA 1
ATOM 12819 C C . LEU D 1 129 ? -13.294 -49.963 -85.419 1.00 9.76 122 LEU D C 1
ATOM 12820 O O . LEU D 1 129 ? -12.387 -50.485 -86.078 1.00 10.16 122 LEU D O 1
ATOM 12825 N N . TYR D 1 130 ? -13.974 -48.909 -85.866 1.00 9.68 123 TYR D N 1
ATOM 12826 C CA . TYR D 1 130 ? -13.811 -48.456 -87.243 1.00 9.57 123 TYR D CA 1
ATOM 12827 C C . TYR D 1 130 ? -13.776 -46.942 -87.319 1.00 9.56 123 TYR D C 1
ATOM 12828 O O . TYR D 1 130 ? -14.774 -46.277 -87.027 1.00 10.59 123 TYR D O 1
ATOM 12837 N N . HIS D 1 131 ? -12.647 -46.406 -87.775 1.00 9.72 124 HIS D N 1
ATOM 12838 C CA . HIS D 1 131 ? -12.541 -44.991 -88.093 1.00 9.93 124 HIS D CA 1
ATOM 12839 C C . HIS D 1 131 ? -11.973 -44.827 -89.503 1.00 10.17 124 HIS D C 1
ATOM 12840 O O . HIS D 1 131 ? -10.895 -44.277 -89.709 1.00 10.51 124 HIS D O 1
ATOM 12847 N N . TRP D 1 132 ? -12.718 -45.338 -90.482 1.00 10.28 125 TRP D N 1
ATOM 12848 C CA . TRP D 1 132 ? -12.656 -44.930 -91.885 1.00 9.57 125 TRP D CA 1
ATOM 12849 C C . TRP D 1 132 ? -11.542 -45.607 -92.666 1.00 10.66 125 TRP D C 1
ATOM 12850 O O . TRP D 1 132 ? -11.341 -45.270 -93.838 1.00 11.10 125 TRP D O 1
ATOM 12861 N N . ASP D 1 133 ? -10.853 -46.576 -92.075 1.00 11.17 126 ASP D N 1
A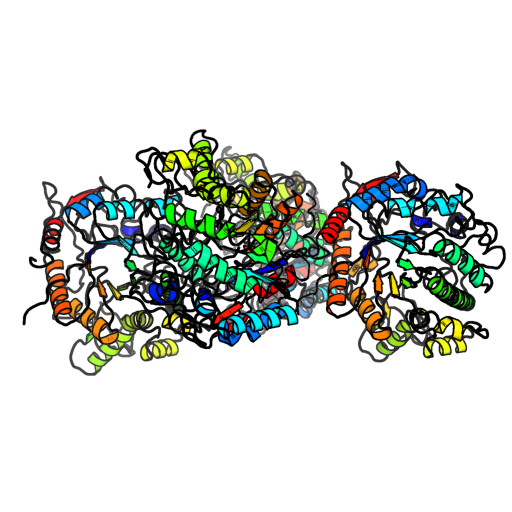TOM 12862 C CA . ASP D 1 133 ? -9.602 -47.063 -92.640 1.00 11.05 126 ASP D CA 1
ATOM 12863 C C . ASP D 1 133 ? -9.710 -48.533 -93.037 1.00 11.44 126 ASP D C 1
ATOM 12864 O O . ASP D 1 133 ? -8.832 -49.337 -92.705 1.00 11.74 126 ASP D O 1
ATOM 12869 N N . VAL D 1 134 ? -10.771 -48.890 -93.759 1.00 11.59 127 VAL D N 1
ATOM 12870 C CA . VAL D 1 134 ? -10.903 -50.274 -94.238 1.00 10.87 127 VAL D CA 1
ATOM 12871 C C . VAL D 1 134 ? -9.664 -50.656 -95.048 1.00 11.22 127 VAL D C 1
ATOM 12872 O O . VAL D 1 134 ? -9.113 -49.807 -95.781 1.00 11.17 127 VAL D O 1
ATOM 12876 N N . PRO D 1 135 ? -9.159 -51.887 -94.938 1.00 11.18 128 PRO D N 1
ATOM 12877 C CA . PRO D 1 135 ? -7.979 -52.267 -95.721 1.00 11.42 128 PRO D CA 1
ATOM 12878 C C . PRO D 1 135 ? -8.216 -52.128 -97.218 1.00 12.63 128 PRO D C 1
ATOM 12879 O O . PRO D 1 135 ? -9.274 -52.487 -97.743 1.00 12.12 128 PRO D O 1
ATOM 12883 N N . GLN D 1 136 ? -7.206 -51.586 -97.902 1.00 12.35 129 GLN D N 1
ATOM 12884 C CA . GLN D 1 136 ? -7.292 -51.403 -99.347 1.00 13.08 129 GLN D CA 1
ATOM 12885 C C . GLN D 1 136 ? -7.600 -52.715 -100.056 1.00 13.10 129 GLN D C 1
ATOM 12886 O O . GLN D 1 136 ? -8.295 -52.717 -101.078 1.00 13.84 129 GLN D O 1
ATOM 12892 N N . ALA D 1 137 ? -7.125 -53.838 -99.510 1.00 13.88 130 ALA D N 1
ATOM 12893 C CA . ALA D 1 137 ? -7.363 -55.130 -100.145 1.00 14.81 130 ALA D CA 1
ATOM 12894 C C . ALA D 1 137 ? -8.853 -55.435 -100.288 1.00 15.21 130 ALA D C 1
ATOM 12895 O O . ALA D 1 137 ? -9.257 -56.092 -101.253 1.00 15.93 130 ALA D O 1
ATOM 12897 N N . LEU D 1 138 ? -9.686 -54.983 -99.343 1.00 13.42 131 LEU D N 1
ATOM 12898 C CA . LEU D 1 138 ? -11.126 -55.220 -99.455 1.00 12.69 131 LEU D CA 1
ATOM 12899 C C . LEU D 1 138 ? -11.766 -54.310 -100.496 1.00 13.46 131 LEU D C 1
ATOM 12900 O O . LEU D 1 138 ? -12.731 -54.705 -101.173 1.00 14.73 131 LEU D O 1
ATOM 12905 N N . MET D 1 139 ? -11.275 -53.076 -100.613 1.00 14.39 132 MET D N 1
ATOM 12906 C CA A MET D 1 139 ? -11.732 -52.219 -101.699 0.53 14.93 132 MET D CA 1
ATOM 12907 C CA B MET D 1 139 ? -11.730 -52.216 -101.697 0.47 15.40 132 MET D CA 1
ATOM 12908 C C . MET D 1 139 ? -11.397 -52.840 -103.048 1.00 15.56 132 MET D C 1
ATOM 12909 O O . MET D 1 139 ? -12.245 -52.892 -103.946 1.00 17.12 132 MET D O 1
ATOM 12918 N N . ASP D 1 140 ? -10.164 -53.340 -103.197 1.00 15.46 133 ASP D N 1
ATOM 12919 C CA . ASP D 1 140 ? -9.752 -53.975 -104.447 1.00 18.03 133 ASP D CA 1
ATOM 12920 C C . ASP D 1 140 ? -10.573 -55.226 -104.729 1.00 18.00 133 ASP D C 1
ATOM 12921 O O . ASP D 1 140 ? -10.962 -55.480 -105.878 1.00 20.03 133 ASP D O 1
ATOM 12926 N N . ALA D 1 141 ? -10.814 -56.040 -103.697 1.00 16.49 134 ALA D N 1
ATOM 12927 C CA . ALA D 1 141 ? -11.431 -57.345 -103.904 1.00 16.93 134 ALA D CA 1
ATOM 12928 C C . ALA D 1 141 ? -12.900 -57.208 -104.259 1.00 17.08 134 ALA D C 1
ATOM 12929 O O . ALA D 1 141 ? -13.387 -57.892 -105.167 1.00 18.68 134 ALA D O 1
ATOM 12931 N N . TYR D 1 142 ? -13.633 -56.347 -103.537 1.00 15.60 135 TYR D N 1
ATOM 12932 C CA . TYR D 1 142 ? -15.074 -56.310 -103.757 1.00 15.32 135 TYR D CA 1
ATOM 12933 C C . TYR D 1 142 ? -15.716 -54.941 -103.556 1.00 14.79 135 TYR D C 1
ATOM 12934 O O . TYR D 1 142 ? -16.952 -54.864 -103.491 1.00 16.27 135 TYR D O 1
ATOM 12943 N N . GLY D 1 143 ? -14.942 -53.864 -103.494 1.00 15.09 136 GLY D N 1
ATOM 12944 C CA . GLY D 1 143 ? -15.517 -52.550 -103.314 1.00 14.58 136 GLY D CA 1
ATOM 12945 C C . GLY D 1 143 ? -15.855 -52.199 -101.886 1.00 13.29 136 GLY D C 1
ATOM 12946 O O . GLY D 1 143 ? -16.637 -51.269 -101.663 1.00 14.30 136 GLY D O 1
ATOM 12947 N N . ALA D 1 144 ? -15.283 -52.911 -100.907 1.00 12.89 137 ALA D N 1
ATOM 12948 C CA . ALA D 1 144 ? -15.440 -52.574 -99.495 1.00 12.31 137 ALA D CA 1
ATOM 12949 C C . ALA D 1 144 ? -16.910 -52.378 -99.104 1.00 11.81 137 ALA D C 1
ATOM 12950 O O . ALA D 1 144 ? -17.707 -53.312 -99.219 1.00 13.31 137 ALA D O 1
ATOM 12952 N N . TRP D 1 145 ? -17.284 -51.168 -98.664 1.00 12.08 138 TRP D N 1
ATOM 12953 C CA . TRP D 1 145 ? -18.615 -50.946 -98.098 1.00 11.03 138 TRP D CA 1
ATOM 12954 C C . TRP D 1 145 ? -19.752 -51.074 -99.109 1.00 11.62 138 TRP D C 1
ATOM 12955 O O . TRP D 1 145 ? -20.916 -51.094 -98.690 1.00 11.99 138 TRP D O 1
ATOM 12966 N N . GLU D 1 146 ? -19.464 -51.177 -100.407 1.00 12.15 139 GLU D N 1
ATOM 12967 C CA . GLU D 1 146 ? -20.525 -51.407 -101.382 1.00 12.29 139 GLU D CA 1
ATOM 12968 C C . GLU D 1 146 ? -20.902 -52.875 -101.542 1.00 13.17 139 GLU D C 1
ATOM 12969 O O . GLU D 1 146 ? -21.821 -53.178 -102.317 1.00 15.03 139 GLU D O 1
ATOM 12975 N N . SER D 1 147 ? -20.231 -53.788 -100.848 1.00 12.21 140 SER D N 1
ATOM 12976 C CA . SER D 1 147 ? -20.519 -55.210 -100.959 1.00 12.50 140 SER D CA 1
ATOM 12977 C C . SER D 1 147 ? -20.966 -55.778 -99.619 1.00 12.90 140 SER D C 1
ATOM 12978 O O . SER D 1 147 ? -20.369 -55.491 -98.578 1.00 12.14 140 SER D O 1
ATOM 12981 N N . ARG D 1 148 ? -21.992 -56.629 -99.652 1.00 13.61 141 ARG D N 1
ATOM 12982 C CA A ARG D 1 148 ? -22.403 -57.322 -98.439 0.23 13.37 141 ARG D CA 1
ATOM 12983 C CA B ARG D 1 148 ? -22.403 -57.327 -98.441 0.77 13.56 141 ARG D CA 1
ATOM 12984 C C . ARG D 1 148 ? -21.305 -58.232 -97.899 1.00 13.08 141 ARG D C 1
ATOM 12985 O O . ARG D 1 148 ? -21.364 -58.629 -96.726 1.00 13.04 141 ARG D O 1
ATOM 13000 N N . ARG D 1 149 ? -20.292 -58.551 -98.714 1.00 13.07 142 ARG D N 1
ATOM 13001 C CA . ARG D 1 149 ? -19.172 -59.341 -98.219 1.00 13.33 142 ARG D CA 1
ATOM 13002 C C . ARG D 1 149 ? -18.493 -58.680 -97.024 1.00 12.28 142 ARG D C 1
ATOM 13003 O O . ARG D 1 149 ? -17.904 -59.371 -96.184 1.00 13.77 142 ARG D O 1
ATOM 13011 N N . ILE D 1 150 ? -18.553 -57.352 -96.929 1.00 11.63 143 ILE D N 1
ATOM 13012 C CA . ILE D 1 150 ? -17.893 -56.682 -95.820 1.00 11.76 143 ILE D CA 1
ATOM 13013 C C . ILE D 1 150 ? -18.560 -56.990 -94.488 1.00 12.24 143 ILE D C 1
ATOM 13014 O O . ILE D 1 150 ? -17.904 -56.916 -93.441 1.00 13.33 143 ILE D O 1
ATOM 13019 N N . ILE D 1 151 ? -19.845 -57.359 -94.495 1.00 12.01 144 ILE D N 1
ATOM 13020 C CA . ILE D 1 151 ? -20.535 -57.597 -93.230 1.00 11.99 144 ILE D CA 1
ATOM 13021 C C . ILE D 1 151 ? -19.834 -58.699 -92.448 1.00 12.87 144 ILE D C 1
ATOM 13022 O O . ILE D 1 151 ? -19.471 -58.523 -91.279 1.00 12.49 144 ILE D O 1
ATOM 13027 N N . ASP D 1 152 ? -19.609 -59.845 -93.091 1.00 13.50 145 ASP D N 1
ATOM 13028 C CA . ASP D 1 152 ? -18.919 -60.921 -92.391 1.00 15.71 145 ASP D CA 1
ATOM 13029 C C . ASP D 1 152 ? -17.457 -60.585 -92.142 1.00 14.13 145 ASP D C 1
ATOM 13030 O O . ASP D 1 152 ? -16.924 -60.935 -91.079 1.00 13.26 145 ASP D O 1
ATOM 13035 N N . ASP D 1 153 ? -16.806 -59.857 -93.065 1.00 12.63 146 ASP D N 1
ATOM 13036 C CA . ASP D 1 153 ? -15.390 -59.578 -92.847 1.00 12.48 146 ASP D CA 1
ATOM 13037 C C . ASP D 1 153 ? -15.214 -58.629 -91.670 1.00 12.01 146 ASP D C 1
ATOM 13038 O O . ASP D 1 153 ? -14.366 -58.856 -90.792 1.00 12.48 146 ASP D O 1
ATOM 13043 N N . PHE D 1 154 ? -16.056 -57.595 -91.606 1.00 11.09 147 PHE D N 1
ATOM 13044 C CA . PHE D 1 154 ? -16.033 -56.700 -90.457 1.00 10.15 147 PHE D CA 1
ATOM 13045 C C . PHE D 1 154 ? -16.352 -57.463 -89.180 1.00 10.70 147 PHE D C 1
ATOM 13046 O O . PHE D 1 154 ? -15.689 -57.270 -88.150 1.00 11.32 147 PHE D O 1
ATOM 13054 N N . ASP D 1 155 ? -17.334 -58.375 -89.242 1.00 10.83 148 ASP D N 1
ATOM 13055 C CA . ASP D 1 155 ? -17.697 -59.116 -88.041 1.00 11.31 148 ASP D CA 1
ATOM 13056 C C . ASP D 1 155 ? -16.524 -59.968 -87.578 1.00 10.92 148 ASP D C 1
ATOM 13057 O O . ASP D 1 155 ? -16.219 -60.019 -86.374 1.00 11.40 148 ASP D O 1
ATOM 13062 N N . ARG D 1 156 ? -15.798 -60.577 -88.531 1.00 11.91 149 ARG D N 1
ATOM 13063 C CA . ARG D 1 156 ? -14.691 -61.441 -88.131 1.00 13.24 149 ARG D CA 1
ATOM 13064 C C . ARG D 1 156 ? -13.605 -60.611 -87.467 1.00 11.98 149 ARG D C 1
ATOM 13065 O O . ARG D 1 156 ? -12.988 -61.043 -86.484 1.00 11.71 149 ARG D O 1
ATOM 13073 N N . TYR D 1 157 ? -13.411 -59.389 -87.966 1.00 10.61 150 TYR D N 1
ATOM 13074 C CA . TYR D 1 157 ? -12.437 -58.483 -87.377 1.00 10.58 150 TYR D CA 1
ATOM 13075 C C . TYR D 1 157 ? -12.881 -58.064 -85.979 1.00 10.77 150 TYR D C 1
ATOM 13076 O O . TYR D 1 157 ? -12.116 -58.170 -85.008 1.00 11.57 150 TYR D O 1
ATOM 13085 N N . ALA D 1 158 ? -14.156 -57.682 -85.839 1.00 10.08 151 ALA D N 1
ATOM 13086 C CA . ALA D 1 158 ? -14.634 -57.213 -84.544 1.00 10.54 151 ALA D CA 1
ATOM 13087 C C . ALA D 1 158 ? -14.562 -58.328 -83.510 1.00 11.20 151 ALA D C 1
ATOM 13088 O O . ALA D 1 158 ? -14.112 -58.114 -82.373 1.00 11.29 151 ALA D O 1
ATOM 13090 N N . VAL D 1 159 ? -14.991 -59.533 -83.896 1.00 10.80 152 VAL D N 1
ATOM 13091 C CA . VAL D 1 159 ? -14.946 -60.669 -82.983 1.00 11.50 152 VAL D CA 1
ATOM 13092 C C . VAL D 1 159 ? -13.522 -60.910 -82.501 1.00 11.67 152 VAL D C 1
ATOM 13093 O O . VAL D 1 159 ? -13.294 -61.170 -81.310 1.00 12.09 152 VAL D O 1
ATOM 13097 N N . THR D 1 160 ? -12.538 -60.775 -83.401 1.00 10.75 153 THR D N 1
ATOM 13098 C CA . THR D 1 160 ? -11.146 -60.944 -82.989 1.00 10.89 153 THR D CA 1
ATOM 13099 C C . THR D 1 160 ? -10.817 -59.978 -81.864 1.00 12.48 153 THR D C 1
ATOM 13100 O O . THR D 1 160 ? -10.290 -60.372 -80.813 1.00 12.04 153 THR D O 1
ATOM 13104 N N . LEU D 1 161 ? -11.194 -58.711 -82.041 1.00 11.10 154 LEU D N 1
ATOM 13105 C CA . LEU D 1 161 ? -10.922 -57.730 -81.002 1.00 11.14 154 LEU D CA 1
ATOM 13106 C C . LEU D 1 161 ? -11.670 -58.067 -79.722 1.00 11.65 154 LEU D C 1
ATOM 13107 O O . LEU D 1 161 ? -11.095 -57.991 -78.627 1.00 11.61 154 LEU D O 1
ATOM 13112 N N . PHE D 1 162 ? -12.940 -58.480 -79.840 1.00 10.80 155 PHE D N 1
ATOM 13113 C CA . PHE D 1 162 ? -13.699 -58.811 -78.639 1.00 11.86 155 PHE D CA 1
ATOM 13114 C C . PHE D 1 162 ? -13.020 -59.947 -77.897 1.00 12.36 155 PHE D C 1
ATOM 13115 O O . PHE D 1 162 ? -12.976 -59.960 -76.659 1.00 11.88 155 PHE D O 1
ATOM 13123 N N . GLN D 1 163 ? -12.477 -60.914 -78.645 1.00 11.59 156 GLN D N 1
ATOM 13124 C CA . GLN D 1 163 ? -11.874 -62.069 -77.998 1.00 13.45 156 GLN D CA 1
ATOM 13125 C C . GLN D 1 163 ? -10.577 -61.680 -77.314 1.00 14.26 156 GLN D C 1
ATOM 13126 O O . GLN D 1 163 ? -10.264 -62.185 -76.231 1.00 15.54 156 GLN D O 1
ATOM 13132 N N . ARG D 1 164 ? -9.825 -60.757 -77.907 1.00 13.19 157 ARG D N 1
ATOM 13133 C CA A ARG D 1 164 ? -8.516 -60.449 -77.358 0.33 14.57 157 ARG D CA 1
ATOM 13134 C CA B ARG D 1 164 ? -8.513 -60.437 -77.354 0.67 13.80 157 ARG D CA 1
ATOM 13135 C C . ARG D 1 164 ? -8.606 -59.443 -76.216 1.00 13.88 157 ARG D C 1
ATOM 13136 O O . ARG D 1 164 ? -7.801 -59.502 -75.278 1.00 15.13 157 ARG D O 1
ATOM 13151 N N . PHE D 1 165 ? -9.579 -58.538 -76.268 1.00 12.54 158 PHE D N 1
ATOM 13152 C CA . PHE D 1 165 ? -9.589 -57.401 -75.372 1.00 12.94 158 PHE D CA 1
ATOM 13153 C C . PHE D 1 165 ? -10.847 -57.269 -74.530 1.00 13.21 158 PHE D C 1
ATOM 13154 O O . PHE D 1 165 ? -10.885 -56.397 -73.657 1.00 13.94 158 PHE D O 1
ATOM 13162 N N . GLY D 1 166 ? -11.866 -58.102 -74.758 1.00 13.77 159 GLY D N 1
ATOM 13163 C CA . GLY D 1 166 ? -13.127 -57.947 -74.051 1.00 14.97 159 GLY D CA 1
ATOM 13164 C C . GLY D 1 166 ? -13.005 -58.070 -72.547 1.00 16.89 159 GLY D C 1
ATOM 13165 O O . GLY D 1 166 ? -13.821 -57.504 -71.810 1.00 19.16 159 GLY D O 1
ATOM 13166 N N . ASP D 1 167 ? -11.993 -58.805 -72.071 1.00 17.77 160 ASP D N 1
ATOM 13167 C CA . ASP D 1 167 ? -11.769 -58.960 -70.637 1.00 21.06 160 ASP D CA 1
ATOM 13168 C C . ASP D 1 167 ? -11.276 -57.676 -69.984 1.00 20.88 160 ASP D C 1
ATOM 13169 O O . ASP D 1 167 ? -11.402 -57.523 -68.764 1.00 22.82 160 ASP D O 1
ATOM 13174 N N . ARG D 1 168 ? -10.733 -56.752 -70.765 1.00 17.27 161 ARG D N 1
ATOM 13175 C CA . ARG D 1 168 ? -10.117 -55.548 -70.240 1.00 16.66 161 ARG D CA 1
ATOM 13176 C C . ARG D 1 168 ? -10.765 -54.274 -70.741 1.00 16.54 161 ARG D C 1
ATOM 13177 O O . ARG D 1 168 ? -10.415 -53.192 -70.253 1.00 19.00 161 ARG D O 1
ATOM 13185 N N . VAL D 1 169 ? -11.684 -54.361 -71.697 1.00 14.33 162 VAL D N 1
ATOM 13186 C CA . VAL D 1 169 ? -12.320 -53.191 -72.284 1.00 13.75 162 VAL D CA 1
ATOM 13187 C C . VAL D 1 169 ? -13.820 -53.346 -72.101 1.00 13.83 162 VAL D C 1
ATOM 13188 O O . VAL D 1 169 ? -14.427 -54.267 -72.660 1.00 14.53 162 VAL D O 1
ATOM 13192 N N . LYS D 1 170 ? -14.415 -52.447 -71.325 1.00 13.51 163 LYS D N 1
ATOM 13193 C CA . LYS D 1 170 ? -15.856 -52.455 -71.118 1.00 13.63 163 LYS D CA 1
ATOM 13194 C C . LYS D 1 170 ? -16.599 -51.668 -72.191 1.00 13.06 163 LYS D C 1
ATOM 13195 O O . LYS D 1 170 ? -17.668 -52.098 -72.634 1.00 13.45 163 LYS D O 1
ATOM 13201 N N . TYR D 1 171 ? -16.045 -50.536 -72.624 1.00 12.00 164 TYR D N 1
ATOM 13202 C CA . TYR D 1 171 ? -16.728 -49.594 -73.502 1.00 11.81 164 TYR D CA 1
ATOM 13203 C C . TYR D 1 171 ? -16.190 -49.698 -74.927 1.00 11.01 164 TYR D C 1
ATOM 13204 O O . TYR D 1 171 ? -14.977 -49.537 -75.169 1.00 11.22 164 TYR D O 1
ATOM 13213 N N . TRP D 1 172 ? -17.109 -49.925 -75.866 1.00 10.19 165 TRP D N 1
ATOM 13214 C CA . TRP D 1 172 ? -16.783 -50.102 -77.270 1.00 8.91 165 TRP D CA 1
ATOM 13215 C C . TRP D 1 172 ? -17.683 -49.240 -78.146 1.00 8.80 165 TRP D C 1
ATOM 13216 O O . TRP D 1 172 ? -18.899 -49.140 -77.918 1.00 10.19 165 TRP D O 1
ATOM 13227 N N . VAL D 1 173 ? -17.075 -48.634 -79.161 1.00 8.94 166 VAL D N 1
ATOM 13228 C CA . VAL D 1 173 ? -17.778 -47.934 -80.226 1.00 8.40 166 VAL D CA 1
ATOM 13229 C C . VAL D 1 173 ? -17.586 -48.724 -81.512 1.00 9.24 166 VAL D C 1
ATOM 13230 O O . VAL D 1 173 ? -16.482 -49.206 -81.794 1.00 9.36 166 VAL D O 1
ATOM 13234 N N . THR D 1 174 ? -18.662 -48.878 -82.283 1.00 9.75 167 THR D N 1
ATOM 13235 C CA . THR D 1 174 ? -18.580 -49.673 -83.504 1.00 9.29 167 THR D CA 1
ATOM 13236 C C . THR D 1 174 ? -18.096 -48.826 -84.679 1.00 9.95 167 THR D C 1
ATOM 13237 O O . THR D 1 174 ? -16.885 -48.689 -84.899 1.00 11.07 167 THR D O 1
ATOM 13241 N N . LEU D 1 175 ? -19.030 -48.282 -85.448 1.00 10.27 168 LEU D N 1
ATOM 13242 C CA . LEU D 1 175 ? -18.694 -47.371 -86.530 1.00 9.49 168 LEU D CA 1
ATOM 13243 C C . LEU D 1 175 ? -18.694 -45.953 -85.981 1.00 11.11 168 LEU D C 1
ATOM 13244 O O . LEU D 1 175 ? -19.647 -45.536 -85.308 1.00 13.05 168 LEU D O 1
ATOM 13249 N N . ASN D 1 176 ? -17.620 -45.223 -86.239 1.00 10.43 169 ASN D N 1
ATOM 13250 C CA . ASN D 1 176 ? -17.511 -43.848 -85.786 1.00 10.09 169 ASN D CA 1
ATOM 13251 C C . ASN D 1 176 ? -17.825 -42.927 -86.959 1.00 9.80 169 ASN D C 1
ATOM 13252 O O . ASN D 1 176 ? -17.094 -42.904 -87.955 1.00 11.04 169 ASN D O 1
ATOM 13257 N N . GLN D 1 177 ? -18.902 -42.186 -86.823 1.00 8.70 170 GLN D N 1
ATOM 13258 C CA . GLN D 1 177 ? -19.317 -41.225 -87.835 1.00 8.46 170 GLN D CA 1
ATOM 13259 C C . GLN D 1 177 ? -19.581 -41.866 -89.212 1.00 8.79 170 GLN D C 1
ATOM 13260 O O . GLN D 1 177 ? -19.042 -41.440 -90.230 1.00 9.69 170 GLN D O 1
ATOM 13266 N N . GLN D 1 178 ? -20.400 -42.904 -89.191 1.00 8.73 171 GLN D N 1
ATOM 13267 C CA . GLN D 1 178 ? -20.817 -43.553 -90.429 1.00 9.70 171 GLN D CA 1
ATOM 13268 C C . GLN D 1 178 ? -21.406 -42.546 -91.406 1.00 8.89 171 GLN D C 1
ATOM 13269 O O . GLN D 1 178 ? -21.159 -42.624 -92.613 1.00 9.82 171 GLN D O 1
ATOM 13275 N N . ASN D 1 179 ? -22.195 -41.593 -90.904 1.00 8.35 172 ASN D N 1
ATOM 13276 C CA . ASN D 1 179 ? -22.790 -40.611 -91.804 1.00 9.44 172 ASN D CA 1
ATOM 13277 C C . ASN D 1 179 ? -21.728 -39.789 -92.520 1.00 10.51 172 ASN D C 1
ATOM 13278 O O . ASN D 1 179 ? -21.928 -39.402 -93.684 1.00 12.30 172 ASN D O 1
ATOM 13283 N N . ILE D 1 180 ? -20.575 -39.571 -91.875 1.00 9.78 173 ILE D N 1
ATOM 13284 C CA A ILE D 1 180 ? -19.479 -38.843 -92.514 0.61 10.14 173 ILE D CA 1
ATOM 13285 C CA B ILE D 1 180 ? -19.486 -38.842 -92.520 0.39 10.47 173 ILE D CA 1
ATOM 13286 C C . ILE D 1 180 ? -18.747 -39.724 -93.517 1.00 10.10 173 ILE D C 1
ATOM 13287 O O . ILE D 1 180 ? -18.583 -39.352 -94.677 1.00 11.04 173 ILE D O 1
ATOM 13296 N N . PHE D 1 181 ? -18.279 -40.907 -93.098 1.00 10.02 174 PHE D N 1
ATOM 13297 C CA . PHE D 1 181 ? -17.486 -41.681 -94.063 1.00 10.54 174 PHE D CA 1
ATOM 13298 C C . PHE D 1 181 ? -18.318 -42.112 -95.264 1.00 10.78 174 PHE D C 1
ATOM 13299 O O . PHE D 1 181 ? -17.814 -42.140 -96.397 1.00 11.60 174 PHE D O 1
ATOM 13307 N N . ILE D 1 182 ? -19.607 -42.365 -95.052 1.00 11.19 175 ILE D N 1
ATOM 13308 C CA . ILE D 1 182 ? -20.488 -42.713 -96.162 1.00 12.30 175 ILE D CA 1
ATOM 13309 C C . ILE D 1 182 ? -20.765 -41.497 -97.047 1.00 12.24 175 ILE D C 1
ATOM 13310 O O . ILE D 1 182 ? -20.613 -41.566 -98.272 1.00 12.35 175 ILE D O 1
ATOM 13315 N N . SER D 1 183 ? -21.158 -40.360 -96.450 1.00 12.67 176 SER D N 1
ATOM 13316 C CA A SER D 1 183 ? -21.512 -39.211 -97.281 0.65 13.09 176 SER D CA 1
ATOM 13317 C CA B SER D 1 183 ? -21.510 -39.188 -97.254 0.35 12.63 176 SER D CA 1
ATOM 13318 C C . SER D 1 183 ? -20.283 -38.591 -97.940 1.00 12.28 176 SER D C 1
ATOM 13319 O O . SER D 1 183 ? -20.322 -38.238 -99.122 1.00 13.23 176 SER D O 1
ATOM 13324 N N . PHE D 1 184 ? -19.185 -38.449 -97.203 1.00 11.52 177 PHE D N 1
ATOM 13325 C CA . PHE D 1 184 ? -17.969 -37.885 -97.779 1.00 11.71 177 PHE D CA 1
ATOM 13326 C C . PHE D 1 184 ? -17.356 -38.829 -98.799 1.00 11.10 177 PHE D C 1
ATOM 13327 O O . PHE D 1 184 ? -16.750 -38.368 -99.770 1.00 13.18 177 PHE D O 1
ATOM 13335 N N . GLY D 1 185 ? -17.507 -40.144 -98.607 1.00 11.05 178 GLY D N 1
ATOM 13336 C CA . GLY D 1 185 ? -16.907 -41.082 -99.534 1.00 10.85 178 GLY D CA 1
ATOM 13337 C C . GLY D 1 185 ? -17.713 -41.329 -100.790 1.00 11.22 178 GLY D C 1
ATOM 13338 O O . GLY D 1 185 ? -17.135 -41.608 -101.847 1.00 11.58 178 GLY D O 1
ATOM 13339 N N . TYR D 1 186 ? -19.048 -41.217 -100.710 1.00 11.41 179 TYR D N 1
ATOM 13340 C CA . TYR D 1 186 ? -19.915 -41.639 -101.804 1.00 12.10 179 TYR D CA 1
ATOM 13341 C C . TYR D 1 186 ? -20.839 -40.566 -102.342 1.00 12.31 179 TYR D C 1
ATOM 13342 O O . TYR D 1 186 ? -21.402 -40.760 -103.424 1.00 12.68 179 TYR D O 1
ATOM 13351 N N . ARG D 1 187 ? -21.039 -39.465 -101.627 1.00 13.18 180 ARG D N 1
ATOM 13352 C CA A ARG D 1 187 ? -21.844 -38.357 -102.123 0.43 14.12 180 ARG D CA 1
ATOM 13353 C CA B ARG D 1 187 ? -21.839 -38.365 -102.146 0.57 14.42 180 ARG D CA 1
ATOM 13354 C C . ARG D 1 187 ? -21.002 -37.146 -102.493 1.00 14.76 180 ARG D C 1
ATOM 13355 O O . ARG D 1 187 ? -21.143 -36.600 -103.586 1.00 16.05 180 ARG D O 1
ATOM 13370 N N . LEU D 1 188 ? -20.113 -36.720 -101.600 1.00 13.65 181 LEU D N 1
ATOM 13371 C CA . LEU D 1 188 ? -19.309 -35.534 -101.844 1.00 14.56 181 LEU D CA 1
ATOM 13372 C C . LEU D 1 188 ? -17.984 -35.843 -102.517 1.00 14.39 181 LEU D C 1
ATOM 13373 O O . LEU D 1 188 ? -17.339 -34.921 -103.033 1.00 15.98 181 LEU D O 1
ATOM 13378 N N . GLY D 1 189 ? -17.562 -37.106 -102.511 1.00 13.93 182 GLY D N 1
ATOM 13379 C CA . GLY D 1 189 ? -16.298 -37.479 -103.116 1.00 14.05 182 GLY D CA 1
ATOM 13380 C C . GLY D 1 189 ? -15.069 -36.907 -102.447 1.00 13.71 182 GLY D C 1
ATOM 13381 O O . GLY D 1 189 ? -14.007 -36.871 -103.069 1.00 15.72 182 GLY D O 1
ATOM 13382 N N . LEU D 1 190 ? -15.176 -36.468 -101.192 1.00 13.92 183 LEU D N 1
ATOM 13383 C CA . LEU D 1 190 ? -14.047 -35.855 -100.499 1.00 15.02 183 LEU D CA 1
ATOM 13384 C C . LEU D 1 190 ? -13.134 -36.884 -99.852 1.00 13.11 183 LEU D C 1
ATOM 13385 O O . LEU D 1 190 ? -11.941 -36.614 -99.659 1.00 13.17 183 LEU D O 1
ATOM 13390 N N . HIS D 1 191 ? -13.672 -38.042 -99.495 1.00 12.19 184 HIS D N 1
ATOM 13391 C CA . HIS D 1 191 ? -12.959 -39.098 -98.788 1.00 12.72 184 HIS D CA 1
ATOM 13392 C C . HIS D 1 191 ? -13.019 -40.348 -99.654 1.00 12.19 184 HIS D C 1
ATOM 13393 O O . HIS D 1 191 ? -13.794 -40.383 -100.620 1.00 12.03 184 HIS D O 1
ATOM 13400 N N . PRO D 1 192 ? -12.211 -41.385 -99.368 1.00 13.20 185 PRO D N 1
ATOM 13401 C CA . PRO D 1 192 ? -12.291 -42.601 -100.188 1.00 13.60 185 PRO D CA 1
ATOM 13402 C C . PRO D 1 192 ? -13.681 -43.216 -100.117 1.00 13.35 185 PRO D C 1
ATOM 13403 O O . PRO D 1 192 ? -14.286 -43.206 -99.050 1.00 14.49 185 PRO D O 1
ATOM 13407 N N . PRO D 1 193 ? -14.176 -43.772 -101.228 1.00 12.51 186 PRO D N 1
ATOM 13408 C CA . PRO D 1 193 ? -13.466 -43.980 -102.494 1.00 13.41 186 PRO D CA 1
ATOM 13409 C C . PRO D 1 193 ? -13.575 -42.839 -103.506 1.00 13.13 186 PRO D C 1
ATOM 13410 O O . PRO D 1 193 ? -13.290 -43.077 -104.678 1.00 15.27 186 PRO D O 1
ATOM 13414 N N . GLY D 1 194 ? -13.970 -41.640 -103.092 1.00 11.53 187 GLY D N 1
ATOM 13415 C CA . GLY D 1 194 ? -14.002 -40.538 -104.041 1.00 11.47 187 GLY D CA 1
ATOM 13416 C C . GLY D 1 194 ? -15.144 -40.618 -105.028 1.00 12.93 187 GLY D C 1
ATOM 13417 O O . GLY D 1 194 ? -14.961 -40.315 -106.215 1.00 15.49 187 GLY D O 1
ATOM 13418 N N . VAL D 1 195 ? -16.309 -41.053 -104.572 1.00 12.44 188 VAL D N 1
ATOM 13419 C CA . VAL D 1 195 ? -17.474 -41.249 -105.420 1.00 12.00 188 VAL D CA 1
ATOM 13420 C C . VAL D 1 195 ? -18.480 -40.137 -105.155 1.00 12.49 188 VAL D C 1
ATOM 13421 O O . VAL D 1 195 ? -18.623 -39.652 -104.025 1.00 12.21 188 VAL D O 1
ATOM 13425 N N . LYS D 1 196 ? -19.180 -39.725 -106.217 1.00 13.02 189 LYS D N 1
ATOM 13426 C CA . LYS D 1 196 ? -20.259 -38.735 -106.136 1.00 14.03 189 LYS D CA 1
ATOM 13427 C C . LYS D 1 196 ? -21.498 -39.364 -106.778 1.00 14.26 189 LYS D C 1
ATOM 13428 O O . LYS D 1 196 ? -21.788 -39.132 -107.956 1.00 16.00 189 LYS D O 1
ATOM 13434 N N . ASP D 1 197 ? -22.232 -40.158 -105.997 1.00 13.24 190 ASP D N 1
ATOM 13435 C CA . ASP D 1 197 ? -23.336 -40.946 -106.546 1.00 13.98 190 ASP D CA 1
ATOM 13436 C C . ASP D 1 197 ? -24.252 -41.308 -105.381 1.00 13.39 190 ASP D C 1
ATOM 13437 O O . ASP D 1 197 ? -23.933 -42.204 -104.596 1.00 13.50 190 ASP D O 1
ATOM 13442 N N . MET D 1 198 ? -25.410 -40.651 -105.300 1.00 14.25 191 MET D N 1
ATOM 13443 C CA A MET D 1 198 ? -26.256 -40.857 -104.131 0.43 14.93 191 MET D CA 1
ATOM 13444 C CA B MET D 1 198 ? -26.308 -40.839 -104.159 0.57 14.67 191 MET D CA 1
ATOM 13445 C C . MET D 1 198 ? -26.829 -42.269 -104.072 1.00 14.23 191 MET D C 1
ATOM 13446 O O . MET D 1 198 ? -27.036 -42.801 -102.973 1.00 13.24 191 MET D O 1
ATOM 13455 N N . LYS D 1 199 ? -27.096 -42.893 -105.220 1.00 13.34 192 LYS D N 1
ATOM 13456 C CA . LYS D 1 199 ? -27.597 -44.266 -105.197 1.00 14.29 192 LYS D CA 1
ATOM 13457 C C . LYS D 1 199 ? -26.580 -45.187 -104.525 1.00 14.16 192 LYS D C 1
ATOM 13458 O O . LYS D 1 199 ? -26.918 -45.969 -103.619 1.00 14.19 192 LYS D O 1
ATOM 13464 N N . ARG D 1 200 ? -25.312 -45.078 -104.939 1.00 13.27 193 ARG D N 1
ATOM 13465 C CA . ARG D 1 200 ? -24.250 -45.867 -104.325 1.00 12.92 193 ARG D CA 1
ATOM 13466 C C . ARG D 1 200 ? -24.095 -45.513 -102.850 1.00 11.56 193 ARG D C 1
ATOM 13467 O O . ARG D 1 200 ? -23.872 -46.394 -102.007 1.00 11.79 193 ARG D O 1
ATOM 13475 N N . MET D 1 201 ? -24.235 -44.229 -102.514 1.00 11.09 194 MET D N 1
ATOM 13476 C CA A MET D 1 201 ? -24.128 -43.810 -101.117 0.73 10.48 194 MET D CA 1
ATOM 13477 C CA B MET D 1 201 ? -24.119 -43.816 -101.120 0.27 11.71 194 MET D CA 1
ATOM 13478 C C . MET D 1 201 ? -25.132 -44.538 -100.238 1.00 10.66 194 MET D C 1
ATOM 13479 O O . MET D 1 201 ? -24.779 -45.057 -99.172 1.00 10.61 194 MET D O 1
ATOM 13488 N N . TYR D 1 202 ? -26.402 -44.574 -100.663 1.00 10.64 195 TYR D N 1
ATOM 13489 C CA . TYR D 1 202 ? -27.410 -45.215 -99.819 1.00 10.27 195 TYR D CA 1
ATOM 13490 C C . TYR D 1 202 ? -27.244 -46.730 -99.775 1.00 11.19 195 TYR D C 1
ATOM 13491 O O . TYR D 1 202 ? -27.590 -47.356 -98.758 1.00 10.31 195 TYR D O 1
ATOM 13500 N N . GLU D 1 203 ? -26.711 -47.339 -100.848 1.00 12.12 196 GLU D N 1
ATOM 13501 C CA . GLU D 1 203 ? -26.441 -48.781 -100.789 1.00 12.20 196 GLU D CA 1
ATOM 13502 C C . GLU D 1 203 ? -25.331 -49.096 -99.786 1.00 11.19 196 GLU D C 1
ATOM 13503 O O . GLU D 1 203 ? -25.475 -49.989 -98.930 1.00 11.59 196 GLU D O 1
ATOM 13509 N N . ALA D 1 204 ? -24.206 -48.379 -99.886 1.00 11.06 197 ALA D N 1
ATOM 13510 C CA . ALA D 1 204 ? -23.117 -48.573 -98.936 1.00 10.82 197 ALA D CA 1
ATOM 13511 C C . ALA D 1 204 ? -23.580 -48.276 -97.518 1.00 9.86 197 ALA D C 1
ATOM 13512 O O . ALA D 1 204 ? -23.179 -48.957 -96.567 1.00 9.65 197 ALA D O 1
ATOM 13514 N N . ASN D 1 205 ? -24.444 -47.270 -97.359 1.00 9.19 198 ASN D N 1
ATOM 13515 C CA . ASN D 1 205 ? -24.921 -46.932 -96.029 1.00 9.12 198 ASN D CA 1
ATOM 13516 C C . ASN D 1 205 ? -25.728 -48.075 -95.432 1.00 8.87 198 ASN D C 1
ATOM 13517 O O . ASN D 1 205 ? -25.615 -48.376 -94.236 1.00 8.69 198 ASN D O 1
ATOM 13522 N N . HIS D 1 206 ? -26.561 -48.711 -96.252 1.00 9.38 199 HIS D N 1
ATOM 13523 C CA . HIS D 1 206 ? -27.363 -49.824 -95.762 1.00 9.49 199 HIS D CA 1
ATOM 13524 C C . HIS D 1 206 ? -26.480 -50.998 -95.354 1.00 9.93 199 HIS D C 1
ATOM 13525 O O . HIS D 1 206 ? -26.704 -51.632 -94.308 1.00 10.05 199 HIS D O 1
ATOM 13532 N N . ILE D 1 207 ? -25.448 -51.283 -96.157 1.00 10.27 200 ILE D N 1
ATOM 13533 C CA . ILE D 1 207 ? -24.511 -52.345 -95.803 1.00 10.48 200 ILE D CA 1
ATOM 13534 C C . ILE D 1 207 ? -23.787 -52.029 -94.496 1.00 9.71 200 ILE D C 1
ATOM 13535 O O . ILE D 1 207 ? -23.640 -52.899 -93.631 1.00 10.17 200 ILE D O 1
ATOM 13540 N N . ALA D 1 208 ? -23.367 -50.772 -94.307 1.00 8.80 201 ALA D N 1
ATOM 13541 C CA . ALA D 1 208 ? -22.750 -50.388 -93.037 1.00 8.88 201 ALA D CA 1
ATOM 13542 C C . ALA D 1 208 ? -23.720 -50.581 -91.871 1.00 8.41 201 ALA D C 1
ATOM 13543 O O . ALA D 1 208 ? -23.318 -51.027 -90.789 1.00 8.87 201 ALA D O 1
ATOM 13545 N N . ASN D 1 209 ? -25.007 -50.262 -92.075 1.00 8.51 202 ASN D N 1
ATOM 13546 C CA . ASN D 1 209 ? -25.997 -50.507 -91.024 1.00 8.61 202 ASN D CA 1
ATOM 13547 C C . ASN D 1 209 ? -26.052 -51.980 -90.642 1.00 9.07 202 ASN D C 1
ATOM 13548 O O . ASN D 1 209 ? -26.128 -52.326 -89.449 1.00 9.65 202 ASN D O 1
ATOM 13553 N N . LEU D 1 210 ? -26.034 -52.867 -91.643 1.00 9.87 203 LEU D N 1
ATOM 13554 C CA . LEU D 1 210 ? -26.069 -54.297 -91.353 1.00 10.28 203 LEU D CA 1
ATOM 13555 C C . LEU D 1 210 ? -24.806 -54.743 -90.622 1.00 9.46 203 LEU D C 1
ATOM 13556 O O . LEU D 1 210 ? -24.871 -55.573 -89.706 1.00 10.60 203 LEU D O 1
ATOM 13561 N N . ALA D 1 211 ? -23.647 -54.206 -91.021 1.00 9.57 204 ALA D N 1
ATOM 13562 C CA . ALA D 1 211 ? -22.396 -54.552 -90.349 1.00 9.77 204 ALA D CA 1
ATOM 13563 C C . ALA D 1 211 ? -22.415 -54.125 -88.881 1.00 9.58 204 ALA D C 1
ATOM 13564 O O . ALA D 1 211 ? -21.993 -54.886 -87.994 1.00 10.31 204 ALA D O 1
ATOM 13566 N N . ASN D 1 212 ? -22.917 -52.916 -88.608 1.00 9.04 205 ASN D N 1
ATOM 13567 C CA . ASN D 1 212 ? -23.042 -52.449 -87.233 1.00 9.82 205 ASN D CA 1
ATOM 13568 C C . ASN D 1 212 ? -23.913 -53.396 -86.416 1.00 9.61 205 ASN D C 1
ATOM 13569 O O . ASN D 1 212 ? -23.540 -53.808 -85.304 1.00 9.92 205 ASN D O 1
ATOM 13574 N N . ALA D 1 213 ? -25.086 -53.751 -86.955 1.00 9.83 206 ALA D N 1
ATOM 13575 C CA . ALA D 1 213 ? -25.984 -54.634 -86.213 1.00 10.27 206 ALA D CA 1
ATOM 13576 C C . ALA D 1 213 ? -25.347 -55.994 -85.957 1.00 10.63 206 ALA D C 1
ATOM 13577 O O . ALA D 1 213 ? -25.446 -56.544 -84.847 1.00 11.07 206 ALA D O 1
ATOM 13579 N N . LYS D 1 214 ? -24.678 -56.548 -86.972 1.00 10.62 207 LYS D N 1
ATOM 13580 C CA . LYS D 1 214 ? -24.076 -57.863 -86.804 1.00 12.21 207 LYS D CA 1
ATOM 13581 C C . LYS D 1 214 ? -23.020 -57.854 -85.709 1.00 10.76 207 LYS D C 1
ATOM 13582 O O . LYS D 1 214 ? -22.963 -58.773 -84.879 1.00 12.26 207 LYS D O 1
ATOM 13588 N N . VAL D 1 215 ? -22.196 -56.806 -85.660 1.00 9.91 208 VAL D N 1
ATOM 13589 C CA A VAL D 1 215 ? -21.152 -56.814 -84.641 0.56 10.51 208 VAL D CA 1
ATOM 13590 C CA B VAL D 1 215 ? -21.142 -56.752 -84.652 0.44 10.77 208 VAL D CA 1
ATOM 13591 C C . VAL D 1 215 ? -21.726 -56.586 -83.252 1.00 10.57 208 VAL D C 1
ATOM 13592 O O . VAL D 1 215 ? -21.198 -57.127 -82.275 1.00 11.17 208 VAL D O 1
ATOM 13599 N N . ILE D 1 216 ? -22.819 -55.820 -83.127 1.00 9.84 209 ILE D N 1
ATOM 13600 C CA . ILE D 1 216 ? -23.450 -55.695 -81.810 1.00 10.67 209 ILE D CA 1
ATOM 13601 C C . ILE D 1 216 ? -23.986 -57.051 -81.346 1.00 10.95 209 ILE D C 1
ATOM 13602 O O . ILE D 1 216 ? -23.834 -57.436 -80.171 1.00 11.84 209 ILE D O 1
ATOM 13607 N N . GLN D 1 217 ? -24.569 -57.821 -82.271 1.00 11.35 210 GLN D N 1
ATOM 13608 C CA . GLN D 1 217 ? -25.004 -59.164 -81.906 1.00 13.20 210 GLN D CA 1
ATOM 13609 C C . GLN D 1 217 ? -23.832 -60.013 -81.436 1.00 13.38 210 GLN D C 1
ATOM 13610 O O . GLN D 1 217 ? -23.930 -60.694 -80.410 1.00 14.39 210 GLN D O 1
ATOM 13616 N N . SER D 1 218 ? -22.699 -59.955 -82.148 1.00 12.70 211 SER D N 1
ATOM 13617 C CA . SER D 1 218 ? -21.536 -60.730 -81.711 1.00 12.72 211 SER D CA 1
ATOM 13618 C C . SER D 1 218 ? -21.059 -60.290 -80.331 1.00 12.23 211 SER D C 1
ATOM 13619 O O . SER D 1 218 ? -20.678 -61.120 -79.485 1.00 12.42 211 SER D O 1
ATOM 13622 N N . PHE D 1 219 ? -21.068 -58.982 -80.094 1.00 11.55 212 PHE D N 1
ATOM 13623 C CA . PHE D 1 219 ? -20.632 -58.431 -78.820 1.00 12.11 212 PHE D CA 1
ATOM 13624 C C . PHE D 1 219 ? -21.444 -58.998 -77.666 1.00 12.86 212 PHE D C 1
ATOM 13625 O O . PHE D 1 219 ? -20.899 -59.259 -76.585 1.00 13.00 212 PHE D O 1
ATOM 13633 N N . ARG D 1 220 ? -22.757 -59.177 -77.862 1.00 13.23 213 ARG D N 1
ATOM 13634 C CA . ARG D 1 220 ? -23.570 -59.723 -76.772 1.00 14.51 213 ARG D CA 1
ATOM 13635 C C . ARG D 1 220 ? -23.092 -61.104 -76.343 1.00 15.65 213 ARG D C 1
ATOM 13636 O O . ARG D 1 220 ? -23.237 -61.480 -75.173 1.00 17.05 213 ARG D O 1
ATOM 13644 N N . HIS D 1 221 ? -22.515 -61.873 -77.264 1.00 14.23 214 HIS D N 1
ATOM 13645 C CA . HIS D 1 221 ? -21.959 -63.158 -76.864 1.00 15.03 214 HIS D CA 1
ATOM 13646 C C . HIS D 1 221 ? -20.586 -63.006 -76.216 1.00 14.25 214 HIS D C 1
ATOM 13647 O O . HIS D 1 221 ? -20.331 -63.576 -75.151 1.00 15.55 214 HIS D O 1
ATOM 13654 N N . TYR D 1 222 ? -19.678 -62.268 -76.861 1.00 12.93 215 TYR D N 1
ATOM 13655 C CA . TYR D 1 222 ? -18.281 -62.298 -76.424 1.00 13.26 215 TYR D CA 1
ATOM 13656 C C . TYR D 1 222 ? -17.978 -61.375 -75.251 1.00 13.47 215 TYR D C 1
ATOM 13657 O O . TYR D 1 222 ? -17.004 -61.613 -74.526 1.00 14.92 215 TYR D O 1
ATOM 13666 N N . VAL D 1 223 ? -18.744 -60.304 -75.076 1.00 12.90 216 VAL D N 1
ATOM 13667 C CA . VAL D 1 223 ? -18.471 -59.335 -74.018 1.00 12.77 216 VAL D CA 1
ATOM 13668 C C . VAL D 1 223 ? -19.785 -59.104 -73.283 1.00 14.13 216 VAL D C 1
ATOM 13669 O O . VAL D 1 223 ? -20.390 -58.028 -73.399 1.00 13.34 216 VAL D O 1
ATOM 13673 N N . PRO D 1 224 ? -20.259 -60.092 -72.522 1.00 15.98 217 PRO D N 1
ATOM 13674 C CA . PRO D 1 224 ? -21.616 -60.009 -71.962 1.00 18.00 217 PRO D CA 1
ATOM 13675 C C . PRO D 1 224 ? -21.804 -58.891 -70.956 1.00 20.22 217 PRO D C 1
ATOM 13676 O O . PRO D 1 224 ? -22.945 -58.469 -70.732 1.00 22.33 217 PRO D O 1
ATOM 13680 N N . ASP D 1 225 ? -20.738 -58.417 -70.323 1.00 20.52 218 ASP D N 1
ATOM 13681 C CA . ASP D 1 225 ? -20.832 -57.328 -69.365 1.00 23.17 218 ASP D CA 1
ATOM 13682 C C . ASP D 1 225 ? -20.406 -55.991 -69.956 1.00 20.45 218 ASP D C 1
ATOM 13683 O O . ASP D 1 225 ? -20.325 -54.998 -69.228 1.00 21.70 218 ASP D O 1
ATOM 13688 N N . GLY D 1 226 ? -20.130 -55.944 -71.257 1.00 16.40 219 GLY D N 1
ATOM 13689 C CA . GLY D 1 226 ? -19.661 -54.725 -71.884 1.00 14.29 219 GLY D CA 1
ATOM 13690 C C . GLY D 1 226 ? -20.791 -53.804 -72.320 1.00 13.06 219 GLY D C 1
ATOM 13691 O O . GLY D 1 226 ? -21.971 -54.146 -72.255 1.00 15.08 219 GLY D O 1
ATOM 13692 N N . LYS D 1 227 ? -20.402 -52.615 -72.777 1.00 11.06 220 LYS D N 1
ATOM 13693 C CA . LYS D 1 227 ? -21.334 -51.614 -73.281 1.00 11.42 220 LYS D CA 1
ATOM 13694 C C . LYS D 1 227 ? -20.851 -51.187 -74.656 1.00 10.97 220 LYS D C 1
ATOM 13695 O O . LYS D 1 227 ? -19.670 -50.863 -74.829 1.00 11.20 220 LYS D O 1
ATOM 13701 N N . ILE D 1 228 ? -21.757 -51.179 -75.633 1.00 10.00 221 ILE D N 1
ATOM 13702 C CA . ILE D 1 228 ? -21.381 -50.921 -77.017 1.00 9.15 221 ILE D CA 1
ATOM 13703 C C . ILE D 1 228 ? -22.390 -49.987 -77.668 1.00 9.68 221 ILE D C 1
ATOM 13704 O O . ILE D 1 228 ? -23.584 -50.000 -77.347 1.00 10.84 221 ILE D O 1
ATOM 13709 N N . GLY D 1 229 ? -21.903 -49.177 -78.603 1.00 9.72 222 GLY D N 1
ATOM 13710 C CA . GLY D 1 229 ? -22.803 -48.394 -79.417 1.00 10.70 222 GLY D CA 1
ATOM 13711 C C . GLY D 1 229 ? -22.100 -47.813 -80.621 1.00 8.58 222 GLY D C 1
ATOM 13712 O O . GLY D 1 229 ? -20.868 -47.747 -80.672 1.00 9.17 222 GLY D O 1
ATOM 13713 N N . PRO D 1 230 ? -22.866 -47.395 -81.620 1.00 8.53 223 PRO D N 1
ATOM 13714 C CA . PRO D 1 230 ? -22.294 -46.632 -82.732 1.00 8.96 223 PRO D CA 1
ATOM 13715 C C . PRO D 1 230 ? -22.107 -45.190 -82.288 1.00 8.91 223 PRO D C 1
ATOM 13716 O O . PRO D 1 230 ? -22.635 -44.757 -81.269 1.00 10.69 223 PRO D O 1
ATOM 13720 N N . SER D 1 231 ? -21.332 -44.433 -83.055 1.00 8.83 224 SER D N 1
ATOM 13721 C CA . SER D 1 231 ? -21.190 -43.013 -82.765 1.00 9.41 224 SER D CA 1
ATOM 13722 C C . SER D 1 231 ? -21.593 -42.213 -83.986 1.00 9.34 224 SER D C 1
ATOM 13723 O O . SER D 1 231 ? -21.091 -42.458 -85.091 1.00 10.53 224 SER D O 1
ATOM 13726 N N . PHE D 1 232 ? -22.491 -41.258 -83.781 1.00 9.08 225 PHE D N 1
ATOM 13727 C CA . PHE D 1 232 ? -23.106 -40.503 -84.863 1.00 8.63 225 PHE D CA 1
ATOM 13728 C C . PHE D 1 232 ? -22.597 -39.067 -84.832 1.00 8.14 225 PHE D C 1
ATOM 13729 O O . PHE D 1 232 ? -22.576 -38.438 -83.770 1.00 8.86 225 PHE D O 1
ATOM 13737 N N . ALA D 1 233 ? -22.180 -38.552 -85.991 1.00 8.14 226 ALA D N 1
ATOM 13738 C CA . ALA D 1 233 ? -21.784 -37.148 -86.103 1.00 8.37 226 ALA D CA 1
ATOM 13739 C C . ALA D 1 233 ? -23.067 -36.335 -86.179 1.00 8.83 226 ALA D C 1
ATOM 13740 O O . ALA D 1 233 ? -23.712 -36.264 -87.229 1.00 8.79 226 ALA D O 1
ATOM 13742 N N . TYR D 1 234 ? -23.453 -35.728 -85.053 1.00 8.49 227 TYR D N 1
ATOM 13743 C CA . TYR D 1 234 ? -24.789 -35.163 -84.885 1.00 8.94 227 TYR D CA 1
ATOM 13744 C C . TYR D 1 234 ? -24.731 -33.644 -84.999 1.00 9.25 227 TYR D C 1
ATOM 13745 O O . TYR D 1 234 ? -24.171 -32.970 -84.128 1.00 9.54 227 TYR D O 1
ATOM 13754 N N . SER D 1 235 ? -25.348 -33.105 -86.046 1.00 9.53 228 SER D N 1
ATOM 13755 C CA . SER D 1 235 ? -25.628 -31.679 -86.135 1.00 8.82 228 SER D CA 1
ATOM 13756 C C . SER D 1 235 ? -27.137 -31.505 -85.970 1.00 8.47 228 SER D C 1
ATOM 13757 O O . SER D 1 235 ? -27.895 -31.690 -86.938 1.00 9.24 228 SER D O 1
ATOM 13760 N N . PRO D 1 236 ? -27.626 -31.205 -84.769 1.00 7.44 229 PRO D N 1
ATOM 13761 C CA . PRO D 1 236 ? -29.070 -31.022 -84.591 1.00 8.35 229 PRO D CA 1
ATOM 13762 C C . PRO D 1 236 ? -29.575 -29.883 -85.465 1.00 8.21 229 PRO D C 1
ATOM 13763 O O . PRO D 1 236 ? -28.931 -28.837 -85.586 1.00 8.98 229 PRO D O 1
ATOM 13767 N N . MET D 1 237 ? -30.749 -30.089 -86.070 1.00 8.36 230 MET D N 1
ATOM 13768 C CA . MET D 1 237 ? -31.338 -29.096 -86.957 1.00 8.27 230 MET D CA 1
ATOM 13769 C C . MET D 1 237 ? -32.220 -28.134 -86.167 1.00 8.15 230 MET D C 1
ATOM 13770 O O . MET D 1 237 ? -32.878 -28.515 -85.191 1.00 8.80 230 MET D O 1
ATOM 13775 N N . TYR D 1 238 ? -32.228 -26.873 -86.608 1.00 8.94 231 TYR D N 1
ATOM 13776 C CA . TYR D 1 238 ? -33.120 -25.830 -86.122 1.00 8.80 231 TYR D CA 1
ATOM 13777 C C . TYR D 1 238 ? -33.929 -25.288 -87.291 1.00 9.00 231 TYR D C 1
ATOM 13778 O O . TYR D 1 238 ? -33.379 -25.134 -88.384 1.00 10.02 231 TYR D O 1
ATOM 13787 N N . PRO D 1 239 ? -35.196 -24.933 -87.097 1.00 9.02 232 PRO D N 1
ATOM 13788 C CA . PRO D 1 239 ? -35.873 -24.089 -88.086 1.00 10.08 232 PRO D CA 1
ATOM 13789 C C . PRO D 1 239 ? -35.403 -22.650 -87.948 1.00 10.14 232 PRO D C 1
ATOM 13790 O O . PRO D 1 239 ? -35.111 -22.174 -86.852 1.00 10.85 232 PRO D O 1
ATOM 13794 N N . TYR D 1 240 ? -35.352 -21.949 -89.087 1.00 10.86 233 TYR D N 1
ATOM 13795 C CA . TYR D 1 240 ? -34.918 -20.555 -89.077 1.00 11.98 233 TYR D CA 1
ATOM 13796 C C . TYR D 1 240 ? -35.842 -19.685 -88.234 1.00 12.80 233 TYR D C 1
ATOM 13797 O O . TYR D 1 240 ? -35.378 -18.839 -87.459 1.00 13.43 233 TYR D O 1
ATOM 13806 N N . ASP D 1 241 ? -37.146 -19.898 -88.346 1.00 12.53 234 ASP D N 1
ATOM 13807 C CA . ASP D 1 241 ? -38.117 -19.110 -87.594 1.00 13.53 234 ASP D CA 1
ATOM 13808 C C . ASP D 1 241 ? -39.407 -19.915 -87.514 1.00 13.47 234 ASP D C 1
ATOM 13809 O O . ASP D 1 241 ? -39.452 -21.085 -87.915 1.00 13.36 234 ASP D O 1
ATOM 13814 N N . SER D 1 242 ? -40.460 -19.284 -87.009 1.00 13.59 235 SER D N 1
ATOM 13815 C CA . SER D 1 242 ? -41.726 -19.959 -86.770 1.00 12.59 235 SER D CA 1
ATOM 13816 C C . SER D 1 242 ? -42.664 -19.926 -87.972 1.00 11.66 235 SER D C 1
ATOM 13817 O O . SER D 1 242 ? -43.851 -20.231 -87.815 1.00 12.71 235 SER D O 1
ATOM 13820 N N . ARG D 1 243 ? -42.181 -19.552 -89.155 1.00 11.63 236 ARG D N 1
ATOM 13821 C CA A ARG D 1 243 ? -42.989 -19.728 -90.346 0.52 11.46 236 ARG D CA 1
ATOM 13822 C CA B ARG D 1 243 ? -42.976 -19.731 -90.363 0.48 12.06 236 ARG D CA 1
ATOM 13823 C C . ARG D 1 243 ? -43.281 -21.215 -90.511 1.00 11.50 236 ARG D C 1
ATOM 13824 O O . ARG D 1 243 ? -42.352 -22.035 -90.464 1.00 11.29 236 ARG D O 1
ATOM 13839 N N . PRO D 1 244 ? -44.547 -21.607 -90.681 1.00 11.53 237 PRO D N 1
ATOM 13840 C CA . PRO D 1 244 ? -44.841 -23.046 -90.798 1.00 11.69 237 PRO D CA 1
ATOM 13841 C C . PRO D 1 244 ? -43.980 -23.758 -91.830 1.00 12.01 237 PRO D C 1
ATOM 13842 O O . PRO D 1 244 ? -43.522 -24.876 -91.577 1.00 11.65 237 PRO D O 1
ATOM 13846 N N . GLU D 1 245 ? -43.709 -23.124 -92.971 1.00 11.97 238 GLU D N 1
ATOM 13847 C CA A GLU D 1 245 ? -42.913 -23.772 -94.005 0.69 12.65 238 GLU D CA 1
ATOM 13848 C CA B GLU D 1 245 ? -42.914 -23.789 -94.000 0.31 12.20 238 GLU D CA 1
ATOM 13849 C C . GLU D 1 245 ? -41.480 -24.028 -93.544 1.00 11.64 238 GLU D C 1
ATOM 13850 O O . GLU D 1 245 ? -40.845 -24.998 -93.982 1.00 12.24 238 GLU D O 1
ATOM 13861 N N . ASN D 1 246 ? -40.954 -23.174 -92.665 1.00 10.13 239 ASN D N 1
ATOM 13862 C CA . ASN D 1 246 ? -39.609 -23.385 -92.133 1.00 9.84 239 ASN D CA 1
ATOM 13863 C C . ASN D 1 246 ? -39.598 -24.458 -91.052 1.00 9.91 239 ASN D C 1
ATOM 13864 O O . ASN D 1 246 ? -38.632 -25.220 -90.947 1.00 10.17 239 ASN D O 1
ATOM 13869 N N . VAL D 1 247 ? -40.659 -24.534 -90.244 1.00 9.70 240 VAL D N 1
ATOM 13870 C CA . VAL D 1 247 ? -40.748 -25.636 -89.292 1.00 9.79 240 VAL D CA 1
ATOM 13871 C C . VAL D 1 247 ? -40.865 -26.964 -90.031 1.00 10.02 240 VAL D C 1
ATOM 13872 O O . VAL D 1 247 ? -40.262 -27.969 -89.635 1.00 10.81 240 VAL D O 1
ATOM 13876 N N . LEU D 1 248 ? -41.634 -26.989 -91.124 1.00 9.86 241 LEU D N 1
ATOM 13877 C CA . LEU D 1 248 ? -41.715 -28.203 -91.929 1.00 10.82 241 LEU D CA 1
ATOM 13878 C C . LEU D 1 248 ? -40.360 -28.556 -92.529 1.00 10.79 241 LEU D C 1
ATOM 13879 O O . LEU D 1 248 ? -39.966 -29.730 -92.541 1.00 10.62 241 LEU D O 1
ATOM 13884 N N . ALA D 1 249 ? -39.626 -27.551 -93.017 1.00 10.32 242 ALA D N 1
ATOM 13885 C CA . ALA D 1 249 ? -38.265 -27.801 -93.492 1.00 9.61 242 ALA D CA 1
ATOM 13886 C C . ALA D 1 249 ? -37.410 -28.431 -92.395 1.00 10.12 242 ALA D C 1
ATOM 13887 O O . ALA D 1 249 ? -36.632 -29.357 -92.656 1.00 10.43 242 ALA D O 1
ATOM 13889 N N . PHE D 1 250 ? -37.552 -27.946 -91.159 1.00 9.39 243 PHE D N 1
ATOM 13890 C CA . PHE D 1 250 ? -36.845 -28.539 -90.029 1.00 10.08 243 PHE D CA 1
ATOM 13891 C C . PHE D 1 250 ? -37.249 -29.993 -89.807 1.00 9.67 243 PHE D C 1
ATOM 13892 O O . PHE D 1 250 ? -36.392 -30.846 -89.563 1.00 10.77 243 PHE D O 1
ATOM 13900 N N . GLU D 1 251 ? -38.548 -30.300 -89.883 1.00 9.97 244 GLU D N 1
ATOM 13901 C CA . GLU D 1 251 ? -38.972 -31.694 -89.740 1.00 11.20 244 GLU D CA 1
ATOM 13902 C C . GLU D 1 251 ? -38.288 -32.569 -90.782 1.00 10.46 244 GLU D C 1
ATOM 13903 O O . GLU D 1 251 ? -37.772 -33.658 -90.470 1.00 10.66 244 GLU D O 1
ATOM 13909 N N . ASN D 1 252 ? -38.290 -32.103 -92.040 1.00 10.11 245 ASN D N 1
ATOM 13910 C CA . ASN D 1 252 ? -37.662 -32.858 -93.116 1.00 10.64 245 ASN D CA 1
ATOM 13911 C C . ASN D 1 252 ? -36.172 -33.033 -92.862 1.00 9.81 245 ASN D C 1
ATOM 13912 O O . ASN D 1 252 ? -35.635 -34.130 -93.019 1.00 10.68 245 ASN D O 1
ATOM 13917 N N . ALA D 1 253 ? -35.486 -31.956 -92.475 1.00 9.33 246 ALA D N 1
ATOM 13918 C CA . ALA D 1 253 ? -34.036 -32.002 -92.324 1.00 9.74 246 ALA D CA 1
ATOM 13919 C C . ALA D 1 253 ? -33.628 -32.878 -91.150 1.00 9.44 246 ALA D C 1
ATOM 13920 O O . ALA D 1 253 ? -32.676 -33.661 -91.253 1.00 9.11 246 ALA D O 1
ATOM 13922 N N . GLU D 1 254 ? -34.307 -32.742 -90.010 1.00 9.41 247 GLU D N 1
ATOM 13923 C CA . GLU D 1 254 ? -33.947 -33.575 -88.873 1.00 9.83 247 GLU D CA 1
ATOM 13924 C C . GLU D 1 254 ? -34.154 -35.039 -89.211 1.00 10.52 247 GLU D C 1
ATOM 13925 O O . GLU D 1 254 ? -33.330 -35.889 -88.861 1.00 10.73 247 GLU D O 1
ATOM 13931 N N . GLU D 1 255 ? -35.228 -35.354 -89.929 1.00 10.73 248 GLU D N 1
ATOM 13932 C CA . GLU D 1 255 ? -35.434 -36.753 -90.285 1.00 11.46 248 GLU D CA 1
ATOM 13933 C C . GLU D 1 255 ? -34.406 -37.235 -91.311 1.00 11.97 248 GLU D C 1
ATOM 13934 O O . GLU D 1 255 ? -33.839 -38.328 -91.176 1.00 12.19 248 GLU D O 1
ATOM 13940 N N . PHE D 1 256 ? -34.135 -36.419 -92.324 1.00 11.62 249 PHE D N 1
ATOM 13941 C CA A PHE D 1 256 ? -33.290 -36.854 -93.427 0.70 11.95 249 PHE D CA 1
ATOM 13942 C CA B PHE D 1 256 ? -33.281 -36.853 -93.427 0.30 12.28 249 PHE D CA 1
ATOM 13943 C C . PHE D 1 256 ? -31.818 -36.927 -93.018 1.00 11.51 249 PHE D C 1
ATOM 13944 O O . PHE D 1 256 ? -31.091 -37.830 -93.453 1.00 12.74 249 PHE D O 1
ATOM 13959 N N . GLN D 1 257 ? -31.363 -35.988 -92.195 1.00 9.16 250 GLN D N 1
ATOM 13960 C CA . GLN D 1 257 ? -29.955 -35.896 -91.834 1.00 9.92 250 GLN D CA 1
ATOM 13961 C C . GLN D 1 257 ? -29.614 -36.659 -90.566 1.00 9.50 250 GLN D C 1
ATOM 13962 O O . GLN D 1 257 ? -28.467 -37.100 -90.401 1.00 10.23 250 GLN D O 1
ATOM 13968 N N . ASN D 1 258 ? -30.569 -36.791 -89.645 1.00 8.68 251 ASN D N 1
ATOM 13969 C CA . ASN D 1 258 ? -30.281 -37.317 -88.321 1.00 8.36 251 ASN D CA 1
ATOM 13970 C C . ASN D 1 258 ? -31.051 -38.591 -88.020 1.00 8.05 251 ASN D C 1
ATOM 13971 O O . ASN D 1 258 ? -30.429 -39.620 -87.725 1.00 8.35 251 ASN D O 1
ATOM 13976 N N . HIS D 1 259 ? -32.383 -38.577 -88.124 1.00 8.04 252 HIS D N 1
ATOM 13977 C CA . HIS D 1 259 ? -33.127 -39.802 -87.856 1.00 8.81 252 HIS D CA 1
ATOM 13978 C C . HIS D 1 259 ? -32.770 -40.910 -88.836 1.00 8.60 252 HIS D C 1
ATOM 13979 O O . HIS D 1 259 ? -32.840 -42.086 -88.475 1.00 8.88 252 HIS D O 1
ATOM 13986 N N . TRP D 1 260 ? -32.398 -40.560 -90.074 1.00 8.08 253 TRP D N 1
ATOM 13987 C CA . TRP D 1 260 ? -32.039 -41.570 -91.060 1.00 8.16 253 TRP D CA 1
ATOM 13988 C C . TRP D 1 260 ? -30.996 -42.533 -90.513 1.00 8.36 253 TRP D C 1
ATOM 13989 O O . TRP D 1 260 ? -31.041 -43.735 -90.802 1.00 9.01 253 TRP D O 1
ATOM 14000 N N . TRP D 1 261 ? -30.049 -42.021 -89.717 1.00 7.29 254 TRP D N 1
ATOM 14001 C CA . TRP D 1 261 ? -29.064 -42.869 -89.053 1.00 7.75 254 TRP D CA 1
ATOM 14002 C C . TRP D 1 261 ? -29.503 -43.326 -87.662 1.00 8.09 254 TRP D C 1
ATOM 14003 O O . TRP D 1 261 ? -29.480 -44.528 -87.351 1.00 8.39 254 TRP D O 1
ATOM 14014 N N . MET D 1 262 ? -29.893 -42.384 -86.801 1.00 7.63 255 MET D N 1
ATOM 14015 C CA . MET D 1 262 ? -30.099 -42.764 -85.410 1.00 8.50 255 MET D CA 1
ATOM 14016 C C . MET D 1 262 ? -31.321 -43.652 -85.214 1.00 8.73 255 MET D C 1
ATOM 14017 O O . MET D 1 262 ? -31.320 -44.481 -84.301 1.00 8.64 255 MET D O 1
ATOM 14022 N N . ASP D 1 263 ? -32.370 -43.501 -86.037 1.00 8.29 256 ASP D N 1
ATOM 14023 C CA . ASP D 1 263 ? -33.507 -44.414 -85.911 1.00 9.25 256 ASP D CA 1
ATOM 14024 C C . ASP D 1 263 ? -33.104 -45.836 -86.282 1.00 9.00 256 ASP D C 1
ATOM 14025 O O . ASP D 1 263 ? -33.647 -46.796 -85.735 1.00 9.87 256 ASP D O 1
ATOM 14030 N N . VAL D 1 264 ? -32.188 -46.004 -87.245 1.00 8.42 257 VAL D N 1
ATOM 14031 C CA . VAL D 1 264 ? -31.729 -47.353 -87.551 1.00 8.46 257 VAL D CA 1
ATOM 14032 C C . VAL D 1 264 ? -30.928 -47.898 -86.382 1.00 8.48 257 VAL D C 1
ATOM 14033 O O . VAL D 1 264 ? -31.116 -49.046 -85.959 1.00 9.56 257 VAL D O 1
ATOM 14037 N N . TYR D 1 265 ? -30.049 -47.071 -85.813 1.00 9.01 258 TYR D N 1
ATOM 14038 C CA . TYR D 1 265 ? -29.249 -47.539 -84.684 1.00 9.28 258 TYR D CA 1
ATOM 14039 C C . TYR D 1 265 ? -30.117 -47.934 -83.494 1.00 10.29 258 TYR D C 1
ATOM 14040 O O . TYR D 1 265 ? -29.851 -48.949 -82.833 1.00 12.19 258 TYR D O 1
ATOM 14049 N N . ALA D 1 266 ? -31.144 -47.137 -83.192 1.00 9.29 259 ALA D N 1
ATOM 14050 C CA . ALA D 1 266 ? -31.928 -47.333 -81.975 1.00 9.20 259 ALA D CA 1
ATOM 14051 C C . ALA D 1 266 ? -33.097 -48.295 -82.159 1.00 9.57 259 ALA D C 1
ATOM 14052 O O . ALA D 1 266 ? -33.415 -49.076 -81.254 1.00 11.01 259 ALA D O 1
ATOM 14054 N N . TRP D 1 267 ? -33.749 -48.244 -83.312 1.00 9.67 260 TRP D N 1
ATOM 14055 C CA . TRP D 1 267 ? -35.002 -48.943 -83.561 1.00 10.62 260 TRP D CA 1
ATOM 14056 C C . TRP D 1 267 ? -34.919 -49.936 -84.708 1.00 11.51 260 TRP D C 1
ATOM 14057 O O . TRP D 1 267 ? -35.863 -50.709 -84.909 1.00 14.02 260 TRP D O 1
ATOM 14068 N N . GLY D 1 268 ? -33.853 -49.905 -85.499 1.00 10.77 261 GLY D N 1
ATOM 14069 C CA . GLY D 1 268 ? -33.749 -50.788 -86.642 1.00 11.80 261 GLY D CA 1
ATOM 14070 C C . GLY D 1 268 ? -34.637 -50.435 -87.813 1.00 12.63 261 GLY D C 1
ATOM 14071 O O . GLY D 1 268 ? -34.900 -51.302 -88.651 1.00 14.35 261 GLY D O 1
ATOM 14072 N N . MET D 1 269 ? -35.087 -49.183 -87.919 1.00 12.70 262 MET D N 1
ATOM 14073 C CA . MET D 1 269 ? -36.032 -48.808 -88.962 1.00 13.32 262 MET D CA 1
ATOM 14074 C C . MET D 1 269 ? -35.678 -47.446 -89.530 1.00 12.73 262 MET D C 1
ATOM 14075 O O . MET D 1 269 ? -35.398 -46.508 -88.780 1.00 13.75 262 MET D O 1
ATOM 14080 N N . TYR D 1 270 ? -35.715 -47.337 -90.853 1.00 11.33 263 TYR D N 1
ATOM 14081 C CA . TYR D 1 270 ? -35.569 -46.033 -91.476 1.00 10.94 263 TYR D CA 1
ATOM 14082 C C . TYR D 1 270 ? -36.863 -45.237 -91.319 1.00 11.12 263 TYR D C 1
ATOM 14083 O O . TYR D 1 270 ? -37.956 -45.809 -91.346 1.00 12.52 263 TYR D O 1
ATOM 14092 N N . PRO D 1 271 ? -36.773 -43.915 -91.198 1.00 10.74 264 PRO D N 1
ATOM 14093 C CA . PRO D 1 271 ? -37.998 -43.104 -91.115 1.00 10.89 264 PRO D CA 1
ATOM 14094 C C . PRO D 1 271 ? -38.729 -43.060 -92.453 1.00 11.47 264 PRO D C 1
ATOM 14095 O O . PRO D 1 271 ? -38.112 -43.027 -93.521 1.00 12.10 264 PRO D O 1
ATOM 14099 N N . GLN D 1 272 ? -40.064 -43.041 -92.380 1.00 11.63 265 GLN D N 1
ATOM 14100 C CA . GLN D 1 272 ? -40.882 -43.345 -93.550 1.00 12.91 265 GLN D CA 1
ATOM 14101 C C . GLN D 1 272 ? -40.923 -42.209 -94.567 1.00 13.17 265 GLN D C 1
ATOM 14102 O O . GLN D 1 272 ? -40.870 -42.468 -95.774 1.00 13.50 265 GLN D O 1
ATOM 14108 N N . ALA D 1 273 ? -41.045 -40.954 -94.127 1.00 12.87 266 ALA D N 1
ATOM 14109 C CA . ALA D 1 273 ? -41.123 -39.869 -95.105 1.00 12.73 266 ALA D CA 1
ATOM 14110 C C . ALA D 1 273 ? -39.836 -39.784 -95.919 1.00 12.32 266 ALA D C 1
ATOM 14111 O O . ALA D 1 273 ? -39.869 -39.636 -97.150 1.00 13.57 266 ALA D O 1
ATOM 14113 N N . ALA D 1 274 ? -38.687 -39.900 -95.246 1.00 11.60 267 ALA D N 1
ATOM 14114 C CA . ALA D 1 274 ? -37.414 -39.900 -95.954 1.00 11.50 267 ALA D CA 1
ATOM 14115 C C . ALA D 1 274 ? -37.309 -41.095 -96.892 1.00 12.01 267 ALA D C 1
ATOM 14116 O O . ALA D 1 274 ? -36.871 -40.958 -98.046 1.00 13.31 267 ALA D O 1
ATOM 14118 N N . TRP D 1 275 ? -37.700 -42.279 -96.413 1.00 11.73 268 TRP D N 1
ATOM 14119 C CA . TRP D 1 275 ? -37.678 -43.468 -97.260 1.00 13.22 268 TRP D CA 1
ATOM 14120 C C . TRP D 1 275 ? -38.506 -43.258 -98.516 1.00 13.45 268 TRP D C 1
ATOM 14121 O O . TRP D 1 275 ? -38.053 -43.553 -99.626 1.00 14.33 268 TRP D O 1
ATOM 14132 N N . ASN D 1 276 ? -39.722 -42.733 -98.359 1.00 14.27 269 ASN D N 1
ATOM 14133 C CA . ASN D 1 276 ? -40.606 -42.548 -99.503 1.00 16.05 269 ASN D CA 1
ATOM 14134 C C . ASN D 1 276 ? -40.035 -41.536 -100.488 1.00 16.00 269 ASN D C 1
ATOM 14135 O O . ASN D 1 276 ? -40.147 -41.718 -101.706 1.00 17.10 269 ASN D O 1
ATOM 14140 N N . TYR D 1 277 ? -39.408 -40.466 -99.986 1.00 15.26 270 TYR D N 1
ATOM 14141 C CA . TYR D 1 277 ? -38.751 -39.526 -100.896 1.00 15.89 270 TYR D CA 1
ATOM 14142 C C . TYR D 1 277 ? -37.638 -40.213 -101.691 1.00 14.88 270 TYR D C 1
ATOM 14143 O O . TYR D 1 277 ? -37.549 -40.086 -102.927 1.00 16.62 270 TYR D O 1
ATOM 14152 N N . LEU D 1 278 ? -36.766 -40.944 -100.992 1.00 14.11 271 LEU D N 1
ATOM 14153 C CA . LEU D 1 278 ? -35.685 -41.629 -101.693 1.00 13.91 271 LEU D CA 1
ATOM 14154 C C . LEU D 1 278 ? -36.233 -42.621 -102.712 1.00 14.12 271 LEU D C 1
ATOM 14155 O O . LEU D 1 278 ? -35.723 -42.720 -103.837 1.00 15.26 271 LEU D O 1
ATOM 14160 N N . GLU D 1 279 ? -37.296 -43.336 -102.351 1.00 15.26 272 GLU D N 1
ATOM 14161 C CA . GLU D 1 279 ? -37.897 -44.295 -103.270 1.00 18.28 272 GLU D CA 1
ATOM 14162 C C . GLU D 1 279 ? -38.424 -43.587 -104.509 1.00 18.65 272 GLU D C 1
ATOM 14163 O O . GLU D 1 279 ? -38.276 -44.086 -105.633 1.00 20.25 272 GLU D O 1
ATOM 14169 N N . SER D 1 280 ? -39.019 -42.405 -104.323 1.00 18.50 273 SER D N 1
ATOM 14170 C CA . SER D 1 280 ? -39.507 -41.625 -105.454 1.00 20.21 273 SER D CA 1
ATOM 14171 C C . SER D 1 280 ? -38.372 -41.165 -106.357 1.00 20.74 273 SER D C 1
ATOM 14172 O O . SER D 1 280 ? -38.612 -40.887 -107.536 1.00 22.44 273 SER D O 1
ATOM 14175 N N . GLN D 1 281 ? -37.151 -41.060 -105.829 1.00 19.05 274 GLN D N 1
ATOM 14176 C CA . GLN D 1 281 ? -35.988 -40.723 -106.649 1.00 19.91 274 GLN D CA 1
ATOM 14177 C C . GLN D 1 281 ? -35.209 -41.942 -107.134 1.00 20.17 274 GLN D C 1
ATOM 14178 O O . GLN D 1 281 ? -34.165 -41.774 -107.779 1.00 21.09 274 GLN D O 1
ATOM 14184 N N . GLY D 1 282 ? -35.663 -43.153 -106.823 1.00 19.66 275 GLY D N 1
ATOM 14185 C CA . GLY D 1 282 ? -34.901 -44.341 -107.155 1.00 19.19 275 GLY D CA 1
ATOM 14186 C C . GLY D 1 282 ? -33.627 -44.511 -106.360 1.00 19.46 275 GLY D C 1
ATOM 14187 O O . GLY D 1 282 ? -32.676 -45.122 -106.853 1.00 21.48 275 GLY D O 1
ATOM 14188 N N . LEU D 1 283 ? -33.583 -43.992 -105.134 1.00 16.96 276 LEU D N 1
ATOM 14189 C CA . LEU D 1 283 ? -32.361 -43.958 -104.344 1.00 15.91 276 LEU D CA 1
ATOM 14190 C C . LEU D 1 283 ? -32.401 -44.838 -103.107 1.00 15.85 276 LEU D C 1
ATOM 14191 O O . LEU D 1 283 ? -31.379 -44.950 -102.417 1.00 15.94 276 LEU D O 1
ATOM 14196 N N . GLU D 1 284 ? -33.542 -45.441 -102.791 1.00 16.32 277 GLU D N 1
ATOM 14197 C CA . GLU D 1 284 ? -33.621 -46.229 -101.577 1.00 16.19 277 GLU D CA 1
ATOM 14198 C C . GLU D 1 284 ? -32.758 -47.486 -101.724 1.00 15.82 277 GLU D C 1
ATOM 14199 O O . GLU D 1 284 ? -32.593 -48.011 -102.830 1.00 17.16 277 GLU D O 1
ATOM 14205 N N . PRO D 1 285 ? -32.154 -47.957 -100.637 1.00 14.91 278 PRO D N 1
ATOM 14206 C CA . PRO D 1 285 ? -31.248 -49.105 -100.742 1.00 15.26 278 PRO D CA 1
ATOM 14207 C C . PRO D 1 285 ? -31.991 -50.395 -101.044 1.00 16.80 278 PRO D C 1
ATOM 14208 O O . PRO D 1 285 ? -33.201 -50.523 -100.845 1.00 17.35 278 PRO D O 1
ATOM 14212 N N . THR D 1 286 ? -31.230 -51.358 -101.551 1.00 17.80 279 THR D N 1
ATOM 14213 C CA . THR D 1 286 ? -31.746 -52.692 -101.810 1.00 19.22 279 THR D CA 1
ATOM 14214 C C . THR D 1 286 ? -31.826 -53.456 -100.498 1.00 19.52 279 THR D C 1
ATOM 14215 O O . THR D 1 286 ? -30.841 -53.545 -99.758 1.00 20.34 279 THR D O 1
ATOM 14219 N N . VAL D 1 287 ? -32.997 -54.009 -100.209 1.00 19.82 280 VAL D N 1
ATOM 14220 C CA . VAL D 1 287 ? -33.251 -54.703 -98.954 1.00 21.01 280 VAL D CA 1
ATOM 14221 C C . VAL D 1 287 ? -33.360 -56.186 -99.257 1.00 20.94 280 VAL D C 1
ATOM 14222 O O . VAL D 1 287 ? -34.067 -56.586 -100.191 1.00 23.02 280 VAL D O 1
ATOM 14226 N N . ALA D 1 288 ? -32.649 -56.993 -98.490 1.00 19.70 281 ALA D N 1
ATOM 14227 C CA . ALA D 1 288 ? -32.665 -58.433 -98.640 1.00 19.55 281 ALA D CA 1
ATOM 14228 C C . ALA D 1 288 ? -33.471 -59.054 -97.513 1.00 20.44 281 ALA D C 1
ATOM 14229 O O . ALA D 1 288 ? -33.646 -58.443 -96.453 1.00 19.36 281 ALA D O 1
ATOM 14231 N N . PRO D 1 289 ? -34.001 -60.261 -97.715 1.00 23.43 282 PRO D N 1
ATOM 14232 C CA . PRO D 1 289 ? -34.659 -60.966 -96.609 1.00 24.17 282 PRO D CA 1
ATOM 14233 C C . PRO D 1 289 ? -33.717 -61.090 -95.421 1.00 23.97 282 PRO D C 1
ATOM 14234 O O . PRO D 1 289 ? -32.530 -61.387 -95.573 1.00 24.65 282 PRO D O 1
ATOM 14238 N N . GLY D 1 290 ? -34.255 -60.841 -94.231 1.00 22.88 283 GLY D N 1
ATOM 14239 C CA . GLY D 1 290 ? -33.483 -60.874 -93.014 1.00 22.19 283 GLY D CA 1
ATOM 14240 C C . GLY D 1 290 ? -32.891 -59.544 -92.586 1.00 19.95 283 GLY D C 1
ATOM 14241 O O . GLY D 1 290 ? -32.470 -59.420 -91.429 1.00 20.50 283 GLY D O 1
ATOM 14242 N N . ASP D 1 291 ? -32.848 -58.545 -93.476 1.00 18.10 284 ASP D N 1
ATOM 14243 C CA . ASP D 1 291 ? -32.246 -57.259 -93.126 1.00 15.83 284 ASP D CA 1
ATOM 14244 C C . ASP D 1 291 ? -32.974 -56.603 -91.955 1.00 14.85 284 ASP D C 1
ATOM 14245 O O . ASP D 1 291 ? -32.342 -56.193 -90.976 1.00 14.37 284 ASP D O 1
ATOM 14250 N N . TRP D 1 292 ? -34.306 -56.473 -92.040 1.00 15.54 285 TRP D N 1
ATOM 14251 C CA . TRP D 1 292 ? -35.028 -55.779 -90.975 1.00 16.90 285 TRP D CA 1
ATOM 14252 C C . TRP D 1 292 ? -34.901 -56.519 -89.653 1.00 16.47 285 TRP D C 1
ATOM 14253 O O . TRP D 1 292 ? -34.734 -55.896 -88.598 1.00 16.92 285 TRP D O 1
ATOM 14264 N N . GLU D 1 293 ? -34.977 -57.850 -89.693 1.00 18.29 286 GLU D N 1
ATOM 14265 C CA . GLU D 1 293 ? -34.842 -58.641 -88.476 1.00 20.64 286 GLU D CA 1
ATOM 14266 C C . GLU D 1 293 ? -33.493 -58.401 -87.809 1.00 19.20 286 GLU D C 1
ATOM 14267 O O . GLU D 1 293 ? -33.418 -58.234 -86.587 1.00 20.75 286 GLU D O 1
ATOM 14273 N N . LEU D 1 294 ? -32.417 -58.371 -88.598 1.00 16.47 287 LEU D N 1
ATOM 14274 C CA . LEU D 1 294 ? -31.093 -58.109 -88.039 1.00 15.76 287 LEU D CA 1
ATOM 14275 C C . LEU D 1 294 ? -31.004 -56.697 -87.472 1.00 14.40 287 LEU D C 1
ATOM 14276 O O . LEU D 1 294 ? -30.526 -56.497 -86.349 1.00 14.35 287 LEU D O 1
ATOM 14281 N N . LEU D 1 295 ? -31.465 -55.703 -88.236 1.00 13.79 288 LEU D N 1
ATOM 14282 C CA . LEU D 1 295 ? -31.362 -54.320 -87.781 1.00 13.17 288 LEU D CA 1
ATOM 14283 C C . LEU D 1 295 ? -32.154 -54.081 -86.502 1.00 13.65 288 LEU D C 1
ATOM 14284 O O . LEU D 1 295 ? -31.738 -53.294 -85.646 1.00 14.08 288 LEU D O 1
ATOM 14289 N N . GLN D 1 296 ? -33.298 -54.746 -86.352 1.00 15.13 289 GLN D N 1
ATOM 14290 C CA . GLN D 1 296 ? -34.133 -54.528 -85.179 1.00 17.20 289 GLN D CA 1
ATOM 14291 C C . GLN D 1 296 ? -33.646 -55.291 -83.952 1.00 19.05 289 GLN D C 1
ATOM 14292 O O . GLN D 1 296 ? -33.988 -54.910 -82.825 1.00 22.61 289 GLN D O 1
ATOM 14298 N N . ALA D 1 297 ? -32.829 -56.323 -84.138 1.00 17.84 290 ALA D N 1
ATOM 14299 C CA . ALA D 1 297 ? -32.375 -57.182 -83.048 1.00 19.85 290 ALA D CA 1
ATOM 14300 C C . ALA D 1 297 ? -31.036 -56.765 -82.450 1.00 21.78 290 ALA D C 1
ATOM 14301 O O . ALA D 1 297 ? -30.406 -57.575 -81.767 1.00 26.40 290 ALA D O 1
ATOM 14303 N N . ALA D 1 298 ? -30.544 -55.568 -82.755 1.00 19.08 291 ALA D N 1
ATOM 14304 C CA . ALA D 1 298 ? -29.198 -55.182 -82.340 1.00 18.61 291 ALA D CA 1
ATOM 14305 C C . ALA D 1 298 ? -29.182 -53.888 -81.530 1.00 17.97 291 ALA D C 1
ATOM 14306 O O . ALA D 1 298 ? -28.523 -52.915 -81.911 1.00 18.58 291 ALA D O 1
ATOM 14308 N N . LYS D 1 299 ? -29.874 -53.872 -80.405 1.00 17.15 292 LYS D N 1
ATOM 14309 C CA . LYS D 1 299 ? -30.014 -52.645 -79.632 1.00 16.26 292 LYS D CA 1
ATOM 14310 C C . LYS D 1 299 ? -28.683 -52.268 -78.991 1.00 13.30 292 LYS D C 1
ATOM 14311 O O . LYS D 1 299 ? -28.020 -53.126 -78.399 1.00 14.43 292 LYS D O 1
ATOM 14317 N N . PRO D 1 300 ? -28.272 -51.005 -79.061 1.00 11.61 293 PRO D N 1
ATOM 14318 C CA . PRO D 1 300 ? -27.023 -50.583 -78.422 1.00 11.51 293 PRO D CA 1
ATOM 14319 C C . PRO D 1 300 ? -27.258 -50.201 -76.967 1.00 10.70 293 PRO D C 1
ATOM 14320 O O . PRO D 1 300 ? -28.380 -49.927 -76.540 1.00 13.18 293 PRO D O 1
ATOM 14324 N N . ASP D 1 301 ? -26.164 -50.170 -76.202 1.00 10.57 294 ASP D N 1
ATOM 14325 C CA . ASP D 1 301 ? -26.252 -49.693 -74.828 1.00 11.91 294 ASP D CA 1
ATOM 14326 C C . ASP D 1 301 ? -26.276 -48.179 -74.739 1.00 10.74 294 ASP D C 1
ATOM 14327 O O . ASP D 1 301 ? -26.811 -47.630 -73.768 1.00 12.84 294 ASP D O 1
ATOM 14332 N N . PHE D 1 302 ? -25.707 -47.485 -75.721 1.00 10.22 295 PHE D N 1
ATOM 14333 C CA . PHE D 1 302 ? -25.669 -46.033 -75.687 1.00 9.35 295 PHE D CA 1
ATOM 14334 C C . PHE D 1 302 ? -25.608 -45.540 -77.118 1.00 9.27 295 PHE D C 1
ATOM 14335 O O . PHE D 1 302 ? -25.286 -46.295 -78.042 1.00 10.06 295 PHE D O 1
ATOM 14343 N N . MET D 1 303 ? -25.909 -44.261 -77.289 1.00 9.32 296 MET D N 1
ATOM 14344 C CA . MET D 1 303 ? -25.646 -43.560 -78.536 1.00 9.18 296 MET D CA 1
ATOM 14345 C C . MET D 1 303 ? -24.363 -42.753 -78.354 1.00 9.00 296 MET D C 1
ATOM 14346 O O . MET D 1 303 ? -24.266 -41.929 -77.436 1.00 9.96 296 MET D O 1
ATOM 14351 N N . GLY D 1 304 ? -23.373 -42.999 -79.213 1.00 8.60 297 GLY D N 1
ATOM 14352 C CA . GLY D 1 304 ? -22.205 -42.136 -79.238 1.00 9.71 297 GLY D CA 1
ATOM 14353 C C . GLY D 1 304 ? -22.530 -40.895 -80.046 1.00 9.01 297 GLY D C 1
ATOM 14354 O O . GLY D 1 304 ? -23.243 -40.955 -81.042 1.00 9.62 297 GLY D O 1
ATOM 14355 N N . VAL D 1 305 ? -22.029 -39.755 -79.585 1.00 8.66 298 VAL D N 1
ATOM 14356 C CA . VAL D 1 305 ? -22.297 -38.473 -80.233 1.00 8.26 298 VAL D CA 1
ATOM 14357 C C . VAL D 1 305 ? -20.987 -37.736 -80.470 1.00 8.22 298 VAL D C 1
ATOM 14358 O O . VAL D 1 305 ? -20.269 -37.417 -79.513 1.00 9.12 298 VAL D O 1
ATOM 14362 N N . ASN D 1 306 ? -20.695 -37.443 -81.740 1.00 8.02 299 ASN D N 1
ATOM 14363 C CA . ASN D 1 306 ? -19.625 -36.522 -82.124 1.00 8.49 299 ASN D CA 1
ATOM 14364 C C . ASN D 1 306 ? -20.304 -35.194 -82.421 1.00 8.62 299 ASN D C 1
ATOM 14365 O O . ASN D 1 306 ? -21.162 -35.130 -83.308 1.00 9.53 299 ASN D O 1
ATOM 14370 N N . TYR D 1 307 ? -19.961 -34.148 -81.672 1.00 8.60 300 TYR D N 1
ATOM 14371 C CA . TYR D 1 307 ? -20.688 -32.891 -81.792 1.00 9.43 300 TYR D CA 1
ATOM 14372 C C . TYR D 1 307 ? -19.745 -31.726 -82.036 1.00 9.16 300 TYR D C 1
ATOM 14373 O O . TYR D 1 307 ? -18.794 -31.521 -81.275 1.00 9.78 300 TYR D O 1
ATOM 14382 N N . TYR D 1 308 ? -20.060 -30.924 -83.057 1.00 9.12 301 TYR D N 1
ATOM 14383 C CA . TYR D 1 308 ? -19.402 -29.642 -83.286 1.00 10.55 301 TYR D CA 1
ATOM 14384 C C . TYR D 1 308 ? -20.360 -28.463 -83.387 1.00 10.11 301 TYR D C 1
ATOM 14385 O O . TYR D 1 308 ? -20.028 -27.380 -82.900 1.00 10.55 301 TYR D O 1
ATOM 14394 N N . GLN D 1 309 ? -21.516 -28.624 -84.030 1.00 10.05 302 GLN D N 1
ATOM 14395 C CA . GLN D 1 309 ? -22.400 -27.479 -84.222 1.00 11.13 302 GLN D CA 1
ATOM 14396 C C . GLN D 1 309 ? -23.756 -27.954 -84.710 1.00 10.16 302 GLN D C 1
ATOM 14397 O O . GLN D 1 309 ? -23.898 -29.055 -85.247 1.00 11.80 302 GLN D O 1
ATOM 14403 N N . THR D 1 310 ? -24.735 -27.076 -84.559 1.00 10.11 303 THR D N 1
ATOM 14404 C CA . THR D 1 310 ? -26.064 -27.250 -85.112 1.00 8.65 303 THR D CA 1
ATOM 14405 C C . THR D 1 310 ? -26.110 -26.710 -86.541 1.00 9.14 303 THR D C 1
ATOM 14406 O O . THR D 1 310 ? -25.159 -26.091 -87.035 1.00 10.18 303 THR D O 1
ATOM 14410 N N . THR D 1 311 ? -27.239 -26.968 -87.208 1.00 8.22 304 THR D N 1
ATOM 14411 C CA . THR D 1 311 ? -27.501 -26.476 -88.554 1.00 9.48 304 THR D CA 1
ATOM 14412 C C . THR D 1 311 ? -28.901 -25.886 -88.574 1.00 9.74 304 THR D C 1
ATOM 14413 O O . THR D 1 311 ? -29.826 -26.474 -88.013 1.00 10.44 304 THR D O 1
ATOM 14417 N N . THR D 1 312 ? -29.051 -24.712 -89.174 1.00 9.04 305 THR D N 1
ATOM 14418 C CA . THR D 1 312 ? -30.357 -24.077 -89.305 1.00 10.07 305 THR D CA 1
ATOM 14419 C C . THR D 1 312 ? -30.843 -24.209 -90.744 1.00 9.51 305 THR D C 1
ATOM 14420 O O . THR D 1 312 ? -30.051 -24.093 -91.687 1.00 11.34 305 THR D O 1
ATOM 14424 N N . VAL D 1 313 ? -32.143 -24.480 -90.913 1.00 9.89 306 VAL D N 1
ATOM 14425 C CA . VAL D 1 313 ? -32.706 -24.739 -92.229 1.00 10.30 306 VAL D CA 1
ATOM 14426 C C . VAL D 1 313 ? -33.943 -23.883 -92.448 1.00 10.44 306 VAL D C 1
ATOM 14427 O O . VAL D 1 313 ? -34.572 -23.386 -91.508 1.00 11.36 306 VAL D O 1
ATOM 14431 N N . GLU D 1 314 ? -34.293 -23.732 -93.722 1.00 11.70 307 GLU D N 1
ATOM 14432 C CA . GLU D 1 314 ? -35.501 -23.039 -94.130 1.00 11.82 307 GLU D CA 1
ATOM 14433 C C . GLU D 1 314 ? -36.094 -23.736 -95.347 1.00 11.90 307 GLU D C 1
ATOM 14434 O O . GLU D 1 314 ? -35.487 -24.639 -95.944 1.00 12.24 307 GLU D O 1
ATOM 14440 N N . HIS D 1 315 ? -37.304 -23.303 -95.693 1.00 12.60 308 HIS D N 1
ATOM 14441 C CA A HIS D 1 315 ? -38.029 -23.846 -96.834 0.55 14.93 308 HIS D CA 1
ATOM 14442 C CA B HIS D 1 315 ? -38.005 -23.888 -96.824 0.45 14.92 308 HIS D CA 1
ATOM 14443 C C . HIS D 1 315 ? -37.204 -23.711 -98.108 1.00 15.83 308 HIS D C 1
ATOM 14444 O O . HIS D 1 315 ? -36.480 -22.727 -98.299 1.00 16.57 308 HIS D O 1
ATOM 14457 N N . ASN D 1 316 ? -37.325 -24.695 -98.979 1.00 17.33 309 ASN D N 1
ATOM 14458 C CA . ASN D 1 316 ? -36.571 -24.760 -100.222 1.00 21.05 309 ASN D CA 1
ATOM 14459 C C . ASN D 1 316 ? -37.506 -25.164 -101.352 1.00 28.93 309 ASN D C 1
ATOM 14460 O O . ASN D 1 316 ? -37.905 -26.331 -101.436 1.00 29.99 309 ASN D O 1
ATOM 14465 N N . PRO D 1 317 ? -37.879 -24.237 -102.227 1.00 35.75 310 PRO D N 1
ATOM 14466 C CA . PRO D 1 317 ? -38.818 -24.558 -103.316 1.00 41.30 310 PRO D CA 1
ATOM 14467 C C . PRO D 1 317 ? -38.303 -25.705 -104.168 1.00 47.29 310 PRO D C 1
ATOM 14468 O O . PRO D 1 317 ? -37.091 -25.972 -104.206 1.00 47.31 310 PRO D O 1
ATOM 14472 N N . PRO D 1 318 ? -39.197 -26.409 -104.873 1.00 52.65 311 PRO D N 1
ATOM 14473 C CA . PRO D 1 318 ? -38.769 -27.579 -105.662 1.00 56.66 311 PRO D CA 1
ATOM 14474 C C . PRO D 1 318 ? -37.757 -27.277 -106.761 1.00 61.15 311 PRO D C 1
ATOM 14475 O O . PRO D 1 318 ? -37.208 -28.223 -107.340 1.00 61.61 311 PRO D O 1
ATOM 14479 N N . ASP D 1 319 ? -37.502 -26.007 -107.075 1.00 64.75 312 ASP D N 1
ATOM 14480 C CA . ASP D 1 319 ? -36.474 -25.624 -108.037 1.00 67.93 312 ASP D CA 1
ATOM 14481 C C . ASP D 1 319 ? -35.284 -24.940 -107.369 1.00 69.02 312 ASP D C 1
ATOM 14482 O O . ASP D 1 319 ? -34.567 -24.174 -108.021 1.00 69.50 312 ASP D O 1
ATOM 14487 N N . GLY D 1 320 ? -35.055 -25.209 -106.091 1.00 69.13 313 GLY D N 1
ATOM 14488 C CA . GLY D 1 320 ? -34.142 -24.427 -105.273 1.00 68.90 313 GLY D CA 1
ATOM 14489 C C . GLY D 1 320 ? -32.796 -25.093 -105.077 1.00 68.43 313 GLY D C 1
ATOM 14490 O O . GLY D 1 320 ? -32.257 -25.735 -105.985 1.00 68.58 313 GLY D O 1
ATOM 14491 N N . VAL D 1 321 ? -32.253 -24.941 -103.867 1.00 67.67 314 VAL D N 1
ATOM 14492 C CA . VAL D 1 321 ? -30.874 -25.325 -103.593 1.00 66.98 314 VAL D CA 1
ATOM 14493 C C . VAL D 1 321 ? -30.737 -26.842 -103.565 1.00 66.83 314 VAL D C 1
ATOM 14494 O O . VAL D 1 321 ? -31.569 -27.554 -102.987 1.00 66.02 314 VAL D O 1
ATOM 14498 N N . GLY D 1 322 ? -29.677 -27.343 -104.195 1.00 67.41 315 GLY D N 1
ATOM 14499 C CA . GLY D 1 322 ? -29.367 -28.760 -104.184 1.00 67.92 315 GLY D CA 1
ATOM 14500 C C . GLY D 1 322 ? -27.933 -29.043 -103.775 1.00 68.37 315 GLY D C 1
ATOM 14501 O O . GLY D 1 322 ? -27.523 -28.741 -102.651 1.00 68.48 315 GLY D O 1
ATOM 14502 N N . THR D 1 336 ? -21.749 -21.880 -98.227 1.00 50.06 329 THR D N 1
ATOM 14503 C CA . THR D 1 336 ? -22.897 -21.730 -99.113 1.00 49.50 329 THR D CA 1
ATOM 14504 C C . THR D 1 336 ? -24.014 -22.706 -98.740 1.00 46.53 329 THR D C 1
ATOM 14505 O O . THR D 1 336 ? -23.777 -23.708 -98.065 1.00 47.11 329 THR D O 1
ATOM 14509 N N . SER D 1 337 ? -25.233 -22.406 -99.182 1.00 42.67 330 SER D N 1
ATOM 14510 C CA . SER D 1 337 ? -26.384 -23.211 -98.797 1.00 39.33 330 SER D CA 1
ATOM 14511 C C . SER D 1 337 ? -26.379 -24.548 -99.530 1.00 36.83 330 SER D C 1
ATOM 14512 O O . SER D 1 337 ? -26.015 -24.632 -100.706 1.00 36.69 330 SER D O 1
ATOM 14515 N N . SER D 1 338 ? -26.775 -25.601 -98.817 1.00 33.58 331 SER D N 1
ATOM 14516 C CA . SER D 1 338 ? -26.991 -26.918 -99.399 1.00 30.70 331 SER D CA 1
ATOM 14517 C C . SER D 1 338 ? -28.354 -27.416 -98.949 1.00 27.16 331 SER D C 1
ATOM 14518 O O . SER D 1 338 ? -28.953 -26.869 -98.026 1.00 25.67 331 SER D O 1
ATOM 14521 N N . GLY D 1 339 ? -28.857 -28.448 -99.616 1.00 25.34 332 GLY D N 1
ATOM 14522 C CA . GLY D 1 339 ? -30.141 -28.993 -99.218 1.00 24.85 332 GLY D CA 1
ATOM 14523 C C . GLY D 1 339 ? -30.716 -29.897 -100.289 1.00 25.64 332 GLY D C 1
ATOM 14524 O O . GLY D 1 339 ? -30.011 -30.345 -101.193 1.00 26.92 332 GLY D O 1
ATOM 14525 N N . ILE D 1 340 ? -32.014 -30.160 -100.155 1.00 24.60 333 ILE D N 1
ATOM 14526 C CA . ILE D 1 340 ? -32.750 -31.009 -101.077 1.00 24.64 333 ILE D CA 1
ATOM 14527 C C . ILE D 1 340 ? -33.943 -30.212 -101.592 1.00 22.87 333 ILE D C 1
ATOM 14528 O O . ILE D 1 340 ? -34.763 -29.754 -100.786 1.00 21.09 333 ILE D O 1
ATOM 14533 N N . PRO D 1 341 ? -34.086 -30.027 -102.900 1.00 23.71 334 PRO D N 1
ATOM 14534 C CA . PRO D 1 341 ? -35.217 -29.248 -103.422 1.00 24.91 334 PRO D CA 1
ATOM 14535 C C . PRO D 1 341 ? -36.543 -29.824 -102.949 1.00 24.60 334 PRO D C 1
ATOM 14536 O O . PRO D 1 341 ? -36.758 -31.038 -102.980 1.00 24.70 334 PRO D O 1
ATOM 14540 N N . GLY D 1 342 ? -37.429 -28.938 -102.492 1.00 24.08 335 GLY D N 1
ATOM 14541 C CA . GLY D 1 342 ? -38.718 -29.340 -101.975 1.00 24.59 335 GLY D CA 1
ATOM 14542 C C . GLY D 1 342 ? -38.720 -29.800 -100.535 1.00 24.09 335 GLY D C 1
ATOM 14543 O O . GLY D 1 342 ? -39.801 -29.979 -99.962 1.00 26.27 335 GLY D O 1
ATOM 14544 N N . LEU D 1 343 ? -37.554 -29.989 -99.919 1.00 21.26 336 LEU D N 1
ATOM 14545 C CA . LEU D 1 343 ? -37.480 -30.472 -98.545 1.00 19.99 336 LEU D CA 1
ATOM 14546 C C . LEU D 1 343 ? -36.903 -29.434 -97.594 1.00 16.13 336 LEU D C 1
ATOM 14547 O O . LEU D 1 343 ? -37.551 -29.095 -96.599 1.00 16.29 336 LEU D O 1
ATOM 14552 N N . PHE D 1 344 ? -35.694 -28.936 -97.857 1.00 13.87 337 PHE D N 1
ATOM 14553 C CA . PHE D 1 344 ? -35.060 -27.971 -96.965 1.00 12.69 337 PHE D CA 1
ATOM 14554 C C . PHE D 1 344 ? -33.797 -27.442 -97.624 1.00 12.32 337 PHE D C 1
ATOM 14555 O O . PHE D 1 344 ? -33.245 -28.057 -98.541 1.00 12.56 337 PHE D O 1
ATOM 14563 N N . LYS D 1 345 ? -33.332 -26.303 -97.125 1.00 12.51 338 LYS D N 1
ATOM 14564 C CA . LYS D 1 345 ? -31.990 -25.836 -97.432 1.00 13.70 338 LYS D CA 1
ATOM 14565 C C . LYS D 1 345 ? -31.399 -25.205 -96.184 1.00 12.75 338 LYS D C 1
ATOM 14566 O O . LYS D 1 345 ? -32.123 -24.696 -95.325 1.00 12.80 338 LYS D O 1
ATOM 14572 N N . THR D 1 346 ? -30.077 -25.261 -96.074 1.00 12.85 339 THR D N 1
ATOM 14573 C CA . THR D 1 346 ? -29.433 -24.648 -94.927 1.00 12.78 339 THR D CA 1
ATOM 14574 C C . THR D 1 346 ? -29.382 -23.134 -95.095 1.00 13.69 339 THR D C 1
ATOM 14575 O O . THR D 1 346 ? -29.411 -22.603 -96.206 1.00 15.51 339 THR D O 1
ATOM 14579 N N . VAL D 1 347 ? -29.299 -22.440 -93.966 1.00 12.86 340 VAL D N 1
ATOM 14580 C CA . VAL D 1 347 ? -29.180 -20.987 -93.935 1.00 14.40 340 VAL D CA 1
ATOM 14581 C C . VAL D 1 347 ? -28.330 -20.631 -92.724 1.00 14.10 340 VAL D C 1
ATOM 14582 O O . VAL D 1 347 ? -28.381 -21.318 -91.698 1.00 14.21 340 VAL D O 1
ATOM 14586 N N . ARG D 1 348 ? -27.511 -19.587 -92.854 1.00 15.39 341 ARG D N 1
ATOM 14587 C CA . ARG D 1 348 ? -26.687 -19.156 -91.733 1.00 17.64 341 ARG D CA 1
ATOM 14588 C C . ARG D 1 348 ? -27.581 -18.765 -90.561 1.00 15.37 341 ARG D C 1
ATOM 14589 O O . ARG D 1 348 ? -28.604 -18.100 -90.740 1.00 16.15 341 ARG D O 1
ATOM 14597 N N . ASN D 1 349 ? -27.224 -19.232 -89.362 1.00 13.65 342 ASN D N 1
ATOM 14598 C CA . ASN D 1 349 ? -27.977 -18.908 -88.160 1.00 13.70 342 ASN D CA 1
ATOM 14599 C C . ASN D 1 349 ? -27.390 -17.630 -87.582 1.00 15.13 342 ASN D C 1
ATOM 14600 O O . ASN D 1 349 ? -26.242 -17.650 -87.114 1.00 15.53 342 ASN D O 1
ATOM 14605 N N . PRO D 1 350 ? -28.120 -16.512 -87.578 1.00 17.06 343 PRO D N 1
ATOM 14606 C CA . PRO D 1 350 ? -27.548 -15.263 -87.048 1.00 18.38 343 PRO D CA 1
ATOM 14607 C C . PRO D 1 350 ? -27.380 -15.266 -85.542 1.00 18.05 343 PRO D C 1
ATOM 14608 O O . PRO D 1 350 ? -26.778 -14.329 -85.001 1.00 20.69 343 PRO D O 1
ATOM 14612 N N . HIS D 1 351 ? -27.853 -16.301 -84.853 1.00 15.59 344 HIS D N 1
ATOM 14613 C CA . HIS D 1 351 ? -27.922 -16.301 -83.399 1.00 16.52 344 HIS D CA 1
ATOM 14614 C C . HIS D 1 351 ? -26.865 -17.177 -82.741 1.00 17.67 344 HIS D C 1
ATOM 14615 O O . HIS D 1 351 ? -26.995 -17.485 -81.550 1.00 19.79 344 HIS D O 1
ATOM 14622 N N . VAL D 1 352 ? -25.837 -17.603 -83.476 1.00 15.85 345 VAL D N 1
ATOM 14623 C CA . VAL D 1 352 ? -24.731 -18.362 -82.900 1.00 16.56 345 VAL D CA 1
ATOM 14624 C C . VAL D 1 352 ? -23.417 -17.693 -83.280 1.00 17.40 345 VAL D C 1
ATOM 14625 O O . VAL D 1 352 ? -23.321 -17.017 -84.311 1.00 18.09 345 VAL D O 1
ATOM 14629 N N . ASP D 1 353 ? -22.410 -17.869 -82.422 1.00 18.00 346 ASP D N 1
ATOM 14630 C CA . ASP D 1 353 ? -21.056 -17.397 -82.690 1.00 20.47 346 ASP D CA 1
ATOM 14631 C C . ASP D 1 353 ? -20.400 -18.256 -83.763 1.00 21.08 346 ASP D C 1
ATOM 14632 O O . ASP D 1 353 ? -20.876 -19.335 -84.114 1.00 19.61 346 ASP D O 1
ATOM 14637 N N . THR D 1 354 ? -19.247 -17.793 -84.239 1.00 22.96 347 THR D N 1
ATOM 14638 C CA . THR D 1 354 ? -18.462 -18.551 -85.199 1.00 25.85 347 THR D CA 1
ATOM 14639 C C . THR D 1 354 ? -17.010 -18.625 -84.749 1.00 27.11 347 THR D C 1
ATOM 14640 O O . THR D 1 354 ? -16.515 -17.751 -84.030 1.00 27.29 347 THR D O 1
ATOM 14644 N N . THR D 1 355 ? -16.340 -19.686 -85.184 1.00 27.77 348 THR D N 1
ATOM 14645 C CA . THR D 1 355 ? -14.905 -19.827 -85.017 1.00 28.76 348 THR D CA 1
ATOM 14646 C C . THR D 1 355 ? -14.190 -18.911 -86.005 1.00 28.56 348 THR D C 1
ATOM 14647 O O . THR D 1 355 ? -14.810 -18.245 -86.841 1.00 27.81 348 THR D O 1
ATOM 14651 N N . ASN D 1 356 ? -12.858 -18.888 -85.922 1.00 27.98 349 ASN D N 1
ATOM 14652 C CA . ASN D 1 356 ? -12.067 -18.154 -86.900 1.00 28.96 349 ASN D CA 1
ATOM 14653 C C . ASN D 1 356 ? -12.068 -18.815 -88.274 1.00 31.05 349 ASN D C 1
ATOM 14654 O O . ASN D 1 356 ? -11.503 -18.245 -89.215 1.00 30.77 349 ASN D O 1
ATOM 14659 N N . TRP D 1 357 ? -12.672 -19.996 -88.408 1.00 33.61 350 TRP D N 1
ATOM 14660 C CA . TRP D 1 357 ? -12.899 -20.642 -89.694 1.00 37.11 350 TRP D CA 1
ATOM 14661 C C . TRP D 1 357 ? -14.337 -20.501 -90.177 1.00 39.01 350 TRP D C 1
ATOM 14662 O O . TRP D 1 357 ? -14.723 -21.171 -91.141 1.00 39.23 350 TRP D O 1
ATOM 14673 N N . ASP D 1 358 ? -15.135 -19.660 -89.519 1.00 39.93 351 ASP D N 1
ATOM 14674 C CA . ASP D 1 358 ? -16.527 -19.411 -89.899 1.00 41.33 351 ASP D CA 1
ATOM 14675 C C . ASP D 1 358 ? -17.404 -20.658 -89.780 1.00 40.54 351 ASP D C 1
ATOM 14676 O O . ASP D 1 358 ? -18.325 -20.863 -90.574 1.00 41.26 351 ASP D O 1
ATOM 14681 N N . TRP D 1 359 ? -17.124 -21.510 -88.798 1.00 38.42 352 TRP D N 1
ATOM 14682 C CA . TRP D 1 359 ? -18.055 -22.555 -88.400 1.00 36.79 352 TRP D CA 1
ATOM 14683 C C . TRP D 1 359 ? -18.702 -22.177 -87.078 1.00 29.86 352 TRP D C 1
ATOM 14684 O O . TRP D 1 359 ? -18.127 -21.442 -86.272 1.00 29.15 352 TRP D O 1
ATOM 14695 N N . ALA D 1 360 ? -19.905 -22.686 -86.864 1.00 24.36 353 ALA D N 1
ATOM 14696 C CA . ALA D 1 360 ? -20.687 -22.241 -85.726 1.00 20.81 353 ALA D CA 1
ATOM 14697 C C . ALA D 1 360 ? -20.129 -22.803 -84.424 1.00 17.55 353 ALA D C 1
ATOM 14698 O O . ALA D 1 360 ? -19.539 -23.887 -84.385 1.00 18.49 353 ALA D O 1
ATOM 14700 N N . ILE D 1 361 ? -20.274 -22.013 -83.364 1.00 15.12 354 ILE D N 1
ATOM 14701 C CA . ILE D 1 361 ? -20.075 -22.441 -81.984 1.00 13.91 354 ILE D CA 1
ATOM 14702 C C . ILE D 1 361 ? -21.428 -22.350 -81.298 1.00 13.79 354 ILE D C 1
ATOM 14703 O O . ILE D 1 361 ? -22.014 -21.261 -81.222 1.00 16.27 354 ILE D O 1
ATOM 14708 N N . ASP D 1 362 ? -21.952 -23.486 -80.846 1.00 11.33 355 ASP D N 1
ATOM 14709 C CA . ASP D 1 362 ? -23.301 -23.541 -80.277 1.00 10.30 355 ASP D CA 1
ATOM 14710 C C . ASP D 1 362 ? -23.329 -24.554 -79.141 1.00 9.98 355 ASP D C 1
ATOM 14711 O O . ASP D 1 362 ? -23.793 -25.685 -79.308 1.00 9.83 355 ASP D O 1
ATOM 14716 N N . PRO D 1 363 ? -22.834 -24.182 -77.955 1.00 10.18 356 PRO D N 1
ATOM 14717 C CA . PRO D 1 363 ? -22.854 -25.155 -76.849 1.00 11.20 356 PRO D CA 1
ATOM 14718 C C . PRO D 1 363 ? -24.253 -25.546 -76.401 1.00 11.30 356 PRO D C 1
ATOM 14719 O O . PRO D 1 363 ? -24.465 -26.715 -76.047 1.00 10.08 356 PRO D O 1
ATOM 14723 N N . VAL D 1 364 ? -25.224 -24.624 -76.438 1.00 10.76 357 VAL D N 1
ATOM 14724 C CA . VAL D 1 364 ? -26.599 -24.997 -76.111 1.00 10.43 357 VAL D CA 1
ATOM 14725 C C . VAL D 1 364 ? -27.109 -26.064 -77.068 1.00 9.89 357 VAL D C 1
ATOM 14726 O O . VAL D 1 364 ? -27.875 -26.949 -76.672 1.00 9.26 357 VAL D O 1
ATOM 14730 N N . GLY D 1 365 ? -26.672 -26.012 -78.327 1.00 9.27 358 GLY D N 1
ATOM 14731 C CA . GLY D 1 365 ? -27.026 -27.042 -79.287 1.00 9.57 358 GLY D CA 1
ATOM 14732 C C . GLY D 1 365 ? -26.621 -28.439 -78.860 1.00 8.57 358 GLY D C 1
ATOM 14733 O O . GLY D 1 365 ? -27.290 -29.408 -79.219 1.00 8.85 358 GLY D O 1
ATOM 14734 N N . LEU D 1 366 ? -25.515 -28.572 -78.111 1.00 8.96 359 LEU D N 1
ATOM 14735 C CA . LEU D 1 366 ? -25.161 -29.881 -77.565 1.00 9.91 359 LEU D CA 1
ATOM 14736 C C . LEU D 1 366 ? -26.200 -30.343 -76.546 1.00 10.08 359 LEU D C 1
ATOM 14737 O O . LEU D 1 366 ? -26.626 -31.505 -76.566 1.00 10.57 359 LEU D O 1
ATOM 14742 N N . ARG D 1 367 ? -26.622 -29.447 -75.650 1.00 10.14 360 ARG D N 1
ATOM 14743 C CA . ARG D 1 367 ? -27.701 -29.789 -74.728 1.00 10.13 360 ARG D CA 1
ATOM 14744 C C . ARG D 1 367 ? -28.955 -30.201 -75.485 1.00 9.45 360 ARG D C 1
ATOM 14745 O O . ARG D 1 367 ? -29.589 -31.203 -75.137 1.00 9.68 360 ARG D O 1
ATOM 14753 N N . ILE D 1 368 ? -29.308 -29.461 -76.542 1.00 8.53 361 ILE D N 1
ATOM 14754 C CA . ILE D 1 368 ? -30.488 -29.800 -77.341 1.00 8.70 361 ILE D CA 1
ATOM 14755 C C . ILE D 1 368 ? -30.345 -31.186 -77.960 1.00 9.23 361 ILE D C 1
ATOM 14756 O O . ILE D 1 368 ? -31.274 -31.996 -77.920 1.00 9.86 361 ILE D O 1
ATOM 14761 N N . GLY D 1 369 ? -29.176 -31.486 -78.537 1.00 8.31 362 GLY D N 1
ATOM 14762 C CA . GLY D 1 369 ? -28.986 -32.801 -79.133 1.00 9.05 362 GLY D CA 1
ATOM 14763 C C . GLY D 1 369 ? -29.082 -33.924 -78.117 1.00 7.89 362 GLY D C 1
ATOM 14764 O O . GLY D 1 369 ? -29.701 -34.965 -78.377 1.00 8.89 362 GLY D O 1
ATOM 14765 N N . LEU D 1 370 ? -28.468 -33.731 -76.943 1.00 8.47 363 LEU D N 1
ATOM 14766 C CA . LEU D 1 370 ? -28.569 -34.726 -75.879 1.00 9.05 363 LEU D CA 1
ATOM 14767 C C . LEU D 1 370 ? -30.021 -34.926 -75.459 1.00 8.31 363 LEU D C 1
ATOM 14768 O O . LEU D 1 370 ? -30.488 -36.064 -75.310 1.00 8.79 363 LEU D O 1
ATOM 14773 N N . ARG D 1 371 ? -30.753 -33.821 -75.273 1.00 8.34 364 ARG D N 1
ATOM 14774 C CA . ARG D 1 371 ? -32.163 -33.909 -74.916 1.00 9.16 364 ARG D CA 1
ATOM 14775 C C . ARG D 1 371 ? -32.957 -34.645 -75.990 1.00 8.55 364 ARG D C 1
ATOM 14776 O O . ARG D 1 371 ? -33.851 -35.437 -75.670 1.00 8.34 364 ARG D O 1
ATOM 14784 N N . ARG D 1 372 ? -32.659 -34.384 -77.269 1.00 8.70 365 ARG D N 1
ATOM 14785 C CA . ARG D 1 372 ? -33.409 -35.031 -78.340 1.00 8.65 365 ARG D CA 1
ATOM 14786 C C . ARG D 1 372 ? -33.177 -36.532 -78.344 1.00 7.97 365 ARG D C 1
ATOM 14787 O O . ARG D 1 372 ? -34.116 -37.302 -78.567 1.00 8.80 365 ARG D O 1
ATOM 14795 N N . ILE D 1 373 ? -31.931 -36.968 -78.134 1.00 8.47 366 ILE D N 1
ATOM 14796 C CA . ILE D 1 373 ? -31.652 -38.400 -78.120 1.00 9.09 366 ILE D CA 1
ATOM 14797 C C . ILE D 1 373 ? -32.332 -39.072 -76.938 1.00 8.86 366 ILE D C 1
ATOM 14798 O O . ILE D 1 373 ? -32.906 -40.163 -77.077 1.00 9.19 366 ILE D O 1
ATOM 14803 N N . ALA D 1 374 ? -32.259 -38.459 -75.755 1.00 9.39 367 ALA D N 1
ATOM 14804 C CA . ALA D 1 374 ? -32.965 -39.047 -74.616 1.00 9.49 367 ALA D CA 1
ATOM 14805 C C . ALA D 1 374 ? -34.470 -39.088 -74.862 1.00 9.26 367 ALA D C 1
ATOM 14806 O O . ALA D 1 374 ? -35.121 -40.110 -74.615 1.00 9.91 367 ALA D O 1
ATOM 14808 N N . ASN D 1 375 ? -35.027 -38.000 -75.386 1.00 8.87 368 ASN D N 1
ATOM 14809 C CA . ASN D 1 375 ? -36.471 -37.901 -75.574 1.00 9.21 368 ASN D CA 1
ATOM 14810 C C . ASN D 1 375 ? -36.966 -38.892 -76.623 1.00 9.28 368 ASN D C 1
ATOM 14811 O O . ASN D 1 375 ? -38.054 -39.463 -76.477 1.00 9.74 368 ASN D O 1
ATOM 14816 N N . ARG D 1 376 ? -36.185 -39.122 -77.675 1.00 9.06 369 ARG D N 1
ATOM 14817 C CA . ARG D 1 376 ? -36.654 -39.977 -78.761 1.00 9.25 369 ARG D CA 1
ATOM 14818 C C . ARG D 1 376 ? -36.352 -41.450 -78.499 1.00 9.06 369 ARG D C 1
ATOM 14819 O O . ARG D 1 376 ? -37.187 -42.318 -78.787 1.00 9.57 369 ARG D O 1
ATOM 14827 N N . TYR D 1 377 ? -35.168 -41.756 -77.951 1.00 8.81 370 TYR D N 1
ATOM 14828 C CA . TYR D 1 377 ? -34.700 -43.133 -77.866 1.00 9.58 370 TYR D CA 1
ATOM 14829 C C . TYR D 1 377 ? -34.505 -43.642 -76.448 1.00 9.47 370 TYR D C 1
ATOM 14830 O O . TYR D 1 377 ? -34.287 -44.851 -76.273 1.00 10.02 370 TYR D O 1
ATOM 14839 N N . GLN D 1 378 ? -34.550 -42.764 -75.442 1.00 10.10 371 GLN D N 1
ATOM 14840 C CA . GLN D 1 378 ? -34.313 -43.133 -74.046 1.00 9.99 371 GLN D CA 1
ATOM 14841 C C . GLN D 1 378 ? -32.956 -43.800 -73.854 1.00 11.78 371 GLN D C 1
ATOM 14842 O O . GLN D 1 378 ? -32.791 -44.644 -72.975 1.00 15.67 371 GLN D O 1
ATOM 14848 N N . LEU D 1 379 ? -31.968 -43.416 -74.673 1.00 11.49 372 LEU D N 1
ATOM 14849 C CA . LEU D 1 379 ? -30.650 -44.026 -74.576 1.00 11.67 372 LEU D CA 1
ATOM 14850 C C . LEU D 1 379 ? -29.705 -43.144 -73.777 1.00 11.04 372 LEU D C 1
ATOM 14851 O O . LEU D 1 379 ? -29.749 -41.913 -73.902 1.00 11.85 372 LEU D O 1
ATOM 14856 N N . PRO D 1 380 ? -28.819 -43.761 -72.993 1.00 11.38 373 PRO D N 1
ATOM 14857 C CA . PRO D 1 380 ? -27.655 -43.034 -72.489 1.00 11.29 373 PRO D CA 1
ATOM 14858 C C . PRO D 1 380 ? -26.790 -42.592 -73.655 1.00 11.12 373 PRO D C 1
ATOM 14859 O O . PRO D 1 380 ? -26.837 -43.162 -74.749 1.00 11.26 373 PRO D O 1
ATOM 14863 N N . ILE D 1 381 ? -25.983 -41.565 -73.410 1.00 11.08 374 ILE D N 1
ATOM 14864 C CA . ILE D 1 381 ? -25.151 -40.975 -74.451 1.00 10.62 374 ILE D CA 1
ATOM 14865 C C . ILE D 1 381 ? -23.708 -40.945 -73.981 1.00 10.49 374 ILE D C 1
ATOM 14866 O O . ILE D 1 381 ? -23.424 -40.531 -72.850 1.00 11.76 374 ILE D O 1
ATOM 14871 N N . LEU D 1 382 ? -22.799 -41.373 -74.851 1.00 9.64 375 LEU D N 1
ATOM 14872 C CA . LEU D 1 382 ? -21.376 -41.140 -74.659 1.00 10.37 375 LEU D CA 1
ATOM 14873 C C . LEU D 1 382 ? -20.974 -40.074 -75.663 1.00 8.90 375 LEU D C 1
ATOM 14874 O O . LEU D 1 382 ? -21.123 -40.273 -76.872 1.00 9.73 375 LEU D O 1
ATOM 14879 N N . ILE D 1 383 ? -20.512 -38.928 -75.178 1.00 9.11 376 ILE D N 1
ATOM 14880 C CA . ILE D 1 383 ? -20.014 -37.914 -76.096 1.00 8.95 376 ILE D CA 1
ATOM 14881 C C . ILE D 1 383 ? -18.604 -38.335 -76.485 1.00 9.16 376 ILE D C 1
ATOM 14882 O O . ILE D 1 383 ? -17.681 -38.306 -75.666 1.00 10.22 376 ILE D O 1
ATOM 14887 N N . THR D 1 384 ? -18.453 -38.782 -77.726 1.00 8.84 377 THR D N 1
ATOM 14888 C CA . THR D 1 384 ? -17.216 -39.392 -78.179 1.00 9.18 377 THR D CA 1
ATOM 14889 C C . THR D 1 384 ? -16.246 -38.387 -78.778 1.00 8.38 377 THR D C 1
ATOM 14890 O O . THR D 1 384 ? -15.075 -38.728 -78.976 1.00 9.19 377 THR D O 1
ATOM 14894 N N . GLU D 1 385 ? -16.696 -37.165 -79.072 1.00 8.92 378 GLU D N 1
ATOM 14895 C CA . GLU D 1 385 ? -15.844 -36.175 -79.719 1.00 9.01 378 GLU D CA 1
ATOM 14896 C C . GLU D 1 385 ? -16.474 -34.797 -79.584 1.00 9.04 378 GLU D C 1
ATOM 14897 O O . GLU D 1 385 ? -17.637 -34.602 -79.947 1.00 9.57 378 GLU D O 1
ATOM 14903 N N . ASN D 1 386 ? -15.705 -33.846 -79.070 1.00 9.05 379 ASN D N 1
ATOM 14904 C CA . ASN D 1 386 ? -16.083 -32.437 -79.062 1.00 9.28 379 ASN D CA 1
ATOM 14905 C C . ASN D 1 386 ? -14.804 -31.677 -78.766 1.00 9.41 379 ASN D C 1
ATOM 14906 O O . ASN D 1 386 ? -14.071 -32.068 -77.856 1.00 10.67 379 ASN D O 1
ATOM 14911 N N . GLY D 1 387 ? -14.521 -30.623 -79.524 1.00 9.54 380 GLY D N 1
ATOM 14912 C CA . GLY D 1 387 ? -13.286 -29.891 -79.284 1.00 10.67 380 GLY D CA 1
ATOM 14913 C C . GLY D 1 387 ? -13.177 -28.715 -80.227 1.00 10.90 380 GLY D C 1
ATOM 14914 O O . GLY D 1 387 ? -14.002 -28.532 -81.126 1.00 11.74 380 GLY D O 1
ATOM 14915 N N . LEU D 1 388 ? -12.114 -27.934 -80.032 1.00 11.37 381 LEU D N 1
ATOM 14916 C CA . LEU D 1 388 ? -11.883 -26.721 -80.802 1.00 12.13 381 LEU D CA 1
ATOM 14917 C C . LEU D 1 388 ? -10.554 -26.834 -81.534 1.00 12.01 381 LEU D C 1
ATOM 14918 O O . LEU D 1 388 ? -9.513 -27.073 -80.904 1.00 12.69 381 LEU D O 1
ATOM 14923 N N . GLY D 1 389 ? -10.592 -26.659 -82.847 1.00 12.76 382 GLY D N 1
ATOM 14924 C CA . GLY D 1 389 ? -9.387 -26.629 -83.660 1.00 13.37 382 GLY D CA 1
ATOM 14925 C C . GLY D 1 389 ? -8.982 -25.195 -83.920 1.00 14.94 382 GLY D C 1
ATOM 14926 O O . GLY D 1 389 ? -9.791 -24.374 -84.358 1.00 16.19 382 GLY D O 1
ATOM 14927 N N . GLU D 1 390 ? -7.711 -24.901 -83.668 1.00 14.72 383 GLU D N 1
ATOM 14928 C CA . GLU D 1 390 ? -7.233 -23.536 -83.794 1.00 16.65 383 GLU D CA 1
ATOM 14929 C C . GLU D 1 390 ? -5.729 -23.574 -83.947 1.00 17.09 383 GLU D C 1
ATOM 14930 O O . GLU D 1 390 ? -5.075 -24.528 -83.528 1.00 17.00 383 GLU D O 1
ATOM 14936 N N . PHE D 1 391 ? -5.185 -22.529 -84.561 1.00 17.18 384 PHE D N 1
ATOM 14937 C CA A PHE D 1 391 ? -3.744 -22.324 -84.535 0.59 17.60 384 PHE D CA 1
ATOM 14938 C CA B PHE D 1 391 ? -3.746 -22.348 -84.533 0.41 17.95 384 PHE D CA 1
ATOM 14939 C C . PHE D 1 391 ? -3.313 -22.104 -83.093 1.00 18.84 384 PHE D C 1
ATOM 14940 O O . PHE D 1 391 ? -3.927 -21.313 -82.367 1.00 21.51 384 PHE D O 1
ATOM 14955 N N . ASP D 1 392 ? -2.280 -22.816 -82.669 1.00 18.40 385 ASP D N 1
ATOM 14956 C CA . ASP D 1 392 ? -1.673 -22.594 -81.369 1.00 19.26 385 ASP D CA 1
ATOM 14957 C C . ASP D 1 392 ? -0.265 -22.072 -81.595 1.00 20.78 385 ASP D C 1
ATOM 14958 O O . ASP D 1 392 ? 0.427 -22.516 -82.514 1.00 21.82 385 ASP D O 1
ATOM 14963 N N . THR D 1 393 ? 0.153 -21.132 -80.762 1.00 22.50 386 THR D N 1
ATOM 14964 C CA . THR D 1 393 ? 1.492 -20.576 -80.850 1.00 22.98 386 THR D CA 1
ATOM 14965 C C . THR D 1 393 ? 2.338 -21.214 -79.762 1.00 22.63 386 THR D C 1
ATOM 14966 O O . THR D 1 393 ? 1.949 -21.224 -78.590 1.00 22.00 386 THR D O 1
ATOM 14970 N N . LEU D 1 394 ? 3.491 -21.740 -80.152 1.00 23.72 387 LEU D N 1
ATOM 14971 C CA . LEU D 1 394 ? 4.458 -22.265 -79.200 1.00 24.09 387 LEU D CA 1
ATOM 14972 C C . LEU D 1 394 ? 5.332 -21.102 -78.752 1.00 25.90 387 LEU D C 1
ATOM 14973 O O . LEU D 1 394 ? 6.063 -20.520 -79.560 1.00 26.23 387 LEU D O 1
ATOM 14978 N N . GLU D 1 395 ? 5.245 -20.757 -77.483 1.00 27.90 388 GLU D N 1
ATOM 14979 C CA . GLU D 1 395 ? 6.035 -19.676 -76.923 1.00 30.03 388 GLU D CA 1
ATOM 14980 C C . GLU D 1 395 ? 7.293 -20.227 -76.271 1.00 29.62 388 GLU D C 1
ATOM 14981 O O . GLU D 1 395 ? 7.341 -21.399 -75.884 1.00 28.82 388 GLU D O 1
ATOM 14987 N N . PRO D 1 396 ? 8.342 -19.406 -76.150 1.00 30.34 389 PRO D N 1
ATOM 14988 C CA . PRO D 1 396 ? 9.570 -19.857 -75.483 1.00 30.81 389 PRO D CA 1
ATOM 14989 C C . PRO D 1 396 ? 9.290 -20.416 -74.095 1.00 31.50 389 PRO D C 1
ATOM 14990 O O . PRO D 1 396 ? 8.370 -19.980 -73.398 1.00 32.54 389 PRO D O 1
ATOM 14994 N N . GLY D 1 397 ? 10.084 -21.412 -73.712 1.00 31.35 390 GLY D N 1
ATOM 14995 C CA . GLY D 1 397 ? 9.848 -22.124 -72.475 1.00 30.98 390 GLY D CA 1
ATOM 14996 C C . GLY D 1 397 ? 8.805 -23.210 -72.583 1.00 30.15 390 GLY D C 1
ATOM 14997 O O . GLY D 1 397 ? 8.315 -23.688 -71.555 1.00 30.41 390 GLY D O 1
ATOM 14998 N N . ASP D 1 398 ? 8.449 -23.611 -73.805 1.00 29.94 391 ASP D N 1
ATOM 14999 C CA . ASP D 1 398 ? 7.448 -24.648 -74.059 1.00 28.89 391 ASP D CA 1
ATOM 15000 C C . ASP D 1 398 ? 6.113 -24.317 -73.387 1.00 27.12 391 ASP D C 1
ATOM 15001 O O . ASP D 1 398 ? 5.574 -25.080 -72.583 1.00 27.15 391 ASP D O 1
ATOM 15006 N N . ILE D 1 399 ? 5.589 -23.147 -73.734 1.00 25.63 392 ILE D N 1
ATOM 15007 C CA . ILE D 1 399 ? 4.319 -22.660 -73.213 1.00 24.50 392 ILE D CA 1
ATOM 15008 C C . ILE D 1 399 ? 3.362 -22.514 -74.382 1.00 23.09 392 ILE D C 1
ATOM 15009 O O . ILE D 1 399 ? 3.720 -21.937 -75.414 1.00 24.05 392 ILE D O 1
ATOM 15014 N N . VAL D 1 400 ? 2.155 -23.053 -74.230 1.00 20.42 393 VAL D N 1
ATOM 15015 C CA . VAL D 1 400 ? 1.087 -22.869 -75.202 1.00 19.93 393 VAL D CA 1
ATOM 15016 C C . VAL D 1 400 ? -0.128 -22.365 -74.436 1.00 20.61 393 VAL D C 1
ATOM 15017 O O . VAL D 1 400 ? -0.724 -23.111 -73.652 1.00 21.07 393 VAL D O 1
ATOM 15021 N N . ASN D 1 401 ? -0.475 -21.098 -74.630 1.00 21.57 394 ASN D N 1
ATOM 15022 C CA . ASN D 1 401 ? -1.603 -20.478 -73.936 1.00 22.73 394 ASN D CA 1
ATOM 15023 C C . ASN D 1 401 ? -2.826 -20.557 -74.837 1.00 21.62 394 ASN D C 1
ATOM 15024 O O . ASN D 1 401 ? -2.972 -19.771 -75.776 1.00 24.61 394 ASN D O 1
ATOM 15029 N N . ASP D 1 402 ? -3.688 -21.537 -74.569 1.00 18.71 395 ASP D N 1
ATOM 15030 C CA . ASP D 1 402 ? -4.879 -21.739 -75.387 1.00 16.36 395 ASP D CA 1
ATOM 15031 C C . ASP D 1 402 ? -6.164 -21.468 -74.608 1.00 16.68 395 ASP D C 1
ATOM 15032 O O . ASP D 1 402 ? -7.036 -22.339 -74.518 1.00 16.40 395 ASP D O 1
ATOM 15037 N N . ASP D 1 403 ? -6.299 -20.253 -74.061 1.00 17.52 396 ASP D N 1
ATOM 15038 C CA . ASP D 1 403 ? -7.524 -19.908 -73.337 1.00 18.19 396 ASP D CA 1
ATOM 15039 C C . ASP D 1 403 ? -8.769 -20.055 -74.201 1.00 16.45 396 ASP D C 1
ATOM 15040 O O . ASP D 1 403 ? -9.853 -20.317 -73.676 1.00 15.46 396 ASP D O 1
ATOM 15045 N N . TYR D 1 404 ? -8.645 -19.869 -75.517 1.00 15.88 397 TYR D N 1
ATOM 15046 C CA . TYR D 1 404 ? -9.791 -20.043 -76.409 1.00 15.99 397 TYR D CA 1
ATOM 15047 C C . TYR D 1 404 ? -10.307 -21.483 -76.379 1.00 14.22 397 TYR D C 1
ATOM 15048 O O . TYR D 1 404 ? -11.524 -21.724 -76.456 1.00 14.35 397 TYR D O 1
ATOM 15057 N N . ARG D 1 405 ? -9.396 -22.458 -76.273 1.00 13.03 398 ARG D N 1
ATOM 15058 C CA . ARG D 1 405 ? -9.810 -23.854 -76.191 1.00 13.21 398 ARG D CA 1
ATOM 15059 C C . ARG D 1 405 ? -10.471 -24.142 -74.849 1.00 13.14 398 ARG D C 1
ATOM 15060 O O . ARG D 1 405 ? -11.496 -24.830 -74.791 1.00 13.35 398 ARG D O 1
ATOM 15068 N N . ILE D 1 406 ? -9.918 -23.596 -73.764 1.00 13.69 399 ILE D N 1
ATOM 15069 C CA . ILE D 1 406 ? -10.564 -23.709 -72.458 1.00 13.92 399 ILE D CA 1
ATOM 15070 C C . ILE D 1 406 ? -11.968 -23.120 -72.500 1.00 13.29 399 ILE D C 1
ATOM 15071 O O . ILE D 1 406 ? -12.914 -23.708 -71.971 1.00 13.87 399 ILE D O 1
ATOM 15076 N N . ASP D 1 407 ? -12.129 -21.941 -73.110 1.00 14.14 400 ASP D N 1
ATOM 15077 C CA . ASP D 1 407 ? -13.453 -21.323 -73.181 1.00 14.68 400 ASP D CA 1
ATOM 15078 C C . ASP D 1 407 ? -14.448 -22.225 -73.903 1.00 13.43 400 ASP D C 1
ATOM 15079 O O . ASP D 1 407 ? -15.578 -22.437 -73.433 1.00 13.26 400 ASP D O 1
ATOM 15084 N N . TYR D 1 408 ? -14.043 -22.765 -75.056 1.00 12.84 401 TYR D N 1
ATOM 15085 C CA . TYR D 1 408 ? -14.936 -23.627 -75.825 1.00 12.43 401 TYR D CA 1
ATOM 15086 C C . TYR D 1 408 ? -15.323 -24.871 -75.025 1.00 11.51 401 TYR D C 1
ATOM 15087 O O . TYR D 1 408 ? -16.513 -25.218 -74.904 1.00 11.59 401 TYR D O 1
ATOM 15096 N N . LEU D 1 409 ? -14.324 -25.557 -74.467 1.00 11.46 402 LEU D N 1
ATOM 15097 C CA . LEU D 1 409 ? -14.611 -26.785 -73.734 1.00 11.09 402 LEU D CA 1
ATOM 15098 C C . LEU D 1 409 ? -15.450 -26.502 -72.497 1.00 11.83 402 LEU D C 1
ATOM 15099 O O . LEU D 1 409 ? -16.418 -27.217 -72.222 1.00 11.33 402 LEU D O 1
ATOM 15104 N N . ARG D 1 410 ? -15.109 -25.446 -71.755 1.00 12.41 403 ARG D N 1
ATOM 15105 C CA . ARG D 1 410 ? -15.876 -25.073 -70.572 1.00 12.43 403 ARG D CA 1
ATOM 15106 C C . ARG D 1 410 ? -17.346 -24.885 -70.912 1.00 11.45 403 ARG D C 1
ATOM 15107 O O . ARG D 1 410 ? -18.225 -25.395 -70.209 1.00 11.52 403 ARG D O 1
ATOM 15115 N N . ARG D 1 411 ? -17.634 -24.137 -71.983 1.00 11.69 404 ARG D N 1
ATOM 15116 C CA . ARG D 1 411 ? -19.029 -23.861 -72.322 1.00 11.12 404 ARG D CA 1
ATOM 15117 C C . ARG D 1 411 ? -19.779 -25.138 -72.694 1.00 11.18 404 ARG D C 1
ATOM 15118 O O . ARG D 1 411 ? -20.963 -25.309 -72.344 1.00 11.52 404 ARG D O 1
ATOM 15126 N N . HIS D 1 412 ? -19.108 -26.049 -73.406 1.00 10.48 405 HIS D N 1
ATOM 15127 C CA . HIS D 1 412 ? -19.774 -27.311 -73.729 1.00 9.94 405 HIS D CA 1
ATOM 15128 C C . HIS D 1 412 ? -19.989 -28.184 -72.495 1.00 10.01 405 HIS D C 1
ATOM 15129 O O . HIS D 1 412 ? -21.069 -28.765 -72.323 1.00 10.68 405 HIS D O 1
ATOM 15136 N N . VAL D 1 413 ? -18.991 -28.272 -71.613 1.00 10.57 406 VAL D N 1
ATOM 15137 C CA . VAL D 1 413 ? -19.145 -29.069 -70.398 1.00 11.67 406 VAL D CA 1
ATOM 15138 C C . VAL D 1 413 ? -20.252 -28.502 -69.509 1.00 11.74 406 VAL D C 1
ATOM 15139 O O . VAL D 1 413 ? -21.032 -29.256 -68.914 1.00 11.73 406 VAL D O 1
ATOM 15143 N N . GLN D 1 414 ? -20.358 -27.169 -69.430 1.00 10.68 407 GLN D N 1
ATOM 15144 C CA . GLN D 1 414 ? -21.456 -26.545 -68.687 1.00 11.52 407 GLN D CA 1
ATOM 15145 C C . GLN D 1 414 ? -22.810 -26.973 -69.241 1.00 11.81 407 GLN D C 1
ATOM 15146 O O . GLN D 1 414 ? -23.749 -27.263 -68.473 1.00 11.98 407 GLN D O 1
ATOM 15152 N N . GLU D 1 415 ? -22.940 -27.008 -70.576 1.00 11.04 408 GLU D N 1
ATOM 15153 C CA . GLU D 1 415 ? -24.216 -27.436 -71.146 1.00 10.73 408 GLU D CA 1
ATOM 15154 C C . GLU D 1 415 ? -24.486 -28.919 -70.907 1.00 10.02 408 GLU D C 1
ATOM 15155 O O . GLU D 1 415 ? -25.648 -29.315 -70.721 1.00 11.44 408 GLU D O 1
ATOM 15161 N N . ILE D 1 416 ? -23.443 -29.754 -70.903 1.00 10.44 409 ILE D N 1
ATOM 15162 C CA . ILE D 1 416 ? -23.626 -31.158 -70.546 1.00 10.71 409 ILE D CA 1
ATOM 15163 C C . ILE D 1 416 ? -24.167 -31.269 -69.135 1.00 10.89 409 ILE D C 1
ATOM 15164 O O . ILE D 1 416 ? -25.079 -32.061 -68.863 1.00 11.18 409 ILE D O 1
ATOM 15169 N N . GLN D 1 417 ? -23.626 -30.469 -68.212 1.00 10.25 410 GLN D N 1
ATOM 15170 C CA . GLN D 1 417 ? -24.130 -30.513 -66.846 1.00 11.10 410 GLN D CA 1
ATOM 15171 C C . GLN D 1 417 ? -25.603 -30.126 -66.794 1.00 11.57 410 GLN D C 1
ATOM 15172 O O . GLN D 1 417 ? -26.377 -30.708 -66.023 1.00 12.72 410 GLN D O 1
ATOM 15178 N N . ARG D 1 418 ? -26.011 -29.149 -67.610 1.00 11.60 411 ARG D N 1
ATOM 15179 C CA . ARG D 1 418 ? -27.431 -28.807 -67.656 1.00 12.65 411 ARG D CA 1
ATOM 15180 C C . ARG D 1 418 ? -28.268 -29.952 -68.227 1.00 11.79 411 ARG D C 1
ATOM 15181 O O . ARG D 1 418 ? -29.394 -30.191 -67.773 1.00 13.00 411 ARG D O 1
ATOM 15189 N N . ALA D 1 419 ? -27.746 -30.668 -69.231 1.00 10.72 412 ALA D N 1
ATOM 15190 C CA . ALA D 1 419 ? -28.466 -31.815 -69.781 1.00 10.75 412 ALA D CA 1
ATOM 15191 C C . ALA D 1 419 ? -28.607 -32.933 -68.757 1.00 11.01 412 ALA D C 1
ATOM 15192 O O . ALA D 1 419 ? -29.669 -33.562 -68.659 1.00 11.75 412 ALA D O 1
ATOM 15194 N N . ILE D 1 420 ? -27.552 -33.195 -67.985 1.00 11.79 413 ILE D N 1
ATOM 15195 C CA . ILE D 1 420 ? -27.645 -34.158 -66.890 1.00 12.29 413 ILE D CA 1
ATOM 15196 C C . ILE D 1 420 ? -28.703 -33.720 -65.884 1.00 13.08 413 ILE D C 1
ATOM 15197 O O . ILE D 1 420 ? -29.505 -34.537 -65.409 1.00 14.29 413 ILE D O 1
ATOM 15202 N N . THR D 1 421 ? -28.719 -32.424 -65.540 1.00 12.17 414 THR D N 1
ATOM 15203 C CA . THR D 1 421 ? -29.718 -31.924 -64.600 1.00 13.70 414 THR D CA 1
ATOM 15204 C C . THR D 1 421 ? -31.125 -32.116 -65.150 1.00 14.66 414 THR D C 1
ATOM 15205 O O . THR D 1 421 ? -32.060 -32.406 -64.397 1.00 16.52 414 THR D O 1
ATOM 15209 N N . ASP D 1 422 ? -31.289 -31.965 -66.469 1.00 14.34 415 ASP D N 1
ATOM 15210 C CA . ASP D 1 422 ? -32.582 -32.200 -67.101 1.00 14.69 415 ASP D CA 1
ATOM 15211 C C . ASP D 1 422 ? -33.007 -33.661 -67.027 1.00 14.75 415 ASP D C 1
ATOM 15212 O O . ASP D 1 422 ? -34.203 -33.940 -67.132 1.00 17.41 415 ASP D O 1
ATOM 15217 N N . GLY D 1 423 ? -32.067 -34.595 -66.877 1.00 14.82 416 GLY D N 1
ATOM 15218 C CA . GLY D 1 423 ? -32.397 -36.010 -66.827 1.00 14.63 416 GLY D CA 1
ATOM 15219 C C . GLY D 1 423 ? -31.758 -36.874 -67.903 1.00 15.45 416 GLY D C 1
ATOM 15220 O O . GLY D 1 423 ? -32.054 -38.070 -67.995 1.00 17.25 416 GLY D O 1
ATOM 15221 N N . VAL D 1 424 ? -30.879 -36.304 -68.720 1.00 12.59 417 VAL D N 1
ATOM 15222 C CA . VAL D 1 424 ? -30.161 -37.103 -69.709 1.00 12.32 417 VAL D CA 1
ATOM 15223 C C . VAL D 1 424 ? -29.074 -37.912 -69.008 1.00 12.32 417 VAL D C 1
ATOM 15224 O O . VAL D 1 424 ? -28.351 -37.396 -68.148 1.00 12.90 417 VAL D O 1
ATOM 15228 N N . ASP D 1 425 ? -28.950 -39.186 -69.372 1.00 12.15 418 ASP D N 1
ATOM 15229 C CA . ASP D 1 425 ? -27.899 -40.051 -68.833 1.00 12.80 418 ASP D CA 1
ATOM 15230 C C . ASP D 1 425 ? -26.682 -39.920 -69.741 1.00 13.06 418 ASP D C 1
ATOM 15231 O O . ASP D 1 425 ? -26.628 -40.524 -70.813 1.00 15.96 418 ASP D O 1
ATOM 15236 N N . VAL D 1 426 ? -25.717 -39.101 -69.339 1.00 11.40 419 VAL D N 1
ATOM 15237 C CA . VAL D 1 426 ? -24.481 -38.914 -70.093 1.00 10.75 419 VAL D CA 1
ATOM 15238 C C . VAL D 1 426 ? -23.382 -39.728 -69.413 1.00 11.79 419 VAL D C 1
ATOM 15239 O O . VAL D 1 426 ? -23.063 -39.499 -68.238 1.00 13.25 419 VAL D O 1
ATOM 15243 N N . LEU D 1 427 ? -22.815 -40.689 -70.147 1.00 10.99 420 LEU D N 1
ATOM 15244 C CA . LEU D 1 427 ? -21.838 -41.612 -69.572 1.00 11.47 420 LEU D CA 1
ATOM 15245 C C . LEU D 1 427 ? -20.448 -41.001 -69.483 1.00 11.48 420 LEU D C 1
ATOM 15246 O O . LEU D 1 427 ? -19.651 -41.389 -68.617 1.00 12.31 420 LEU D O 1
ATOM 15251 N N . GLY D 1 428 ? -20.136 -40.057 -70.360 1.00 10.98 421 GLY D N 1
ATOM 15252 C CA . GLY D 1 428 ? -18.803 -39.491 -70.375 1.00 10.99 421 GLY D CA 1
ATOM 15253 C C . GLY D 1 428 ? -18.682 -38.485 -71.489 1.00 10.06 421 GLY D C 1
ATOM 15254 O O . GLY D 1 428 ? -19.618 -38.262 -72.268 1.00 10.72 421 GLY D O 1
ATOM 15255 N N . TYR D 1 429 ? -17.495 -37.888 -71.556 1.00 10.14 422 TYR D N 1
ATOM 15256 C CA . TYR D 1 429 ? -17.216 -36.797 -72.477 1.00 9.61 422 TYR D CA 1
ATOM 15257 C C . TYR D 1 429 ? -15.781 -36.947 -72.940 1.00 9.39 422 TYR D C 1
ATOM 15258 O O . TYR D 1 429 ? -14.860 -36.829 -72.132 1.00 10.76 422 TYR D O 1
ATOM 15267 N N . CYS D 1 430 ? -15.584 -37.193 -74.231 1.00 9.57 423 CYS D N 1
ATOM 15268 C CA . CYS D 1 430 ? -14.250 -37.377 -74.790 1.00 10.87 423 CYS D CA 1
ATOM 15269 C C . CYS D 1 430 ? -13.881 -36.123 -75.562 1.00 10.90 423 CYS D C 1
ATOM 15270 O O . CYS D 1 430 ? -14.394 -35.883 -76.661 1.00 11.57 423 CYS D O 1
ATOM 15273 N N . ALA D 1 431 ? -12.991 -35.321 -74.996 1.00 9.56 424 ALA D N 1
ATOM 15274 C CA . ALA D 1 431 ? -12.533 -34.143 -75.714 1.00 10.06 424 ALA D CA 1
ATOM 15275 C C . ALA D 1 431 ? -11.714 -34.560 -76.935 1.00 10.76 424 ALA D C 1
ATOM 15276 O O . ALA D 1 431 ? -10.926 -35.513 -76.889 1.00 10.24 424 ALA D O 1
ATOM 15278 N N . TRP D 1 432 ? -11.914 -33.839 -78.032 1.00 10.13 425 TRP D N 1
ATOM 15279 C CA . TRP D 1 432 ? -11.144 -34.062 -79.248 1.00 9.56 425 TRP D CA 1
ATOM 15280 C C . TRP D 1 432 ? -10.127 -32.932 -79.300 1.00 10.16 425 TRP D C 1
ATOM 15281 O O . TRP D 1 432 ? -10.511 -31.787 -79.524 1.00 11.21 425 TRP D O 1
ATOM 15292 N N . SER D 1 433 ? -8.837 -33.206 -79.082 1.00 9.86 426 SER D N 1
ATOM 15293 C CA . SER D 1 433 ? -8.249 -34.536 -79.018 1.00 9.48 426 SER D CA 1
ATOM 15294 C C . SER D 1 433 ? -7.241 -34.552 -77.863 1.00 10.24 426 SER D C 1
ATOM 15295 O O . SER D 1 433 ? -7.010 -33.522 -77.234 1.00 10.97 426 SER D O 1
ATOM 15298 N N . PHE D 1 434 ? -6.620 -35.697 -77.571 1.00 10.61 427 PHE D N 1
ATOM 15299 C CA . PHE D 1 434 ? -5.639 -35.697 -76.489 1.00 10.12 427 PHE D CA 1
ATOM 15300 C C . PHE D 1 434 ? -4.354 -34.989 -76.907 1.00 11.06 427 PHE D C 1
ATOM 15301 O O . PHE D 1 434 ? -3.971 -33.975 -76.315 1.00 10.34 427 PHE D O 1
ATOM 15309 N N . THR D 1 435 ? -3.684 -35.502 -77.933 1.00 11.10 428 THR D N 1
ATOM 15310 C CA . THR D 1 435 ? -2.579 -34.785 -78.557 1.00 11.32 428 THR D CA 1
ATOM 15311 C C . THR D 1 435 ? -3.065 -34.207 -79.871 1.00 10.66 428 THR D C 1
ATOM 15312 O O . THR D 1 435 ? -4.055 -34.668 -80.448 1.00 11.20 428 THR D O 1
ATOM 15316 N N . ASP D 1 436 ? -2.338 -33.207 -80.362 1.00 11.17 429 ASP D N 1
ATOM 15317 C CA . ASP D 1 436 ? -2.521 -32.775 -81.735 1.00 11.37 429 ASP D CA 1
ATOM 15318 C C . ASP D 1 436 ? -2.399 -33.971 -82.668 1.00 11.28 429 ASP D C 1
ATOM 15319 O O . ASP D 1 436 ? -1.715 -34.962 -82.371 1.00 11.74 429 ASP D O 1
ATOM 15324 N N . LEU D 1 437 ? -3.064 -33.875 -83.813 1.00 11.61 430 LEU D N 1
ATOM 15325 C CA . LEU D 1 437 ? -3.069 -34.993 -84.740 1.00 12.87 430 LEU D CA 1
ATOM 15326 C C . LEU D 1 437 ? -3.129 -34.488 -86.174 1.00 11.51 430 LEU D C 1
ATOM 15327 O O . LEU D 1 437 ? -3.292 -33.293 -86.440 1.00 12.71 430 LEU D O 1
ATOM 15332 N N . LEU D 1 438 ? -2.936 -35.421 -87.095 1.00 10.53 431 LEU D N 1
ATOM 15333 C CA . LEU D 1 438 ? -3.042 -35.134 -88.515 1.00 11.37 431 LEU D CA 1
ATOM 15334 C C . LEU D 1 438 ? -4.514 -35.063 -88.896 1.00 11.63 431 LEU D C 1
ATOM 15335 O O . LEU D 1 438 ? -5.281 -35.975 -88.581 1.00 12.17 431 LEU D O 1
ATOM 15340 N N . SER D 1 439 ? -4.910 -33.989 -89.577 1.00 11.71 432 SER D N 1
ATOM 15341 C CA . SER D 1 439 ? -6.246 -33.955 -90.153 1.00 11.92 432 SER D CA 1
ATOM 15342 C C . SER D 1 439 ? -6.267 -34.719 -91.476 1.00 11.32 432 SER D C 1
ATOM 15343 O O . SER D 1 439 ? -5.240 -34.928 -92.123 1.00 12.67 432 SER D O 1
ATOM 15346 N N . TRP D 1 440 ? -7.469 -35.126 -91.885 1.00 11.76 433 TRP D N 1
ATOM 15347 C CA . TRP D 1 440 ? -7.608 -35.985 -93.058 1.00 12.15 433 TRP D CA 1
ATOM 15348 C C . TRP D 1 440 ? -7.102 -35.310 -94.328 1.00 12.76 433 TRP D C 1
ATOM 15349 O O . TRP D 1 440 ? -6.395 -35.933 -95.132 1.00 13.59 433 TRP D O 1
ATOM 15360 N N . LEU D 1 441 ? -7.450 -34.042 -94.526 1.00 13.09 434 LEU D N 1
ATOM 15361 C CA . LEU D 1 441 ? -7.134 -33.335 -95.761 1.00 13.07 434 LEU D CA 1
ATOM 15362 C C . LEU D 1 441 ? -6.391 -32.025 -95.557 1.00 13.32 434 LEU D C 1
ATOM 15363 O O . LEU D 1 441 ? -5.936 -31.446 -96.547 1.00 14.19 434 LEU D O 1
ATOM 15368 N N . ASN D 1 442 ? -6.250 -31.533 -94.323 1.00 13.19 435 ASN D N 1
ATOM 15369 C CA . ASN D 1 442 ? -5.806 -30.162 -94.100 1.00 14.39 435 ASN D CA 1
ATOM 15370 C C . ASN D 1 442 ? -4.519 -30.063 -93.287 1.00 14.79 435 ASN D C 1
ATOM 15371 O O . ASN D 1 442 ? -4.229 -29.000 -92.730 1.00 15.51 435 ASN D O 1
ATOM 15376 N N . GLY D 1 443 ? -3.739 -31.138 -93.205 1.00 14.17 436 GLY D N 1
ATOM 15377 C CA . GLY D 1 443 ? -2.462 -31.031 -92.521 1.00 13.87 436 GLY D CA 1
ATOM 15378 C C . GLY D 1 443 ? -2.613 -30.916 -91.012 1.00 13.57 436 GLY D C 1
ATOM 15379 O O . GLY D 1 443 ? -3.524 -31.488 -90.406 1.00 13.53 436 GLY D O 1
ATOM 15380 N N . TYR D 1 444 ? -1.685 -30.166 -90.391 1.00 13.45 437 TYR D N 1
ATOM 15381 C CA . TYR D 1 444 ? -1.524 -30.163 -88.942 1.00 13.92 437 TYR D CA 1
ATOM 15382 C C . TYR D 1 444 ? -1.805 -28.831 -88.260 1.00 14.27 437 TYR D C 1
ATOM 15383 O O . TYR D 1 444 ? -1.891 -28.807 -87.028 1.00 15.54 437 TYR D O 1
ATOM 15392 N N . GLN D 1 445 ? -1.942 -27.729 -88.996 1.00 15.46 438 GLN D N 1
ATOM 15393 C CA . GLN D 1 445 ? -1.863 -26.424 -88.345 1.00 17.88 438 GLN D CA 1
ATOM 15394 C C . GLN D 1 445 ? -3.083 -26.108 -87.494 1.00 16.35 438 GLN D C 1
ATOM 15395 O O . GLN D 1 445 ? -2.964 -25.354 -86.518 1.00 16.67 438 GLN D O 1
ATOM 15401 N N . LYS D 1 446 ? -4.259 -26.624 -87.853 1.00 15.15 439 LYS D N 1
ATOM 15402 C CA . LYS D 1 446 ? -5.453 -26.426 -87.032 1.00 14.91 439 LYS D CA 1
ATOM 15403 C C . LYS D 1 446 ? -5.426 -27.521 -85.975 1.00 13.73 439 LYS D C 1
ATOM 15404 O O . LYS D 1 446 ? -5.785 -28.670 -86.241 1.00 15.68 439 LYS D O 1
ATOM 15410 N N . ARG D 1 447 ? -4.994 -27.166 -84.770 1.00 12.24 440 ARG D N 1
ATOM 15411 C CA . ARG D 1 447 ? -4.669 -28.132 -83.731 1.00 11.90 440 ARG D CA 1
ATOM 15412 C C . ARG D 1 447 ? -5.838 -28.297 -82.771 1.00 11.94 440 ARG D C 1
ATOM 15413 O O . ARG D 1 447 ? -6.550 -27.338 -82.468 1.00 12.92 440 ARG D O 1
ATOM 15421 N N . TYR D 1 448 ? -6.010 -29.524 -82.274 1.00 11.46 441 TYR D N 1
ATOM 15422 C CA . TYR D 1 448 ? -7.099 -29.856 -81.370 1.00 11.98 441 TYR D CA 1
ATOM 15423 C C . TYR D 1 448 ? -6.653 -30.358 -80.005 1.00 11.60 441 TYR D C 1
ATOM 15424 O O . TYR D 1 448 ? -7.507 -30.572 -79.145 1.00 12.33 441 TYR D O 1
ATOM 15433 N N . GLY D 1 449 ? -5.368 -30.575 -79.776 1.00 11.61 442 GLY D N 1
ATOM 15434 C CA . GLY D 1 449 ? -4.973 -31.333 -78.607 1.00 11.19 442 GLY D CA 1
ATOM 15435 C C . GLY D 1 449 ? -4.961 -30.539 -77.304 1.00 11.29 442 GLY D C 1
ATOM 15436 O O . GLY D 1 449 ? -4.891 -29.311 -77.268 1.00 12.60 442 GLY D O 1
ATOM 15437 N N . PHE D 1 450 ? -5.037 -31.282 -76.193 1.00 10.61 443 PHE D N 1
ATOM 15438 C CA . PHE D 1 450 ? -4.548 -30.765 -74.918 1.00 11.63 443 PHE D CA 1
ATOM 15439 C C . PHE D 1 450 ? -3.031 -30.729 -74.892 1.00 11.68 443 PHE D C 1
ATOM 15440 O O . PHE D 1 450 ? -2.448 -29.960 -74.115 1.00 12.55 443 PHE D O 1
ATOM 15448 N N . VAL D 1 451 ? -2.395 -31.567 -75.706 1.00 11.53 444 VAL D N 1
ATOM 15449 C CA . VAL D 1 451 ? -0.946 -31.715 -75.764 1.00 11.89 444 VAL D CA 1
ATOM 15450 C C . VAL D 1 451 ? -0.507 -31.307 -77.160 1.00 10.71 444 VAL D C 1
ATOM 15451 O O . VAL D 1 451 ? -0.910 -31.925 -78.151 1.00 11.24 444 VAL D O 1
ATOM 15455 N N . TYR D 1 452 ? 0.291 -30.248 -77.234 1.00 11.94 445 TYR D N 1
ATOM 15456 C CA . TYR D 1 452 ? 0.862 -29.786 -78.489 1.00 12.65 445 TYR D CA 1
ATOM 15457 C C . TYR D 1 452 ? 1.923 -30.773 -78.952 1.00 12.87 445 TYR D C 1
ATOM 15458 O O . TYR D 1 452 ? 2.726 -31.258 -78.155 1.00 13.86 445 TYR D O 1
ATOM 15467 N N . VAL D 1 453 ? 1.922 -31.090 -80.242 1.00 12.24 446 VAL D N 1
ATOM 15468 C CA . VAL D 1 453 ? 2.981 -31.910 -80.819 1.00 12.70 446 VAL D CA 1
ATOM 15469 C C . VAL D 1 453 ? 3.830 -31.029 -81.721 1.00 12.74 446 VAL D C 1
ATOM 15470 O O . VAL D 1 453 ? 3.316 -30.397 -82.654 1.00 13.33 446 VAL D O 1
ATOM 15474 N N . ASN D 1 454 ? 5.130 -30.995 -81.447 1.00 13.47 447 ASN D N 1
ATOM 15475 C CA . ASN D 1 454 ? 6.026 -30.112 -82.182 1.00 15.00 447 ASN D CA 1
ATOM 15476 C C . ASN D 1 454 ? 6.380 -30.744 -83.522 1.00 13.98 447 ASN D C 1
ATOM 15477 O O . ASN D 1 454 ? 7.404 -31.418 -83.674 1.00 16.44 447 ASN D O 1
ATOM 15482 N N . ARG D 1 455 ? 5.531 -30.483 -84.511 1.00 14.24 448 ARG D N 1
ATOM 15483 C CA . ARG D 1 455 ? 5.775 -30.791 -85.914 1.00 14.23 448 ARG D CA 1
ATOM 15484 C C . ARG D 1 455 ? 4.823 -29.901 -86.696 1.00 14.90 448 ARG D C 1
ATOM 15485 O O . ARG D 1 455 ? 3.911 -29.302 -86.124 1.00 16.11 448 ARG D O 1
ATOM 15493 N N . ASP D 1 456 ? 5.028 -29.818 -88.005 1.00 15.28 449 ASP D N 1
ATOM 15494 C CA . ASP D 1 456 ? 4.127 -29.026 -88.843 1.00 17.38 449 ASP D CA 1
ATOM 15495 C C . ASP D 1 456 ? 3.939 -29.745 -90.173 1.00 16.50 449 ASP D C 1
ATOM 15496 O O . ASP D 1 456 ? 4.221 -30.941 -90.300 1.00 16.20 449 ASP D O 1
ATOM 15501 N N . ASP D 1 457 ? 3.445 -29.016 -91.179 1.00 17.01 450 ASP D N 1
ATOM 15502 C CA . ASP D 1 457 ? 3.172 -29.625 -92.476 1.00 18.30 450 ASP D CA 1
ATOM 15503 C C . ASP D 1 457 ? 4.437 -29.902 -93.271 1.00 20.32 450 ASP D C 1
ATOM 15504 O O . ASP D 1 457 ? 4.406 -30.739 -94.177 1.00 22.38 450 ASP D O 1
ATOM 15509 N N . GLU D 1 458 ? 5.545 -29.231 -92.949 1.00 21.52 451 GLU D N 1
ATOM 15510 C CA . GLU D 1 458 ? 6.791 -29.389 -93.690 1.00 25.42 451 GLU D CA 1
ATOM 15511 C C . GLU D 1 458 ? 7.725 -30.427 -93.097 1.00 25.48 451 GLU D C 1
ATOM 15512 O O . GLU D 1 458 ? 8.484 -31.057 -93.843 1.00 27.29 451 GLU D O 1
ATOM 15518 N N . SER D 1 459 ? 7.717 -30.617 -91.781 1.00 24.61 452 SER D N 1
ATOM 15519 C CA A SER D 1 459 ? 8.690 -31.514 -91.182 0.70 24.76 452 SER D CA 1
ATOM 15520 C CA B SER D 1 459 ? 8.717 -31.467 -91.151 0.30 24.10 452 SER D CA 1
ATOM 15521 C C . SER D 1 459 ? 8.167 -32.045 -89.858 1.00 22.26 452 SER D C 1
ATOM 15522 O O . SER D 1 459 ? 7.266 -31.473 -89.234 1.00 20.80 452 SER D O 1
ATOM 15527 N N . GLU D 1 460 ? 8.739 -33.177 -89.456 1.00 21.08 453 GLU D N 1
ATOM 15528 C CA A GLU D 1 460 ? 8.413 -33.810 -88.189 0.55 20.13 453 GLU D CA 1
ATOM 15529 C CA B GLU D 1 460 ? 8.380 -33.786 -88.184 0.45 20.40 453 GLU D CA 1
ATOM 15530 C C . GLU D 1 460 ? 9.094 -33.138 -87.006 1.00 18.40 453 GLU D C 1
ATOM 15531 O O . GLU D 1 460 ? 8.754 -33.445 -85.862 1.00 18.47 453 GLU D O 1
ATOM 15542 N N . LYS D 1 461 ? 10.040 -32.231 -87.258 1.00 18.53 454 LYS D N 1
ATOM 15543 C CA . LYS D 1 461 ? 10.793 -31.542 -86.201 1.00 17.58 454 LYS D CA 1
ATOM 15544 C C . LYS D 1 461 ? 11.298 -32.609 -85.230 1.00 17.26 454 LYS D C 1
ATOM 15545 O O . LYS D 1 461 ? 11.902 -33.591 -85.682 1.00 19.03 454 LYS D O 1
ATOM 15551 N N . ASP D 1 462 ? 11.043 -32.485 -83.928 1.00 17.18 455 ASP D N 1
ATOM 15552 C CA . ASP D 1 462 ? 11.410 -33.505 -82.958 1.00 16.59 455 ASP D CA 1
ATOM 15553 C C . ASP D 1 462 ? 10.210 -34.247 -82.393 1.00 15.18 455 ASP D C 1
ATOM 15554 O O . ASP D 1 462 ? 10.386 -35.080 -81.500 1.00 16.22 455 ASP D O 1
ATOM 15559 N N . LEU D 1 463 ? 8.996 -33.951 -82.866 1.00 14.49 456 LEU D N 1
ATOM 15560 C CA . LEU D 1 463 ? 7.776 -34.629 -82.425 1.00 13.79 456 LEU D CA 1
ATOM 15561 C C . LEU D 1 463 ? 7.533 -34.523 -80.921 1.00 13.50 456 LEU D C 1
ATOM 15562 O O . LEU D 1 463 ? 6.768 -35.315 -80.359 1.00 14.04 456 LEU D O 1
ATOM 15567 N N . ARG D 1 464 ? 8.126 -33.545 -80.240 1.00 13.91 457 ARG D N 1
ATOM 15568 C CA . ARG D 1 464 ? 7.997 -33.538 -78.789 1.00 14.63 457 ARG D CA 1
ATOM 15569 C C . ARG D 1 464 ? 6.605 -33.091 -78.350 1.00 13.06 457 ARG D C 1
ATOM 15570 O O . ARG D 1 464 ? 5.908 -32.340 -79.044 1.00 12.89 457 ARG D O 1
ATOM 15578 N N . ARG D 1 465 ? 6.197 -33.593 -77.193 1.00 13.56 458 ARG D N 1
ATOM 15579 C CA . ARG D 1 465 ? 4.891 -33.312 -76.610 1.00 13.07 458 ARG D CA 1
ATOM 15580 C C . ARG D 1 465 ? 5.034 -32.184 -75.598 1.00 13.80 458 ARG D C 1
ATOM 15581 O O . ARG D 1 465 ? 5.940 -32.218 -74.758 1.00 15.90 458 ARG D O 1
ATOM 15589 N N . ILE D 1 466 ? 4.138 -31.197 -75.666 1.00 14.32 459 ILE D N 1
ATOM 15590 C CA . ILE D 1 466 ? 4.186 -30.012 -74.810 1.00 14.44 459 ILE D CA 1
ATOM 15591 C C . ILE D 1 466 ? 2.783 -29.783 -74.268 1.00 14.39 459 ILE D C 1
ATOM 15592 O O . ILE D 1 466 ? 1.848 -29.578 -75.045 1.00 14.69 459 ILE D O 1
ATOM 15597 N N . LYS D 1 467 ? 2.627 -29.805 -72.949 1.00 14.48 460 LYS D N 1
ATOM 15598 C CA . LYS D 1 467 ? 1.302 -29.610 -72.364 1.00 13.90 460 LYS D CA 1
ATOM 15599 C C . LYS D 1 467 ? 0.834 -28.169 -72.573 1.00 14.01 460 LYS D C 1
ATOM 15600 O O . LYS D 1 467 ? 1.557 -27.223 -72.241 1.00 15.62 460 LYS D O 1
ATOM 15606 N N . LYS D 1 468 ? -0.381 -28.001 -73.113 1.00 13.90 461 LYS D N 1
ATOM 15607 C CA . LYS D 1 468 ? -1.000 -26.688 -73.259 1.00 13.96 461 LYS D CA 1
ATOM 15608 C C . LYS D 1 468 ? -1.675 -26.284 -71.948 1.00 14.43 461 LYS D C 1
ATOM 15609 O O . LYS D 1 468 ? -1.886 -27.104 -71.055 1.00 14.83 461 LYS D O 1
ATOM 15615 N N . LYS D 1 469 ? -2.028 -24.997 -71.840 1.00 15.14 462 LYS D N 1
ATOM 15616 C CA . LYS D 1 469 ? -2.761 -24.524 -70.666 1.00 15.47 462 LYS D CA 1
ATOM 15617 C C . LYS D 1 469 ? -4.037 -25.342 -70.447 1.00 14.49 462 LYS D C 1
ATOM 15618 O O . LYS D 1 469 ? -4.412 -25.661 -69.304 1.00 16.62 462 LYS D O 1
ATOM 15624 N N . SER D 1 470 ? -4.699 -25.716 -71.544 1.00 13.51 463 SER D N 1
ATOM 15625 C CA . SER D 1 470 ? -5.939 -26.485 -71.449 1.00 13.66 463 SER D CA 1
ATOM 15626 C C . SER D 1 470 ? -5.723 -27.841 -70.783 1.00 13.36 463 SER D C 1
ATOM 15627 O O . SER D 1 470 ? -6.654 -28.384 -70.174 1.00 14.18 463 SER D O 1
ATOM 15630 N N . PHE D 1 471 ? -4.512 -28.401 -70.890 1.00 13.86 464 PHE D N 1
ATOM 15631 C CA . PHE D 1 471 ? -4.193 -29.649 -70.203 1.00 13.80 464 PHE D CA 1
ATOM 15632 C C . PHE D 1 471 ? -4.409 -29.504 -68.701 1.00 14.93 464 PHE D C 1
ATOM 15633 O O . PHE D 1 471 ? -5.043 -30.355 -68.064 1.00 14.74 464 PHE D O 1
ATOM 15641 N N . TYR D 1 472 ? -3.875 -28.427 -68.119 1.00 16.17 465 TYR D N 1
ATOM 15642 C CA . TYR D 1 472 ? -4.018 -28.218 -66.684 1.00 16.88 465 TYR D CA 1
ATOM 15643 C C . TYR D 1 472 ? -5.447 -27.844 -66.316 1.00 16.37 465 TYR D C 1
ATOM 15644 O O . TYR D 1 472 ? -5.937 -28.241 -65.246 1.00 17.49 465 TYR D O 1
ATOM 15653 N N . TRP D 1 473 ? -6.137 -27.101 -67.192 1.00 16.14 466 TRP D N 1
ATOM 15654 C CA . TRP D 1 473 ? -7.546 -26.814 -66.933 1.00 15.28 466 TRP D CA 1
ATOM 15655 C C . TRP D 1 473 ? -8.360 -28.104 -66.824 1.00 14.37 466 TRP D C 1
ATOM 15656 O O . TRP D 1 473 ? -9.136 -28.292 -65.872 1.00 14.91 466 TRP D O 1
ATOM 15667 N N . TYR D 1 474 ? -8.179 -29.016 -67.783 1.00 13.68 467 TYR D N 1
ATOM 15668 C CA . TYR D 1 474 ? -8.958 -30.250 -67.778 1.00 13.59 467 TYR D CA 1
ATOM 15669 C C . TYR D 1 474 ? -8.543 -31.144 -66.622 1.00 13.59 467 TYR D C 1
ATOM 15670 O O . TYR D 1 474 ? -9.379 -31.848 -66.041 1.00 14.44 467 TYR D O 1
ATOM 15679 N N . GLN D 1 475 ? -7.250 -31.141 -66.286 1.00 15.10 468 GLN D N 1
ATOM 15680 C CA . GLN D 1 475 ? -6.806 -31.838 -65.089 1.00 16.45 468 GLN D CA 1
ATOM 15681 C C . GLN D 1 475 ? -7.614 -31.391 -63.877 1.00 17.07 468 GLN D C 1
ATOM 15682 O O . GLN D 1 475 ? -8.043 -32.221 -63.061 1.00 18.65 468 GLN D O 1
ATOM 15688 N N . ARG D 1 476 ? -7.847 -30.076 -63.753 1.00 16.86 469 ARG D N 1
ATOM 15689 C CA . ARG D 1 476 ? -8.633 -29.583 -62.623 1.00 17.62 469 ARG D CA 1
ATOM 15690 C C . ARG D 1 476 ? -10.113 -29.953 -62.751 1.00 16.70 469 ARG D C 1
ATOM 15691 O O . ARG D 1 476 ? -10.771 -30.237 -61.740 1.00 18.31 469 ARG D O 1
ATOM 15699 N N . VAL D 1 477 ? -10.664 -29.945 -63.973 1.00 15.32 470 VAL D N 1
ATOM 15700 C CA . VAL D 1 477 ? -12.037 -30.419 -64.162 1.00 15.18 470 VAL D CA 1
ATOM 15701 C C . VAL D 1 477 ? -12.179 -31.832 -63.614 1.00 14.45 470 VAL D C 1
ATOM 15702 O O . VAL D 1 477 ? -13.107 -32.144 -62.857 1.00 16.81 470 VAL D O 1
ATOM 15706 N N . ILE D 1 478 ? -11.249 -32.712 -63.989 1.00 14.48 471 ILE D N 1
ATOM 15707 C CA . ILE D 1 478 ? -11.346 -34.104 -63.570 1.00 15.26 471 ILE D CA 1
ATOM 15708 C C . ILE D 1 478 ? -11.186 -34.227 -62.063 1.00 17.28 471 ILE D C 1
ATOM 15709 O O . ILE D 1 478 ? -11.928 -34.974 -61.412 1.00 18.94 471 ILE D O 1
ATOM 15714 N N . GLU D 1 479 ? -10.216 -33.499 -61.486 1.00 19.51 472 GLU D N 1
ATOM 15715 C CA . GLU D 1 479 ? -9.990 -33.564 -60.043 1.00 23.97 472 GLU D CA 1
ATOM 15716 C C . GLU D 1 479 ? -11.252 -33.241 -59.254 1.00 22.87 472 GLU D C 1
ATOM 15717 O O . GLU D 1 479 ? -11.479 -33.808 -58.178 1.00 24.66 472 GLU D O 1
ATOM 15723 N N . THR D 1 480 ? -12.068 -32.313 -59.752 1.00 20.95 473 THR D N 1
ATOM 15724 C CA . THR D 1 480 ? -13.274 -31.874 -59.063 1.00 20.49 473 THR D CA 1
ATOM 15725 C C . THR D 1 480 ? -14.528 -32.527 -59.620 1.00 19.48 473 THR D C 1
ATOM 15726 O O . THR D 1 480 ? -15.639 -32.124 -59.262 1.00 19.73 473 THR D O 1
ATOM 15730 N N . ASN D 1 481 ? -14.368 -33.518 -60.495 1.00 18.32 474 ASN D N 1
ATOM 15731 C CA . ASN D 1 481 ? -15.486 -34.164 -61.185 1.00 16.79 474 ASN D CA 1
ATOM 15732 C C . ASN D 1 481 ? -16.434 -33.149 -61.818 1.00 16.02 474 ASN D C 1
ATOM 15733 O O . ASN D 1 481 ? -17.656 -33.294 -61.767 1.00 15.40 474 ASN D O 1
ATOM 15738 N N . GLY D 1 482 ? -15.865 -32.103 -62.414 1.00 15.09 475 GLY D N 1
ATOM 15739 C CA . GLY D 1 482 ? -16.643 -31.110 -63.123 1.00 15.85 475 GLY D CA 1
ATOM 15740 C C . GLY D 1 482 ? -17.207 -29.994 -62.274 1.00 16.60 475 GLY D C 1
ATOM 15741 O O . GLY D 1 482 ? -17.940 -29.150 -62.805 1.00 17.23 475 GLY D O 1
ATOM 15742 N N . ALA D 1 483 ? -16.881 -29.944 -60.978 1.00 17.92 476 ALA D N 1
ATOM 15743 C CA . ALA D 1 483 ? -17.403 -28.884 -60.121 1.00 19.77 476 ALA D CA 1
ATOM 15744 C C . ALA D 1 483 ? -16.706 -27.550 -60.356 1.00 20.99 476 ALA D C 1
ATOM 15745 O O . ALA D 1 483 ? -17.316 -26.496 -60.146 1.00 22.23 476 ALA D O 1
ATOM 15747 N N . GLU D 1 484 ? -15.438 -27.565 -60.764 1.00 22.00 477 GLU D N 1
ATOM 15748 C CA . GLU D 1 484 ? -14.697 -26.346 -61.070 1.00 24.82 477 GLU D CA 1
ATOM 15749 C C . GLU D 1 484 ? -14.368 -26.355 -62.557 1.00 24.68 477 GLU D C 1
ATOM 15750 O O . GLU D 1 484 ? -13.542 -27.156 -63.009 1.00 24.71 477 GLU D O 1
ATOM 15756 N N . LEU D 1 485 ? -15.012 -25.466 -63.308 1.00 25.25 478 LEU D N 1
ATOM 15757 C CA . LEU D 1 485 ? -14.869 -25.413 -64.761 1.00 26.27 478 LEU D CA 1
ATOM 15758 C C . LEU D 1 485 ? -14.167 -24.133 -65.215 1.00 28.56 478 LEU D C 1
ATOM 15759 O O . LEU D 1 485 ? -13.960 -23.218 -64.417 1.00 30.87 478 LEU D O 1
#

Solvent-accessible surface area: 68616 Å² total; per-residue (Å²): 178,176,76,111,101,4,49,141,85,5,11,1,0,0,0,5,0,4,18,8,6,8,4,3,63,90,63,59,49,28,13,83,4,8,1,6,59,7,3,87,74,137,83,78,10,99,124,49,10,36,5,39,50,0,0,24,8,10,96,74,18,103,68,1,0,52,22,2,36,78,2,30,4,97,0,5,0,6,1,1,4,0,0,4,0,3,27,55,1,45,42,86,57,23,104,131,2,5,60,0,0,26,84,2,0,62,38,0,108,112,78,62,4,66,1,0,0,0,0,2,3,14,3,3,0,28,27,2,34,19,18,5,13,0,6,22,20,92,130,0,19,95,21,0,16,110,0,0,17,24,0,3,78,74,0,17,120,34,2,90,30,0,0,0,0,0,9,0,21,41,11,0,13,62,0,3,52,80,8,76,9,16,45,29,22,164,55,91,75,51,0,3,35,0,0,2,12,0,2,1,0,7,4,61,0,2,60,7,0,85,59,26,8,75,121,4,82,0,0,0,0,0,18,7,30,0,10,36,44,91,43,102,141,117,85,6,53,107,2,36,89,37,0,8,37,10,58,3,28,2,7,3,3,5,6,8,94,0,100,20,12,116,66,5,38,79,57,2,98,86,98,47,23,48,5,87,53,30,141,44,7,95,135,30,6,71,63,6,96,11,36,0,0,0,2,3,1,40,46,8,30,8,0,43,72,1,42,113,126,34,42,75,181,44,61,16,30,53,39,30,8,48,32,41,148,25,86,161,34,85,66,22,121,72,79,85,13,28,7,8,75,0,2,60,53,2,1,113,62,1,24,123,75,14,136,26,34,0,0,0,0,10,0,2,16,3,26,116,14,86,54,68,129,72,52,82,2,64,0,71,81,3,12,62,8,2,72,76,0,0,59,13,0,26,85,0,15,22,46,55,5,77,2,43,0,0,0,2,14,1,3,9,4,10,1,29,28,36,107,1,7,79,40,7,27,0,2,0,13,0,17,20,29,13,121,58,75,103,70,7,89,25,10,65,0,91,0,0,103,28,0,51,109,0,10,130,43,51,4,90,85,42,178,136,49,101,94,4,49,117,147,5,12,1,0,0,0,4,0,4,19,8,6,8,4,3,65,92,60,57,51,28,13,86,3,7,1,7,59,7,3,84,73,139,83,79,9,60,124,48,11,34,6,41,53,0,0,14,7,10,95,78,18,104,77,1,0,52,22,1,36,79,2,30,4,95,0,5,0,6,2,1,5,0,0,4,0,3,31,89,1,41,43,85,72,21,94,129,1,7,54,0,0,26,82,2,0,64,36,0,118,115,78,64,4,68,1,0,0,0,0,2,3,16,3,3,0,29,32,1,37,108,70,30,19,0,6,52,21,104,133,0,16,95,20,0,18,110,0,0,20,25,0,3,117,70,0,15,153,49,1,92,31,0,0,0,0,0,8,0,20,39,13,0,14,62,0,3,52,81,4,76,10,18,46,26,23,150,58,88,74,94,0,3,38,0,0,1,12,0,1,1,0,7,4,57,0,1,73,8,0,89,143,100,8,105,124,4,83,0,0,0,0,0,17,7,30,0,8,35,46,95,44,102,151,113,102,9,54,105,2,36,89,36,0,9,38,9,58,3,29,2,6,2,1,5,7,6,85,0,89,19,11,117,68,5,37,74,55,1,92,85,99,47,23,46,4,92,52,29,138,40,3,84,114,34,7,81,71,6,105,11,37,0,0,0,2,3,1,39,48,8,31,7,0,42,76,1,49,112,130,32,43,76,184,46,60,16,29,53,38,30,8,48,30,42,152,26,87,161,34,78,69,22,63,90,78,88,13,27,7,8,75,0,1,59,52,2,1,113,62,1,25,124,73,14,136,25,32,0,0,0,0,9,0,3,15,7,27,30,13,90,51,69,127,72,57,84,2,62,0,67,80,3,12,64,6,3,73,72,0,0,60,14,0,27,79,0,11,23,46,62,7,78,2,44,0,0,0,1,15,2,3,8,5,8,2,27,29,37,107,2,8,58,44,10,26,0,2,0,18,1,19,20,24,11,120,56,73,106,74,2,95,24,11,63,0,92,0,0,104,29,0,51,49,0,9,105,24,47,2,43,50,42,176,174,73,110,98,6,48,130,157,5,14,0,0,0,0,4,0,3,19,8,6,7,4,5,61,92,63,61,50,25,13,86,3,8,1,5,58,7,2,85,30,70,64,54,9,99,125,47,11,34,5,39,51,0,1,13,4,9,90,76,19,101,77,1,0,52,21,1,36,79,2,30,5,96,0,4,0,5,1,1,5,0,0,3,0,4,32,91,1,44,40,86,59,22,105,127,1,5,58,0,0,25,82,2,0,66,39,0,109,117,77,64,4,67,2,0,0,0,0,2,3,17,3,3,0,27,32,1,39,107,65,32,19,0,6,56,20,105,141,0,18,95,20,0,15,105,0,0,15,26,0,2,36,54,0,16,110,39,2,90,31,0,0,0,0,0,14,0,15,40,12,0,11,56,0,3,96,66,5,77,13,18,26,0,13,124,47,92,73,69,4,8,38,0,0,2,12,0,1,1,0,7,3,40,0,2,70,14,0,93,38,37,9,88,124,4,80,0,0,0,0,0,18,6,30,0,8,35,46,96,59,103,143,100,83,8,55,107,2,34,91,34,0,9,37,19,63,3,29,3,15,3,3,5,7,6,88,0,93,19,12,118,65,4,39,75,56,1,95,85,97,46,25,46,4,92,54,29,139,35,3,94,132,36,7,77,64,6,100,10,36,0,0,0,2,3,1,42,46,9,34,8,0,42,83,1,55,114,133,37,44,72,184,42,60,16,27,51,37,34,8,48,30,42,156,25,87,158,31,75,68,22,132,88,82,98,18,23,9,14,75,0,2,58,53,2,1,112,61,1,25,123,75,14,136,24,33,0,0,0,0,10,0,3,18,4,28,122,12,91,53,67,128,70,57,84,2,70,0,78,83,3,12,61,8,3,73,68,0,0,59,13,0,26,82,0,10,23,46,62,7,78,2,44,0,0,0,2,13,1,3,6,4,7,1,24,29,35,105,1,6,78,41,9,28,0,2,0,17,0,18,21,28,12,118,54,70,109,73,1,91,23,10,61,0,94,0,0,100,28,0,55,100,0,13,127,35,46,1,89,82,40,180,167,52,67,20,5,51,132,85,4,14,0,0,0,0,4,0,4,20,7,6,7,5,3,66,92,60,59,49,27,13,84,3,7,1,5,58,9,3,81,73,138,80,83,9,101,121,47,11,35,4,42,42,0,0,15,4,10,91,77,18,101,77,1,0,50,21,1,35,79,1,30,5,97,0,4,0,6,1,0,4,0,0,3,0,6,31,91,1,42,55,87,60,20,104,130,2,4,59,0,0,28,82,2,0,66,40,0,120,116,77,63,6,67,1,0,0,0,0,3,2,16,4,2,0,31,32,1,40,109,66,32,19,0,6,55,20,105,136,0,19,92,8,0,17,96,0,0,22,25,0,3,112,70,0,16,120,36,2,90,29,0,0,0,0,0,15,0,16,38,12,0,12,55,0,3,56,85,9,79,11,18,43,32,20,162,56,89,73,91,0,2,39,0,0,2,12,0,1,1,0,7,3,59,0,2,62,10,0,94,135,87,8,103,124,5,80,0,0,0,0,0,17,6,29,0,9,37,46,96,60,103,147,100,83,9,55,108,2,35,90,34,0,8,36,11,58,3,28,3,7,2,3,5,8,6,82,1,91,20,12,118,64,5,38,73,54,2,94,84,97,44,24,47,4,90,52,29,139,41,3,86,119,35,8,82,64,7,118,9,36,0,0,0,2,3,1,65,45,10,32,7,0,42,82,0,55,114,133,35,42,74,185,43,59,16,23,53,36,36,8,48,31,42,156,25,81,155,34,26,52,27,69,77,75,146,22,19,10,13,73,0,1,58,52,3,2,112,60,1,25,122,75,14,134,23,33,0,0,0,0,10,0,3,15,4,9,121,14,97,55,66,127,72,60,82,2,71,0,57,20,3,9,27,8,3,76,52,0,0,59,14,0,21,81,0,17,24,43,62,7,78,3,45,0,0,0,2,13,1,2,7,4,7,1,28,28,37,106,2,6,80,58,7,40,0,3,0,12,0,15,18,30,14,124,54,74,110,69,10,87,24,8,60,0,88,0,0,101,28,0,41,106,0,12,83,12,32,1,50,88,44

Nearest PDB structures (foldseek):
  5ok7-assembly1_A  TM=1.000E+00  e=2.056E-101  Geobacillus stearothermophilus
  4ze5-assembly1_D  TM=1.002E+00  e=4.205E-99  Geobacillus stearothermophilus
  5okb-assembly1_C  TM=1.000E+00  e=1.967E-99  Geobacillus stearothermophilus
  3wbe-assembly1_A  TM=9.134E-01  e=7.169E-47  Oryza sativa Japonica Group
  4re4-assembly1_A  TM=9.045E-01  e=4.553E-45  Oryza sativa Indica Group

Foldseek 3Di:
DDFDFQDPLFQAAAEDECLWAAAPQPPQQFAAWQLNVQLCDPPLFDLSDGRNPWLNCLPCVLVLLVLVLVLPGQEYEYEQQCSLQVVLLDDDGRVSSVVSVVVNLVSCVVSNHAYAYEHDDLTRHVNCCVPPNALLDLVNLVSSLVSLLVCLQVPLVRHQHYAYAEALVVSLCCCACVLSGPPRHRDLQSSQSSSLSVLLSQLSNLVSCCVRNVNHFYFYEHADAQEAQLDPPVQSVQLNVLCCLQRPVQPVVLRQAVDRDDVNQVVCVVVVRHYDDDPPSSVSSRVRHGQAYEYAYEYHWYWGHADLVGAVVWHDHHRRIITDQRPPFDADPVRGTQCLLSVLVVLVVCCVPRVHAYEHAEYWFWDQWDQDPPRETAPVVGVVSVLSNVVSVSVSVSVPHHYRYHHYYHAEQTADSRHWGRRGTHQWYFPDGSPGNPPRDTGGYPVSVVSSVCVVCSNVVD/DDFDFQDPLFQAAAEDECLWAAAPCPPLQFAAWQLNVQLCDPPLFVLSDGRNCWLNCLPCVLVLLVLCLVLPGQEYEYEQQCRLQPVLLAPDGRVSSVVSVVVNLVSCVVSNHAYAYEHDDLTRHVNCCVPPNALLDLVNLVSSLVSLVVCLQVCLVRHQHYAYAEALVCSLCCCACVLSGPPRHRDLQSSQQSSLSVLLSQLSNLVVCCVRNVNHFYFYEHADAQEAFLDPPVQSVQLNVLCCLQRPVQPVVLQQAVDRDDVNQVVCVVVVRHYDDDPPSSVSSRVRHGQAYEYAYEYHWYWGHADQVGACVWHDHHRRIITDDRPPFDADPPPGTQDLLSVLVVLVVCCVPRVHAYEHAEYWFWAQWDQDPPRETAPVVGVVSVLSNLVSVSVSVRVPHHYRYHHYYHAEQTADSRHWGRRGTHQWYFPDGSPGNPPRDTGGYPVSVVSSVCVVVSNPRD/DDFDFFDPLFQAAAEDECLWAAACQCPLNFAAWQLNVQLCDPPLFVLSDGSNCWLNCLPCVLVLLVLCLVLPGQEYEYEQQCSLQVVLL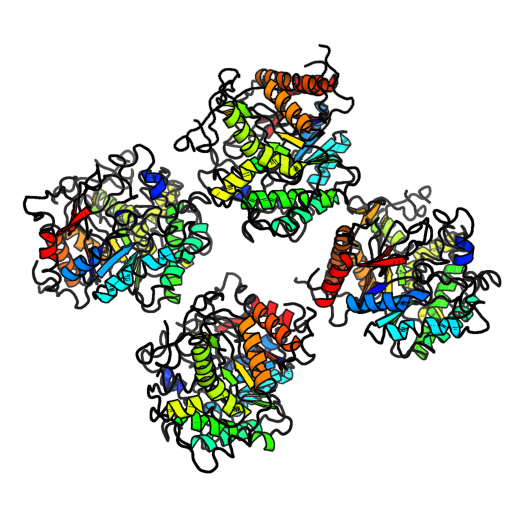ADDGRVVSVVSVVVNLVSCVVSNHAYAYEHDDLTRHVNCCVPPNQLLDLVNLVSSLVSLLVCLQVPLVRHQHYAYAEALVCSLCCDACVLSGPPRHNHLLSSQSSSLSVLLSQLSNLVSCCPRNVNHFYFYEHADAQEAFLDPDVQSVQLNVLCCLQRPVQPVVLQQAVDRDDVNQVVCVVVVRHYDDDPPSSVSSRPRHGQAYEYAYEYHWYWGHADQVGAVVWHDHHRRIITDDRPPFDADPVRHGQDLLSLLVVLVVCCVPRVHAYEHAEYFFWDQWDQDPPRETEPVVGVVSVLSNLVSVSVSVSVPHHYRYHHYYHAEQTADSRYWGRGGTHQWYFPDGSPGNPVRDTGGYPVSVVSSVCVVVSNPRD/DDFDFFDPLFQAAAEDECLWAAACCPPQQFAAWQLNVQLCPPPLFVLSDGRNCWLNCLPCVLVLLVLCLVLPGQEYEYEQQCRLQPVLLDDDGRVSSVVSVVVNLVSCVVSNHAYEYEHDDLTRHVNCCVPPNALLDLVNLVSSLVSLLVCLQVPLVRHQHYAYAEALVCSLCCDACVLSGPPRHNHLLSSQQSSLSVLLSQLSNLVSCCPSNVNHFYFYEHADAQEAFLDPDVQSVQLNVLCCLQRPVQPVVLQQAVDRDDVNQVVCVVVVRHYDDDPPSSVSSRPRHGQAYEYAYEYHWYWGHADQVGACVWHDHHRRIITDDRPPFDADPVRHTQDLLSLLVVLVVCCVPRVHAYEHAEYWFWAAWDQDPPLETEPVVRVVSVLSNLVSVSVSVSVPHHYRYHHYHHAEFTADSRYWGRRGTHQWYFPDGSPGNPVRDTGGYPVSVVSSVCVVVSNPRD

B-factor: mean 18.03, std 10.7, range [6.19, 74.76]

Sequence (1848 aa):
RHLKPFPPEFLWGAASAAYQVEGAWNEEDGKGLSVWDVFAKQPGRTFKGTNGDVAVDHYHRRYQQEDVALMAEMGLKAYRFSVSWSSRVFPDGNGAVNNEKGLDFYDDRLIEELRNHGIEEPIVTLYHWDVPQALMMDAYGAWESRRIIDDFDRYAVTLFQRRFGDRVKYWVTLNQQQNIIFISSSFGYRRLGLHPPGVKDMMKRMMYEANHIANLANAKVVIQSFRHYVPDGKIGPSFAYSPMYPYDSRPENVLAFENAEEFQNHWWMDVYAWGMMMYPQAAWNYLESQGLEPTVAPGDWELLQAAKKPDFMGVNYYQTTTVEHNPPDGVGTSSGIPGLFKTVRNPHVDTTNWWDWAIDPVGLRIGLRRIANRYQLPILITENGLGEFDTLEPGDIVNDDYRIDDYLRRHVQEIQRAITDGVDVLGYCAWSFTDLLSWLNGYQKRYGFVYVNRDDESEKKDLRRIKKKSFYWYQRRVIEETNGAAEELLRHLKPFPPEFLWGAASAAYQVEGAWNEDGKGLSVWDVFAKQPGRTFKGTNGDVAVDHYHRYQEDVALMAEMGLKAYRFSVSWSRVFPDGNGAVNEEKGLDFYDRLIEELRNHGIEPIVTLYHWDVPQALMMDAYGAWESRRRIIDDFDRYAVTLFQRRFGDRVKYWVTLNQQNIIFISSSFGYRRLGLHPPGVKDDMMKRMMYEANHIANLANAKVVIQQSFRHYVPDGKIGPSFAYSPMYPYDSRPEENVLAFENAEEFQNHWWMDVYAWGMMYPQAAWNYLESSQGLEPTVAPGDWEELLQAAKPDFMGVNYYQTTTVEHNPPDGVGTSSGIPGLFKTVRNPHVDTTTTNNWWDDWWAIDPVGLRIGLRRIANRYQLPILITENGLGEFDTLEPGDIVNDDYRIDDYLRRHVQEIQRAITDGVDVLGYCAWSSFTDLLSWLNGYQKRYGFVYVNRDDESEKDLRRIKKKSFYWYQRVIEETNGAELRHLKPFPPEFLWGAASAAYQVVEGAWNEDGKGLSVWDVFAKQPGRTFKGTNGDVAVDHYHRRYQEDVALMAEMGLKAYRFSVSWSRVFPDGNGAVNNEKGLDDFYDRLIEELRNHGIEPIVTLYHWDVPQALMMDAYGAWESRRRIIDDFDRYAVTLFQRRFGDRVKYWVTLNQQNIFISSSFGYRLGLHPPGVKDMMKRMMYEANHIANLANAKVVIQSFRHHYVPDGKIGPSFAYSPMYPYDSRRPEENVLAFENAEEFQNHWWMDVYAWGMMYPQAAWNYLESQGLEPTVAPGDWEELLQAAKPDFMGVNYYQQTTTVEHHNPPDGVGTSSGIPGLFKTVRNPHVDTTNWDWWAIDPVGLRIGLRRIANRYQLPILITENGLGEFDTLEEPGDIVNDDYRIDYLRRHVQQEIQRAITDGVDVLGYCAWSFTDLLSWLNGYQQKRYGFVYVNRDDESEKDLRRIKKKSFYWYQRVIETNGAEELRHLKPFPPEFLWGAASAAYQVEGAWNEDGKGLSVWDVFAKQPGRTFKGTNGDVAVDHYHRYQEDVALMAEMGLKAYRFSVSWSSRVFPDGNGAVNNEKGLDFYDDRLIEELRRNHGIEPIVTLYHWDVPQALMMDAYGAWESRRRIIDDFDRYAVTLFQRRFGDRVKYWVTLNQQNIIFISSFGYRRLGLHPPGVKDMMKRMMYEANHIANLANAKVVIQSFRHYVPDGKIGPSFAYSPMYPYDSRRPEENVLAFENAEEFFQNHWWMDVYAWGMYPQAAWNYLESQGLEPTVAPGDWELLQAAKPDFMGVNYYQTTTVEHHNPPDGVGTSSGIPGLFKTVRNPHVDTTNWDWAIDPVGLRIGLRRIANRYQLPILITENGLGEFFDTLEPGDIVNDDYRIDYLRRHVQEIQRAITDGVDVLGYCAWSFTDLLSWLNGYQKRYGFVYVNRDDESSEEKDLRRIKKKSFYWYQRVIETNGAEL

Organism: Geobacillus stearothermophilus (NCBI:txid1422)